Protein 7WHS (pdb70)

B-factor: mean 57.72, std 29.3, range [16.68, 115.62]

InterPro domains:
  IPR005835 Nucleotidyl transferase domain [PF00483] (11-235)
  IPR029044 Nucleotide-diphospho-sugar transferases [G3DSA:3.90.550.10] (9-238)
  IPR029044 Nucleotide-diphospho-sugar transferases [SSF53448] (9-319)
  IPR045233 Mannose-1-phosphate guanyltransferase, N-terminal domain [cd06425] (9-241)
  IPR050486 Mannose-1-phosphate guanyltransferase [PTHR22572] (9-379)
  IPR056729 Mannose-1-phosphate guanyltransferase, C-terminal domain [PF25087] (269-378)

Sequence (2196 aa):
MRAVILVGGFGTRLRPLTLTTPKPLVPFCNKPMIIHQIEALKAVGVTEVILAVAYRPEAMKEQMDEWSRKLGVSFVFSVEEEPLGTAGPLALARDILMQDDKPFFVLNSDVTCTFPMQELLDFHKAHGGEGTIMVSQVTQWEKYGVVVYSPQNYQIERFVEKPSRFLGDRINAGIYIFNKSILDRIPPRRASIEKEIFPAMAAEGQLYAFNLEGFWMDVGQPKDYILGMTKFIPSLVHGNRETEAVEHQRGGRFTVIGASLIDPSAKIGDGAVIGPYASIGANCVIGESCRIDNAAILENSKVGKGTMVSRSIVGWNNRIGSWCHIKDISVLGDDVEVKDGVILIGTKVLPNKDVGEHRFEPGIIMMRAVILVGGFGTRLRPLTLTTPKPLVPFCNKPMIIHQIEALKAVGVTEVILAVAYRPEAMKEQMDEWSRKLGVSFVFSVEEEPLGTAGPLALARDILMQDDKPFFVLNSDVTCTFPMQELLDFHKAHGGEGTIMVSQVTQWEKYGVVVYSPQNYQIERFVEKPSRFLGDRINAGIYIFNKSILDRIPPRRASIEKEIFPAMAAEGQLYAFNLEGFWMDVGQPKDYILGMTKFIPSLVHGNRETEAVEHQRGGRFTVIGASLIDPSAKIGDGAVIGPYASIGANCVIGESCRIDNAAILENSKVGKGTMVSRSIVGWNNRIGSWCHIKDISVLGDDVEVKDGVILIGTKVLPNKDVGEHRFEPGIIMMRAVILVGGFGTRLRPLTLTTPKPLVPFCNKPMIIHQIEALKAVGVTEVILAVAYRPEAMKEQMDEWSRKLGVSFVFSVEEEPLGTAGPLALARDILMQDDKPFFVLNSDVTCTFPMQELLDFHKAHGGEGTIMVSQVTQWEKYGVVVYSPQNYQIERFVEKPSRFLGDRINAGIYIFNKSILDRIPPRRASIEKEIFPAMAAEGQLYAFNLEGFWMDVGQPKDYILGMTKFIPSLVHGNRETEAVEHQRGGRFTVIGASLIDPSAKIGDGAVIGPYASIGANCVIGESCRIDNAAILENSKVGKGTMVSRSIVGWNNRIGSWCHIKDISVLGDDVEVKDGVILIGTKVLPNKDVGEHRFEPGIIMMRAVILVGGFGTRLRPLTLTTPKPLVPFCNKPMIIHQIEALKAVGVTEVILAVAYRPEAMKEQMDEWSRKLGVSFVFSVEEEPLGTAGPLALARDILMQDDKPFFVLNSDVTCTFPMQELLDFHKAHGGEGTIMVSQVTQWEKYGVVVYSPQNYQIERFVEKPSRFLGDRINAGIYIFNKSILDRIPPRRASIEKEIFPAMAAEGQLYAFNLEGFWMDVGQPKDYILGMTKFIPSLVHGNRETEAVEHQRGGRFTVIGASLIDPSAKIGDGAVIGPYASIGANCVIGESCRIDNAAILENSKVGKGTMVSRSIVGWNNRIGSWCHIKDISVLGDDVEVKDGVILIGTKVLPNKDVGEHRFEPGIIMMRAVILVGGFGTRLRPLTLTTPKPLVPFCNKPMIIHQIEALKAVGVTEVILAVAYRPEAMKEQMDEWSRKLGVSFVFSVEEEPLGTAGPLALARDILMQDDKPFFVLNSDVTCTFPMQELLDFHKAHGGEGTIMVSQVTQWEKYGVVVYSPQNYQIERFVEKPSRFLGDRINAGIYIFNKSILDRIPPRRASIEKEIFPAMAAEGQLYAFNLEGFWMDVGQPKDYILGMTKFIPSLVHGNRETEAVEHQRGGRFTVIGASLIDPSAKIGDGAVIGPYASIGANCVIGESCRIDNAAILENSKVGKGTMVSRSIVGWNNRIGSWCHIKDISVLGDDVEVKDGVILIGTKVLPNKDVGEHRFEPGIIMMRAVILVGGFGTRLRPLTLTTPKPLVPFCNKPMIIHQIEALKAVGVTEVILAVAYRPEAMKEQMDEWSRKLGVSFVFSVEEEPLGTAGPLALARDILMQDDKPFFVLNSDVTCTFPMQELLDFHKAHGGEGTIMVSQVTQWEKYGVVVYSPQNYQIERFVEKPSRFLGDRINAGIYIFNKSILDRIPPRRASIEKEIFPAMAAEGQLYAFNLEGFWMDVGQPKDYILGMTKFIPSLVHGNRETEAVEHQRGGRFTVIGASLIDPSAKIGDGAVIGPYASIGANCVIGESCRIDNAAILENSKVGKGTMVSRSIVGWNNRIGSWCHIKDISVLGDDVEVKDGVILIGTKVLPNKDVGEHRFEPGIIM

Nearest PDB structures (foldseek):
  7whs-assembly1_C  TM=1.003E+00  e=1.552E-68  Leishmania donovani
  7whr-assembly1_E  TM=9.300E-01  e=1.695E-51  Leishmania donovani
  7wht-assembly1_A  TM=8.990E-01  e=1.097E-46  Leishmania donovani
  7d74-assembly1_G  TM=9.302E-01  e=7.432E-33  Homo sapiens
  7d73-assembly1_F  TM=9.270E-01  e=3.663E-31  Homo sapiens

Structure (mmCIF, N/CA/C/O backbone):
data_7WHS
#
_entry.id   7WHS
#
loop_
_entity.id
_entity.type
_entity.pdbx_description
1 polymer 'Nucleotidyl transferase family protein'
2 non-polymer "GUANOSINE-5'-TRIPHOSPHATE"
3 non-polymer 'MAGNESIUM ION'
#
loop_
_atom_site.group_PDB
_atom_site.id
_atom_site.type_symbol
_atom_site.label_atom_id
_atom_site.label_alt_id
_atom_site.label_comp_id
_atom_site.label_asym_id
_atom_site.label_entity_id
_atom_site.label_seq_id
_atom_site.pdbx_PDB_ins_code
_atom_site.Cartn_x
_atom_site.Cartn_y
_atom_site.Cartn_z
_atom_site.occupancy
_atom_site.B_iso_or_equiv
_atom_site.auth_seq_id
_atom_site.auth_comp_id
_atom_site.auth_asym_id
_atom_site.auth_atom_id
_atom_site.pdbx_PDB_model_num
ATOM 1 N N . MET A 1 9 ? 89.343 158.752 168.568 1.00 79.94 9 MET A N 1
ATOM 2 C CA . MET A 1 9 ? 90.764 158.631 168.268 1.00 79.94 9 MET A CA 1
ATOM 3 C C . MET A 1 9 ? 90.977 158.527 166.762 1.00 79.94 9 MET A C 1
ATOM 4 O O . MET A 1 9 ? 90.131 157.993 166.047 1.00 79.94 9 MET A O 1
ATOM 9 N N . ARG A 1 10 ? 92.107 159.042 166.281 1.00 75.65 10 ARG A N 1
ATOM 10 C CA . ARG A 1 10 ? 92.417 159.015 164.860 1.00 75.65 10 ARG A CA 1
ATOM 11 C C . ARG A 1 10 ? 93.879 158.645 164.660 1.00 75.65 10 ARG A C 1
ATOM 12 O O . ARG A 1 10 ? 94.708 158.757 165.569 1.00 75.65 10 ARG A O 1
ATOM 20 N N . ALA A 1 11 ? 94.186 158.193 163.449 1.00 66.78 11 ALA A N 1
ATOM 21 C CA . ALA A 1 11 ? 95.532 157.766 163.104 1.00 66.78 11 ALA A CA 1
ATOM 22 C C . ALA A 1 11 ? 95.996 158.491 161.851 1.00 66.78 11 ALA A C 1
ATOM 23 O O . ALA A 1 11 ? 95.193 159.017 161.081 1.00 66.78 11 ALA A O 1
ATOM 25 N N . VAL A 1 12 ? 97.312 158.525 161.665 1.00 61.70 12 VAL A N 1
ATOM 26 C CA . VAL A 1 12 ? 97.939 159.067 160.466 1.00 61.70 12 VAL A CA 1
ATOM 27 C C . VAL A 1 12 ? 98.943 158.037 159.971 1.00 61.70 12 VAL A C 1
ATOM 28 O O . VAL A 1 12 ? 99.856 157.652 160.711 1.00 61.70 12 VAL A O 1
ATOM 32 N N . ILE A 1 13 ? 98.783 157.598 158.728 1.00 55.75 13 ILE A N 1
ATOM 33 C CA . ILE A 1 13 ? 99.672 156.611 158.126 1.00 55.75 13 ILE A CA 1
ATOM 34 C C . ILE A 1 13 ? 100.480 157.306 157.042 1.00 55.75 13 ILE A C 1
ATOM 35 O O . ILE A 1 13 ? 99.912 157.912 156.125 1.00 55.75 13 ILE A O 1
ATOM 40 N N . LEU A 1 14 ? 101.804 157.221 157.146 1.00 53.37 14 LEU A N 1
ATOM 41 C CA . LEU A 1 14 ? 102.700 157.849 156.178 1.00 53.37 14 LEU A CA 1
ATOM 42 C C . LEU A 1 14 ? 102.750 156.967 154.939 1.00 53.37 14 LEU A C 1
ATOM 43 O O . LEU A 1 14 ? 103.510 155.999 154.878 1.00 53.37 14 LEU A O 1
ATOM 48 N N . VAL A 1 15 ? 101.942 157.310 153.939 1.00 51.60 15 VAL A N 1
ATOM 49 C CA . VAL A 1 15 ? 101.753 156.481 152.757 1.00 51.60 15 VAL A CA 1
ATOM 50 C C . VAL A 1 15 ? 102.453 157.060 151.536 1.00 51.60 15 VAL A C 1
ATOM 51 O O . VAL A 1 15 ? 102.224 156.592 150.416 1.00 51.60 15 VAL A O 1
ATOM 55 N N . GLY A 1 16 ? 103.299 158.070 151.718 1.00 50.50 16 GLY A N 1
ATOM 56 C CA . GLY A 1 16 ? 104.093 158.612 150.639 1.00 50.50 16 GLY A CA 1
ATOM 57 C C . GLY A 1 16 ? 105.283 157.728 150.323 1.00 50.50 16 GLY A C 1
ATOM 58 O O . GLY A 1 16 ? 105.221 156.498 150.377 1.00 50.50 16 GLY A O 1
ATOM 59 N N . GLY A 1 17 ? 106.386 158.376 149.982 1.00 45.96 17 GLY A N 1
ATOM 60 C CA . GLY A 1 17 ? 107.639 157.695 149.730 1.00 45.96 17 GLY A CA 1
ATOM 61 C C . GLY A 1 17 ? 107.643 156.992 148.385 1.00 45.96 17 GLY A C 1
ATOM 62 O O . GLY A 1 17 ? 106.619 156.549 147.870 1.00 45.96 17 GLY A O 1
ATOM 63 N N . PHE A 1 18 ? 108.848 156.889 147.828 1.00 38.02 18 PHE A N 1
ATOM 64 C CA . PHE A 1 18 ? 109.036 156.341 146.495 1.00 38.02 18 PHE A CA 1
ATOM 65 C C . PHE A 1 18 ? 109.181 154.827 146.467 1.00 38.02 18 PHE A C 1
ATOM 66 O O . PHE A 1 18 ? 109.201 154.250 145.375 1.00 38.02 18 PHE A O 1
ATOM 74 N N . GLY A 1 19 ? 109.271 154.170 147.621 1.00 33.60 19 GLY A N 1
ATOM 75 C CA . GLY A 1 19 ? 109.435 152.729 147.657 1.00 33.60 19 GLY A CA 1
ATOM 76 C C . GLY A 1 19 ? 110.698 152.269 146.960 1.00 33.60 19 GLY A C 1
ATOM 77 O O . GLY A 1 19 ? 110.667 151.336 146.153 1.00 33.60 19 GLY A O 1
ATOM 78 N N . THR A 1 20 ? 111.818 152.926 147.266 1.00 31.02 20 THR A N 1
ATOM 79 C CA . THR A 1 20 ? 113.058 152.682 146.536 1.00 31.02 20 THR A CA 1
ATOM 80 C C . THR A 1 20 ? 113.576 151.260 146.728 1.00 31.02 20 THR A C 1
ATOM 81 O O . THR A 1 20 ? 114.076 150.653 145.776 1.00 31.02 20 THR A O 1
ATOM 85 N N . ARG A 1 21 ? 113.477 150.710 147.940 1.00 34.43 21 ARG A N 1
ATOM 86 C CA . ARG A 1 21 ? 114.006 149.368 148.161 1.00 34.43 21 ARG A CA 1
ATOM 87 C C . ARG A 1 21 ? 113.115 148.293 147.548 1.00 34.43 21 ARG A C 1
ATOM 88 O O . ARG A 1 21 ? 113.617 147.263 147.086 1.00 34.43 21 ARG A O 1
ATOM 96 N N . LEU A 1 22 ? 111.802 148.503 147.534 1.00 29.54 22 LEU A N 1
ATOM 97 C CA . LEU A 1 22 ? 110.901 147.626 146.783 1.00 29.54 22 LEU A CA 1
ATOM 98 C C . LEU A 1 22 ? 110.666 148.163 145.376 1.00 29.54 22 LEU A C 1
ATOM 99 O O . LEU A 1 22 ? 109.532 148.275 144.918 1.00 29.54 22 LEU A O 1
ATOM 104 N N . ARG A 1 23 ? 111.754 148.491 144.671 1.00 26.22 23 ARG A N 1
ATOM 105 C CA . ARG A 1 23 ? 111.611 149.252 143.430 1.00 26.22 23 ARG A CA 1
ATOM 106 C C . ARG A 1 23 ? 110.907 148.481 142.320 1.00 26.22 23 ARG A C 1
ATOM 107 O O . ARG A 1 23 ? 110.003 149.055 141.688 1.00 26.22 23 ARG A O 1
ATOM 115 N N . PRO A 1 24 ? 111.250 147.222 142.014 1.00 23.00 24 PRO A N 1
ATOM 116 C CA . PRO A 1 24 ? 110.579 146.561 140.879 1.00 23.00 24 PRO A CA 1
ATOM 117 C C . PRO A 1 24 ? 109.072 146.467 141.035 1.00 23.00 24 PRO A C 1
ATOM 118 O O . PRO A 1 24 ? 108.355 146.468 140.028 1.00 23.00 24 PRO A O 1
ATOM 122 N N . LEU A 1 25 ? 108.566 146.395 142.266 1.00 22.86 25 LEU A N 1
ATOM 123 C CA . LEU A 1 25 ? 107.128 146.346 142.490 1.00 22.86 25 LEU A CA 1
ATOM 124 C C . LEU A 1 25 ? 106.511 147.721 142.697 1.00 22.86 25 LEU A C 1
ATOM 125 O O . LEU A 1 25 ? 105.320 147.900 142.419 1.00 22.86 25 LEU A O 1
ATOM 130 N N . THR A 1 26 ? 107.280 148.694 143.179 1.00 27.57 26 THR A N 1
ATOM 131 C CA . THR A 1 26 ? 106.743 150.022 143.445 1.00 27.57 26 THR A CA 1
ATOM 132 C C . THR A 1 26 ? 106.835 150.958 142.248 1.00 27.57 26 THR A C 1
ATOM 133 O O . THR A 1 26 ? 106.475 152.133 142.372 1.00 27.57 26 THR A O 1
ATOM 137 N N . LEU A 1 27 ? 107.312 150.477 141.100 1.00 26.08 27 LEU A N 1
ATOM 138 C CA . LEU A 1 27 ? 107.211 151.251 139.872 1.00 26.08 27 LEU A CA 1
ATOM 139 C C . LEU A 1 27 ? 105.810 151.218 139.281 1.00 26.08 27 LEU A C 1
ATOM 140 O O . LEU A 1 27 ? 105.512 152.016 138.387 1.00 26.08 27 LEU A O 1
ATOM 145 N N . THR A 1 28 ? 104.951 150.322 139.763 1.00 29.17 28 THR A N 1
ATOM 146 C CA . THR A 1 28 ? 103.572 150.205 139.308 1.00 29.17 28 THR A CA 1
ATOM 147 C C . THR A 1 28 ? 102.576 150.724 140.337 1.00 29.17 28 THR A C 1
ATOM 148 O O . THR A 1 28 ? 101.684 151.506 139.999 1.00 29.17 28 THR A O 1
ATOM 152 N N . THR A 1 29 ? 102.715 150.307 141.593 1.00 31.31 29 THR A N 1
ATOM 153 C CA . THR A 1 29 ? 101.830 150.717 142.668 1.00 31.31 29 THR A CA 1
ATOM 154 C C . THR A 1 29 ? 102.640 151.303 143.818 1.00 31.31 29 THR A C 1
ATOM 155 O O . THR A 1 29 ? 103.809 150.953 143.997 1.00 31.31 29 THR A O 1
ATOM 159 N N . PRO A 1 30 ? 102.052 152.196 144.612 1.00 36.51 30 PRO A N 1
ATOM 160 C CA . PRO A 1 30 ? 102.766 152.722 145.778 1.00 36.51 30 PRO A CA 1
ATOM 161 C C . PRO A 1 30 ? 103.067 151.620 146.781 1.00 36.51 30 PRO A C 1
ATOM 162 O O . PRO A 1 30 ? 102.407 150.579 146.820 1.00 36.51 30 PRO A O 1
ATOM 166 N N . LYS A 1 31 ? 104.095 151.859 147.589 1.00 39.50 31 LYS A N 1
ATOM 167 C CA . LYS A 1 31 ? 104.505 150.884 148.597 1.00 39.50 31 LYS A CA 1
ATOM 168 C C . LYS A 1 31 ? 103.382 150.449 149.533 1.00 39.50 31 LYS A C 1
ATOM 169 O O . LYS A 1 31 ? 103.308 149.246 149.835 1.00 39.50 31 LYS A O 1
ATOM 175 N N . PRO A 1 32 ? 102.510 151.329 150.038 1.00 39.66 32 PRO A N 1
ATOM 176 C CA . PRO A 1 32 ? 101.407 150.841 150.883 1.00 39.66 32 PRO A CA 1
ATOM 177 C C . PRO A 1 32 ? 100.490 149.854 150.186 1.00 39.66 32 PRO A C 1
ATOM 178 O O . PRO A 1 32 ? 99.920 148.981 150.851 1.00 39.66 32 PRO A O 1
ATOM 182 N N . LEU A 1 33 ? 100.323 149.962 148.871 1.00 37.16 33 LEU A N 1
ATOM 183 C CA . LEU A 1 33 ? 99.385 149.121 148.142 1.00 37.16 33 LEU A CA 1
ATOM 184 C C . LEU A 1 33 ? 100.015 147.851 147.591 1.00 37.16 33 LEU A C 1
ATOM 185 O O . LEU A 1 33 ? 99.320 147.074 146.930 1.00 37.16 33 LEU A O 1
ATOM 190 N N . VAL A 1 34 ? 101.301 147.620 147.834 1.00 32.71 34 VAL A N 1
ATOM 191 C CA . VAL A 1 34 ? 101.945 146.385 147.396 1.00 32.71 34 VAL A CA 1
ATOM 192 C C . VAL A 1 34 ? 101.375 145.243 148.227 1.00 32.71 34 VAL A C 1
ATOM 193 O O . VAL A 1 34 ? 101.463 145.276 149.463 1.00 32.71 34 VAL A O 1
ATOM 197 N N . PRO A 1 35 ? 100.778 144.229 147.605 1.00 32.63 35 PRO A N 1
ATOM 198 C CA . PRO A 1 35 ? 100.120 143.172 148.382 1.00 32.63 35 PRO A CA 1
ATOM 199 C C . PRO A 1 35 ? 101.114 142.371 149.208 1.00 32.63 35 PRO A C 1
ATOM 200 O O . PRO A 1 35 ? 102.064 141.788 148.681 1.00 32.63 35 PRO A O 1
ATOM 204 N N . PHE A 1 36 ? 100.886 142.350 150.516 1.00 37.74 36 PHE A N 1
ATOM 205 C CA . PHE A 1 36 ? 101.600 141.481 151.438 1.00 37.74 36 PHE A CA 1
ATOM 206 C C . PHE A 1 36 ? 100.665 140.349 151.831 1.00 37.74 36 PHE A C 1
ATOM 207 O O . PHE A 1 36 ? 99.542 140.599 152.281 1.00 37.74 36 PHE A O 1
ATOM 215 N N . CYS A 1 37 ? 101.127 139.112 151.661 1.00 39.80 37 CYS A N 1
ATOM 216 C CA . CYS A 1 37 ? 100.262 137.930 151.730 1.00 39.80 37 CYS A CA 1
ATOM 217 C C . CYS A 1 37 ? 99.200 138.108 150.643 1.00 39.80 37 CYS A C 1
ATOM 218 O O . CYS A 1 37 ? 99.547 138.087 149.454 1.00 39.80 37 CYS A O 1
ATOM 221 N N . ASN A 1 38 ? 97.922 138.274 150.985 1.00 37.76 38 ASN A N 1
ATOM 222 C CA . ASN A 1 38 ? 96.876 138.472 149.989 1.00 37.76 38 ASN A CA 1
ATOM 223 C C . ASN A 1 38 ? 96.166 139.815 150.136 1.00 37.76 38 ASN A C 1
ATOM 224 O O . ASN A 1 38 ? 95.093 140.013 149.556 1.00 37.76 38 ASN A O 1
ATOM 229 N N . LYS A 1 39 ? 96.736 140.742 150.893 1.00 42.69 39 LYS A N 1
ATOM 230 C CA . LYS A 1 39 ? 96.130 142.044 151.122 1.00 42.69 39 LYS A CA 1
ATOM 231 C C . LYS A 1 39 ? 97.210 143.111 151.082 1.00 42.69 39 LYS A C 1
ATOM 232 O O . LYS A 1 39 ? 98.391 142.817 151.292 1.00 42.69 39 LYS A O 1
ATOM 238 N N . PRO A 1 40 ? 96.841 144.359 150.797 1.00 42.66 40 PRO A N 1
ATOM 239 C CA . PRO A 1 40 ? 97.814 145.450 150.900 1.00 42.66 40 PRO A CA 1
ATOM 240 C C . PRO A 1 40 ? 98.270 145.656 152.338 1.00 42.66 40 PRO A C 1
ATOM 241 O O . PRO A 1 40 ? 97.540 145.381 153.293 1.00 42.66 40 PRO A O 1
ATOM 245 N N . MET A 1 41 ? 99.505 146.141 152.478 1.00 43.74 41 MET A N 1
ATOM 246 C CA . MET A 1 41 ? 100.088 146.373 153.797 1.00 43.74 41 MET A CA 1
ATOM 247 C C . MET A 1 41 ? 99.254 147.372 154.593 1.00 43.74 41 MET A C 1
ATOM 248 O O . MET A 1 41 ? 98.915 147.144 155.769 1.00 43.74 41 MET A O 1
ATOM 253 N N . ILE A 1 42 ? 98.905 148.487 153.950 1.00 46.38 42 ILE A N 1
ATOM 254 C CA . ILE A 1 42 ? 98.084 149.504 154.589 1.00 46.38 42 ILE A CA 1
ATOM 255 C C . ILE A 1 42 ? 96.747 148.921 155.014 1.00 46.38 42 ILE A C 1
ATOM 256 O O . ILE A 1 42 ? 96.157 149.369 156.000 1.00 46.38 42 ILE A O 1
ATOM 261 N N . ILE A 1 43 ? 96.255 147.906 154.301 1.00 48.53 43 ILE A N 1
ATOM 262 C CA . ILE A 1 43 ? 94.984 147.300 154.678 1.00 48.53 43 ILE A CA 1
ATOM 263 C C . ILE A 1 43 ? 95.127 146.512 155.974 1.00 48.53 43 ILE A C 1
ATOM 264 O O . ILE A 1 43 ? 94.234 146.538 156.827 1.00 48.53 43 ILE A O 1
ATOM 269 N N . HIS A 1 44 ? 96.246 145.806 156.152 1.00 46.97 44 HIS A N 1
ATOM 270 C CA . HIS A 1 44 ? 96.499 145.147 157.431 1.00 46.97 44 HIS A CA 1
ATOM 271 C C . HIS A 1 44 ? 96.544 146.164 158.564 1.00 46.97 44 HIS A C 1
ATOM 272 O O . HIS A 1 44 ? 95.933 145.967 159.626 1.00 46.97 44 HIS A O 1
ATOM 279 N N . GLN A 1 45 ? 97.260 147.272 158.349 1.00 51.04 45 GLN A N 1
ATOM 280 C CA . GLN A 1 45 ? 97.352 148.281 159.402 1.00 51.04 45 GLN A CA 1
ATOM 281 C C . GLN A 1 45 ? 95.990 148.905 159.701 1.00 51.04 45 GLN A C 1
ATOM 282 O O . GLN A 1 45 ? 95.654 149.154 160.865 1.00 51.04 45 GLN A O 1
ATOM 288 N N . ILE A 1 46 ? 95.189 149.155 158.664 1.00 50.37 46 ILE A N 1
ATOM 289 C CA . ILE A 1 46 ? 93.867 149.740 158.859 1.00 50.37 46 ILE A CA 1
ATOM 290 C C . ILE A 1 46 ? 92.947 148.762 159.577 1.00 50.37 46 ILE A C 1
ATOM 291 O O . ILE A 1 46 ? 92.114 149.165 160.394 1.00 50.37 46 ILE A O 1
ATOM 296 N N . GLU A 1 47 ? 93.069 147.467 159.281 1.00 53.73 47 GLU A N 1
ATOM 297 C CA . GLU A 1 47 ? 92.278 146.474 159.999 1.00 53.73 47 GLU A CA 1
ATOM 298 C C . GLU A 1 47 ? 92.640 146.455 161.478 1.00 53.73 47 GLU A C 1
ATOM 299 O O . GLU A 1 47 ? 91.757 146.374 162.340 1.00 53.73 47 GLU A O 1
ATOM 305 N N . ALA A 1 48 ? 93.936 146.541 161.791 1.00 55.18 48 ALA A N 1
ATOM 306 C CA . ALA A 1 48 ? 94.342 146.624 163.193 1.00 55.18 48 ALA A CA 1
ATOM 307 C C . ALA A 1 48 ? 93.770 147.874 163.856 1.00 55.18 48 ALA A C 1
ATOM 308 O O . ALA A 1 48 ? 93.253 147.820 164.981 1.00 55.18 48 ALA A O 1
ATOM 310 N N . LEU A 1 49 ? 93.841 149.012 163.161 1.00 57.83 49 LEU A N 1
ATOM 311 C CA . LEU A 1 49 ? 93.334 150.261 163.725 1.00 57.83 49 LEU A CA 1
ATOM 312 C C . LEU A 1 49 ? 91.826 150.202 163.944 1.00 57.83 49 LEU A C 1
ATOM 313 O O . LEU A 1 49 ? 91.314 150.730 164.937 1.00 57.83 49 LEU A O 1
ATOM 318 N N . LYS A 1 50 ? 91.095 149.583 163.015 1.00 59.95 50 LYS A N 1
ATOM 319 C CA . LYS A 1 50 ? 89.657 149.412 163.193 1.00 59.95 50 LYS A CA 1
ATOM 320 C C . LYS A 1 50 ? 89.356 148.496 164.371 1.00 59.95 50 LYS A C 1
ATOM 321 O O . LYS A 1 50 ? 88.418 148.746 165.137 1.00 59.95 50 LYS A O 1
ATOM 327 N N . ALA A 1 51 ? 90.143 147.428 164.531 1.00 62.16 51 ALA A N 1
ATOM 328 C CA . ALA A 1 51 ? 90.005 146.584 165.712 1.00 62.16 51 ALA A CA 1
ATOM 329 C C . ALA A 1 51 ? 90.230 147.383 166.987 1.00 62.16 51 ALA A C 1
ATOM 330 O O . ALA A 1 51 ? 89.623 147.085 168.023 1.00 62.16 51 ALA A O 1
ATOM 332 N N . VAL A 1 52 ? 91.101 148.393 166.935 1.00 63.58 52 VAL A N 1
ATOM 333 C CA . VAL A 1 52 ? 91.259 149.290 168.077 1.00 63.58 52 VAL A CA 1
ATOM 334 C C . VAL A 1 52 ? 89.970 150.059 168.334 1.00 63.58 52 VAL A C 1
ATOM 335 O O . VAL A 1 52 ? 89.507 150.167 169.476 1.00 63.58 52 VAL A O 1
ATOM 339 N N . GLY A 1 53 ? 89.367 150.595 167.277 1.00 64.52 53 GLY A N 1
ATOM 340 C CA . GLY A 1 53 ? 88.219 151.468 167.410 1.00 64.52 53 GLY A CA 1
ATOM 341 C C . GLY A 1 53 ? 88.441 152.783 166.694 1.00 64.52 53 GLY A C 1
ATOM 342 O O . GLY A 1 53 ? 87.629 153.707 166.798 1.00 64.52 53 GLY A O 1
ATOM 343 N N . VAL A 1 54 ? 89.551 152.873 165.962 1.00 66.05 54 VAL A N 1
ATOM 344 C CA . VAL A 1 54 ? 89.871 154.085 165.218 1.00 66.05 54 VAL A CA 1
ATOM 345 C C . VAL A 1 54 ? 88.984 154.169 163.985 1.00 66.05 54 VAL A C 1
ATOM 346 O O . VAL A 1 54 ? 88.903 153.224 163.191 1.00 66.05 54 VAL A O 1
ATOM 350 N N . THR A 1 55 ? 88.315 155.308 163.818 1.00 68.73 55 THR A N 1
ATOM 351 C CA . THR A 1 55 ? 87.420 155.517 162.688 1.00 68.73 55 THR A CA 1
ATOM 352 C C . THR A 1 55 ? 87.997 156.451 161.634 1.00 68.73 55 THR A C 1
ATOM 353 O O . THR A 1 55 ? 87.623 156.349 160.461 1.00 68.73 55 THR A O 1
ATOM 357 N N . GLU A 1 56 ? 88.908 157.343 162.012 1.00 71.56 56 GLU A N 1
ATOM 358 C CA . GLU A 1 56 ? 89.486 158.316 161.095 1.00 71.56 56 GLU A CA 1
ATOM 359 C C . GLU A 1 56 ? 90.958 157.995 160.876 1.00 71.56 56 GLU A C 1
ATOM 360 O O . GLU A 1 56 ? 91.738 157.929 161.835 1.00 71.56 56 GLU A O 1
ATOM 366 N N . VAL A 1 57 ? 91.331 157.795 159.615 1.00 65.28 57 VAL A N 1
ATOM 367 C CA . VAL A 1 57 ? 92.711 157.562 159.214 1.00 65.28 57 VAL A CA 1
ATOM 368 C C . VAL A 1 57 ? 93.087 158.622 158.191 1.00 65.28 57 VAL A C 1
ATOM 369 O O . VAL A 1 57 ? 92.349 158.850 157.225 1.00 65.28 57 VAL A O 1
ATOM 373 N N . ILE A 1 58 ? 94.225 159.271 158.407 1.00 62.99 58 ILE A N 1
ATOM 374 C CA . ILE A 1 58 ? 94.714 160.340 157.547 1.00 62.99 58 ILE A CA 1
ATOM 375 C C . ILE A 1 58 ? 95.930 159.813 156.802 1.00 62.99 58 ILE A C 1
ATOM 376 O O . ILE A 1 58 ? 96.921 159.408 157.422 1.00 62.99 58 ILE A O 1
ATOM 381 N N . LEU A 1 59 ? 95.859 159.822 155.476 1.00 61.84 59 LEU A N 1
ATOM 382 C CA . LEU A 1 59 ? 96.906 159.261 154.634 1.00 61.84 59 LEU A CA 1
ATOM 383 C C . LEU A 1 59 ? 97.734 160.392 154.039 1.00 61.84 59 LEU A C 1
ATOM 384 O O . LEU A 1 59 ? 97.192 161.284 153.377 1.00 61.84 59 LEU A O 1
ATOM 389 N N . ALA A 1 60 ? 99.044 160.351 154.274 1.00 57.98 60 ALA A N 1
ATOM 390 C CA . ALA A 1 60 ? 99.970 161.355 153.753 1.00 57.98 60 ALA A CA 1
ATOM 391 C C . ALA A 1 60 ? 100.393 160.924 152.356 1.00 57.98 60 ALA A C 1
ATOM 392 O O . ALA A 1 60 ? 101.411 160.257 152.168 1.00 57.98 60 ALA A O 1
ATOM 394 N N . VAL A 1 61 ? 99.608 161.324 151.361 1.00 59.95 61 VAL A N 1
ATOM 395 C CA . VAL A 1 61 ? 99.751 160.830 149.997 1.00 59.95 61 VAL A CA 1
ATOM 396 C C . VAL A 1 61 ? 100.630 161.798 149.217 1.00 59.95 61 VAL A C 1
ATOM 397 O O . VAL A 1 61 ? 100.240 162.946 148.973 1.00 59.95 61 VAL A O 1
ATOM 401 N N . ALA A 1 62 ? 101.818 161.339 148.829 1.00 57.91 62 ALA A N 1
ATOM 402 C CA . ALA A 1 62 ? 102.700 162.090 147.945 1.00 57.91 62 ALA A CA 1
ATOM 403 C C . ALA A 1 62 ? 103.003 161.337 146.660 1.00 57.91 62 ALA A C 1
ATOM 404 O O . ALA A 1 62 ? 102.895 161.909 145.569 1.00 57.91 62 ALA A O 1
ATOM 406 N N . TYR A 1 63 ? 103.381 160.065 146.761 1.00 49.64 63 TYR A N 1
ATOM 407 C CA . TYR A 1 63 ? 103.614 159.231 145.590 1.00 49.64 63 TYR A CA 1
ATOM 408 C C . TYR A 1 63 ? 102.280 158.764 145.023 1.00 49.64 63 TYR A C 1
ATOM 409 O O . TYR A 1 63 ? 101.437 158.239 145.758 1.00 49.64 63 TYR A O 1
ATOM 418 N N . ARG A 1 64 ? 102.097 158.946 143.712 1.00 51.57 64 ARG A N 1
ATOM 419 C CA . ARG A 1 64 ? 100.839 158.656 143.032 1.00 51.57 64 ARG A CA 1
ATOM 420 C C . ARG A 1 64 ? 99.684 159.342 143.754 1.00 51.57 64 ARG A C 1
ATOM 421 O O . ARG A 1 64 ? 98.897 158.672 144.434 1.00 51.57 64 ARG A O 1
ATOM 429 N N . PRO A 1 65 ? 99.563 160.676 143.645 1.00 60.81 65 PRO A N 1
ATOM 430 C CA . PRO A 1 65 ? 98.559 161.406 144.437 1.00 60.81 65 PRO A CA 1
ATOM 431 C C . PRO A 1 65 ? 97.147 160.859 144.297 1.00 60.81 65 PRO A C 1
ATOM 432 O O . PRO A 1 65 ? 96.517 160.490 145.293 1.00 60.81 65 PRO A O 1
ATOM 436 N N . GLU A 1 66 ? 96.640 160.801 143.067 1.00 66.23 66 GLU A N 1
ATOM 437 C CA . GLU A 1 66 ? 95.283 160.339 142.820 1.00 66.23 66 GLU A CA 1
ATOM 438 C C . GLU A 1 66 ? 95.191 159.193 141.828 1.00 66.23 66 GLU A C 1
ATOM 439 O O . GLU A 1 66 ? 94.134 158.556 141.752 1.00 66.23 66 GLU A O 1
ATOM 445 N N . ALA A 1 67 ? 96.249 158.912 141.065 1.00 65.13 67 ALA A N 1
ATOM 446 C CA . ALA A 1 67 ? 96.189 157.830 140.089 1.00 65.13 67 ALA A CA 1
ATOM 447 C C . ALA A 1 67 ? 95.994 156.480 140.768 1.00 65.13 67 ALA A C 1
ATOM 448 O O . ALA A 1 67 ? 95.214 155.646 140.294 1.00 65.13 67 ALA A O 1
ATOM 450 N N . MET A 1 68 ? 96.691 156.246 141.879 1.00 59.68 68 MET A N 1
ATOM 451 C CA . MET A 1 68 ? 96.652 154.950 142.546 1.00 59.68 68 MET A CA 1
ATOM 452 C C . MET A 1 68 ? 96.040 155.026 143.938 1.00 59.68 68 MET A C 1
ATOM 453 O O . MET A 1 68 ? 95.084 154.298 144.219 1.00 59.68 68 MET A O 1
ATOM 458 N N . LYS A 1 69 ? 96.557 155.885 144.821 1.00 58.15 69 LYS A N 1
ATOM 459 C CA . LYS A 1 69 ? 96.123 155.856 146.214 1.00 58.15 69 LYS A CA 1
ATOM 460 C C . LYS A 1 69 ? 94.646 156.203 146.355 1.00 58.15 69 LYS A C 1
ATOM 461 O O . LYS A 1 69 ? 93.924 155.562 147.126 1.00 58.15 69 LYS A O 1
ATOM 467 N N . GLU A 1 70 ? 94.178 157.216 145.626 1.00 66.45 70 GLU A N 1
ATOM 468 C CA . GLU A 1 70 ? 92.787 157.635 145.765 1.00 66.45 70 GLU A CA 1
ATOM 469 C C . GLU A 1 70 ? 91.834 156.599 145.180 1.00 66.45 70 GLU A C 1
ATOM 470 O O . GLU A 1 70 ? 90.828 156.245 145.805 1.00 66.45 70 GLU A O 1
ATOM 476 N N . GLN A 1 71 ? 92.133 156.103 143.978 1.00 65.66 71 GLN A N 1
ATOM 477 C CA . GLN A 1 71 ? 91.223 155.173 143.315 1.00 65.66 71 GLN A CA 1
ATOM 478 C C . GLN A 1 71 ? 91.254 153.797 143.969 1.00 65.66 71 GLN A C 1
ATOM 479 O O . GLN A 1 71 ? 90.203 153.193 144.214 1.00 65.66 71 GLN A O 1
ATOM 485 N N . MET A 1 72 ? 92.451 153.283 144.262 1.00 63.26 72 MET A N 1
ATOM 486 C CA . MET A 1 72 ? 92.559 151.918 144.768 1.00 63.26 72 MET A CA 1
ATOM 487 C C . MET A 1 72 ? 92.043 151.794 146.194 1.00 63.26 72 MET A C 1
ATOM 488 O O . MET A 1 72 ? 91.686 150.692 146.625 1.00 63.26 72 MET A O 1
ATOM 493 N N . ASP A 1 73 ? 91.995 152.896 146.942 1.00 63.55 73 ASP A N 1
ATOM 494 C CA . ASP A 1 73 ? 91.497 152.866 148.317 1.00 63.55 73 ASP A CA 1
ATOM 495 C C . ASP A 1 73 ? 89.969 152.948 148.337 1.00 63.55 73 ASP A C 1
ATOM 496 O O . ASP A 1 73 ? 89.360 153.781 149.008 1.00 63.55 73 ASP A O 1
ATOM 501 N N . GLU A 1 74 ? 89.351 152.050 147.571 1.00 67.35 74 GLU A N 1
ATOM 502 C CA . GLU A 1 74 ? 87.921 151.800 147.677 1.00 67.35 74 GLU A CA 1
ATOM 503 C C . GLU A 1 74 ? 87.581 150.968 148.903 1.00 67.35 74 GLU A C 1
ATOM 504 O O . GLU A 1 74 ? 86.396 150.799 149.214 1.00 67.35 74 GLU A O 1
ATOM 510 N N . TRP A 1 75 ? 88.597 150.459 149.604 1.00 62.46 75 TRP A N 1
ATOM 511 C CA . TRP A 1 75 ? 88.406 149.756 150.865 1.00 62.46 75 TRP A CA 1
ATOM 512 C C . TRP A 1 75 ? 87.690 150.603 151.906 1.00 62.46 75 TRP A C 1
ATOM 513 O O . TRP A 1 75 ? 87.253 150.058 152.924 1.00 62.46 75 TRP A O 1
ATOM 524 N N . SER A 1 76 ? 87.577 151.916 151.689 1.00 68.10 76 SER A N 1
ATOM 525 C CA . SER A 1 76 ? 86.786 152.750 152.585 1.00 68.10 76 SER A CA 1
ATOM 526 C C . SER A 1 76 ? 85.322 152.334 152.583 1.00 68.10 76 SER A C 1
ATOM 527 O O . SER A 1 76 ? 84.631 152.493 153.596 1.00 68.10 76 SER A O 1
ATOM 530 N N . ARG A 1 77 ? 84.829 151.810 151.458 1.00 70.24 77 ARG A N 1
ATOM 531 C CA . ARG A 1 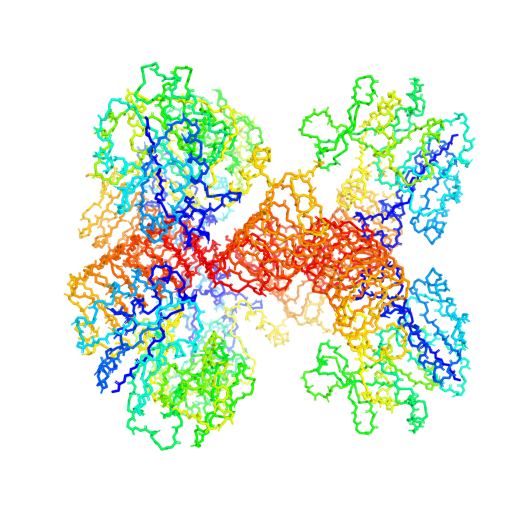77 ? 83.478 151.259 151.438 1.00 70.24 77 ARG A CA 1
ATOM 532 C C . ARG A 1 77 ? 83.367 150.065 152.377 1.00 70.24 77 ARG A C 1
ATOM 533 O O . ARG A 1 77 ? 82.357 149.902 153.072 1.00 70.24 77 ARG A O 1
ATOM 541 N N . LYS A 1 78 ? 84.394 149.221 152.409 1.00 67.86 78 LYS A N 1
ATOM 542 C CA . LYS A 1 78 ? 84.472 148.126 153.358 1.00 67.86 78 LYS A CA 1
ATOM 543 C C . LYS A 1 78 ? 85.117 148.612 154.654 1.00 67.86 78 LYS A C 1
ATOM 544 O O . LYS A 1 78 ? 85.385 149.802 154.837 1.00 67.86 78 LYS A O 1
ATOM 550 N N . LEU A 1 79 ? 85.316 147.684 155.590 1.00 65.55 79 LEU A N 1
ATOM 551 C CA . LEU A 1 79 ? 86.094 147.918 156.804 1.00 65.55 79 LEU A CA 1
ATOM 552 C C . LEU A 1 79 ? 85.438 148.928 157.740 1.00 65.55 79 LEU A C 1
ATOM 553 O O . LEU A 1 79 ? 85.938 149.160 158.845 1.00 65.55 79 LEU A O 1
ATOM 558 N N . GLY A 1 80 ? 84.325 149.525 157.319 1.00 68.87 80 GLY A N 1
ATOM 559 C CA . GLY A 1 80 ? 83.649 150.520 158.137 1.00 68.87 80 GLY A CA 1
ATOM 560 C C . GLY A 1 80 ? 84.520 151.684 158.554 1.00 68.87 80 GLY A C 1
ATOM 561 O O . GLY A 1 80 ? 84.337 152.225 159.650 1.00 68.87 80 GLY A O 1
ATOM 562 N N . VAL A 1 81 ? 85.466 152.088 157.709 1.00 68.05 81 VAL A N 1
ATOM 563 C CA . VAL A 1 81 ? 86.422 153.134 158.044 1.00 68.05 81 VAL A CA 1
ATOM 564 C C . VAL A 1 81 ? 86.471 154.141 156.902 1.00 68.05 81 VAL A C 1
ATOM 565 O O . VAL A 1 81 ? 86.151 153.821 155.752 1.00 68.05 81 VAL A O 1
ATOM 569 N N . SER A 1 82 ? 86.863 155.370 157.228 1.00 69.30 82 SER A N 1
ATOM 570 C CA . SER A 1 82 ? 86.931 156.464 156.269 1.00 69.30 82 SER A CA 1
ATOM 571 C C . SER A 1 82 ? 88.309 157.109 156.312 1.00 69.30 82 SER A C 1
ATOM 572 O O . SER A 1 82 ? 88.897 157.269 157.387 1.00 69.30 82 SER A O 1
ATOM 575 N N . PHE A 1 83 ? 88.817 157.480 155.141 1.00 67.23 83 PHE A N 1
ATOM 576 C CA . PHE A 1 83 ? 90.119 158.117 155.007 1.00 67.23 83 PHE A CA 1
ATOM 577 C C . PHE A 1 83 ? 89.945 159.553 154.530 1.00 67.23 83 PHE A C 1
ATOM 578 O O . PHE A 1 83 ? 89.096 159.835 153.679 1.00 67.23 83 PHE A O 1
ATOM 586 N N . VAL A 1 84 ? 90.751 160.457 155.087 1.00 71.62 84 VAL A N 1
ATOM 587 C CA . VAL A 1 84 ? 90.562 161.882 154.830 1.00 71.62 84 VAL A CA 1
ATOM 588 C C . VAL A 1 84 ? 91.043 162.252 153.430 1.00 71.62 84 VAL A C 1
ATOM 589 O O . VAL A 1 84 ? 90.353 162.966 152.693 1.00 71.62 84 VAL A O 1
ATOM 593 N N . PHE A 1 85 ? 92.229 161.772 153.043 1.00 71.84 85 PHE A N 1
ATOM 594 C CA . PHE A 1 85 ? 92.850 162.130 151.762 1.00 71.84 85 PHE A CA 1
ATOM 595 C C . PHE A 1 85 ? 92.987 163.643 151.602 1.00 71.84 85 PHE A C 1
ATOM 596 O O . PHE A 1 85 ? 92.631 164.208 150.567 1.00 71.84 85 PHE A O 1
ATOM 604 N N . SER A 1 86 ? 93.483 164.314 152.639 1.00 75.90 86 SER A N 1
ATOM 605 C CA . SER A 1 86 ? 93.716 165.752 152.587 1.00 75.90 86 SER A CA 1
ATOM 606 C C . SER A 1 86 ? 95.188 166.101 152.777 1.00 75.90 86 SER A C 1
ATOM 607 O O . SER A 1 86 ? 95.517 167.190 153.253 1.00 75.90 86 SER A O 1
ATOM 610 N N . VAL A 1 87 ? 96.087 165.185 152.417 1.00 72.54 87 VAL A N 1
ATOM 611 C CA . VAL A 1 87 ? 97.515 165.422 152.591 1.00 72.54 87 VAL A CA 1
ATOM 612 C C . VAL A 1 87 ? 98.221 165.201 151.254 1.00 72.54 87 VAL A C 1
ATOM 613 O O . VAL A 1 87 ? 99.382 164.780 151.210 1.00 72.54 87 VAL A O 1
ATOM 617 N N . GLU A 1 88 ? 97.520 165.456 150.150 1.00 72.52 88 GLU A N 1
ATOM 618 C CA . GLU A 1 88 ? 98.186 165.477 148.854 1.00 72.52 88 GLU A CA 1
ATOM 619 C C . GLU A 1 88 ? 99.227 166.588 148.833 1.00 72.52 88 GLU A C 1
ATOM 620 O O . GLU A 1 88 ? 98.950 167.728 149.215 1.00 72.52 88 GLU A O 1
ATOM 626 N N . GLU A 1 89 ? 100.432 166.254 148.378 1.00 72.65 89 GLU A N 1
ATOM 627 C CA . GLU A 1 89 ? 101.561 167.155 148.558 1.00 72.65 89 GLU A CA 1
ATOM 628 C C . GLU A 1 89 ? 102.698 166.761 147.628 1.00 72.65 89 GLU A C 1
ATOM 629 O O . GLU A 1 89 ? 102.653 165.734 146.945 1.00 72.65 89 GLU A O 1
ATOM 635 N N . GLU A 1 90 ? 103.715 167.615 147.608 1.00 75.12 90 GLU A N 1
ATOM 636 C CA . GLU A 1 90 ? 105.036 167.290 147.103 1.00 75.12 90 GLU A CA 1
ATOM 637 C C . GLU A 1 90 ? 105.782 166.470 148.152 1.00 75.12 90 GLU A C 1
ATOM 638 O O . GLU A 1 90 ? 105.250 166.211 149.232 1.00 75.12 90 GLU A O 1
ATOM 644 N N . PRO A 1 91 ? 106.995 165.988 147.847 1.00 70.75 91 PRO A N 1
ATOM 645 C CA . PRO A 1 91 ? 107.805 165.380 148.914 1.00 70.75 91 PRO A CA 1
ATOM 646 C C . PRO A 1 91 ? 108.111 166.345 150.053 1.00 70.75 91 PRO A C 1
ATOM 647 O O . PRO A 1 91 ? 108.833 167.328 149.861 1.00 70.75 91 PRO A O 1
ATOM 651 N N . LEU A 1 92 ? 107.556 166.073 151.241 1.00 70.50 92 LEU A N 1
ATOM 652 C CA . LEU A 1 92 ? 107.888 166.800 152.464 1.00 70.50 92 LEU A CA 1
ATOM 653 C C . LEU A 1 92 ? 108.539 165.895 153.504 1.00 70.50 92 LEU A C 1
ATOM 654 O O . LEU A 1 92 ? 108.497 166.201 154.698 1.00 70.50 92 LEU A O 1
ATOM 659 N N . GLY A 1 93 ? 109.148 164.795 153.077 1.00 65.78 93 GLY A N 1
ATOM 660 C CA . GLY A 1 93 ? 109.845 163.947 154.017 1.00 65.78 93 GLY A CA 1
ATOM 661 C C . GLY A 1 93 ? 108.909 163.155 154.917 1.00 65.78 93 GLY A C 1
ATOM 662 O O . GLY A 1 93 ? 107.718 162.982 154.656 1.00 65.78 93 GLY A O 1
ATOM 663 N N . THR A 1 94 ? 109.493 162.665 156.008 1.00 67.87 94 THR A N 1
ATOM 664 C CA . THR A 1 94 ? 108.763 161.812 156.936 1.00 67.87 94 THR A CA 1
ATOM 665 C C . THR A 1 94 ? 107.985 162.609 157.980 1.00 67.87 94 THR A C 1
ATOM 666 O O . THR A 1 94 ? 106.956 162.134 158.474 1.00 67.87 94 THR A O 1
ATOM 670 N N . ALA A 1 95 ? 108.445 163.811 158.327 1.00 73.56 95 ALA A N 1
ATOM 671 C CA . ALA A 1 95 ? 107.836 164.596 159.396 1.00 73.56 95 ALA A CA 1
ATOM 672 C C . ALA A 1 95 ? 106.961 165.737 158.897 1.00 73.56 95 ALA A C 1
ATOM 673 O O . ALA A 1 95 ? 106.034 166.146 159.604 1.00 73.56 95 ALA A O 1
ATOM 675 N N . GLY A 1 96 ? 107.234 166.264 157.696 1.00 73.99 96 GLY A N 1
ATOM 676 C CA . GLY A 1 96 ? 106.461 167.342 157.123 1.00 73.99 96 GLY A CA 1
ATOM 677 C C . GLY A 1 96 ? 104.982 167.089 156.939 1.00 73.99 96 GLY A C 1
ATOM 678 O O . GLY A 1 96 ? 104.177 168.012 157.128 1.00 73.99 96 GLY A O 1
ATOM 679 N N . PRO A 1 97 ? 104.563 165.880 156.542 1.00 71.87 97 PRO A N 1
ATOM 680 C CA . PRO A 1 97 ? 103.120 165.629 156.400 1.00 71.87 97 PRO A CA 1
ATOM 681 C C . PRO A 1 97 ? 102.321 165.884 157.665 1.00 71.87 97 PRO A C 1
ATOM 682 O O . PRO A 1 97 ? 101.160 166.296 157.570 1.00 71.87 97 PRO A O 1
ATOM 686 N N . LEU A 1 98 ? 102.894 165.645 158.847 1.00 75.90 98 LEU A N 1
ATOM 687 C CA . LEU A 1 98 ? 102.189 165.982 160.080 1.00 75.90 98 LEU A CA 1
ATOM 688 C C . LEU A 1 98 ? 101.957 167.485 160.183 1.00 75.90 98 LEU A C 1
ATOM 689 O O . LEU A 1 98 ? 100.874 167.931 160.580 1.00 75.90 98 LEU A O 1
ATOM 694 N N . ALA A 1 99 ? 102.962 168.284 159.817 1.00 77.78 99 ALA A N 1
ATOM 695 C CA . ALA A 1 99 ? 102.783 169.731 159.804 1.00 77.78 99 ALA A CA 1
ATOM 696 C C . ALA A 1 99 ? 101.712 170.141 158.802 1.00 77.78 99 ALA A C 1
ATOM 697 O O . ALA A 1 99 ? 100.909 171.041 159.073 1.00 77.78 99 ALA A O 1
ATOM 699 N N . LEU A 1 100 ? 101.689 169.495 157.634 1.00 77.93 100 LEU A N 1
ATOM 700 C CA . LEU A 1 100 ? 100.679 169.821 156.631 1.00 77.93 100 LEU A CA 1
ATOM 701 C C . LEU A 1 100 ? 99.277 169.463 157.115 1.00 77.93 100 LEU A C 1
ATOM 702 O O . LEU A 1 100 ? 98.322 170.209 156.874 1.00 77.93 100 LEU A O 1
ATOM 707 N N . ALA A 1 101 ? 99.135 168.328 157.797 1.00 81.68 101 ALA A N 1
ATOM 708 C CA . ALA A 1 101 ? 97.845 167.839 158.265 1.00 81.68 101 ALA A CA 1
ATOM 709 C C . ALA A 1 101 ? 97.484 168.355 159.651 1.00 81.68 101 ALA A C 1
ATOM 710 O O . ALA A 1 101 ? 96.484 167.908 160.223 1.00 81.68 101 ALA A O 1
ATOM 712 N N . ARG A 1 102 ? 98.300 169.246 160.217 1.00 83.31 102 ARG A N 1
ATOM 713 C CA . ARG A 1 102 ? 97.944 169.894 161.477 1.00 83.31 102 ARG A CA 1
ATOM 714 C C . ARG A 1 102 ? 96.542 170.491 161.432 1.00 83.31 102 ARG A C 1
ATOM 715 O O . ARG A 1 102 ? 95.786 170.392 162.405 1.00 83.31 102 ARG A O 1
ATOM 723 N N . ASP A 1 103 ? 96.178 171.119 160.311 1.00 85.19 103 ASP A N 1
ATOM 724 C CA . ASP A 1 103 ? 94.873 171.769 160.214 1.00 85.19 103 ASP A CA 1
ATOM 725 C C . ASP A 1 103 ? 93.737 170.755 160.295 1.00 85.19 103 ASP A C 1
ATOM 726 O O . ASP A 1 103 ? 92.735 170.985 160.982 1.00 85.19 103 ASP A O 1
ATOM 731 N N . ILE A 1 104 ? 93.873 169.624 159.598 1.00 83.33 104 ILE A N 1
ATOM 732 C CA . ILE A 1 104 ? 92.796 168.638 159.602 1.00 83.33 104 ILE A CA 1
ATOM 733 C C . ILE A 1 104 ? 92.788 167.855 160.909 1.00 83.33 104 ILE A C 1
ATOM 734 O O . ILE A 1 104 ? 91.749 167.318 161.313 1.00 83.33 104 ILE A O 1
ATOM 739 N N . LEU A 1 105 ? 93.930 167.782 161.599 1.00 83.67 105 LEU A N 1
ATOM 740 C CA . LEU A 1 105 ? 93.963 167.141 162.908 1.00 83.67 105 LEU A CA 1
ATOM 741 C C . LEU A 1 105 ? 93.226 167.952 163.966 1.00 83.67 105 LEU A C 1
ATOM 742 O O . LEU A 1 105 ? 92.902 167.411 165.028 1.00 83.67 105 LEU A O 1
ATOM 747 N N . MET A 1 106 ? 92.972 169.235 163.704 1.00 90.04 106 MET A N 1
ATOM 748 C CA . MET A 1 106 ? 92.190 170.156 164.528 1.00 90.04 106 MET A CA 1
ATOM 749 C C . MET A 1 106 ? 92.835 170.462 165.875 1.00 90.04 106 MET A C 1
ATOM 750 O O . MET A 1 106 ? 92.263 171.239 166.649 1.00 90.04 106 MET A O 1
ATOM 755 N N . GLN A 1 107 ? 94.004 169.892 166.177 1.00 91.38 107 GLN A N 1
ATOM 756 C CA . GLN A 1 107 ? 94.693 170.116 167.451 1.00 91.38 107 GLN A CA 1
ATOM 757 C C . GLN A 1 107 ? 93.782 169.817 168.640 1.00 91.38 107 GLN A C 1
ATOM 758 O O . GLN A 1 107 ? 93.756 170.548 169.633 1.00 91.38 107 GLN A O 1
ATOM 764 N N . ASP A 1 108 ? 93.024 168.728 168.537 1.00 91.92 108 ASP A N 1
ATOM 765 C CA . ASP A 1 108 ? 92.131 168.324 169.611 1.00 91.92 108 ASP A CA 1
ATOM 766 C C . ASP A 1 108 ? 92.930 167.793 170.801 1.00 91.92 108 ASP A C 1
ATOM 767 O O . ASP A 1 108 ? 94.127 167.506 170.711 1.00 91.92 108 ASP A O 1
ATOM 772 N N . ASP A 1 109 ? 92.240 167.666 171.937 1.00 95.36 109 ASP A N 1
ATOM 773 C CA . ASP A 1 109 ? 92.892 167.195 173.155 1.00 95.36 109 ASP A CA 1
ATOM 774 C C . ASP A 1 109 ? 93.330 165.741 173.028 1.00 95.36 109 ASP A C 1
ATOM 775 O O . ASP A 1 109 ? 94.384 165.358 173.549 1.00 95.36 109 ASP A O 1
ATOM 780 N N . LYS A 1 110 ? 92.535 164.919 172.349 1.00 89.58 110 LYS A N 1
ATOM 781 C CA . LYS A 1 110 ? 92.848 163.503 172.235 1.00 89.58 110 LYS A CA 1
ATOM 782 C C . LYS A 1 110 ? 94.138 163.302 171.442 1.00 89.58 110 LYS A C 1
ATOM 783 O O . LYS A 1 110 ? 94.389 164.019 170.469 1.00 89.58 110 LYS A O 1
ATOM 789 N N . PRO A 1 111 ? 94.978 162.341 171.835 1.00 86.17 111 PRO A N 1
ATOM 790 C CA . PRO A 1 111 ? 96.191 162.055 171.054 1.00 86.17 111 PRO A CA 1
ATOM 791 C C . PRO A 1 111 ? 95.862 161.393 169.726 1.00 86.17 111 PRO A C 1
ATOM 792 O O . PRO A 1 111 ? 94.689 161.162 169.418 1.00 86.17 111 PRO A O 1
ATOM 796 N N . PHE A 1 112 ? 96.882 161.087 168.928 1.00 78.31 112 PHE A N 1
ATOM 797 C CA . PHE A 1 112 ? 96.673 160.465 167.630 1.00 78.31 112 PHE A CA 1
ATOM 798 C C . PHE A 1 112 ? 97.792 159.475 167.342 1.00 78.31 112 PHE A C 1
ATOM 799 O O . PHE A 1 112 ? 98.921 159.626 167.818 1.00 78.31 112 PHE A O 1
ATOM 807 N N . PHE A 1 113 ? 97.466 158.463 166.545 1.00 73.82 113 PHE A N 1
ATOM 808 C CA . PHE A 1 113 ? 98.430 157.445 166.156 1.00 73.82 113 PHE A CA 1
ATOM 809 C C . PHE A 1 113 ? 99.215 157.888 164.926 1.00 73.82 113 PHE A C 1
ATOM 810 O O . PHE A 1 113 ? 98.755 158.704 164.128 1.00 73.82 113 PHE A O 1
ATOM 818 N N . VAL A 1 114 ? 100.407 157.319 164.771 1.00 68.45 114 VAL A N 1
ATOM 819 C CA . VAL A 1 114 ? 101.236 157.512 163.587 1.00 68.45 114 VAL A CA 1
ATOM 820 C C . VAL A 1 114 ? 101.810 156.157 163.202 1.00 68.45 114 VAL A C 1
ATOM 821 O O . VAL A 1 114 ? 102.294 155.416 164.062 1.00 68.45 114 VAL A O 1
ATOM 825 N N . LEU A 1 115 ? 101.743 155.818 161.919 1.00 60.04 115 LEU A N 1
ATOM 826 C CA . LEU A 1 115 ? 102.213 154.518 161.469 1.00 60.04 115 LEU A CA 1
ATOM 827 C C . LEU A 1 115 ? 102.948 154.650 160.146 1.00 60.04 115 LEU A C 1
ATOM 828 O O . LEU A 1 115 ? 102.716 155.584 159.374 1.00 60.04 115 LEU A O 1
ATOM 833 N N . ASN A 1 116 ? 103.860 153.713 159.913 1.00 55.70 116 ASN A N 1
ATOM 834 C CA . ASN A 1 116 ? 104.477 153.523 158.612 1.00 55.70 116 ASN A CA 1
ATOM 835 C C . ASN A 1 116 ? 103.792 152.369 157.894 1.00 55.70 116 ASN A C 1
ATOM 836 O O . ASN A 1 116 ? 103.321 151.418 158.522 1.00 55.70 116 ASN A O 1
ATOM 841 N N . SER A 1 117 ? 103.748 152.452 156.567 1.00 50.11 117 SER A N 1
ATOM 842 C CA . SER A 1 117 ? 103.099 151.436 155.752 1.00 50.11 117 SER A CA 1
ATOM 843 C C . SER A 1 117 ? 104.020 150.268 155.426 1.00 50.11 117 SER A C 1
ATOM 844 O O . SER A 1 117 ? 103.707 149.473 154.534 1.00 50.11 117 SER A O 1
ATOM 847 N N . ASP A 1 118 ? 105.145 150.147 156.130 1.00 51.03 118 ASP A N 1
ATOM 848 C CA . ASP A 1 118 ? 106.148 149.138 155.832 1.00 51.03 118 ASP A CA 1
ATOM 849 C C . ASP A 1 118 ? 106.324 148.105 156.934 1.00 51.03 118 ASP A C 1
ATOM 850 O O . ASP A 1 118 ? 107.100 147.161 156.753 1.00 51.03 118 ASP A O 1
ATOM 855 N N . VAL A 1 119 ? 105.639 148.250 158.064 1.00 56.47 119 VAL A N 1
ATOM 856 C CA . VAL A 1 119 ? 105.878 147.429 159.245 1.00 56.47 119 VAL A CA 1
ATOM 857 C C . VAL A 1 119 ? 104.745 146.425 159.402 1.00 56.47 119 VAL A C 1
ATOM 858 O O . VAL A 1 119 ? 103.571 146.755 159.194 1.00 56.47 119 VAL A O 1
ATOM 862 N N . THR A 1 120 ? 105.104 145.191 159.748 1.00 58.26 120 THR A N 1
ATOM 863 C CA . THR A 1 120 ? 104.136 144.156 160.076 1.00 58.26 120 THR A CA 1
ATOM 864 C C . THR A 1 120 ? 104.493 143.556 161.428 1.00 58.26 120 THR A C 1
ATOM 865 O O . THR A 1 120 ? 105.672 143.371 161.745 1.00 58.26 120 THR A O 1
ATOM 869 N N . CYS A 1 121 ? 103.472 143.284 162.232 1.00 66.16 121 CYS A N 1
ATOM 870 C CA . CYS A 1 121 ? 103.658 142.733 163.571 1.00 66.16 121 CYS A CA 1
ATOM 871 C C . CYS A 1 121 ? 102.307 142.235 164.067 1.00 66.16 121 CYS A C 1
ATOM 872 O O . CYS A 1 121 ? 101.311 142.247 163.337 1.00 66.16 121 CYS A O 1
ATOM 875 N N . THR A 1 122 ? 102.282 141.790 165.325 1.00 67.76 122 THR A N 1
ATOM 876 C CA . THR A 1 122 ? 101.020 141.471 165.979 1.00 67.76 122 THR A CA 1
ATOM 877 C C . THR A 1 122 ? 100.189 142.712 166.263 1.00 67.76 122 THR A C 1
ATOM 878 O O . THR A 1 122 ? 99.016 142.583 166.629 1.00 67.76 122 THR A O 1
ATOM 882 N N . PHE A 1 123 ? 100.773 143.900 166.101 1.00 68.18 123 PHE A N 1
ATOM 883 C CA . PHE A 1 123 ? 100.140 145.188 166.350 1.00 68.18 123 PHE A CA 1
ATOM 884 C C . PHE A 1 123 ? 99.586 145.265 167.767 1.00 68.18 123 PHE A C 1
ATOM 885 O O . PHE A 1 123 ? 98.364 145.345 167.947 1.00 68.18 123 PHE A O 1
ATOM 893 N N . PRO A 1 124 ? 100.438 145.239 168.799 1.00 77.06 124 PRO A N 1
ATOM 894 C CA . PRO A 1 124 ? 99.929 145.468 170.155 1.00 77.06 124 PRO A CA 1
ATOM 895 C C . PRO A 1 124 ? 99.580 146.931 170.337 1.00 77.06 124 PRO A C 1
ATOM 896 O O . PRO A 1 124 ? 100.466 147.775 170.500 1.00 77.06 124 PRO A O 1
ATOM 900 N N . MET A 1 125 ? 98.289 147.240 170.309 1.00 78.40 125 MET A N 1
ATOM 901 C CA . MET A 1 125 ? 97.820 148.613 170.371 1.00 78.40 125 MET A CA 1
ATOM 902 C C . MET A 1 125 ? 97.256 148.975 171.735 1.00 78.40 125 MET A C 1
ATOM 903 O O . MET A 1 125 ? 96.608 150.017 171.873 1.00 78.40 125 MET A O 1
ATOM 908 N N . GLN A 1 126 ? 97.483 148.135 172.745 1.00 87.22 126 GLN A N 1
ATOM 909 C CA . GLN A 1 126 ? 97.173 148.498 174.120 1.00 87.22 126 GLN A CA 1
ATOM 910 C C . GLN A 1 126 ? 98.090 149.585 174.660 1.00 87.22 126 GLN A C 1
ATOM 911 O O . GLN A 1 126 ? 97.983 149.932 175.842 1.00 87.22 126 GLN A O 1
ATOM 917 N N . GLU A 1 127 ? 98.984 150.127 173.829 1.00 87.98 127 GLU A N 1
ATOM 918 C CA . GLU A 1 127 ? 99.762 151.304 174.191 1.00 87.98 127 GLU A CA 1
ATOM 919 C C . GLU A 1 127 ? 98.909 152.561 174.258 1.00 87.98 127 GLU A C 1
ATOM 920 O O . GLU A 1 127 ? 99.405 153.603 174.699 1.00 87.98 127 GLU A O 1
ATOM 926 N N . LEU A 1 128 ? 97.655 152.497 173.809 1.00 89.64 128 LEU A N 1
ATOM 927 C CA . LEU A 1 128 ? 96.730 153.604 174.021 1.00 89.64 128 LEU A CA 1
ATOM 928 C C . LEU A 1 128 ? 96.382 153.735 175.498 1.00 89.64 128 LEU A C 1
ATOM 929 O O . LEU A 1 128 ? 96.667 154.757 176.130 1.00 89.64 128 LEU A O 1
ATOM 934 N N . LEU A 1 129 ? 95.771 152.693 176.069 1.00 92.81 129 LEU A N 1
ATOM 935 C CA . LEU A 1 129 ? 95.399 152.731 177.480 1.00 92.81 129 LEU A CA 1
ATOM 936 C C . LEU A 1 129 ? 96.631 152.740 178.377 1.00 92.81 129 LEU A C 1
ATOM 937 O O . LEU A 1 129 ? 96.634 153.384 179.433 1.00 92.81 129 LEU A O 1
ATOM 942 N N . ASP A 1 130 ? 97.684 152.036 177.977 1.00 93.21 130 ASP A N 1
ATOM 943 C CA . ASP A 1 130 ? 98.926 152.017 178.732 1.00 93.21 130 ASP A CA 1
ATOM 944 C C . ASP A 1 130 ? 99.798 153.213 178.360 1.00 93.21 130 ASP A C 1
ATOM 945 O O . ASP A 1 130 ? 99.534 153.938 177.400 1.00 93.21 130 ASP A O 1
ATOM 950 N N . PHE A 1 131 ? 100.842 153.424 179.160 1.00 94.93 131 PHE A N 1
ATOM 951 C CA . PHE A 1 131 ? 101.868 154.436 178.915 1.00 94.93 131 PHE A CA 1
ATOM 952 C C . PHE A 1 131 ? 101.306 155.855 178.876 1.00 94.93 131 PHE A C 1
ATOM 953 O O . PHE A 1 131 ? 101.929 156.754 178.304 1.00 94.93 131 PHE A O 1
ATOM 961 N N . HIS A 1 132 ? 100.139 156.083 179.482 1.00 96.58 132 HIS A N 1
ATOM 962 C CA . HIS A 1 132 ? 99.622 157.439 179.637 1.00 96.58 132 HIS A CA 1
ATOM 963 C C . HIS A 1 132 ? 100.285 158.197 180.777 1.00 96.58 132 HIS A C 1
ATOM 964 O O . HIS A 1 132 ? 99.903 159.343 181.037 1.00 96.58 132 HIS A O 1
ATOM 971 N N . LYS A 1 133 ? 101.259 157.595 181.457 1.00 99.25 133 LYS A N 1
ATOM 972 C CA . LYS A 1 133 ? 101.858 158.199 182.639 1.00 99.25 133 LYS A CA 1
ATOM 973 C C . LYS A 1 133 ? 102.808 159.339 182.285 1.00 99.25 133 LYS A C 1
ATOM 974 O O . LYS A 1 133 ? 104.031 159.163 182.297 1.00 99.25 133 LYS A O 1
ATOM 980 N N . ALA A 1 134 ? 102.246 160.507 181.975 1.00 99.95 134 ALA A N 1
ATOM 981 C CA . ALA A 1 134 ? 102.997 161.750 181.799 1.00 99.95 134 ALA A CA 1
ATOM 982 C C . ALA A 1 134 ? 104.071 161.609 180.716 1.00 99.95 134 ALA A C 1
ATOM 983 O O . ALA A 1 134 ? 105.273 161.698 180.966 1.00 99.95 134 ALA A O 1
ATOM 985 N N . HIS A 1 135 ? 103.595 161.382 179.495 1.00 98.67 135 HIS A N 1
ATOM 986 C CA . HIS A 1 135 ? 104.464 161.275 178.332 1.00 98.67 135 HIS A CA 1
ATOM 987 C C . HIS A 1 135 ? 104.034 162.276 177.271 1.00 98.67 135 HIS A C 1
ATOM 988 O O . HIS A 1 135 ? 102.838 162.442 177.013 1.00 98.67 135 HIS A O 1
ATOM 995 N N . GLY A 1 136 ? 105.014 162.946 176.663 1.00 96.46 136 GLY A N 1
ATOM 996 C CA . GLY A 1 136 ? 104.730 163.704 175.456 1.00 96.46 136 GLY A CA 1
ATOM 997 C C . GLY A 1 136 ? 104.271 162.802 174.328 1.00 96.46 136 GLY A C 1
ATOM 998 O O . GLY A 1 136 ? 103.358 163.146 173.573 1.00 96.46 136 GLY A O 1
ATOM 999 N N . GLY A 1 137 ? 104.905 161.641 174.196 1.00 94.19 137 GLY A N 1
ATOM 1000 C CA . GLY A 1 137 ? 104.405 160.565 173.367 1.00 94.19 137 GLY A CA 1
ATOM 1001 C C . GLY A 1 137 ? 104.244 159.315 174.207 1.00 94.19 137 GLY A C 1
ATOM 1002 O O . GLY A 1 137 ? 105.217 158.832 174.794 1.00 94.19 137 GLY A O 1
ATOM 1003 N N . GLU A 1 138 ? 103.028 158.771 174.267 1.00 92.29 138 GLU A N 1
ATOM 1004 C CA . GLU A 1 138 ? 102.695 157.709 175.217 1.00 92.29 138 GLU A CA 1
ATOM 1005 C C . GLU A 1 138 ? 103.376 156.417 174.774 1.00 92.29 138 GLU A C 1
ATOM 1006 O O . GLU A 1 138 ? 102.770 155.519 174.185 1.00 92.29 138 GLU A O 1
ATOM 1012 N N . GLY A 1 139 ? 104.661 156.313 175.098 1.00 92.85 139 GLY A N 1
ATOM 1013 C CA . GLY A 1 139 ? 105.466 155.231 174.558 1.00 92.85 139 GLY A CA 1
ATOM 1014 C C . GLY A 1 139 ? 105.570 155.314 173.053 1.00 92.85 139 GLY A C 1
ATOM 1015 O O . GLY A 1 139 ? 105.476 154.290 172.364 1.00 92.85 139 GLY A O 1
ATOM 1016 N N . THR A 1 140 ? 105.754 156.525 172.525 1.00 88.25 140 THR A N 1
ATOM 1017 C CA . THR A 1 140 ? 105.629 156.737 171.088 1.00 88.25 140 THR A CA 1
ATOM 1018 C C . THR A 1 140 ? 106.704 155.995 170.302 1.00 88.25 140 THR A C 1
ATOM 1019 O O . THR A 1 140 ? 106.403 155.373 169.279 1.00 88.25 140 THR A O 1
ATOM 1023 N N . ILE A 1 141 ? 107.952 156.018 170.762 1.00 89.76 141 ILE A N 1
ATOM 1024 C CA . ILE A 1 141 ? 109.003 155.362 169.993 1.00 89.76 141 ILE A CA 1
ATOM 1025 C C . ILE A 1 141 ? 108.980 153.874 170.322 1.00 89.76 141 ILE A C 1
ATOM 1026 O O . ILE A 1 141 ? 109.730 153.384 171.174 1.00 89.76 141 ILE A O 1
ATOM 1031 N N . MET A 1 142 ? 108.108 153.147 169.631 1.00 86.01 142 MET A N 1
ATOM 1032 C CA . MET A 1 142 ? 107.956 151.719 169.860 1.00 86.01 142 MET A CA 1
ATOM 1033 C C . MET A 1 142 ? 109.187 150.990 169.343 1.00 86.01 142 MET A C 1
ATOM 1034 O O . MET A 1 142 ? 109.678 151.280 168.248 1.00 86.01 142 MET A O 1
ATOM 1039 N N . VAL A 1 143 ? 109.698 150.052 170.135 1.00 88.71 143 VAL A N 1
ATOM 1040 C CA . VAL A 1 143 ? 110.978 149.421 169.852 1.00 88.71 143 VAL A CA 1
ATOM 1041 C C . VAL A 1 143 ? 110.825 147.908 169.878 1.00 88.71 143 VAL A C 1
ATOM 1042 O O . VAL A 1 143 ? 110.031 147.352 170.642 1.00 88.71 143 VAL A O 1
ATOM 1046 N N . SER A 1 144 ? 111.602 147.245 169.026 1.00 89.68 144 SER A N 1
ATOM 1047 C CA . SER A 1 144 ? 111.605 145.794 168.916 1.00 89.68 144 SER A CA 1
ATOM 1048 C C . SER A 1 144 ? 113.030 145.276 169.046 1.00 89.68 144 SER A C 1
ATOM 1049 O O . SER A 1 144 ? 113.985 145.935 168.629 1.00 89.68 144 SER A O 1
ATOM 1052 N N . GLN A 1 145 ? 113.162 144.086 169.624 1.00 96.92 145 GLN A N 1
ATOM 1053 C CA . GLN A 1 145 ? 114.464 143.477 169.867 1.00 96.92 145 GLN A CA 1
ATOM 1054 C C . GLN A 1 145 ? 114.910 142.725 168.619 1.00 96.92 145 GLN A C 1
ATOM 1055 O O . GLN A 1 145 ? 114.254 141.765 168.201 1.00 96.92 145 GLN A O 1
ATOM 1061 N N . VAL A 1 146 ? 116.020 143.158 168.028 1.00 102.67 146 VAL A N 1
ATOM 1062 C CA . VAL A 1 146 ? 116.577 142.526 166.838 1.00 102.67 146 VAL A CA 1
ATOM 1063 C C . VAL A 1 146 ? 118.062 142.292 167.075 1.00 102.67 146 VAL A C 1
ATOM 1064 O O . VAL A 1 146 ? 118.795 143.230 167.412 1.00 102.67 146 VAL A O 1
ATOM 1068 N N . THR A 1 147 ? 118.505 141.044 166.898 1.00 109.98 147 THR A N 1
ATOM 1069 C CA . THR A 1 147 ? 119.913 140.710 167.080 1.00 109.98 147 THR A CA 1
ATOM 1070 C C . THR A 1 147 ? 120.792 141.269 165.969 1.00 109.98 147 THR A C 1
ATOM 1071 O O . THR A 1 147 ? 122.018 141.293 166.118 1.00 109.98 147 THR A O 1
ATOM 1075 N N . GLN A 1 148 ? 120.197 141.713 164.864 1.00 111.98 148 GLN A N 1
ATOM 1076 C CA . GLN A 1 148 ? 120.925 142.287 163.734 1.00 111.98 148 GLN A CA 1
ATOM 1077 C C . GLN A 1 148 ? 120.876 143.809 163.756 1.00 111.98 148 GLN A C 1
ATOM 1078 O O . GLN A 1 148 ? 120.775 144.454 162.708 1.00 111.98 148 GLN A O 1
ATOM 1084 N N . TRP A 1 149 ? 120.933 144.403 164.951 1.00 111.95 149 TRP A N 1
ATOM 1085 C CA . TRP A 1 149 ? 120.764 145.848 165.084 1.00 111.95 149 TRP A CA 1
ATOM 1086 C C . TRP A 1 149 ? 121.876 146.625 164.390 1.00 111.95 149 TRP A C 1
ATOM 1087 O O . TRP A 1 149 ? 121.686 147.796 164.042 1.00 111.95 149 TRP A O 1
ATOM 1098 N N . GLU A 1 150 ? 123.040 146.003 164.188 1.00 112.72 150 GLU A N 1
ATOM 1099 C CA . GLU A 1 150 ? 124.152 146.702 163.550 1.00 112.72 150 GLU A CA 1
ATOM 1100 C C . GLU A 1 150 ? 123.810 147.093 162.117 1.00 112.72 150 GLU A C 1
ATOM 1101 O O . GLU A 1 150 ? 123.993 148.248 161.715 1.00 112.72 150 GLU A O 1
ATOM 1107 N N . LYS A 1 151 ? 123.308 146.140 161.328 1.00 111.79 151 LYS A N 1
ATOM 1108 C CA . LYS A 1 151 ? 122.984 146.436 159.936 1.00 111.79 151 LYS A CA 1
ATOM 1109 C C . LYS A 1 151 ? 121.702 147.252 159.823 1.00 111.79 151 LYS A C 1
ATOM 1110 O O . LYS A 1 151 ? 121.545 148.041 158.884 1.00 111.79 151 LYS A O 1
ATOM 1116 N N . TYR A 1 152 ? 120.769 147.074 160.763 1.00 106.26 152 TYR A N 1
ATOM 1117 C CA . TYR A 1 152 ? 119.578 147.919 160.777 1.00 106.26 152 TYR A CA 1
ATOM 1118 C C . TYR A 1 152 ? 119.948 149.374 161.040 1.00 106.26 152 TYR A C 1
ATOM 1119 O O . TYR A 1 152 ? 119.391 150.285 160.418 1.00 106.26 152 TYR A O 1
ATOM 1128 N N . GLY A 1 153 ? 120.881 149.608 161.961 1.00 110.36 153 GLY A N 1
ATOM 1129 C CA . GLY A 1 153 ? 121.514 150.904 162.094 1.00 110.36 153 GLY A CA 1
ATOM 1130 C C . GLY A 1 153 ? 120.723 151.977 162.803 1.00 110.36 153 GLY A C 1
ATOM 1131 O O . GLY A 1 153 ? 121.135 153.139 162.774 1.00 110.36 153 GLY A O 1
ATOM 1132 N N . VAL A 1 154 ? 119.599 151.643 163.431 1.00 105.95 154 VAL A N 1
ATOM 1133 C CA . VAL A 1 154 ? 118.829 152.598 164.224 1.00 105.95 154 VAL A CA 1
ATOM 1134 C C . VAL A 1 154 ? 118.604 151.949 165.583 1.00 105.95 154 VAL A C 1
ATOM 1135 O O . VAL A 1 154 ? 117.624 151.222 165.776 1.00 105.95 154 VAL A O 1
ATOM 1139 N N . VAL A 1 155 ? 119.500 152.213 166.529 1.00 104.54 155 VAL A N 1
ATOM 1140 C CA . VAL A 1 155 ? 119.442 151.615 167.858 1.00 104.54 155 VAL A CA 1
ATOM 1141 C C . VAL A 1 155 ? 118.903 152.650 168.833 1.00 104.54 155 VAL A C 1
ATOM 1142 O O . VAL A 1 155 ? 119.410 153.777 168.900 1.00 104.54 155 VAL A O 1
ATOM 1146 N N . VAL A 1 156 ? 117.875 152.272 169.588 1.00 101.57 156 VAL A N 1
ATOM 1147 C CA . VAL A 1 156 ? 117.255 153.146 170.576 1.00 101.57 156 VAL A CA 1
ATOM 1148 C C . VAL A 1 156 ? 117.713 152.710 171.960 1.00 101.57 156 VAL A C 1
ATOM 1149 O O . VAL A 1 156 ? 117.550 151.543 172.338 1.00 101.57 156 VAL A O 1
ATOM 1153 N N . TYR A 1 157 ? 118.285 153.645 172.716 1.00 107.88 157 TYR A N 1
ATOM 1154 C CA . TYR A 1 157 ? 118.794 153.362 174.056 1.00 107.88 157 TYR A CA 1
ATOM 1155 C C . TYR A 1 157 ? 117.664 153.588 175.052 1.00 107.88 157 TYR A C 1
ATOM 1156 O O . TYR A 1 157 ? 117.445 154.708 175.519 1.00 107.88 157 TYR A O 1
ATOM 1165 N N . SER A 1 158 ? 116.943 152.518 175.381 1.00 107.66 158 SER A N 1
ATOM 1166 C CA . SER A 1 158 ? 115.796 152.605 176.278 1.00 107.66 158 SER A CA 1
ATOM 1167 C C . SER A 1 158 ? 116.160 152.043 177.644 1.00 107.66 158 SER A C 1
ATOM 1168 O O . SER A 1 158 ? 116.339 150.822 177.778 1.00 107.66 158 SER A O 1
ATOM 1171 N N . PRO A 1 159 ? 116.281 152.872 178.672 1.00 108.23 159 PRO A N 1
ATOM 1172 C CA . PRO A 1 159 ? 116.554 152.372 180.021 1.00 108.23 159 PRO A CA 1
ATOM 1173 C C . PRO A 1 159 ? 115.258 151.954 180.709 1.00 108.23 159 PRO A C 1
ATOM 1174 O O . PRO A 1 159 ? 114.179 151.962 180.120 1.00 108.23 159 PRO A O 1
ATOM 1178 N N . GLN A 1 160 ? 115.385 151.580 181.984 1.00 107.45 160 GLN A N 1
ATOM 1179 C CA . GLN A 1 160 ? 114.212 151.182 182.754 1.00 107.45 160 GLN A CA 1
ATOM 1180 C C . GLN A 1 160 ? 113.259 152.349 182.976 1.00 107.45 160 GLN A C 1
ATOM 1181 O O . GLN A 1 160 ? 112.060 152.137 183.190 1.00 107.45 160 GLN A O 1
ATOM 1187 N N . ASN A 1 161 ? 113.768 153.582 182.933 1.00 105.07 161 ASN A N 1
ATOM 1188 C CA . ASN A 1 161 ? 112.910 154.757 183.008 1.00 105.07 161 ASN A CA 1
ATOM 1189 C C . ASN A 1 161 ? 112.240 155.072 181.677 1.00 105.07 161 ASN A C 1
ATOM 1190 O O . ASN A 1 161 ? 111.356 155.934 181.637 1.00 105.07 161 ASN A O 1
ATOM 1195 N N . TYR A 1 162 ? 112.646 154.401 180.597 1.00 103.03 162 TYR A N 1
ATOM 1196 C CA . TYR A 1 162 ? 112.108 154.554 179.248 1.00 103.03 162 TYR A CA 1
ATOM 1197 C C . TYR A 1 162 ? 112.386 155.925 178.647 1.00 103.03 162 TYR A C 1
ATOM 1198 O O . TYR A 1 162 ? 111.776 156.281 177.634 1.00 103.03 162 TYR A O 1
ATOM 1207 N N . GLN A 1 163 ? 113.290 156.705 179.234 1.00 102.69 163 GLN A N 1
ATOM 1208 C CA . GLN A 1 163 ? 113.633 158.013 178.692 1.00 102.69 163 GLN A CA 1
ATOM 1209 C C . GLN A 1 163 ? 114.744 157.856 177.661 1.00 102.69 163 GLN A C 1
ATOM 1210 O O . GLN A 1 163 ? 115.846 157.408 177.993 1.00 102.69 163 GLN A O 1
ATOM 1216 N N . ILE A 1 164 ? 114.460 158.235 176.417 1.00 102.30 164 ILE A N 1
ATOM 1217 C CA . ILE A 1 164 ? 115.397 158.016 175.318 1.00 102.30 164 ILE A CA 1
ATOM 1218 C C . ILE A 1 164 ? 116.580 158.962 175.494 1.00 102.30 164 ILE A C 1
ATOM 1219 O O . ILE A 1 164 ? 116.429 160.184 175.410 1.00 102.30 164 ILE A O 1
ATOM 1224 N N . GLU A 1 165 ? 117.763 158.397 175.741 1.00 106.68 165 GLU A N 1
ATOM 1225 C CA . GLU A 1 165 ? 118.956 159.220 175.897 1.00 106.68 165 GLU A CA 1
ATOM 1226 C C . GLU A 1 165 ? 119.422 159.779 174.558 1.00 106.68 165 GLU A C 1
ATOM 1227 O O . GLU A 1 165 ? 119.733 160.970 174.447 1.00 106.68 165 GLU A O 1
ATOM 1233 N N . ARG A 1 166 ? 119.467 158.938 173.528 1.00 106.52 166 ARG A N 1
ATOM 1234 C CA . ARG A 1 166 ? 119.993 159.345 172.231 1.00 106.52 166 ARG A CA 1
ATOM 1235 C C . ARG A 1 166 ? 119.635 158.286 171.196 1.00 106.52 166 ARG A C 1
ATOM 1236 O O . ARG A 1 166 ? 119.209 157.178 171.531 1.00 106.52 166 ARG A O 1
ATOM 1244 N N . PHE A 1 167 ? 119.816 158.651 169.930 1.00 103.58 167 PHE A N 1
ATOM 1245 C CA . PHE A 1 167 ? 119.710 157.734 168.804 1.00 103.58 167 PHE A CA 1
ATOM 1246 C C . PHE A 1 167 ? 121.089 157.568 168.184 1.00 103.58 167 PHE A C 1
ATOM 1247 O O . PHE A 1 167 ? 121.747 158.561 167.855 1.00 103.58 167 PHE A O 1
ATOM 1255 N N . VAL A 1 168 ? 121.525 156.322 168.023 1.00 108.36 168 VAL A N 1
ATOM 1256 C CA . VAL A 1 168 ? 122.855 156.014 167.514 1.00 108.36 168 VAL A CA 1
ATOM 1257 C C . VAL A 1 168 ? 122.717 155.220 166.222 1.00 108.36 168 VAL A C 1
ATOM 1258 O O . VAL A 1 168 ? 121.908 154.288 166.140 1.00 108.36 168 VAL A O 1
ATOM 1262 N N . GLU A 1 169 ? 123.489 155.608 165.211 1.00 112.34 169 GLU A N 1
ATOM 1263 C CA . GLU A 1 169 ? 123.497 154.936 163.919 1.00 112.34 169 GLU A CA 1
ATOM 1264 C C . GLU A 1 169 ? 124.760 154.090 163.812 1.00 112.34 169 GLU A C 1
ATOM 1265 O O . GLU A 1 169 ? 125.873 154.620 163.902 1.00 112.34 169 GLU A O 1
ATOM 1271 N N . LYS A 1 170 ? 124.582 152.787 163.612 1.00 113.57 170 LYS A N 1
ATOM 1272 C CA . LYS A 1 170 ? 125.681 151.830 163.554 1.00 113.57 170 LYS A CA 1
ATOM 1273 C C . LYS A 1 170 ? 126.592 151.939 164.780 1.00 113.57 170 LYS A C 1
ATOM 1274 O O . LYS A 1 170 ? 127.775 152.280 164.652 1.00 113.57 170 LYS A O 1
ATOM 1280 N N . PRO A 1 171 ? 126.079 151.661 165.977 1.00 114.39 171 PRO A N 1
ATOM 1281 C CA . PRO A 1 171 ? 126.908 151.809 167.178 1.00 114.39 171 PRO A CA 1
ATOM 1282 C C . PRO A 1 171 ? 127.937 150.694 167.286 1.00 114.39 171 PRO A C 1
ATOM 1283 O O . PRO A 1 171 ? 127.630 149.516 167.090 1.00 114.39 171 PRO A O 1
ATOM 1287 N N . SER A 1 172 ? 129.175 151.082 167.601 1.00 115.49 172 SER A N 1
ATOM 1288 C CA . SER A 1 172 ? 130.235 150.094 167.775 1.00 115.49 172 SER A CA 1
ATOM 1289 C C . SER A 1 172 ? 130.079 149.342 169.091 1.00 115.49 172 SER A C 1
ATOM 1290 O O . SER A 1 172 ? 130.259 148.120 169.140 1.00 115.49 172 SER A O 1
ATOM 1293 N N . ARG A 1 173 ? 129.746 150.053 170.164 1.00 115.62 173 ARG A N 1
ATOM 1294 C CA . ARG A 1 173 ? 129.559 149.445 171.472 1.00 115.62 173 ARG A CA 1
ATOM 1295 C C . ARG A 1 173 ? 128.127 148.947 171.622 1.00 115.62 173 ARG A C 1
ATOM 1296 O O . ARG A 1 173 ? 127.191 149.501 171.039 1.00 115.62 173 ARG A O 1
ATOM 1304 N N . PHE A 1 174 ? 127.963 147.888 172.415 1.00 113.98 174 PHE A N 1
ATOM 1305 C CA . PHE A 1 174 ? 126.647 147.299 172.630 1.00 113.98 174 PHE A CA 1
ATOM 1306 C C . PHE A 1 174 ? 125.810 148.177 173.552 1.00 113.98 174 PHE A C 1
ATOM 1307 O O . PHE A 1 174 ? 125.596 147.839 174.721 1.00 113.98 174 PHE A O 1
ATOM 1315 N N . LEU A 1 175 ? 125.348 149.318 173.036 1.00 112.69 175 LEU A N 1
ATOM 1316 C CA . LEU A 1 175 ? 124.479 150.187 173.823 1.00 112.69 175 LEU A CA 1
ATOM 1317 C C . LEU A 1 175 ? 123.127 149.531 174.076 1.00 112.69 175 LEU A C 1
ATOM 1318 O O . LEU A 1 175 ? 122.580 149.627 175.180 1.00 112.69 175 LEU A O 1
ATOM 1323 N N . GLY A 1 176 ? 122.576 148.866 173.067 1.00 110.53 176 GLY A N 1
ATOM 1324 C CA . GLY A 1 176 ? 121.301 148.189 173.212 1.00 110.53 176 GLY A CA 1
ATOM 1325 C C . GLY A 1 176 ? 120.964 147.435 171.947 1.00 110.53 176 GLY A C 1
ATOM 1326 O O . GLY A 1 176 ? 121.643 147.556 170.923 1.00 110.53 176 GLY A O 1
ATOM 1327 N N . ASP A 1 177 ? 119.892 146.645 172.034 1.00 104.73 177 ASP A N 1
ATOM 1328 C CA . ASP A 1 177 ? 119.423 145.855 170.906 1.00 104.73 177 ASP A CA 1
ATOM 1329 C C . ASP A 1 177 ? 118.107 146.341 170.322 1.00 104.73 177 ASP A C 1
ATOM 1330 O O . ASP A 1 177 ? 117.775 145.962 169.194 1.00 104.73 177 ASP A O 1
ATOM 1335 N N . ARG A 1 178 ? 117.355 147.161 171.051 1.00 97.56 178 ARG A N 1
ATOM 1336 C CA . ARG A 1 178 ? 116.070 147.636 170.562 1.00 97.56 178 ARG A CA 1
ATOM 1337 C C . ARG A 1 178 ? 116.254 148.588 169.386 1.00 97.56 178 ARG A C 1
ATOM 1338 O O . ARG A 1 178 ? 117.158 149.427 169.378 1.00 97.56 178 ARG A O 1
ATOM 1346 N N . ILE A 1 179 ? 115.383 148.450 168.385 1.00 92.23 179 ILE A N 1
ATOM 1347 C CA . ILE A 1 179 ? 115.385 149.313 167.213 1.00 92.23 179 ILE A CA 1
ATOM 1348 C C . ILE A 1 179 ? 113.975 149.847 167.008 1.00 92.23 179 ILE A C 1
ATOM 1349 O O . ILE A 1 179 ? 112.998 149.309 167.534 1.00 92.23 179 ILE A O 1
ATOM 1354 N N . ASN A 1 180 ? 113.882 150.918 166.222 1.00 82.50 180 ASN A N 1
ATOM 1355 C CA . ASN A 1 180 ? 112.599 151.553 165.956 1.00 82.50 180 ASN A CA 1
ATOM 1356 C C . ASN A 1 180 ? 111.651 150.585 165.256 1.00 82.50 180 ASN A C 1
ATOM 1357 O O . ASN A 1 180 ? 112.059 149.802 164.395 1.00 82.50 180 ASN A O 1
ATOM 1362 N N . ALA A 1 181 ? 110.374 150.643 165.635 1.00 76.66 181 ALA A N 1
ATOM 1363 C CA . ALA A 1 181 ? 109.362 149.742 165.100 1.00 76.66 181 ALA A CA 1
ATOM 1364 C C . ALA A 1 181 ? 108.379 150.425 164.159 1.00 76.66 181 ALA A C 1
ATOM 1365 O O . ALA A 1 181 ? 107.537 149.741 163.570 1.00 76.66 181 ALA A O 1
ATOM 1367 N N . GLY A 1 182 ? 108.452 151.744 164.007 1.00 71.84 182 GLY A N 1
ATOM 1368 C CA . GLY A 1 182 ? 107.627 152.444 163.047 1.00 71.84 182 GLY A CA 1
ATOM 1369 C C . GLY A 1 182 ? 106.204 152.730 163.477 1.00 71.84 182 GLY A C 1
ATOM 1370 O O . GLY A 1 182 ? 105.402 153.164 162.642 1.00 71.84 182 GLY A O 1
ATOM 1371 N N . ILE A 1 183 ? 105.859 152.499 164.740 1.00 73.51 183 ILE A N 1
ATOM 1372 C CA . ILE A 1 183 ? 104.532 152.795 165.267 1.00 73.51 183 ILE A CA 1
ATOM 1373 C C . ILE A 1 183 ? 104.691 153.799 166.398 1.00 73.51 183 ILE A C 1
ATOM 1374 O O . ILE A 1 183 ? 105.542 153.620 167.276 1.00 73.51 183 ILE A O 1
ATOM 1379 N N . TYR A 1 184 ? 103.880 154.854 166.375 1.00 76.29 184 TYR A N 1
ATOM 1380 C CA . TYR A 1 184 ? 104.047 155.986 167.268 1.00 76.29 184 TYR A CA 1
ATOM 1381 C C . TYR A 1 184 ? 102.677 156.443 167.749 1.00 76.29 184 TYR A C 1
ATOM 1382 O O . TYR A 1 184 ? 101.661 156.207 167.095 1.00 76.29 184 TYR A O 1
ATOM 1391 N N . ILE A 1 185 ? 102.653 157.120 168.892 1.00 82.51 185 ILE A N 1
ATOM 1392 C CA . ILE A 1 185 ? 101.435 157.753 169.386 1.00 82.51 185 ILE A CA 1
ATOM 1393 C C . ILE A 1 185 ? 101.812 159.084 170.022 1.00 82.51 185 ILE A C 1
ATOM 1394 O O . ILE A 1 185 ? 102.615 159.127 170.959 1.00 82.51 185 ILE A O 1
ATOM 1399 N N . PHE A 1 186 ? 101.236 160.170 169.512 1.00 82.00 186 PHE A N 1
ATOM 1400 C CA . PHE A 1 186 ? 101.649 161.517 169.873 1.00 82.00 186 PHE A CA 1
ATOM 1401 C C . PHE A 1 186 ? 100.485 162.302 170.458 1.00 82.00 186 PHE A C 1
ATOM 1402 O O . PHE A 1 186 ? 99.346 162.179 169.997 1.00 82.00 186 PHE A O 1
ATOM 1410 N N . ASN A 1 187 ? 100.779 163.108 171.474 1.00 88.19 187 ASN A N 1
ATOM 1411 C CA . ASN A 1 187 ? 99.883 164.195 171.831 1.00 88.19 187 ASN A CA 1
ATOM 1412 C C . ASN A 1 187 ? 100.004 165.302 170.792 1.00 88.19 187 ASN A C 1
ATOM 1413 O O . ASN A 1 187 ? 101.084 165.564 170.258 1.00 88.19 187 ASN A O 1
ATOM 1418 N N . LYS A 1 188 ? 98.880 165.962 170.507 1.00 88.53 188 LYS A N 1
ATOM 1419 C CA . LYS A 1 188 ? 98.828 166.879 169.374 1.00 88.53 188 LYS A CA 1
ATOM 1420 C C . LYS A 1 188 ? 99.732 168.095 169.542 1.00 88.53 188 LYS A C 1
ATOM 1421 O O . LYS A 1 188 ? 99.979 168.798 168.555 1.00 88.53 188 LYS A O 1
ATOM 1427 N N . SER A 1 189 ? 100.244 168.348 170.750 1.00 88.16 189 SER A N 1
ATOM 1428 C CA . SER A 1 189 ? 101.185 169.444 170.948 1.00 88.16 189 SER A CA 1
ATOM 1429 C C . SER A 1 189 ? 102.421 169.309 170.068 1.00 88.16 189 SER A C 1
ATOM 1430 O O . SER A 1 189 ? 103.052 170.324 169.747 1.00 88.16 189 SER A O 1
ATOM 1433 N N . ILE A 1 190 ? 102.771 168.085 169.660 1.00 87.13 190 ILE A N 1
ATOM 1434 C CA . ILE A 1 190 ? 103.910 167.876 168.774 1.00 87.13 190 ILE A CA 1
ATOM 1435 C C . ILE A 1 190 ? 103.745 168.635 167.466 1.00 87.13 190 ILE A C 1
ATOM 1436 O O . ILE A 1 190 ? 104.741 168.964 166.813 1.00 87.13 190 ILE A O 1
ATOM 1441 N N . LEU A 1 191 ? 102.504 168.935 167.069 1.00 87.01 191 LEU A N 1
ATOM 1442 C CA . LEU A 1 191 ? 102.295 169.693 165.841 1.00 87.01 191 LEU A CA 1
ATOM 1443 C C . LEU A 1 191 ? 102.951 171.065 165.910 1.00 87.01 191 LEU A C 1
ATOM 1444 O O . LEU A 1 191 ? 103.293 171.641 164.871 1.00 87.01 191 LEU A O 1
ATOM 1449 N N . ASP A 1 192 ? 103.140 171.603 167.117 1.00 87.59 192 ASP A N 1
ATOM 1450 C CA . ASP A 1 192 ? 103.848 172.871 167.251 1.00 87.59 192 ASP A CA 1
ATOM 1451 C C . ASP A 1 192 ? 105.335 172.707 166.961 1.00 87.59 192 ASP A C 1
ATOM 1452 O O . ASP A 1 192 ? 105.966 173.606 166.394 1.00 87.59 192 ASP A O 1
ATOM 1457 N N . ARG A 1 193 ? 105.910 171.565 167.345 1.00 87.13 193 ARG A N 1
ATOM 1458 C CA . ARG A 1 193 ? 107.343 171.355 167.164 1.00 87.13 193 ARG A CA 1
ATOM 1459 C C . ARG A 1 193 ? 107.700 171.151 165.697 1.00 87.13 193 ARG A C 1
ATOM 1460 O O . ARG A 1 193 ? 108.762 171.594 165.243 1.00 87.13 193 ARG A O 1
ATOM 1468 N N . ILE A 1 194 ? 106.834 170.486 164.944 1.00 86.28 194 ILE A N 1
ATOM 1469 C CA . ILE A 1 194 ? 107.155 170.140 163.554 1.00 86.28 194 ILE A CA 1
ATOM 1470 C C . ILE A 1 194 ? 107.045 171.387 162.682 1.00 86.28 194 ILE A C 1
ATOM 1471 O O . ILE A 1 194 ? 105.987 172.041 162.671 1.00 86.28 194 ILE A O 1
ATOM 1476 N N . PRO A 1 195 ? 108.088 171.753 161.944 1.00 85.82 195 PRO A N 1
ATOM 1477 C CA . PRO A 1 195 ? 108.017 172.938 161.089 1.00 85.82 195 PRO A CA 1
ATOM 1478 C C . PRO A 1 195 ? 107.308 172.624 159.785 1.00 85.82 195 PRO A C 1
ATOM 1479 O O . PRO A 1 195 ? 107.277 171.464 159.348 1.00 85.82 195 PRO A O 1
ATOM 1483 N N . PRO A 1 196 ? 106.725 173.631 159.129 1.00 85.25 196 PRO A N 1
ATOM 1484 C CA . PRO A 1 196 ? 106.043 173.391 157.839 1.00 85.25 196 PRO A CA 1
ATOM 1485 C C . PRO A 1 196 ? 107.021 173.370 156.669 1.00 85.25 196 PRO A C 1
ATOM 1486 O O . PRO A 1 196 ? 107.069 174.266 155.820 1.00 85.25 196 PRO A O 1
ATOM 1490 N N . ARG A 1 197 ? 107.825 172.313 156.618 1.00 82.13 197 ARG A N 1
ATOM 1491 C CA . ARG A 1 197 ? 108.837 172.141 155.583 1.00 82.13 197 ARG A CA 1
ATOM 1492 C C . ARG A 1 197 ? 109.239 170.674 155.562 1.00 82.13 197 ARG A C 1
ATOM 1493 O O . ARG A 1 197 ? 108.776 169.873 156.378 1.00 82.13 197 ARG A O 1
ATOM 1501 N N . ARG A 1 198 ? 110.107 170.330 154.614 1.00 77.52 198 ARG A N 1
ATOM 1502 C CA . ARG A 1 198 ? 110.621 168.969 154.526 1.00 77.52 198 ARG A CA 1
ATOM 1503 C C . ARG A 1 198 ? 111.475 168.663 155.750 1.00 77.52 198 ARG A C 1
ATOM 1504 O O . ARG A 1 198 ? 112.423 169.395 156.054 1.00 77.52 198 ARG A O 1
ATOM 1512 N N . ALA A 1 199 ? 111.142 167.581 156.450 1.00 76.42 199 ALA A N 1
ATOM 1513 C CA . ALA A 1 199 ? 111.867 167.194 157.650 1.00 76.42 199 ALA A CA 1
ATOM 1514 C C . ALA A 1 199 ? 111.777 165.686 157.821 1.00 76.42 199 ALA A C 1
ATOM 1515 O O . ALA A 1 199 ? 110.889 165.030 157.271 1.00 76.42 199 ALA A O 1
ATOM 1517 N N . SER A 1 200 ? 112.551 165.106 158.712 1.00 79.47 200 SER A N 1
ATOM 1518 C CA . SER A 1 200 ? 112.423 163.689 159.013 1.00 79.47 200 SER A CA 1
ATOM 1519 C C . SER A 1 200 ? 112.147 163.424 160.481 1.00 79.47 200 SER A C 1
ATOM 1520 O O . SER A 1 200 ? 112.897 163.855 161.315 1.00 79.47 200 SER A O 1
ATOM 1523 N N . ILE A 1 201 ? 111.108 162.674 160.815 1.00 80.75 201 ILE A N 1
ATOM 1524 C CA . ILE A 1 201 ? 110.772 162.368 162.200 1.00 80.75 201 ILE A CA 1
ATOM 1525 C C . ILE A 1 201 ? 111.906 161.595 162.805 1.00 80.75 201 ILE A C 1
ATOM 1526 O O . ILE A 1 201 ? 112.265 161.838 163.926 1.00 80.75 201 ILE A O 1
ATOM 1531 N N . GLU A 1 202 ? 112.509 160.687 162.071 1.00 82.88 202 GLU A N 1
ATOM 1532 C CA . GLU A 1 202 ? 113.646 159.935 162.571 1.00 82.88 202 GLU A CA 1
ATOM 1533 C C . GLU A 1 202 ? 114.911 160.718 162.864 1.00 82.88 202 GLU A C 1
ATOM 1534 O O . GLU A 1 202 ? 115.586 160.411 163.829 1.00 82.88 202 GLU A O 1
ATOM 1540 N N . LYS A 1 203 ? 115.273 161.699 162.040 1.00 85.61 203 LYS A N 1
ATOM 1541 C CA . LYS A 1 203 ? 116.552 162.424 162.233 1.00 85.61 203 LYS A CA 1
ATOM 1542 C C . LYS A 1 203 ? 116.471 163.907 162.604 1.00 85.61 203 LYS A C 1
ATOM 1543 O O . LYS A 1 203 ? 117.495 164.547 162.750 1.00 85.61 203 LYS A O 1
ATOM 1549 N N . GLU A 1 204 ? 115.275 164.461 162.716 1.00 86.19 204 GLU A N 1
ATOM 1550 C CA . GLU A 1 204 ? 115.135 165.841 163.164 1.00 86.19 204 GLU A CA 1
ATOM 1551 C C . GLU A 1 204 ? 114.285 165.978 164.417 1.00 86.19 204 GLU A C 1
ATOM 1552 O O . GLU A 1 204 ? 114.760 166.512 165.426 1.00 86.19 204 GLU A O 1
ATOM 1558 N N . ILE A 1 205 ? 113.037 165.511 164.383 1.00 86.65 205 ILE A N 1
ATOM 1559 C CA . ILE A 1 205 ? 112.145 165.687 165.524 1.00 86.65 205 ILE A CA 1
ATOM 1560 C C . ILE A 1 205 ? 112.543 164.776 166.679 1.00 86.65 205 ILE A C 1
ATOM 1561 O O . ILE A 1 205 ? 112.567 165.201 167.840 1.00 86.65 205 ILE A O 1
ATOM 1566 N N . PHE A 1 206 ? 112.845 163.513 166.382 1.00 86.84 206 PHE A N 1
ATOM 1567 C CA . PHE A 1 206 ? 113.103 162.544 167.443 1.00 86.84 206 PHE A CA 1
ATOM 1568 C C . PHE A 1 206 ? 114.349 162.844 168.270 1.00 86.84 206 PHE A C 1
ATOM 1569 O O . PHE A 1 206 ? 114.284 162.674 169.500 1.00 86.84 206 PHE A O 1
ATOM 1577 N N . PRO A 1 207 ? 115.500 163.225 167.698 1.00 88.34 207 PRO A N 1
ATOM 1578 C CA . PRO A 1 207 ? 116.612 163.651 168.567 1.00 88.34 207 PRO A CA 1
ATOM 1579 C C . PRO A 1 207 ? 116.243 164.809 169.478 1.00 88.34 207 PRO A C 1
ATOM 1580 O O . PRO A 1 207 ? 116.654 164.833 170.646 1.00 88.34 207 PRO A O 1
ATOM 1584 N N . ALA A 1 208 ? 115.465 165.771 168.975 1.00 90.59 208 ALA A N 1
ATOM 1585 C CA . ALA A 1 208 ? 115.035 166.889 169.807 1.00 90.59 208 ALA A CA 1
ATOM 1586 C C . ALA A 1 208 ? 114.149 166.416 170.952 1.00 90.59 208 ALA A C 1
ATOM 1587 O O . ALA A 1 208 ? 114.298 166.872 172.092 1.00 90.59 208 ALA A O 1
ATOM 1589 N N . MET A 1 209 ? 113.218 165.502 170.668 1.00 93.69 209 MET A N 1
ATOM 1590 C CA . MET A 1 209 ? 112.361 164.970 171.724 1.00 93.69 209 MET A CA 1
ATOM 1591 C C . MET A 1 209 ? 113.169 164.184 172.749 1.00 93.69 209 MET A C 1
ATOM 1592 O O . MET A 1 209 ? 112.903 164.270 173.954 1.00 93.69 209 MET A O 1
ATOM 1597 N N . ALA A 1 210 ? 114.150 163.405 172.290 1.00 95.66 210 ALA A N 1
ATOM 1598 C CA . ALA A 1 210 ? 114.985 162.642 173.211 1.00 95.66 210 ALA A CA 1
ATOM 1599 C C . ALA A 1 210 ? 115.798 163.565 174.109 1.00 95.66 210 ALA A C 1
ATOM 1600 O O . ALA A 1 210 ? 115.934 163.313 175.312 1.00 95.66 210 ALA A O 1
ATOM 1602 N N . ALA A 1 211 ? 116.354 164.637 173.539 1.00 93.78 211 ALA A N 1
ATOM 1603 C CA . ALA A 1 211 ? 117.077 165.611 174.351 1.00 93.78 211 ALA A CA 1
ATOM 1604 C C . ALA A 1 211 ? 116.148 166.293 175.348 1.00 93.78 211 ALA A C 1
ATOM 1605 O O . ALA A 1 211 ? 116.519 166.507 176.508 1.00 93.78 211 ALA A O 1
ATOM 1607 N N . GLU A 1 212 ? 114.934 166.640 174.914 1.00 95.18 212 GLU A N 1
ATOM 1608 C CA . GLU A 1 212 ? 113.979 167.295 175.799 1.00 95.18 212 GLU A CA 1
ATOM 1609 C C . GLU A 1 212 ? 113.437 166.358 176.872 1.00 95.18 212 GLU A C 1
ATOM 1610 O O . GLU A 1 212 ? 112.866 166.833 177.859 1.00 95.18 212 GLU A O 1
ATOM 1616 N N . GLY A 1 213 ? 113.599 165.048 176.704 1.00 98.26 213 GLY A N 1
ATOM 1617 C CA . GLY A 1 213 ? 113.110 164.104 177.688 1.00 98.26 213 GLY A CA 1
ATOM 1618 C C . GLY A 1 213 ? 111.639 163.778 177.593 1.00 98.26 213 GLY A C 1
ATOM 1619 O O . GLY A 1 213 ? 111.077 163.225 178.543 1.00 98.26 213 GLY A O 1
ATOM 1620 N N . GLN A 1 214 ? 110.991 164.109 176.478 1.00 99.50 214 GLN A N 1
ATOM 1621 C CA . GLN A 1 214 ? 109.579 163.817 176.273 1.00 99.50 214 GLN A CA 1
ATOM 1622 C C . GLN A 1 214 ? 109.353 162.597 175.389 1.00 99.50 214 GLN A C 1
ATOM 1623 O O . GLN A 1 214 ? 108.223 162.364 174.948 1.00 99.50 214 GLN A O 1
ATOM 1629 N N . LEU A 1 215 ? 110.396 161.817 175.119 1.00 98.56 215 LEU A N 1
ATOM 1630 C CA . LEU A 1 215 ? 110.313 160.655 174.246 1.00 98.56 215 LEU A CA 1
ATOM 1631 C C . LEU A 1 215 ? 110.435 159.391 175.087 1.00 98.56 215 LEU A C 1
ATOM 1632 O O . LEU A 1 215 ? 111.420 159.217 175.811 1.00 98.56 215 LEU A O 1
ATOM 1637 N N . TYR A 1 216 ? 109.437 158.513 174.989 1.00 98.90 216 TYR A N 1
ATOM 1638 C CA . TYR A 1 216 ? 109.385 157.298 175.791 1.00 98.90 216 TYR A CA 1
ATOM 1639 C C . TYR A 1 216 ? 109.252 156.082 174.886 1.00 98.90 216 TYR A C 1
ATOM 1640 O O . TYR A 1 216 ? 108.492 156.102 173.914 1.00 98.90 216 TYR A O 1
ATOM 1649 N N . ALA A 1 217 ? 109.984 155.021 175.221 1.00 95.31 217 ALA A N 1
ATOM 1650 C CA . ALA A 1 217 ? 110.017 153.813 174.407 1.00 95.31 217 ALA A CA 1
ATOM 1651 C C . ALA A 1 217 ? 108.991 152.797 174.887 1.00 95.31 217 ALA A C 1
ATOM 1652 O O . ALA A 1 217 ? 108.752 152.654 176.089 1.00 95.31 217 ALA A O 1
ATOM 1654 N N . PHE A 1 218 ? 108.389 152.092 173.935 1.00 90.96 218 PHE A N 1
ATOM 1655 C CA . PHE A 1 218 ? 107.445 151.017 174.209 1.00 90.96 218 PHE A CA 1
ATOM 1656 C C . PHE A 1 218 ? 108.016 149.722 173.648 1.00 90.96 218 PHE A C 1
ATOM 1657 O O . PHE A 1 218 ? 108.307 149.637 172.450 1.00 90.96 218 PHE A O 1
ATOM 1665 N N . ASN A 1 219 ? 108.173 148.720 174.508 1.00 90.24 219 ASN A N 1
ATOM 1666 C CA . ASN A 1 219 ? 108.746 147.454 174.078 1.00 90.24 219 ASN A CA 1
ATOM 1667 C C . ASN A 1 219 ? 107.718 146.627 173.311 1.00 90.24 219 ASN A C 1
ATOM 1668 O O . ASN A 1 219 ? 106.512 146.708 173.556 1.00 90.24 219 ASN A O 1
ATOM 1673 N N . LEU A 1 220 ? 108.214 145.823 172.374 1.00 85.24 220 LEU A N 1
ATOM 1674 C CA . LEU A 1 220 ? 107.381 144.983 171.520 1.00 85.24 220 LEU A CA 1
ATOM 1675 C C . LEU A 1 220 ? 107.683 143.522 171.833 1.00 85.24 220 LEU A C 1
ATOM 1676 O O . LEU A 1 220 ? 108.779 143.031 171.539 1.00 85.24 220 LEU A O 1
ATOM 1681 N N . GLU A 1 221 ? 106.709 142.831 172.428 1.00 83.36 221 GLU A N 1
ATOM 1682 C CA . GLU A 1 221 ? 106.903 141.438 172.815 1.00 83.36 221 GLU A CA 1
ATOM 1683 C C . GLU A 1 221 ? 106.824 140.498 171.618 1.00 83.36 221 GLU A C 1
ATOM 1684 O O . GLU A 1 221 ? 107.603 139.543 171.525 1.00 83.36 221 GLU A O 1
ATOM 1690 N N . GLY A 1 222 ? 105.900 140.750 170.696 1.00 75.11 222 GLY A N 1
ATOM 1691 C CA . GLY A 1 222 ? 105.665 139.855 169.584 1.00 75.11 222 GLY A CA 1
ATOM 1692 C C . GLY A 1 222 ? 106.659 140.048 168.455 1.00 75.11 222 GLY A C 1
ATOM 1693 O O . GLY A 1 222 ? 107.631 140.800 168.550 1.00 75.11 222 GLY A O 1
ATOM 1694 N N . PHE A 1 223 ? 106.401 139.337 167.361 1.00 62.94 223 PHE A N 1
ATOM 1695 C CA . PHE A 1 223 ? 107.248 139.437 166.183 1.00 62.94 223 PHE A CA 1
ATOM 1696 C C . PHE A 1 223 ? 107.061 140.790 165.505 1.00 62.94 223 PHE A C 1
ATOM 1697 O O . PHE A 1 223 ? 106.050 141.474 165.687 1.00 62.94 223 PHE A O 1
ATOM 1705 N N . TRP A 1 224 ? 108.059 141.176 164.715 1.00 63.66 224 TRP A N 1
ATOM 1706 C CA . TRP A 1 224 ? 108.026 142.441 163.997 1.00 63.66 224 TRP A CA 1
ATOM 1707 C C . TRP A 1 224 ? 108.946 142.344 162.793 1.00 63.66 224 TRP A C 1
ATOM 1708 O O . TRP A 1 224 ? 109.997 141.701 162.860 1.00 63.66 224 TRP A O 1
ATOM 1719 N N . MET A 1 225 ? 108.549 142.986 161.697 1.00 54.17 225 MET A N 1
ATOM 1720 C CA . MET A 1 225 ? 109.388 143.008 160.510 1.00 54.17 225 MET A CA 1
ATOM 1721 C C . MET A 1 225 ? 109.091 144.245 159.678 1.00 54.17 225 MET A C 1
ATOM 1722 O O . MET A 1 225 ? 107.929 144.571 159.419 1.00 54.17 225 MET A O 1
ATOM 1727 N N . ASP A 1 226 ? 110.157 144.923 159.264 1.00 52.04 226 ASP A N 1
ATOM 1728 C CA . ASP A 1 226 ? 110.069 146.070 158.365 1.00 52.04 226 ASP A CA 1
ATOM 1729 C C . ASP A 1 226 ? 110.133 145.533 156.942 1.00 52.04 226 ASP A C 1
ATOM 1730 O O . ASP A 1 226 ? 111.213 145.419 156.358 1.00 52.04 226 ASP A O 1
ATOM 1735 N N . VAL A 1 227 ? 108.975 145.215 156.376 1.00 45.28 227 VAL A N 1
ATOM 1736 C CA . VAL A 1 227 ? 108.895 144.595 155.056 1.00 45.28 227 VAL A CA 1
ATOM 1737 C C . VAL A 1 227 ? 108.892 145.729 154.033 1.00 45.28 227 VAL A C 1
ATOM 1738 O O . VAL A 1 227 ? 107.856 146.160 153.524 1.00 45.28 227 VAL A O 1
ATOM 1742 N N . GLY A 1 228 ? 110.090 146.205 153.712 1.00 40.26 228 GLY A N 1
ATOM 1743 C CA . GLY A 1 228 ? 110.270 147.257 152.734 1.00 40.26 228 GLY A CA 1
ATOM 1744 C C . GLY A 1 228 ? 111.306 146.856 151.711 1.00 40.26 228 GLY A C 1
ATOM 1745 O O . GLY A 1 228 ? 111.558 147.574 150.739 1.00 40.26 228 GLY A O 1
ATOM 1746 N N . GLN A 1 229 ? 111.915 145.697 151.933 1.00 37.59 229 GLN A N 1
ATOM 1747 C CA . GLN A 1 229 ? 112.883 145.092 151.043 1.00 37.59 229 GLN A CA 1
ATOM 1748 C C . GLN A 1 229 ? 112.433 143.681 150.691 1.00 37.59 229 GLN A C 1
ATOM 1749 O O . GLN A 1 229 ? 111.750 143.033 151.489 1.00 37.59 229 GLN A O 1
ATOM 1755 N N . PRO A 1 230 ? 112.787 143.182 149.505 1.00 34.51 230 PRO A N 1
ATOM 1756 C CA . PRO A 1 230 ? 112.350 141.825 149.132 1.00 34.51 230 PRO A CA 1
ATOM 1757 C C . PRO A 1 230 ? 112.797 140.747 150.107 1.00 34.51 230 PRO A C 1
ATOM 1758 O O . PRO A 1 230 ? 112.020 139.831 150.405 1.00 34.51 230 PRO A O 1
ATOM 1762 N N . LYS A 1 231 ? 114.025 140.833 150.622 1.00 34.58 231 LYS A N 1
ATOM 1763 C CA . LYS A 1 231 ? 114.472 139.879 151.633 1.00 34.58 231 LYS A CA 1
ATOM 1764 C C . LYS A 1 231 ? 113.636 140.000 152.899 1.00 34.58 231 LYS A C 1
ATOM 1765 O O . LYS A 1 231 ? 113.143 138.997 153.436 1.00 34.58 231 LYS A O 1
ATOM 1771 N N . ASP A 1 232 ? 113.460 141.230 153.386 1.00 38.57 232 ASP A N 1
ATOM 1772 C CA . ASP A 1 232 ? 112.598 141.454 154.537 1.00 38.57 232 ASP A CA 1
ATOM 1773 C C . ASP A 1 232 ? 111.152 141.111 154.220 1.00 38.57 232 ASP A C 1
ATOM 1774 O O . ASP A 1 232 ? 110.439 140.616 155.093 1.00 38.57 232 ASP A O 1
ATOM 1779 N N . TYR A 1 233 ? 110.708 141.348 152.984 1.00 33.26 233 TYR A N 1
ATOM 1780 C CA . TYR A 1 233 ? 109.360 140.950 152.589 1.00 33.26 233 TYR A CA 1
ATOM 1781 C C . TYR A 1 233 ? 109.164 139.449 152.767 1.00 33.26 233 TYR A C 1
ATOM 1782 O O . TYR A 1 233 ? 108.196 139.006 153.396 1.00 33.26 233 TYR A O 1
ATOM 1791 N N . ILE A 1 234 ? 110.096 138.653 152.239 1.00 32.56 234 ILE A N 1
ATOM 1792 C CA . ILE A 1 234 ? 109.969 137.200 152.308 1.00 32.56 234 ILE A CA 1
ATOM 1793 C C . ILE A 1 234 ? 110.035 136.723 153.754 1.00 32.56 234 ILE A C 1
ATOM 1794 O O . ILE A 1 234 ? 109.218 135.903 154.196 1.00 32.56 234 ILE A O 1
ATOM 1799 N N . LEU A 1 235 ? 111.008 137.227 154.516 1.00 36.51 235 LEU A N 1
ATOM 1800 C CA . LEU A 1 235 ? 111.176 136.735 155.881 1.00 36.51 235 LEU A CA 1
ATOM 1801 C C . LEU A 1 235 ? 110.015 137.167 156.773 1.00 36.51 235 LEU A C 1
ATOM 1802 O O . LEU A 1 235 ? 109.557 136.396 157.626 1.00 36.51 235 LEU A O 1
ATOM 1807 N N . GLY A 1 236 ? 109.504 138.385 156.578 1.00 38.39 236 GLY A N 1
ATOM 1808 C CA . GLY A 1 236 ? 108.328 138.816 157.308 1.00 38.39 236 GLY A CA 1
ATOM 1809 C C . GLY A 1 236 ? 107.083 138.046 156.933 1.00 38.39 236 GLY A C 1
ATOM 1810 O O . GLY A 1 236 ? 106.234 137.792 157.786 1.00 38.39 236 GLY A O 1
ATOM 1811 N N . MET A 1 237 ? 106.949 137.667 155.661 1.00 35.24 237 MET A N 1
ATOM 1812 C CA . MET A 1 237 ? 105.845 136.798 155.268 1.00 35.24 237 MET A CA 1
ATOM 1813 C C . MET A 1 237 ? 105.944 135.447 155.964 1.00 35.24 237 MET A C 1
ATOM 1814 O O . MET A 1 237 ? 104.936 134.900 156.433 1.00 35.24 237 MET A O 1
ATOM 1819 N N . THR A 1 238 ? 107.162 134.908 156.054 1.00 36.67 238 THR A N 1
ATOM 1820 C CA . THR A 1 238 ? 107.384 133.667 156.791 1.00 36.67 238 THR A CA 1
ATOM 1821 C C . THR A 1 238 ? 106.979 133.814 158.253 1.00 36.67 238 THR A C 1
ATOM 1822 O O . THR A 1 238 ? 106.356 132.914 158.827 1.00 36.67 238 THR A O 1
ATOM 1826 N N . LYS A 1 239 ? 107.324 134.944 158.871 1.00 41.68 239 LYS A N 1
ATOM 1827 C CA . LYS A 1 239 ? 106.951 135.168 160.266 1.00 41.68 239 LYS A CA 1
ATOM 1828 C C . LYS A 1 239 ? 105.448 135.382 160.422 1.00 41.68 239 LYS A C 1
ATOM 1829 O O . LYS A 1 239 ? 104.869 135.030 161.455 1.00 41.68 239 LYS A O 1
ATOM 1835 N N . PHE A 1 240 ? 104.801 135.960 159.408 1.00 44.68 240 PHE A N 1
ATOM 1836 C CA . PHE A 1 240 ? 103.442 136.469 159.565 1.00 44.68 240 PHE A CA 1
ATOM 1837 C C . PHE A 1 240 ? 102.380 135.421 159.260 1.00 44.68 240 PHE A C 1
ATOM 1838 O O . PHE A 1 240 ? 101.358 135.365 159.952 1.00 44.68 240 PHE A O 1
ATOM 1846 N N . ILE A 1 241 ? 102.582 134.606 158.228 1.00 44.21 241 ILE A N 1
ATOM 1847 C CA . ILE A 1 241 ? 101.549 133.667 157.782 1.00 44.21 241 ILE A CA 1
ATOM 1848 C C . ILE A 1 241 ? 101.075 132.747 158.910 1.00 44.21 241 ILE A C 1
ATOM 1849 O O . ILE A 1 241 ? 99.860 132.518 159.024 1.00 44.21 241 ILE A O 1
ATOM 1854 N N . PRO A 1 242 ? 101.958 132.195 159.757 1.00 46.82 242 PRO A N 1
ATOM 1855 C CA . PRO A 1 242 ? 101.460 131.368 160.871 1.00 46.82 242 PRO A CA 1
ATOM 1856 C C . PRO A 1 242 ? 100.493 132.090 161.791 1.00 46.82 242 PRO A C 1
ATOM 1857 O O . PRO A 1 242 ? 99.624 131.445 162.390 1.00 46.82 242 PRO A O 1
ATOM 1861 N N . SER A 1 243 ? 100.628 133.407 161.948 1.00 52.23 243 SER A N 1
ATOM 1862 C CA . SER A 1 243 ? 99.666 134.147 162.757 1.00 52.23 243 SER A CA 1
ATOM 1863 C C . SER A 1 243 ? 98.307 134.226 162.070 1.00 52.23 243 SER A C 1
ATOM 1864 O O . SER A 1 243 ? 97.266 134.148 162.731 1.00 52.23 243 SER A O 1
ATOM 1867 N N . LEU A 1 244 ? 98.298 134.379 160.746 1.00 57.91 244 LEU A N 1
ATOM 1868 C CA . LEU A 1 244 ? 97.075 134.657 160.004 1.00 57.91 244 LEU A CA 1
ATOM 1869 C C . LEU A 1 244 ? 96.399 133.410 159.442 1.00 57.91 244 LEU A C 1
ATOM 1870 O O . LEU A 1 244 ? 95.319 133.531 158.853 1.00 57.91 244 LEU A O 1
ATOM 1875 N N . VAL A 1 245 ? 96.990 132.222 159.604 1.00 61.54 245 VAL A N 1
ATOM 1876 C CA . VAL A 1 245 ? 96.389 131.025 159.011 1.00 61.54 245 VAL A CA 1
ATOM 1877 C C . VAL A 1 245 ? 94.993 130.778 159.576 1.00 61.54 245 VAL A C 1
ATOM 1878 O O . VAL A 1 245 ? 94.050 130.490 158.829 1.00 61.54 245 VAL A O 1
ATOM 1882 N N . HIS A 1 246 ? 94.835 130.883 160.897 1.00 66.85 246 HIS A N 1
ATOM 1883 C CA . HIS A 1 246 ? 93.527 130.646 161.498 1.00 66.85 246 HIS A CA 1
ATOM 1884 C C . HIS A 1 246 ? 92.607 131.852 161.364 1.00 66.85 246 HIS A C 1
ATOM 1885 O O . HIS A 1 246 ? 91.386 131.711 161.496 1.00 66.85 246 HIS A O 1
ATOM 1892 N N . GLY A 1 247 ? 93.166 133.036 161.111 1.00 65.69 247 GLY A N 1
ATOM 1893 C CA . GLY A 1 247 ? 92.337 134.223 160.982 1.00 65.69 247 GLY A CA 1
ATOM 1894 C C . GLY A 1 247 ? 91.467 134.210 159.739 1.00 65.69 247 GLY A C 1
ATOM 1895 O O . GLY A 1 247 ? 90.309 134.636 159.778 1.00 65.69 247 GLY A O 1
ATOM 1896 N N . ASN A 1 248 ? 92.005 133.726 158.626 1.00 63.95 248 ASN A N 1
ATOM 1897 C CA . ASN A 1 248 ? 91.329 133.770 157.338 1.00 63.95 248 ASN A CA 1
ATOM 1898 C C . ASN A 1 248 ? 90.969 132.365 156.870 1.00 63.95 248 ASN A C 1
ATOM 1899 O O . ASN A 1 248 ? 91.331 131.359 157.485 1.00 63.95 248 ASN A O 1
ATOM 1904 N N . ARG A 1 249 ? 90.237 132.314 155.754 1.00 60.42 249 ARG A N 1
ATOM 1905 C CA . ARG A 1 249 ? 89.817 131.064 155.132 1.00 60.42 249 ARG A CA 1
ATOM 1906 C C . ARG A 1 249 ? 90.767 130.608 154.030 1.00 60.42 249 ARG A C 1
ATOM 1907 O O . ARG A 1 249 ? 90.355 129.872 153.123 1.00 60.42 249 ARG A O 1
ATOM 1915 N N . GLU A 1 250 ? 92.029 131.021 154.087 1.00 50.33 250 GLU A N 1
ATOM 1916 C CA . GLU A 1 250 ? 92.996 130.673 153.055 1.00 50.33 250 GLU A CA 1
ATOM 1917 C C . GLU A 1 250 ? 94.160 129.880 153.638 1.00 50.33 250 GLU A C 1
ATOM 1918 O O . GLU A 1 250 ? 94.160 129.537 154.821 1.00 50.33 250 GLU A O 1
ATOM 1924 N N . THR A 1 256 ? 94.838 118.870 158.134 1.00 62.82 256 THR A N 1
ATOM 1925 C CA . THR A 1 256 ? 96.143 118.396 158.580 1.00 62.82 256 THR A CA 1
ATOM 1926 C C . THR A 1 256 ? 97.166 119.524 158.549 1.00 62.82 256 THR A C 1
ATOM 1927 O O . THR A 1 256 ? 96.894 120.634 159.004 1.00 62.82 256 THR A O 1
ATOM 1931 N N . GLU A 1 257 ? 98.350 119.227 158.010 1.00 59.41 257 GLU A N 1
ATOM 1932 C CA . GLU A 1 257 ? 99.402 120.227 157.832 1.00 59.41 257 GLU A CA 1
ATOM 1933 C C . GLU A 1 257 ? 99.101 121.027 156.564 1.00 59.41 257 GLU A C 1
ATOM 1934 O O . GLU A 1 257 ? 99.761 120.906 155.530 1.00 59.41 257 GLU A O 1
ATOM 1940 N N . ALA A 1 258 ? 98.067 121.860 156.659 1.00 57.63 258 ALA A N 1
ATOM 1941 C CA . ALA A 1 258 ? 97.549 122.521 155.473 1.00 57.63 258 ALA A CA 1
ATOM 1942 C C . ALA A 1 258 ? 96.783 123.775 155.857 1.00 57.63 258 ALA A C 1
ATOM 1943 O O . ALA A 1 258 ? 96.418 123.981 157.017 1.00 57.63 258 ALA A O 1
ATOM 1945 N N . VAL A 1 259 ? 96.558 124.616 154.847 1.00 54.34 259 VAL A N 1
ATOM 1946 C CA . VAL A 1 259 ? 95.653 125.751 154.936 1.00 54.34 259 VAL A CA 1
ATOM 1947 C C . VAL A 1 259 ? 94.580 125.696 153.858 1.00 54.34 259 VAL A C 1
ATOM 1948 O O . VAL A 1 259 ? 93.403 125.957 154.130 1.00 54.34 259 VAL A O 1
ATOM 1952 N N . GLU A 1 260 ? 94.968 125.366 152.626 1.00 51.47 260 GLU A N 1
ATOM 1953 C CA . GLU A 1 260 ? 94.048 125.206 151.502 1.00 51.47 260 GLU A CA 1
ATOM 1954 C C . GLU A 1 260 ? 94.569 124.014 150.704 1.00 51.47 260 GLU A C 1
ATOM 1955 O O . GLU A 1 260 ? 95.441 124.174 149.846 1.00 51.47 260 GLU A O 1
ATOM 1961 N N . HIS A 1 261 ? 94.043 122.823 150.997 1.00 50.85 261 HIS A N 1
ATOM 1962 C CA . HIS A 1 261 ? 94.604 121.577 150.490 1.00 50.85 261 HIS A CA 1
ATOM 1963 C C . HIS A 1 261 ? 93.822 120.951 149.344 1.00 50.85 261 HIS A C 1
ATOM 1964 O O . HIS A 1 261 ? 94.324 120.005 148.726 1.00 50.85 261 HIS A O 1
ATOM 1971 N N . GLN A 1 262 ? 92.622 121.437 149.037 1.00 54.17 262 GLN A N 1
ATOM 1972 C CA . GLN A 1 262 ? 91.784 120.832 148.007 1.00 54.17 262 GLN A CA 1
ATOM 1973 C C . GLN A 1 262 ? 91.177 121.896 147.104 1.00 54.17 262 GLN A C 1
ATOM 1974 O O . GLN A 1 262 ? 90.045 121.763 146.631 1.00 54.17 262 GLN A O 1
ATOM 1980 N N . ARG A 1 263 ? 91.922 122.973 146.852 1.00 51.72 263 ARG A N 1
ATOM 1981 C CA . ARG A 1 263 ? 91.398 124.056 146.026 1.00 51.72 263 ARG A CA 1
ATOM 1982 C C . ARG A 1 263 ? 91.284 123.638 144.564 1.00 51.72 263 ARG A C 1
ATOM 1983 O O . ARG A 1 263 ? 90.242 123.840 143.930 1.00 51.72 263 ARG A O 1
ATOM 1991 N N . GLY A 1 264 ? 92.343 123.053 144.011 1.00 47.41 264 GLY A N 1
ATOM 1992 C CA . GLY A 1 264 ? 92.322 122.630 142.624 1.00 47.41 264 GLY A CA 1
ATOM 1993 C C . GLY A 1 264 ? 92.913 121.254 142.400 1.00 47.41 264 GLY A C 1
ATOM 1994 O O . GLY A 1 264 ? 94.100 121.036 142.660 1.00 47.41 264 GLY A O 1
ATOM 1995 N N . GLY A 1 265 ? 92.101 120.327 141.900 1.00 48.60 265 GLY A N 1
ATOM 1996 C CA . GLY A 1 265 ? 92.579 118.969 141.692 1.00 48.60 265 GLY A CA 1
ATOM 1997 C C . GLY A 1 265 ? 93.050 118.356 142.995 1.00 48.60 265 GLY A C 1
ATOM 1998 O O . GLY A 1 265 ? 92.345 118.373 144.010 1.00 48.60 265 GLY A O 1
ATOM 1999 N N . ARG A 1 266 ? 94.260 117.804 142.972 1.00 45.71 266 ARG A N 1
ATOM 2000 C CA . ARG A 1 266 ? 94.902 117.265 144.162 1.00 45.71 266 ARG A CA 1
ATOM 2001 C C . ARG A 1 266 ? 96.335 117.769 144.210 1.00 45.71 266 ARG A C 1
ATOM 2002 O O . ARG A 1 266 ? 97.135 117.455 143.324 1.00 45.71 266 ARG A O 1
ATOM 2010 N N . PHE A 1 267 ? 96.656 118.544 145.242 1.00 40.48 267 PHE A N 1
ATOM 2011 C CA . PHE A 1 267 ? 97.995 119.089 145.401 1.00 40.48 267 PHE A CA 1
ATOM 2012 C C . PHE A 1 267 ? 98.380 119.009 146.870 1.00 40.48 267 PHE A C 1
ATOM 2013 O O . PHE A 1 267 ? 97.532 118.804 147.740 1.00 40.48 267 PHE A O 1
ATOM 2021 N N . THR A 1 268 ? 99.672 119.172 147.135 1.00 37.60 268 THR A N 1
ATOM 2022 C CA . THR A 1 268 ? 100.235 118.978 148.463 1.00 37.60 268 THR A CA 1
ATOM 2023 C C . THR A 1 268 ? 100.664 120.314 149.054 1.00 37.60 268 THR A C 1
ATOM 2024 O O . THR A 1 268 ? 101.188 121.178 148.346 1.00 37.60 268 THR A O 1
ATOM 2028 N N . VAL A 1 269 ? 100.432 120.479 150.355 1.00 39.78 269 VAL A N 1
ATOM 2029 C CA . VAL A 1 269 ? 100.838 121.666 151.096 1.00 39.78 269 VAL A CA 1
ATOM 2030 C C . VAL A 1 269 ? 101.798 121.230 152.194 1.00 39.78 269 VAL A C 1
ATOM 2031 O O . VAL A 1 269 ? 101.480 120.330 152.980 1.00 39.78 269 VAL A O 1
ATOM 2035 N N . ILE A 1 270 ? 102.971 121.871 152.250 1.00 38.89 270 ILE A N 1
ATOM 2036 C CA . ILE A 1 270 ? 104.019 121.467 153.184 1.00 38.89 270 ILE A CA 1
ATOM 2037 C C . ILE A 1 270 ? 103.951 122.225 154.505 1.00 38.89 270 ILE A C 1
ATOM 2038 O O . ILE A 1 270 ? 104.658 121.864 155.456 1.00 38.89 270 ILE A O 1
ATOM 2043 N N . GLY A 1 271 ? 103.108 123.245 154.609 1.00 42.36 271 GLY A N 1
ATOM 2044 C CA . GLY A 1 271 ? 103.009 123.987 155.851 1.00 42.36 271 GLY A CA 1
ATOM 2045 C C . GLY A 1 271 ? 101.954 125.068 155.751 1.00 42.36 271 GLY A C 1
ATOM 2046 O O . GLY A 1 271 ? 100.912 124.881 155.123 1.00 42.36 271 GLY A O 1
ATOM 2047 N N . ALA A 1 272 ? 102.238 126.195 156.396 1.00 40.00 272 ALA A N 1
ATOM 2048 C CA . ALA A 1 272 ? 101.342 127.338 156.313 1.00 40.00 272 ALA A CA 1
ATOM 2049 C C . ALA A 1 272 ? 101.449 127.994 154.943 1.00 40.00 272 ALA A C 1
ATOM 2050 O O . ALA A 1 272 ? 102.525 128.045 154.342 1.00 40.00 272 ALA A O 1
ATOM 2052 N N . SER A 1 273 ? 100.320 128.484 154.442 1.00 39.33 273 SER A N 1
ATOM 2053 C CA . SER A 1 273 ? 100.275 129.179 153.162 1.00 39.33 273 SER A CA 1
ATOM 2054 C C . SER A 1 273 ? 99.006 130.021 153.122 1.00 39.33 273 SER A C 1
ATOM 2055 O O . SER A 1 273 ? 98.224 130.046 154.076 1.00 39.33 273 SER A O 1
ATOM 2058 N N . LEU A 1 274 ? 98.811 130.723 152.008 1.00 38.55 274 LEU A N 1
ATOM 2059 C CA . LEU A 1 274 ? 97.625 131.554 151.804 1.00 38.55 274 LEU A CA 1
ATOM 2060 C C . LEU A 1 274 ? 97.255 131.474 150.328 1.00 38.55 274 LEU A C 1
ATOM 2061 O O . LEU A 1 274 ? 97.860 132.152 149.494 1.00 38.55 274 LEU A O 1
ATOM 2066 N N . ILE A 1 275 ? 96.264 130.647 150.011 1.00 38.32 275 ILE A N 1
ATOM 2067 C CA . ILE A 1 275 ? 95.804 130.443 148.643 1.00 38.32 275 ILE A CA 1
ATOM 2068 C C . ILE A 1 275 ? 94.415 131.052 148.520 1.00 38.32 275 ILE A C 1
ATOM 2069 O O . ILE A 1 275 ? 93.495 130.670 149.254 1.00 38.32 275 ILE A O 1
ATOM 2074 N N . ASP A 1 276 ? 94.266 131.999 147.598 1.00 37.90 276 ASP A N 1
ATOM 2075 C CA . ASP A 1 276 ? 92.990 132.669 147.415 1.00 37.90 276 ASP A CA 1
ATOM 2076 C C . ASP A 1 276 ? 91.944 131.681 146.899 1.00 37.90 276 ASP A C 1
ATOM 2077 O O . ASP A 1 276 ? 92.269 130.756 146.149 1.00 37.90 276 ASP A O 1
ATOM 2082 N N . PRO A 1 277 ? 90.681 131.843 147.303 1.00 39.41 277 PRO A N 1
ATOM 2083 C CA . PRO A 1 277 ? 89.633 130.933 146.810 1.00 39.41 277 PRO A CA 1
ATOM 2084 C C . PRO A 1 277 ? 89.499 130.914 145.297 1.00 39.41 277 PRO A C 1
ATOM 2085 O O . PRO A 1 277 ? 89.139 129.874 144.732 1.00 39.41 277 PRO A O 1
ATOM 2089 N N . SER A 1 278 ? 89.769 132.028 144.622 1.00 35.52 278 SER A N 1
ATOM 2090 C CA . SER A 1 278 ? 89.596 132.117 143.178 1.00 35.52 278 SER A CA 1
ATOM 2091 C C . SER A 1 278 ? 90.800 131.610 142.396 1.00 35.52 278 SER A C 1
ATOM 2092 O O . SER A 1 278 ? 90.729 131.529 141.166 1.00 35.52 278 SER A O 1
ATOM 2095 N N . ALA A 1 279 ? 91.895 131.272 143.069 1.00 33.32 279 ALA A N 1
ATOM 2096 C CA . ALA A 1 279 ? 93.067 130.742 142.390 1.00 33.32 279 ALA A CA 1
ATOM 2097 C C . ALA A 1 279 ? 92.894 129.256 142.110 1.00 33.32 279 ALA A C 1
ATOM 2098 O O . ALA A 1 279 ? 92.367 128.511 142.940 1.00 33.32 279 ALA A O 1
ATOM 2100 N N . LYS A 1 280 ? 93.333 128.829 140.930 1.00 32.75 280 LYS A N 1
ATOM 2101 C CA . LYS A 1 280 ? 93.316 127.424 140.544 1.00 32.75 280 LYS A CA 1
ATOM 2102 C C . LYS A 1 280 ? 94.723 126.864 140.703 1.00 32.75 280 LYS A C 1
ATOM 2103 O O . LYS A 1 280 ? 95.661 127.349 140.062 1.00 32.75 280 LYS A O 1
ATOM 2109 N N . ILE A 1 281 ? 94.872 125.848 141.551 1.00 34.64 281 ILE A N 1
ATOM 2110 C CA . ILE A 1 281 ? 96.202 125.333 141.856 1.00 34.64 281 ILE A CA 1
ATOM 2111 C C . ILE A 1 281 ? 96.380 123.943 141.261 1.00 34.64 281 ILE A C 1
ATOM 2112 O O . ILE A 1 281 ? 96.142 122.933 141.932 1.00 34.64 281 ILE A O 1
ATOM 2117 N N . GLY A 1 282 ? 96.797 123.891 139.999 1.00 34.17 282 GLY A N 1
ATOM 2118 C CA . GLY A 1 282 ? 97.364 122.778 139.261 1.00 34.17 282 GLY A CA 1
ATOM 2119 C C . GLY A 1 282 ? 96.728 121.438 139.558 1.00 34.17 282 GLY A C 1
ATOM 2120 O O . GLY A 1 282 ? 95.523 121.309 139.792 1.00 34.17 282 GLY A O 1
ATOM 2121 N N . ASP A 1 283 ? 97.574 120.411 139.535 1.00 35.54 283 ASP A N 1
ATOM 2122 C CA . ASP A 1 283 ? 97.231 119.046 139.903 1.00 35.54 283 ASP A CA 1
ATOM 2123 C C . ASP A 1 283 ? 98.522 118.318 140.238 1.00 35.54 283 ASP A C 1
ATOM 2124 O O . ASP A 1 283 ? 99.324 118.034 139.347 1.00 35.54 283 ASP A O 1
ATOM 2129 N N . GLY A 1 284 ? 98.709 118.007 141.517 1.00 32.15 284 GLY A N 1
ATOM 2130 C CA . GLY A 1 284 ? 99.977 117.466 141.960 1.00 32.15 284 GLY A CA 1
ATOM 2131 C C . GLY A 1 284 ? 101.016 118.497 142.329 1.00 32.15 284 GLY A C 1
ATOM 2132 O O . GLY A 1 284 ? 102.170 118.132 142.570 1.00 32.15 284 GLY A O 1
ATOM 2133 N N . ALA A 1 285 ? 100.647 119.773 142.384 1.00 29.12 285 ALA A N 1
ATOM 2134 C CA . ALA A 1 285 ? 101.562 120.837 142.762 1.00 29.12 285 ALA A CA 1
ATOM 2135 C C . ALA A 1 285 ? 101.898 120.749 144.246 1.00 29.12 285 ALA A C 1
ATOM 2136 O O . ALA A 1 285 ? 101.212 120.087 145.027 1.00 29.12 285 ALA A O 1
ATOM 2138 N N . VAL A 1 286 ? 102.977 121.426 144.630 1.00 27.17 286 VAL A N 1
ATOM 2139 C CA . VAL A 1 286 ? 103.479 121.405 146.003 1.00 27.17 286 VAL A CA 1
ATOM 2140 C C . VAL A 1 286 ? 103.590 122.858 146.461 1.00 27.17 286 VAL A C 1
ATOM 2141 O O . VAL A 1 286 ? 104.594 123.531 146.208 1.00 27.17 286 VAL A O 1
ATOM 2145 N N . ILE A 1 287 ? 102.557 123.349 147.143 1.00 29.01 287 ILE A N 1
ATOM 2146 C CA . ILE A 1 287 ? 102.553 124.703 147.694 1.00 29.01 287 ILE A CA 1
ATOM 2147 C C . ILE A 1 287 ? 103.289 124.645 149.029 1.00 29.01 287 ILE A C 1
ATOM 2148 O O . ILE A 1 287 ? 102.763 124.135 150.019 1.00 29.01 287 ILE A O 1
ATOM 2153 N N . GLY A 1 288 ? 104.505 125.181 149.064 1.00 29.35 288 GLY A N 1
ATOM 2154 C CA . GLY A 1 288 ? 105.385 125.001 150.193 1.00 29.35 288 GLY A CA 1
ATOM 2155 C C . GLY A 1 288 ? 105.012 125.829 151.402 1.00 29.35 288 GLY A C 1
ATOM 2156 O O . GLY A 1 288 ? 103.950 126.455 151.458 1.00 29.35 288 GLY A O 1
ATOM 2157 N N . PRO A 1 289 ? 105.890 125.837 152.405 1.00 31.76 289 PRO A N 1
ATOM 2158 C CA . PRO A 1 289 ? 105.593 126.555 153.651 1.00 31.76 289 PRO A CA 1
ATOM 2159 C C . PRO A 1 289 ? 105.735 128.059 153.464 1.00 31.76 289 PRO A C 1
ATOM 2160 O O . PRO A 1 289 ? 106.699 128.534 152.859 1.00 31.76 289 PRO A O 1
ATOM 2164 N N . TYR A 1 290 ? 104.768 128.805 153.998 1.00 33.73 290 TYR A N 1
ATOM 2165 C CA . TYR A 1 290 ? 104.769 130.266 153.956 1.00 33.73 290 TYR A CA 1
ATOM 2166 C C . TYR A 1 290 ? 104.802 130.771 152.512 1.00 33.73 290 TYR A C 1
ATOM 2167 O O . TYR A 1 290 ? 105.732 131.452 152.078 1.00 33.73 290 TYR A O 1
ATOM 2176 N N . ALA A 1 291 ? 103.757 130.417 151.771 1.00 32.83 291 ALA A N 1
ATOM 2177 C CA . ALA A 1 291 ? 103.595 130.814 150.381 1.00 32.83 291 ALA A CA 1
ATOM 2178 C C . ALA A 1 291 ? 102.257 131.515 150.206 1.00 32.83 291 ALA A C 1
ATOM 2179 O O . ALA A 1 291 ? 101.263 131.143 150.836 1.00 32.83 291 ALA A O 1
ATOM 2181 N N . SER A 1 292 ? 102.235 132.535 149.353 1.00 31.62 292 SER A N 1
ATOM 2182 C CA . SER A 1 292 ? 101.037 133.320 149.093 1.00 31.62 292 SER A CA 1
ATOM 2183 C C . SER A 1 292 ? 100.677 133.230 147.619 1.00 31.62 292 SER A C 1
ATOM 2184 O O . SER A 1 292 ? 101.527 133.463 146.754 1.00 31.62 292 SER A O 1
ATOM 2187 N N . ILE A 1 293 ? 99.421 132.894 147.337 1.00 28.86 293 ILE A N 1
ATOM 2188 C CA . ILE A 1 293 ? 98.900 132.822 145.976 1.00 28.86 293 ILE A CA 1
ATOM 2189 C C . ILE A 1 293 ? 97.773 133.838 145.857 1.00 28.86 293 ILE A C 1
ATOM 2190 O O . ILE A 1 293 ? 96.798 133.782 146.616 1.00 28.86 293 ILE A O 1
ATOM 2195 N N . GLY A 1 294 ? 97.901 134.758 144.903 1.00 28.59 294 GLY A N 1
ATOM 2196 C CA . GLY A 1 294 ? 96.929 135.815 144.734 1.00 28.59 294 GLY A CA 1
ATOM 2197 C C . GLY A 1 294 ? 95.657 135.344 144.058 1.00 28.59 294 GLY A C 1
ATOM 2198 O O . GLY A 1 294 ? 95.515 134.195 143.643 1.00 28.59 294 GLY A O 1
ATOM 2199 N N . ALA A 1 295 ? 94.707 136.268 143.954 1.00 27.34 295 ALA A N 1
ATOM 2200 C CA . ALA A 1 295 ? 93.423 135.962 143.343 1.00 27.34 295 ALA A CA 1
ATOM 2201 C C . ALA A 1 295 ? 93.565 135.781 141.836 1.00 27.34 295 ALA A C 1
ATOM 2202 O O . ALA A 1 295 ? 94.389 136.427 141.185 1.00 27.34 295 ALA A O 1
ATOM 2204 N N . ASN A 1 296 ? 92.759 134.866 141.292 1.00 26.59 296 ASN A N 1
ATOM 2205 C CA . ASN A 1 296 ? 92.689 134.588 139.859 1.00 26.59 296 ASN A CA 1
ATOM 2206 C C . ASN A 1 296 ? 93.993 134.016 139.314 1.00 26.59 296 ASN A C 1
ATOM 2207 O O . ASN A 1 296 ? 94.122 133.801 138.106 1.00 26.59 296 ASN A O 1
ATOM 2212 N N . CYS A 1 297 ? 94.961 133.768 140.190 1.00 25.80 297 CYS A N 1
ATOM 2213 C CA . CYS A 1 297 ? 96.221 133.175 139.771 1.00 25.80 297 CYS A CA 1
ATOM 2214 C C . CYS A 1 297 ? 96.017 131.732 139.326 1.00 25.80 297 CYS A C 1
ATOM 2215 O O . CYS A 1 297 ? 95.166 131.009 139.850 1.00 25.80 297 CYS A O 1
ATOM 2218 N N . VAL A 1 298 ? 96.811 131.315 138.344 1.00 25.68 298 VAL A N 1
ATOM 2219 C CA . VAL A 1 298 ? 96.779 129.956 137.818 1.00 25.68 298 VAL A CA 1
ATOM 2220 C C . VAL A 1 298 ? 98.148 129.330 138.035 1.00 25.68 298 VAL A C 1
ATOM 2221 O O . VAL A 1 298 ? 99.172 129.928 137.685 1.00 25.68 298 VAL A O 1
ATOM 2225 N N . ILE A 1 299 ? 98.163 128.132 138.610 1.00 26.81 299 ILE A N 1
ATOM 2226 C CA . ILE A 1 299 ? 99.388 127.413 138.937 1.00 26.81 299 ILE A CA 1
ATOM 2227 C C . ILE A 1 299 ? 99.417 126.124 138.128 1.00 26.81 299 ILE A C 1
ATOM 2228 O O . ILE A 1 299 ? 98.390 125.454 137.977 1.00 26.81 299 ILE A O 1
ATOM 2233 N N . GLY A 1 300 ? 100.588 125.784 137.602 1.00 26.40 300 GLY A N 1
ATOM 2234 C CA . GLY A 1 300 ? 100.731 124.613 136.765 1.00 26.40 300 GLY A CA 1
ATOM 2235 C C . GLY A 1 300 ? 100.628 123.319 137.552 1.00 26.40 300 GLY A C 1
ATOM 2236 O O . GLY A 1 300 ? 100.425 123.294 138.766 1.00 26.40 300 GLY A O 1
ATOM 2237 N N . GLU A 1 301 ? 100.784 122.210 136.824 1.00 29.64 301 GLU A N 1
ATOM 2238 C CA . GLU A 1 301 ? 100.508 120.895 137.397 1.00 29.64 301 GLU A CA 1
ATOM 2239 C C . GLU A 1 301 ? 101.469 120.555 138.530 1.00 29.64 301 GLU A C 1
ATOM 2240 O O . GLU A 1 301 ? 101.040 120.194 139.631 1.00 29.64 301 GLU A O 1
ATOM 2246 N N . SER A 1 302 ? 102.771 120.662 138.286 1.00 24.07 302 SER A N 1
ATOM 2247 C CA . SER A 1 302 ? 103.774 120.177 139.231 1.00 24.07 302 SER A CA 1
ATOM 2248 C C . SER A 1 302 ? 104.681 121.309 139.686 1.00 24.07 302 SER A C 1
ATOM 2249 O O . SER A 1 302 ? 105.905 121.178 139.741 1.00 24.07 302 SER A O 1
ATOM 2252 N N . CYS A 1 303 ? 104.083 122.444 140.027 1.00 23.12 303 CYS A N 1
ATOM 2253 C CA . CYS A 1 303 ? 104.856 123.568 140.522 1.00 23.12 303 CYS A CA 1
ATOM 2254 C C . CYS A 1 303 ? 105.302 123.332 141.961 1.00 23.12 303 CYS A C 1
ATOM 2255 O O . CYS A 1 303 ? 104.773 122.479 142.677 1.00 23.12 303 CYS A O 1
ATOM 2258 N N . ARG A 1 304 ? 106.292 124.117 142.378 1.00 22.82 304 ARG A N 1
ATOM 2259 C CA . ARG A 1 304 ? 106.820 124.092 143.741 1.00 22.82 304 ARG A CA 1
ATOM 2260 C C . ARG A 1 304 ? 106.879 125.532 144.233 1.00 22.82 304 ARG A C 1
ATOM 2261 O O . ARG A 1 304 ? 107.827 126.262 143.932 1.00 22.82 304 ARG A O 1
ATOM 2269 N N . ILE A 1 305 ? 105.866 125.942 144.984 1.00 24.23 305 ILE A N 1
ATOM 2270 C CA . ILE A 1 305 ? 105.765 127.312 145.472 1.00 24.23 305 ILE A CA 1
ATOM 2271 C C . ILE A 1 305 ? 106.347 127.269 146.882 1.00 24.23 305 ILE A C 1
ATOM 2272 O O . ILE A 1 305 ? 105.628 127.141 147.871 1.00 24.23 305 ILE A O 1
ATOM 2277 N N . ASP A 1 306 ? 107.674 127.368 146.971 1.00 25.16 306 ASP A N 1
ATOM 2278 C CA . ASP A 1 306 ? 108.390 127.075 148.209 1.00 25.16 306 ASP A CA 1
ATOM 2279 C C . ASP A 1 306 ? 108.181 128.159 149.258 1.00 25.16 306 ASP A C 1
ATOM 2280 O O . ASP A 1 306 ? 107.634 127.896 150.332 1.00 25.16 306 ASP A O 1
ATOM 2285 N N . ASN A 1 307 ? 108.630 129.375 148.959 1.00 26.82 307 ASN A N 1
ATOM 2286 C CA . ASN A 1 307 ? 108.480 130.525 149.844 1.00 26.82 307 ASN A CA 1
ATOM 2287 C C . ASN A 1 307 ? 108.161 131.771 149.030 1.00 26.82 307 ASN A C 1
ATOM 2288 O O . ASN A 1 307 ? 108.529 132.885 149.407 1.00 26.82 307 ASN A O 1
ATOM 2293 N N . ALA A 1 308 ? 107.485 131.591 147.906 1.00 24.56 308 ALA A N 1
ATOM 2294 C CA . ALA A 1 308 ? 107.247 132.673 146.970 1.00 24.56 308 ALA A CA 1
ATOM 2295 C C . ALA A 1 308 ? 105.884 133.309 147.201 1.00 24.56 308 ALA A C 1
ATOM 2296 O O . ALA A 1 308 ? 104.990 132.724 147.815 1.00 24.56 308 ALA A O 1
ATOM 2298 N N . ALA A 1 309 ? 105.739 134.530 146.696 1.00 23.38 309 ALA A N 1
ATOM 2299 C CA . ALA A 1 309 ? 104.471 135.244 146.697 1.00 23.38 309 ALA A CA 1
ATOM 2300 C C . ALA A 1 309 ? 104.042 135.449 145.254 1.00 23.38 309 ALA A C 1
ATOM 2301 O O . ALA A 1 309 ? 104.772 136.063 144.469 1.00 23.38 309 ALA A O 1
ATOM 2303 N N . ILE A 1 310 ? 102.867 134.935 144.907 1.00 24.12 310 ILE A N 1
ATOM 2304 C CA . ILE A 1 310 ? 102.301 135.079 143.571 1.00 24.12 310 ILE A CA 1
ATOM 2305 C C . ILE A 1 310 ? 101.170 136.092 143.663 1.00 24.12 310 ILE A C 1
ATOM 2306 O O . ILE A 1 310 ? 100.195 135.880 144.394 1.00 24.12 310 ILE A O 1
ATOM 2311 N N . LEU A 1 311 ? 101.300 137.190 142.926 1.00 21.13 311 LEU A N 1
ATOM 2312 C CA . LEU A 1 311 ? 100.419 138.342 143.062 1.00 21.13 311 LEU A CA 1
ATOM 2313 C C . LEU A 1 311 ? 99.432 138.390 141.905 1.00 21.13 311 LEU A C 1
ATOM 2314 O O . LEU A 1 311 ? 99.825 138.249 140.743 1.00 21.13 311 LEU A O 1
ATOM 2319 N N . GLU A 1 312 ? 98.154 138.590 142.233 1.00 23.72 312 GLU A N 1
ATOM 2320 C CA . GLU A 1 312 ? 97.079 138.818 141.270 1.00 23.72 312 GLU A CA 1
ATOM 2321 C C . GLU A 1 312 ? 97.077 137.835 140.105 1.00 23.72 312 GLU A C 1
ATOM 2322 O O . GLU A 1 312 ? 97.353 136.645 140.286 1.00 23.72 312 GLU A O 1
ATOM 2328 N N . ASN A 1 313 ? 96.772 138.329 138.904 1.00 21.84 313 ASN A N 1
ATOM 2329 C CA . ASN A 1 313 ? 96.500 137.481 137.743 1.00 21.84 313 ASN A CA 1
ATOM 2330 C C . ASN A 1 313 ? 97.797 136.968 137.110 1.00 21.84 313 ASN A C 1
ATOM 2331 O O . ASN A 1 313 ? 98.081 137.181 135.933 1.00 21.84 313 ASN A O 1
ATOM 2336 N N . SER A 1 314 ? 98.586 136.270 137.917 1.00 21.05 314 SER A N 1
ATOM 2337 C CA . SER A 1 314 ? 99.834 135.678 137.461 1.00 21.05 314 SER A CA 1
ATOM 2338 C C . SER A 1 314 ? 99.608 134.218 137.093 1.00 21.05 314 SER A C 1
ATOM 2339 O O . SER A 1 314 ? 98.850 133.510 137.761 1.00 21.05 314 SER A O 1
ATOM 2342 N N . LYS A 1 315 ? 100.263 133.773 136.024 1.00 22.46 315 LYS A N 1
ATOM 2343 C CA . LYS A 1 315 ? 100.154 132.401 135.548 1.00 22.46 315 LYS A CA 1
ATOM 2344 C C . LYS A 1 315 ? 101.523 131.741 135.595 1.00 22.46 315 LYS A C 1
ATOM 2345 O O . LYS A 1 315 ? 102.513 132.322 135.139 1.00 22.46 315 LYS A O 1
ATOM 2351 N N . VAL A 1 316 ? 101.574 130.532 136.147 1.00 22.53 316 VAL A N 1
ATOM 2352 C CA . VAL A 1 316 ? 102.811 129.779 136.312 1.00 22.53 316 VAL A CA 1
ATOM 2353 C C . VAL A 1 316 ? 102.651 128.437 135.610 1.00 22.53 316 VAL A C 1
ATOM 2354 O O . VAL A 1 316 ? 101.670 127.723 135.844 1.00 22.53 316 VAL A O 1
ATOM 2358 N N . GLY A 1 317 ? 103.616 128.096 134.753 1.00 22.15 317 GLY A N 1
ATOM 2359 C CA . GLY A 1 317 ? 103.528 126.879 133.975 1.00 22.15 317 GLY A CA 1
ATOM 2360 C C . GLY A 1 317 ? 103.886 125.637 134.768 1.00 22.15 317 GLY A C 1
ATOM 2361 O O . GLY A 1 317 ? 104.387 125.700 135.888 1.00 22.15 317 GLY A O 1
ATOM 2362 N N . LYS A 1 318 ? 103.629 124.484 134.154 1.00 21.56 318 LYS A N 1
ATOM 2363 C CA . LYS A 1 318 ? 103.834 123.208 134.828 1.00 21.56 318 LYS A CA 1
ATOM 2364 C C . LYS A 1 318 ? 105.319 122.925 135.022 1.00 21.56 318 LYS A C 1
ATOM 2365 O O . LYS A 1 318 ? 106.111 123.025 134.082 1.00 21.56 318 LYS A O 1
ATOM 2371 N N . GLY A 1 319 ? 105.691 122.552 136.244 1.00 20.25 319 GLY A N 1
ATOM 2372 C CA . GLY A 1 319 ? 107.062 122.233 136.573 1.00 20.25 319 GLY A CA 1
ATOM 2373 C C . GLY A 1 319 ? 107.896 123.390 137.077 1.00 20.25 319 GLY A C 1
ATOM 2374 O O . GLY A 1 319 ? 109.041 123.171 137.490 1.00 20.25 319 GLY A O 1
ATOM 2375 N N . THR A 1 320 ? 107.367 124.608 137.059 1.00 20.67 320 THR A N 1
ATOM 2376 C CA . THR A 1 320 ? 108.118 125.763 137.526 1.00 20.67 320 THR A CA 1
ATOM 2377 C C . THR A 1 320 ? 108.347 125.680 139.032 1.00 20.67 320 THR A C 1
ATOM 2378 O O . THR A 1 320 ? 107.489 125.222 139.789 1.00 20.67 320 THR A O 1
ATOM 2382 N N . MET A 1 321 ? 109.521 126.131 139.467 1.00 20.71 321 MET A N 1
ATOM 2383 C CA . MET A 1 321 ? 109.866 126.169 140.884 1.00 20.71 321 MET A CA 1
ATOM 2384 C C . MET A 1 321 ? 110.336 127.574 141.233 1.00 20.71 321 MET A C 1
ATOM 2385 O O . MET A 1 321 ? 111.461 127.954 140.898 1.00 20.71 321 MET A O 1
ATOM 2390 N N . VAL A 1 322 ? 109.487 128.337 141.912 1.00 21.02 322 VAL A N 1
ATOM 2391 C CA . VAL A 1 322 ? 109.837 129.663 142.408 1.00 21.02 322 VAL A CA 1
ATOM 2392 C C . VAL A 1 322 ? 109.929 129.586 143.927 1.00 21.02 322 VAL A C 1
ATOM 2393 O O . VAL A 1 322 ? 108.994 129.128 144.594 1.00 21.02 322 VAL A O 1
ATOM 2397 N N . SER A 1 323 ? 111.073 129.999 144.469 1.00 22.91 323 SER A N 1
ATOM 2398 C CA . SER A 1 323 ? 111.365 129.869 145.889 1.00 22.91 323 SER A CA 1
ATOM 2399 C C . SER A 1 323 ? 111.929 131.178 146.419 1.00 22.91 323 SER A C 1
ATOM 2400 O O . SER A 1 323 ? 112.876 131.725 145.845 1.00 22.91 323 SER A O 1
ATOM 2403 N N . ARG A 1 324 ? 111.344 131.671 147.511 1.00 24.69 324 ARG A N 1
ATOM 2404 C CA . ARG A 1 324 ? 111.825 132.869 148.201 1.00 24.69 324 ARG A CA 1
ATOM 2405 C C . ARG A 1 324 ? 111.858 134.076 147.267 1.00 24.69 324 ARG A C 1
ATOM 2406 O O . ARG A 1 324 ? 112.639 135.010 147.449 1.00 24.69 324 ARG A O 1
ATOM 2414 N N . SER A 1 325 ? 110.985 134.067 146.264 1.00 21.17 325 SER A N 1
ATOM 2415 C CA . SER A 1 325 ? 110.965 135.098 145.241 1.00 21.17 325 SER A CA 1
ATOM 2416 C C . SER A 1 325 ? 109.565 135.682 145.119 1.00 21.17 325 SER A C 1
ATOM 2417 O O . SER A 1 325 ? 108.578 135.070 145.526 1.00 21.17 325 SER A O 1
ATOM 2420 N N . ILE A 1 326 ? 109.487 136.883 144.553 1.00 20.18 326 ILE A N 1
ATOM 2421 C CA . ILE A 1 326 ? 108.225 137.585 144.354 1.00 20.18 326 ILE A CA 1
ATOM 2422 C C . ILE A 1 326 ? 107.995 137.738 142.859 1.00 20.18 326 ILE A C 1
ATOM 2423 O O . ILE A 1 326 ? 108.891 138.178 142.130 1.00 20.18 326 ILE A O 1
ATOM 2428 N N . VAL A 1 327 ? 106.803 137.369 142.402 1.00 19.54 327 VAL A N 1
ATOM 2429 C CA . VAL A 1 327 ? 106.400 137.600 141.023 1.00 19.54 327 VAL A CA 1
ATOM 2430 C C . VAL A 1 327 ? 105.326 138.678 141.018 1.00 19.54 327 VAL A C 1
ATOM 2431 O O . VAL A 1 327 ? 104.592 138.858 141.994 1.00 19.54 327 VAL A O 1
ATOM 2435 N N . GLY A 1 328 ? 105.248 139.409 139.912 1.00 19.28 328 GLY A N 1
ATOM 2436 C CA . GLY A 1 328 ? 104.416 140.589 139.834 1.00 19.28 328 GLY A CA 1
ATOM 2437 C C . GLY A 1 328 ? 102.936 140.276 139.740 1.00 19.28 328 GLY A C 1
ATOM 2438 O O . GLY A 1 328 ? 102.456 139.212 140.133 1.00 19.28 328 GLY A O 1
ATOM 2439 N N . TRP A 1 329 ? 102.199 141.245 139.194 1.00 19.75 329 TRP A N 1
ATOM 2440 C CA . TRP A 1 329 ? 100.742 141.169 139.209 1.00 19.75 329 TRP A CA 1
ATOM 2441 C C . TRP A 1 329 ? 100.209 140.361 138.033 1.00 19.75 329 TRP A C 1
ATOM 2442 O O . TRP A 1 329 ? 99.374 139.467 138.210 1.00 19.75 329 TRP A O 1
ATOM 2453 N N . ASN A 1 330 ? 100.670 140.662 136.823 1.00 18.71 330 ASN A N 1
ATOM 2454 C CA . ASN A 1 330 ? 100.143 140.053 135.609 1.00 18.71 330 ASN A CA 1
ATOM 2455 C C . ASN A 1 330 ? 101.227 139.292 134.858 1.00 18.71 330 ASN A C 1
ATOM 2456 O O . ASN A 1 330 ? 101.348 139.391 133.636 1.00 18.71 330 ASN A O 1
ATOM 2461 N N . ASN A 1 331 ? 102.028 138.517 135.582 1.00 18.11 331 ASN A N 1
ATOM 2462 C CA . ASN A 1 331 ? 103.111 137.776 134.959 1.00 18.11 331 ASN A CA 1
ATOM 2463 C C . ASN A 1 331 ? 102.582 136.578 134.177 1.00 18.11 331 ASN A C 1
ATOM 2464 O O . ASN A 1 331 ? 101.451 136.123 134.365 1.00 18.11 331 ASN A O 1
ATOM 2469 N N . ARG A 1 332 ? 103.428 136.071 133.281 1.00 18.90 332 ARG A N 1
ATOM 2470 C CA . ARG A 1 332 ? 103.183 134.814 132.570 1.00 18.90 332 ARG A CA 1
ATOM 2471 C C . ARG A 1 332 ? 104.491 134.028 132.625 1.00 18.90 332 ARG A C 1
ATOM 2472 O O . ARG A 1 332 ? 105.331 134.135 131.729 1.00 18.90 332 ARG A O 1
ATOM 2480 N N . ILE A 1 333 ? 104.655 133.243 133.681 1.00 18.59 333 ILE A N 1
ATOM 2481 C CA . ILE A 1 333 ? 105.876 132.474 133.882 1.00 18.59 333 ILE A CA 1
ATOM 2482 C C . ILE A 1 333 ? 105.842 131.234 133.000 1.00 18.59 333 ILE A C 1
ATOM 2483 O O . ILE A 1 333 ? 104.790 130.623 132.785 1.00 18.59 333 ILE A O 1
ATOM 2488 N N . GLY A 1 334 ? 107.005 130.860 132.478 1.00 20.36 334 GLY A N 1
ATOM 2489 C CA . GLY A 1 334 ? 107.113 129.697 131.627 1.00 20.36 334 GLY A CA 1
ATOM 2490 C C . GLY A 1 334 ? 106.834 128.408 132.375 1.00 20.36 334 GLY A C 1
ATOM 2491 O O . GLY A 1 334 ? 106.422 128.387 133.535 1.00 20.36 334 GLY A O 1
ATOM 2492 N N . SER A 1 335 ? 107.074 127.299 131.682 1.00 20.34 335 SER A N 1
ATOM 2493 C CA . SER A 1 335 ? 106.721 125.996 132.227 1.00 20.34 335 SER A CA 1
ATOM 2494 C C . SER A 1 335 ? 107.751 125.490 133.229 1.00 20.34 335 SER A C 1
ATOM 2495 O O . SER A 1 335 ? 107.433 125.316 134.409 1.00 20.34 335 SER A O 1
ATOM 2498 N N . TRP A 1 336 ? 108.989 125.274 132.790 1.00 19.16 336 TRP A N 1
ATOM 2499 C CA . TRP A 1 336 ? 109.997 124.599 133.608 1.00 19.16 336 TRP A CA 1
ATOM 2500 C C . TRP A 1 336 ? 111.032 125.562 134.175 1.00 19.16 336 TRP A C 1
ATOM 2501 O O . TRP A 1 336 ? 112.220 125.241 134.232 1.00 19.16 336 TRP A O 1
ATOM 2512 N N . CYS A 1 337 ? 110.612 126.747 134.606 1.00 19.32 337 CYS A N 1
ATOM 2513 C CA . CYS A 1 337 ? 111.542 127.752 135.093 1.00 19.32 337 CYS A CA 1
ATOM 2514 C C . CYS A 1 337 ? 111.927 127.495 136.550 1.00 19.32 337 CYS A C 1
ATOM 2515 O O . CYS A 1 337 ? 111.293 126.719 137.268 1.00 19.32 337 CYS A O 1
ATOM 2518 N N . HIS A 1 338 ? 112.996 128.166 136.979 1.00 19.30 338 HIS A N 1
ATOM 2519 C CA . HIS A 1 338 ? 113.415 128.224 138.378 1.00 19.30 338 HIS A CA 1
ATOM 2520 C C . HIS A 1 338 ? 113.728 129.667 138.739 1.00 19.30 338 HIS A C 1
ATOM 2521 O O . HIS A 1 338 ? 114.725 130.225 138.271 1.00 19.30 338 HIS A O 1
ATOM 2528 N N . ILE A 1 339 ? 112.890 130.257 139.580 1.00 19.42 339 ILE A N 1
ATOM 2529 C CA . ILE A 1 339 ? 113.083 131.622 140.060 1.00 19.42 339 ILE A CA 1
ATOM 2530 C C . ILE A 1 339 ? 113.495 131.487 141.522 1.00 19.42 339 ILE A C 1
ATOM 2531 O O . ILE A 1 339 ? 112.662 131.375 142.421 1.00 19.42 339 ILE A O 1
ATOM 2536 N N . LYS A 1 340 ? 114.801 131.508 141.762 1.00 21.55 340 LYS A N 1
ATOM 2537 C CA . LYS A 1 340 ? 115.362 131.162 143.056 1.00 21.55 340 LYS A CA 1
ATOM 2538 C C . LYS A 1 340 ? 115.888 132.405 143.769 1.00 21.55 340 LYS A C 1
ATOM 2539 O O . LYS A 1 340 ? 115.737 133.534 143.293 1.00 21.55 340 LYS A O 1
ATOM 2545 N N . ASP A 1 341 ? 116.525 132.187 144.922 1.00 25.02 341 ASP A N 1
ATOM 2546 C CA . ASP A 1 341 ? 117.075 133.245 145.763 1.00 25.02 341 ASP A CA 1
ATOM 2547 C C . ASP A 1 341 ? 116.042 134.329 146.030 1.00 25.02 341 ASP A C 1
ATOM 2548 O O . ASP A 1 341 ? 114.849 134.038 146.154 1.00 25.02 341 ASP A O 1
ATOM 2553 N N . ILE A 1 342 ? 116.488 135.579 146.112 1.00 25.19 342 ILE A N 1
ATOM 2554 C CA . ILE A 1 342 ? 115.579 136.700 146.305 1.00 25.19 342 ILE A CA 1
ATOM 2555 C C . ILE A 1 342 ? 115.426 137.422 144.974 1.00 25.19 342 ILE A C 1
ATOM 2556 O O . ILE A 1 342 ? 116.215 138.313 144.640 1.00 25.19 342 ILE A O 1
ATOM 2561 N N . SER A 1 343 ? 114.413 137.037 144.204 1.00 21.24 343 SER A N 1
ATOM 2562 C CA . SER A 1 343 ? 114.172 137.581 142.876 1.00 21.24 343 SER A CA 1
ATOM 2563 C C . SER A 1 343 ? 112.803 138.242 142.851 1.00 21.24 343 SER A C 1
ATOM 2564 O O . SER A 1 343 ? 111.831 137.683 143.369 1.00 21.24 343 SER A O 1
ATOM 2567 N N . VAL A 1 344 ? 112.729 139.428 142.259 1.00 18.68 344 VAL A N 1
ATOM 2568 C CA . VAL A 1 344 ? 111.493 140.192 142.174 1.00 18.68 344 VAL A CA 1
ATOM 2569 C C . VAL A 1 344 ? 111.177 140.439 140.707 1.00 18.68 344 VAL A C 1
ATOM 2570 O O . VAL A 1 344 ? 112.049 140.852 139.937 1.00 18.68 344 VAL A O 1
ATOM 2574 N N . LEU A 1 345 ? 109.932 140.180 140.322 1.00 17.67 345 LEU A N 1
ATOM 2575 C CA . LEU A 1 345 ? 109.479 140.369 138.952 1.00 17.67 345 LEU A CA 1
ATOM 2576 C C . LEU A 1 345 ? 108.469 141.507 138.900 1.00 17.67 345 LEU A C 1
ATOM 2577 O O . LEU A 1 345 ? 107.672 141.686 139.825 1.00 17.67 345 LEU A O 1
ATOM 2582 N N . GLY A 1 346 ? 108.507 142.270 137.814 1.00 18.24 346 GLY A N 1
ATOM 2583 C CA . GLY A 1 346 ? 107.682 143.451 137.670 1.00 18.24 346 GLY A CA 1
ATOM 2584 C C . GLY A 1 346 ? 106.242 143.132 137.327 1.00 18.24 346 GLY A C 1
ATOM 2585 O O . GLY A 1 346 ? 105.785 141.991 137.416 1.00 18.24 346 GLY A O 1
ATOM 2586 N N . ASP A 1 347 ? 105.520 144.175 136.909 1.00 19.14 347 ASP A N 1
ATOM 2587 C CA . ASP A 1 347 ? 104.072 144.074 136.758 1.00 19.14 347 ASP A CA 1
ATOM 2588 C C . ASP A 1 347 ? 103.674 143.086 135.668 1.00 19.14 347 ASP A C 1
ATOM 2589 O O . ASP A 1 347 ? 102.724 142.314 135.843 1.00 19.14 347 ASP A O 1
ATOM 2594 N N . ASP A 1 348 ? 104.374 143.092 134.537 1.00 18.69 348 ASP A N 1
ATOM 2595 C CA . ASP A 1 348 ? 103.931 142.327 133.374 1.00 18.69 348 ASP A CA 1
ATOM 2596 C C . ASP A 1 348 ? 105.085 141.545 132.764 1.00 18.69 348 ASP A C 1
ATOM 2597 O O . ASP A 1 348 ? 105.194 141.420 131.540 1.00 18.69 348 ASP A O 1
ATOM 2602 N N . VAL A 1 349 ? 105.959 141.000 133.608 1.00 18.41 349 VAL A N 1
ATOM 2603 C CA . VAL A 1 349 ? 107.095 140.232 133.116 1.00 18.41 349 VAL A CA 1
ATOM 2604 C C . VAL A 1 349 ? 106.631 138.865 132.634 1.00 18.41 349 VAL A C 1
ATOM 2605 O O . VAL A 1 349 ? 105.850 138.179 133.305 1.00 18.41 349 VAL A O 1
ATOM 2609 N N . GLU A 1 350 ? 107.111 138.464 131.460 1.00 22.18 350 GLU A N 1
ATOM 2610 C CA . GLU A 1 350 ? 106.859 137.139 130.909 1.00 22.18 350 GLU A CA 1
ATOM 2611 C C . GLU A 1 350 ? 108.184 136.404 130.775 1.00 22.18 350 GLU A C 1
ATOM 2612 O O . GLU A 1 350 ? 109.151 136.955 130.242 1.00 22.18 350 GLU A O 1
ATOM 2618 N N . VAL A 1 351 ? 108.224 135.165 131.255 1.00 21.14 351 VAL A N 1
ATOM 2619 C CA . VAL A 1 351 ? 109.439 134.360 131.279 1.00 21.14 351 VAL A CA 1
ATOM 2620 C C . VAL A 1 351 ? 109.230 133.148 130.382 1.00 21.14 351 VAL A C 1
ATOM 2621 O O . VAL A 1 351 ? 108.212 132.457 130.493 1.00 21.14 351 VAL A O 1
ATOM 2625 N N . LYS A 1 352 ? 110.188 132.899 129.493 1.00 22.90 352 LYS A N 1
ATOM 2626 C CA . LYS A 1 352 ? 110.115 131.760 128.593 1.00 22.90 352 LYS A CA 1
ATOM 2627 C C . LYS A 1 352 ? 110.436 130.467 129.339 1.00 22.90 352 LYS A C 1
ATOM 2628 O O . LYS A 1 352 ? 110.956 130.472 130.457 1.00 22.90 352 LYS A O 1
ATOM 2634 N N . ASP A 1 353 ? 110.120 129.344 128.700 1.00 22.23 353 ASP A N 1
ATOM 2635 C CA . ASP A 1 353 ? 110.305 128.044 129.330 1.00 22.23 353 ASP A CA 1
ATOM 2636 C C . ASP A 1 353 ? 111.785 127.738 129.526 1.00 22.23 353 ASP A C 1
ATOM 2637 O O . ASP A 1 353 ? 112.618 128.037 128.668 1.00 22.23 353 ASP A O 1
ATOM 2642 N N . GLY A 1 354 ? 112.108 127.134 130.668 1.00 20.63 354 GLY A N 1
ATOM 2643 C CA . GLY A 1 354 ? 113.460 126.709 130.962 1.00 20.63 354 GLY A CA 1
ATOM 2644 C C . GLY A 1 354 ? 114.391 127.788 131.466 1.00 20.63 354 GLY A C 1
ATOM 2645 O O . GLY A 1 354 ? 115.576 127.506 131.678 1.00 20.63 354 GLY A O 1
ATOM 2646 N N . VAL A 1 355 ? 113.902 129.006 131.667 1.00 19.59 355 VAL A N 1
ATOM 2647 C CA . VAL A 1 355 ? 114.746 130.116 132.095 1.00 19.59 355 VAL A CA 1
ATOM 2648 C C . VAL A 1 355 ? 114.986 130.024 133.595 1.00 19.59 355 VAL A C 1
ATOM 2649 O O . VAL A 1 355 ? 114.073 129.719 134.370 1.00 19.59 355 VAL A O 1
ATOM 2653 N N . ILE A 1 356 ? 116.223 130.284 134.011 1.00 19.30 356 ILE A N 1
ATOM 2654 C CA . ILE A 1 356 ? 116.622 130.231 135.413 1.00 19.30 356 ILE A CA 1
ATOM 2655 C C . ILE A 1 356 ? 117.023 131.634 135.844 1.00 19.30 356 ILE A C 1
ATOM 2656 O O . ILE A 1 356 ? 117.950 132.223 135.274 1.00 19.30 356 ILE A O 1
ATOM 2661 N N . LEU A 1 357 ? 116.330 132.167 136.848 1.00 19.63 357 LEU A N 1
ATOM 2662 C CA . LEU A 1 357 ? 116.605 133.491 137.396 1.00 19.63 357 LEU A CA 1
ATOM 2663 C C . LEU A 1 357 ? 117.015 133.329 138.853 1.00 19.63 357 LEU A C 1
ATOM 2664 O O . LEU A 1 357 ? 116.175 133.038 139.710 1.00 19.63 357 LEU A O 1
ATOM 2669 N N . ILE A 1 358 ? 118.298 133.527 139.134 1.00 21.06 358 ILE A N 1
ATOM 2670 C CA . ILE A 1 358 ? 118.838 133.374 140.483 1.00 21.06 358 ILE A CA 1
ATOM 2671 C C . ILE A 1 358 ? 118.935 134.776 141.073 1.00 21.06 358 ILE A C 1
ATOM 2672 O O . ILE A 1 358 ? 119.942 135.471 140.926 1.00 21.06 358 ILE A O 1
ATOM 2677 N N . GLY A 1 359 ? 117.873 135.197 141.751 1.00 22.24 359 GLY A N 1
ATOM 2678 C CA . GLY A 1 359 ? 117.880 136.476 142.445 1.00 22.24 359 GLY A CA 1
ATOM 2679 C C . GLY A 1 359 ? 118.045 137.685 141.551 1.00 22.24 359 GLY A C 1
ATOM 2680 O O . GLY A 1 359 ? 118.795 138.607 141.895 1.00 22.24 359 GLY A O 1
ATOM 2681 N N . THR A 1 360 ? 117.357 137.710 140.415 1.00 21.96 360 THR A N 1
ATOM 2682 C CA . THR A 1 360 ? 117.425 138.824 139.480 1.00 21.96 360 THR A CA 1
ATOM 2683 C C . THR A 1 360 ? 116.121 139.607 139.513 1.00 21.96 360 THR A C 1
ATOM 2684 O O . THR A 1 360 ? 115.035 139.023 139.481 1.00 21.96 360 THR A O 1
ATOM 2688 N N . LYS A 1 361 ? 116.237 140.930 139.576 1.00 20.26 361 LYS A N 1
ATOM 2689 C CA . LYS A 1 361 ? 115.085 141.822 139.616 1.00 20.26 361 LYS A CA 1
ATOM 2690 C C . LYS A 1 361 ? 114.767 142.283 138.200 1.00 20.26 361 LYS A C 1
ATOM 2691 O O . LYS A 1 361 ? 115.616 142.883 137.534 1.00 20.26 361 LYS A O 1
ATOM 2697 N N . VAL A 1 362 ? 113.548 142.006 137.746 1.00 18.51 362 VAL A N 1
ATOM 2698 C CA . VAL A 1 362 ? 113.117 142.317 136.389 1.00 18.51 362 VAL A CA 1
ATOM 2699 C C . VAL A 1 362 ? 112.138 143.479 136.446 1.00 18.51 362 VAL A C 1
ATOM 2700 O O . VAL A 1 362 ? 111.149 143.431 137.187 1.00 18.51 362 VAL A O 1
ATOM 2704 N N . LEU A 1 363 ? 112.414 144.520 135.666 1.00 17.56 363 LEU A N 1
ATOM 2705 C CA . LEU A 1 363 ? 111.553 145.686 135.628 1.00 17.56 363 LEU A CA 1
ATOM 2706 C C . LEU A 1 363 ? 110.248 145.355 134.904 1.00 17.5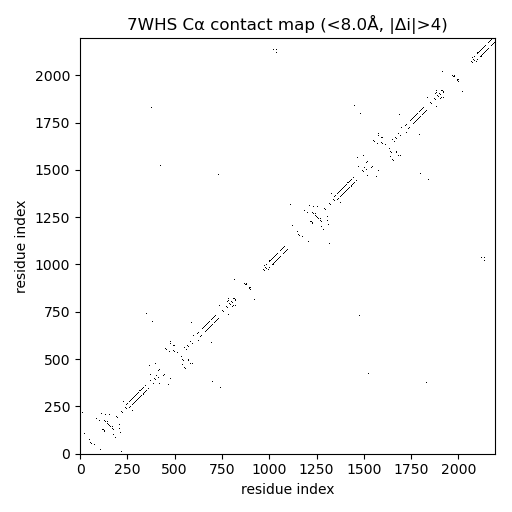6 363 LEU A C 1
ATOM 2707 O O . LEU A 1 363 ? 110.173 144.375 134.162 1.00 17.56 363 LEU A O 1
ATOM 2712 N N . PRO A 1 364 ? 109.198 146.152 135.118 1.00 18.56 364 PRO A N 1
ATOM 2713 C CA . PRO A 1 364 ? 107.891 145.810 134.543 1.00 18.56 364 PRO A CA 1
ATOM 2714 C C . PRO A 1 364 ? 107.907 145.801 133.022 1.00 18.56 364 PRO A C 1
ATOM 2715 O O . PRO A 1 364 ? 108.702 146.491 132.381 1.00 18.56 364 PRO A O 1
ATOM 2719 N N . ASN A 1 365 ? 107.014 144.988 132.453 1.00 20.47 365 ASN A N 1
ATOM 2720 C CA . ASN A 1 365 ? 106.794 144.922 131.008 1.00 20.47 365 ASN A CA 1
ATOM 2721 C C . ASN A 1 365 ? 108.044 144.458 130.266 1.00 20.47 365 ASN A C 1
ATOM 2722 O O . ASN A 1 365 ? 108.445 145.045 129.260 1.00 20.47 365 ASN A O 1
ATOM 2727 N N . LYS A 1 366 ? 108.664 143.394 130.763 1.00 20.65 366 LYS A N 1
ATOM 2728 C CA . LYS A 1 366 ? 109.825 142.791 130.130 1.00 20.65 366 LYS A CA 1
ATOM 2729 C C . LYS A 1 366 ? 109.515 141.363 129.701 1.00 20.65 366 LYS A C 1
ATOM 2730 O O . LYS A 1 366 ? 108.565 140.737 130.176 1.00 20.65 366 LYS A O 1
ATOM 2736 N N . ASP A 1 367 ? 110.335 140.857 128.786 1.00 23.47 367 ASP A N 1
ATOM 2737 C CA . ASP A 1 367 ? 110.309 139.459 128.375 1.00 23.47 367 ASP A CA 1
ATOM 2738 C C . ASP A 1 367 ? 111.684 138.870 128.643 1.00 23.47 367 ASP A C 1
ATOM 2739 O O . ASP A 1 367 ? 112.688 139.371 128.125 1.00 23.47 367 ASP A O 1
ATOM 2744 N N . VAL A 1 368 ? 111.732 137.814 129.449 1.00 22.54 368 VAL A N 1
ATOM 2745 C CA . VAL A 1 368 ? 112.981 137.173 129.842 1.00 22.54 368 VAL A CA 1
ATOM 2746 C C . VAL A 1 368 ? 113.107 135.862 129.082 1.00 22.54 368 VAL A C 1
ATOM 2747 O O . VAL A 1 368 ? 112.196 135.026 129.118 1.00 22.54 368 VAL A O 1
ATOM 2751 N N . GLY A 1 369 ? 114.230 135.686 128.395 1.00 23.91 369 GLY A N 1
ATOM 2752 C CA . GLY A 1 369 ? 114.463 134.475 127.635 1.00 23.91 369 GLY A CA 1
ATOM 2753 C C . GLY A 1 369 ? 115.871 133.944 127.787 1.00 23.91 369 GLY A C 1
ATOM 2754 O O . GLY A 1 369 ? 116.260 132.994 127.101 1.00 23.91 369 GLY A O 1
ATOM 2755 N N . GLU A 1 370 ? 116.646 134.545 128.684 1.00 25.11 370 GLU A N 1
ATOM 2756 C CA . GLU A 1 370 ? 118.029 134.159 128.911 1.00 25.11 370 GLU A CA 1
ATOM 2757 C C . GLU A 1 370 ? 118.217 133.739 130.362 1.00 25.11 370 GLU A C 1
ATOM 2758 O O . GLU A 1 370 ? 117.575 134.282 131.266 1.00 25.11 370 GLU A O 1
ATOM 2764 N N . HIS A 1 371 ? 119.082 132.752 130.573 1.00 21.56 371 HIS A N 1
ATOM 2765 C CA . HIS A 1 371 ? 119.397 132.306 131.922 1.00 21.56 371 HIS A CA 1
ATOM 2766 C C . HIS A 1 371 ? 120.274 133.334 132.622 1.00 21.56 371 HIS A C 1
ATOM 2767 O O . HIS A 1 371 ? 121.258 133.816 132.053 1.00 21.56 371 HIS A O 1
ATOM 2774 N N . ARG A 1 372 ? 119.921 133.667 133.860 1.00 22.94 372 ARG A N 1
ATOM 2775 C CA . ARG A 1 372 ? 120.699 134.589 134.681 1.00 22.94 372 ARG A CA 1
ATOM 2776 C C . ARG A 1 372 ? 121.027 133.887 135.991 1.00 22.94 372 ARG A C 1
ATOM 2777 O O . ARG A 1 372 ? 120.161 133.750 136.861 1.00 22.94 372 ARG A O 1
ATOM 2785 N N . PHE A 1 373 ? 122.275 133.448 136.130 1.00 21.32 373 PHE A N 1
ATOM 2786 C CA . PHE A 1 373 ? 122.700 132.647 137.269 1.00 21.32 373 PHE A CA 1
ATOM 2787 C C . PHE A 1 373 ? 123.277 133.478 138.406 1.00 21.32 373 PHE A C 1
ATOM 2788 O O . PHE A 1 373 ? 123.686 132.907 139.422 1.00 21.32 373 PHE A O 1
ATOM 2796 N N . GLU A 1 374 ? 123.324 134.797 138.266 1.00 27.29 374 GLU A N 1
ATOM 2797 C CA . GLU A 1 374 ? 123.857 135.666 139.300 1.00 27.29 374 GLU A CA 1
ATOM 2798 C C . GLU A 1 374 ? 122.888 136.806 139.568 1.00 27.29 374 GLU A C 1
ATOM 2799 O O . GLU A 1 374 ? 122.126 137.200 138.680 1.00 27.29 374 GLU A O 1
ATOM 2805 N N . PRO A 1 375 ? 122.884 137.342 140.789 1.00 24.31 375 PRO A N 1
ATOM 2806 C CA . PRO A 1 375 ? 121.990 138.466 141.094 1.00 24.31 375 PRO A CA 1
ATOM 2807 C C . PRO A 1 375 ? 122.259 139.654 140.183 1.00 24.31 375 PRO A C 1
ATOM 2808 O O . PRO A 1 375 ? 123.404 139.955 139.840 1.00 24.31 375 PRO A O 1
ATOM 2812 N N . GLY A 1 376 ? 121.186 140.328 139.792 1.00 23.08 376 GLY A N 1
ATOM 2813 C CA . GLY A 1 376 ? 121.311 141.460 138.898 1.00 23.08 376 GLY A CA 1
ATOM 2814 C C . GLY A 1 376 ? 119.956 142.072 138.624 1.00 23.08 376 GLY A C 1
ATOM 2815 O O . GLY A 1 376 ? 118.951 141.703 139.234 1.00 23.08 376 GLY A O 1
ATOM 2816 N N . ILE A 1 377 ? 119.945 143.022 137.695 1.00 19.38 377 ILE A N 1
ATOM 2817 C CA . ILE A 1 377 ? 118.734 143.729 137.300 1.00 19.38 377 ILE A CA 1
ATOM 2818 C C . ILE A 1 377 ? 118.560 143.586 135.797 1.00 19.38 377 ILE A C 1
ATOM 2819 O O . ILE A 1 377 ? 119.519 143.746 135.034 1.00 19.38 377 ILE A O 1
ATOM 2824 N N . ILE A 1 378 ? 117.339 143.276 135.372 1.00 20.01 378 ILE A N 1
ATOM 2825 C CA . ILE A 1 378 ? 116.986 143.203 133.960 1.00 20.01 378 ILE A CA 1
ATOM 2826 C C . ILE A 1 378 ? 116.219 144.473 133.624 1.00 20.01 378 ILE A C 1
ATOM 2827 O O . ILE A 1 378 ? 115.104 144.686 134.115 1.00 20.01 378 ILE A O 1
ATOM 2832 N N . MET A 1 379 ? 116.812 145.319 132.789 1.00 21.30 379 MET A N 1
ATOM 2833 C CA . MET A 1 379 ? 116.206 146.594 132.434 1.00 21.30 379 MET A CA 1
ATOM 2834 C C . MET A 1 379 ? 115.031 146.397 131.484 1.00 21.30 379 MET A C 1
ATOM 2835 O O . MET A 1 379 ? 114.000 147.058 131.610 1.00 21.30 379 MET A O 1
ATOM 2840 N N . MET B 1 9 ? 141.692 84.678 168.497 1.00 80.68 9 MET B N 1
ATOM 2841 C CA . MET B 1 9 ? 141.022 85.946 168.233 1.00 80.68 9 MET B CA 1
ATOM 2842 C C . MET B 1 9 ? 141.150 86.315 166.759 1.00 80.68 9 MET B C 1
ATOM 2843 O O . MET B 1 9 ? 142.160 86.017 166.124 1.00 80.68 9 MET B O 1
ATOM 2848 N N . ARG B 1 10 ? 140.121 86.964 166.216 1.00 76.74 10 ARG B N 1
ATOM 2849 C CA . ARG B 1 10 ? 140.075 87.302 164.804 1.00 76.74 10 ARG B CA 1
ATOM 2850 C C . ARG B 1 10 ? 139.678 88.761 164.623 1.00 76.74 10 ARG B C 1
ATOM 2851 O O . ARG B 1 10 ? 139.127 89.404 165.523 1.00 76.74 10 ARG B O 1
ATOM 2859 N N . ALA B 1 11 ? 139.974 89.280 163.437 1.00 66.73 11 ALA B N 1
ATOM 2860 C CA . ALA B 1 11 ? 139.668 90.659 163.095 1.00 66.73 11 ALA B CA 1
ATOM 2861 C C . ALA B 1 11 ? 138.809 90.703 161.839 1.00 66.73 11 ALA B C 1
ATOM 2862 O O . ALA B 1 11 ? 138.752 89.744 161.069 1.00 66.73 11 ALA B O 1
ATOM 2864 N N . VAL B 1 12 ? 138.125 91.828 161.651 1.00 61.53 12 VAL B N 1
ATOM 2865 C CA . VAL B 1 12 ? 137.340 92.099 160.454 1.00 61.53 12 VAL B CA 1
ATOM 2866 C C . VAL B 1 12 ? 137.722 93.486 159.961 1.00 61.53 12 VAL B C 1
ATOM 2867 O O . VAL B 1 12 ? 137.601 94.466 160.705 1.00 61.53 12 VAL B O 1
ATOM 2871 N N . ILE B 1 13 ? 138.175 93.573 158.716 1.00 55.26 13 ILE B N 1
ATOM 2872 C CA . ILE B 1 13 ? 138.576 94.838 158.112 1.00 55.26 13 ILE B CA 1
ATOM 2873 C C . ILE B 1 13 ? 137.569 95.194 157.030 1.00 55.26 13 ILE B C 1
ATOM 2874 O O . ILE B 1 13 ? 137.301 94.386 156.133 1.00 55.26 13 ILE B O 1
ATOM 2879 N N . LEU B 1 14 ? 137.013 96.399 157.116 1.00 52.37 14 LEU B N 1
ATOM 2880 C CA . LEU B 1 14 ? 136.024 96.865 156.147 1.00 52.37 14 LEU B CA 1
ATOM 2881 C C . LEU B 1 14 ? 136.762 97.334 154.902 1.00 52.37 14 LEU B C 1
ATOM 2882 O O . LEU B 1 14 ? 137.195 98.485 154.816 1.00 52.37 14 LEU B O 1
ATOM 2887 N N . VAL B 1 15 ? 136.899 96.440 153.925 1.00 51.49 15 VAL B N 1
ATOM 2888 C CA . VAL B 1 15 ? 137.714 96.680 152.743 1.00 51.49 15 VAL B CA 1
ATOM 2889 C C . VAL B 1 15 ? 136.869 97.040 151.530 1.00 51.49 15 VAL B C 1
ATOM 2890 O O . VAL B 1 15 ? 137.401 97.155 150.422 1.00 51.49 15 VAL B O 1
ATOM 2894 N N . GLY B 1 16 ? 135.563 97.217 151.707 1.00 49.48 16 GLY B N 1
ATOM 2895 C CA . GLY B 1 16 ? 134.694 97.654 150.637 1.00 49.48 16 GLY B CA 1
ATOM 2896 C C . GLY B 1 16 ? 134.854 99.135 150.354 1.00 49.48 16 GLY B C 1
ATOM 2897 O O . GLY B 1 16 ? 135.936 99.713 150.468 1.00 49.48 16 GLY B O 1
ATOM 2898 N N . GLY B 1 17 ? 133.746 99.754 149.962 1.00 44.84 17 GLY B N 1
ATOM 2899 C CA . GLY B 1 17 ? 133.732 101.187 149.753 1.00 44.84 17 GLY B CA 1
ATOM 2900 C C . GLY B 1 17 ? 134.286 101.587 148.404 1.00 44.84 17 GLY B C 1
ATOM 2901 O O . GLY B 1 17 ? 135.181 100.925 147.873 1.00 44.84 17 GLY B O 1
ATOM 2902 N N . PHE B 1 18 ? 133.772 102.680 147.845 1.00 36.56 18 PHE B N 1
ATOM 2903 C CA . PHE B 1 18 ? 134.148 103.107 146.507 1.00 36.56 18 PHE B CA 1
ATOM 2904 C C . PHE B 1 18 ? 135.374 104.009 146.479 1.00 36.56 18 PHE B C 1
ATOM 2905 O O . PHE B 1 18 ? 135.866 104.317 145.388 1.00 36.56 18 PHE B O 1
ATOM 2913 N N . GLY B 1 19 ? 135.883 104.429 147.633 1.00 31.83 19 GLY B N 1
ATOM 2914 C CA . GLY B 1 19 ? 137.049 105.300 147.652 1.00 31.83 19 GLY B CA 1
ATOM 2915 C C . GLY B 1 19 ? 136.825 106.624 146.956 1.00 31.83 19 GLY B C 1
ATOM 2916 O O . GLY B 1 19 ? 137.656 107.044 146.143 1.00 31.83 19 GLY B O 1
ATOM 2917 N N . THR B 1 20 ? 135.709 107.291 147.257 1.00 29.80 20 THR B N 1
ATOM 2918 C CA . THR B 1 20 ? 135.330 108.493 146.520 1.00 29.80 20 THR B CA 1
ATOM 2919 C C . THR B 1 20 ? 136.327 109.630 146.710 1.00 29.80 20 THR B C 1
ATOM 2920 O O . THR B 1 20 ? 136.624 110.356 145.754 1.00 29.80 20 THR B O 1
ATOM 2924 N N . ARG B 1 21 ? 136.855 109.811 147.921 1.00 32.84 21 ARG B N 1
ATOM 2925 C CA . ARG B 1 21 ? 137.763 110.931 148.150 1.00 32.84 21 ARG B CA 1
ATOM 2926 C C . ARG B 1 21 ? 139.133 110.695 147.523 1.00 32.84 21 ARG B C 1
ATOM 2927 O O . ARG B 1 21 ? 139.764 111.643 147.044 1.00 32.84 21 ARG B O 1
ATOM 2935 N N . LEU B 1 22 ? 139.613 109.456 147.516 1.00 28.63 22 LEU B N 1
ATOM 2936 C CA . LEU B 1 22 ? 140.823 109.111 146.768 1.00 28.63 22 LEU B CA 1
ATOM 2937 C C . LEU B 1 22 ? 140.479 108.628 145.363 1.00 28.63 22 LEU B C 1
ATOM 2938 O O . LEU B 1 22 ? 140.960 107.594 144.909 1.00 28.63 22 LEU B O 1
ATOM 2943 N N . ARG B 1 23 ? 139.645 109.388 144.659 1.00 25.49 23 ARG B N 1
ATOM 2944 C CA . ARG B 1 23 ? 139.048 108.899 143.421 1.00 25.49 23 ARG B CA 1
ATOM 2945 C C . ARG B 1 23 ? 140.050 108.681 142.288 1.00 25.49 23 ARG B C 1
ATOM 2946 O O . ARG B 1 23 ? 139.979 107.638 141.627 1.00 25.49 23 ARG B O 1
ATOM 2954 N N . PRO B 1 24 ? 140.982 109.604 142.008 1.00 22.92 24 PRO B N 1
ATOM 2955 C CA . PRO B 1 24 ? 141.895 109.363 140.876 1.00 22.92 24 PRO B CA 1
ATOM 2956 C C . PRO B 1 24 ? 142.712 108.092 141.019 1.00 22.92 24 PRO B C 1
ATOM 2957 O O . PRO B 1 24 ? 143.088 107.492 140.006 1.00 22.92 24 PRO B O 1
ATOM 2961 N N . LEU B 1 25 ? 142.995 107.661 142.247 1.00 22.43 25 LEU B N 1
ATOM 2962 C CA . LEU B 1 25 ? 143.754 106.438 142.468 1.00 22.43 25 LEU B CA 1
ATOM 2963 C C . LEU B 1 25 ? 142.870 105.220 142.689 1.00 22.43 25 LEU B C 1
ATOM 2964 O O . LEU B 1 25 ? 143.305 104.096 142.415 1.00 22.43 25 LEU B O 1
ATOM 2969 N N . THR B 1 26 ? 141.645 105.406 143.174 1.00 27.11 26 THR B N 1
ATOM 2970 C CA . THR B 1 26 ? 140.763 104.283 143.460 1.00 27.11 26 THR B CA 1
ATOM 2971 C C . THR B 1 26 ? 139.920 103.863 142.264 1.00 27.11 26 THR B C 1
ATOM 2972 O O . THR B 1 26 ? 139.104 102.946 142.394 1.00 27.11 26 THR B O 1
ATOM 2976 N N . LEU B 1 27 ? 140.086 104.510 141.111 1.00 25.56 27 LEU B N 1
ATOM 2977 C CA . LEU B 1 27 ? 139.459 104.025 139.890 1.00 25.56 27 LEU B CA 1
ATOM 2978 C C . LEU B 1 27 ? 140.193 102.834 139.294 1.00 25.56 27 LEU B C 1
ATOM 2979 O O . LEU B 1 27 ? 139.654 102.178 138.398 1.00 25.56 27 LEU B O 1
ATOM 2984 N N . THR B 1 28 ? 141.401 102.543 139.772 1.00 28.67 28 THR B N 1
ATOM 2985 C CA . THR B 1 28 ? 142.197 101.414 139.313 1.00 28.67 28 THR B CA 1
ATOM 2986 C C . THR B 1 28 ? 142.269 100.294 140.340 1.00 28.67 28 THR B C 1
ATOM 2987 O O . THR B 1 28 ? 142.055 99.127 140.001 1.00 28.67 28 THR B O 1
ATOM 2991 N N . THR B 1 29 ? 142.566 100.623 141.595 1.00 30.32 29 THR B N 1
ATOM 2992 C CA . THR B 1 29 ? 142.647 99.657 142.675 1.00 30.32 29 THR B CA 1
ATOM 2993 C C . THR B 1 29 ? 141.744 100.084 143.825 1.00 30.32 29 THR B C 1
ATOM 2994 O O . THR B 1 29 ? 141.478 101.276 143.997 1.00 30.32 29 THR B O 1
ATOM 2998 N N . PRO B 1 30 ? 141.254 99.139 144.626 1.00 36.32 30 PRO B N 1
ATOM 2999 C CA . PRO B 1 30 ? 140.429 99.511 145.778 1.00 36.32 30 PRO B CA 1
ATOM 3000 C C . PRO B 1 30 ? 141.220 100.331 146.785 1.00 36.32 30 PRO B C 1
ATOM 3001 O O . PRO B 1 30 ? 142.453 100.320 146.809 1.00 36.32 30 PRO B O 1
ATOM 3005 N N . LYS B 1 31 ? 140.482 101.065 147.614 1.00 38.47 31 LYS B N 1
ATOM 3006 C CA . LYS B 1 31 ? 141.114 101.902 148.631 1.00 38.47 31 LYS B CA 1
ATOM 3007 C C . LYS B 1 31 ? 142.062 101.137 149.551 1.00 38.47 31 LYS B C 1
ATOM 3008 O O . LYS B 1 31 ? 143.143 101.673 149.848 1.00 38.47 31 LYS B O 1
ATOM 3014 N N . PRO B 1 32 ? 141.740 99.936 150.045 1.00 39.22 32 PRO B N 1
ATOM 3015 C CA . PRO B 1 32 ? 142.716 99.222 150.885 1.00 39.22 32 PRO B CA 1
ATOM 3016 C C . PRO B 1 32 ? 144.024 98.914 150.182 1.00 39.22 32 PRO B C 1
ATOM 3017 O O . PRO B 1 32 ? 145.067 98.845 150.843 1.00 39.22 32 PRO B O 1
ATOM 3021 N N . LEU B 1 33 ? 144.008 98.723 148.866 1.00 37.56 33 LEU B N 1
ATOM 3022 C CA . LEU B 1 33 ? 145.200 98.320 148.134 1.00 37.56 33 LEU B CA 1
ATOM 3023 C C . LEU B 1 33 ? 145.987 99.495 147.571 1.00 37.56 33 LEU B C 1
ATOM 3024 O O . LEU B 1 33 ? 147.008 99.273 146.913 1.00 37.56 33 LEU B O 1
ATOM 3029 N N . VAL B 1 34 ? 145.546 100.727 147.802 1.00 33.48 34 VAL B N 1
ATOM 3030 C CA . VAL B 1 34 ? 146.305 101.897 147.368 1.00 33.48 34 VAL B CA 1
ATOM 3031 C C . VAL B 1 34 ? 147.582 101.955 148.196 1.00 33.48 34 VAL B C 1
ATOM 3032 O O . VAL B 1 34 ? 147.513 101.982 149.433 1.00 33.48 34 VAL B O 1
ATOM 3036 N N . PRO B 1 35 ? 148.757 101.961 147.571 1.00 32.18 35 PRO B N 1
ATOM 3037 C CA . PRO B 1 35 ? 150.002 101.927 148.347 1.00 32.18 35 PRO B CA 1
ATOM 3038 C C . PRO B 1 35 ? 150.177 103.180 149.191 1.00 32.18 35 PRO B C 1
ATOM 3039 O O . PRO B 1 35 ? 150.135 104.304 148.688 1.00 32.18 35 PRO B O 1
ATOM 3043 N N . PHE B 1 36 ? 150.372 102.973 150.488 1.00 37.32 36 PHE B N 1
ATOM 3044 C CA . PHE B 1 36 ? 150.755 104.024 151.418 1.00 37.32 36 PHE B CA 1
ATOM 3045 C C . PHE B 1 36 ? 152.201 103.789 151.822 1.00 37.32 36 PHE B C 1
ATOM 3046 O O . PHE B 1 36 ? 152.550 102.690 152.265 1.00 37.32 36 PHE B O 1
ATOM 3054 N N . CYS B 1 37 ? 153.034 104.816 151.669 1.00 39.02 37 CYS B N 1
ATOM 3055 C CA . CYS B 1 37 ? 154.490 104.671 151.765 1.00 39.02 37 CYS B CA 1
ATOM 3056 C C . CYS B 1 37 ? 154.893 103.660 150.690 1.00 39.02 37 CYS B C 1
ATOM 3057 O O . CYS B 1 37 ? 154.814 103.987 149.497 1.00 39.02 37 CYS B O 1
ATOM 3060 N N . ASN B 1 38 ? 155.326 102.452 151.046 1.00 36.75 38 ASN B N 1
ATOM 3061 C CA . ASN B 1 38 ? 155.688 101.440 150.060 1.00 36.75 38 ASN B CA 1
ATOM 3062 C C . ASN B 1 38 ? 154.896 100.145 150.231 1.00 36.75 38 ASN B C 1
ATOM 3063 O O . ASN B 1 38 ? 155.301 99.096 149.726 1.00 36.75 38 ASN B O 1
ATOM 3068 N N . LYS B 1 39 ? 153.772 100.199 150.931 1.00 40.57 39 LYS B N 1
ATOM 3069 C CA . LYS B 1 39 ? 152.924 99.037 151.141 1.00 40.57 39 LYS B CA 1
ATOM 3070 C C . LYS B 1 39 ? 151.465 99.454 151.060 1.00 40.57 39 LYS B C 1
ATOM 3071 O O . LYS B 1 39 ? 151.137 100.629 151.252 1.00 40.57 39 LYS B O 1
ATOM 3077 N N . PRO B 1 40 ? 150.569 98.516 150.760 1.00 40.08 40 PRO B N 1
ATOM 3078 C CA . PRO B 1 40 ? 149.138 98.811 150.870 1.00 40.08 40 PRO B CA 1
ATOM 3079 C C . PRO B 1 40 ? 148.742 99.104 152.310 1.00 40.08 40 PRO B C 1
ATOM 3080 O O . PRO B 1 40 ? 149.353 98.613 153.261 1.00 40.08 40 PRO B O 1
ATOM 3084 N N . MET B 1 41 ? 147.706 99.931 152.458 1.00 41.02 41 MET B N 1
ATOM 3085 C CA . MET B 1 41 ? 147.226 100.322 153.780 1.00 41.02 41 MET B CA 1
ATOM 3086 C C . MET B 1 41 ? 146.797 99.098 154.582 1.00 41.02 41 MET B C 1
ATOM 3087 O O . MET B 1 41 ? 147.157 98.933 155.761 1.00 41.02 41 MET B O 1
ATOM 3092 N N . ILE B 1 42 ? 146.032 98.215 153.938 1.00 44.24 42 ILE B N 1
ATOM 3093 C CA . ILE B 1 42 ? 145.583 96.988 154.579 1.00 44.24 42 ILE B CA 1
ATOM 3094 C C . ILE B 1 42 ? 146.769 96.138 155.000 1.00 44.24 42 ILE B C 1
ATOM 3095 O O . ILE B 1 42 ? 146.686 95.394 155.980 1.00 44.24 42 ILE B O 1
ATOM 3100 N N . ILE B 1 43 ? 147.896 96.243 154.293 1.00 46.64 43 ILE B N 1
ATOM 3101 C CA . ILE B 1 43 ? 149.073 95.471 154.680 1.00 46.64 43 ILE B CA 1
ATOM 3102 C C . ILE B 1 43 ? 149.658 96.003 155.981 1.00 46.64 43 ILE B C 1
ATOM 3103 O O . ILE B 1 43 ? 150.079 95.227 156.846 1.00 46.64 43 ILE B O 1
ATOM 3108 N N . HIS B 1 44 ? 149.687 97.327 156.151 1.00 44.10 44 HIS B N 1
ATOM 3109 C CA . HIS B 1 44 ? 150.108 97.892 157.430 1.00 44.10 44 HIS B CA 1
ATOM 3110 C C . HIS B 1 44 ? 149.204 97.407 158.556 1.00 44.10 44 HIS B C 1
ATOM 3111 O O . HIS B 1 44 ? 149.680 96.987 159.622 1.00 44.10 44 HIS B O 1
ATOM 3118 N N . GLN B 1 45 ? 147.888 97.448 158.330 1.00 48.86 45 GLN B N 1
ATOM 3119 C CA . GLN B 1 45 ? 146.966 97.021 159.380 1.00 48.86 45 GLN B CA 1
ATOM 3120 C C . GLN B 1 45 ? 147.114 95.533 159.691 1.00 48.86 45 GLN B C 1
ATOM 3121 O O . GLN B 1 45 ? 147.055 95.128 160.858 1.00 48.86 45 GLN B O 1
ATOM 3127 N N . ILE B 1 46 ? 147.317 94.705 158.664 1.00 48.23 46 ILE B N 1
ATOM 3128 C CA . ILE B 1 46 ? 147.473 93.270 158.879 1.00 48.23 46 ILE B CA 1
ATOM 3129 C C . ILE B 1 46 ? 148.779 92.974 159.602 1.00 48.23 46 ILE B C 1
ATOM 3130 O O . ILE B 1 46 ? 148.844 92.072 160.443 1.00 48.23 46 ILE B O 1
ATOM 3135 N N . GLU B 1 47 ? 149.842 93.717 159.287 1.00 51.63 47 GLU B N 1
ATOM 3136 C CA . GLU B 1 47 ? 151.096 93.543 160.010 1.00 51.63 47 GLU B CA 1
ATOM 3137 C C . GLU B 1 47 ? 150.929 93.898 161.481 1.00 51.63 47 GLU B C 1
ATOM 3138 O O . GLU B 1 47 ? 151.434 93.188 162.360 1.00 51.63 47 GLU B O 1
ATOM 3144 N N . ALA B 1 48 ? 150.207 94.984 161.770 1.00 53.44 48 ALA B N 1
ATOM 3145 C CA . ALA B 1 48 ? 149.931 95.321 163.164 1.00 53.44 48 ALA B CA 1
ATOM 3146 C C . ALA B 1 48 ? 149.137 94.215 163.852 1.00 53.44 48 ALA B C 1
ATOM 3147 O O . ALA B 1 48 ? 149.471 93.801 164.971 1.00 53.44 48 ALA B O 1
ATOM 3149 N N . LEU B 1 49 ? 148.097 93.706 163.185 1.00 56.43 49 LEU B N 1
ATOM 3150 C CA . LEU B 1 49 ? 147.272 92.656 163.779 1.00 56.43 49 LEU B CA 1
ATOM 3151 C C . LEU B 1 49 ? 148.080 91.389 164.031 1.00 56.43 49 LEU B C 1
ATOM 3152 O O . LEU B 1 49 ? 147.906 90.727 165.060 1.00 56.43 49 LEU B O 1
ATOM 3157 N N . LYS B 1 50 ? 148.959 91.028 163.095 1.00 57.50 50 LYS B N 1
ATOM 3158 C CA . LYS B 1 50 ? 149.833 89.878 163.295 1.00 57.50 50 LYS B CA 1
ATOM 3159 C C . LYS B 1 50 ? 150.776 90.109 164.467 1.00 57.50 50 LYS B C 1
ATOM 3160 O O . LYS B 1 50 ? 151.058 89.185 165.240 1.00 57.50 50 LYS B O 1
ATOM 3166 N N . ALA B 1 51 ? 151.276 91.339 164.615 1.00 58.90 51 ALA B N 1
ATOM 3167 C CA . ALA B 1 51 ? 152.078 91.672 165.788 1.00 58.90 51 ALA B CA 1
ATOM 3168 C C . ALA B 1 51 ? 151.286 91.453 167.070 1.00 58.90 51 ALA B C 1
ATOM 3169 O O . ALA B 1 51 ? 151.843 91.024 168.087 1.00 58.90 51 ALA B O 1
ATOM 3171 N N . VAL B 1 52 ? 149.983 91.749 167.043 1.00 62.07 52 VAL B N 1
ATOM 3172 C CA . VAL B 1 52 ? 149.134 91.423 168.188 1.00 62.07 52 VAL B CA 1
ATOM 3173 C C . VAL B 1 52 ? 149.073 89.916 168.396 1.00 62.07 52 VAL B C 1
ATOM 3174 O O . VAL B 1 52 ? 149.182 89.423 169.525 1.00 62.07 52 VAL B O 1
ATOM 3178 N N . GLY B 1 53 ? 148.894 89.164 167.314 1.00 64.61 53 GLY B N 1
ATOM 3179 C CA . GLY B 1 53 ? 148.681 87.729 167.385 1.00 64.61 53 GLY B CA 1
ATOM 3180 C C . GLY B 1 53 ? 147.446 87.246 166.654 1.00 64.61 53 GLY B C 1
ATOM 3181 O O . GLY B 1 53 ? 147.119 86.054 166.748 1.00 64.61 53 GLY B O 1
ATOM 3182 N N . VAL B 1 54 ? 146.740 88.114 165.930 1.00 66.98 54 VAL B N 1
ATOM 3183 C CA . VAL B 1 54 ? 145.543 87.703 165.209 1.00 66.98 54 VAL B CA 1
ATOM 3184 C C . VAL B 1 54 ? 145.943 86.910 163.973 1.00 66.98 54 VAL B C 1
ATOM 3185 O O . VAL B 1 54 ? 146.740 87.375 163.148 1.00 66.98 54 VAL B O 1
ATOM 3189 N N . THR B 1 55 ? 145.388 85.707 163.839 1.00 72.04 55 THR B N 1
ATOM 3190 C CA . THR B 1 55 ? 145.692 84.842 162.708 1.00 72.04 55 THR B CA 1
ATOM 3191 C C . THR B 1 55 ? 144.602 84.841 161.645 1.00 72.04 55 THR B C 1
ATOM 3192 O O . THR B 1 55 ? 144.894 84.544 160.481 1.00 72.04 55 THR B O 1
ATOM 3196 N N . GLU B 1 56 ? 143.366 85.179 162.005 1.00 73.05 56 GLU B N 1
ATOM 3197 C CA . GLU B 1 56 ? 142.243 85.161 161.076 1.00 73.05 56 GLU B CA 1
ATOM 3198 C C . GLU B 1 56 ? 141.757 86.586 160.853 1.00 73.05 56 GLU B C 1
ATOM 3199 O O . GLU B 1 56 ? 141.396 87.283 161.810 1.00 73.05 56 GLU B O 1
ATOM 3205 N N . VAL B 1 57 ? 141.750 87.011 159.594 1.00 65.88 57 VAL B N 1
ATOM 3206 C CA . VAL B 1 57 ? 141.259 88.323 159.194 1.00 65.88 57 VAL B CA 1
ATOM 3207 C C . VAL B 1 57 ? 140.147 88.119 158.177 1.00 65.88 57 VAL B C 1
ATOM 3208 O O . VAL B 1 57 ? 140.311 87.362 157.214 1.00 65.88 57 VAL B O 1
ATOM 3212 N N . ILE B 1 58 ? 139.020 88.786 158.395 1.00 63.51 58 ILE B N 1
ATOM 3213 C CA . ILE B 1 58 ? 137.847 88.680 157.540 1.00 63.51 58 ILE B CA 1
ATOM 3214 C C . ILE B 1 58 ? 137.706 89.993 156.785 1.00 63.51 58 ILE B C 1
ATOM 3215 O O . ILE B 1 58 ? 137.549 91.057 157.396 1.00 63.51 58 ILE B O 1
ATOM 3220 N N . LEU B 1 59 ? 137.759 89.919 155.460 1.00 60.21 59 LEU B N 1
ATOM 3221 C CA . LEU B 1 59 ? 137.717 91.100 154.610 1.00 60.21 59 LEU B CA 1
ATOM 3222 C C . LEU B 1 59 ? 136.329 91.228 153.996 1.00 60.21 59 LEU B C 1
ATOM 3223 O O . LEU B 1 59 ? 135.848 90.300 153.338 1.00 60.21 59 LEU B O 1
ATOM 3228 N N . ALA B 1 60 ? 135.693 92.377 154.213 1.00 57.04 60 ALA B N 1
ATOM 3229 C CA . ALA B 1 60 ? 134.351 92.646 153.698 1.00 57.04 60 ALA B CA 1
ATOM 3230 C C . ALA B 1 60 ? 134.489 93.287 152.325 1.00 57.04 60 ALA B C 1
ATOM 3231 O O . ALA B 1 60 ? 134.553 94.510 152.189 1.00 57.04 60 ALA B O 1
ATOM 3233 N N . VAL B 1 61 ? 134.519 92.453 151.292 1.00 58.82 61 VAL B N 1
ATOM 3234 C CA . VAL B 1 61 ? 134.849 92.885 149.940 1.00 58.82 61 VAL B CA 1
ATOM 3235 C C . VAL B 1 61 ? 133.559 93.160 149.181 1.00 58.82 61 VAL B C 1
ATOM 3236 O O . VAL B 1 61 ? 132.758 92.247 148.948 1.00 58.82 61 VAL B O 1
ATOM 3240 N N . ALA B 1 62 ? 133.358 94.418 148.796 1.00 56.20 62 ALA B N 1
ATOM 3241 C CA . ALA B 1 62 ? 132.264 94.810 147.916 1.00 56.20 62 ALA B CA 1
ATOM 3242 C C . ALA B 1 62 ? 132.765 95.449 146.632 1.00 56.20 62 ALA B C 1
ATOM 3243 O O . ALA B 1 62 ? 132.309 95.084 145.542 1.00 56.20 62 ALA B O 1
ATOM 3245 N N . TYR B 1 63 ? 133.693 96.397 146.732 1.00 48.51 63 TYR B N 1
ATOM 3246 C CA . TYR B 1 63 ? 134.297 97.019 145.562 1.00 48.51 63 TYR B CA 1
ATOM 3247 C C . TYR B 1 63 ? 135.394 96.116 145.013 1.00 48.51 63 TYR B C 1
ATOM 3248 O O . TYR B 1 63 ? 136.286 95.693 145.754 1.00 48.51 63 TYR B O 1
ATOM 3257 N N . ARG B 1 64 ? 135.329 95.833 143.709 1.00 50.58 64 ARG B N 1
ATOM 3258 C CA . ARG B 1 64 ? 136.228 94.892 143.047 1.00 50.58 64 ARG B CA 1
ATOM 3259 C C . ARG B 1 64 ? 136.240 93.566 143.799 1.00 50.58 64 ARG B C 1
ATOM 3260 O O . ARG B 1 64 ? 137.227 93.250 144.476 1.00 50.58 64 ARG B O 1
ATOM 3268 N N . PRO B 1 65 ? 135.158 92.772 143.718 1.00 59.95 65 PRO B N 1
ATOM 3269 C CA . PRO B 1 65 ? 135.061 91.553 144.537 1.00 59.95 65 PRO B CA 1
ATOM 3270 C C . PRO B 1 65 ? 136.248 90.615 144.385 1.00 59.95 65 PRO B C 1
ATOM 3271 O O . PRO B 1 65 ? 136.916 90.286 145.370 1.00 59.95 65 PRO B O 1
ATOM 3275 N N . GLU B 1 66 ? 136.521 90.180 143.157 1.00 66.06 66 GLU B N 1
ATOM 3276 C CA . GLU B 1 66 ? 137.601 89.239 142.901 1.00 66.06 66 GLU B CA 1
ATOM 3277 C C . GLU B 1 66 ? 138.616 89.725 141.881 1.00 66.06 66 GLU B C 1
ATOM 3278 O O . GLU B 1 66 ? 139.696 89.131 141.787 1.00 66.06 66 GLU B O 1
ATOM 3284 N N . ALA B 1 67 ? 138.311 90.773 141.113 1.00 66.26 67 ALA B N 1
ATOM 3285 C CA . ALA B 1 67 ? 139.261 91.262 140.121 1.00 66.26 67 ALA B CA 1
ATOM 3286 C C . ALA B 1 67 ? 140.530 91.786 140.780 1.00 66.26 67 ALA B C 1
ATOM 3287 O O . ALA B 1 67 ? 141.638 91.549 140.285 1.00 66.26 67 ALA B O 1
ATOM 3289 N N . MET B 1 68 ? 140.392 92.496 141.898 1.00 60.19 68 MET B N 1
ATOM 3290 C CA . MET B 1 68 ? 141.524 93.129 142.560 1.00 60.19 68 MET B CA 1
ATOM 3291 C C . MET B 1 68 ? 141.804 92.541 143.937 1.00 60.19 68 MET B C 1
ATOM 3292 O O . MET B 1 68 ? 142.923 92.095 144.200 1.00 60.19 68 MET B O 1
ATOM 3297 N N . LYS B 1 69 ? 140.811 92.526 144.829 1.00 58.06 69 LYS B N 1
ATOM 3298 C CA . LYS B 1 69 ? 141.069 92.158 146.218 1.00 58.06 69 LYS B CA 1
ATOM 3299 C C . LYS B 1 69 ? 141.518 90.707 146.340 1.00 58.06 69 LYS B C 1
ATOM 3300 O O . LYS B 1 69 ? 142.452 90.397 147.087 1.00 58.06 69 LYS B O 1
ATOM 3306 N N . GLU B 1 70 ? 140.862 89.799 145.617 1.00 64.79 70 GLU B N 1
ATOM 3307 C CA . GLU B 1 70 ? 141.204 88.385 145.741 1.00 64.79 70 GLU B CA 1
ATOM 3308 C C . GLU B 1 70 ? 142.559 88.081 145.115 1.00 64.79 70 GLU B C 1
ATOM 3309 O O . GLU B 1 70 ? 143.375 87.366 145.707 1.00 64.79 70 GLU B O 1
ATOM 3315 N N . GLN B 1 71 ? 142.816 88.609 143.917 1.00 65.77 71 GLN B N 1
ATOM 3316 C CA . GLN B 1 71 ? 144.062 88.300 143.224 1.00 65.77 71 GLN B CA 1
ATOM 3317 C C . GLN B 1 71 ? 145.254 88.974 143.893 1.00 65.77 71 GLN B C 1
ATOM 3318 O O . GLN B 1 71 ? 146.290 88.339 144.123 1.00 65.77 71 GLN B O 1
ATOM 3324 N N . MET B 1 72 ? 145.127 90.263 144.217 1.00 63.99 72 MET B N 1
ATOM 3325 C CA . MET B 1 72 ? 146.262 91.007 144.752 1.00 63.99 72 MET B CA 1
ATOM 3326 C C . MET B 1 72 ? 146.598 90.615 146.183 1.00 63.99 72 MET B C 1
ATOM 3327 O O . MET B 1 72 ? 147.723 90.863 146.628 1.00 63.99 72 MET B O 1
ATOM 3332 N N . ASP B 1 73 ? 145.661 90.014 146.915 1.00 63.76 73 ASP B N 1
ATOM 3333 C CA . ASP B 1 73 ? 145.950 89.597 148.281 1.00 63.76 73 ASP B CA 1
ATOM 3334 C C . ASP B 1 73 ? 146.643 88.241 148.300 1.00 63.76 73 ASP B C 1
ATOM 3335 O O . ASP B 1 73 ? 146.194 87.313 148.981 1.00 63.76 73 ASP B O 1
ATOM 3340 N N . GLU B 1 74 ? 147.738 88.122 147.551 1.00 68.63 74 GLU B N 1
ATOM 3341 C CA . GLU B 1 74 ? 148.658 87.003 147.697 1.00 68.63 74 GLU B CA 1
ATOM 3342 C C . GLU B 1 74 ? 149.538 87.152 148.929 1.00 68.63 74 GLU B C 1
ATOM 3343 O O . GLU B 1 74 ? 150.309 86.238 149.243 1.00 68.63 74 GLU B O 1
ATOM 3349 N N . TRP B 1 75 ? 149.417 88.278 149.638 1.00 62.54 75 TRP B N 1
ATOM 3350 C CA . TRP B 1 75 ? 150.147 88.485 150.880 1.00 62.54 75 TRP B CA 1
ATOM 3351 C C . TRP B 1 75 ? 149.782 87.449 151.931 1.00 62.54 75 TRP B C 1
ATOM 3352 O O . TRP B 1 75 ? 150.510 87.301 152.916 1.00 62.54 75 TRP B O 1
ATOM 3363 N N . SER B 1 76 ? 148.657 86.749 151.755 1.00 67.44 76 SER B N 1
ATOM 3364 C CA . SER B 1 76 ? 148.322 85.644 152.646 1.00 67.44 76 SER B CA 1
ATOM 3365 C C . SER B 1 76 ? 149.399 84.569 152.633 1.00 67.44 76 SER B C 1
ATOM 3366 O O . SER B 1 76 ? 149.604 83.886 153.643 1.00 67.44 76 SER B O 1
ATOM 3369 N N . ARG B 1 77 ? 150.092 84.396 151.504 1.00 68.17 77 ARG B N 1
ATOM 3370 C CA . ARG B 1 77 ? 151.227 83.479 151.481 1.00 68.17 77 ARG B CA 1
ATOM 3371 C C . ARG B 1 77 ? 152.335 83.967 152.404 1.00 68.17 77 ARG B C 1
ATOM 3372 O O . ARG B 1 77 ? 152.977 83.169 153.096 1.00 68.17 77 ARG B O 1
ATOM 3380 N N . LYS B 1 78 ? 152.574 85.275 152.424 1.00 67.08 78 LYS B N 1
ATOM 3381 C CA . LYS B 1 78 ? 153.500 85.876 153.369 1.00 67.08 78 LYS B CA 1
ATOM 3382 C C . LYS B 1 78 ? 152.776 86.188 154.677 1.00 67.08 78 LYS B C 1
ATOM 3383 O O . LYS B 1 78 ? 151.610 85.834 154.874 1.00 67.08 78 LYS B O 1
ATOM 3389 N N . LEU B 1 79 ? 153.500 86.812 155.607 1.00 65.97 79 LEU B N 1
ATOM 3390 C CA . LEU B 1 79 ? 152.928 87.383 156.825 1.00 65.97 79 LEU B CA 1
ATOM 3391 C C . LEU B 1 79 ? 152.365 86.324 157.768 1.00 65.97 79 LEU B C 1
ATOM 3392 O O . LEU B 1 79 ? 151.935 86.651 158.878 1.00 65.97 79 LEU B O 1
ATOM 3397 N N . GLY B 1 80 ? 152.370 85.061 157.347 1.00 69.23 80 GLY B N 1
ATOM 3398 C CA . GLY B 1 80 ? 151.829 83.992 158.172 1.00 69.23 80 GLY B CA 1
ATOM 3399 C C . GLY B 1 80 ? 150.385 84.183 158.576 1.00 69.23 80 GLY B C 1
ATOM 3400 O O . GLY B 1 80 ? 149.989 83.745 159.662 1.00 69.23 80 GLY B O 1
ATOM 3401 N N . VAL B 1 81 ? 149.580 84.825 157.731 1.00 69.18 81 VAL B N 1
ATOM 3402 C CA . VAL B 1 81 ? 148.195 85.139 158.054 1.00 69.18 81 VAL B CA 1
ATOM 3403 C C . VAL B 1 81 ? 147.301 84.648 156.923 1.00 69.18 81 VAL B C 1
ATOM 3404 O O . VAL B 1 81 ? 147.734 84.518 155.773 1.00 69.18 81 VAL B O 1
ATOM 3408 N N . SER B 1 82 ? 146.046 84.361 157.259 1.00 70.73 82 SER B N 1
ATOM 3409 C CA . SER B 1 82 ? 145.065 83.854 156.311 1.00 70.73 82 SER B CA 1
ATOM 3410 C C . SER B 1 82 ? 143.821 84.730 156.331 1.00 70.73 82 SER B C 1
ATOM 3411 O O . SER B 1 82 ? 143.380 85.174 157.396 1.00 70.73 82 SER B O 1
ATOM 3414 N N . PHE B 1 83 ? 143.259 84.975 155.151 1.00 67.84 83 PHE B N 1
ATOM 3415 C CA . PHE B 1 83 ? 142.058 85.783 154.997 1.00 67.84 83 PHE B CA 1
ATOM 3416 C C . PHE B 1 83 ? 140.890 84.900 154.581 1.00 67.84 83 PHE B C 1
ATOM 3417 O O . PHE B 1 83 ? 141.038 84.023 153.725 1.00 67.84 83 PHE B O 1
ATOM 3425 N N . VAL B 1 84 ? 139.730 85.134 155.195 1.00 70.79 84 VAL B N 1
ATOM 3426 C CA . VAL B 1 84 ? 138.563 84.301 154.926 1.00 70.79 84 VAL B CA 1
ATOM 3427 C C . VAL B 1 84 ? 138.007 84.575 153.534 1.00 70.79 84 VAL B C 1
ATOM 3428 O O . VAL B 1 84 ? 137.700 83.643 152.782 1.00 70.79 84 VAL B O 1
ATOM 3432 N N . PHE B 1 85 ? 137.872 85.854 153.172 1.00 68.08 85 PHE B N 1
ATOM 3433 C CA . PHE B 1 85 ? 137.363 86.257 151.857 1.00 68.08 85 PHE B CA 1
ATOM 3434 C C . PHE B 1 85 ? 135.989 85.655 151.573 1.00 68.08 85 PHE B C 1
ATOM 3435 O O . PHE B 1 85 ? 135.721 85.168 150.474 1.00 68.08 85 PHE B O 1
ATOM 3443 N N . SER B 1 86 ? 135.112 85.671 152.576 1.00 71.85 86 SER B N 1
ATOM 3444 C CA . SER B 1 86 ? 133.765 85.131 152.440 1.00 71.85 86 SER B CA 1
ATOM 3445 C C . SER B 1 86 ? 132.693 86.198 152.642 1.00 71.85 86 SER B C 1
ATOM 3446 O O . SER B 1 86 ? 131.584 85.892 153.086 1.00 71.85 86 SER B O 1
ATOM 3449 N N . VAL B 1 87 ? 133.007 87.455 152.329 1.00 69.64 87 VAL B N 1
ATOM 3450 C CA . VAL B 1 87 ? 132.058 88.541 152.541 1.00 69.64 87 VAL B CA 1
ATOM 3451 C C . VAL B 1 87 ? 131.870 89.294 151.225 1.00 69.64 87 VAL B C 1
ATOM 3452 O O . VAL B 1 87 ? 131.621 90.504 151.212 1.00 69.64 87 VAL B O 1
ATOM 3456 N N . GLU B 1 88 ? 132.008 88.591 150.103 1.00 69.36 88 GLU B N 1
ATOM 3457 C CA . GLU B 1 88 ? 131.628 89.182 148.827 1.00 69.36 88 GLU B CA 1
ATOM 3458 C C . GLU B 1 88 ? 130.135 89.481 148.828 1.00 69.36 88 GLU B C 1
ATOM 3459 O O . GLU B 1 88 ? 129.318 88.648 149.227 1.00 69.36 88 GLU B O 1
ATOM 3465 N N . GLU B 1 89 ? 129.778 90.680 148.377 1.00 71.86 89 GLU B N 1
ATOM 3466 C CA . GLU B 1 89 ? 128.422 91.172 148.575 1.00 71.86 89 GLU B CA 1
ATOM 3467 C C . GLU B 1 89 ? 128.167 92.348 147.645 1.00 71.86 89 GLU B C 1
ATOM 3468 O O . GLU B 1 89 ? 129.074 92.853 146.978 1.00 71.86 89 GLU B O 1
ATOM 3474 N N . GLU B 1 90 ? 126.908 92.770 147.612 1.00 74.54 90 GLU B N 1
ATOM 3475 C CA . GLU B 1 90 ? 126.528 94.072 147.099 1.00 74.54 90 GLU B CA 1
ATOM 3476 C C . GLU B 1 90 ? 126.735 95.113 148.196 1.00 74.54 90 GLU B C 1
ATOM 3477 O O . GLU B 1 90 ? 126.858 94.760 149.372 1.00 74.54 90 GLU B O 1
ATOM 3483 N N . PRO B 1 91 ? 126.811 96.410 147.841 1.00 70.49 91 PRO B N 1
ATOM 3484 C CA . PRO B 1 91 ? 127.051 97.436 148.870 1.00 70.49 91 PRO B CA 1
ATOM 3485 C C . PRO B 1 91 ? 126.064 97.365 150.026 1.00 70.49 91 PRO B C 1
ATOM 3486 O O . PRO B 1 91 ? 124.865 97.602 149.851 1.00 70.49 91 PRO B O 1
ATOM 3490 N N . LEU B 1 92 ? 126.570 97.034 151.216 1.00 70.83 92 LEU B N 1
ATOM 3491 C CA . LEU B 1 92 ? 125.751 96.841 152.406 1.00 70.83 92 LEU B CA 1
ATOM 3492 C C . LEU B 1 92 ? 126.092 97.853 153.494 1.00 70.83 92 LEU B C 1
ATOM 3493 O O . LEU B 1 92 ? 125.821 97.620 154.673 1.00 70.83 92 LEU B O 1
ATOM 3498 N N . GLY B 1 93 ? 126.690 98.976 153.116 1.00 65.78 93 GLY B N 1
ATOM 3499 C CA . GLY B 1 93 ? 127.024 99.991 154.090 1.00 65.78 93 GLY B CA 1
ATOM 3500 C C . GLY B 1 93 ? 128.188 99.586 154.981 1.00 65.78 93 GLY B C 1
ATOM 3501 O O . GLY B 1 93 ? 128.879 98.593 154.760 1.00 65.78 93 GLY B O 1
ATOM 3502 N N . THR B 1 94 ? 128.393 100.399 156.017 1.00 69.20 94 THR B N 1
ATOM 3503 C CA . THR B 1 94 ? 129.506 100.180 156.933 1.00 69.20 94 THR B CA 1
ATOM 3504 C C . THR B 1 94 ? 129.234 99.055 157.926 1.00 69.20 94 THR B C 1
ATOM 3505 O O . THR B 1 94 ? 130.164 98.336 158.307 1.00 69.20 94 THR B O 1
ATOM 3509 N N . ALA B 1 95 ? 127.981 98.881 158.353 1.00 75.01 95 ALA B N 1
ATOM 3510 C CA . ALA B 1 95 ? 127.649 97.924 159.403 1.00 75.01 95 ALA B CA 1
ATOM 3511 C C . ALA B 1 95 ? 127.094 96.604 158.884 1.00 75.01 95 ALA B C 1
ATOM 3512 O O . ALA B 1 95 ? 127.196 95.593 159.587 1.00 75.01 95 ALA B O 1
ATOM 3514 N N . GLY B 1 96 ? 126.509 96.588 157.679 1.00 75.73 96 GLY B N 1
ATOM 3515 C CA . GLY B 1 96 ? 125.950 95.388 157.099 1.00 75.73 96 GLY B CA 1
ATOM 3516 C C . GLY B 1 96 ? 126.891 94.216 156.934 1.00 75.73 96 GLY B C 1
ATOM 3517 O O . GLY B 1 96 ? 126.475 93.068 157.139 1.00 75.73 96 GLY B O 1
ATOM 3518 N N . PRO B 1 97 ? 128.152 94.433 156.537 1.00 73.06 97 PRO B N 1
ATOM 3519 C CA . PRO B 1 97 ? 129.071 93.291 156.408 1.00 73.06 97 PRO B CA 1
ATOM 3520 C C . PRO B 1 97 ? 129.236 92.483 157.681 1.00 73.06 97 PRO B C 1
ATOM 3521 O O . PRO B 1 97 ? 129.456 91.269 157.600 1.00 73.06 97 PRO B O 1
ATOM 3525 N N . LEU B 1 98 ? 129.147 93.110 158.856 1.00 76.47 98 LEU B N 1
ATOM 3526 C CA . LEU B 1 98 ? 129.185 92.340 160.095 1.00 76.47 98 LEU B CA 1
ATOM 3527 C C . LEU B 1 98 ? 127.990 91.399 160.190 1.00 76.47 98 LEU B C 1
ATOM 3528 O O . LEU B 1 98 ? 128.132 90.238 160.594 1.00 76.47 98 LEU B O 1
ATOM 3533 N N . ALA B 1 99 ? 126.804 91.877 159.809 1.00 80.76 99 ALA B N 1
ATOM 3534 C CA . ALA B 1 99 ? 125.632 91.010 159.788 1.00 80.76 99 ALA B CA 1
ATOM 3535 C C . ALA B 1 99 ? 125.809 89.875 158.788 1.00 80.76 99 ALA B C 1
ATOM 3536 O O . ALA B 1 99 ? 125.402 88.737 159.050 1.00 80.76 99 ALA B O 1
ATOM 3538 N N . LEU B 1 100 ? 126.406 90.168 157.630 1.00 79.94 100 LEU B N 1
ATOM 3539 C CA . LEU B 1 100 ? 126.633 89.122 156.636 1.00 79.94 100 LEU B CA 1
ATOM 3540 C C . LEU B 1 100 ? 127.624 88.078 157.143 1.00 79.94 100 LEU B C 1
ATOM 3541 O O . LEU B 1 100 ? 127.436 86.876 156.920 1.00 79.94 100 LEU B O 1
ATOM 3546 N N . ALA B 1 101 ? 128.681 88.514 157.824 1.00 84.19 101 ALA B N 1
ATOM 3547 C CA . ALA B 1 101 ? 129.733 87.632 158.309 1.00 84.19 101 ALA B CA 1
ATOM 3548 C C . ALA B 1 101 ? 129.432 87.052 159.684 1.00 84.19 101 ALA B C 1
ATOM 3549 O O . ALA B 1 101 ? 130.300 86.392 160.266 1.00 84.19 101 ALA B O 1
ATOM 3551 N N . ARG B 1 102 ? 128.253 87.346 160.237 1.00 87.09 102 ARG B N 1
ATOM 3552 C CA . ARG B 1 102 ? 127.780 86.688 161.453 1.00 87.09 102 ARG B CA 1
ATOM 3553 C C . ARG B 1 102 ? 128.089 85.194 161.474 1.00 87.09 102 ARG B C 1
ATOM 3554 O O . ARG B 1 102 ? 128.596 84.666 162.469 1.00 87.09 102 ARG B O 1
ATOM 3562 N N . ASP B 1 103 ? 127.782 84.496 160.378 1.00 88.99 103 ASP B N 1
ATOM 3563 C CA . ASP B 1 103 ? 127.932 83.044 160.352 1.00 88.99 103 ASP B CA 1
ATOM 3564 C C . ASP B 1 103 ? 129.396 82.629 160.431 1.00 88.99 103 ASP B C 1
ATOM 3565 O O . ASP B 1 103 ? 129.756 81.738 161.210 1.00 88.99 103 ASP B O 1
ATOM 3570 N N . ILE B 1 104 ? 130.258 83.256 159.626 1.00 86.80 104 ILE B N 1
ATOM 3571 C CA . ILE B 1 104 ? 131.666 82.868 159.626 1.00 86.80 104 ILE B CA 1
ATOM 3572 C C . ILE B 1 104 ? 132.335 83.264 160.937 1.00 86.80 104 ILE B C 1
ATOM 3573 O O . ILE B 1 104 ? 133.292 82.613 161.374 1.00 86.80 104 ILE B O 1
ATOM 3578 N N . LEU B 1 105 ? 131.849 84.322 161.591 1.00 86.29 105 LEU B N 1
ATOM 3579 C CA . LEU B 1 105 ? 132.365 84.679 162.907 1.00 86.29 105 LEU B CA 1
ATOM 3580 C C . LEU B 1 105 ? 132.010 83.641 163.964 1.00 86.29 105 LEU B C 1
ATOM 3581 O O . LEU B 1 105 ? 132.627 83.631 165.035 1.00 86.29 105 LEU B O 1
ATOM 3586 N N . MET B 1 106 ? 131.023 82.786 163.692 1.00 92.39 106 MET B N 1
ATOM 3587 C CA . MET B 1 106 ? 130.606 81.649 164.509 1.00 92.39 106 MET B CA 1
ATOM 3588 C C . MET B 1 106 ? 129.997 82.054 165.846 1.00 92.39 106 MET B C 1
ATOM 3589 O O . MET B 1 106 ? 129.593 81.170 166.612 1.00 92.39 106 MET B O 1
ATOM 3594 N N . GLN B 1 107 ? 129.907 83.351 166.148 1.00 94.17 107 GLN B N 1
ATOM 3595 C CA . GLN B 1 107 ? 129.356 83.837 167.415 1.00 94.17 107 GLN B CA 1
ATOM 3596 C C . GLN B 1 107 ? 130.055 83.192 168.611 1.00 94.17 107 GLN B C 1
ATOM 3597 O O . GLN B 1 107 ? 129.425 82.812 169.599 1.00 94.17 107 GLN B O 1
ATOM 3603 N N . ASP B 1 108 ? 131.377 83.068 168.516 1.00 93.00 108 ASP B N 1
ATOM 3604 C CA . ASP B 1 108 ? 132.165 82.495 169.594 1.00 93.00 108 ASP B CA 1
ATOM 3605 C C . ASP B 1 108 ? 132.240 83.461 170.777 1.00 93.00 108 ASP B C 1
ATOM 3606 O O . ASP B 1 108 ? 131.840 84.626 170.697 1.00 93.00 108 ASP B O 1
ATOM 3611 N N . ASP B 1 109 ? 132.764 82.953 171.894 1.00 94.35 109 ASP B N 1
ATOM 3612 C CA . ASP B 1 109 ? 132.861 83.764 173.103 1.00 94.35 109 ASP B CA 1
ATOM 3613 C C . ASP B 1 109 ? 133.912 84.859 172.960 1.00 94.35 109 ASP B C 1
ATOM 3614 O O . ASP B 1 109 ? 133.743 85.960 173.496 1.00 94.35 109 ASP B O 1
ATOM 3619 N N . LYS B 1 110 ? 134.996 84.577 172.248 1.00 90.77 110 LYS B N 1
ATOM 3620 C CA . LYS B 1 110 ? 136.100 85.527 172.149 1.00 90.77 110 LYS B CA 1
ATOM 3621 C C . LYS B 1 110 ? 135.677 86.765 171.365 1.00 90.77 110 LYS B C 1
ATOM 3622 O O . LYS B 1 110 ? 135.085 86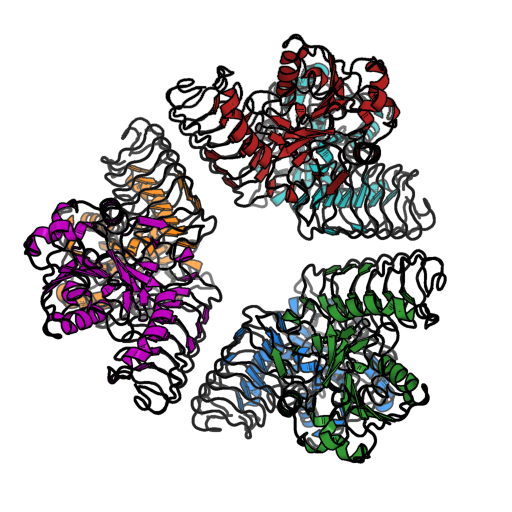.637 170.287 1.00 90.77 110 LYS B O 1
ATOM 3628 N N . PRO B 1 111 ? 135.937 87.969 171.876 1.00 87.51 111 PRO B N 1
ATOM 3629 C CA . PRO B 1 111 ? 135.682 89.185 171.097 1.00 87.51 111 PRO B CA 1
ATOM 3630 C C . PRO B 1 111 ? 136.414 89.168 169.762 1.00 87.51 111 PRO B C 1
ATOM 3631 O O . PRO B 1 111 ? 137.273 88.326 169.492 1.00 87.51 111 PRO B O 1
ATOM 3635 N N . PHE B 1 112 ? 136.068 90.136 168.916 1.00 79.55 112 PHE B N 1
ATOM 3636 C CA . PHE B 1 112 ? 136.693 90.264 167.608 1.00 79.55 112 PHE B CA 1
ATOM 3637 C C . PHE B 1 112 ? 136.995 91.727 167.318 1.00 79.55 112 PHE B C 1
ATOM 3638 O O . PHE B 1 112 ? 136.301 92.631 167.791 1.00 79.55 112 PHE B O 1
ATOM 3646 N N . PHE B 1 113 ? 138.037 91.948 166.524 1.00 73.36 113 PHE B N 1
ATOM 3647 C CA . PHE B 1 113 ? 138.442 93.294 166.145 1.00 73.36 113 PHE B CA 1
ATOM 3648 C C . PHE B 1 113 ? 137.676 93.757 164.911 1.00 73.36 113 PHE B C 1
ATOM 3649 O O . PHE B 1 113 ? 137.204 92.953 164.108 1.00 73.36 113 PHE B O 1
ATOM 3657 N N . VAL B 1 114 ? 137.572 95.075 164.757 1.00 68.47 114 VAL B N 1
ATOM 3658 C CA . VAL B 1 114 ? 137.000 95.696 163.568 1.00 68.47 114 VAL B CA 1
ATOM 3659 C C . VAL B 1 114 ? 137.868 96.893 163.208 1.00 68.47 114 VAL B C 1
ATOM 3660 O O . VAL B 1 114 ? 138.219 97.695 164.079 1.00 68.47 114 VAL B O 1
ATOM 3664 N N . LEU B 1 115 ? 138.226 97.010 161.934 1.00 58.78 115 LEU B N 1
ATOM 3665 C CA . LEU B 1 115 ? 139.111 98.076 161.495 1.00 58.78 115 LEU B CA 1
ATOM 3666 C C . LEU B 1 115 ? 138.639 98.635 160.163 1.00 58.78 115 LEU B C 1
ATOM 3667 O O . LEU B 1 115 ? 137.947 97.962 159.394 1.00 58.78 115 LEU B O 1
ATOM 3672 N N . ASN B 1 116 ? 139.010 99.886 159.914 1.00 54.87 116 ASN B N 1
ATOM 3673 C CA . ASN B 1 116 ? 138.843 100.526 158.620 1.00 54.87 116 ASN B CA 1
ATOM 3674 C C . ASN B 1 116 ? 140.182 100.549 157.896 1.00 54.87 116 ASN B C 1
ATOM 3675 O O . ASN B 1 116 ? 141.241 100.649 158.519 1.00 54.87 116 ASN B O 1
ATOM 3680 N N . SER B 1 117 ? 140.128 100.459 156.567 1.00 49.66 117 SER B N 1
ATOM 3681 C CA . SER B 1 117 ? 141.329 100.456 155.742 1.00 49.66 117 SER B CA 1
ATOM 3682 C C . SER B 1 117 ? 141.804 101.861 155.396 1.00 49.66 117 SER B C 1
ATOM 3683 O O . SER B 1 117 ? 142.518 102.046 154.402 1.00 49.66 117 SER B O 1
ATOM 3686 N N . ASP B 1 118 ? 141.426 102.858 156.194 1.00 50.18 118 ASP B N 1
ATOM 3687 C CA . ASP B 1 118 ? 141.748 104.248 155.917 1.00 50.18 118 ASP B CA 1
ATOM 3688 C C . ASP B 1 118 ? 142.545 104.918 157.025 1.00 50.18 118 ASP B C 1
ATOM 3689 O O . ASP B 1 118 ? 142.886 106.098 156.890 1.00 50.18 118 ASP B O 1
ATOM 3694 N N . VAL B 1 119 ? 142.845 104.215 158.113 1.00 54.58 119 VAL B N 1
ATOM 3695 C CA . VAL B 1 119 ? 143.449 104.813 159.297 1.00 54.58 119 VAL B CA 1
ATOM 3696 C C . VAL B 1 119 ? 144.884 104.325 159.434 1.00 54.58 119 VAL B C 1
ATOM 3697 O O . VAL B 1 119 ? 145.176 103.143 159.219 1.00 54.58 119 VAL B O 1
ATOM 3701 N N . THR B 1 120 ? 145.782 105.248 159.770 1.00 56.72 120 THR B N 1
ATOM 3702 C CA . THR B 1 120 ? 147.163 104.927 160.093 1.00 56.72 120 THR B CA 1
ATOM 3703 C C . THR B 1 120 ? 147.500 105.526 161.450 1.00 56.72 120 THR B C 1
ATOM 3704 O O . THR B 1 120 ? 147.055 106.630 161.781 1.00 56.72 120 THR B O 1
ATOM 3708 N N . CYS B 1 121 ? 148.266 104.784 162.241 1.00 63.43 121 CYS B N 1
ATOM 3709 C CA . CYS B 1 121 ? 148.638 105.204 163.588 1.00 63.43 121 CYS B CA 1
ATOM 3710 C C . CYS B 1 121 ? 149.748 104.281 164.074 1.00 63.43 121 CYS B C 1
ATOM 3711 O O . CYS B 1 121 ? 150.243 103.427 163.332 1.00 63.43 121 CYS B O 1
ATOM 3714 N N . THR B 1 122 ? 150.140 104.463 165.336 1.00 66.48 122 THR B N 1
ATOM 3715 C CA . THR B 1 122 ? 151.059 103.530 165.974 1.00 66.48 122 THR B CA 1
ATOM 3716 C C . THR B 1 122 ? 150.405 102.188 166.266 1.00 66.48 122 THR B C 1
ATOM 3717 O O . THR B 1 122 ? 151.108 101.243 166.639 1.00 66.48 122 THR B O 1
ATOM 3721 N N . PHE B 1 123 ? 149.086 102.093 166.103 1.00 66.96 123 PHE B N 1
ATOM 3722 C CA . PHE B 1 123 ? 148.292 100.895 166.344 1.00 66.96 123 PHE B CA 1
ATOM 3723 C C . PHE B 1 123 ? 148.512 100.357 167.752 1.00 66.96 123 PHE B C 1
ATOM 3724 O O . PHE B 1 123 ? 149.034 99.246 167.912 1.00 66.96 123 PHE B O 1
ATOM 3732 N N . PRO B 1 124 ? 148.137 101.103 168.799 1.00 76.85 124 PRO B N 1
ATOM 3733 C CA . PRO B 1 124 ? 148.191 100.527 170.146 1.00 76.85 124 PRO B CA 1
ATOM 3734 C C . PRO B 1 124 ? 147.063 99.532 170.334 1.00 76.85 124 PRO B C 1
ATOM 3735 O O . PRO B 1 124 ? 145.904 99.920 170.513 1.00 76.85 124 PRO B O 1
ATOM 3739 N N . MET B 1 125 ? 147.391 98.245 170.294 1.00 78.92 125 MET B N 1
ATOM 3740 C CA . MET B 1 125 ? 146.395 97.190 170.383 1.00 78.92 125 MET B CA 1
ATOM 3741 C C . MET B 1 125 ? 146.390 96.514 171.745 1.00 78.92 125 MET B C 1
ATOM 3742 O O . MET B 1 125 ? 145.817 95.428 171.889 1.00 78.92 125 MET B O 1
ATOM 3747 N N . GLN B 1 126 ? 147.015 97.130 172.748 1.00 89.94 126 GLN B N 1
ATOM 3748 C CA . GLN B 1 126 ? 146.874 96.685 174.127 1.00 89.94 126 GLN B CA 1
ATOM 3749 C C . GLN B 1 126 ? 145.476 96.923 174.679 1.00 89.94 126 GLN B C 1
ATOM 3750 O O . GLN B 1 126 ? 145.229 96.607 175.848 1.00 89.94 126 GLN B O 1
ATOM 3756 N N . GLU B 1 127 ? 144.562 97.469 173.872 1.00 89.44 127 GLU B N 1
ATOM 3757 C CA . GLU B 1 127 ? 143.151 97.516 174.231 1.00 89.44 127 GLU B CA 1
ATOM 3758 C C . GLU B 1 127 ? 142.522 96.131 174.267 1.00 89.44 127 GLU B C 1
ATOM 3759 O O . GLU B 1 127 ? 141.386 95.997 174.731 1.00 89.44 127 GLU B O 1
ATOM 3765 N N . LEU B 1 128 ? 143.218 95.113 173.760 1.00 91.98 128 LEU B N 1
ATOM 3766 C CA . LEU B 1 128 ? 142.781 93.736 173.954 1.00 91.98 128 LEU B CA 1
ATOM 3767 C C . LEU B 1 128 ? 142.771 93.383 175.436 1.00 91.98 128 LEU B C 1
ATOM 3768 O O . LEU B 1 128 ? 141.718 93.102 176.017 1.00 91.98 128 LEU B O 1
ATOM 3773 N N . LEU B 1 129 ? 143.948 93.406 176.067 1.00 96.63 129 LEU B N 1
ATOM 3774 C CA . LEU B 1 129 ? 144.041 93.070 177.485 1.00 96.63 129 LEU B CA 1
ATOM 3775 C C . LEU B 1 129 ? 143.393 94.142 178.354 1.00 96.63 129 LEU B C 1
ATOM 3776 O O . LEU B 1 129 ? 142.785 93.828 179.385 1.00 96.63 129 LEU B O 1
ATOM 3781 N N . ASP B 1 130 ? 143.508 95.405 177.960 1.00 96.82 130 ASP B N 1
ATOM 3782 C CA . ASP B 1 130 ? 142.905 96.498 178.704 1.00 96.82 130 ASP B CA 1
ATOM 3783 C C . ASP B 1 130 ? 141.426 96.638 178.353 1.00 96.82 130 ASP B C 1
ATOM 3784 O O . ASP B 1 130 ? 140.921 96.033 177.406 1.00 96.82 130 ASP B O 1
ATOM 3789 N N . PHE B 1 131 ? 140.727 97.436 179.156 1.00 96.83 131 PHE B N 1
ATOM 3790 C CA . PHE B 1 131 ? 139.332 97.814 178.945 1.00 96.83 131 PHE B CA 1
ATOM 3791 C C . PHE B 1 131 ? 138.380 96.623 178.930 1.00 96.83 131 PHE B C 1
ATOM 3792 O O . PHE B 1 131 ? 137.265 96.737 178.408 1.00 96.83 131 PHE B O 1
ATOM 3800 N N . HIS B 1 132 ? 138.781 95.483 179.496 1.00 99.17 132 HIS B N 1
ATOM 3801 C CA . HIS B 1 132 ? 137.867 94.357 179.660 1.00 99.17 132 HIS B CA 1
ATOM 3802 C C . HIS B 1 132 ? 136.879 94.558 180.799 1.00 99.17 132 HIS B C 1
ATOM 3803 O O . HIS B 1 132 ? 136.083 93.651 181.069 1.00 99.17 132 HIS B O 1
ATOM 3810 N N . LYS B 1 133 ? 136.905 95.709 181.468 1.00 100.67 133 LYS B N 1
ATOM 3811 C CA . LYS B 1 133 ? 136.080 95.931 182.648 1.00 100.67 133 LYS B CA 1
ATOM 3812 C C . LYS B 1 133 ? 134.618 96.169 182.290 1.00 100.67 133 LYS B C 1
ATOM 3813 O O . LYS B 1 133 ? 134.148 97.312 182.287 1.00 100.67 133 LYS B O 1
ATOM 3819 N N . ALA B 1 134 ? 133.896 95.088 181.995 1.00 101.27 134 ALA B N 1
ATOM 3820 C CA . ALA B 1 134 ? 132.447 95.109 181.796 1.00 101.27 134 ALA B CA 1
ATOM 3821 C C . ALA B 1 134 ? 132.042 96.100 180.704 1.00 101.27 134 ALA B C 1
ATOM 3822 O O . ALA B 1 134 ? 131.349 97.091 180.944 1.00 101.27 134 ALA B O 1
ATOM 3824 N N . HIS B 1 135 ? 132.492 95.815 179.485 1.00 99.20 135 HIS B N 1
ATOM 3825 C CA . HIS B 1 135 ? 132.145 96.617 178.322 1.00 99.20 135 HIS B CA 1
ATOM 3826 C C . HIS B 1 135 ? 131.518 95.733 177.256 1.00 99.20 135 HIS B C 1
ATOM 3827 O O . HIS B 1 135 ? 131.985 94.616 177.012 1.00 99.20 135 HIS B O 1
ATOM 3834 N N . GLY B 1 136 ? 130.456 96.237 176.624 1.00 95.98 136 GLY B N 1
ATOM 3835 C CA . GLY B 1 136 ? 129.977 95.605 175.405 1.00 95.98 136 GLY B CA 1
ATOM 3836 C C . GLY B 1 136 ? 131.016 95.664 174.304 1.00 95.98 136 GLY B C 1
ATOM 3837 O O . GLY B 1 136 ? 131.197 94.704 173.550 1.00 95.98 136 GLY B O 1
ATOM 3838 N N . GLY B 1 137 ? 131.711 96.792 174.199 1.00 94.90 137 GLY B N 1
ATOM 3839 C CA . GLY B 1 137 ? 132.905 96.907 173.388 1.00 94.90 137 GLY B CA 1
ATOM 3840 C C . GLY B 1 137 ? 134.045 97.445 174.227 1.00 94.90 137 GLY B C 1
ATOM 3841 O O . GLY B 1 137 ? 133.939 98.535 174.796 1.00 94.90 137 GLY B O 1
ATOM 3842 N N . GLU B 1 138 ? 135.147 96.699 174.303 1.00 93.37 138 GLU B N 1
ATOM 3843 C CA . GLU B 1 138 ? 136.223 96.984 175.253 1.00 93.37 138 GLU B CA 1
ATOM 3844 C C . GLU B 1 138 ? 136.985 98.222 174.789 1.00 93.37 138 GLU B C 1
ATOM 3845 O O . GLU B 1 138 ? 138.056 98.150 174.182 1.00 93.37 138 GLU B O 1
ATOM 3851 N N . GLY B 1 139 ? 136.434 99.386 175.118 1.00 93.27 139 GLY B N 1
ATOM 3852 C CA . GLY B 1 139 ? 136.948 100.620 174.548 1.00 93.27 139 GLY B CA 1
ATOM 3853 C C . GLY B 1 139 ? 136.765 100.652 173.049 1.00 93.27 139 GLY B C 1
ATOM 3854 O O . GLY B 1 139 ? 137.671 101.072 172.318 1.00 93.27 139 GLY B O 1
ATOM 3855 N N . THR B 1 140 ? 135.603 100.204 172.573 1.00 88.98 140 THR B N 1
ATOM 3856 C CA . THR B 1 140 ? 135.416 99.974 171.146 1.00 88.98 140 THR B CA 1
ATOM 3857 C C . THR B 1 140 ? 135.495 101.265 170.338 1.00 88.98 140 THR B C 1
ATOM 3858 O O . THR B 1 140 ? 136.131 101.295 169.280 1.00 88.98 140 THR B O 1
ATOM 3862 N N . ILE B 1 141 ? 134.885 102.346 170.814 1.00 89.04 141 ILE B N 1
ATOM 3863 C CA . ILE B 1 141 ? 134.936 103.581 170.042 1.00 89.04 141 ILE B CA 1
ATOM 3864 C C . ILE B 1 141 ? 136.250 104.287 170.356 1.00 89.04 141 ILE B C 1
ATOM 3865 O O . ILE B 1 141 ? 136.320 105.187 171.200 1.00 89.04 141 ILE B O 1
ATOM 3870 N N . MET B 1 142 ? 137.305 103.877 169.657 1.00 84.12 142 MET B N 1
ATOM 3871 C CA . MET B 1 142 ? 138.628 104.438 169.880 1.00 84.12 142 MET B CA 1
ATOM 3872 C C . MET B 1 142 ? 138.672 105.861 169.342 1.00 84.12 142 MET B C 1
ATOM 3873 O O . MET B 1 142 ? 138.208 106.129 168.230 1.00 84.12 142 MET B O 1
ATOM 3878 N N . VAL B 1 143 ? 139.219 106.776 170.134 1.00 86.25 143 VAL B N 1
ATOM 3879 C CA . VAL B 1 143 ? 139.137 108.198 169.834 1.00 86.25 143 VAL B CA 1
ATOM 3880 C C . VAL B 1 143 ? 140.531 108.805 169.840 1.00 86.25 143 VAL B C 1
ATOM 3881 O O . VAL B 1 143 ? 141.434 108.349 170.549 1.00 86.25 143 VAL B O 1
ATOM 3885 N N . SER B 1 144 ? 140.695 109.850 169.034 1.00 86.22 144 SER B N 1
ATOM 3886 C CA . SER B 1 144 ? 141.955 110.565 168.905 1.00 86.22 144 SER B CA 1
ATOM 3887 C C . SER B 1 144 ? 141.704 112.061 169.022 1.00 86.22 144 SER B C 1
ATOM 3888 O O . SER B 1 144 ? 140.662 112.566 168.597 1.00 86.22 144 SER B O 1
ATOM 3891 N N . GLN B 1 145 ? 142.672 112.766 169.601 1.00 93.85 145 GLN B N 1
ATOM 3892 C CA . GLN B 1 145 ? 142.557 114.199 169.842 1.00 93.85 145 GLN B CA 1
ATOM 3893 C C . GLN B 1 145 ? 142.961 114.957 168.584 1.00 93.85 145 GLN B C 1
ATOM 3894 O O . GLN B 1 145 ? 144.104 114.848 168.127 1.00 93.85 145 GLN B O 1
ATOM 3900 N N . VAL B 1 146 ? 142.026 115.722 168.025 1.00 99.42 146 VAL B N 1
ATOM 3901 C CA . VAL B 1 146 ? 142.273 116.530 166.838 1.00 99.42 146 VAL B CA 1
ATOM 3902 C C . VAL B 1 146 ? 141.766 117.940 167.101 1.00 99.42 146 VAL B C 1
ATOM 3903 O O . VAL B 1 146 ? 140.608 118.126 167.490 1.00 99.42 146 VAL B O 1
ATOM 3907 N N . THR B 1 147 ? 142.635 118.933 166.891 1.00 105.81 147 THR B N 1
ATOM 3908 C CA . THR B 1 147 ? 142.255 120.324 167.106 1.00 105.81 147 THR B CA 1
ATOM 3909 C C . THR B 1 147 ? 141.322 120.848 166.022 1.00 105.81 147 THR B C 1
ATOM 3910 O O . THR B 1 147 ? 140.722 121.913 166.200 1.00 105.81 147 THR B O 1
ATOM 3914 N N . GLN B 1 148 ? 141.188 120.130 164.910 1.00 107.75 148 GLN B N 1
ATOM 3915 C CA . GLN B 1 148 ? 140.334 120.530 163.794 1.00 107.75 148 GLN B CA 1
ATOM 3916 C C . GLN B 1 148 ? 139.045 119.719 163.755 1.00 107.75 148 GLN B C 1
ATOM 3917 O O . GLN B 1 148 ? 138.572 119.337 162.681 1.00 107.75 148 GLN B O 1
ATOM 3923 N N . TRP B 1 149 ? 138.461 119.435 164.922 1.00 108.63 149 TRP B N 1
ATOM 3924 C CA . TRP B 1 149 ? 137.299 118.553 164.990 1.00 108.63 149 TRP B CA 1
ATOM 3925 C C . TRP B 1 149 ? 136.069 119.137 164.305 1.00 108.63 149 TRP B C 1
ATOM 3926 O O . TRP B 1 149 ? 135.126 118.391 164.019 1.00 108.63 149 TRP B O 1
ATOM 3937 N N . GLU B 1 150 ? 136.049 120.445 164.042 1.00 109.45 150 GLU B N 1
ATOM 3938 C CA . GLU B 1 150 ? 134.903 121.048 163.367 1.00 109.45 150 GLU B CA 1
ATOM 3939 C C . GLU B 1 150 ? 134.741 120.489 161.957 1.00 109.45 150 GLU B C 1
ATOM 3940 O O . GLU B 1 150 ? 133.656 120.039 161.571 1.00 109.45 150 GLU B O 1
ATOM 3946 N N . LYS B 1 151 ? 135.819 120.510 161.170 1.00 107.64 151 LYS B N 1
ATOM 3947 C CA . LYS B 1 151 ? 135.736 120.032 159.793 1.00 107.64 151 LYS B CA 1
ATOM 3948 C C . LYS B 1 151 ? 135.651 118.511 159.733 1.00 107.64 151 LYS B C 1
ATOM 3949 O O . LYS B 1 151 ? 135.019 117.957 158.827 1.00 107.64 151 LYS B O 1
ATOM 3955 N N . TYR B 1 152 ? 136.288 117.818 160.681 1.00 101.12 152 TYR B N 1
ATOM 3956 C CA . TYR B 1 152 ? 136.153 116.365 160.736 1.00 101.12 152 TYR B CA 1
ATOM 3957 C C . TYR B 1 152 ? 134.713 115.966 161.032 1.00 101.12 152 TYR B C 1
ATOM 3958 O O . TYR B 1 152 ? 134.184 115.023 160.431 1.00 101.12 152 TYR B O 1
ATOM 3967 N N . GLY B 1 153 ? 134.064 116.672 161.955 1.00 105.35 153 GLY B N 1
ATOM 3968 C CA . GLY B 1 153 ? 132.625 116.593 162.104 1.00 105.35 153 GLY B CA 1
ATOM 3969 C C . GLY B 1 153 ? 132.079 115.373 162.807 1.00 105.35 153 GLY B C 1
ATOM 3970 O O . GLY B 1 153 ? 130.864 115.162 162.779 1.00 105.35 153 GLY B O 1
ATOM 3971 N N . VAL B 1 154 ? 132.922 114.554 163.429 1.00 101.40 154 VAL B N 1
ATOM 3972 C CA . VAL B 1 154 ? 132.465 113.409 164.210 1.00 101.40 154 VAL B CA 1
ATOM 3973 C C . VAL B 1 154 ? 133.127 113.508 165.576 1.00 101.40 154 VAL B C 1
ATOM 3974 O O . VAL B 1 154 ? 134.233 112.991 165.772 1.00 101.40 154 VAL B O 1
ATOM 3978 N N . VAL B 1 155 ? 132.455 114.160 166.520 1.00 101.04 155 VAL B N 1
ATOM 3979 C CA . VAL B 1 155 ? 133.004 114.427 167.844 1.00 101.04 155 VAL B CA 1
ATOM 3980 C C . VAL B 1 155 ? 132.393 113.441 168.827 1.00 101.04 155 VAL B C 1
ATOM 3981 O O . VAL B 1 155 ? 131.167 113.295 168.891 1.00 101.04 155 VAL B O 1
ATOM 3985 N N . VAL B 1 156 ? 133.248 112.767 169.591 1.00 99.69 156 VAL B N 1
ATOM 3986 C CA . VAL B 1 156 ? 132.823 111.788 170.582 1.00 99.69 156 VAL B CA 1
ATOM 3987 C C . VAL B 1 156 ? 132.971 112.405 171.964 1.00 99.69 156 VAL B C 1
ATOM 3988 O O . VAL B 1 156 ? 134.059 112.865 172.334 1.00 99.69 156 VAL B O 1
ATOM 3992 N N . TYR B 1 157 ? 131.881 112.418 172.727 1.00 106.25 157 TYR B N 1
ATOM 3993 C CA . TYR B 1 157 ? 131.875 112.992 174.072 1.00 106.25 157 TYR B CA 1
ATOM 3994 C C . TYR B 1 157 ? 132.263 111.898 175.058 1.00 106.25 157 TYR B C 1
ATOM 3995 O O . TYR B 1 157 ? 131.417 111.123 175.510 1.00 106.25 157 TYR B O 1
ATOM 4004 N N . SER B 1 158 ? 133.547 111.837 175.398 1.00 105.53 158 SER B N 1
ATOM 4005 C CA . SER B 1 158 ? 134.062 110.805 176.290 1.00 105.53 158 SER B CA 1
ATOM 4006 C C . SER B 1 158 ? 134.348 111.396 177.662 1.00 105.53 158 SER B C 1
ATOM 4007 O O . SER B 1 158 ? 135.302 112.177 177.807 1.00 105.53 158 SER B O 1
ATOM 4010 N N . PRO B 1 159 ? 133.570 111.065 178.683 1.00 106.01 159 PRO B N 1
ATOM 4011 C CA . PRO B 1 159 ? 133.847 111.551 180.037 1.00 106.01 159 PRO B CA 1
ATOM 4012 C C . PRO B 1 159 ? 134.863 110.650 180.731 1.00 106.01 159 PRO B C 1
ATOM 4013 O O . PRO B 1 159 ? 135.416 109.722 180.144 1.00 106.01 159 PRO B O 1
ATOM 4017 N N . GLN B 1 160 ? 135.105 110.946 182.011 1.00 105.52 160 GLN B N 1
ATOM 4018 C CA . GLN B 1 160 ? 136.033 110.134 182.790 1.00 105.52 160 GLN B CA 1
ATOM 4019 C C . GLN B 1 160 ? 135.501 108.723 183.007 1.00 105.52 160 GLN B C 1
ATOM 4020 O O . GLN B 1 160 ? 136.287 107.794 183.227 1.00 105.52 160 GLN B O 1
ATOM 4026 N N . ASN B 1 161 ? 134.180 108.543 182.956 1.00 104.60 161 ASN B N 1
ATOM 4027 C CA . ASN B 1 161 ? 133.597 107.210 183.021 1.00 104.60 161 ASN B CA 1
ATOM 4028 C C . ASN B 1 161 ? 133.658 106.484 181.684 1.00 104.60 161 ASN B C 1
ATOM 4029 O O . ASN B 1 161 ? 133.360 105.285 181.635 1.00 104.60 161 ASN B O 1
ATOM 4034 N N . TYR B 1 162 ? 134.028 107.181 180.608 1.00 102.58 162 TYR B N 1
ATOM 4035 C CA . TYR B 1 162 ? 134.161 106.651 179.254 1.00 102.58 162 TYR B CA 1
ATOM 4036 C C . TYR B 1 162 ? 132.833 106.208 178.654 1.00 102.58 162 TYR B C 1
ATOM 4037 O O . TYR B 1 162 ? 132.828 105.508 177.636 1.00 102.58 162 TYR B O 1
ATOM 4046 N N . GLN B 1 163 ? 131.708 106.594 179.248 1.00 102.25 163 GLN B N 1
ATOM 4047 C CA . GLN B 1 163 ? 130.401 106.242 178.706 1.00 102.25 163 GLN B CA 1
ATOM 4048 C C . GLN B 1 163 ? 129.982 107.289 177.681 1.00 102.25 163 GLN B C 1
ATOM 4049 O O . GLN B 1 163 ? 129.812 108.465 178.021 1.00 102.25 163 GLN B O 1
ATOM 4055 N N . ILE B 1 164 ? 129.804 106.862 176.434 1.00 100.60 164 ILE B N 1
ATOM 4056 C CA . ILE B 1 164 ? 129.530 107.789 175.338 1.00 100.60 164 ILE B CA 1
ATOM 4057 C C . ILE B 1 164 ? 128.116 108.335 175.505 1.00 100.60 164 ILE B C 1
ATOM 4058 O O . ILE B 1 164 ? 127.136 107.590 175.421 1.00 100.60 164 ILE B O 1
ATOM 4063 N N . GLU B 1 165 ? 128.009 109.642 175.748 1.00 104.22 165 GLU B N 1
ATOM 4064 C CA . GLU B 1 165 ? 126.697 110.260 175.900 1.00 104.22 165 GLU B CA 1
ATOM 4065 C C . GLU B 1 165 ? 125.984 110.383 174.559 1.00 104.22 165 GLU B C 1
ATOM 4066 O O . GLU B 1 165 ? 124.796 110.057 174.446 1.00 104.22 165 GLU B O 1
ATOM 4072 N N . ARG B 1 166 ? 126.691 110.842 173.530 1.00 103.95 166 ARG B N 1
ATOM 4073 C CA . ARG B 1 166 ? 126.073 111.097 172.234 1.00 103.95 166 ARG B CA 1
ATOM 4074 C C . ARG B 1 166 ? 127.165 111.314 171.195 1.00 103.95 166 ARG B C 1
ATOM 4075 O O . ARG B 1 166 ? 128.339 111.501 171.524 1.00 103.95 166 ARG B O 1
ATOM 4083 N N . PHE B 1 167 ? 126.753 111.284 169.931 1.00 99.86 167 PHE B N 1
ATOM 4084 C CA . PHE B 1 167 ? 127.593 111.654 168.800 1.00 99.86 167 PHE B CA 1
ATOM 4085 C C . PHE B 1 167 ? 127.054 112.945 168.204 1.00 99.86 167 PHE B C 1
ATOM 4086 O O . PHE B 1 167 ? 125.858 113.043 167.909 1.00 99.86 167 PHE B O 1
ATOM 4094 N N . VAL B 1 168 ? 127.927 113.932 168.028 1.00 104.46 168 VAL B N 1
ATOM 4095 C CA . VAL B 1 168 ? 127.538 115.245 167.528 1.00 104.46 168 VAL B CA 1
ATOM 4096 C C . VAL B 1 168 ? 128.291 115.523 166.234 1.00 104.46 168 VAL B C 1
ATOM 4097 O O . VAL B 1 168 ? 129.511 115.335 166.164 1.00 104.46 168 VAL B O 1
ATOM 4101 N N . GLU B 1 169 ? 127.558 115.952 165.211 1.00 107.70 169 GLU B N 1
ATOM 4102 C CA . GLU B 1 169 ? 128.129 116.295 163.916 1.00 107.70 169 GLU B CA 1
ATOM 4103 C C . GLU B 1 169 ? 128.223 117.811 163.805 1.00 107.70 169 GLU B C 1
ATOM 4104 O O . GLU B 1 169 ? 127.201 118.504 163.870 1.00 107.70 169 GLU B O 1
ATOM 4110 N N . LYS B 1 170 ? 129.441 118.316 163.630 1.00 108.83 170 LYS B N 1
ATOM 4111 C CA . LYS B 1 170 ? 129.713 119.748 163.573 1.00 108.83 170 LYS B CA 1
ATOM 4112 C C . LYS B 1 170 ? 129.141 120.483 164.789 1.00 108.83 170 LYS B C 1
ATOM 4113 O O . LYS B 1 170 ? 128.254 121.331 164.647 1.00 108.83 170 LYS B O 1
ATOM 4119 N N . PRO B 1 171 ? 129.623 120.182 165.995 1.00 111.49 171 PRO B N 1
ATOM 4120 C CA . PRO B 1 171 ? 129.070 120.841 167.184 1.00 111.49 171 PRO B CA 1
ATOM 4121 C C . PRO B 1 171 ? 129.542 122.282 167.292 1.00 111.49 171 PRO B C 1
ATOM 4122 O O . PRO B 1 171 ? 130.718 122.590 167.087 1.00 111.49 171 PRO B O 1
ATOM 4126 N N . SER B 1 172 ? 128.602 123.172 167.616 1.00 112.80 172 SER B N 1
ATOM 4127 C CA . SER B 1 172 ? 128.941 124.579 167.797 1.00 112.80 172 SER B CA 1
ATOM 4128 C C . SER B 1 172 ? 129.671 124.814 169.114 1.00 112.80 172 SER B C 1
ATOM 4129 O O . SER B 1 172 ? 130.626 125.597 169.166 1.00 112.80 172 SER B O 1
ATOM 4132 N N . ARG B 1 173 ? 129.238 124.151 170.181 1.00 113.90 173 ARG B N 1
ATOM 4133 C CA . ARG B 1 173 ? 129.852 124.297 171.491 1.00 113.90 173 ARG B CA 1
ATOM 4134 C C . ARG B 1 173 ? 131.003 123.309 171.647 1.00 113.90 173 ARG B C 1
ATOM 4135 O O . ARG B 1 173 ? 131.002 122.226 171.056 1.00 113.90 173 ARG B O 1
ATOM 4143 N N . PHE B 1 174 ? 131.991 123.696 172.453 1.00 111.96 174 PHE B N 1
ATOM 4144 C CA . PHE B 1 174 ? 133.162 122.856 172.673 1.00 111.96 174 PHE B CA 1
ATOM 4145 C C . PHE B 1 174 ? 132.814 121.679 173.576 1.00 111.96 174 PHE B C 1
ATOM 4146 O O . PHE B 1 174 ? 133.189 121.654 174.753 1.00 111.96 174 PHE B O 1
ATOM 4154 N N . LEU B 1 175 ? 132.079 120.706 173.034 1.00 110.56 175 LEU B N 1
ATOM 4155 C CA . LEU B 1 175 ? 131.752 119.510 173.803 1.00 110.56 175 LEU B CA 1
ATOM 4156 C C . LEU B 1 175 ? 132.986 118.647 174.031 1.00 110.56 175 LEU B C 1
ATOM 4157 O O . LEU B 1 175 ? 133.173 118.093 175.121 1.00 110.56 175 LEU B O 1
ATOM 4162 N N . GLY B 1 176 ? 133.834 118.519 173.018 1.00 107.69 176 GLY B N 1
ATOM 4163 C CA . GLY B 1 176 ? 135.042 117.729 173.140 1.00 107.69 176 GLY B CA 1
ATOM 4164 C C . GLY B 1 176 ? 135.865 117.817 171.877 1.00 107.69 176 GLY B C 1
ATOM 4165 O O . GLY B 1 176 ? 135.411 118.331 170.849 1.00 107.69 176 GLY B O 1
ATOM 4166 N N . ASP B 1 177 ? 137.093 117.308 171.970 1.00 102.48 177 ASP B N 1
ATOM 4167 C CA . ASP B 1 177 ? 138.018 117.310 170.846 1.00 102.48 177 ASP B CA 1
ATOM 4168 C C . ASP B 1 177 ? 138.257 115.924 170.263 1.00 102.48 177 ASP B C 1
ATOM 4169 O O . ASP B 1 177 ? 138.747 115.822 169.134 1.00 102.48 177 ASP B O 1
ATOM 4174 N N . ARG B 1 178 ? 137.927 114.865 170.997 1.00 94.87 178 ARG B N 1
ATOM 4175 C CA . ARG B 1 178 ? 138.160 113.512 170.511 1.00 94.87 178 ARG B CA 1
ATOM 4176 C C . ARG B 1 178 ? 137.238 113.188 169.342 1.00 94.87 178 ARG B C 1
ATOM 4177 O O . ARG B 1 178 ? 136.064 113.569 169.330 1.00 94.87 178 ARG B O 1
ATOM 4185 N N . ILE B 1 179 ? 137.780 112.478 168.352 1.00 88.76 179 ILE B N 1
ATOM 4186 C CA . ILE B 1 179 ? 137.019 112.035 167.193 1.00 88.76 179 ILE B CA 1
ATOM 4187 C C . ILE B 1 179 ? 137.262 110.545 166.996 1.00 88.76 179 ILE B C 1
ATOM 4188 O O . ILE B 1 179 ? 138.224 109.974 167.514 1.00 88.76 179 ILE B O 1
ATOM 4193 N N . ASN B 1 180 ? 136.371 109.921 166.226 1.00 80.18 180 ASN B N 1
ATOM 4194 C CA . ASN B 1 180 ? 136.483 108.496 165.942 1.00 80.18 180 ASN B CA 1
ATOM 4195 C C . ASN B 1 180 ? 137.797 108.179 165.239 1.00 80.18 180 ASN B C 1
ATOM 4196 O O . ASN B 1 180 ? 138.224 108.893 164.328 1.00 80.18 180 ASN B O 1
ATOM 4201 N N . ALA B 1 181 ? 138.441 107.095 165.672 1.00 74.39 181 ALA B N 1
ATOM 4202 C CA . ALA B 1 181 ? 139.716 106.670 165.116 1.00 74.39 181 ALA B CA 1
ATOM 4203 C C . ALA B 1 181 ? 139.596 105.474 164.183 1.00 74.39 181 ALA B C 1
ATOM 4204 O O . ALA B 1 181 ? 140.611 105.030 163.639 1.00 74.39 181 ALA B O 1
ATOM 4206 N N . GLY B 1 182 ? 138.395 104.935 163.990 1.00 68.54 182 GLY B N 1
ATOM 4207 C CA . GLY B 1 182 ? 138.183 103.878 163.025 1.00 68.54 182 GLY B CA 1
ATOM 4208 C C . GLY B 1 182 ? 138.604 102.491 163.457 1.00 68.54 182 GLY B C 1
ATOM 4209 O O . GLY B 1 182 ? 138.588 101.575 162.625 1.00 68.54 182 GLY B O 1
ATOM 4210 N N . ILE B 1 183 ? 138.985 102.297 164.716 1.00 71.92 183 ILE B N 1
ATOM 4211 C CA . ILE B 1 183 ? 139.371 100.990 165.234 1.00 71.92 183 ILE B CA 1
ATOM 4212 C C . ILE B 1 183 ? 138.443 100.642 166.388 1.00 71.92 183 ILE B C 1
ATOM 4213 O O . ILE B 1 183 ? 138.269 101.445 167.312 1.00 71.92 183 ILE B O 1
ATOM 4218 N N . TYR B 1 184 ? 137.846 99.453 166.334 1.00 74.95 184 TYR B N 1
ATOM 4219 C CA . TYR B 1 184 ? 136.878 99.017 167.325 1.00 74.95 184 TYR B CA 1
ATOM 4220 C C . TYR B 1 184 ? 137.169 97.580 167.732 1.00 74.95 184 TYR B C 1
ATOM 4221 O O . TYR B 1 184 ? 137.811 96.823 167.002 1.00 74.95 184 TYR B O 1
ATOM 4230 N N . ILE B 1 185 ? 136.695 97.208 168.918 1.00 82.48 185 ILE B N 1
ATOM 4231 C CA . ILE B 1 185 ? 136.742 95.825 169.381 1.00 82.48 185 ILE B CA 1
ATOM 4232 C C . ILE B 1 185 ? 135.383 95.489 169.981 1.00 82.48 185 ILE B C 1
ATOM 4233 O O . ILE B 1 185 ? 134.895 96.207 170.860 1.00 82.48 185 ILE B O 1
ATOM 4238 N N . PHE B 1 186 ? 134.763 94.416 169.500 1.00 82.75 186 PHE B N 1
ATOM 4239 C CA . PHE B 1 186 ? 133.382 94.103 169.837 1.00 82.75 186 PHE B CA 1
ATOM 4240 C C . PHE B 1 186 ? 133.277 92.723 170.466 1.00 82.75 186 PHE B C 1
ATOM 4241 O O . PHE B 1 186 ? 133.957 91.782 170.044 1.00 82.75 186 PHE B O 1
ATOM 4249 N N . ASN B 1 187 ? 132.424 92.613 171.480 1.00 87.97 187 ASN B N 1
ATOM 4250 C CA . ASN B 1 187 ? 131.908 91.313 171.870 1.00 87.97 187 ASN B CA 1
ATOM 4251 C C . ASN B 1 187 ? 130.904 90.845 170.825 1.00 87.97 187 ASN B C 1
ATOM 4252 O O . ASN B 1 187 ? 130.161 91.642 170.247 1.00 87.97 187 ASN B O 1
ATOM 4257 N N . LYS B 1 188 ? 130.881 89.534 170.582 1.00 88.54 188 LYS B N 1
ATOM 4258 C CA . LYS B 1 188 ? 130.102 89.012 169.465 1.00 88.54 188 LYS B CA 1
ATOM 4259 C C . LYS B 1 188 ? 128.599 89.170 169.658 1.00 88.54 188 LYS B C 1
ATOM 4260 O O . LYS B 1 188 ? 127.848 88.979 168.695 1.00 88.54 188 LYS B O 1
ATOM 4266 N N . SER B 1 189 ? 128.144 89.529 170.863 1.00 89.04 189 SER B N 1
ATOM 4267 C CA . SER B 1 189 ? 126.722 89.779 171.074 1.00 89.04 189 SER B CA 1
ATOM 4268 C C . SER B 1 189 ? 126.207 90.893 170.172 1.00 89.04 189 SER B C 1
ATOM 4269 O O . SER B 1 189 ? 125.016 90.920 169.839 1.00 89.04 189 SER B O 1
ATOM 4272 N N . ILE B 1 190 ? 127.086 91.809 169.755 1.00 88.64 190 ILE B N 1
ATOM 4273 C CA . ILE B 1 190 ? 126.691 92.879 168.846 1.00 88.64 190 ILE B CA 1
ATOM 4274 C C . ILE B 1 190 ? 126.144 92.330 167.538 1.00 88.64 190 ILE B C 1
ATOM 4275 O O . ILE B 1 190 ? 125.390 93.023 166.845 1.00 88.64 190 ILE B O 1
ATOM 4280 N N . LEU B 1 191 ? 126.496 91.091 167.181 1.00 89.41 191 LEU B N 1
ATOM 4281 C CA . LEU B 1 191 ? 125.961 90.506 165.957 1.00 89.41 191 LEU B CA 1
ATOM 4282 C C . LEU B 1 191 ? 124.443 90.396 166.008 1.00 89.41 191 LEU B C 1
ATOM 4283 O O . LEU B 1 191 ? 123.791 90.344 164.960 1.00 89.41 191 LEU B O 1
ATOM 4288 N N . ASP B 1 192 ? 123.862 90.365 167.210 1.00 91.78 192 ASP B N 1
ATOM 4289 C CA . ASP B 1 192 ? 122.408 90.353 167.318 1.00 91.78 192 ASP B CA 1
ATOM 4290 C C . ASP B 1 192 ? 121.810 91.723 167.026 1.00 91.78 192 ASP B C 1
ATOM 4291 O O . ASP B 1 192 ? 120.689 91.812 166.513 1.00 91.78 192 ASP B O 1
ATOM 4296 N N . ARG B 1 193 ? 122.537 92.797 167.342 1.00 88.79 193 ARG B N 1
ATOM 4297 C CA . ARG B 1 193 ? 121.994 94.140 167.162 1.00 88.79 193 ARG B CA 1
ATOM 4298 C C . ARG B 1 193 ? 121.989 94.551 165.694 1.00 88.79 193 ARG B C 1
ATOM 4299 O O . ARG B 1 193 ? 121.071 95.245 165.242 1.00 88.79 193 ARG B O 1
ATOM 4307 N N . ILE B 1 194 ? 122.996 94.135 164.939 1.00 87.17 194 ILE B N 1
ATOM 4308 C CA . ILE B 1 194 ? 123.138 94.578 163.550 1.00 87.17 194 ILE B CA 1
ATOM 4309 C C . ILE B 1 194 ? 122.129 93.828 162.684 1.00 87.17 194 ILE B C 1
ATOM 4310 O O . ILE B 1 194 ? 122.118 92.587 162.694 1.00 87.17 194 ILE B O 1
ATOM 4315 N N . PRO B 1 195 ? 121.281 94.528 161.936 1.00 86.43 195 PRO B N 1
ATOM 4316 C CA . PRO B 1 195 ? 120.301 93.850 161.089 1.00 86.43 195 PRO B CA 1
ATOM 4317 C C . PRO B 1 195 ? 120.910 93.462 159.755 1.00 86.43 195 PRO B C 1
ATOM 4318 O O . PRO B 1 195 ? 121.864 94.102 159.288 1.00 86.43 195 PRO B O 1
ATOM 4322 N N . PRO B 1 196 ? 120.388 92.419 159.106 1.00 86.56 196 PRO B N 1
ATOM 4323 C CA . PRO B 1 196 ? 120.922 92.001 157.791 1.00 86.56 196 PRO B CA 1
ATOM 4324 C C . PRO B 1 196 ? 120.413 92.875 156.646 1.00 86.56 196 PRO B C 1
ATOM 4325 O O . PRO B 1 196 ? 119.598 92.484 155.811 1.00 86.56 196 PRO B O 1
ATOM 4329 N N . ARG B 1 197 ? 120.918 94.104 156.604 1.00 82.87 197 ARG B N 1
ATOM 4330 C CA . ARG B 1 197 ? 120.529 95.078 155.592 1.00 82.87 197 ARG B CA 1
ATOM 4331 C C . ARG B 1 197 ? 121.586 96.173 155.564 1.00 82.87 197 ARG B C 1
ATOM 4332 O O . ARG B 1 197 ? 122.529 96.172 156.359 1.00 82.87 197 ARG B O 1
ATOM 4340 N N . ARG B 1 198 ? 121.419 97.107 154.631 1.00 77.45 198 ARG B N 1
ATOM 4341 C CA . ARG B 1 198 ? 122.330 98.239 154.536 1.00 77.45 198 ARG B CA 1
ATOM 4342 C C . ARG B 1 198 ? 122.199 99.122 155.770 1.00 77.45 198 ARG B C 1
ATOM 4343 O O . ARG B 1 198 ? 121.101 99.571 156.110 1.00 77.45 198 ARG B O 1
ATOM 4351 N N . ALA B 1 199 ? 123.323 99.370 156.439 1.00 77.83 199 ALA B N 1
ATOM 4352 C CA . ALA B 1 199 ? 123.328 100.177 157.650 1.00 77.83 199 ALA B CA 1
ATOM 4353 C C . ALA B 1 199 ? 124.691 100.831 157.809 1.00 77.83 199 ALA B C 1
ATOM 4354 O O . ALA B 1 199 ? 125.688 100.383 157.236 1.00 77.83 199 ALA B O 1
ATOM 4356 N N . SER B 1 200 ? 124.828 101.788 158.710 1.00 80.10 200 SER B N 1
ATOM 4357 C CA . SER B 1 200 ? 126.120 102.390 159.012 1.00 80.10 200 SER B CA 1
ATOM 4358 C C . SER B 1 200 ? 126.486 102.283 160.481 1.00 80.10 200 SER B C 1
ATOM 4359 O O . SER B 1 200 ? 125.783 102.799 161.306 1.00 80.10 200 SER B O 1
ATOM 4362 N N . ILE B 1 201 ? 127.624 101.699 160.821 1.00 80.78 201 ILE B N 1
ATOM 4363 C CA . ILE B 1 201 ? 128.065 101.568 162.208 1.00 80.78 201 ILE B CA 1
ATOM 4364 C C . ILE B 1 201 ? 128.213 102.938 162.804 1.00 80.78 201 ILE B C 1
ATOM 4365 O O . ILE B 1 201 ? 127.858 103.132 163.936 1.00 80.78 201 ILE B O 1
ATOM 4370 N N . GLU B 1 202 ? 128.705 103.910 162.067 1.00 83.84 202 GLU B N 1
ATOM 4371 C CA . GLU B 1 202 ? 128.770 105.273 162.571 1.00 83.84 202 GLU B CA 1
ATOM 4372 C C . GLU B 1 202 ? 127.456 105.974 162.850 1.00 83.84 202 GLU B C 1
ATOM 4373 O O . GLU B 1 202 ? 127.368 106.700 163.822 1.00 83.84 202 GLU B O 1
ATOM 4379 N N . LYS B 1 203 ? 126.443 105.806 162.009 1.00 86.40 203 LYS B N 1
ATOM 4380 C CA . LYS B 1 203 ? 125.182 106.555 162.188 1.00 86.40 203 LYS B CA 1
ATOM 4381 C C . LYS B 1 203 ? 123.937 105.756 162.586 1.00 86.40 203 LYS B C 1
ATOM 4382 O O . LYS B 1 203 ? 122.874 106.327 162.734 1.00 86.40 203 LYS B O 1
ATOM 4388 N N . GLU B 1 204 ? 124.058 104.447 162.724 1.00 86.06 204 GLU B N 1
ATOM 4389 C CA . GLU B 1 204 ? 122.929 103.629 163.151 1.00 86.06 204 GLU B CA 1
ATOM 4390 C C . GLU B 1 204 ? 123.221 102.819 164.403 1.00 86.06 204 GLU B C 1
ATOM 4391 O O . GLU B 1 204 ? 122.456 102.888 165.372 1.00 86.06 204 GLU B O 1
ATOM 4397 N N . ILE B 1 205 ? 124.308 102.048 164.415 1.00 85.43 205 ILE B N 1
ATOM 4398 C CA . ILE B 1 205 ? 124.570 101.147 165.532 1.00 85.43 205 ILE B CA 1
ATOM 4399 C C . ILE B 1 205 ? 125.210 101.893 166.696 1.00 85.43 205 ILE B C 1
ATOM 4400 O O . ILE B 1 205 ? 124.816 101.720 167.856 1.00 85.43 205 ILE B O 1
ATOM 4405 N N . PHE B 1 206 ? 126.211 102.722 166.405 1.00 86.43 206 PHE B N 1
ATOM 4406 C CA . PHE B 1 206 ? 126.934 103.412 167.469 1.00 86.43 206 PHE B CA 1
ATOM 4407 C C . PHE B 1 206 ? 126.061 104.361 168.286 1.00 86.43 206 PHE B C 1
ATOM 4408 O O . PHE B 1 206 ? 126.221 104.382 169.519 1.00 86.43 206 PHE B O 1
ATOM 4416 N N . PRO B 1 207 ? 125.175 105.180 167.701 1.00 88.11 207 PRO B N 1
ATOM 4417 C CA . PRO B 1 207 ? 124.245 105.941 168.555 1.00 88.11 207 PRO B CA 1
ATOM 4418 C C . PRO B 1 207 ? 123.393 105.052 169.446 1.00 88.11 207 PRO B C 1
ATOM 4419 O O . PRO B 1 207 ? 123.124 105.412 170.599 1.00 88.11 207 PRO B O 1
ATOM 4423 N N . ALA B 1 208 ? 122.964 103.893 168.941 1.00 89.53 208 ALA B N 1
ATOM 4424 C CA . ALA B 1 208 ? 122.171 102.980 169.758 1.00 89.53 208 ALA B CA 1
ATOM 4425 C C . ALA B 1 208 ? 122.978 102.453 170.937 1.00 89.53 208 ALA B C 1
ATOM 4426 O O . ALA B 1 208 ? 122.471 102.381 172.063 1.00 89.53 208 ALA B O 1
ATOM 4428 N N . MET B 1 209 ? 124.238 102.080 170.700 1.00 92.31 209 MET B N 1
ATOM 4429 C CA . MET B 1 209 ? 125.086 101.620 171.796 1.00 92.31 209 MET B CA 1
ATOM 4430 C C . MET B 1 209 ? 125.349 102.738 172.797 1.00 92.31 209 MET B C 1
ATOM 4431 O O . MET B 1 209 ? 125.385 102.499 174.010 1.00 92.31 209 MET B O 1
ATOM 4436 N N . ALA B 1 210 ? 125.547 103.964 172.308 1.00 94.69 210 ALA B N 1
ATOM 4437 C CA . ALA B 1 210 ? 125.762 105.093 173.207 1.00 94.69 210 ALA B CA 1
ATOM 4438 C C . ALA B 1 210 ? 124.540 105.340 174.081 1.00 94.69 210 ALA B C 1
ATOM 4439 O O . ALA B 1 210 ? 124.668 105.609 175.281 1.00 94.69 210 ALA B O 1
ATOM 4441 N N . ALA B 1 211 ? 123.344 105.262 173.493 1.00 94.53 211 ALA B N 1
ATOM 4442 C CA . ALA B 1 211 ? 122.122 105.402 174.279 1.00 94.53 211 ALA B CA 1
ATOM 4443 C C . ALA B 1 211 ? 121.989 104.276 175.297 1.00 94.53 211 ALA B C 1
ATOM 4444 O O . ALA B 1 211 ? 121.606 104.512 176.449 1.00 94.53 211 ALA B O 1
ATOM 4446 N N . GLU B 1 212 ? 122.304 103.044 174.891 1.00 95.36 212 GLU B N 1
ATOM 4447 C CA . GLU B 1 212 ? 122.204 101.907 175.799 1.00 95.36 212 GLU B CA 1
ATOM 4448 C C . GLU B 1 212 ? 123.284 101.918 176.872 1.00 95.36 212 GLU B C 1
ATOM 4449 O O . GLU B 1 212 ? 123.163 101.187 177.861 1.00 95.36 212 GLU B O 1
ATOM 4455 N N . GLY B 1 213 ? 124.332 102.722 176.704 1.00 97.51 213 GLY B N 1
ATOM 4456 C CA . GLY B 1 213 ? 125.398 102.773 177.684 1.00 97.51 213 GLY B CA 1
ATOM 4457 C C . GLY B 1 213 ? 126.399 101.645 177.604 1.00 97.51 213 GLY B C 1
ATOM 4458 O O . GLY B 1 213 ? 127.154 101.435 178.557 1.00 97.51 213 GLY B O 1
ATOM 4459 N N . GLN B 1 214 ? 126.427 100.906 176.497 1.00 97.76 214 GLN B N 1
ATOM 4460 C CA . GLN B 1 214 ? 127.382 99.825 176.294 1.00 97.76 214 GLN B CA 1
ATOM 4461 C C . GLN B 1 214 ? 128.559 100.241 175.421 1.00 97.76 214 GLN B C 1
ATOM 4462 O O . GLN B 1 214 ? 129.341 99.382 175.001 1.00 97.76 214 GLN B O 1
ATOM 4468 N N . LEU B 1 215 ? 128.700 101.532 175.139 1.00 96.79 215 LEU B N 1
ATOM 4469 C CA . LEU B 1 215 ? 129.733 102.047 174.251 1.00 96.79 215 LEU B CA 1
ATOM 4470 C C . LEU B 1 215 ? 130.775 102.788 175.079 1.00 96.79 215 LEU B C 1
ATOM 4471 O O . LEU B 1 215 ? 130.439 103.738 175.795 1.00 96.79 215 LEU B O 1
ATOM 4476 N N . TYR B 1 216 ? 132.033 102.359 174.980 1.00 97.11 216 TYR B N 1
ATOM 4477 C CA . TYR B 1 216 ? 133.114 102.916 175.783 1.00 97.11 216 TYR B CA 1
ATOM 4478 C C . TYR B 1 216 ? 134.237 103.405 174.882 1.00 97.11 216 TYR B C 1
ATOM 4479 O O . TYR B 1 216 ? 134.594 102.741 173.905 1.00 97.11 216 TYR B O 1
ATOM 4488 N N . ALA B 1 217 ? 134.802 104.561 175.226 1.00 93.83 217 ALA B N 1
ATOM 4489 C CA . ALA B 1 217 ? 135.834 105.194 174.416 1.00 93.83 217 ALA B CA 1
ATOM 4490 C C . ALA B 1 217 ? 137.226 104.799 174.887 1.00 93.83 217 ALA B C 1
ATOM 4491 O O . ALA B 1 217 ? 137.474 104.650 176.087 1.00 93.83 217 ALA B O 1
ATOM 4493 N N . PHE B 1 218 ? 138.133 104.633 173.929 1.00 90.48 218 PHE B N 1
ATOM 4494 C CA . PHE B 1 218 ? 139.538 104.353 174.196 1.00 90.48 218 PHE B CA 1
ATOM 4495 C C . PHE B 1 218 ? 140.367 105.497 173.632 1.00 90.48 218 PHE B C 1
ATOM 4496 O O . PHE B 1 218 ? 140.295 105.785 172.433 1.00 90.48 218 PHE B O 1
ATOM 4504 N N . ASN B 1 219 ? 141.148 106.143 174.490 1.00 88.06 219 ASN B N 1
ATOM 4505 C CA . ASN B 1 219 ? 141.965 107.267 174.062 1.00 88.06 219 ASN B CA 1
ATOM 4506 C C . ASN B 1 219 ? 143.202 106.780 173.316 1.00 88.06 219 ASN B C 1
ATOM 4507 O O . ASN B 1 219 ? 143.741 105.705 173.594 1.00 88.06 219 ASN B O 1
ATOM 4512 N N . LEU B 1 220 ? 143.651 107.589 172.360 1.00 82.47 220 LEU B N 1
ATOM 4513 C CA . LEU B 1 220 ? 144.810 107.278 171.529 1.00 82.47 220 LEU B CA 1
ATOM 4514 C C . LEU B 1 220 ? 145.903 108.298 171.823 1.00 82.47 220 LEU B C 1
ATOM 4515 O O . LEU B 1 220 ? 145.768 109.478 171.484 1.00 82.47 220 LEU B O 1
ATOM 4520 N N . GLU B 1 221 ? 146.986 107.838 172.453 1.00 81.26 221 GLU B N 1
ATOM 4521 C CA . GLU B 1 221 ? 148.072 108.736 172.827 1.00 81.26 221 GLU B CA 1
ATOM 4522 C C . GLU B 1 221 ? 148.938 109.113 171.630 1.00 81.26 221 GLU B C 1
ATOM 4523 O O . GLU B 1 221 ? 149.372 110.264 171.514 1.00 81.26 221 GLU B O 1
ATOM 4529 N N . GLY B 1 222 ? 149.197 108.166 170.733 1.00 73.13 222 GLY B N 1
ATOM 4530 C CA . GLY B 1 222 ? 150.089 108.393 169.618 1.00 73.13 222 GLY B CA 1
ATOM 4531 C C . GLY B 1 222 ? 149.426 109.148 168.481 1.00 73.13 222 GLY B C 1
ATOM 4532 O O . GLY B 1 222 ? 148.289 109.612 168.570 1.00 73.13 222 GLY B O 1
ATOM 4533 N N . PHE B 1 223 ? 150.174 109.272 167.388 1.00 60.35 223 PHE B N 1
ATOM 4534 C CA . PHE B 1 223 ? 149.671 109.951 166.204 1.00 60.35 223 PHE B CA 1
ATOM 4535 C C . PHE B 1 223 ? 148.594 109.111 165.524 1.00 60.35 223 PHE B C 1
ATOM 4536 O O . PHE B 1 223 ? 148.526 107.890 165.682 1.00 60.35 223 PHE B O 1
ATOM 4544 N N . TRP B 1 224 ? 147.741 109.787 164.760 1.00 61.40 224 TRP B N 1
ATOM 4545 C CA . TRP B 1 224 ? 146.665 109.126 164.037 1.00 61.40 224 TRP B CA 1
ATOM 4546 C C . TRP B 1 224 ? 146.293 109.971 162.832 1.00 61.40 224 TRP B C 1
ATOM 4547 O O . TRP B 1 224 ? 146.343 111.203 162.893 1.00 61.40 224 TRP B O 1
ATOM 4558 N N . MET B 1 225 ? 145.919 109.307 161.741 1.00 54.08 225 MET B N 1
ATOM 4559 C CA . MET B 1 225 ? 145.480 110.029 160.558 1.00 54.08 225 MET B CA 1
ATOM 4560 C C . MET B 1 225 ? 144.598 109.137 159.699 1.00 54.08 225 MET B C 1
ATOM 4561 O O . MET B 1 225 ? 144.961 107.999 159.394 1.00 54.08 225 MET B O 1
ATOM 4566 N N . ASP B 1 226 ? 143.441 109.667 159.316 1.00 49.97 226 ASP B N 1
ATOM 4567 C CA . ASP B 1 226 ? 142.599 109.045 158.306 1.00 49.97 226 ASP B CA 1
ATOM 4568 C C . ASP B 1 226 ? 143.066 109.518 156.938 1.00 49.97 226 ASP B C 1
ATOM 4569 O O . ASP B 1 226 ? 142.952 110.703 156.616 1.00 49.97 226 ASP B O 1
ATOM 4574 N N . VAL B 1 227 ? 143.574 108.590 156.133 1.00 42.41 227 VAL B N 1
ATOM 4575 C CA . VAL B 1 227 ? 144.284 108.925 154.907 1.00 42.41 227 VAL B CA 1
ATOM 4576 C C . VAL B 1 227 ? 143.427 108.660 153.671 1.00 42.41 227 VAL B C 1
ATOM 4577 O O . VAL B 1 227 ? 143.949 108.366 152.604 1.00 42.41 227 VAL B O 1
ATOM 4581 N N . GLY B 1 228 ? 142.107 108.761 153.813 1.00 38.70 228 GLY B N 1
ATOM 4582 C CA . GLY B 1 228 ? 141.212 108.583 152.686 1.00 38.70 228 GLY B CA 1
ATOM 4583 C C . GLY B 1 228 ? 141.151 109.758 151.734 1.00 38.70 228 GLY B C 1
ATOM 4584 O O . GLY B 1 228 ? 140.520 109.640 150.679 1.00 38.70 228 GLY B O 1
ATOM 4585 N N . GLN B 1 229 ? 141.781 110.880 152.077 1.00 35.36 229 GLN B N 1
ATOM 4586 C CA . GLN B 1 229 ? 141.839 112.047 151.214 1.00 35.36 229 GLN B CA 1
ATOM 4587 C C . GLN B 1 229 ? 143.283 112.338 150.829 1.00 35.36 229 GLN B C 1
ATOM 4588 O O . GLN B 1 229 ? 144.200 112.069 151.610 1.00 35.36 229 GLN B O 1
ATOM 4594 N N . PRO B 1 230 ? 143.520 112.879 149.629 1.00 32.57 230 PRO B N 1
ATOM 4595 C CA . PRO B 1 230 ? 144.910 113.127 149.206 1.00 32.57 230 PRO B CA 1
ATOM 4596 C C . PRO B 1 230 ? 145.679 114.062 150.125 1.00 32.57 230 PRO B C 1
ATOM 4597 O O . PRO B 1 230 ? 146.858 113.811 150.403 1.00 32.57 230 PRO B O 1
ATOM 4601 N N . LYS B 1 231 ? 145.051 115.136 150.608 1.00 32.78 231 LYS B N 1
ATOM 4602 C CA . LYS B 1 231 ? 145.724 116.019 151.556 1.00 32.78 231 LYS B CA 1
ATOM 4603 C C . LYS B 1 231 ? 146.021 115.285 152.856 1.00 32.78 231 LYS B C 1
ATOM 4604 O O . LYS B 1 231 ? 147.136 115.357 153.393 1.00 32.78 231 LYS B O 1
ATOM 4610 N N . ASP B 1 232 ? 145.027 114.562 153.371 1.00 37.19 232 ASP B N 1
ATOM 4611 C CA . ASP B 1 232 ? 145.247 113.727 154.542 1.00 37.19 232 ASP B CA 1
ATOM 4612 C C . ASP B 1 232 ? 146.232 112.608 154.246 1.00 37.19 232 ASP B C 1
ATOM 4613 O O . ASP B 1 232 ? 146.999 112.223 155.128 1.00 37.19 232 ASP B O 1
ATOM 4618 N N . TYR B 1 233 ? 146.236 112.086 153.017 1.00 31.98 233 TYR B N 1
ATOM 4619 C CA . TYR B 1 233 ? 147.235 111.093 152.632 1.00 31.98 233 TYR B CA 1
ATOM 4620 C C . TYR B 1 233 ? 148.643 111.651 152.792 1.00 31.98 233 TYR B C 1
ATOM 4621 O O . TYR B 1 233 ? 149.507 111.024 153.415 1.00 31.98 233 TYR B O 1
ATOM 4630 N N . ILE B 1 234 ? 148.883 112.847 152.251 1.00 30.75 234 ILE B N 1
ATOM 4631 C CA . ILE B 1 234 ? 150.214 113.446 152.307 1.00 30.75 234 ILE B CA 1
ATOM 4632 C C . ILE B 1 234 ? 150.609 113.740 153.749 1.00 30.75 234 ILE B C 1
ATOM 4633 O O . ILE B 1 234 ? 151.728 113.433 154.182 1.00 30.75 234 ILE B O 1
ATOM 4638 N N . LEU B 1 235 ? 149.697 114.341 154.517 1.00 35.76 235 LEU B N 1
ATOM 4639 C CA . LEU B 1 235 ? 150.050 114.714 155.883 1.00 35.76 235 LEU B CA 1
ATOM 4640 C C . LEU B 1 235 ? 150.237 113.487 156.772 1.00 35.76 235 LEU B C 1
ATOM 4641 O O . LEU B 1 235 ? 151.131 113.472 157.628 1.00 35.76 235 LEU B O 1
ATOM 4646 N N . GLY B 1 236 ? 149.431 112.443 156.573 1.00 37.68 236 GLY B N 1
ATOM 4647 C CA . GLY B 1 236 ? 149.635 111.210 157.310 1.00 37.68 236 GLY B CA 1
ATOM 4648 C C . GLY B 1 236 ? 150.927 110.516 156.933 1.00 37.68 236 GLY B C 1
ATOM 4649 O O . GLY B 1 236 ? 151.577 109.904 157.778 1.00 37.68 236 GLY B O 1
ATOM 4650 N N . MET B 1 237 ? 151.315 110.595 155.658 1.00 34.00 237 MET B N 1
ATOM 4651 C CA . MET B 1 237 ? 152.618 110.077 155.254 1.00 34.00 237 MET B CA 1
ATOM 4652 C C . MET B 1 237 ? 153.742 110.829 155.953 1.00 34.00 237 MET B C 1
ATOM 4653 O O . MET B 1 237 ? 154.715 110.221 156.423 1.00 34.00 237 MET B O 1
ATOM 4658 N N . THR B 1 238 ? 153.609 112.154 156.046 1.00 35.94 238 THR B N 1
ATOM 4659 C CA . THR B 1 238 ? 154.585 112.959 156.775 1.00 35.94 238 THR B CA 1
ATOM 4660 C C . THR B 1 238 ? 154.670 112.533 158.235 1.00 35.94 238 THR B C 1
ATOM 4661 O O . THR B 1 238 ? 155.765 112.428 158.798 1.00 35.94 238 THR B O 1
ATOM 4665 N N . LYS B 1 239 ? 153.522 112.282 158.865 1.00 40.57 239 LYS B N 1
ATOM 4666 C CA . LYS B 1 239 ? 153.522 111.846 160.260 1.00 40.57 239 LYS B CA 1
ATOM 4667 C C . LYS B 1 239 ? 154.083 110.434 160.411 1.00 40.57 239 LYS B C 1
ATOM 4668 O O . LYS B 1 239 ? 154.704 110.113 161.430 1.00 40.57 239 LYS B O 1
ATOM 4674 N N . PHE B 1 240 ? 153.874 109.579 159.408 1.00 43.71 240 PHE B N 1
ATOM 4675 C CA . PHE B 1 240 ? 154.113 108.148 159.567 1.00 43.71 240 PHE B CA 1
ATOM 4676 C C . PHE B 1 240 ? 155.549 107.751 159.255 1.00 43.71 240 PHE B C 1
ATOM 4677 O O . PHE B 1 240 ? 156.111 106.893 159.944 1.00 43.71 240 PHE B O 1
ATOM 4685 N N . ILE B 1 241 ? 156.149 108.333 158.219 1.00 43.06 241 ILE B N 1
ATOM 4686 C CA . ILE B 1 241 ? 157.466 107.890 157.753 1.00 43.06 241 ILE B CA 1
ATOM 4687 C C . ILE B 1 241 ? 158.521 107.907 158.860 1.00 43.06 241 ILE B C 1
ATOM 4688 O O . ILE B 1 241 ? 159.293 106.939 158.962 1.00 43.06 241 ILE B O 1
ATOM 4693 N N . PRO B 1 242 ? 158.608 108.946 159.707 1.00 45.85 242 PRO B N 1
ATOM 4694 C CA . PRO B 1 242 ? 159.627 108.921 160.772 1.00 45.85 242 PRO B CA 1
ATOM 4695 C C . PRO B 1 242 ? 159.532 107.716 161.689 1.00 45.85 242 PRO B C 1
ATOM 4696 O O . PRO B 1 242 ? 160.563 107.239 162.179 1.00 45.85 242 PRO B O 1
ATOM 4700 N N . SER B 1 243 ? 158.325 107.215 161.952 1.00 51.10 243 SER B N 1
ATOM 4701 C CA . SER B 1 243 ? 158.195 106.011 162.764 1.00 51.10 243 SER B CA 1
ATOM 4702 C C . SER B 1 243 ? 158.756 104.793 162.041 1.00 51.10 243 SER B C 1
ATOM 4703 O O . SER B 1 243 ? 159.334 103.901 162.671 1.00 51.10 243 SER B O 1
ATOM 4706 N N . LEU B 1 244 ? 158.598 104.741 160.719 1.00 55.33 244 LEU B N 1
ATOM 4707 C CA . LEU B 1 244 ? 158.934 103.556 159.942 1.00 55.33 244 LEU B CA 1
ATOM 4708 C C . LEU B 1 244 ? 160.358 103.564 159.393 1.00 55.33 244 LEU B C 1
ATOM 4709 O O . LEU B 1 244 ? 160.791 102.543 158.846 1.00 55.33 244 LEU B O 1
ATOM 4714 N N . VAL B 1 245 ? 161.099 104.670 159.521 1.00 59.16 245 VAL B N 1
ATOM 4715 C CA . VAL B 1 245 ? 162.445 104.710 158.944 1.00 59.16 245 VAL B CA 1
ATOM 4716 C C . VAL B 1 245 ? 163.342 103.643 159.566 1.00 59.16 245 VAL B C 1
ATOM 4717 O O . VAL B 1 245 ? 164.084 102.952 158.858 1.00 59.16 245 VAL B O 1
ATOM 4721 N N . HIS B 1 246 ? 163.294 103.486 160.892 1.00 62.65 246 HIS B N 1
ATOM 4722 C CA . HIS B 1 246 ? 164.142 102.487 161.533 1.00 62.65 246 HIS B CA 1
ATOM 4723 C C . HIS B 1 246 ? 163.563 101.083 161.416 1.00 62.65 246 HIS B C 1
ATOM 4724 O O . HIS B 1 246 ? 164.296 100.101 161.573 1.00 62.65 246 HIS B O 1
ATOM 4731 N N . GLY B 1 247 ? 162.261 100.969 161.150 1.00 62.64 247 GLY B N 1
ATOM 4732 C CA . GLY B 1 247 ? 161.658 99.653 161.010 1.00 62.64 247 GLY B CA 1
ATOM 4733 C C . GLY B 1 247 ? 162.116 98.917 159.765 1.00 62.64 247 GLY B C 1
ATOM 4734 O O . GLY B 1 247 ? 162.335 97.703 159.797 1.00 62.64 247 GLY B O 1
ATOM 4735 N N . ASN B 1 248 ? 162.267 99.634 158.656 1.00 62.56 248 ASN B N 1
ATOM 4736 C CA . ASN B 1 248 ? 162.563 99.036 157.363 1.00 62.56 248 ASN B CA 1
ATOM 4737 C C . ASN B 1 248 ? 163.965 99.415 156.901 1.00 62.56 248 ASN B C 1
ATOM 4738 O O . ASN B 1 248 ? 164.659 100.227 157.519 1.00 62.56 248 ASN B O 1
ATOM 4743 N N . ARG B 1 249 ? 164.375 98.804 155.787 1.00 61.40 249 ARG B N 1
ATOM 4744 C CA . ARG B 1 249 ? 165.671 99.057 155.168 1.00 61.40 249 ARG B CA 1
ATOM 4745 C C . ARG B 1 249 ? 165.599 100.106 154.064 1.00 61.40 249 ARG B C 1
ATOM 4746 O O . ARG B 1 249 ? 166.450 100.117 153.164 1.00 61.40 249 ARG B O 1
ATOM 4754 N N . GLU B 1 250 ? 164.610 100.992 154.112 1.00 51.66 250 GLU B N 1
ATOM 4755 C CA . GLU B 1 250 ? 164.438 102.005 153.080 1.00 51.66 250 GLU B CA 1
ATOM 4756 C C . GLU B 1 250 ? 164.552 103.409 153.665 1.00 51.66 250 GLU B C 1
ATOM 4757 O O . GLU B 1 250 ? 164.779 103.575 154.863 1.00 51.66 250 GLU B O 1
ATOM 4763 N N . THR B 1 256 ? 173.668 109.434 157.810 1.00 64.25 256 THR B N 1
ATOM 4764 C CA . THR B 1 256 ? 173.480 110.783 158.330 1.00 64.25 256 THR B CA 1
ATOM 4765 C C . THR B 1 256 ? 172.002 111.156 158.345 1.00 64.25 256 THR B C 1
ATOM 4766 O O . THR B 1 256 ? 171.172 110.419 158.875 1.00 64.25 256 THR B O 1
ATOM 4770 N N . GLU B 1 257 ? 171.682 112.312 157.762 1.00 58.12 257 GLU B N 1
ATOM 4771 C CA . GLU B 1 257 ? 170.300 112.780 157.660 1.00 58.12 257 GLU B CA 1
ATOM 4772 C C . GLU B 1 257 ? 169.665 112.174 156.407 1.00 58.12 257 GLU B C 1
ATOM 4773 O O . GLU B 1 257 ? 169.335 112.855 155.435 1.00 58.12 257 GLU B O 1
ATOM 4779 N N . ALA B 1 258 ? 169.500 110.855 156.448 1.00 55.57 258 ALA B N 1
ATOM 4780 C CA . ALA B 1 258 ? 169.014 110.119 155.290 1.00 55.57 258 ALA B CA 1
ATOM 4781 C C . ALA B 1 258 ? 168.499 108.761 155.742 1.00 55.57 258 ALA B C 1
ATOM 4782 O O . ALA B 1 258 ? 168.689 108.348 156.889 1.00 55.57 258 ALA B O 1
ATOM 4784 N N . VAL B 1 259 ? 167.833 108.074 154.816 1.00 52.53 259 VAL B N 1
ATOM 4785 C CA . VAL B 1 259 ? 167.328 106.724 155.040 1.00 52.53 259 VAL B CA 1
ATOM 4786 C C . VAL B 1 259 ? 167.896 105.791 153.977 1.00 52.53 259 VAL B C 1
ATOM 4787 O O . VAL B 1 259 ? 168.297 104.660 154.274 1.00 52.53 259 VAL B O 1
ATOM 4791 N N . GLU B 1 260 ? 167.927 106.261 152.728 1.00 52.40 260 GLU B N 1
ATOM 4792 C CA . GLU B 1 260 ? 168.483 105.523 151.592 1.00 52.40 260 GLU B CA 1
ATOM 4793 C C . GLU B 1 260 ? 169.236 106.563 150.765 1.00 52.40 260 GLU B C 1
ATOM 4794 O O . GLU B 1 260 ? 168.644 107.251 149.931 1.00 52.40 260 GLU B O 1
ATOM 4800 N N . HIS B 1 261 ? 170.541 106.677 151.011 1.00 52.71 261 HIS B N 1
ATOM 4801 C CA . HIS B 1 261 ? 171.324 107.801 150.519 1.00 52.71 261 HIS B CA 1
ATOM 4802 C C . HIS B 1 261 ? 172.287 107.437 149.395 1.00 52.71 261 HIS B C 1
ATOM 4803 O O . HIS B 1 261 ? 172.816 108.342 148.740 1.00 52.71 261 HIS B O 1
ATOM 4810 N N . GLN B 1 262 ? 172.516 106.149 149.137 1.00 54.75 262 GLN B N 1
ATOM 4811 C CA . GLN B 1 262 ? 173.461 105.732 148.107 1.00 54.75 262 GLN B CA 1
ATOM 4812 C C . GLN B 1 262 ? 172.848 104.690 147.178 1.00 54.75 262 GLN B C 1
ATOM 4813 O O . GLN B 1 262 ? 173.553 103.814 146.670 1.00 54.75 262 GLN B O 1
ATOM 4819 N N . ARG B 1 263 ? 171.537 104.771 146.943 1.00 51.91 263 ARG B N 1
ATOM 4820 C CA . ARG B 1 263 ? 170.874 103.773 146.109 1.00 51.91 263 ARG B CA 1
ATOM 4821 C C . ARG B 1 263 ? 171.288 103.903 144.647 1.00 51.91 263 ARG B C 1
ATOM 4822 O O . ARG B 1 263 ? 171.655 102.911 144.006 1.00 51.91 263 ARG B O 1
ATOM 4830 N N . GLY B 1 264 ? 171.239 105.116 144.102 1.00 48.23 264 GLY B N 1
ATOM 4831 C CA . GLY B 1 264 ? 171.620 105.323 142.718 1.00 48.23 264 GLY B CA 1
ATOM 4832 C C . GLY B 1 264 ? 172.488 106.545 142.501 1.00 48.23 264 GLY B C 1
ATOM 4833 O O . GLY B 1 264 ? 172.053 107.672 142.753 1.00 48.23 264 GLY B O 1
ATOM 4834 N N . GLY B 1 265 ? 173.706 106.334 142.016 1.00 51.16 265 GLY B N 1
ATOM 4835 C CA . GLY B 1 265 ? 174.611 107.446 141.774 1.00 51.16 265 GLY B CA 1
ATOM 4836 C C . GLY B 1 265 ? 174.879 108.218 143.052 1.00 51.16 265 GLY B C 1
ATOM 4837 O O . GLY B 1 265 ? 175.272 107.652 144.079 1.00 51.16 265 GLY B O 1
ATOM 4838 N N . ARG B 1 266 ? 174.667 109.530 142.995 1.00 47.27 266 ARG B N 1
ATOM 4839 C CA . ARG B 1 266 ? 174.817 110.407 144.147 1.00 47.27 266 ARG B CA 1
ATOM 4840 C C . ARG B 1 266 ? 173.593 111.304 144.236 1.00 47.27 266 ARG B C 1
ATOM 4841 O O . ARG B 1 266 ? 173.245 111.977 143.263 1.00 47.27 266 ARG B O 1
ATOM 4849 N N . PHE B 1 267 ? 172.947 111.323 145.396 1.00 42.36 267 PHE B N 1
ATOM 4850 C CA . PHE B 1 267 ? 171.789 112.186 145.580 1.00 42.36 267 PHE B CA 1
ATOM 4851 C C . PHE B 1 267 ? 171.693 112.564 147.049 1.00 42.36 267 PHE B C 1
ATOM 4852 O O . PHE B 1 267 ? 172.271 111.911 147.920 1.00 42.36 267 PHE B O 1
ATOM 4860 N N . THR B 1 268 ? 170.953 113.636 147.310 1.00 38.61 268 THR B N 1
ATOM 4861 C CA . THR B 1 268 ? 170.849 114.224 148.636 1.00 38.61 268 THR B CA 1
ATOM 4862 C C . THR B 1 268 ? 169.471 113.945 149.215 1.00 38.61 268 THR B C 1
ATOM 4863 O O . THR B 1 268 ? 168.461 114.039 148.511 1.00 38.61 268 THR B O 1
ATOM 4867 N N . VAL B 1 269 ? 169.437 113.597 150.498 1.00 40.67 269 VAL B N 1
ATOM 4868 C CA . VAL B 1 269 ? 168.197 113.364 151.226 1.00 40.67 269 VAL B CA 1
ATOM 4869 C C . VAL B 1 269 ? 168.126 114.379 152.357 1.00 40.67 269 VAL B C 1
ATOM 4870 O O . VAL B 1 269 ? 169.068 114.499 153.148 1.00 40.67 269 VAL B O 1
ATOM 4874 N N . ILE B 1 270 ? 167.011 115.114 152.429 1.00 38.75 270 ILE B N 1
ATOM 4875 C CA . ILE B 1 270 ? 166.874 116.192 153.404 1.00 38.75 270 ILE B CA 1
ATOM 4876 C C . ILE B 1 270 ? 166.222 115.727 154.701 1.00 38.75 270 ILE B C 1
ATOM 4877 O O . ILE B 1 270 ? 166.315 116.424 155.721 1.00 38.75 270 ILE B O 1
ATOM 4882 N N . GLY B 1 271 ? 165.609 114.550 154.715 1.00 41.14 271 GLY B N 1
ATOM 4883 C CA . GLY B 1 271 ? 164.973 114.070 155.923 1.00 41.14 271 GLY B CA 1
ATOM 4884 C C . GLY B 1 271 ? 164.621 112.603 155.795 1.00 41.14 271 GLY B C 1
ATOM 4885 O O . GLY B 1 271 ? 165.309 111.835 155.122 1.00 41.14 271 GLY B O 1
ATOM 4886 N N . ALA B 1 272 ? 163.542 112.228 156.475 1.00 38.76 272 ALA B N 1
ATOM 4887 C CA . ALA B 1 272 ? 163.034 110.870 156.372 1.00 38.76 272 ALA B CA 1
ATOM 4888 C C . ALA B 1 272 ? 162.448 110.630 154.987 1.00 38.76 272 ALA B C 1
ATOM 4889 O O . ALA B 1 272 ? 161.884 111.536 154.369 1.00 38.76 272 ALA B O 1
ATOM 4891 N N . SER B 1 273 ? 162.597 109.405 154.495 1.00 38.65 273 SER B N 1
ATOM 4892 C CA . SER B 1 273 ? 162.051 109.022 153.198 1.00 38.65 273 SER B CA 1
ATOM 4893 C C . SER B 1 273 ? 161.919 107.505 153.165 1.00 38.65 273 SER B C 1
ATOM 4894 O O . SER B 1 273 ? 162.211 106.815 154.145 1.00 38.65 273 SER B O 1
ATOM 4897 N N . LEU B 1 274 ? 161.461 106.989 152.026 1.00 37.22 274 LEU B N 1
ATOM 4898 C CA . LEU B 1 274 ? 161.324 105.548 151.814 1.00 37.22 274 LEU B CA 1
ATOM 4899 C C . LEU B 1 274 ? 161.576 105.275 150.335 1.00 37.22 274 LEU B C 1
ATOM 4900 O O . LEU B 1 274 ? 160.680 105.454 149.506 1.00 37.22 274 LEU B O 1
ATOM 4905 N N . ILE B 1 275 ? 162.791 104.845 150.012 1.00 39.27 275 ILE B N 1
ATOM 4906 C CA . ILE B 1 275 ? 163.192 104.552 148.641 1.00 39.27 275 ILE B CA 1
ATOM 4907 C C . ILE B 1 275 ? 163.352 103.044 148.511 1.00 39.27 275 ILE B C 1
ATOM 4908 O O . ILE B 1 275 ? 164.141 102.432 149.241 1.00 39.27 275 ILE B O 1
ATOM 4913 N N . ASP B 1 276 ? 162.604 102.449 147.586 1.00 38.02 276 ASP B N 1
ATOM 4914 C CA . ASP B 1 276 ? 162.656 101.010 147.396 1.00 38.02 276 ASP B CA 1
ATOM 4915 C C . ASP B 1 276 ? 164.032 100.596 146.874 1.00 38.02 276 ASP B C 1
ATOM 4916 O O . ASP B 1 276 ? 164.672 101.343 146.129 1.00 38.02 276 ASP B O 1
ATOM 4921 N N . PRO B 1 277 ? 164.519 99.416 147.268 1.00 39.84 277 PRO B N 1
ATOM 4922 C CA . PRO B 1 277 ? 165.830 98.963 146.772 1.00 39.84 277 PRO B CA 1
ATOM 4923 C C . PRO B 1 277 ? 165.917 98.870 145.258 1.00 39.84 277 PRO B C 1
ATOM 4924 O O . PRO B 1 277 ? 167.002 99.068 144.699 1.00 39.84 277 PRO B O 1
ATOM 4928 N N . SER B 1 278 ? 164.815 98.570 144.576 1.00 35.41 278 SER B N 1
ATOM 4929 C CA . SER B 1 278 ? 164.826 98.394 143.130 1.00 35.41 278 SER B CA 1
ATOM 4930 C C . SER B 1 278 ? 164.677 99.702 142.364 1.00 35.41 278 SER B C 1
ATOM 4931 O O . SER B 1 278 ? 164.780 99.694 141.134 1.00 35.41 278 SER B O 1
ATOM 4934 N N . ALA B 1 279 ? 164.437 100.815 143.050 1.00 33.38 279 ALA B N 1
ATOM 4935 C CA . ALA B 1 279 ? 164.299 102.100 142.381 1.00 33.38 279 ALA B CA 1
ATOM 4936 C C . ALA B 1 279 ? 165.666 102.706 142.098 1.00 33.38 279 ALA B C 1
ATOM 4937 O O . ALA B 1 279 ? 166.566 102.667 142.940 1.00 33.38 279 ALA B O 1
ATOM 4939 N N . LYS B 1 280 ? 165.818 103.267 140.902 1.00 33.21 280 LYS B N 1
ATOM 4940 C CA . LYS B 1 280 ? 167.038 103.962 140.508 1.00 33.21 280 LYS B CA 1
ATOM 4941 C C . LYS B 1 280 ? 166.816 105.458 140.681 1.00 33.21 280 LYS B C 1
ATOM 4942 O O . LYS B 1 280 ? 165.906 106.027 140.071 1.00 33.21 280 LYS B O 1
ATOM 4948 N N . ILE B 1 281 ? 167.643 106.093 141.511 1.00 35.32 281 ILE B N 1
ATOM 4949 C CA . ILE B 1 281 ? 167.407 107.486 141.868 1.00 35.32 281 ILE B CA 1
ATOM 4950 C C . ILE B 1 281 ? 168.503 108.382 141.308 1.00 35.32 281 ILE B C 1
ATOM 4951 O O . ILE B 1 281 ? 169.493 108.671 141.990 1.00 35.32 281 ILE B O 1
ATOM 4956 N N . GLY B 1 282 ? 168.327 108.826 140.066 1.00 34.37 282 GLY B N 1
ATOM 4957 C CA . GLY B 1 282 ? 169.077 109.928 139.490 1.00 34.37 282 GLY B CA 1
ATOM 4958 C C . GLY B 1 282 ? 170.586 109.930 139.621 1.00 34.37 282 GLY B C 1
ATOM 4959 O O . GLY B 1 282 ? 171.212 108.898 139.881 1.00 34.37 282 GLY B O 1
ATOM 4960 N N . ASP B 1 283 ? 171.177 111.109 139.422 1.00 35.46 283 ASP B N 1
ATOM 4961 C CA . ASP B 1 283 ? 172.603 111.324 139.624 1.00 35.46 283 ASP B CA 1
ATOM 4962 C C . ASP B 1 283 ? 172.875 112.609 140.396 1.00 35.46 283 ASP B C 1
ATOM 4963 O O . ASP B 1 283 ? 174.010 112.820 140.830 1.00 35.46 283 ASP B O 1
ATOM 4968 N N . GLY B 1 284 ? 171.881 113.475 140.579 1.00 31.10 284 GLY B N 1
ATOM 4969 C CA . GLY B 1 284 ? 172.019 114.654 141.413 1.00 31.10 284 GLY B CA 1
ATOM 4970 C C . GLY B 1 284 ? 170.719 115.024 142.098 1.00 31.10 284 GLY B C 1
ATOM 4971 O O . GLY B 1 284 ? 170.544 116.163 142.540 1.00 31.10 284 GLY B O 1
ATOM 4972 N N . ALA B 1 285 ? 169.798 114.067 142.190 1.00 28.84 285 ALA B N 1
ATOM 4973 C CA . ALA B 1 285 ? 168.451 114.337 142.667 1.00 28.84 285 ALA B CA 1
ATOM 4974 C C . ALA B 1 285 ? 168.457 114.698 144.151 1.00 28.84 285 ALA B C 1
ATOM 4975 O O . ALA B 1 285 ? 169.437 114.491 144.871 1.00 28.84 285 ALA B O 1
ATOM 4977 N N . VAL B 1 286 ? 167.337 115.259 144.605 1.00 28.14 286 VAL B N 1
ATOM 4978 C CA . VAL B 1 286 ? 167.161 115.677 145.996 1.00 28.14 286 VAL B CA 1
ATOM 4979 C C . VAL B 1 286 ? 165.859 115.049 146.486 1.00 28.14 286 VAL B C 1
ATOM 4980 O O . VAL B 1 286 ? 164.771 115.591 146.273 1.00 28.14 286 VAL B O 1
ATOM 4984 N N . ILE B 1 287 ? 165.963 113.901 147.153 1.00 29.82 287 ILE B N 1
ATOM 4985 C CA . ILE B 1 287 ? 164.800 113.216 147.715 1.00 29.82 287 ILE B CA 1
ATOM 4986 C C . ILE B 1 287 ? 164.486 113.886 149.049 1.00 29.82 287 ILE B C 1
ATOM 4987 O O . ILE B 1 287 ? 165.168 113.658 150.047 1.00 29.82 287 ILE B O 1
ATOM 4992 N N . GLY B 1 288 ? 163.439 114.704 149.072 1.00 28.91 288 GLY B N 1
ATOM 4993 C CA . GLY B 1 288 ? 163.162 115.558 150.201 1.00 28.91 288 GLY B CA 1
ATOM 4994 C C . GLY B 1 288 ? 162.610 114.826 151.404 1.00 28.91 288 GLY B C 1
ATOM 4995 O O . GLY B 1 288 ? 162.607 113.593 151.469 1.00 28.91 288 GLY B O 1
ATOM 4996 N N . PRO B 1 289 ? 162.135 115.586 152.391 1.00 30.15 289 PRO B N 1
ATOM 4997 C CA . PRO B 1 289 ? 161.654 114.975 153.636 1.00 30.15 289 PRO B CA 1
ATOM 4998 C C . PRO B 1 289 ? 160.279 114.350 153.448 1.00 30.15 289 PRO B C 1
ATOM 4999 O O . PRO B 1 289 ? 159.381 114.957 152.859 1.00 30.15 289 PRO B O 1
ATOM 5003 N N . TYR B 1 290 ? 160.121 113.130 153.961 1.00 32.72 290 TYR B N 1
ATOM 5004 C CA . TYR B 1 290 ? 158.852 112.405 153.933 1.00 32.72 290 TYR B CA 1
ATOM 5005 C C . TYR B 1 290 ? 158.373 112.191 152.496 1.00 32.72 290 TYR B C 1
ATOM 5006 O O . TYR B 1 290 ? 157.290 112.618 152.098 1.00 32.72 290 TYR B O 1
ATOM 5015 N N . ALA B 1 291 ? 159.213 111.512 151.719 1.00 30.95 291 ALA B N 1
ATOM 5016 C CA . ALA B 1 291 ? 158.910 111.161 150.342 1.00 30.95 291 ALA B CA 1
ATOM 5017 C C . ALA B 1 291 ? 159.051 109.658 150.155 1.00 30.95 291 ALA B C 1
ATOM 5018 O O . ALA B 1 291 ? 159.943 109.026 150.728 1.00 30.95 291 ALA B O 1
ATOM 5020 N N . SER B 1 292 ? 158.162 109.088 149.347 1.00 30.03 292 SER B N 1
ATOM 5021 C CA . SER B 1 292 ? 158.132 107.654 149.095 1.00 30.03 292 SER B CA 1
ATOM 5022 C C . SER B 1 292 ? 158.359 107.390 147.615 1.00 30.03 292 SER B C 1
ATOM 5023 O O . SER B 1 292 ? 157.700 107.995 146.765 1.00 30.03 292 SER B O 1
ATOM 5026 N N . ILE B 1 293 ? 159.289 106.489 147.314 1.00 28.84 293 ILE B N 1
ATOM 5027 C CA . ILE B 1 293 ? 159.590 106.077 145.947 1.00 28.84 293 ILE B CA 1
ATOM 5028 C C . ILE B 1 293 ? 159.279 104.592 145.832 1.00 28.84 293 ILE B C 1
ATOM 5029 O O . ILE B 1 293 ? 159.816 103.779 146.594 1.00 28.84 293 ILE B O 1
ATOM 5034 N N . GLY B 1 294 ? 158.419 104.238 144.880 1.00 28.81 294 GLY B N 1
ATOM 5035 C CA . GLY B 1 294 ? 157.979 102.869 144.725 1.00 28.81 294 GLY B CA 1
ATOM 5036 C C . GLY B 1 294 ? 159.012 101.987 144.054 1.00 28.81 294 GLY B C 1
ATOM 5037 O O . GLY B 1 294 ? 160.095 102.418 143.661 1.00 28.81 294 GLY B O 1
ATOM 5038 N N . ALA B 1 295 ? 158.657 100.712 143.928 1.00 26.87 295 ALA B N 1
ATOM 5039 C CA . ALA B 1 295 ? 159.546 99.739 143.314 1.00 26.87 295 ALA B CA 1
ATOM 5040 C C . ALA B 1 295 ? 159.646 99.963 141.810 1.00 26.87 295 ALA B C 1
ATOM 5041 O O . ALA B 1 295 ? 158.690 100.389 141.157 1.00 26.87 295 ALA B O 1
ATOM 5043 N N . ASN B 1 296 ? 160.835 99.690 141.268 1.00 26.37 296 ASN B N 1
ATOM 5044 C CA . ASN B 1 296 ? 161.114 99.766 139.836 1.00 26.37 296 ASN B CA 1
ATOM 5045 C C . ASN B 1 296 ? 160.964 101.181 139.288 1.00 26.37 296 ASN B C 1
ATOM 5046 O O . ASN B 1 296 ? 161.012 101.385 138.072 1.00 26.37 296 ASN B O 1
ATOM 5051 N N . CYS B 1 297 ? 160.783 102.159 140.169 1.00 26.81 297 CYS B N 1
ATOM 5052 C CA . CYS B 1 297 ? 160.691 103.545 139.739 1.00 26.81 297 CYS B CA 1
ATOM 5053 C C . CYS B 1 297 ? 162.041 104.054 139.249 1.00 26.81 297 CYS B C 1
ATOM 5054 O O . CYS B 1 297 ? 163.100 103.616 139.703 1.00 26.81 297 CYS B O 1
ATOM 5057 N N . VAL B 1 298 ? 161.993 104.993 138.308 1.00 25.77 298 VAL B N 1
ATOM 5058 C CA . VAL B 1 298 ? 163.181 105.652 137.778 1.00 25.77 298 VAL B CA 1
ATOM 5059 C C . VAL B 1 298 ? 163.036 107.148 138.013 1.00 25.77 298 VAL B C 1
ATOM 5060 O O . VAL B 1 298 ? 162.006 107.739 137.669 1.00 25.77 298 VAL B O 1
ATOM 5064 N N . ILE B 1 299 ? 164.064 107.755 138.599 1.00 27.56 299 ILE B N 1
ATOM 5065 C CA . ILE B 1 299 ? 164.074 109.174 138.929 1.00 27.56 299 ILE B CA 1
ATOM 5066 C C . ILE B 1 299 ? 165.176 109.848 138.125 1.00 27.56 299 ILE B C 1
ATOM 5067 O O . ILE B 1 299 ? 166.294 109.330 138.034 1.00 27.56 299 ILE B O 1
ATOM 5072 N N . GLY B 1 300 ? 164.859 110.998 137.539 1.00 26.33 300 GLY B N 1
ATOM 5073 C CA . GLY B 1 300 ? 165.788 111.690 136.671 1.00 26.33 300 GLY B CA 1
ATOM 5074 C C . GLY B 1 300 ? 166.967 112.276 137.427 1.00 26.33 300 GLY B C 1
ATOM 5075 O O . GLY B 1 300 ? 167.089 112.176 138.647 1.00 26.33 300 GLY B O 1
ATOM 5076 N N . GLU B 1 301 ? 167.852 112.922 136.662 1.00 28.57 301 GLU B N 1
ATOM 5077 C CA . GLU B 1 301 ? 169.147 113.327 137.200 1.00 28.57 301 GLU B CA 1
ATOM 5078 C C . GLU B 1 301 ? 169.008 114.331 138.337 1.00 28.57 301 GLU B C 1
ATOM 5079 O O . GLU B 1 301 ? 169.648 114.180 139.383 1.00 28.57 301 GLU B O 1
ATOM 5085 N N . SER B 1 302 ? 168.182 115.358 138.162 1.00 23.54 302 SER B N 1
ATOM 5086 C CA . SER B 1 302 ? 168.090 116.434 139.143 1.00 23.54 302 SER B CA 1
ATOM 5087 C C . SER B 1 302 ? 166.652 116.663 139.575 1.00 23.54 302 SER B C 1
ATOM 5088 O O . SER B 1 302 ? 166.174 117.799 139.628 1.00 23.54 302 SER B O 1
ATOM 5091 N N . CYS B 1 303 ? 165.940 115.587 139.899 1.00 22.70 303 CYS B N 1
ATOM 5092 C CA . CYS B 1 303 ? 164.571 115.721 140.366 1.00 22.70 303 CYS B CA 1
ATOM 5093 C C . CYS B 1 303 ? 164.540 116.257 141.794 1.00 22.70 303 CYS B C 1
ATOM 5094 O O . CYS B 1 303 ? 165.549 116.293 142.503 1.00 22.70 303 CYS B O 1
ATOM 5097 N N . ARG B 1 304 ? 163.350 116.677 142.212 1.00 22.37 304 ARG B N 1
ATOM 5098 C CA . ARG B 1 304 ? 163.116 117.160 143.569 1.00 22.37 304 ARG B CA 1
ATOM 5099 C C . ARG B 1 304 ? 161.816 116.546 144.065 1.00 22.37 304 ARG B C 1
ATOM 5100 O O . ARG B 1 304 ? 160.732 116.976 143.660 1.00 22.37 304 ARG B O 1
ATOM 5108 N N . ILE B 1 305 ? 161.923 115.548 144.935 1.00 22.99 305 ILE B N 1
ATOM 5109 C CA . ILE B 1 305 ? 160.759 114.865 145.492 1.00 22.99 305 ILE B CA 1
ATOM 5110 C C . ILE B 1 305 ? 160.590 115.434 146.897 1.00 22.99 305 ILE B C 1
ATOM 5111 O O . ILE B 1 305 ? 161.157 114.931 147.866 1.00 22.99 305 ILE B O 1
ATOM 5116 N N . ASP B 1 306 ? 159.788 116.492 147.012 1.00 24.57 306 ASP B N 1
ATOM 5117 C CA . ASP B 1 306 ? 159.715 117.241 148.267 1.00 24.57 306 ASP B CA 1
ATOM 5118 C C . ASP B 1 306 ? 158.893 116.492 149.312 1.00 24.57 306 ASP B C 1
ATOM 5119 O O . ASP B 1 306 ? 159.406 116.107 150.365 1.00 24.57 306 ASP B O 1
ATOM 5124 N N . ASN B 1 307 ? 157.610 116.277 149.030 1.00 25.08 307 ASN B N 1
ATOM 5125 C CA . ASN B 1 307 ? 156.716 115.542 149.916 1.00 25.08 307 ASN B CA 1
ATOM 5126 C C . ASN B 1 307 ? 155.823 114.616 149.103 1.00 25.08 307 ASN B C 1
ATOM 5127 O O . ASN B 1 307 ? 154.673 114.362 149.469 1.00 25.08 307 ASN B O 1
ATOM 5132 N N . ALA B 1 308 ? 156.340 114.112 147.992 1.00 22.60 308 ALA B N 1
ATOM 5133 C CA . ALA B 1 308 ? 155.560 113.349 147.035 1.00 22.60 308 ALA B CA 1
ATOM 5134 C C . ALA B 1 308 ? 155.692 111.853 147.283 1.00 22.60 308 ALA B C 1
ATOM 5135 O O . ALA B 1 308 ? 156.664 111.375 147.870 1.00 22.60 308 ALA B O 1
ATOM 5137 N N . ALA B 1 309 ? 154.688 111.116 146.818 1.00 21.81 309 ALA B N 1
ATOM 5138 C CA . ALA B 1 309 ? 154.700 109.661 146.828 1.00 21.81 309 ALA B CA 1
ATOM 5139 C C . ALA B 1 309 ? 154.736 109.184 145.386 1.00 21.81 309 ALA B C 1
ATOM 5140 O O . ALA B 1 309 ? 153.834 109.500 144.603 1.00 21.81 309 ALA B O 1
ATOM 5142 N N . ILE B 1 310 ? 155.772 108.431 145.036 1.00 23.14 310 ILE B N 1
ATOM 5143 C CA . ILE B 1 310 ? 155.957 107.917 143.686 1.00 23.14 310 ILE B CA 1
ATOM 5144 C C . ILE B 1 310 ? 155.631 106.431 143.727 1.00 23.14 310 ILE B C 1
ATOM 5145 O O . ILE B 1 310 ? 156.281 105.668 144.452 1.00 23.14 310 ILE B O 1
ATOM 5150 N N . LEU B 1 311 ? 154.631 106.018 142.956 1.00 20.83 311 LEU B N 1
ATOM 5151 C CA . LEU B 1 311 ? 154.060 104.682 143.062 1.00 20.83 311 LEU B CA 1
ATOM 5152 C C . LEU B 1 311 ? 154.509 103.813 141.895 1.00 20.83 311 LEU B C 1
ATOM 5153 O O . LEU B 1 311 ? 154.385 104.213 140.734 1.00 20.83 311 LEU B O 1
ATOM 5158 N N . GLU B 1 312 ? 155.025 102.625 142.217 1.00 23.51 312 GLU B N 1
ATOM 5159 C CA . GLU B 1 312 ? 155.343 101.574 141.254 1.00 23.51 312 GLU B CA 1
ATOM 5160 C C . GLU B 1 312 ? 156.163 102.056 140.063 1.00 23.51 312 GLU B C 1
ATOM 5161 O O . GLU B 1 312 ? 157.047 102.906 140.210 1.00 23.51 312 GLU B O 1
ATOM 5167 N N . ASN B 1 313 ? 155.870 101.517 138.877 1.00 22.25 313 ASN B N 1
ATOM 5168 C CA . ASN B 1 313 ? 156.701 101.709 137.687 1.00 22.25 313 ASN B CA 1
ATOM 5169 C C . ASN B 1 313 ? 156.461 103.098 137.092 1.00 22.25 313 ASN B C 1
ATOM 5170 O O . ASN B 1 313 ? 155.973 103.264 135.973 1.00 22.25 313 ASN B O 1
ATOM 5175 N N . SER B 1 314 ? 156.829 104.112 137.866 1.00 21.49 314 SER B N 1
ATOM 5176 C CA . SER B 1 314 ? 156.715 105.500 137.448 1.00 21.49 314 SER B CA 1
ATOM 5177 C C . SER B 1 314 ? 158.088 106.032 137.065 1.00 21.49 314 SER B C 1
ATOM 5178 O O . SER B 1 314 ? 159.084 105.741 137.733 1.00 21.49 314 SER B O 1
ATOM 5181 N N . LYS B 1 315 ? 158.141 106.805 135.984 1.00 22.63 315 LYS B N 1
ATOM 5182 C CA . LYS B 1 315 ? 159.380 107.392 135.495 1.00 22.63 315 LYS B CA 1
ATOM 5183 C C . LYS B 1 315 ? 159.272 108.908 135.544 1.00 22.63 315 LYS B C 1
ATOM 5184 O O . LYS B 1 315 ? 158.271 109.477 135.098 1.00 22.63 315 LYS B O 1
ATOM 5190 N N . VAL B 1 316 ? 160.300 109.554 136.086 1.00 22.88 316 VAL B N 1
ATOM 5191 C CA . VAL B 1 316 ? 160.339 111.001 136.255 1.00 22.88 316 VAL B CA 1
ATOM 5192 C C . VAL B 1 316 ? 161.588 111.529 135.564 1.00 22.88 316 VAL B C 1
ATOM 5193 O O . VAL B 1 316 ? 162.693 111.029 135.804 1.00 22.88 316 VAL B O 1
ATOM 5197 N N . GLY B 1 317 ? 161.413 112.538 134.708 1.00 22.29 317 GLY B N 1
ATOM 5198 C CA . GLY B 1 317 ? 162.521 113.071 133.944 1.00 22.29 317 GLY B CA 1
ATOM 5199 C C . GLY B 1 317 ? 163.380 114.041 134.733 1.00 22.29 317 GLY B C 1
ATOM 5200 O O . GLY B 1 317 ? 163.028 114.488 135.822 1.00 22.29 317 GLY B O 1
ATOM 5201 N N . LYS B 1 318 ? 164.526 114.383 134.146 1.00 21.99 318 LYS B N 1
ATOM 5202 C CA . LYS B 1 318 ? 165.506 115.219 134.826 1.00 21.99 318 LYS B CA 1
ATOM 5203 C C . LYS B 1 318 ? 164.983 116.639 135.006 1.00 21.99 318 LYS B C 1
ATOM 5204 O O . LYS B 1 318 ? 164.505 117.262 134.055 1.00 21.99 318 LYS B O 1
ATOM 5210 N N . GLY B 1 319 ? 165.099 117.158 136.227 1.00 20.46 319 GLY B N 1
ATOM 5211 C CA . GLY B 1 319 ? 164.671 118.503 136.541 1.00 20.46 319 GLY B CA 1
ATOM 5212 C C . GLY B 1 319 ? 163.249 118.635 137.044 1.00 20.46 319 GLY B C 1
ATOM 5213 O O . GLY B 1 319 ? 162.854 119.736 137.445 1.00 20.46 319 GLY B O 1
ATOM 5214 N N . THR B 1 320 ? 162.469 117.558 137.037 1.00 20.63 320 THR B N 1
ATOM 5215 C CA . THR B 1 320 ? 161.091 117.623 137.504 1.00 20.63 320 THR B CA 1
ATOM 5216 C C . THR B 1 320 ? 161.046 117.852 139.009 1.00 20.63 320 THR B C 1
ATOM 5217 O O . THR B 1 320 ? 161.883 117.341 139.757 1.00 20.63 320 THR B O 1
ATOM 5221 N N . MET B 1 321 ? 160.061 118.628 139.456 1.00 20.02 321 MET B N 1
ATOM 5222 C CA . MET B 1 321 ? 159.851 118.890 140.876 1.00 20.02 321 MET B CA 1
ATOM 5223 C C . MET B 1 321 ? 158.406 118.564 141.222 1.00 20.02 321 MET B C 1
ATOM 5224 O O . MET B 1 321 ? 157.495 119.315 140.865 1.00 20.02 321 MET B O 1
ATOM 5229 N N . VAL B 1 322 ? 158.198 117.451 141.918 1.00 20.05 322 VAL B N 1
ATOM 5230 C CA . VAL B 1 322 ? 156.884 117.064 142.419 1.00 20.05 322 VAL B CA 1
ATOM 5231 C C . VAL B 1 322 ? 156.898 117.218 143.935 1.00 20.05 322 VAL B C 1
ATOM 5232 O O . VAL B 1 322 ? 157.768 116.666 144.620 1.00 20.05 322 VAL B O 1
ATOM 5236 N N . SER B 1 323 ? 155.957 118.003 144.456 1.00 21.47 323 SER B N 1
ATOM 5237 C CA . SER B 1 323 ? 155.923 118.337 145.873 1.00 21.47 323 SER B CA 1
ATOM 5238 C C . SER B 1 323 ? 154.510 118.167 146.406 1.00 21.47 323 SER B C 1
ATOM 5239 O O . SER B 1 323 ? 153.559 118.692 145.821 1.00 21.47 323 SER B O 1
ATOM 5242 N N . ARG B 1 324 ? 154.382 117.436 147.515 1.00 22.83 324 ARG B N 1
ATOM 5243 C CA . ARG B 1 324 ? 153.098 117.236 148.191 1.00 22.83 324 ARG B CA 1
ATOM 5244 C C . ARG B 1 324 ? 152.051 116.645 147.253 1.00 22.83 324 ARG B C 1
ATOM 5245 O O . ARG B 1 324 ? 150.852 116.876 147.412 1.00 22.83 324 ARG B O 1
ATOM 5253 N N . SER B 1 325 ? 152.494 115.862 146.275 1.00 19.73 325 SER B N 1
ATOM 5254 C CA . SER B 1 325 ? 151.615 115.325 145.251 1.00 19.73 325 SER B CA 1
ATOM 5255 C C . SER B 1 325 ? 151.818 113.822 145.128 1.00 19.73 325 SER B C 1
ATOM 5256 O O . SER B 1 325 ? 152.852 113.279 145.516 1.00 19.73 325 SER B O 1
ATOM 5259 N N . ILE B 1 326 ? 150.808 113.150 144.584 1.00 18.53 326 ILE B N 1
ATOM 5260 C CA . ILE B 1 326 ? 150.833 111.707 144.383 1.00 18.53 326 ILE B CA 1
ATOM 5261 C C . ILE B 1 326 ? 150.779 111.424 142.890 1.00 18.53 326 ILE B C 1
ATOM 5262 O O . ILE B 1 326 ? 149.955 111.997 142.169 1.00 18.53 326 ILE B O 1
ATOM 5267 N N . VAL B 1 327 ? 151.658 110.541 142.427 1.00 18.49 327 VAL B N 1
ATOM 5268 C CA . VAL B 1 327 ? 151.637 110.083 141.045 1.00 18.49 327 VAL B CA 1
ATOM 5269 C C . VAL B 1 327 ? 151.162 108.638 141.034 1.00 18.49 327 VAL B C 1
ATOM 5270 O O . VAL B 1 327 ? 151.297 107.910 142.023 1.00 18.49 327 VAL B O 1
ATOM 5274 N N . GLY B 1 328 ? 150.591 108.227 139.909 1.00 18.25 328 GLY B N 1
ATOM 5275 C CA . GLY B 1 328 ? 149.997 106.916 139.807 1.00 18.25 328 GLY B CA 1
ATOM 5276 C C . GLY B 1 328 ? 151.033 105.809 139.725 1.00 18.25 328 GLY B C 1
ATOM 5277 O O . GLY B 1 328 ? 152.196 105.953 140.102 1.00 18.25 328 GLY B O 1
ATOM 5278 N N . TRP B 1 329 ? 150.579 104.668 139.206 1.00 19.10 329 TRP B N 1
ATOM 5279 C CA . TRP B 1 329 ? 151.398 103.463 139.224 1.00 19.10 329 TRP B CA 1
ATOM 5280 C C . TRP B 1 329 ? 152.359 103.400 138.043 1.00 19.10 329 TRP B C 1
ATOM 5281 O O . TRP B 1 329 ? 153.535 103.063 138.219 1.00 19.10 329 TRP B O 1
ATOM 5292 N N . ASN B 1 330 ? 151.888 103.711 136.840 1.00 18.20 330 ASN B N 1
ATOM 5293 C CA . ASN B 1 330 ? 152.685 103.554 135.629 1.00 18.20 330 ASN B CA 1
ATOM 5294 C C . ASN B 1 330 ? 152.809 104.872 134.883 1.00 18.20 330 ASN B C 1
ATOM 5295 O O . ASN B 1 330 ? 152.709 104.924 133.655 1.00 18.20 330 ASN B O 1
ATOM 5300 N N . ASN B 1 331 ? 153.032 105.960 135.613 1.00 17.45 331 ASN B N 1
ATOM 5301 C CA . ASN B 1 331 ? 153.139 107.267 134.988 1.00 17.45 331 ASN B CA 1
ATOM 5302 C C . ASN B 1 331 ? 154.453 107.410 134.229 1.00 17.45 331 ASN B C 1
ATOM 5303 O O . ASN B 1 331 ? 155.413 106.664 134.437 1.00 17.45 331 ASN B O 1
ATOM 5308 N N . ARG B 1 332 ? 154.481 108.393 133.328 1.00 18.96 332 ARG B N 1
ATOM 5309 C CA . ARG B 1 332 ? 155.702 108.809 132.634 1.00 18.96 332 ARG B CA 1
ATOM 5310 C C . ARG B 1 332 ? 155.723 110.335 132.676 1.00 18.96 332 ARG B C 1
ATOM 5311 O O . ARG B 1 332 ? 155.228 111.000 131.763 1.00 18.96 332 ARG B O 1
ATOM 5319 N N . ILE B 1 333 ? 156.294 110.881 133.741 1.00 18.59 333 ILE B N 1
ATOM 5320 C CA . ILE B 1 333 ? 156.355 112.325 133.925 1.00 18.59 333 ILE B CA 1
ATOM 5321 C C . ILE B 1 333 ? 157.455 112.899 133.043 1.00 18.59 333 ILE B C 1
ATOM 5322 O O . ILE B 1 333 ? 158.491 112.266 132.809 1.00 18.59 333 ILE B O 1
ATOM 5327 N N . GLY B 1 334 ? 157.228 114.107 132.540 1.00 20.29 334 GLY B N 1
ATOM 5328 C CA . GLY B 1 334 ? 158.186 114.759 131.676 1.00 20.29 334 GLY B CA 1
ATOM 5329 C C . GLY B 1 334 ? 159.457 115.143 132.409 1.00 20.29 334 GLY B C 1
ATOM 5330 O O . GLY B 1 334 ? 159.719 114.745 133.543 1.00 20.29 334 GLY B O 1
ATOM 5331 N N . SER B 1 335 ? 160.269 115.948 131.728 1.00 20.82 335 SER B N 1
ATOM 5332 C CA . SER B 1 335 ? 161.580 116.302 132.253 1.00 20.82 335 SER B CA 1
ATOM 5333 C C . SER B 1 335 ? 161.516 117.461 133.241 1.00 20.82 335 SER B C 1
ATOM 5334 O O . SER B 1 335 ? 161.874 117.299 134.410 1.00 20.82 335 SER B O 1
ATOM 5337 N N . TRP B 1 336 ? 161.040 118.624 132.801 1.00 19.67 336 TRP B N 1
ATOM 5338 C CA . TRP B 1 336 ? 161.135 119.853 133.588 1.00 19.67 336 TRP B CA 1
ATOM 5339 C C . TRP B 1 336 ? 159.784 120.303 134.128 1.00 19.67 336 TRP B C 1
ATOM 5340 O O . TRP B 1 336 ? 159.459 121.491 134.095 1.00 19.67 336 TRP B O 1
ATOM 5351 N N . CYS B 1 337 ? 158.972 119.373 134.617 1.00 19.96 337 CYS B N 1
ATOM 5352 C CA . CYS B 1 337 ? 157.628 119.672 135.086 1.00 19.96 337 CYS B CA 1
ATOM 5353 C C . CYS B 1 337 ? 157.615 120.039 136.569 1.00 19.96 337 CYS B C 1
ATOM 5354 O O . CYS B 1 337 ? 158.520 119.694 137.330 1.00 19.96 337 CYS B O 1
ATOM 5357 N N . HIS B 1 338 ? 156.567 120.760 136.969 1.00 19.35 338 HIS B N 1
ATOM 5358 C CA . HIS B 1 338 ? 156.164 120.883 138.366 1.00 19.35 338 HIS B CA 1
ATOM 5359 C C . HIS B 1 338 ? 154.830 120.192 138.583 1.00 19.35 338 HIS B C 1
ATOM 5360 O O . HIS B 1 338 ? 153.903 120.350 137.784 1.00 19.35 338 HIS B O 1
ATOM 5367 N N . ILE B 1 339 ? 154.741 119.434 139.672 1.00 18.82 339 ILE B N 1
ATOM 5368 C CA . ILE B 1 339 ? 153.483 118.863 140.129 1.00 18.82 339 ILE B CA 1
ATOM 5369 C C . ILE B 1 339 ? 153.317 119.276 141.585 1.00 18.82 339 ILE B C 1
ATOM 5370 O O . ILE B 1 339 ? 153.770 118.576 142.497 1.00 18.82 339 ILE B O 1
ATOM 5375 N N . LYS B 1 340 ? 152.668 120.414 141.810 1.00 20.55 340 LYS B N 1
ATOM 5376 C CA . LYS B 1 340 ? 152.673 121.076 143.103 1.00 20.55 340 LYS B CA 1
ATOM 5377 C C . LYS B 1 340 ? 151.317 120.953 143.790 1.00 20.55 340 LYS B C 1
ATOM 5378 O O . LYS B 1 340 ? 150.391 120.309 143.293 1.00 20.55 340 LYS B O 1
ATOM 5384 N N . ASP B 1 341 ? 151.211 121.597 144.947 1.00 23.80 341 ASP B N 1
ATOM 5385 C CA . ASP B 1 341 ? 150.000 121.626 145.786 1.00 23.80 341 ASP B CA 1
ATOM 5386 C C . ASP B 1 341 ? 149.597 120.176 146.064 1.00 23.80 341 ASP B C 1
ATOM 5387 O O . ASP B 1 341 ? 150.473 119.309 146.195 1.00 23.80 341 ASP B O 1
ATOM 5392 N N . ILE B 1 342 ? 148.304 119.878 146.158 1.00 22.93 342 ILE B N 1
ATOM 5393 C CA . ILE B 1 342 ? 147.854 118.504 146.333 1.00 22.93 342 ILE B CA 1
ATOM 5394 C C . ILE B 1 342 ? 147.317 118.016 144.996 1.00 22.93 342 ILE B C 1
ATOM 5395 O O . ILE B 1 342 ? 146.138 118.208 144.675 1.00 22.93 342 ILE B O 1
ATOM 5400 N N . SER B 1 343 ? 148.183 117.394 144.204 1.00 20.24 343 SER B N 1
ATOM 5401 C CA . SER B 1 343 ? 147.843 116.918 142.872 1.00 20.24 343 SER B CA 1
ATOM 5402 C C . SER B 1 343 ? 147.955 115.402 142.844 1.00 20.24 343 SER B C 1
ATOM 5403 O O . SER B 1 343 ? 148.949 114.840 143.314 1.00 20.24 343 SER B O 1
ATOM 5406 N N . VAL B 1 344 ? 146.937 114.743 142.301 1.00 18.09 344 VAL B N 1
ATOM 5407 C CA . VAL B 1 344 ? 146.881 113.289 142.238 1.00 18.09 344 VAL B CA 1
ATOM 5408 C C . VAL B 1 344 ? 146.806 112.881 140.775 1.00 18.09 344 VAL B C 1
ATOM 5409 O O . VAL B 1 344 ? 145.989 113.416 140.019 1.00 18.09 344 VAL B O 1
ATOM 5413 N N . LEU B 1 345 ? 147.660 111.943 140.377 1.00 17.41 345 LEU B N 1
ATOM 5414 C CA . LEU B 1 345 ? 147.719 111.470 139.003 1.00 17.41 345 LEU B CA 1
ATOM 5415 C C . LEU B 1 345 ? 147.250 110.024 138.937 1.00 17.41 345 LEU B C 1
ATOM 5416 O O . LEU B 1 345 ? 147.525 109.230 139.841 1.00 17.41 345 LEU B O 1
ATOM 5421 N N . GLY B 1 346 ? 146.546 109.687 137.861 1.00 17.63 346 GLY B N 1
ATOM 5422 C CA . GLY B 1 346 ? 145.951 108.379 137.709 1.00 17.63 346 GLY B CA 1
ATOM 5423 C C . GLY B 1 346 ? 146.964 107.311 137.344 1.00 17.63 346 GLY B C 1
ATOM 5424 O O . GLY B 1 346 ? 148.178 107.512 137.379 1.00 17.63 346 GLY B O 1
ATOM 5425 N N . ASP B 1 347 ? 146.432 106.147 136.963 1.00 18.36 347 ASP B N 1
ATOM 5426 C CA . ASP B 1 347 ? 147.261 104.954 136.818 1.00 18.36 347 ASP B CA 1
ATOM 5427 C C . ASP B 1 347 ? 148.296 105.104 135.710 1.00 18.36 347 ASP B C 1
ATOM 5428 O O . ASP B 1 347 ? 149.450 104.693 135.875 1.00 18.36 347 ASP B O 1
ATOM 5433 N N . ASP B 1 348 ? 147.913 105.680 134.576 1.00 18.51 348 ASP B N 1
ATOM 5434 C CA . ASP B 1 348 ? 148.778 105.695 133.401 1.00 18.51 348 ASP B CA 1
ATOM 5435 C C . ASP B 1 348 ? 148.829 107.079 132.772 1.00 18.51 348 ASP B C 1
ATOM 5436 O O . ASP B 1 348 ? 148.752 107.229 131.550 1.00 18.51 348 ASP B O 1
ATOM 5441 N N . VAL B 1 349 ? 148.967 108.109 133.594 1.00 18.21 349 VAL B N 1
ATOM 5442 C CA . VAL B 1 349 ? 149.065 109.476 133.098 1.00 18.21 349 VAL B CA 1
ATOM 5443 C C . VAL B 1 349 ? 150.475 109.732 132.587 1.00 18.21 349 VAL B C 1
ATOM 5444 O O . VAL B 1 349 ? 151.463 109.336 133.215 1.00 18.21 349 VAL B O 1
ATOM 5448 N N . GLU B 1 350 ? 150.573 110.396 131.439 1.00 21.30 350 GLU B N 1
ATOM 5449 C CA . GLU B 1 350 ? 151.845 110.827 130.877 1.00 21.30 350 GLU B CA 1
ATOM 5450 C C . GLU B 1 350 ? 151.829 112.341 130.740 1.00 21.30 350 GLU B C 1
ATOM 5451 O O . GLU B 1 350 ? 150.877 112.907 130.194 1.00 21.30 350 GLU B O 1
ATOM 5457 N N . VAL B 1 351 ? 152.880 112.991 131.230 1.00 20.31 351 VAL B N 1
ATOM 5458 C CA . VAL B 1 351 ? 152.968 114.446 131.262 1.00 20.31 351 VAL B CA 1
ATOM 5459 C C . VAL B 1 351 ? 154.131 114.877 130.382 1.00 20.31 351 VAL B C 1
ATOM 5460 O O . VAL B 1 351 ? 155.247 114.364 130.523 1.00 20.31 351 VAL B O 1
ATOM 5464 N N . LYS B 1 352 ? 153.868 115.811 129.472 1.00 22.33 352 LYS B N 1
ATOM 5465 C CA . LYS B 1 352 ? 154.894 116.318 128.577 1.00 22.33 352 LYS B CA 1
ATOM 5466 C C . LYS B 1 352 ? 155.834 117.264 129.321 1.00 22.33 352 LYS B C 1
ATOM 5467 O O . LYS B 1 352 ? 155.539 117.745 130.416 1.00 22.33 352 LYS B O 1
ATOM 5473 N N . ASP B 1 353 ? 156.982 117.532 128.705 1.00 22.28 353 ASP B N 1
ATOM 5474 C CA . ASP B 1 353 ? 158.002 118.356 129.339 1.00 22.28 353 ASP B CA 1
ATOM 5475 C C . ASP B 1 353 ? 157.513 119.788 129.520 1.00 22.28 353 ASP B C 1
ATOM 5476 O O . ASP B 1 353 ? 156.841 120.349 128.651 1.00 22.28 353 ASP B O 1
ATOM 5481 N N . GLY B 1 354 ? 157.859 120.381 130.661 1.00 20.52 354 GLY B N 1
ATOM 5482 C CA . GLY B 1 354 ? 157.539 121.765 130.941 1.00 20.52 354 GLY B CA 1
ATOM 5483 C C . GLY B 1 354 ? 156.143 122.022 131.461 1.00 20.52 354 GLY B C 1
ATOM 5484 O O . GLY B 1 354 ? 155.794 123.187 131.689 1.00 20.52 354 GLY B O 1
ATOM 5485 N N . VAL B 1 355 ? 155.336 120.987 131.658 1.00 19.11 355 VAL B N 1
ATOM 5486 C CA . VAL B 1 355 ? 153.954 121.158 132.092 1.00 19.11 355 VAL B CA 1
ATOM 5487 C C . VAL B 1 355 ? 153.920 121.404 133.594 1.00 19.11 355 VAL B C 1
ATOM 5488 O O . VAL B 1 355 ? 154.631 120.750 134.364 1.00 19.11 355 VAL B O 1
ATOM 5492 N N . ILE B 1 356 ? 153.090 122.353 134.019 1.00 19.27 356 ILE B N 1
ATOM 5493 C CA . ILE B 1 356 ? 152.954 122.722 135.423 1.00 19.27 356 ILE B CA 1
ATOM 5494 C C . ILE B 1 356 ? 151.536 122.388 135.865 1.00 19.27 356 ILE B C 1
ATOM 5495 O O . ILE B 1 356 ? 150.567 122.916 135.307 1.00 19.27 356 ILE B O 1
ATOM 5500 N N . LEU B 1 357 ? 151.416 121.517 136.865 1.00 19.21 357 LEU B N 1
ATOM 5501 C CA . LEU B 1 357 ? 150.129 121.100 137.411 1.00 19.21 357 LEU B CA 1
ATOM 5502 C C . LEU B 1 357 ? 150.067 121.532 138.870 1.00 19.21 357 LEU B C 1
ATOM 5503 O O . LEU B 1 357 ? 150.697 120.911 139.732 1.00 19.21 357 LEU B O 1
ATOM 5508 N N . ILE B 1 358 ? 149.305 122.584 139.145 1.00 20.83 358 ILE B N 1
ATOM 5509 C CA . ILE B 1 358 ? 149.167 123.123 140.495 1.00 20.83 358 ILE B CA 1
ATOM 5510 C C . ILE B 1 358 ? 147.901 122.506 141.081 1.00 20.83 358 ILE B C 1
ATOM 5511 O O . ILE B 1 358 ? 146.799 123.038 140.942 1.00 20.83 358 ILE B O 1
ATOM 5516 N N . GLY B 1 359 ? 148.062 121.367 141.744 1.00 21.69 359 GLY B N 1
ATOM 5517 C CA . GLY B 1 359 ? 146.954 120.727 142.433 1.00 21.69 359 GLY B CA 1
ATOM 5518 C C . GLY B 1 359 ? 145.825 120.249 141.546 1.00 21.69 359 GLY B C 1
ATOM 5519 O O . GLY B 1 359 ? 144.653 120.464 141.875 1.00 21.69 359 GLY B O 1
ATOM 5520 N N . THR B 1 360 ? 146.145 119.598 140.431 1.00 21.18 360 THR B N 1
ATOM 5521 C CA . THR B 1 360 ? 145.144 119.086 139.507 1.00 21.18 360 THR B CA 1
ATOM 5522 C C . THR B 1 360 ? 145.103 117.567 139.573 1.00 21.18 360 THR B C 1
ATOM 5523 O O . THR B 1 360 ? 146.146 116.910 139.638 1.00 21.18 360 THR B O 1
ATOM 5527 N N . LYS B 1 361 ? 143.893 117.015 139.555 1.00 20.47 361 LYS B N 1
ATOM 5528 C CA . LYS B 1 361 ? 143.679 115.575 139.600 1.00 20.47 361 LYS B CA 1
ATOM 5529 C C . LYS B 1 361 ? 143.451 115.068 138.183 1.00 20.47 361 LYS B C 1
ATOM 5530 O O . LYS B 1 361 ? 142.514 115.505 137.508 1.00 20.47 361 LYS B O 1
ATOM 5536 N N . VAL B 1 362 ? 144.302 114.150 137.737 1.00 18.74 362 VAL B N 1
ATOM 5537 C CA . VAL B 1 362 ? 144.259 113.624 136.378 1.00 18.74 362 VAL B CA 1
ATOM 5538 C C . VAL B 1 362 ? 143.732 112.198 136.424 1.00 18.74 362 VAL B C 1
ATOM 5539 O O . VAL B 1 362 ? 144.239 111.365 137.184 1.00 18.74 362 VAL B O 1
ATOM 5543 N N . LEU B 1 363 ? 142.715 111.922 135.613 1.00 17.65 363 LEU B N 1
ATOM 5544 C CA . LEU B 1 363 ? 142.126 110.599 135.553 1.00 17.65 363 LEU B CA 1
ATOM 5545 C C . LEU B 1 363 ? 143.080 109.623 134.864 1.00 17.65 363 LEU B C 1
ATOM 5546 O O . LEU B 1 363 ? 143.995 110.037 134.149 1.00 17.65 363 LEU B O 1
ATOM 5551 N N . PRO B 1 364 ? 142.896 108.318 135.076 1.00 17.89 364 PRO B N 1
ATOM 5552 C CA . PRO B 1 364 ? 143.839 107.344 134.516 1.00 17.89 364 PRO B CA 1
ATOM 5553 C C . PRO B 1 364 ? 143.853 107.358 132.995 1.00 17.89 364 PRO B C 1
ATOM 5554 O O . PRO B 1 364 ? 142.864 107.698 132.343 1.00 17.89 364 PRO B O 1
ATOM 5558 N N . ASN B 1 365 ? 145.010 106.992 132.437 1.00 20.89 365 ASN B N 1
ATOM 5559 C CA . ASN B 1 365 ? 145.190 106.829 130.994 1.00 20.89 365 ASN B CA 1
ATOM 5560 C C . ASN B 1 365 ? 144.963 108.139 130.244 1.00 20.89 365 ASN B C 1
ATOM 5561 O O . ASN B 1 365 ? 144.296 108.176 129.209 1.00 20.89 365 ASN B O 1
ATOM 5566 N N . LYS B 1 366 ? 145.526 109.222 130.767 1.00 20.57 366 LYS B N 1
ATOM 5567 C CA . LYS B 1 366 ? 145.459 110.528 130.132 1.00 20.57 366 LYS B CA 1
ATOM 5568 C C . LYS B 1 366 ? 146.848 110.988 129.711 1.00 20.57 366 LYS B C 1
ATOM 5569 O O . LYS B 1 366 ? 147.868 110.483 130.185 1.00 20.57 366 LYS B O 1
ATOM 5575 N N . ASP B 1 367 ? 146.870 111.957 128.801 1.00 22.91 367 ASP B N 1
ATOM 5576 C CA . ASP B 1 367 ? 148.090 112.641 128.392 1.00 22.91 367 ASP B CA 1
ATOM 5577 C C . ASP B 1 367 ? 147.908 114.124 128.669 1.00 22.91 367 ASP B C 1
ATOM 5578 O O . ASP B 1 367 ? 146.945 114.733 128.190 1.00 22.91 367 ASP B O 1
ATOM 5583 N N . VAL B 1 368 ? 148.825 114.703 129.438 1.00 21.65 368 VAL B N 1
ATOM 5584 C CA . VAL B 1 368 ? 148.756 116.102 129.839 1.00 21.65 368 VAL B CA 1
ATOM 5585 C C . VAL B 1 368 ? 149.825 116.873 129.081 1.00 21.65 368 VAL B C 1
ATOM 5586 O O . VAL B 1 368 ? 151.005 116.504 129.112 1.00 21.65 368 VAL B O 1
ATOM 5590 N N . GLY B 1 369 ? 149.414 117.939 128.402 1.00 22.66 369 GLY B N 1
ATOM 5591 C CA . GLY B 1 369 ? 150.343 118.763 127.659 1.00 22.66 369 GLY B CA 1
ATOM 5592 C C . GLY B 1 369 ? 150.080 120.244 127.829 1.00 22.66 369 GLY B C 1
ATOM 5593 O O . GLY B 1 369 ? 150.701 121.072 127.157 1.00 22.66 369 GLY B O 1
ATOM 5594 N N . GLU B 1 370 ? 149.164 120.590 128.728 1.00 23.44 370 GLU B N 1
ATOM 5595 C CA . GLU B 1 370 ? 148.782 121.973 128.969 1.00 23.44 370 GLU B CA 1
ATOM 5596 C C . GLU B 1 370 ? 149.075 122.346 130.415 1.00 23.44 370 GLU B C 1
ATOM 5597 O O . GLU B 1 370 ? 148.908 121.529 131.325 1.00 23.44 370 GLU B O 1
ATOM 5603 N N . HIS B 1 371 ? 149.541 123.575 130.616 1.00 21.49 371 HIS B N 1
ATOM 5604 C CA . HIS B 1 371 ? 149.758 124.078 131.963 1.00 21.49 371 HIS B CA 1
ATOM 5605 C C . HIS B 1 371 ? 148.424 124.308 132.659 1.00 21.49 371 HIS B C 1
ATOM 5606 O O . HIS B 1 371 ? 147.472 124.813 132.060 1.00 21.49 371 HIS B O 1
ATOM 5613 N N . ARG B 1 372 ? 148.358 123.935 133.934 1.00 23.03 372 ARG B N 1
ATOM 5614 C CA . ARG B 1 372 ? 147.159 124.122 134.749 1.00 23.03 372 ARG B CA 1
ATOM 5615 C C . ARG B 1 372 ? 147.588 124.771 136.059 1.00 23.03 372 ARG B C 1
ATOM 5616 O O . ARG B 1 372 ? 148.151 124.107 136.934 1.00 23.03 372 ARG B O 1
ATOM 5624 N N . PHE B 1 373 ? 147.321 126.067 136.191 1.00 21.51 373 PHE B N 1
ATOM 5625 C CA . PHE B 1 373 ? 147.777 126.847 137.332 1.00 21.51 373 PHE B CA 1
ATOM 5626 C C . PHE B 1 373 ? 146.754 126.921 138.458 1.00 21.51 373 PHE B C 1
ATOM 5627 O O . PHE B 1 373 ? 147.034 127.542 139.487 1.00 21.51 373 PHE B O 1
ATOM 5635 N N . GLU B 1 374 ? 145.588 126.309 138.293 1.00 26.43 374 GLU B N 1
ATOM 5636 C CA . GLU B 1 374 ? 144.556 126.317 139.315 1.00 26.43 374 GLU B CA 1
ATOM 5637 C C . GLU B 1 374 ? 144.083 124.898 139.581 1.00 26.43 374 GLU B C 1
ATOM 5638 O O . GLU B 1 374 ? 144.148 124.042 138.693 1.00 26.43 374 GLU B O 1
ATOM 5644 N N . PRO B 1 375 ? 143.620 124.616 140.798 1.00 23.76 375 PRO B N 1
ATOM 5645 C CA . PRO B 1 375 ? 143.107 123.274 141.095 1.00 23.76 375 PRO B CA 1
ATOM 5646 C C . PRO B 1 375 ? 141.951 122.906 140.177 1.00 23.76 375 PRO B C 1
ATOM 5647 O O . PRO B 1 375 ? 141.107 123.739 139.841 1.00 23.76 375 PRO B O 1
ATOM 5651 N N . GLY B 1 376 ? 141.924 121.643 139.773 1.00 23.05 376 GLY B N 1
ATOM 5652 C CA . GLY B 1 376 ? 140.893 121.177 138.869 1.00 23.05 376 GLY B CA 1
ATOM 5653 C C . GLY B 1 376 ? 141.062 119.701 138.595 1.00 23.05 376 GLY B C 1
ATOM 5654 O O . GLY B 1 376 ? 141.900 119.031 139.199 1.00 23.05 376 GLY B O 1
ATOM 5655 N N . ILE B 1 377 ? 140.246 119.199 137.673 1.00 20.26 377 ILE B N 1
ATOM 5656 C CA . ILE B 1 377 ? 140.254 117.793 137.291 1.00 20.26 377 ILE B CA 1
ATOM 5657 C C . ILE B 1 377 ? 140.487 117.701 135.791 1.00 20.26 377 ILE B C 1
ATOM 5658 O O . ILE B 1 377 ? 139.815 118.385 135.011 1.00 20.26 377 ILE B O 1
ATOM 5663 N N . ILE B 1 378 ? 141.441 116.867 135.393 1.00 20.51 378 ILE B N 1
ATOM 5664 C CA . ILE B 1 378 ? 141.664 116.549 133.988 1.00 20.51 378 ILE B CA 1
ATOM 5665 C C . ILE B 1 378 ? 140.956 115.236 133.693 1.00 20.51 378 ILE B C 1
ATOM 5666 O O . ILE B 1 378 ? 141.289 114.198 134.274 1.00 20.51 378 ILE B O 1
ATOM 5671 N N . MET B 1 379 ? 139.979 115.277 132.795 1.00 21.90 379 MET B N 1
ATOM 5672 C CA . MET B 1 379 ? 139.141 114.115 132.539 1.00 21.90 379 MET B CA 1
ATOM 5673 C C . MET B 1 379 ? 139.926 113.023 131.820 1.00 21.90 379 MET B C 1
ATOM 5674 O O . MET B 1 379 ? 139.503 112.516 130.781 1.00 21.90 379 MET B O 1
ATOM 5679 N N . MET C 1 9 ? 94.107 167.223 105.451 1.00 80.87 9 MET C N 1
ATOM 5680 C CA . MET C 1 9 ? 94.771 165.944 105.676 1.00 80.87 9 MET C CA 1
ATOM 5681 C C . MET C 1 9 ? 95.266 165.862 107.116 1.00 80.87 9 MET C C 1
ATOM 5682 O O . MET C 1 9 ? 95.713 166.859 107.682 1.00 80.87 9 MET C O 1
ATOM 5687 N N . ARG C 1 10 ? 95.186 164.671 107.708 1.00 76.41 10 ARG C N 1
ATOM 5688 C CA . ARG C 1 10 ? 95.498 164.483 109.115 1.00 76.41 10 ARG C CA 1
ATOM 5689 C C . ARG C 1 10 ? 96.580 163.426 109.285 1.00 76.41 10 ARG C C 1
ATOM 5690 O O . ARG C 1 10 ? 96.871 162.638 108.378 1.00 76.41 10 ARG C O 1
ATOM 5698 N N . ALA C 1 11 ? 97.180 163.424 110.470 1.00 66.88 11 ALA C N 1
ATOM 5699 C CA . ALA C 1 11 ? 98.226 162.475 110.811 1.00 66.88 11 ALA C CA 1
ATOM 5700 C C . ALA C 1 11 ? 97.838 161.705 112.064 1.00 66.88 11 ALA C C 1
ATOM 5701 O O . ALA C 1 11 ? 96.971 162.124 112.830 1.00 66.88 11 ALA C O 1
ATOM 5703 N N . VAL C 1 12 ? 98.486 160.560 112.258 1.00 61.67 12 VAL C N 1
ATOM 5704 C CA . VAL C 1 12 ? 98.324 159.738 113.451 1.00 61.67 12 VAL C CA 1
ATOM 5705 C C . VAL C 1 12 ? 99.713 159.371 113.947 1.00 61.67 12 VAL C C 1
ATOM 5706 O O . VAL C 1 12 ? 100.495 158.758 113.211 1.00 61.67 12 VAL C O 1
ATOM 5710 N N . ILE C 1 13 ? 100.019 159.734 115.188 1.00 55.95 13 ILE C N 1
ATOM 5711 C CA . ILE C 1 13 ? 101.314 159.448 115.795 1.00 55.95 13 ILE C CA 1
ATOM 5712 C C . ILE C 1 13 ? 101.113 158.395 116.873 1.00 55.95 13 ILE C C 1
ATOM 5713 O O . ILE C 1 13 ? 100.264 158.556 117.757 1.00 55.95 13 ILE C O 1
ATOM 5718 N N . LEU C 1 14 ? 101.890 157.317 116.798 1.00 52.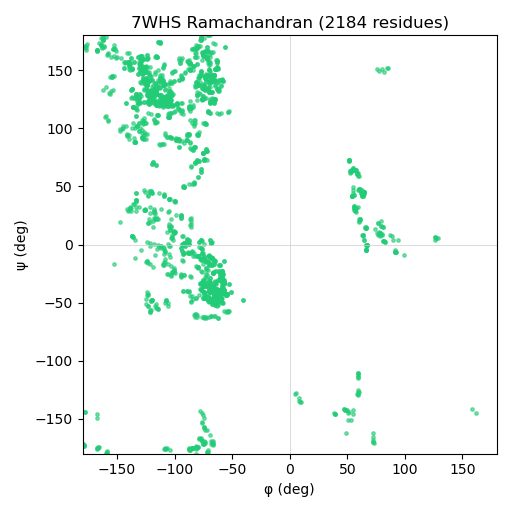50 14 LEU C N 1
ATOM 5719 C CA . LEU C 1 14 ? 101.793 156.226 117.765 1.00 52.50 14 LEU C CA 1
ATOM 5720 C C . LEU C 1 14 ? 102.555 156.633 119.018 1.00 52.50 14 LEU C C 1
ATOM 5721 O O . LEU C 1 14 ? 103.771 156.449 119.111 1.00 52.50 14 LEU C O 1
ATOM 5726 N N . VAL C 1 15 ? 101.835 157.183 119.993 1.00 51.91 15 VAL C N 1
ATOM 5727 C CA . VAL C 1 15 ? 102.435 157.767 121.184 1.00 51.91 15 VAL C CA 1
ATOM 5728 C C . VAL C 1 15 ? 102.332 156.842 122.388 1.00 51.91 15 VAL C C 1
ATOM 5729 O O . VAL C 1 15 ? 102.709 157.232 123.498 1.00 51.91 15 VAL C O 1
ATOM 5733 N N . GLY C 1 16 ? 101.832 155.624 122.202 1.00 50.12 16 GLY C N 1
ATOM 5734 C CA . GLY C 1 16 ? 101.786 154.640 123.261 1.00 50.12 16 GLY C CA 1
ATOM 5735 C C . GLY C 1 16 ? 103.147 154.019 123.510 1.00 50.12 16 GLY C C 1
ATOM 5736 O O . GLY C 1 16 ? 104.197 154.622 123.281 1.00 50.12 16 GLY C O 1
ATOM 5737 N N . GLY C 1 17 ? 103.118 152.789 124.000 1.00 44.98 17 GLY C N 1
ATOM 5738 C CA . GLY C 1 17 ? 104.322 152.016 124.223 1.00 44.98 17 GLY C CA 1
ATOM 5739 C C . GLY C 1 17 ? 104.961 152.336 125.561 1.00 44.98 17 GLY C C 1
ATOM 5740 O O . GLY C 1 17 ? 104.850 153.437 126.096 1.00 44.98 17 GLY C O 1
ATOM 5741 N N . PHE C 1 18 ? 105.661 151.333 126.085 1.00 35.73 18 PHE C N 1
ATOM 5742 C CA . PHE C 1 18 ? 106.236 151.416 127.418 1.00 35.73 18 PHE C CA 1
ATOM 5743 C C . PHE C 1 18 ? 107.635 152.016 127.443 1.00 35.73 18 PHE C C 1
ATOM 5744 O O . PHE C 1 18 ? 108.162 152.257 128.534 1.00 35.73 18 PHE C O 1
ATOM 5752 N N . GLY C 1 19 ? 108.240 152.274 126.288 1.00 31.60 19 GLY C N 1
ATOM 5753 C CA . GLY C 1 19 ? 109.581 152.839 126.267 1.00 31.60 19 GLY C CA 1
ATOM 5754 C C . GLY C 1 19 ? 110.611 151.976 126.961 1.00 31.60 19 GLY C C 1
ATOM 5755 O O . GLY C 1 19 ? 111.397 152.481 127.770 1.00 31.60 19 GLY C O 1
ATOM 5756 N N . THR C 1 20 ? 110.620 150.675 126.664 1.00 28.80 20 THR C N 1
ATOM 5757 C CA . THR C 1 20 ? 111.465 149.742 127.401 1.00 28.80 20 THR C CA 1
ATOM 5758 C C . THR C 1 20 ? 112.950 150.025 127.206 1.00 28.80 20 THR C C 1
ATOM 5759 O O . THR C 1 20 ? 113.732 149.898 128.154 1.00 28.80 20 THR C O 1
ATOM 5763 N N . ARG C 1 21 ? 113.365 150.407 125.997 1.00 32.01 21 ARG C N 1
ATOM 5764 C CA . ARG C 1 21 ? 114.788 150.633 125.762 1.00 32.01 21 ARG C CA 1
ATOM 5765 C C . ARG C 1 21 ? 115.272 151.936 126.388 1.00 32.01 21 ARG C C 1
ATOM 5766 O O . ARG C 1 21 ? 116.407 152.005 126.872 1.00 32.01 21 ARG C O 1
ATOM 5774 N N . LEU C 1 22 ? 114.443 152.976 126.388 1.00 27.59 22 LEU C N 1
ATOM 5775 C CA . LEU C 1 22 ? 114.750 154.198 127.134 1.00 27.59 22 LEU C CA 1
ATOM 5776 C C . LEU C 1 22 ? 114.148 154.148 128.534 1.00 27.59 22 LEU C C 1
ATOM 5777 O O . LEU C 1 22 ? 113.488 155.085 128.978 1.00 27.59 22 LEU C O 1
ATOM 5782 N N . ARG C 1 23 ? 114.383 153.042 129.248 1.00 24.73 23 ARG C N 1
ATOM 5783 C CA . ARG C 1 23 ? 113.637 152.805 130.484 1.00 24.73 23 ARG C CA 1
ATOM 5784 C C . ARG C 1 23 ? 113.969 153.795 131.594 1.00 24.73 23 ARG C C 1
ATOM 5785 O O . ARG C 1 23 ? 113.028 154.307 132.226 1.00 24.73 23 ARG C O 1
ATOM 5793 N N . PRO C 1 24 ? 115.236 154.105 131.903 1.00 21.74 24 PRO C N 1
ATOM 5794 C CA . PRO C 1 24 ? 115.489 155.003 133.046 1.00 21.74 24 PRO C CA 1
ATOM 5795 C C . PRO C 1 24 ? 114.839 156.366 132.903 1.00 21.74 24 PRO C C 1
ATOM 5796 O O . PRO C 1 24 ? 114.532 157.004 133.917 1.00 21.74 24 PRO C O 1
ATOM 5800 N N . LEU C 1 25 ? 114.612 156.831 131.676 1.00 21.34 25 LEU C N 1
ATOM 5801 C CA . LEU C 1 25 ? 113.937 158.102 131.448 1.00 21.34 25 LEU C CA 1
ATOM 5802 C C . LEU C 1 25 ? 112.440 157.959 131.230 1.00 21.34 25 LEU C C 1
ATOM 5803 O O . LEU C 1 25 ? 111.694 158.897 131.525 1.00 21.34 25 LEU C O 1
ATOM 5808 N N . THR C 1 26 ? 111.976 156.819 130.722 1.00 25.94 26 THR C N 1
ATOM 5809 C CA . THR C 1 26 ? 110.557 156.623 130.458 1.00 25.94 26 THR C CA 1
ATOM 5810 C C . THR C 1 26 ? 109.791 156.094 131.663 1.00 25.94 26 THR C C 1
ATOM 5811 O O . THR C 1 26 ? 108.581 155.876 131.559 1.00 25.94 26 THR C O 1
ATOM 5815 N N . LEU C 1 27 ? 110.459 155.872 132.796 1.00 24.42 27 LEU C N 1
ATOM 5816 C CA . LEU C 1 27 ? 109.740 155.557 134.023 1.00 24.42 27 LEU C CA 1
ATOM 5817 C C . LEU C 1 27 ? 109.064 156.779 134.624 1.00 24.42 27 LEU C C 1
ATOM 5818 O O . LEU C 1 27 ? 108.222 156.625 135.514 1.00 24.42 27 LEU C O 1
ATOM 5823 N N . THR C 1 28 ? 109.411 157.978 134.160 1.00 28.43 28 THR C N 1
ATOM 5824 C CA . THR C 1 28 ? 108.807 159.221 134.618 1.00 28.43 28 THR C CA 1
ATOM 5825 C C . THR C 1 28 ? 107.844 159.811 133.601 1.00 28.43 28 THR C C 1
ATOM 5826 O O . THR C 1 28 ? 106.693 160.105 133.934 1.00 28.43 28 THR C O 1
ATOM 5830 N N . THR C 1 29 ? 108.287 159.987 132.359 1.00 30.75 29 THR C N 1
ATOM 5831 C CA . THR C 1 29 ? 107.476 160.544 131.293 1.00 30.75 29 THR C CA 1
ATOM 5832 C C . THR C 1 29 ? 107.373 159.552 130.142 1.00 30.75 29 THR C C 1
ATOM 5833 O O . THR C 1 29 ? 108.267 158.724 129.953 1.00 30.75 29 THR C O 1
ATOM 5837 N N . PRO C 1 30 ? 106.297 159.605 129.359 1.00 36.55 30 PRO C N 1
ATOM 5838 C CA . PRO C 1 30 ? 106.190 158.713 128.202 1.00 36.55 30 PRO C CA 1
ATOM 5839 C C . PRO C 1 30 ? 107.286 158.994 127.186 1.00 36.55 30 PRO C C 1
ATOM 5840 O O . PRO C 1 30 ? 107.873 160.076 127.144 1.00 36.55 30 PRO C O 1
ATOM 5844 N N . LYS C 1 31 ? 107.564 157.985 126.366 1.00 38.86 31 LYS C N 1
ATOM 5845 C CA . LYS C 1 31 ? 108.606 158.103 125.349 1.00 38.86 31 LYS C CA 1
ATOM 5846 C C . LYS C 1 31 ? 108.432 159.298 124.416 1.00 38.86 31 LYS C C 1
ATOM 5847 O O . LYS C 1 31 ? 109.442 159.955 124.117 1.00 38.86 31 LYS C O 1
ATOM 5853 N N . PRO C 1 32 ? 107.236 159.626 123.912 1.00 39.55 32 PRO C N 1
ATOM 5854 C CA . PRO C 1 32 ? 107.122 160.816 123.054 1.00 39.55 32 PRO C CA 1
ATOM 5855 C C . PRO C 1 32 ? 107.521 162.111 123.738 1.00 39.55 32 PRO C C 1
ATOM 5856 O O . PRO C 1 32 ? 108.006 163.028 123.064 1.00 39.55 32 PRO C O 1
ATOM 5860 N N . LEU C 1 33 ? 107.334 162.221 125.049 1.00 38.45 33 LEU C N 1
ATOM 5861 C CA . LEU C 1 33 ? 107.588 163.465 125.761 1.00 38.45 33 LEU C CA 1
ATOM 5862 C C . LEU C 1 33 ? 109.004 163.569 126.308 1.00 38.45 33 LEU C C 1
ATOM 5863 O O . LEU C 1 33 ? 109.323 164.565 126.964 1.00 38.45 33 LEU C O 1
ATOM 5868 N N . VAL C 1 34 ? 109.855 162.577 126.067 1.00 33.57 34 VAL C N 1
ATOM 5869 C CA . VAL C 1 34 ? 111.245 162.644 126.509 1.00 33.57 34 VAL C CA 1
ATOM 5870 C C . VAL C 1 34 ? 111.950 163.714 125.685 1.00 33.57 34 VAL C C 1
ATOM 5871 O O . VAL C 1 34 ? 111.955 163.637 124.448 1.00 33.57 34 VAL C O 1
ATOM 5875 N N . PRO C 1 35 ? 112.543 164.725 126.315 1.00 31.91 35 PRO C N 1
ATOM 5876 C CA . PRO C 1 35 ? 113.156 165.815 125.546 1.00 31.91 35 PRO C CA 1
ATOM 5877 C C . PRO C 1 35 ? 114.344 165.334 124.728 1.00 31.91 35 PRO C C 1
ATOM 5878 O O . PRO C 1 35 ? 115.316 164.797 125.263 1.00 31.91 35 PRO C O 1
ATOM 5882 N N . PHE C 1 36 ? 114.253 165.528 123.417 1.00 36.40 36 PHE C N 1
ATOM 5883 C CA . PHE C 1 36 ? 115.371 165.341 122.504 1.00 36.40 36 PHE C CA 1
ATOM 5884 C C . PHE C 1 36 ? 115.877 166.716 122.099 1.00 36.40 36 PHE C C 1
ATOM 5885 O O . PHE C 1 36 ? 115.091 167.562 121.661 1.00 36.40 36 PHE C O 1
ATOM 5893 N N . CYS C 1 37 ? 117.182 166.935 122.249 1.00 38.84 37 CYS C N 1
ATOM 5894 C CA . CYS C 1 37 ? 117.776 168.273 122.150 1.00 38.84 37 CYS C CA 1
ATOM 5895 C C . CYS C 1 37 ? 117.102 169.127 123.224 1.00 38.84 37 CYS C C 1
ATOM 5896 O O . CYS C 1 37 ? 117.315 168.874 124.418 1.00 38.84 37 CYS C O 1
ATOM 5899 N N . ASN C 1 38 ? 116.302 170.131 122.865 1.00 35.67 38 ASN C N 1
ATOM 5900 C CA . ASN C 1 38 ? 115.613 170.959 123.847 1.00 35.67 38 ASN C CA 1
ATOM 5901 C C . ASN C 1 38 ? 114.098 170.945 123.660 1.00 35.67 38 ASN C C 1
ATOM 5902 O O . ASN C 1 38 ? 113.404 171.857 124.115 1.00 35.67 38 ASN C O 1
ATOM 5907 N N . LYS C 1 39 ? 113.572 169.924 122.999 1.00 39.93 39 LYS C N 1
ATOM 5908 C CA . LYS C 1 39 ? 112.145 169.798 122.758 1.00 39.93 39 LYS C CA 1
ATOM 5909 C C . LYS C 1 39 ? 111.751 168.335 122.857 1.00 39.93 39 LYS C C 1
ATOM 5910 O O . LYS C 1 39 ? 112.594 167.447 122.694 1.00 39.93 39 LYS C O 1
ATOM 5916 N N . PRO C 1 40 ? 110.482 168.050 123.139 1.00 40.59 40 PRO C N 1
ATOM 5917 C CA . PRO C 1 40 ? 110.010 166.666 123.052 1.00 40.59 40 PRO C CA 1
ATOM 5918 C C . PRO C 1 40 ? 110.071 166.148 121.622 1.00 40.59 40 PRO C C 1
ATOM 5919 O O . PRO C 1 40 ? 109.965 166.906 120.656 1.00 40.59 40 PRO C O 1
ATOM 5923 N N . MET C 1 41 ? 110.253 164.831 121.500 1.00 40.70 41 MET C N 1
ATOM 5924 C CA . MET C 1 41 ? 110.368 164.192 120.191 1.00 40.70 41 MET C CA 1
ATOM 5925 C C . MET C 1 41 ? 109.110 164.431 119.362 1.00 40.70 41 MET C C 1
ATOM 5926 O O . MET C 1 41 ? 109.171 164.852 118.192 1.00 40.70 41 MET C O 1
ATOM 5931 N N . ILE C 1 42 ? 107.952 164.172 119.970 1.00 44.88 42 ILE C N 1
ATOM 5932 C CA . ILE C 1 42 ? 106.678 164.374 119.299 1.00 44.88 42 ILE C CA 1
ATOM 5933 C C . ILE C 1 42 ? 106.512 165.828 118.894 1.00 44.88 42 ILE C C 1
ATOM 5934 O O . ILE C 1 42 ? 105.826 166.128 117.915 1.00 44.88 42 ILE C O 1
ATOM 5939 N N . ILE C 1 43 ? 107.147 166.754 119.616 1.00 45.77 43 ILE C N 1
ATOM 5940 C CA . ILE C 1 43 ? 107.059 168.160 119.235 1.00 45.77 43 ILE C CA 1
ATOM 5941 C C . ILE C 1 43 ? 107.826 168.416 117.944 1.00 45.77 43 ILE C C 1
ATOM 5942 O O . ILE C 1 43 ? 107.371 169.174 117.081 1.00 45.77 43 ILE C O 1
ATOM 5947 N N . HIS C 1 44 ? 108.993 167.787 117.781 1.00 44.28 44 HIS C N 1
ATOM 5948 C CA . HIS C 1 44 ? 109.699 167.875 116.506 1.00 44.28 44 HIS C CA 1
ATOM 5949 C C . HIS C 1 44 ? 108.838 167.333 115.374 1.00 44.28 44 HIS C C 1
ATOM 5950 O O . HIS C 1 44 ? 108.713 167.958 114.310 1.00 44.28 44 HIS C O 1
ATOM 5957 N N . GLN C 1 45 ? 108.223 166.167 115.591 1.00 49.15 45 GLN C N 1
ATOM 5958 C CA . GLN C 1 45 ? 107.403 165.580 114.534 1.00 49.15 45 GLN C CA 1
ATOM 5959 C C . GLN C 1 45 ? 106.188 166.449 114.218 1.00 49.15 45 GLN C C 1
ATOM 5960 O O . GLN C 1 45 ? 105.812 166.603 113.049 1.00 49.15 45 GLN C O 1
ATOM 5966 N N . ILE C 1 46 ? 105.566 167.032 115.244 1.00 49.01 46 ILE C N 1
ATOM 5967 C CA . ILE C 1 46 ? 104.397 167.881 115.033 1.00 49.01 46 ILE C CA 1
ATOM 5968 C C . ILE C 1 46 ? 104.788 169.165 114.316 1.00 49.01 46 ILE C C 1
ATOM 5969 O O . ILE C 1 46 ? 104.039 169.671 113.475 1.00 49.01 46 ILE C O 1
ATOM 5974 N N . GLU C 1 47 ? 105.960 169.720 114.637 1.00 52.50 47 GLU C N 1
ATOM 5975 C CA . GLU C 1 47 ? 106.433 170.897 113.918 1.00 52.50 47 GLU C CA 1
ATOM 5976 C C . GLU C 1 47 ? 106.661 170.582 112.448 1.00 52.50 47 GLU C C 1
ATOM 5977 O O . GLU C 1 47 ? 106.299 171.376 111.570 1.00 52.50 47 GLU C O 1
ATOM 5983 N N . ALA C 1 48 ? 107.248 169.418 112.156 1.00 54.72 48 ALA C N 1
ATOM 5984 C CA . ALA C 1 48 ? 107.414 169.016 110.762 1.00 54.72 48 ALA C CA 1
ATOM 5985 C C . ALA C 1 48 ? 106.063 168.880 110.066 1.00 54.72 48 ALA C C 1
ATOM 5986 O O . ALA C 1 48 ? 105.869 169.380 108.951 1.00 54.72 48 ALA C O 1
ATOM 5988 N N . LEU C 1 49 ? 105.105 168.225 110.729 1.00 57.50 49 LEU C N 1
ATOM 5989 C CA . LEU C 1 49 ? 103.788 168.025 110.130 1.00 57.50 49 LEU C CA 1
ATOM 5990 C C . LEU C 1 49 ? 103.082 169.353 109.884 1.00 57.50 49 LEU C C 1
ATOM 5991 O O . LEU C 1 49 ? 102.411 169.528 108.860 1.00 57.50 49 LEU C O 1
ATOM 5996 N N . LYS C 1 50 ? 103.208 170.296 110.819 1.00 58.28 50 LYS C N 1
ATOM 5997 C CA . LYS C 1 50 ? 102.644 171.626 110.617 1.00 58.28 50 LYS C CA 1
ATOM 5998 C C . LYS C 1 50 ? 103.317 172.330 109.448 1.00 58.28 50 LYS C C 1
ATOM 5999 O O . LYS C 1 50 ? 102.657 173.034 108.673 1.00 58.28 50 LYS C O 1
ATOM 6005 N N . ALA C 1 51 ? 104.633 172.153 109.305 1.00 59.83 51 ALA C N 1
ATOM 6006 C CA . ALA C 1 51 ? 105.324 172.688 108.136 1.00 59.83 51 ALA C CA 1
ATOM 6007 C C . ALA C 1 51 ? 104.747 172.112 106.850 1.00 59.83 51 ALA C C 1
ATOM 6008 O O . ALA C 1 51 ? 104.679 172.804 105.827 1.00 59.83 51 ALA C O 1
ATOM 6010 N N . VAL C 1 52 ? 104.332 170.842 106.878 1.00 62.14 52 VAL C N 1
ATOM 6011 C CA . VAL C 1 52 ? 103.627 170.277 105.729 1.00 62.14 52 VAL C CA 1
ATOM 6012 C C . VAL C 1 52 ? 102.305 170.998 105.507 1.00 62.14 52 VAL C C 1
ATOM 6013 O O . VAL C 1 52 ? 101.949 171.346 104.375 1.00 62.14 52 VAL C O 1
ATOM 6017 N N . GLY C 1 53 ? 101.556 171.229 106.581 1.00 62.98 53 GLY C N 1
ATOM 6018 C CA . GLY C 1 53 ? 100.208 171.763 106.498 1.00 62.98 53 GLY C CA 1
ATOM 6019 C C . GLY C 1 53 ? 99.168 170.936 107.222 1.00 62.98 53 GLY C C 1
ATOM 6020 O O . GLY C 1 53 ? 97.977 171.269 107.149 1.00 62.98 53 GLY C O 1
ATOM 6021 N N . VAL C 1 54 ? 99.559 169.870 107.918 1.00 66.01 54 VAL C N 1
ATOM 6022 C CA . VAL C 1 54 ? 98.605 169.038 108.641 1.00 66.01 54 VAL C CA 1
ATOM 6023 C C . VAL C 1 54 ? 98.130 169.792 109.875 1.00 66.01 54 VAL C C 1
ATOM 6024 O O . VAL C 1 54 ? 98.938 170.255 110.689 1.00 66.01 54 VAL C O 1
ATOM 6028 N N . THR C 1 55 ? 96.812 169.921 110.019 1.00 69.35 55 THR C N 1
ATOM 6029 C CA . THR C 1 55 ? 96.228 170.634 111.145 1.00 69.35 55 THR C CA 1
ATOM 6030 C C . THR C 1 55 ? 95.669 169.707 112.216 1.00 69.35 55 THR C C 1
ATOM 6031 O O . THR C 1 55 ? 95.478 170.145 113.355 1.00 69.35 55 THR C O 1
ATOM 6035 N N . GLU C 1 56 ? 95.425 168.439 111.891 1.00 70.37 56 GLU C N 1
ATOM 6036 C CA . GLU C 1 56 ? 94.807 167.495 112.814 1.00 70.37 56 GLU C CA 1
ATOM 6037 C C . GLU C 1 56 ? 95.760 166.331 113.047 1.00 70.37 56 GLU C C 1
ATOM 6038 O O . GLU C 1 56 ? 96.187 165.669 112.093 1.00 70.37 56 GLU C O 1
ATOM 6044 N N . VAL C 1 57 ? 96.092 166.089 114.313 1.00 65.27 57 VAL C N 1
ATOM 6045 C CA . VAL C 1 57 ? 96.973 165.000 114.713 1.00 65.27 57 VAL C CA 1
ATOM 6046 C C . VAL C 1 57 ? 96.235 164.132 115.721 1.00 65.27 57 VAL C C 1
ATOM 6047 O O . VAL C 1 57 ? 95.620 164.642 116.663 1.00 65.27 57 VAL C O 1
ATOM 6051 N N . ILE C 1 58 ? 96.293 162.820 115.515 1.00 63.83 58 ILE C N 1
ATOM 6052 C CA . ILE C 1 58 ? 95.609 161.845 116.353 1.00 63.83 58 ILE C CA 1
ATOM 6053 C C . ILE C 1 58 ? 96.669 161.080 117.131 1.00 63.83 58 ILE C C 1
ATOM 6054 O O . ILE C 1 58 ? 97.546 160.440 116.537 1.00 63.83 58 ILE C O 1
ATOM 6059 N N . LEU C 1 59 ? 96.584 161.133 118.455 1.00 62.04 59 LEU C N 1
ATOM 6060 C CA . LEU C 1 59 ? 97.580 160.534 119.332 1.00 62.04 59 LEU C CA 1
ATOM 6061 C C . LEU C 1 59 ? 97.016 159.247 119.917 1.00 62.04 59 LEU C C 1
ATOM 6062 O O . LEU C 1 59 ? 95.939 159.256 120.522 1.00 62.04 59 LEU C O 1
ATOM 6067 N N . ALA C 1 60 ? 97.745 158.147 119.739 1.00 57.04 60 ALA C N 1
ATOM 6068 C CA . ALA C 1 60 ? 97.328 156.836 120.235 1.00 57.04 60 ALA C CA 1
ATOM 6069 C C . ALA C 1 60 ? 97.922 156.644 121.623 1.00 57.04 60 ALA C C 1
ATOM 6070 O O . ALA C 1 60 ? 98.999 156.071 121.789 1.00 57.04 60 ALA C O 1
ATOM 6072 N N . VAL C 1 61 ? 97.201 157.114 122.636 1.00 59.28 61 VAL C N 1
ATOM 6073 C CA . VAL C 1 61 ? 97.712 157.186 124.000 1.00 59.28 61 VAL C CA 1
ATOM 6074 C C . VAL C 1 61 ? 97.309 155.920 124.744 1.00 59.28 61 VAL C C 1
ATOM 6075 O O . VAL C 1 61 ? 96.118 155.672 124.967 1.00 59.28 61 VAL C O 1
ATOM 6079 N N . ALA C 1 62 ? 98.301 155.119 125.127 1.00 56.76 62 ALA C N 1
ATOM 6080 C CA . ALA C 1 62 ? 98.095 153.967 125.996 1.00 56.76 62 ALA C CA 1
ATOM 6081 C C . ALA C 1 62 ? 98.897 154.070 127.282 1.00 56.76 62 ALA C C 1
ATOM 6082 O O . ALA C 1 62 ? 98.352 153.849 128.369 1.00 56.76 62 ALA C O 1
ATOM 6084 N N . TYR C 1 63 ? 100.182 154.400 127.186 1.00 47.74 63 TYR C N 1
ATOM 6085 C CA . TYR C 1 63 ? 101.021 154.606 128.358 1.00 47.74 63 TYR C CA 1
ATOM 6086 C C . TYR C 1 63 ? 100.788 156.005 128.914 1.00 47.74 63 TYR C C 1
ATOM 6087 O O . TYR C 1 63 ? 100.867 156.993 128.176 1.00 47.74 63 TYR C O 1
ATOM 6096 N N . ARG C 1 64 ? 100.512 156.086 130.218 1.00 50.20 64 ARG C N 1
ATOM 6097 C CA . ARG C 1 64 ? 100.150 157.332 130.886 1.00 50.20 64 ARG C CA 1
ATOM 6098 C C . ARG C 1 64 ? 99.010 158.012 130.136 1.00 50.20 64 ARG C C 1
ATOM 6099 O O . ARG C 1 64 ? 99.231 159.033 129.472 1.00 50.20 64 ARG C O 1
ATOM 6107 N N . PRO C 1 65 ? 97.784 157.471 130.205 1.00 60.20 65 PRO C N 1
ATOM 6108 C CA . PRO C 1 65 ? 96.690 157.995 129.372 1.00 60.20 65 PRO C CA 1
ATOM 6109 C C . PRO C 1 65 ? 96.428 159.479 129.575 1.00 60.20 65 PRO C C 1
ATOM 6110 O O . PRO C 1 65 ? 96.492 160.262 128.623 1.00 60.20 65 PRO C O 1
ATOM 6114 N N . GLU C 1 66 ? 96.136 159.877 130.813 1.00 66.82 66 GLU C N 1
ATOM 6115 C CA . GLU C 1 66 ? 95.790 161.256 131.119 1.00 66.82 66 GLU C CA 1
ATOM 6116 C C . GLU C 1 66 ? 96.740 161.934 132.092 1.00 66.82 66 GLU C C 1
ATOM 6117 O O . GLU C 1 66 ? 96.755 163.169 132.146 1.00 66.82 66 GLU C O 1
ATOM 6123 N N . ALA C 1 67 ? 97.523 161.174 132.859 1.00 67.02 67 ALA C N 1
ATOM 6124 C CA . ALA C 1 67 ? 98.400 161.782 133.853 1.00 67.02 67 ALA C CA 1
ATOM 6125 C C . ALA C 1 67 ? 99.478 162.639 133.201 1.00 67.02 67 ALA C C 1
ATOM 6126 O O . ALA C 1 67 ? 99.802 163.722 133.702 1.00 67.02 67 ALA C O 1
ATOM 6128 N N . MET C 1 68 ? 100.042 162.179 132.088 1.00 61.83 68 MET C N 1
ATOM 6129 C CA . MET C 1 68 ? 101.188 162.845 131.482 1.00 61.83 68 MET C CA 1
ATOM 6130 C C . MET C 1 68 ? 100.900 163.400 130.098 1.00 61.83 68 MET C C 1
ATOM 6131 O O . MET C 1 68 ? 101.179 164.576 129.842 1.00 61.83 68 MET C O 1
ATOM 6136 N N . LYS C 1 69 ? 100.351 162.591 129.189 1.00 59.31 69 LYS C N 1
ATOM 6137 C CA . LYS C 1 69 ? 100.233 163.024 127.800 1.00 59.31 69 LYS C CA 1
ATOM 6138 C C . LYS C 1 69 ? 99.271 164.197 127.653 1.00 59.31 69 LYS C C 1
ATOM 6139 O O . LYS C 1 69 ? 99.611 165.213 127.039 1.00 59.31 69 LYS C O 1
ATOM 6145 N N . GLU C 1 70 ? 98.064 164.079 128.210 1.00 66.51 70 GLU C N 1
ATOM 6146 C CA . GLU C 1 70 ? 97.072 165.136 128.035 1.00 66.51 70 GLU C CA 1
ATOM 6147 C C . GLU C 1 70 ? 97.495 166.421 128.737 1.00 66.51 70 GLU C C 1
ATOM 6148 O O . GLU C 1 70 ? 97.318 167.520 128.199 1.00 66.51 70 GLU C O 1
ATOM 6154 N N . GLN C 1 71 ? 98.054 166.304 129.942 1.00 66.24 71 GLN C N 1
ATOM 6155 C CA . GLN C 1 71 ? 98.445 167.494 130.692 1.00 66.24 71 GLN C CA 1
ATOM 6156 C C . GLN C 1 71 ? 99.622 168.202 130.033 1.00 66.24 71 GLN C C 1
ATOM 6157 O O . GLN C 1 71 ? 99.593 169.422 129.834 1.00 66.24 71 GLN C O 1
ATOM 6163 N N . MET C 1 72 ? 100.668 167.453 129.681 1.00 63.49 72 MET C N 1
ATOM 6164 C CA . MET C 1 72 ? 101.867 168.064 129.121 1.00 63.49 72 MET C CA 1
ATOM 6165 C C . MET C 1 72 ? 101.703 168.469 127.664 1.00 63.49 72 MET C C 1
ATOM 6166 O O . MET C 1 72 ? 102.545 169.213 127.148 1.00 63.49 72 MET C O 1
ATOM 6171 N N . ASP C 1 73 ? 100.653 168.008 126.988 1.00 64.40 73 ASP C N 1
ATOM 6172 C CA . ASP C 1 73 ? 100.421 168.434 125.614 1.00 64.40 73 ASP C CA 1
ATOM 6173 C C . ASP C 1 73 ? 99.605 169.719 125.581 1.00 64.40 73 ASP C C 1
ATOM 6174 O O . ASP C 1 73 ? 98.576 169.795 124.902 1.00 64.40 73 ASP C O 1
ATOM 6179 N N . GLU C 1 74 ? 100.059 170.731 126.318 1.00 66.95 74 GLU C N 1
ATOM 6180 C CA . GLU C 1 74 ? 99.543 172.084 126.168 1.00 66.95 74 GLU C CA 1
ATOM 6181 C C . GLU C 1 74 ? 100.131 172.781 124.953 1.00 66.95 74 GLU C C 1
ATOM 6182 O O . GLU C 1 74 ? 99.749 173.919 124.657 1.00 66.95 74 GLU C O 1
ATOM 6188 N N . TRP C 1 75 ? 101.040 172.111 124.240 1.00 60.44 75 TRP C N 1
ATOM 6189 C CA . TRP C 1 75 ? 101.583 172.640 122.997 1.00 60.44 75 TRP C CA 1
ATOM 6190 C C . TRP C 1 75 ? 100.501 172.843 121.949 1.00 60.44 75 TRP C C 1
ATOM 6191 O O . TRP C 1 75 ? 100.733 173.554 120.967 1.00 60.44 75 TRP C O 1
ATOM 6202 N N . SER C 1 76 ? 99.334 172.216 122.123 1.00 66.86 76 SER C N 1
ATOM 6203 C CA . SER C 1 76 ? 98.206 172.485 121.239 1.00 66.86 76 SER C CA 1
ATOM 6204 C C . SER C 1 76 ? 97.808 173.954 121.276 1.00 66.86 76 SER C C 1
ATOM 6205 O O . SER C 1 76 ? 97.298 174.482 120.282 1.00 66.86 76 SER C O 1
ATOM 6208 N N . ARG C 1 77 ? 98.023 174.626 122.410 1.00 69.02 77 ARG C N 1
ATOM 6209 C CA . ARG C 1 77 ? 97.811 176.069 122.457 1.00 69.02 77 ARG C CA 1
ATOM 6210 C C . ARG C 1 77 ? 98.761 176.786 121.508 1.00 69.02 77 ARG C C 1
ATOM 6211 O O . ARG C 1 77 ? 98.370 177.740 120.826 1.00 69.02 77 ARG C O 1
ATOM 6219 N N . LYS C 1 78 ? 100.013 176.340 121.454 1.00 66.59 78 LYS C N 1
ATOM 6220 C CA . LYS C 1 78 ? 100.980 176.846 120.496 1.00 66.59 78 LYS C CA 1
ATOM 6221 C C . LYS C 1 78 ? 100.880 176.051 119.195 1.00 66.59 78 LYS C C 1
ATOM 6222 O O . LYS C 1 78 ? 99.982 175.227 119.006 1.00 66.59 78 LYS C O 1
ATOM 6228 N N . LEU C 1 79 ? 101.785 176.346 118.260 1.00 64.51 79 LEU C N 1
ATOM 6229 C CA . LEU C 1 79 ? 101.980 175.552 117.049 1.00 64.51 79 LEU C CA 1
ATOM 6230 C C . LEU C 1 79 ? 100.778 175.600 116.111 1.00 64.51 79 LEU C C 1
ATOM 6231 O O . LEU C 1 79 ? 100.833 175.048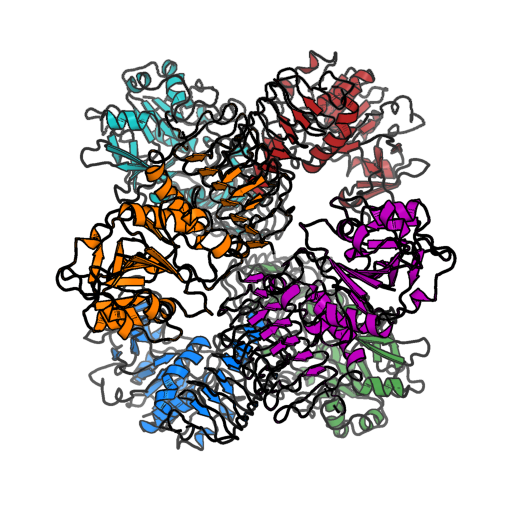 115.008 1.00 64.51 79 LEU C O 1
ATOM 6236 N N . GLY C 1 80 ? 99.699 176.259 116.528 1.00 66.11 80 GLY C N 1
ATOM 6237 C CA . GLY C 1 80 ? 98.498 176.331 115.712 1.00 66.11 80 GLY C CA 1
ATOM 6238 C C . GLY C 1 80 ? 97.931 174.988 115.309 1.00 66.11 80 GLY C C 1
ATOM 6239 O O . GLY C 1 80 ? 97.346 174.869 114.228 1.00 66.11 80 GLY C O 1
ATOM 6240 N N . VAL C 1 81 ? 98.087 173.968 116.151 1.00 66.89 81 VAL C N 1
ATOM 6241 C CA . VAL C 1 81 ? 97.659 172.614 115.829 1.00 66.89 81 VAL C CA 1
ATOM 6242 C C . VAL C 1 81 ? 96.820 172.075 116.980 1.00 66.89 81 VAL C C 1
ATOM 6243 O O . VAL C 1 81 ? 96.939 172.523 118.124 1.00 66.89 81 VAL C O 1
ATOM 6247 N N . SER C 1 82 ? 95.954 171.112 116.665 1.00 67.54 82 SER C N 1
ATOM 6248 C CA . SER C 1 82 ? 95.052 170.512 117.637 1.00 67.54 82 SER C CA 1
ATOM 6249 C C . SER C 1 82 ? 95.184 168.997 117.598 1.00 67.54 82 SER C C 1
ATOM 6250 O O . SER C 1 82 ? 95.366 168.409 116.529 1.00 67.54 82 SER C O 1
ATOM 6253 N N . PHE C 1 83 ? 95.089 168.372 118.769 1.00 67.15 83 PHE C N 1
ATOM 6254 C CA . PHE C 1 83 ? 95.193 166.927 118.907 1.00 67.15 83 PHE C CA 1
ATOM 6255 C C . PHE C 1 83 ? 93.863 166.358 119.385 1.00 67.15 83 PHE C C 1
ATOM 6256 O O . PHE C 1 83 ? 93.184 166.961 120.221 1.00 67.15 83 PHE C O 1
ATOM 6264 N N . VAL C 1 84 ? 93.494 165.195 118.846 1.00 70.81 84 VAL C N 1
ATOM 6265 C CA . VAL C 1 84 ? 92.169 164.640 119.107 1.00 70.81 84 VAL C CA 1
ATOM 6266 C C . VAL C 1 84 ? 92.091 164.052 120.513 1.00 70.81 84 VAL C C 1
ATOM 6267 O O . VAL C 1 84 ? 91.127 164.298 121.249 1.00 70.81 84 VAL C O 1
ATOM 6271 N N . PHE C 1 85 ? 93.100 163.270 120.906 1.00 71.23 85 PHE C N 1
ATOM 6272 C CA . PHE C 1 85 ? 93.103 162.555 122.188 1.00 71.23 85 PHE C CA 1
ATOM 6273 C C . PHE C 1 85 ? 91.869 161.674 122.362 1.00 71.23 85 PHE C C 1
ATOM 6274 O O . PHE C 1 85 ? 91.238 161.681 123.420 1.00 71.23 85 PHE C O 1
ATOM 6282 N N . SER C 1 86 ? 91.491 160.926 121.328 1.00 75.25 86 SER C N 1
ATOM 6283 C CA . SER C 1 86 ? 90.362 160.007 121.412 1.00 75.25 86 SER C CA 1
ATOM 6284 C C . SER C 1 86 ? 90.790 158.555 121.218 1.00 75.25 86 SER C C 1
ATOM 6285 O O . SER C 1 86 ? 90.001 157.726 120.760 1.00 75.25 86 SER C O 1
ATOM 6288 N N . VAL C 1 87 ? 92.037 158.232 121.560 1.00 71.58 87 VAL C N 1
ATOM 6289 C CA . VAL C 1 87 ? 92.559 156.888 121.345 1.00 71.58 87 VAL C CA 1
ATOM 6290 C C . VAL C 1 87 ? 93.104 156.352 122.668 1.00 71.58 87 VAL C C 1
ATOM 6291 O O . VAL C 1 87 ? 94.052 155.560 122.693 1.00 71.58 87 VAL C O 1
ATOM 6295 N N . GLU C 1 88 ? 92.532 156.802 123.783 1.00 70.97 88 GLU C N 1
ATOM 6296 C CA . GLU C 1 88 ? 92.857 156.191 125.066 1.00 70.97 88 GLU C CA 1
ATOM 6297 C C . GLU C 1 88 ? 92.442 154.726 125.051 1.00 70.97 88 GLU C C 1
ATOM 6298 O O . GLU C 1 88 ? 91.342 154.385 124.606 1.00 70.97 88 GLU C O 1
ATOM 6304 N N . GLU C 1 89 ? 93.322 153.859 125.543 1.00 72.27 89 GLU C N 1
ATOM 6305 C CA . GLU C 1 89 ? 93.134 152.431 125.334 1.00 72.27 89 GLU C CA 1
ATOM 6306 C C . GLU C 1 89 ? 94.048 151.649 126.264 1.00 72.27 89 GLU C C 1
ATOM 6307 O O . GLU C 1 89 ? 94.887 152.216 126.970 1.00 72.27 89 GLU C O 1
ATOM 6313 N N . GLU C 1 90 ? 93.860 150.334 126.251 1.00 75.07 90 GLU C N 1
ATOM 6314 C CA . GLU C 1 90 ? 94.819 149.385 126.786 1.00 75.07 90 GLU C CA 1
ATOM 6315 C C . GLU C 1 90 ? 95.916 149.156 125.747 1.00 75.07 90 GLU C C 1
ATOM 6316 O O . GLU C 1 90 ? 95.903 149.776 124.682 1.00 75.07 90 GLU C O 1
ATOM 6322 N N . PRO C 1 91 ? 96.911 148.307 126.037 1.00 71.97 91 PRO C N 1
ATOM 6323 C CA . PRO C 1 91 ? 97.849 147.934 124.968 1.00 71.97 91 PRO C CA 1
ATOM 6324 C C . PRO C 1 91 ? 97.171 147.184 123.829 1.00 71.97 91 PRO C C 1
ATOM 6325 O O . PRO C 1 91 ? 96.704 146.055 124.011 1.00 71.97 91 PRO C O 1
ATOM 6329 N N . LEU C 1 92 ? 97.110 147.808 122.650 1.00 72.38 92 LEU C N 1
ATOM 6330 C CA . LEU C 1 92 ? 96.624 147.169 121.432 1.00 72.38 92 LEU C CA 1
ATOM 6331 C C . LEU C 1 92 ? 97.715 147.019 120.379 1.00 72.38 92 LEU C C 1
ATOM 6332 O O . LEU C 1 92 ? 97.409 146.890 119.190 1.00 72.38 92 LEU C O 1
ATOM 6337 N N . GLY C 1 93 ? 98.978 147.037 120.786 1.00 67.49 93 GLY C N 1
ATOM 6338 C CA . GLY C 1 93 ? 100.054 146.857 119.837 1.00 67.49 93 GLY C CA 1
ATOM 6339 C C . GLY C 1 93 ? 100.249 148.064 118.933 1.00 67.49 93 GLY C C 1
ATOM 6340 O O . GLY C 1 93 ? 99.706 149.147 119.144 1.00 67.49 93 GLY C O 1
ATOM 6341 N N . THR C 1 94 ? 101.057 147.846 117.895 1.00 70.80 94 THR C N 1
ATOM 6342 C CA . THR C 1 94 ? 101.408 148.922 116.977 1.00 70.80 94 THR C CA 1
ATOM 6343 C C . THR C 1 94 ? 100.288 149.241 115.992 1.00 70.80 94 THR C C 1
ATOM 6344 O O . THR C 1 94 ? 100.120 150.405 115.613 1.00 70.80 94 THR C O 1
ATOM 6348 N N . ALA C 1 95 ? 99.515 148.238 115.570 1.00 76.30 95 ALA C N 1
ATOM 6349 C CA . ALA C 1 95 ? 98.516 148.425 114.524 1.00 76.30 95 ALA C CA 1
ATOM 6350 C C . ALA C 1 95 ? 97.095 148.581 115.049 1.00 76.30 95 ALA C C 1
ATOM 6351 O O . ALA C 1 95 ? 96.249 149.132 114.336 1.00 76.30 95 ALA C O 1
ATOM 6353 N N . GLY C 1 96 ? 96.811 148.109 116.270 1.00 77.77 96 GLY C N 1
ATOM 6354 C CA . GLY C 1 96 ? 95.496 148.212 116.860 1.00 77.77 96 GLY C CA 1
ATOM 6355 C C . GLY C 1 96 ? 94.927 149.605 117.005 1.00 77.77 96 GLY C C 1
ATOM 6356 O O . GLY C 1 96 ? 93.718 149.794 116.806 1.00 77.77 96 GLY C O 1
ATOM 6357 N N . PRO C 1 97 ? 95.730 150.612 117.378 1.00 75.19 97 PRO C N 1
ATOM 6358 C CA . PRO C 1 97 ? 95.172 151.968 117.503 1.00 75.19 97 PRO C CA 1
ATOM 6359 C C . PRO C 1 97 ? 94.518 152.489 116.236 1.00 75.19 97 PRO C C 1
ATOM 6360 O O . PRO C 1 97 ? 93.553 153.255 116.330 1.00 75.19 97 PRO C O 1
ATOM 6364 N N . LEU C 1 98 ? 95.012 152.114 115.055 1.00 79.32 98 LEU C N 1
ATOM 6365 C CA . LEU C 1 98 ? 94.337 152.514 113.824 1.00 79.32 98 LEU C CA 1
ATOM 6366 C C . LEU C 1 98 ? 92.943 151.904 113.741 1.00 79.32 98 LEU C C 1
ATOM 6367 O O . LEU C 1 98 ? 91.983 152.573 113.337 1.00 79.32 98 LEU C O 1
ATOM 6372 N N . ALA C 1 99 ? 92.810 150.633 114.127 1.00 81.52 99 ALA C N 1
ATOM 6373 C CA . ALA C 1 99 ? 91.494 150.007 114.164 1.00 81.52 99 ALA C CA 1
ATOM 6374 C C . ALA C 1 99 ? 90.586 150.701 115.170 1.00 81.52 99 ALA C C 1
ATOM 6375 O O . ALA C 1 99 ? 89.382 150.847 114.934 1.00 81.52 99 ALA C O 1
ATOM 6377 N N . LEU C 1 100 ? 91.144 151.121 116.307 1.00 80.01 100 LEU C N 1
ATOM 6378 C CA . LEU C 1 100 ? 90.339 151.828 117.300 1.00 80.01 100 LEU C CA 1
ATOM 6379 C C . LEU C 1 100 ? 89.895 153.195 116.784 1.00 80.01 100 LEU C C 1
ATOM 6380 O O . LEU C 1 100 ? 88.761 153.620 117.034 1.00 80.01 100 LEU C O 1
ATOM 6385 N N . ALA C 1 101 ? 90.772 153.894 116.067 1.00 83.79 101 ALA C N 1
ATOM 6386 C CA . ALA C 1 101 ? 90.527 155.259 115.622 1.00 83.79 101 ALA C CA 1
ATOM 6387 C C . ALA C 1 101 ? 89.934 155.336 114.221 1.00 83.79 101 ALA C C 1
ATOM 6388 O O . ALA C 1 101 ? 89.846 156.435 113.662 1.00 83.79 101 ALA C O 1
ATOM 6390 N N . ARG C 1 102 ? 89.566 154.197 113.629 1.00 85.93 102 ARG C N 1
ATOM 6391 C CA . ARG C 1 102 ? 88.880 154.220 112.339 1.00 85.93 102 ARG C CA 1
ATOM 6392 C C . ARG C 1 102 ? 87.653 155.127 112.367 1.00 85.93 102 ARG C C 1
ATOM 6393 O O . ARG C 1 102 ? 87.314 155.756 111.359 1.00 85.93 102 ARG C O 1
ATOM 6401 N N . ASP C 1 103 ? 86.970 155.204 113.513 1.00 87.36 103 ASP C N 1
ATOM 6402 C CA . ASP C 1 103 ? 85.770 156.029 113.606 1.00 87.36 103 ASP C CA 1
ATOM 6403 C C . ASP C 1 103 ? 86.109 157.513 113.539 1.00 87.36 103 ASP C C 1
ATOM 6404 O O . ASP C 1 103 ? 85.467 158.274 112.805 1.00 87.36 103 ASP C O 1
ATOM 6409 N N . ILE C 1 104 ? 87.114 157.948 114.303 1.00 86.85 104 ILE C N 1
ATOM 6410 C CA . ILE C 1 104 ? 87.464 159.365 114.309 1.00 86.85 104 ILE C CA 1
ATOM 6411 C C . ILE C 1 104 ? 88.145 159.757 113.003 1.00 86.85 104 ILE C C 1
ATOM 6412 O O . ILE C 1 104 ? 88.078 160.920 112.586 1.00 86.85 104 ILE C O 1
ATOM 6417 N N . LEU C 1 105 ? 88.798 158.806 112.331 1.00 86.54 105 LEU C N 1
ATOM 6418 C CA . LEU C 1 105 ? 89.374 159.092 111.022 1.00 86.54 105 LEU C CA 1
ATOM 6419 C C . LEU C 1 105 ? 88.306 159.338 109.964 1.00 86.54 105 LEU C C 1
ATOM 6420 O O . LEU C 1 105 ? 88.620 159.888 108.903 1.00 86.54 105 LEU C O 1
ATOM 6425 N N . MET C 1 106 ? 87.064 158.928 110.224 1.00 92.91 106 MET C N 1
ATOM 6426 C CA . MET C 1 106 ? 85.879 159.165 109.402 1.00 92.91 106 MET C CA 1
ATOM 6427 C C . MET C 1 106 ? 85.921 158.449 108.058 1.00 92.91 106 MET C C 1
ATOM 6428 O O . MET C 1 106 ? 84.959 158.564 107.288 1.00 92.91 106 MET C O 1
ATOM 6433 N N . GLN C 1 107 ? 86.989 157.710 107.752 1.00 95.39 107 GLN C N 1
ATOM 6434 C CA . GLN C 1 107 ? 87.122 156.988 106.485 1.00 95.39 107 GLN C CA 1
ATOM 6435 C C . GLN C 1 107 ? 86.927 157.919 105.289 1.00 95.39 107 GLN C C 1
ATOM 6436 O O . GLN C 1 107 ? 86.281 157.571 104.298 1.00 95.39 107 GLN C O 1
ATOM 6442 N N . ASP C 1 108 ? 87.495 159.119 105.385 1.00 94.23 108 ASP C N 1
ATOM 6443 C CA . ASP C 1 108 ? 87.402 160.091 104.308 1.00 94.23 108 ASP C CA 1
ATOM 6444 C C . ASP C 1 108 ? 88.271 159.667 103.125 1.00 94.23 108 ASP C C 1
ATOM 6445 O O . ASP C 1 108 ? 89.113 158.770 103.219 1.00 94.23 108 ASP C O 1
ATOM 6450 N N . ASP C 1 109 ? 88.049 160.332 101.989 1.00 95.53 109 ASP C N 1
ATOM 6451 C CA . ASP C 1 109 ? 88.799 160.010 100.779 1.00 95.53 109 ASP C CA 1
ATOM 6452 C C . ASP C 1 109 ? 90.275 160.362 100.924 1.00 95.53 109 ASP C C 1
ATOM 6453 O O . ASP C 1 109 ? 91.142 159.641 100.417 1.00 95.53 109 ASP C O 1
ATOM 6458 N N . LYS C 1 110 ? 90.577 161.465 101.603 1.00 92.54 110 LYS C N 1
ATOM 6459 C CA . LYS C 1 110 ? 91.956 161.915 101.719 1.00 92.54 110 LYS C CA 1
ATOM 6460 C C . LYS C 1 110 ? 92.784 160.909 102.517 1.00 92.54 110 LYS C C 1
ATOM 6461 O O . LYS C 1 110 ? 92.326 160.403 103.546 1.00 92.54 110 LYS C O 1
ATOM 6467 N N . PRO C 1 111 ? 93.996 160.594 102.066 1.00 87.12 111 PRO C N 1
ATOM 6468 C CA . PRO C 1 111 ? 94.876 159.719 102.848 1.00 87.12 111 PRO C CA 1
ATOM 6469 C C . PRO C 1 111 ? 95.275 160.374 104.163 1.00 87.12 111 PRO C C 1
ATOM 6470 O O . PRO C 1 111 ? 94.998 161.546 104.424 1.00 87.12 111 PRO C O 1
ATOM 6474 N N . PHE C 1 112 ? 95.944 159.588 105.005 1.00 79.32 112 PHE C N 1
ATOM 6475 C CA . PHE C 1 112 ? 96.377 160.066 106.309 1.00 79.32 112 PHE C CA 1
ATOM 6476 C C . PHE C 1 112 ? 97.802 159.608 106.586 1.00 79.32 112 PHE C C 1
ATOM 6477 O O . PHE C 1 112 ? 98.246 158.564 106.100 1.00 79.32 112 PHE C O 1
ATOM 6485 N N . PHE C 1 113 ? 98.509 160.400 107.385 1.00 74.02 113 PHE C N 1
ATOM 6486 C CA . PHE C 1 113 ? 99.881 160.090 107.758 1.00 74.02 113 PHE C CA 1
ATOM 6487 C C . PHE C 1 113 ? 99.913 159.194 108.991 1.00 74.02 113 PHE C C 1
ATOM 6488 O O . PHE C 1 113 ? 98.992 159.187 109.806 1.00 74.02 113 PHE C O 1
ATOM 6496 N N . VAL C 1 114 ? 101.003 158.444 109.129 1.00 68.35 114 VAL C N 1
ATOM 6497 C CA . VAL C 1 114 ? 101.266 157.629 110.309 1.00 68.35 114 VAL C CA 1
ATOM 6498 C C . VAL C 1 114 ? 102.731 157.805 110.680 1.00 68.35 114 VAL C C 1
ATOM 6499 O O . VAL C 1 114 ? 103.609 157.769 109.813 1.00 68.35 114 VAL C O 1
ATOM 6503 N N . LEU C 1 115 ? 102.999 158.017 111.963 1.00 59.45 115 LEU C N 1
ATOM 6504 C CA . LEU C 1 115 ? 104.364 158.251 112.407 1.00 59.45 115 LEU C CA 1
ATOM 6505 C C . LEU C 1 115 ? 104.624 157.534 113.722 1.00 59.45 115 LEU C C 1
ATOM 6506 O O . LEU C 1 115 ? 103.711 157.309 114.522 1.00 59.45 115 LEU C O 1
ATOM 6511 N N . ASN C 1 116 ? 105.882 157.154 113.916 1.00 54.68 116 ASN C N 1
ATOM 6512 C CA . ASN C 1 116 ? 106.380 156.725 115.211 1.00 54.68 116 ASN C CA 1
ATOM 6513 C C . ASN C 1 116 ? 107.007 157.914 115.925 1.00 54.68 116 ASN C C 1
ATOM 6514 O O . ASN C 1 116 ? 107.598 158.796 115.299 1.00 54.68 116 ASN C O 1
ATOM 6519 N N . SER C 1 117 ? 106.876 157.931 117.250 1.00 49.10 117 SER C N 1
ATOM 6520 C CA . SER C 1 117 ? 107.371 159.033 118.061 1.00 49.10 117 SER C CA 1
ATOM 6521 C C . SER C 1 117 ? 108.840 158.876 118.437 1.00 49.10 117 SER C C 1
ATOM 6522 O O . SER C 1 117 ? 109.306 159.545 119.365 1.00 49.10 117 SER C O 1
ATOM 6525 N N . ASP C 1 118 ? 109.577 158.012 117.740 1.00 49.76 118 ASP C N 1
ATOM 6526 C CA . ASP C 1 118 ? 110.970 157.745 118.064 1.00 49.76 118 ASP C CA 1
ATOM 6527 C C . ASP C 1 118 ? 111.934 158.031 116.922 1.00 49.76 118 ASP C C 1
ATOM 6528 O O . ASP C 1 118 ? 113.138 157.807 117.083 1.00 49.76 118 ASP C O 1
ATOM 6533 N N . VAL C 1 119 ? 111.452 158.503 115.779 1.00 55.22 119 VAL C N 1
ATOM 6534 C CA . VAL C 1 119 ? 112.286 158.703 114.600 1.00 55.22 119 VAL C CA 1
ATOM 6535 C C . VAL C 1 119 ? 112.622 160.180 114.462 1.00 55.22 119 VAL C C 1
ATOM 6536 O O . VAL C 1 119 ? 111.775 161.050 114.702 1.00 55.22 119 VAL C O 1
ATOM 6540 N N . THR C 1 120 ? 113.869 160.466 114.098 1.00 57.38 120 THR C N 1
ATOM 6541 C CA . THR C 1 120 ? 114.304 161.815 113.775 1.00 57.38 120 THR C CA 1
ATOM 6542 C C . THR C 1 120 ? 115.025 161.790 112.436 1.00 57.38 120 THR C C 1
ATOM 6543 O O . THR C 1 120 ? 115.781 160.857 112.139 1.00 57.38 120 THR C O 1
ATOM 6547 N N . CYS C 1 121 ? 114.763 162.804 111.621 1.00 63.87 121 CYS C N 1
ATOM 6548 C CA . CYS C 1 121 ? 115.327 162.904 110.280 1.00 63.87 121 CYS C CA 1
ATOM 6549 C C . CYS C 1 121 ? 115.093 164.324 109.783 1.00 63.87 121 CYS C C 1
ATOM 6550 O O . CYS C 1 121 ? 114.606 165.189 110.518 1.00 63.87 121 CYS C O 1
ATOM 6553 N N . THR C 1 122 ? 115.448 164.560 108.519 1.00 67.07 122 THR C N 1
ATOM 6554 C CA . THR C 1 122 ? 115.106 165.820 107.873 1.00 67.07 122 THR C CA 1
ATOM 6555 C C . THR C 1 122 ? 113.611 165.952 107.625 1.00 67.07 122 THR C C 1
ATOM 6556 O O . THR C 1 122 ? 113.151 167.045 107.277 1.00 67.07 122 THR C O 1
ATOM 6560 N N . PHE C 1 123 ? 112.854 164.868 107.799 1.00 67.06 123 PHE C N 1
ATOM 6561 C CA . PHE C 1 123 ? 111.418 164.799 107.568 1.00 67.06 123 PHE C CA 1
ATOM 6562 C C . PHE C 1 123 ? 111.057 165.285 106.170 1.00 67.06 123 PHE C C 1
ATOM 6563 O O . PHE C 1 123 ? 110.369 166.305 106.031 1.00 67.06 123 PHE C O 1
ATOM 6571 N N . PRO C 1 124 ? 111.499 164.599 105.109 1.00 76.76 124 PRO C N 1
ATOM 6572 C CA . PRO C 1 124 ? 111.022 164.962 103.772 1.00 76.76 124 PRO C CA 1
ATOM 6573 C C . PRO C 1 124 ? 109.600 164.475 103.578 1.00 76.76 124 PRO C C 1
ATOM 6574 O O . PRO C 1 124 ? 109.362 163.280 103.378 1.00 76.76 124 PRO C O 1
ATOM 6578 N N . MET C 1 125 ? 108.647 165.398 103.638 1.00 79.82 125 MET C N 1
ATOM 6579 C CA . MET C 1 125 ? 107.236 165.062 103.554 1.00 79.82 125 MET C CA 1
ATOM 6580 C C . MET C 1 125 ? 106.648 165.374 102.188 1.00 79.82 125 MET C C 1
ATOM 6581 O O . MET C 1 125 ? 105.422 165.412 102.042 1.00 79.82 125 MET C O 1
ATOM 6586 N N . GLN C 1 126 ? 107.496 165.600 101.185 1.00 88.00 126 GLN C N 1
ATOM 6587 C CA . GLN C 1 126 ? 107.048 165.682 99.802 1.00 88.00 126 GLN C CA 1
ATOM 6588 C C . GLN C 1 126 ? 106.555 164.346 99.265 1.00 88.00 126 GLN C C 1
ATOM 6589 O O . GLN C 1 126 ? 106.174 164.273 98.091 1.00 88.00 126 GLN C O 1
ATOM 6595 N N . GLU C 1 127 ? 106.555 163.294 100.089 1.00 87.95 127 GLU C N 1
ATOM 6596 C CA . GLU C 1 127 ? 105.893 162.045 99.740 1.00 87.95 127 GLU C CA 1
ATOM 6597 C C . GLU C 1 127 ? 104.380 162.195 99.675 1.00 87.95 127 GLU C C 1
ATOM 6598 O O . GLU C 1 127 ? 103.702 161.272 99.213 1.00 87.95 127 GLU C O 1
ATOM 6604 N N . LEU C 1 128 ? 103.840 163.318 100.151 1.00 89.71 128 LEU C N 1
ATOM 6605 C CA . LEU C 1 128 ? 102.427 163.614 99.947 1.00 89.71 128 LEU C CA 1
ATOM 6606 C C . LEU C 1 128 ? 102.129 163.807 98.466 1.00 89.71 128 LEU C C 1
ATOM 6607 O O . LEU C 1 128 ? 101.355 163.051 97.870 1.00 89.71 128 LEU C O 1
ATOM 6612 N N . LEU C 1 129 ? 102.753 164.815 97.851 1.00 92.55 129 LEU C N 1
ATOM 6613 C CA . LEU C 1 129 ? 102.525 165.078 96.433 1.00 92.55 129 LEU C CA 1
ATOM 6614 C C . LEU C 1 129 ? 103.121 163.980 95.560 1.00 92.55 129 LEU C C 1
ATOM 6615 O O . LEU C 1 129 ? 102.550 163.627 94.522 1.00 92.55 129 LEU C O 1
ATOM 6620 N N . ASP C 1 130 ? 104.262 163.430 95.960 1.00 93.17 130 ASP C N 1
ATOM 6621 C CA . ASP C 1 130 ? 104.900 162.358 95.215 1.00 93.17 130 ASP C CA 1
ATOM 6622 C C . ASP C 1 130 ? 104.281 161.010 95.573 1.00 93.17 130 ASP C C 1
ATOM 6623 O O . ASP C 1 130 ? 103.507 160.880 96.524 1.00 93.17 130 ASP C O 1
ATOM 6628 N N . PHE C 1 131 ? 104.619 160.001 94.775 1.00 94.37 131 PHE C N 1
ATOM 6629 C CA . PHE C 1 131 ? 104.253 158.605 94.997 1.00 94.37 131 PHE C CA 1
ATOM 6630 C C . PHE C 1 131 ? 102.746 158.372 95.013 1.00 94.37 131 PHE C C 1
ATOM 6631 O O . PHE C 1 131 ? 102.289 157.355 95.549 1.00 94.37 131 PHE C O 1
ATOM 6639 N N . HIS C 1 132 ? 101.956 159.278 94.434 1.00 96.11 132 HIS C N 1
ATOM 6640 C CA . HIS C 1 132 ? 100.525 159.041 94.276 1.00 96.11 132 HIS C CA 1
ATOM 6641 C C . HIS C 1 132 ? 100.204 158.096 93.128 1.00 96.11 132 HIS C C 1
ATOM 6642 O O . HIS C 1 132 ? 99.021 157.879 92.844 1.00 96.11 132 HIS C O 1
ATOM 6649 N N . LYS C 1 133 ? 101.214 157.534 92.465 1.00 98.19 133 LYS C N 1
ATOM 6650 C CA . LYS C 1 133 ? 100.990 156.709 91.285 1.00 98.19 133 LYS C CA 1
ATOM 6651 C C . LYS C 1 133 ? 100.457 155.327 91.646 1.00 98.19 133 LYS C C 1
ATOM 6652 O O . LYS C 1 133 ? 101.207 154.345 91.648 1.00 98.19 133 LYS C O 1
ATOM 6658 N N . ALA C 1 134 ? 99.160 155.249 91.943 1.00 100.19 134 ALA C N 1
ATOM 6659 C CA . ALA C 1 134 ? 98.447 153.987 92.144 1.00 100.19 134 ALA C CA 1
ATOM 6660 C C . ALA C 1 134 ? 99.102 153.135 93.232 1.00 100.19 134 ALA C C 1
ATOM 6661 O O . ALA C 1 134 ? 99.606 152.038 92.989 1.00 100.19 134 ALA C O 1
ATOM 6663 N N . HIS C 1 135 ? 99.086 153.666 94.452 1.00 97.79 135 HIS C N 1
ATOM 6664 C CA . HIS C 1 135 ? 99.610 152.960 95.612 1.00 97.79 135 HIS C CA 1
ATOM 6665 C C . HIS C 1 135 ? 98.535 152.855 96.681 1.00 97.79 135 HIS C C 1
ATOM 6666 O O . HIS C 1 135 ? 97.811 153.821 96.942 1.00 97.79 135 HIS C O 1
ATOM 6673 N N . GLY C 1 136 ? 98.430 151.674 97.295 1.00 94.70 136 GLY C N 1
ATOM 6674 C CA . GLY C 1 136 ? 97.646 151.565 98.515 1.00 94.70 136 GLY C CA 1
ATOM 6675 C C . GLY C 1 136 ? 98.228 152.412 99.628 1.00 94.70 136 GLY C C 1
ATOM 6676 O O . GLY C 1 136 ? 97.497 153.066 100.376 1.00 94.70 136 GLY C O 1
ATOM 6677 N N . GLY C 1 137 ? 99.551 152.410 99.750 1.00 92.61 137 GLY C N 1
ATOM 6678 C CA . GLY C 1 137 ? 100.265 153.371 100.564 1.00 92.61 137 GLY C CA 1
ATOM 6679 C C . GLY C 1 137 ? 101.269 154.114 99.708 1.00 92.61 137 GLY C C 1
ATOM 6680 O O . GLY C 1 137 ? 102.166 153.499 99.125 1.00 92.61 137 GLY C O 1
ATOM 6681 N N . GLU C 1 138 ? 101.140 155.439 99.632 1.00 90.91 138 GLU C N 1
ATOM 6682 C CA . GLU C 1 138 ? 101.891 156.244 98.668 1.00 90.91 138 GLU C CA 1
ATOM 6683 C C . GLU C 1 138 ? 103.352 156.310 99.105 1.00 90.91 138 GLU C C 1
ATOM 6684 O O . GLU C 1 138 ? 103.827 157.294 99.675 1.00 90.91 138 GLU C O 1
ATOM 6690 N N . GLY C 1 139 ? 104.085 155.246 98.795 1.00 90.99 139 GLY C N 1
ATOM 6691 C CA . GLY C 1 139 ? 105.423 155.098 99.342 1.00 90.99 139 GLY C CA 1
ATOM 6692 C C . GLY C 1 139 ? 105.396 154.976 100.848 1.00 90.99 139 GLY C C 1
ATOM 6693 O O . GLY C 1 139 ? 106.212 155.599 101.538 1.00 90.99 139 GLY C O 1
ATOM 6694 N N . THR C 1 140 ? 104.458 154.187 101.373 1.00 87.45 140 THR C N 1
ATOM 6695 C CA . THR C 1 140 ? 104.195 154.192 102.808 1.00 87.45 140 THR C CA 1
ATOM 6696 C C . THR C 1 140 ? 105.384 153.672 103.607 1.00 87.45 140 THR C C 1
ATOM 6697 O O . THR C 1 140 ? 105.762 154.262 104.623 1.00 87.45 140 THR C O 1
ATOM 6701 N N . ILE C 1 141 ? 106.010 152.589 103.158 1.00 87.29 141 ILE C N 1
ATOM 6702 C CA . ILE C 1 141 ? 107.100 151.973 103.929 1.00 87.29 141 ILE C CA 1
ATOM 6703 C C . ILE C 1 141 ? 108.364 152.741 103.560 1.00 87.29 141 ILE C C 1
ATOM 6704 O O . ILE C 1 141 ? 109.181 152.336 102.730 1.00 87.29 141 ILE C O 1
ATOM 6709 N N . MET C 1 142 ? 108.531 153.887 104.213 1.00 82.95 142 MET C N 1
ATOM 6710 C CA . MET C 1 142 ? 109.706 154.717 104.004 1.00 82.95 142 MET C CA 1
ATOM 6711 C C . MET C 1 142 ? 110.935 154.021 104.570 1.00 82.95 142 MET C C 1
ATOM 6712 O O . MET C 1 142 ? 110.902 153.467 105.672 1.00 82.95 142 MET C O 1
ATOM 6717 N N . VAL C 1 143 ? 112.021 154.035 103.804 1.00 86.05 143 VAL C N 1
ATOM 6718 C CA . VAL C 1 143 ? 113.199 153.246 104.133 1.00 86.05 143 VAL C CA 1
ATOM 6719 C C . VAL C 1 143 ? 114.429 154.141 104.139 1.00 86.05 143 VAL C C 1
ATOM 6720 O O . VAL C 1 143 ? 114.499 155.150 103.430 1.00 86.05 143 VAL C O 1
ATOM 6724 N N . SER C 1 144 ? 115.406 153.751 104.951 1.00 88.30 144 SER C N 1
ATOM 6725 C CA . SER C 1 144 ? 116.650 154.487 105.121 1.00 88.30 144 SER C CA 1
ATOM 6726 C C . SER C 1 144 ? 117.829 153.538 104.970 1.00 88.30 144 SER C C 1
ATOM 6727 O O . SER C 1 144 ? 117.731 152.355 105.305 1.00 88.30 144 SER C O 1
ATOM 6730 N N . GLN C 1 145 ? 118.943 154.065 104.465 1.00 94.10 145 GLN C N 1
ATOM 6731 C CA . GLN C 1 145 ? 120.134 153.262 104.217 1.00 94.10 145 GLN C CA 1
ATOM 6732 C C . GLN C 1 145 ? 120.980 153.195 105.482 1.00 94.10 145 GLN C C 1
ATOM 6733 O O . GLN C 1 145 ? 121.463 154.224 105.966 1.00 94.10 145 GLN C O 1
ATOM 6739 N N . VAL C 1 146 ? 121.160 151.990 106.018 1.00 98.21 146 VAL C N 1
ATOM 6740 C CA . VAL C 1 146 ? 121.983 151.772 107.201 1.00 98.21 146 VAL C CA 1
ATOM 6741 C C . VAL C 1 146 ? 122.922 150.607 106.921 1.00 98.21 146 VAL C C 1
ATOM 6742 O O . VAL C 1 146 ? 122.470 149.516 106.552 1.00 98.21 146 VAL C O 1
ATOM 6746 N N . THR C 1 147 ? 124.226 150.838 107.096 1.00 103.89 147 THR C N 1
ATOM 6747 C CA . THR C 1 147 ? 125.214 149.789 106.872 1.00 103.89 147 THR C CA 1
ATOM 6748 C C . THR C 1 147 ? 125.212 148.741 107.977 1.00 103.89 147 THR C C 1
ATOM 6749 O O . THR C 1 147 ? 125.804 147.671 107.801 1.00 103.89 147 THR C O 1
ATOM 6753 N N . GLN C 1 148 ? 124.565 149.023 109.106 1.00 106.48 148 GLN C N 1
ATOM 6754 C CA . GLN C 1 148 ? 124.474 148.099 110.234 1.00 106.48 148 GLN C CA 1
ATOM 6755 C C . GLN C 1 148 ? 123.136 147.373 110.255 1.00 106.48 148 GLN C C 1
ATOM 6756 O O . GLN C 1 148 ? 122.562 147.135 111.321 1.00 106.48 148 GLN C O 1
ATOM 6762 N N . TRP C 1 149 ? 122.614 147.017 109.078 1.00 107.33 149 TRP C N 1
ATOM 6763 C CA . TRP C 1 149 ? 121.277 146.440 108.986 1.00 107.33 149 TRP C CA 1
ATOM 6764 C C . TRP C 1 149 ? 121.174 145.068 109.641 1.00 107.33 149 TRP C C 1
ATOM 6765 O O . TRP C 1 149 ? 120.057 144.586 109.864 1.00 107.33 149 TRP C O 1
ATOM 6776 N N . GLU C 1 150 ? 122.301 144.425 109.950 1.00 107.36 150 GLU C N 1
ATOM 6777 C CA . GLU C 1 150 ? 122.257 143.142 110.644 1.00 107.36 150 GLU C CA 1
ATOM 6778 C C . GLU C 1 150 ? 121.638 143.288 112.030 1.00 107.36 150 GLU C C 1
ATOM 6779 O O . GLU C 1 150 ? 120.701 142.565 112.388 1.00 107.36 150 GLU C O 1
ATOM 6785 N N . LYS C 1 151 ? 122.157 144.223 112.830 1.00 105.47 151 LYS C N 1
ATOM 6786 C CA . LYS C 1 151 ? 121.656 144.392 114.191 1.00 105.47 151 LYS C CA 1
ATOM 6787 C C . LYS C 1 151 ? 120.286 145.062 114.207 1.00 105.47 151 LYS C C 1
ATOM 6788 O O . LYS C 1 151 ? 119.463 144.776 115.084 1.00 105.47 151 LYS C O 1
ATOM 6794 N N . TYR C 1 152 ? 120.025 145.965 113.257 1.00 97.44 152 TYR C N 1
ATOM 6795 C CA . TYR C 1 152 ? 118.697 146.568 113.171 1.00 97.44 152 TYR C CA 1
ATOM 6796 C C . TYR C 1 152 ? 117.644 145.513 112.855 1.00 97.44 152 TYR C C 1
ATOM 6797 O O . TYR C 1 152 ? 116.546 145.528 113.425 1.00 97.44 152 TYR C O 1
ATOM 6806 N N . GLY C 1 153 ? 117.959 144.594 111.947 1.00 104.50 153 GLY C N 1
ATOM 6807 C CA . GLY C 1 153 ? 117.184 143.380 111.780 1.00 104.50 153 GLY C CA 1
ATOM 6808 C C . GLY C 1 153 ? 115.835 143.513 111.106 1.00 104.50 153 GLY C C 1
ATOM 6809 O O . GLY C 1 153 ? 115.028 142.581 111.158 1.00 104.50 153 GLY C O 1
ATOM 6810 N N . VAL C 1 154 ? 115.563 144.653 110.478 1.00 102.45 154 VAL C N 1
ATOM 6811 C CA . VAL C 1 154 ? 114.339 144.853 109.707 1.00 102.45 154 VAL C CA 1
ATOM 6812 C C . VAL C 1 154 ? 114.772 145.367 108.340 1.00 102.45 154 VAL C C 1
ATOM 6813 O O . VAL C 1 154 ? 114.922 146.577 108.144 1.00 102.45 154 VAL C O 1
ATOM 6817 N N . VAL C 1 155 ? 114.969 144.457 107.392 1.00 101.86 155 VAL C N 1
ATOM 6818 C CA . VAL C 1 155 ? 115.451 144.799 106.059 1.00 101.86 155 VAL C CA 1
ATOM 6819 C C . VAL C 1 155 ? 114.277 144.770 105.094 1.00 101.86 155 VAL C C 1
ATOM 6820 O O . VAL C 1 155 ? 113.514 143.797 105.059 1.00 101.86 155 VAL C O 1
ATOM 6824 N N . VAL C 1 156 ? 114.129 145.836 104.313 1.00 99.32 156 VAL C N 1
ATOM 6825 C CA . VAL C 1 156 ? 113.060 145.963 103.331 1.00 99.32 156 VAL C CA 1
ATOM 6826 C C . VAL C 1 156 ? 113.665 145.794 101.946 1.00 99.32 156 VAL C C 1
ATOM 6827 O O . VAL C 1 156 ? 114.577 146.538 101.565 1.00 99.32 156 VAL C O 1
ATOM 6831 N N . TYR C 1 157 ? 113.158 144.820 101.194 1.00 105.43 157 TYR C N 1
ATOM 6832 C CA . TYR C 1 157 ? 113.660 144.526 99.853 1.00 105.43 157 TYR C CA 1
ATOM 6833 C C . TYR C 1 157 ? 112.909 145.405 98.861 1.00 105.43 157 TYR C C 1
ATOM 6834 O O . TYR C 1 157 ? 111.818 145.055 98.404 1.00 105.43 157 TYR C O 1
ATOM 6843 N N . SER C 1 158 ? 113.495 146.551 98.525 1.00 104.90 158 SER C N 1
ATOM 6844 C CA . SER C 1 158 ? 112.859 147.513 97.633 1.00 104.90 158 SER C CA 1
ATOM 6845 C C . SER C 1 158 ? 113.515 147.463 96.261 1.00 104.90 158 SER C C 1
ATOM 6846 O O . SER C 1 158 ? 114.670 147.896 96.117 1.00 104.90 158 SER C O 1
ATOM 6849 N N . PRO C 1 159 ? 112.839 146.956 95.240 1.00 107.54 159 PRO C N 1
ATOM 6850 C CA . PRO C 1 159 ? 113.398 146.955 93.887 1.00 107.54 159 PRO C CA 1
ATOM 6851 C C . PRO C 1 159 ? 113.129 148.288 93.196 1.00 107.54 159 PRO C C 1
ATOM 6852 O O . PRO C 1 159 ? 112.597 149.227 93.784 1.00 107.54 159 PRO C O 1
ATOM 6856 N N . GLN C 1 160 ? 113.512 148.355 91.919 1.00 106.65 160 GLN C N 1
ATOM 6857 C CA . GLN C 1 160 ? 113.273 149.568 91.143 1.00 106.65 160 GLN C CA 1
ATOM 6858 C C . GLN C 1 160 ? 111.786 149.811 90.923 1.00 106.65 160 GLN C C 1
ATOM 6859 O O . GLN C 1 160 ? 111.372 150.956 90.706 1.00 106.65 160 GLN C O 1
ATOM 6865 N N . ASN C 1 161 ? 110.972 148.755 90.969 1.00 105.20 161 ASN C N 1
ATOM 6866 C CA . ASN C 1 161 ? 109.525 148.913 90.902 1.00 105.20 161 ASN C CA 1
ATOM 6867 C C . ASN C 1 161 ? 108.924 149.329 92.238 1.00 105.20 161 ASN C C 1
ATOM 6868 O O . ASN C 1 161 ? 107.735 149.664 92.285 1.00 105.20 161 ASN C O 1
ATOM 6873 N N . TYR C 1 162 ? 109.712 149.308 93.314 1.00 102.88 162 TYR C N 1
ATOM 6874 C CA . TYR C 1 162 ? 109.315 149.689 94.666 1.00 102.88 162 TYR C CA 1
ATOM 6875 C C . TYR C 1 162 ? 108.268 148.760 95.264 1.00 102.88 162 TYR C C 1
ATOM 6876 O O . TYR C 1 162 ? 107.646 149.111 96.272 1.00 102.88 162 TYR C O 1
ATOM 6885 N N . GLN C 1 163 ? 108.055 147.584 94.680 1.00 102.75 163 GLN C N 1
ATOM 6886 C CA . GLN C 1 163 ? 107.094 146.629 95.217 1.00 102.75 163 GLN C CA 1
ATOM 6887 C C . GLN C 1 163 ? 107.781 145.754 96.259 1.00 102.75 163 GLN C C 1
ATOM 6888 O O . GLN C 1 163 ? 108.710 145.007 95.935 1.00 102.75 163 GLN C O 1
ATOM 6894 N N . ILE C 1 164 ? 107.321 145.841 97.505 1.00 99.86 164 ILE C N 1
ATOM 6895 C CA . ILE C 1 164 ? 107.966 145.141 98.613 1.00 99.86 164 ILE C CA 1
ATOM 6896 C C . ILE C 1 164 ? 107.737 143.643 98.440 1.00 99.86 164 ILE C C 1
ATOM 6897 O O . ILE C 1 164 ? 106.605 143.162 98.535 1.00 99.86 164 ILE C O 1
ATOM 6902 N N . GLU C 1 165 ? 108.816 142.903 98.182 1.00 102.44 165 GLU C N 1
ATOM 6903 C CA . GLU C 1 165 ? 108.699 141.459 98.017 1.00 102.44 165 GLU C CA 1
ATOM 6904 C C . GLU C 1 165 ? 108.448 140.767 99.352 1.00 102.44 165 GLU C C 1
ATOM 6905 O O . GLU C 1 165 ? 107.569 139.904 99.459 1.00 102.44 165 GLU C O 1
ATOM 6911 N N . ARG C 1 166 ? 109.203 141.137 100.384 1.00 102.15 166 ARG C N 1
ATOM 6912 C CA . ARG C 1 166 ? 109.115 140.464 101.674 1.00 102.15 166 ARG C CA 1
ATOM 6913 C C . ARG C 1 166 ? 109.846 141.294 102.719 1.00 102.15 166 ARG C C 1
ATOM 6914 O O . ARG C 1 166 ? 110.583 142.230 102.398 1.00 102.15 166 ARG C O 1
ATOM 6922 N N . PHE C 1 167 ? 109.628 140.932 103.980 1.00 100.02 167 PHE C N 1
ATOM 6923 C CA . PHE C 1 167 ? 110.363 141.473 105.115 1.00 100.02 167 PHE C CA 1
ATOM 6924 C C . PHE C 1 167 ? 111.208 140.361 105.717 1.00 100.02 167 PHE C C 1
ATOM 6925 O O . PHE C 1 167 ? 110.693 139.277 106.010 1.00 100.02 167 PHE C O 1
ATOM 6933 N N . VAL C 1 168 ? 112.497 140.626 105.903 1.00 104.32 168 VAL C N 1
ATOM 6934 C CA . VAL C 1 168 ? 113.439 139.633 106.407 1.00 104.32 168 VAL C CA 1
ATOM 6935 C C . VAL C 1 168 ? 114.057 140.151 107.698 1.00 104.32 168 VAL C C 1
ATOM 6936 O O . VAL C 1 168 ? 114.503 141.302 107.765 1.00 104.32 168 VAL C O 1
ATOM 6940 N N . GLU C 1 169 ? 114.064 139.305 108.724 1.00 108.04 169 GLU C N 1
ATOM 6941 C CA . GLU C 1 169 ? 114.647 139.634 110.018 1.00 108.04 169 GLU C CA 1
ATOM 6942 C C . GLU C 1 169 ? 116.008 138.959 110.131 1.00 108.04 169 GLU C C 1
ATOM 6943 O O . GLU C 1 169 ? 116.099 137.728 110.072 1.00 108.04 169 GLU C O 1
ATOM 6949 N N . LYS C 1 170 ? 117.053 139.764 110.301 1.00 109.75 170 LYS C N 1
ATOM 6950 C CA . LYS C 1 170 ? 118.430 139.286 110.356 1.00 109.75 170 LYS C CA 1
ATOM 6951 C C . LYS C 1 170 ? 118.780 138.418 109.144 1.00 109.75 170 LYS C C 1
ATOM 6952 O O . LYS C 1 170 ? 119.079 137.228 109.292 1.00 109.75 170 LYS C O 1
ATOM 6958 N N . PRO C 1 171 ? 118.752 138.979 107.935 1.00 111.65 171 PRO C N 1
ATOM 6959 C CA . PRO C 1 171 ? 119.046 138.166 106.750 1.00 111.65 171 PRO C CA 1
ATOM 6960 C C . PRO C 1 171 ? 120.536 137.886 106.622 1.00 111.65 171 PRO C C 1
ATOM 6961 O O . PRO C 1 171 ? 121.373 138.772 106.805 1.00 111.65 171 PRO C O 1
ATOM 6965 N N . SER C 1 172 ? 120.860 136.630 106.307 1.00 112.31 172 SER C N 1
ATOM 6966 C CA . SER C 1 172 ? 122.255 136.244 106.129 1.00 112.31 172 SER C CA 1
ATOM 6967 C C . SER C 1 172 ? 122.816 136.759 104.809 1.00 112.31 172 SER C C 1
ATOM 6968 O O . SER C 1 172 ? 123.963 137.218 104.755 1.00 112.31 172 SER C O 1
ATOM 6971 N N . ARG C 1 173 ? 122.028 136.691 103.741 1.00 114.13 173 ARG C N 1
ATOM 6972 C CA . ARG C 1 173 ? 122.459 137.143 102.427 1.00 114.13 173 ARG C CA 1
ATOM 6973 C C . ARG C 1 173 ? 122.193 138.635 102.267 1.00 114.13 173 ARG C C 1
ATOM 6974 O O . ARG C 1 173 ? 121.266 139.188 102.864 1.00 114.13 173 ARG C O 1
ATOM 6982 N N . PHE C 1 174 ? 123.021 139.285 101.450 1.00 111.85 174 PHE C N 1
ATOM 6983 C CA . PHE C 1 174 ? 122.888 140.717 101.214 1.00 111.85 174 PHE C CA 1
ATOM 6984 C C . PHE C 1 174 ? 121.691 141.000 100.314 1.00 111.85 174 PHE C C 1
ATOM 6985 O O . PHE C 1 174 ? 121.853 141.325 99.133 1.00 111.85 174 PHE C O 1
ATOM 6993 N N . LEU C 1 175 ? 120.482 140.860 100.862 1.00 110.53 175 LEU C N 1
ATOM 6994 C CA . LEU C 1 175 ? 119.282 141.176 100.096 1.00 110.53 175 LEU C CA 1
ATOM 6995 C C . LEU C 1 175 ? 119.165 142.675 99.850 1.00 110.53 175 LEU C C 1
ATOM 6996 O O . LEU C 1 175 ? 118.784 143.103 98.754 1.00 110.53 175 LEU C O 1
ATOM 7001 N N . GLY C 1 176 ? 119.487 143.482 100.853 1.00 107.86 176 GLY C N 1
ATOM 7002 C CA . GLY C 1 176 ? 119.437 144.926 100.712 1.00 107.86 176 GLY C CA 1
ATOM 7003 C C . GLY C 1 176 ? 119.912 145.590 101.984 1.00 107.86 176 GLY C C 1
ATOM 7004 O O . GLY C 1 176 ? 120.105 144.943 103.017 1.00 107.86 176 GLY C O 1
ATOM 7005 N N . ASP C 1 177 ? 120.099 146.908 101.891 1.00 102.44 177 ASP C N 1
ATOM 7006 C CA . ASP C 1 177 ? 120.544 147.704 103.025 1.00 102.44 177 ASP C CA 1
ATOM 7007 C C . ASP C 1 177 ? 119.460 148.599 103.605 1.00 102.44 177 ASP C C 1
ATOM 7008 O O . ASP C 1 177 ? 119.633 149.103 104.719 1.00 102.44 177 ASP C O 1
ATOM 7013 N N . ARG C 1 178 ? 118.361 148.809 102.887 1.00 95.48 178 ARG C N 1
ATOM 7014 C CA . ARG C 1 178 ? 117.301 149.680 103.372 1.00 95.48 178 ARG C CA 1
ATOM 7015 C C . ARG C 1 178 ? 116.582 149.049 104.557 1.00 95.48 178 ARG C C 1
ATOM 7016 O O . ARG C 1 178 ? 116.343 147.839 104.588 1.00 95.48 178 ARG C O 1
ATOM 7024 N N . ILE C 1 179 ? 116.238 149.881 105.541 1.00 89.88 179 ILE C N 1
ATOM 7025 C CA . ILE C 1 179 ? 115.480 149.444 106.705 1.00 89.88 179 ILE C CA 1
ATOM 7026 C C . ILE C 1 179 ? 114.292 150.378 106.886 1.00 89.88 179 ILE C C 1
ATOM 7027 O O . ILE C 1 179 ? 114.276 151.505 106.386 1.00 89.88 179 ILE C O 1
ATOM 7032 N N . ASN C 1 180 ? 113.293 149.893 107.621 1.00 81.33 180 ASN C N 1
ATOM 7033 C CA . ASN C 1 180 ? 112.088 150.676 107.861 1.00 81.33 180 ASN C CA 1
ATOM 7034 C C . ASN C 1 180 ? 112.420 151.939 108.648 1.00 81.33 180 ASN C C 1
ATOM 7035 O O . ASN C 1 180 ? 113.230 151.916 109.579 1.00 81.33 180 ASN C O 1
ATOM 7040 N N . ALA C 1 181 ? 111.789 153.049 108.267 1.00 74.62 181 ALA C N 1
ATOM 7041 C CA . ALA C 1 181 ? 112.084 154.351 108.850 1.00 74.62 181 ALA C CA 1
ATOM 7042 C C . ALA C 1 181 ? 110.978 154.885 109.748 1.00 74.62 181 ALA C C 1
ATOM 7043 O O . ALA C 1 181 ? 111.139 155.967 110.320 1.00 74.62 181 ALA C O 1
ATOM 7045 N N . GLY C 1 182 ? 109.860 154.177 109.878 1.00 70.27 182 GLY C N 1
ATOM 7046 C CA . GLY C 1 182 ? 108.838 154.552 110.833 1.00 70.27 182 GLY C CA 1
ATOM 7047 C C . GLY C 1 182 ? 107.901 155.662 110.408 1.00 70.27 182 GLY C C 1
ATOM 7048 O O . GLY C 1 182 ? 107.109 156.126 111.237 1.00 70.27 182 GLY C O 1
ATOM 7049 N N . ILE C 1 183 ? 107.959 156.110 109.157 1.00 73.06 183 ILE C N 1
ATOM 7050 C CA . ILE C 1 183 ? 107.054 157.128 108.636 1.00 73.06 183 ILE C CA 1
ATOM 7051 C C . ILE C 1 183 ? 106.260 156.508 107.496 1.00 73.06 183 ILE C C 1
ATOM 7052 O O . ILE C 1 183 ? 106.841 155.884 106.601 1.00 73.06 183 ILE C O 1
ATOM 7057 N N . TYR C 1 184 ? 104.939 156.674 107.530 1.00 75.22 184 TYR C N 1
ATOM 7058 C CA . TYR C 1 184 ? 104.044 155.970 106.630 1.00 75.22 184 TYR C CA 1
ATOM 7059 C C . TYR C 1 184 ? 102.958 156.926 106.158 1.00 75.22 184 TYR C C 1
ATOM 7060 O O . TYR C 1 184 ? 102.631 157.903 106.832 1.00 75.22 184 TYR C O 1
ATOM 7069 N N . ILE C 1 185 ? 102.384 156.632 104.996 1.00 81.19 185 ILE C N 1
ATOM 7070 C CA . ILE C 1 185 ? 101.203 157.337 104.512 1.00 81.19 185 ILE C CA 1
ATOM 7071 C C . ILE C 1 185 ? 100.244 156.309 103.925 1.00 81.19 185 ILE C C 1
ATOM 7072 O O . ILE C 1 185 ? 100.632 155.509 103.068 1.00 81.19 185 ILE C O 1
ATOM 7077 N N . PHE C 1 186 ? 98.997 156.325 104.390 1.00 81.68 186 PHE C N 1
ATOM 7078 C CA . PHE C 1 186 ? 98.039 155.281 104.059 1.00 81.68 186 PHE C CA 1
ATOM 7079 C C . PHE C 1 186 ? 96.781 155.877 103.450 1.00 81.68 186 PHE C C 1
ATOM 7080 O O . PHE C 1 186 ? 96.315 156.939 103.874 1.00 81.68 186 PHE C O 1
ATOM 7088 N N . ASN C 1 187 ? 96.237 155.185 102.454 1.00 87.25 187 ASN C N 1
ATOM 7089 C CA . ASN C 1 187 ? 94.853 155.407 102.068 1.00 87.25 187 ASN C CA 1
ATOM 7090 C C . ASN C 1 187 ? 93.946 154.783 103.120 1.00 87.25 187 ASN C C 1
ATOM 7091 O O . ASN C 1 187 ? 94.253 153.724 103.672 1.00 87.25 187 ASN C O 1
ATOM 7096 N N . LYS C 1 188 ? 92.821 155.441 103.398 1.00 89.04 188 LYS C N 1
ATOM 7097 C CA . LYS C 1 188 ? 91.994 155.039 104.530 1.00 89.04 188 LYS C CA 1
ATOM 7098 C C . LYS C 1 188 ? 91.383 153.653 104.366 1.00 89.04 188 LYS C C 1
ATOM 7099 O O . LYS C 1 188 ? 90.906 153.086 105.356 1.00 89.04 188 LYS C O 1
ATOM 7105 N N . SER C 1 189 ? 91.407 153.085 103.157 1.00 89.34 189 SER C N 1
ATOM 7106 C CA . SER C 1 189 ? 90.906 151.729 102.960 1.00 89.34 189 SER C CA 1
ATOM 7107 C C . SER C 1 189 ? 91.647 150.711 103.818 1.00 89.34 189 SER C C 1
ATOM 7108 O O . SER C 1 189 ? 91.082 149.658 104.136 1.00 89.34 189 SER C O 1
ATOM 7111 N N . ILE C 1 190 ? 92.888 151.010 104.214 1.00 89.36 190 ILE C N 1
ATOM 7112 C CA . ILE C 1 190 ? 93.643 150.114 105.082 1.00 89.36 190 ILE C CA 1
ATOM 7113 C C . ILE C 1 190 ? 92.922 149.879 106.401 1.00 89.36 190 ILE C C 1
ATOM 7114 O O . ILE C 1 190 ? 93.155 148.859 107.059 1.00 89.36 190 ILE C O 1
ATOM 7119 N N . LEU C 1 191 ? 92.036 150.795 106.803 1.00 89.09 191 LEU C N 1
ATOM 7120 C CA . LEU C 1 191 ? 91.290 150.594 108.040 1.00 89.09 191 LEU C CA 1
ATOM 7121 C C . LEU C 1 191 ? 90.435 149.335 107.980 1.00 89.09 191 LEU C C 1
ATOM 7122 O O . LEU C 1 191 ? 90.091 148.770 109.024 1.00 89.09 191 LEU C O 1
ATOM 7127 N N . ASP C 1 192 ? 90.084 148.879 106.775 1.00 90.50 192 ASP C N 1
ATOM 7128 C CA . ASP C 1 192 ? 89.338 147.632 106.654 1.00 90.50 192 ASP C CA 1
ATOM 7129 C C . ASP C 1 192 ? 90.224 146.427 106.949 1.00 90.50 192 ASP C C 1
ATOM 7130 O O . ASP C 1 192 ? 89.753 145.420 107.489 1.00 90.50 192 ASP C O 1
ATOM 7135 N N . ARG C 1 193 ? 91.510 146.513 106.601 1.00 89.32 193 ARG C N 1
ATOM 7136 C CA . ARG C 1 193 ? 92.406 145.375 106.780 1.00 89.32 193 ARG C CA 1
ATOM 7137 C C . ARG C 1 193 ? 92.753 145.157 108.248 1.00 89.32 193 ARG C C 1
ATOM 7138 O O . ARG C 1 193 ? 92.900 144.013 108.694 1.00 89.32 193 ARG C O 1
ATOM 7146 N N . ILE C 1 194 ? 92.888 146.233 109.011 1.00 87.90 194 ILE C N 1
ATOM 7147 C CA . ILE C 1 194 ? 93.335 146.114 110.404 1.00 87.90 194 ILE C CA 1
ATOM 7148 C C . ILE C 1 194 ? 92.183 145.603 111.263 1.00 87.90 194 ILE C C 1
ATOM 7149 O O . ILE C 1 194 ? 91.097 146.208 111.264 1.00 87.90 194 ILE C O 1
ATOM 7154 N N . PRO C 1 195 ? 92.363 144.512 112.002 1.00 87.69 195 PRO C N 1
ATOM 7155 C CA . PRO C 1 195 ? 91.273 143.976 112.817 1.00 87.69 195 PRO C CA 1
ATOM 7156 C C . PRO C 1 195 ? 91.195 144.681 114.158 1.00 87.69 195 PRO C C 1
ATOM 7157 O O . PRO C 1 195 ? 92.217 145.143 114.688 1.00 87.69 195 PRO C O 1
ATOM 7161 N N . PRO C 1 196 ? 89.999 144.787 114.740 1.00 86.52 196 PRO C N 1
ATOM 7162 C CA . PRO C 1 196 ? 89.872 145.432 116.054 1.00 86.52 196 PRO C CA 1
ATOM 7163 C C . PRO C 1 196 ? 90.441 144.580 117.178 1.00 86.52 196 PRO C C 1
ATOM 7164 O O . PRO C 1 196 ? 89.690 144.018 117.982 1.00 86.52 196 PRO C O 1
ATOM 7168 N N . ARG C 1 197 ? 91.766 144.484 117.244 1.00 84.85 197 ARG C N 1
ATOM 7169 C CA . ARG C 1 197 ? 92.435 143.687 118.263 1.00 84.85 197 ARG C CA 1
ATOM 7170 C C . ARG C 1 197 ? 93.898 144.101 118.312 1.00 84.85 197 ARG C C 1
ATOM 7171 O O . ARG C 1 197 ? 94.350 144.951 117.542 1.00 84.85 197 ARG C O 1
ATOM 7179 N N . ARG C 1 198 ? 94.635 143.487 119.234 1.00 79.26 198 ARG C N 1
ATOM 7180 C CA . ARG C 1 198 ? 96.065 143.742 119.334 1.00 79.26 198 ARG C CA 1
ATOM 7181 C C . ARG C 1 198 ? 96.786 143.151 118.130 1.00 79.26 198 ARG C C 1
ATOM 7182 O O . ARG C 1 198 ? 96.649 141.960 117.833 1.00 79.26 198 ARG C O 1
ATOM 7190 N N . ALA C 1 199 ? 97.556 143.985 117.435 1.00 78.12 199 ALA C N 1
ATOM 7191 C CA . ALA C 1 199 ? 98.276 143.549 116.249 1.00 78.12 199 ALA C CA 1
ATOM 7192 C C . ALA C 1 199 ? 99.515 144.411 116.072 1.00 78.12 199 ALA C C 1
ATOM 7193 O O . ALA C 1 199 ? 99.611 145.516 116.611 1.00 78.12 199 ALA C O 1
ATOM 7195 N N . SER C 1 200 ? 100.381 144.052 115.146 1.00 80.96 200 SER C N 1
ATOM 7196 C CA . SER C 1 200 ? 101.551 144.853 114.858 1.00 80.96 200 SER C CA 1
ATOM 7197 C C . SER C 1 200 ? 101.852 145.217 113.418 1.00 80.96 200 SER C C 1
ATOM 7198 O O . SER C 1 200 ? 102.408 144.401 112.719 1.00 80.96 200 SER C O 1
ATOM 7201 N N . ILE C 1 201 ? 101.541 146.423 112.952 1.00 81.88 201 ILE C N 1
ATOM 7202 C CA . ILE C 1 201 ? 101.953 146.862 111.622 1.00 81.88 201 ILE C CA 1
ATOM 7203 C C . ILE C 1 201 ? 103.416 146.764 111.868 1.00 81.88 201 ILE C C 1
ATOM 7204 O O . ILE C 1 201 ? 103.855 147.264 112.892 1.00 81.88 201 ILE C O 1
ATOM 7209 N N . GLU C 1 202 ? 104.169 146.178 110.942 1.00 83.90 202 GLU C N 1
ATOM 7210 C CA . GLU C 1 202 ? 105.548 145.641 111.072 1.00 83.90 202 GLU C CA 1
ATOM 7211 C C . GLU C 1 202 ? 105.711 144.148 111.281 1.00 83.90 202 GLU C C 1
ATOM 7212 O O . GLU C 1 202 ? 106.830 143.665 111.207 1.00 83.90 202 GLU C O 1
ATOM 7218 N N . LYS C 1 203 ? 104.635 143.410 111.520 1.00 86.56 203 LYS C N 1
ATOM 7219 C CA . LYS C 1 203 ? 104.701 141.945 111.700 1.00 86.56 203 LYS C CA 1
ATOM 7220 C C . LYS C 1 203 ? 103.404 141.245 111.310 1.00 86.56 203 LYS C C 1
ATOM 7221 O O . LYS C 1 203 ? 103.386 140.038 111.152 1.00 86.56 203 LYS C O 1
ATOM 7227 N N . GLU C 1 204 ? 102.319 141.991 111.201 1.00 87.37 204 GLU C N 1
ATOM 7228 C CA . GLU C 1 204 ? 101.053 141.421 110.758 1.00 87.37 204 GLU C CA 1
ATOM 7229 C C . GLU C 1 204 ? 100.510 142.080 109.501 1.00 87.37 204 GLU C C 1
ATOM 7230 O O . GLU C 1 204 ? 100.265 141.392 108.503 1.00 87.37 204 GLU C O 1
ATOM 7236 N N . ILE C 1 205 ? 100.311 143.398 109.518 1.00 87.36 205 ILE C N 1
ATOM 7237 C CA . ILE C 1 205 ? 99.693 144.076 108.383 1.00 87.36 205 ILE C CA 1
ATOM 7238 C C . ILE C 1 205 ? 100.671 144.198 107.222 1.00 87.36 205 ILE C C 1
ATOM 7239 O O . ILE C 1 205 ? 100.316 143.955 106.062 1.00 87.36 205 ILE C O 1
ATOM 7244 N N . PHE C 1 206 ? 101.909 144.588 107.516 1.00 87.40 206 PHE C N 1
ATOM 7245 C CA . PHE C 1 206 ? 102.876 144.852 106.455 1.00 87.40 206 PHE C CA 1
ATOM 7246 C C . PHE C 1 206 ? 103.241 143.622 105.630 1.00 87.40 206 PHE C C 1
ATOM 7247 O O . PHE C 1 206 ? 103.354 143.760 104.399 1.00 87.40 206 PHE C O 1
ATOM 7255 N N . PRO C 1 207 ? 103.488 142.437 106.206 1.00 89.53 207 PRO C N 1
ATOM 7256 C CA . PRO C 1 207 ? 103.687 141.260 105.339 1.00 89.53 207 PRO C CA 1
ATOM 7257 C C . PRO C 1 207 ? 102.509 140.993 104.418 1.00 89.53 207 PRO C C 1
ATOM 7258 O O . PRO C 1 207 ? 102.709 140.635 103.251 1.00 89.53 207 PRO C O 1
ATOM 7262 N N . ALA C 1 208 ? 101.281 141.171 104.910 1.00 91.03 208 ALA C N 1
ATOM 7263 C CA . ALA C 1 208 ? 100.108 140.974 104.064 1.00 91.03 208 ALA C CA 1
ATOM 7264 C C . ALA C 1 208 ? 100.071 141.987 102.927 1.00 91.03 208 ALA C C 1
ATOM 7265 O O . ALA C 1 208 ? 99.774 141.634 101.779 1.00 91.03 208 ALA C O 1
ATOM 7267 N N . MET C 1 209 ? 100.368 143.253 103.228 1.00 93.60 209 MET C N 1
ATOM 7268 C CA . MET C 1 209 ? 100.382 144.275 102.187 1.00 93.60 209 MET C CA 1
ATOM 7269 C C . MET C 1 209 ? 101.467 143.997 101.155 1.00 93.60 209 MET C C 1
ATOM 7270 O O . MET C 1 209 ? 101.260 144.202 99.953 1.00 93.60 209 MET C O 1
ATOM 7275 N N . ALA C 1 210 ? 102.636 143.539 101.607 1.00 96.02 210 ALA C N 1
ATOM 7276 C CA . ALA C 1 210 ? 103.708 143.196 100.679 1.00 96.02 210 ALA C CA 1
ATOM 7277 C C . ALA C 1 210 ? 103.316 142.020 99.795 1.00 96.02 210 ALA C C 1
ATOM 7278 O O . ALA C 1 210 ? 103.618 142.007 98.596 1.00 96.02 210 ALA C O 1
ATOM 7280 N N . ALA C 1 211 ? 102.650 141.018 100.372 1.00 96.01 211 ALA C N 1
ATOM 7281 C CA . ALA C 1 211 ? 102.183 139.886 99.578 1.00 96.01 211 ALA C CA 1
ATOM 7282 C C . ALA C 1 211 ? 101.160 140.327 98.540 1.00 96.01 211 ALA C C 1
ATOM 7283 O O . ALA C 1 211 ? 101.195 139.872 97.390 1.00 96.01 211 ALA C O 1
ATOM 7285 N N . GLU C 1 212 ? 100.239 141.214 98.924 1.00 96.37 212 GLU C N 1
ATOM 7286 C CA . GLU C 1 212 ? 99.231 141.700 97.990 1.00 96.37 212 GLU C CA 1
ATOM 7287 C C . GLU C 1 212 ? 99.790 142.687 96.973 1.00 96.37 212 GLU C C 1
ATOM 7288 O O . GLU C 1 212 ? 99.087 143.021 96.012 1.00 96.37 212 GLU C O 1
ATOM 7294 N N . GLY C 1 213 ? 101.022 143.157 97.152 1.00 98.46 213 GLY C N 1
ATOM 7295 C CA . GLY C 1 213 ? 101.610 144.085 96.209 1.00 98.46 213 GLY C CA 1
ATOM 7296 C C . GLY C 1 213 ? 101.119 145.509 96.313 1.00 98.46 213 GLY C C 1
ATOM 7297 O O . GLY C 1 213 ? 101.286 146.279 95.363 1.00 98.46 213 GLY C O 1
ATOM 7298 N N . GLN C 1 214 ? 100.513 145.886 97.437 1.00 97.77 214 GLN C N 1
ATOM 7299 C CA . GLN C 1 214 ? 100.046 147.247 97.659 1.00 97.77 214 GLN C CA 1
ATOM 7300 C C . GLN C 1 214 ? 100.991 148.054 98.539 1.00 97.77 214 GLN C C 1
ATOM 7301 O O . GLN C 1 214 ? 100.638 149.162 98.957 1.00 97.77 214 GLN C O 1
ATOM 7307 N N . LEU C 1 215 ? 102.177 147.529 98.828 1.00 97.09 215 LEU C N 1
ATOM 7308 C CA . LEU C 1 215 ? 103.142 148.187 99.697 1.00 97.09 215 LEU C CA 1
ATOM 7309 C C . LEU C 1 215 ? 104.294 148.718 98.854 1.00 97.09 215 LEU C C 1
ATOM 7310 O O . LEU C 1 215 ? 104.928 147.957 98.116 1.00 97.09 215 LEU C O 1
ATOM 7315 N N . TYR C 1 216 ? 104.560 150.019 98.961 1.00 97.18 216 TYR C N 1
ATOM 7316 C CA . TYR C 1 216 ? 105.580 150.676 98.154 1.00 97.18 216 TYR C CA 1
ATOM 7317 C C . TYR C 1 216 ? 106.570 151.400 99.053 1.00 97.18 216 TYR C C 1
ATOM 7318 O O . TYR C 1 216 ? 106.177 152.056 100.022 1.00 97.18 216 TYR C O 1
ATOM 7327 N N . ALA C 1 217 ? 107.854 151.288 98.718 1.00 92.16 217 ALA C N 1
ATOM 7328 C CA . ALA C 1 217 ? 108.921 151.870 99.521 1.00 92.16 217 ALA C CA 1
ATOM 7329 C C . ALA C 1 217 ? 109.246 153.284 99.062 1.00 92.16 217 ALA C C 1
ATOM 7330 O O . ALA C 1 217 ? 109.138 153.608 97.877 1.00 92.16 217 ALA C O 1
ATOM 7332 N N . PHE C 1 218 ? 109.649 154.121 100.014 1.00 87.64 218 PHE C N 1
ATOM 7333 C CA . PHE C 1 218 ? 110.084 155.486 99.746 1.00 87.64 218 PHE C CA 1
ATOM 7334 C C . PHE C 1 218 ? 111.508 155.638 100.260 1.00 87.64 218 PHE C C 1
ATOM 7335 O O . PHE C 1 218 ? 111.778 155.374 101.436 1.00 87.64 218 PHE C O 1
ATOM 7343 N N . ASN C 1 219 ? 112.411 156.066 99.383 1.00 86.36 219 ASN C N 1
ATOM 7344 C CA . ASN C 1 219 ? 113.814 156.206 99.743 1.00 86.36 219 ASN C CA 1
ATOM 7345 C C . ASN C 1 219 ? 114.049 157.509 100.498 1.00 86.36 219 ASN C C 1
ATOM 7346 O O . ASN C 1 219 ? 113.518 158.561 100.131 1.00 86.36 219 ASN C O 1
ATOM 7351 N N . LEU C 1 220 ? 114.855 157.434 101.554 1.00 81.39 220 LEU C N 1
ATOM 7352 C CA . LEU C 1 220 ? 115.186 158.587 102.385 1.00 81.39 220 LEU C CA 1
ATOM 7353 C C . LEU C 1 220 ? 116.607 159.028 102.055 1.00 81.39 220 LEU C C 1
ATOM 7354 O O . LEU C 1 220 ? 117.569 158.302 102.328 1.00 81.39 220 LEU C O 1
ATOM 7359 N N . GLU C 1 221 ? 116.735 160.220 101.470 1.00 79.11 221 GLU C N 1
ATOM 7360 C CA . GLU C 1 221 ? 118.048 160.725 101.084 1.00 79.11 221 GLU C CA 1
ATOM 7361 C C . GLU C 1 221 ? 118.825 161.267 102.279 1.00 79.11 221 GLU C C 1
ATOM 7362 O O . GLU C 1 221 ? 120.042 161.076 102.367 1.00 79.11 221 GLU C O 1
ATOM 7368 N N . GLY C 1 222 ? 118.144 161.939 103.205 1.00 72.38 222 GLY C N 1
ATOM 7369 C CA . GLY C 1 222 ? 118.810 162.580 104.317 1.00 72.38 222 GLY C CA 1
ATOM 7370 C C . GLY C 1 222 ? 119.130 161.624 105.451 1.00 72.38 222 GLY C C 1
ATOM 7371 O O . GLY C 1 222 ? 118.940 160.411 105.368 1.00 72.38 222 GLY C O 1
ATOM 7372 N N . PHE C 1 223 ? 119.635 162.202 106.538 1.00 60.99 223 PHE C N 1
ATOM 7373 C CA . PHE C 1 223 ? 119.962 161.424 107.724 1.00 60.99 223 PHE C CA 1
ATOM 7374 C C . PHE C 1 223 ? 118.693 160.919 108.400 1.00 60.99 223 PHE C C 1
ATOM 7375 O O . PHE C 1 223 ? 117.612 161.494 108.254 1.00 60.99 223 PHE C O 1
ATOM 7383 N N . TRP C 1 224 ? 118.834 159.826 109.146 1.00 62.27 224 TRP C N 1
ATOM 7384 C CA . TRP C 1 224 ? 117.716 159.238 109.868 1.00 62.27 224 TRP C CA 1
ATOM 7385 C C . TRP C 1 224 ? 118.250 158.461 111.058 1.00 62.27 224 TRP C C 1
ATOM 7386 O O . TRP C 1 224 ? 119.313 157.841 110.974 1.00 62.27 224 TRP C O 1
ATOM 7397 N N . MET C 1 225 ? 117.506 158.494 112.161 1.00 54.21 225 MET C N 1
ATOM 7398 C CA . MET C 1 225 ? 117.872 157.701 113.324 1.00 54.21 225 MET C CA 1
ATOM 7399 C C . MET C 1 225 ? 116.661 157.514 114.223 1.00 54.21 225 MET C C 1
ATOM 7400 O O . MET C 1 225 ? 115.921 158.464 114.483 1.00 54.21 225 MET C O 1
ATOM 7405 N N . ASP C 1 226 ? 116.468 156.287 114.697 1.00 52.95 226 ASP C N 1
ATOM 7406 C CA . ASP C 1 226 ? 115.518 156.032 115.767 1.00 52.95 226 ASP C CA 1
ATOM 7407 C C . ASP C 1 226 ? 116.206 156.228 117.114 1.00 52.95 226 ASP C C 1
ATOM 7408 O O . ASP C 1 226 ? 117.248 155.631 117.388 1.00 52.95 226 ASP C O 1
ATOM 7413 N N . VAL C 1 227 ? 115.639 157.106 117.934 1.00 41.40 227 VAL C N 1
ATOM 7414 C CA . VAL C 1 227 ? 116.306 157.564 119.146 1.00 41.40 227 VAL C CA 1
ATOM 7415 C C . VAL C 1 227 ? 115.662 156.920 120.365 1.00 41.40 227 VAL C C 1
ATOM 7416 O O . VAL C 1 227 ? 115.664 157.490 121.461 1.00 41.40 227 VAL C O 1
ATOM 7420 N N . GLY C 1 228 ? 115.104 155.725 120.177 1.00 37.34 228 GLY C N 1
ATOM 7421 C CA . GLY C 1 228 ? 114.505 154.979 121.267 1.00 37.34 228 GLY C CA 1
ATOM 7422 C C . GLY C 1 228 ? 115.480 154.285 122.191 1.00 37.34 228 GLY C C 1
ATOM 7423 O O . GLY C 1 228 ? 115.050 153.674 123.172 1.00 37.34 228 GLY C O 1
ATOM 7424 N N . GLN C 1 229 ? 116.777 154.359 121.903 1.00 34.71 229 GLN C N 1
ATOM 7425 C CA . GLN C 1 229 ? 117.807 153.797 122.758 1.00 34.71 229 GLN C CA 1
ATOM 7426 C C . GLN C 1 229 ? 118.813 154.877 123.135 1.00 34.71 229 GLN C C 1
ATOM 7427 O O . GLN C 1 229 ? 119.061 155.796 122.350 1.00 34.71 229 GLN C O 1
ATOM 7433 N N . PRO C 1 230 ? 119.406 154.796 124.330 1.00 32.29 230 PRO C N 1
ATOM 7434 C CA . PRO C 1 230 ? 120.343 155.853 124.751 1.00 32.29 230 PRO C CA 1
ATOM 7435 C C . PRO C 1 230 ? 121.533 156.034 123.822 1.00 32.29 230 PRO C C 1
ATOM 7436 O O . PRO C 1 230 ? 121.919 157.174 123.537 1.00 32.29 230 PRO C O 1
ATOM 7440 N N . LYS C 1 231 ? 122.127 154.943 123.334 1.00 32.25 231 LYS C N 1
ATOM 7441 C CA . LYS C 1 231 ? 123.219 155.069 122.373 1.00 32.25 231 LYS C CA 1
ATOM 7442 C C . LYS C 1 231 ? 122.723 155.692 121.076 1.00 32.25 231 LYS C C 1
ATOM 7443 O O . LYS C 1 231 ? 123.348 156.613 120.530 1.00 32.25 231 LYS C O 1
ATOM 7449 N N . ASP C 1 232 ? 121.588 155.204 120.576 1.00 36.99 232 ASP C N 1
ATOM 7450 C CA . ASP C 1 232 ? 120.972 155.817 119.409 1.00 36.99 232 ASP C CA 1
ATOM 7451 C C . ASP C 1 232 ? 120.506 157.233 119.708 1.00 36.99 232 ASP C C 1
ATOM 7452 O O . ASP C 1 232 ? 120.523 158.084 118.819 1.00 36.99 232 ASP C O 1
ATOM 7457 N N . TYR C 1 233 ? 120.102 157.508 120.951 1.00 32.31 233 TYR C N 1
ATOM 7458 C CA . TYR C 1 233 ? 119.761 158.874 121.339 1.00 32.31 233 TYR C CA 1
ATOM 7459 C C . TYR C 1 233 ? 120.955 159.805 121.160 1.00 32.31 233 TYR C C 1
ATOM 7460 O O . TYR C 1 233 ? 120.838 160.880 120.561 1.00 32.31 233 TYR C O 1
ATOM 7469 N N . ILE C 1 234 ? 122.120 159.395 121.665 1.00 31.18 234 ILE C N 1
ATOM 7470 C CA . ILE C 1 234 ? 123.316 160.228 121.570 1.00 31.18 234 ILE C CA 1
ATOM 7471 C C . ILE C 1 234 ? 123.727 160.406 120.113 1.00 31.18 234 ILE C C 1
ATOM 7472 O O . ILE C 1 234 ? 124.048 161.517 119.667 1.00 31.18 234 ILE C O 1
ATOM 7477 N N . LEU C 1 235 ? 123.725 159.313 119.348 1.00 34.91 235 LEU C N 1
ATOM 7478 C CA . LEU C 1 235 ? 124.155 159.402 117.955 1.00 34.91 235 LEU C CA 1
ATOM 7479 C C . LEU C 1 235 ? 123.185 160.241 117.128 1.00 34.91 235 LEU C C 1
ATOM 7480 O O . LEU C 1 235 ? 123.605 161.007 116.252 1.00 34.91 235 LEU C O 1
ATOM 7485 N N . GLY C 1 236 ? 121.883 160.124 117.400 1.00 37.65 236 GLY C N 1
ATOM 7486 C CA . GLY C 1 236 ? 120.913 160.966 116.730 1.00 37.65 236 GLY C CA 1
ATOM 7487 C C . GLY C 1 236 ? 121.043 162.425 117.102 1.00 37.65 236 GLY C C 1
ATOM 7488 O O . GLY C 1 236 ? 120.835 163.298 116.260 1.00 37.65 236 GLY C O 1
ATOM 7489 N N . MET C 1 237 ? 121.384 162.716 118.359 1.00 34.80 237 MET C N 1
ATOM 7490 C CA . MET C 1 237 ? 121.677 164.096 118.735 1.00 34.80 237 MET C CA 1
ATOM 7491 C C . MET C 1 237 ? 122.862 164.630 117.944 1.00 34.80 237 MET C C 1
ATOM 7492 O O . MET C 1 237 ? 122.830 165.762 117.440 1.00 34.80 237 MET C O 1
ATOM 7497 N N . THR C 1 238 ? 123.911 163.813 117.810 1.00 36.33 238 THR C N 1
ATOM 7498 C CA . THR C 1 238 ? 125.078 164.209 117.027 1.00 36.33 238 THR C CA 1
ATOM 7499 C C . THR C 1 238 ? 124.701 164.489 115.577 1.00 36.33 238 THR C C 1
ATOM 7500 O O . THR C 1 238 ? 125.169 165.467 114.982 1.00 36.33 238 THR C O 1
ATOM 7504 N N . LYS C 1 239 ? 123.852 163.643 114.992 1.00 41.11 239 LYS C N 1
ATOM 7505 C CA . LYS C 1 239 ? 123.450 163.846 113.603 1.00 41.11 239 LYS C CA 1
ATOM 7506 C C . LYS C 1 239 ? 122.486 165.018 113.445 1.00 41.11 239 LYS C C 1
ATOM 7507 O O . LYS C 1 239 ? 122.446 165.643 112.379 1.00 41.11 239 LYS C O 1
ATOM 7513 N N . PHE C 1 240 ? 121.708 165.333 114.480 1.00 44.34 240 PHE C N 1
ATOM 7514 C CA . PHE C 1 240 ? 120.595 166.266 114.354 1.00 44.34 240 PHE C CA 1
ATOM 7515 C C . PHE C 1 240 ? 120.964 167.706 114.684 1.00 44.34 240 PHE C C 1
ATOM 7516 O O . PHE C 1 240 ? 120.487 168.624 114.008 1.00 44.34 240 PHE C O 1
ATOM 7524 N N . ILE C 1 241 ? 121.776 167.932 115.714 1.00 43.53 241 ILE C N 1
ATOM 7525 C CA . ILE C 1 241 ? 122.062 169.294 116.174 1.00 43.53 241 ILE C CA 1
ATOM 7526 C C . ILE C 1 241 ? 122.612 170.185 115.059 1.00 43.53 241 ILE C C 1
ATOM 7527 O O . ILE C 1 241 ? 122.169 171.340 114.948 1.00 43.53 241 ILE C O 1
ATOM 7532 N N . PRO C 1 242 ? 123.551 169.725 114.217 1.00 46.73 242 PRO C N 1
ATOM 7533 C CA . PRO C 1 242 ? 124.042 170.605 113.141 1.00 46.73 242 PRO C CA 1
ATOM 7534 C C . PRO C 1 242 ? 122.950 171.117 112.220 1.00 46.73 242 PRO C C 1
ATOM 7535 O O . PRO C 1 242 ? 123.061 172.237 111.706 1.00 46.73 242 PRO C O 1
ATOM 7539 N N . SER C 1 243 ? 121.902 170.329 111.982 1.00 52.22 243 SER C N 1
ATOM 7540 C CA . SER C 1 243 ? 120.795 170.811 111.165 1.00 52.22 243 SER C CA 1
ATOM 7541 C C . SER C 1 243 ? 120.022 171.915 111.878 1.00 52.22 243 SER C C 1
ATOM 7542 O O . SER C 1 243 ? 119.533 172.852 111.237 1.00 52.22 243 SER C O 1
ATOM 7545 N N . LEU C 1 244 ? 119.904 171.822 113.202 1.00 56.42 244 LEU C N 1
ATOM 7546 C CA . LEU C 1 244 ? 119.047 172.715 113.970 1.00 56.42 244 LEU C CA 1
ATOM 7547 C C . LEU C 1 244 ? 119.774 173.934 114.531 1.00 56.42 244 LEU C C 1
ATOM 7548 O O . LEU C 1 244 ? 119.117 174.805 115.112 1.00 56.42 244 LEU C O 1
ATOM 7553 N N . VAL C 1 245 ? 121.099 174.028 114.379 1.00 61.46 245 VAL C N 1
ATOM 7554 C CA . VAL C 1 245 ? 121.813 175.176 114.944 1.00 61.46 245 VAL C CA 1
ATOM 7555 C C . VAL C 1 245 ? 121.319 176.484 114.331 1.00 61.46 245 VAL C C 1
ATOM 7556 O O . VAL C 1 245 ? 121.099 177.471 115.044 1.00 61.46 245 VAL C O 1
ATOM 7560 N N . HIS C 1 246 ? 121.137 176.521 113.009 1.00 65.64 246 HIS C N 1
ATOM 7561 C CA . HIS C 1 246 ? 120.669 177.750 112.377 1.00 65.64 246 HIS C CA 1
ATOM 7562 C C . HIS C 1 246 ? 119.161 177.925 112.512 1.00 65.64 246 HIS C C 1
ATOM 7563 O O . HIS C 1 246 ? 118.656 179.042 112.357 1.00 65.64 246 HIS C O 1
ATOM 7570 N N . GLY C 1 247 ? 118.434 176.843 112.793 1.00 65.20 247 GLY C N 1
ATOM 7571 C CA . GLY C 1 247 ? 116.991 176.950 112.937 1.00 65.20 247 GLY C CA 1
ATOM 7572 C C . GLY C 1 247 ? 116.570 177.722 114.173 1.00 65.20 247 GLY C C 1
ATOM 7573 O O . GLY C 1 247 ? 115.613 178.500 114.133 1.00 65.20 247 GLY C O 1
ATOM 7574 N N . ASN C 1 248 ? 117.273 177.522 115.283 1.00 63.59 248 ASN C N 1
ATOM 7575 C CA . ASN C 1 248 ? 116.898 178.091 116.568 1.00 63.59 248 ASN C CA 1
ATOM 7576 C C . ASN C 1 248 ? 117.938 179.102 117.036 1.00 63.59 248 ASN C C 1
ATOM 7577 O O . ASN C 1 248 ? 118.992 179.285 116.421 1.00 63.59 248 ASN C O 1
ATOM 7582 N N . ARG C 1 249 ? 117.619 179.764 118.150 1.00 59.95 249 ARG C N 1
ATOM 7583 C CA . ARG C 1 249 ? 118.491 180.757 118.767 1.00 59.95 249 ARG C CA 1
ATOM 7584 C C . ARG C 1 249 ? 119.365 180.167 119.868 1.00 59.95 249 ARG C C 1
ATOM 7585 O O . ARG C 1 249 ? 119.825 180.902 120.752 1.00 59.95 249 ARG C O 1
ATOM 7593 N N . GLU C 1 250 ? 119.609 178.862 119.837 1.00 50.59 250 GLU C N 1
ATOM 7594 C CA . GLU C 1 250 ? 120.401 178.206 120.869 1.00 50.59 250 GLU C CA 1
ATOM 7595 C C . GLU C 1 250 ? 121.684 177.620 120.289 1.00 50.59 250 GLU C C 1
ATOM 7596 O O . GLU C 1 250 ? 121.886 177.621 119.075 1.00 50.59 250 GLU C O 1
ATOM 7602 N N . THR C 1 256 ? 131.665 182.466 115.681 1.00 59.41 256 THR C N 1
ATOM 7603 C CA . THR C 1 256 ? 132.738 181.547 115.318 1.00 59.41 256 THR C CA 1
ATOM 7604 C C . THR C 1 256 ? 132.262 180.102 115.409 1.00 59.41 256 THR C C 1
ATOM 7605 O O . THR C 1 256 ? 131.167 179.771 114.955 1.00 59.41 256 THR C O 1
ATOM 7609 N N . GLU C 1 257 ? 133.097 179.243 115.995 1.00 54.59 257 GLU C N 1
ATOM 7610 C CA . GLU C 1 257 ? 132.740 177.845 116.236 1.00 54.59 257 GLU C CA 1
ATOM 7611 C C . GLU C 1 257 ? 131.897 177.767 117.509 1.00 54.59 257 GLU C C 1
ATOM 7612 O O . GLU C 1 257 ? 132.327 177.291 118.562 1.00 54.59 257 GLU C O 1
ATOM 7618 N N . ALA C 1 258 ? 130.667 178.260 117.397 1.00 55.60 258 ALA C N 1
ATOM 7619 C CA . ALA C 1 258 ? 129.818 178.395 118.570 1.00 55.60 258 ALA C CA 1
ATOM 7620 C C . ALA C 1 258 ? 128.358 178.466 118.152 1.00 55.60 258 ALA C C 1
ATOM 7621 O O . ALA C 1 258 ? 128.032 178.713 116.989 1.00 55.60 258 ALA C O 1
ATOM 7623 N N . VAL C 1 259 ? 127.484 178.236 119.133 1.00 52.90 259 VAL C N 1
ATOM 7624 C CA . VAL C 1 259 ? 126.042 178.374 118.979 1.00 52.90 259 VAL C CA 1
ATOM 7625 C C . VAL C 1 259 ? 125.461 179.321 120.024 1.00 52.90 259 VAL C C 1
ATOM 7626 O O . VAL C 1 259 ? 124.720 180.253 119.693 1.00 52.90 259 VAL C O 1
ATOM 7630 N N . GLU C 1 260 ? 125.784 179.092 121.296 1.00 51.10 260 GLU C N 1
ATOM 7631 C CA . GLU C 1 260 ? 125.416 179.979 122.399 1.00 51.10 260 GLU C CA 1
ATOM 7632 C C . GLU C 1 260 ? 126.677 180.122 123.244 1.00 51.10 260 GLU C C 1
ATOM 7633 O O . GLU C 1 260 ? 126.923 179.310 124.139 1.00 51.10 260 GLU C O 1
ATOM 7639 N N . HIS C 1 261 ? 127.477 181.148 122.948 1.00 50.72 261 HIS C N 1
ATOM 7640 C CA . HIS C 1 261 ? 128.844 181.234 123.440 1.00 50.72 261 HIS C CA 1
ATOM 7641 C C . HIS C 1 261 ? 129.047 182.292 124.517 1.00 50.72 261 HIS C C 1
ATOM 7642 O O . HIS C 1 261 ? 130.135 182.358 125.100 1.00 50.72 261 HIS C O 1
ATOM 7649 N N . GLN C 1 262 ? 128.034 183.104 124.815 1.00 53.35 262 GLN C N 1
ATOM 7650 C CA . GLN C 1 262 ? 128.161 184.172 125.800 1.00 53.35 262 GLN C CA 1
ATOM 7651 C C . GLN C 1 262 ? 126.976 184.183 126.756 1.00 53.35 262 GLN C C 1
ATOM 7652 O O . GLN C 1 262 ? 126.608 185.235 127.285 1.00 53.35 262 GLN C O 1
ATOM 7658 N N . ARG C 1 263 ? 126.367 183.018 126.985 1.00 51.41 263 ARG C N 1
ATOM 7659 C CA . ARG C 1 263 ? 125.183 182.953 127.835 1.00 51.41 263 ARG C CA 1
ATOM 7660 C C . ARG C 1 263 ? 125.517 183.280 129.287 1.00 51.41 263 ARG C C 1
ATOM 7661 O O . ARG C 1 263 ? 124.865 184.127 129.907 1.00 51.41 263 ARG C O 1
ATOM 7669 N N . GLY C 1 264 ? 126.529 182.622 129.846 1.00 47.60 264 GLY C N 1
ATOM 7670 C CA . GLY C 1 264 ? 126.895 182.862 131.228 1.00 47.60 264 GLY C CA 1
ATOM 7671 C C . GLY C 1 264 ? 128.387 182.987 131.451 1.00 47.60 264 GLY C C 1
ATOM 7672 O O . GLY C 1 264 ? 129.136 182.035 131.213 1.00 47.60 264 GLY C O 1
ATOM 7673 N N . GLY C 1 265 ? 128.825 184.147 131.926 1.00 48.98 265 GLY C N 1
ATOM 7674 C CA . GLY C 1 265 ? 130.242 184.358 132.173 1.00 48.98 265 GLY C CA 1
ATOM 7675 C C . GLY C 1 265 ? 131.047 184.190 130.899 1.00 48.98 265 GLY C C 1
ATOM 7676 O O . GLY C 1 265 ? 130.768 184.815 129.869 1.00 48.98 265 GLY C O 1
ATOM 7677 N N . ARG C 1 266 ? 132.066 183.338 130.964 1.00 45.25 266 ARG C N 1
ATOM 7678 C CA . ARG C 1 266 ? 132.916 183.028 129.824 1.00 45.25 266 ARG C CA 1
ATOM 7679 C C . ARG C 1 266 ? 133.080 181.520 129.731 1.00 45.25 266 ARG C C 1
ATOM 7680 O O . ARG C 1 266 ? 133.521 180.885 130.693 1.00 45.25 266 ARG C O 1
ATOM 7688 N N . PHE C 1 267 ? 132.728 180.951 128.582 1.00 40.34 267 PHE C N 1
ATOM 7689 C CA . PHE C 1 267 ? 132.875 179.515 128.387 1.00 40.34 267 PHE C CA 1
ATOM 7690 C C . PHE C 1 267 ? 133.130 179.238 126.914 1.00 40.34 267 PHE C C 1
ATOM 7691 O O . PHE C 1 267 ? 132.867 180.078 126.049 1.00 40.34 267 PHE C O 1
ATOM 7699 N N . THR C 1 268 ? 133.651 178.046 126.643 1.00 36.42 268 THR C N 1
ATOM 7700 C CA . THR C 1 268 ? 134.110 177.661 125.316 1.00 36.42 268 THR C CA 1
ATOM 7701 C C . THR C 1 268 ? 133.188 176.602 124.727 1.00 36.42 268 THR C C 1
ATOM 7702 O O . THR C 1 268 ? 132.714 175.712 125.438 1.00 36.42 268 THR C O 1
ATOM 7706 N N . VAL C 1 269 ? 132.931 176.710 123.425 1.00 38.54 269 VAL C N 1
ATOM 7707 C CA . VAL C 1 269 ? 132.133 175.742 122.682 1.00 38.54 269 VAL C CA 1
ATOM 7708 C C . VAL C 1 269 ? 132.996 175.187 121.558 1.00 38.54 269 VAL C C 1
ATOM 7709 O O . VAL C 1 269 ? 133.620 175.954 120.816 1.00 38.54 269 VAL C O 1
ATOM 7713 N N . ILE C 1 270 ? 133.035 173.860 121.433 1.00 37.04 270 ILE C N 1
ATOM 7714 C CA . ILE C 1 270 ? 133.928 173.214 120.476 1.00 37.04 270 ILE C CA 1
ATOM 7715 C C . ILE C 1 270 ? 133.131 172.751 119.259 1.00 37.04 270 ILE C C 1
ATOM 7716 O O . ILE C 1 270 ? 133.560 171.859 118.519 1.00 37.04 270 ILE C O 1
ATOM 7721 N N . GLY C 1 271 ? 131.969 173.348 119.034 1.00 42.55 271 GLY C N 1
ATOM 7722 C CA . GLY C 1 271 ? 131.209 173.014 117.845 1.00 42.55 271 GLY C CA 1
ATOM 7723 C C . GLY C 1 271 ? 129.743 173.367 118.020 1.00 42.55 271 GLY C C 1
ATOM 7724 O O . GLY C 1 271 ? 129.402 174.400 118.589 1.00 42.55 271 GLY C O 1
ATOM 7725 N N . ALA C 1 272 ? 128.897 172.489 117.495 1.00 39.50 272 ALA C N 1
ATOM 7726 C CA . ALA C 1 272 ? 127.459 172.677 117.606 1.00 39.50 272 ALA C CA 1
ATOM 7727 C C . ALA C 1 272 ? 126.968 172.239 118.979 1.00 39.50 272 ALA C C 1
ATOM 7728 O O . ALA C 1 272 ? 127.465 171.268 119.555 1.00 39.50 272 ALA C O 1
ATOM 7730 N N . SER C 1 273 ? 125.993 172.971 119.507 1.00 38.46 273 SER C N 1
ATOM 7731 C CA . SER C 1 273 ? 125.374 172.646 120.785 1.00 38.46 273 SER C CA 1
ATOM 7732 C C . SER C 1 273 ? 124.019 173.339 120.841 1.00 38.46 273 SER C C 1
ATOM 7733 O O . SER C 1 273 ? 123.626 174.053 119.915 1.00 38.46 273 SER C O 1
ATOM 7736 N N . LEU C 1 274 ? 123.298 173.115 121.936 1.00 37.41 274 LEU C N 1
ATOM 7737 C CA . LEU C 1 274 ? 121.984 173.724 122.141 1.00 37.41 274 LEU C CA 1
ATOM 7738 C C . LEU C 1 274 ? 121.869 174.084 123.617 1.00 37.41 274 LEU C C 1
ATOM 7739 O O . LEU C 1 274 ? 121.623 173.212 124.456 1.00 37.41 274 LEU C O 1
ATOM 7744 N N . ILE C 1 275 ? 122.047 175.363 123.928 1.00 37.77 275 ILE C N 1
ATOM 7745 C CA . ILE C 1 275 ? 121.993 175.864 125.296 1.00 37.77 275 ILE C CA 1
ATOM 7746 C C . ILE C 1 275 ? 120.770 176.759 125.418 1.00 37.77 275 ILE C C 1
ATOM 7747 O O . ILE C 1 275 ? 120.640 177.749 124.687 1.00 37.77 275 ILE C O 1
ATOM 7752 N N . ASP C 1 276 ? 119.874 176.412 126.337 1.00 38.97 276 ASP C N 1
ATOM 7753 C CA . ASP C 1 276 ? 118.663 177.188 126.530 1.00 38.97 276 ASP C CA 1
ATOM 7754 C C . ASP C 1 276 ? 119.003 178.580 127.061 1.00 38.97 276 ASP C C 1
ATOM 7755 O O . ASP C 1 276 ? 119.959 178.745 127.824 1.00 38.97 276 ASP C O 1
ATOM 7760 N N . PRO C 1 277 ? 118.248 179.602 126.652 1.00 40.12 277 PRO C N 1
ATOM 7761 C CA . PRO C 1 277 ? 118.523 180.960 127.152 1.00 40.12 277 PRO C CA 1
ATOM 7762 C C . PRO C 1 277 ? 118.463 181.081 128.665 1.00 40.12 277 PRO C C 1
ATOM 7763 O O . PRO C 1 277 ? 119.192 181.899 129.238 1.00 40.12 277 PRO C O 1
ATOM 7767 N N . SER C 1 278 ? 117.614 180.302 129.330 1.00 35.33 278 SER C N 1
ATOM 7768 C CA . SER C 1 278 ? 117.462 180.395 130.776 1.00 35.33 278 SER C CA 1
ATOM 7769 C C . SER C 1 278 ? 118.527 179.625 131.545 1.00 35.33 278 SER C C 1
ATOM 7770 O O . SER C 1 278 ? 118.616 179.781 132.767 1.00 35.33 278 SER C O 1
ATOM 7773 N N . ALA C 1 279 ? 119.329 178.805 130.872 1.00 33.20 279 ALA C N 1
ATOM 7774 C CA . ALA C 1 279 ? 120.386 178.063 131.541 1.00 33.20 279 ALA C CA 1
ATOM 7775 C C . ALA C 1 279 ? 121.579 178.966 131.817 1.00 33.20 279 ALA C C 1
ATOM 7776 O O . ALA C 1 279 ? 121.955 179.794 130.983 1.00 33.20 279 ALA C O 1
ATOM 7778 N N . LYS C 1 280 ? 122.172 178.807 132.996 1.00 32.38 280 LYS C N 1
ATOM 7779 C CA . LYS C 1 280 ? 123.376 179.534 133.377 1.00 32.38 280 LYS C CA 1
ATOM 7780 C C . LYS C 1 280 ? 124.569 178.599 133.234 1.00 32.38 280 LYS C C 1
ATOM 7781 O O . LYS C 1 280 ? 124.617 177.548 133.882 1.00 32.38 280 LYS C O 1
ATOM 7787 N N . ILE C 1 281 ? 125.528 178.974 132.389 1.00 34.36 281 ILE C N 1
ATOM 7788 C CA . ILE C 1 281 ? 126.646 178.082 132.104 1.00 34.36 281 ILE C CA 1
ATOM 7789 C C . ILE C 1 281 ? 127.934 178.635 132.698 1.00 34.36 281 ILE C C 1
ATOM 7790 O O . ILE C 1 281 ? 128.688 179.343 132.022 1.00 34.36 281 ILE C O 1
ATOM 7795 N N . GLY C 1 282 ? 128.186 178.312 133.964 1.00 35.83 282 GLY C N 1
ATOM 7796 C CA . GLY C 1 282 ? 129.441 178.391 134.689 1.00 35.83 282 GLY C CA 1
ATOM 7797 C C . GLY C 1 282 ? 130.284 179.614 134.384 1.00 35.83 282 GLY C C 1
ATOM 7798 O O . GLY C 1 282 ? 129.792 180.720 134.138 1.00 35.83 282 GLY C O 1
ATOM 7799 N N . ASP C 1 283 ? 131.596 179.396 134.414 1.00 37.07 283 ASP C N 1
ATOM 7800 C CA . ASP C 1 283 ? 132.610 180.368 134.035 1.00 37.07 283 ASP C CA 1
ATOM 7801 C C . ASP C 1 283 ? 133.890 179.606 133.736 1.00 37.07 283 ASP C C 1
ATOM 7802 O O . ASP C 1 283 ? 134.532 179.089 134.653 1.00 37.07 283 ASP C O 1
ATOM 7807 N N . GLY C 1 284 ? 134.264 179.554 132.460 1.00 31.81 284 GLY C N 1
ATOM 7808 C CA . GLY C 1 284 ? 135.357 178.714 132.025 1.00 31.81 284 GLY C CA 1
ATOM 7809 C C . GLY C 1 284 ? 134.965 177.308 131.629 1.00 31.81 284 GLY C C 1
ATOM 7810 O O . GLY C 1 284 ? 135.851 176.505 131.311 1.00 31.81 284 GLY C O 1
ATOM 7811 N N . ALA C 1 285 ? 133.676 176.981 131.637 1.00 27.65 285 ALA C N 1
ATOM 7812 C CA . ALA C 1 285 ? 133.222 175.660 131.232 1.00 27.65 285 ALA C CA 1
ATOM 7813 C C . ALA C 1 285 ? 133.468 175.442 129.743 1.00 27.65 285 ALA C C 1
ATOM 7814 O O . ALA C 1 285 ? 133.744 176.375 128.986 1.00 27.65 285 ALA C O 1
ATOM 7816 N N . VAL C 1 286 ? 133.371 174.183 129.324 1.00 26.30 286 VAL C N 1
ATOM 7817 C CA . VAL C 1 286 ? 133.623 173.787 127.938 1.00 26.30 286 VAL C CA 1
ATOM 7818 C C . VAL C 1 286 ? 132.420 172.966 127.482 1.00 26.30 286 VAL C C 1
ATOM 7819 O O . VAL C 1 286 ? 132.326 171.766 127.757 1.00 26.30 286 VAL C O 1
ATOM 7823 N N . ILE C 1 287 ? 131.493 173.609 126.774 1.00 28.11 287 ILE C N 1
ATOM 7824 C CA . ILE C 1 287 ? 130.313 172.938 126.231 1.00 28.11 287 ILE C CA 1
ATOM 7825 C C . ILE C 1 287 ? 130.719 172.330 124.892 1.00 28.11 287 ILE C C 1
ATOM 7826 O O . ILE C 1 287 ? 130.840 173.035 123.890 1.00 28.11 287 ILE C O 1
ATOM 7831 N N . GLY C 1 288 ? 130.914 171.016 124.866 1.00 28.46 288 GLY C N 1
ATOM 7832 C CA . GLY C 1 288 ? 131.502 170.357 123.726 1.00 28.46 288 GLY C CA 1
ATOM 7833 C C . GLY C 1 288 ? 130.571 170.238 122.541 1.00 28.46 288 GLY C C 1
ATOM 7834 O O . GLY C 1 288 ? 129.476 170.807 122.515 1.00 28.46 288 GLY C O 1
ATOM 7835 N N . PRO C 1 289 ? 131.002 169.492 121.523 1.00 30.39 289 PRO C N 1
ATOM 7836 C CA . PRO C 1 289 ? 130.215 169.389 120.289 1.00 30.39 289 PRO C CA 1
ATOM 7837 C C . PRO C 1 289 ? 128.999 168.495 120.486 1.00 30.39 289 PRO C C 1
ATOM 7838 O O . PRO C 1 289 ? 129.090 167.424 121.091 1.00 30.39 289 PRO C O 1
ATOM 7842 N N . TYR C 1 290 ? 127.858 168.942 119.962 1.00 32.53 290 TYR C N 1
ATOM 7843 C CA . TYR C 1 290 ? 126.603 168.195 120.018 1.00 32.53 290 TYR C CA 1
ATOM 7844 C C . TYR C 1 290 ? 126.204 167.902 121.466 1.00 32.53 290 TYR C C 1
ATOM 7845 O O . TYR C 1 290 ? 126.082 166.753 121.890 1.00 32.53 290 TYR C O 1
ATOM 7854 N N . ALA C 1 291 ? 126.004 168.977 122.224 1.00 32.04 291 ALA C N 1
ATOM 7855 C CA . ALA C 1 291 ? 125.565 168.894 123.609 1.00 32.04 291 ALA C CA 1
ATOM 7856 C C . ALA C 1 291 ? 124.311 169.734 123.788 1.00 32.04 291 ALA C C 1
ATOM 7857 O O . ALA C 1 291 ? 124.188 170.812 123.200 1.00 32.04 291 ALA C O 1
ATOM 7859 N N . SER C 1 292 ? 123.383 169.239 124.601 1.00 31.32 292 SER C N 1
ATOM 7860 C CA . SER C 1 292 ? 122.113 169.906 124.847 1.00 31.32 292 SER C CA 1
ATOM 7861 C C . SER C 1 292 ? 121.995 170.253 126.322 1.00 31.32 292 SER C C 1
ATOM 7862 O O . SER C 1 292 ? 122.175 169.387 127.184 1.00 31.32 292 SER C O 1
ATOM 7865 N N . ILE C 1 293 ? 121.691 171.516 126.608 1.00 28.67 293 ILE C N 1
ATOM 7866 C CA . ILE C 1 293 ? 121.498 172.003 127.969 1.00 28.67 293 ILE C CA 1
ATOM 7867 C C . ILE C 1 293 ? 120.057 172.478 128.090 1.00 28.67 293 ILE C C 1
ATOM 7868 O O . ILE C 1 293 ? 119.615 173.341 127.322 1.00 28.67 293 ILE C O 1
ATOM 7873 N N . GLY C 1 294 ? 119.328 171.920 129.054 1.00 28.34 294 GLY C N 1
ATOM 7874 C CA . GLY C 1 294 ? 117.926 172.232 129.222 1.00 28.34 294 GLY C CA 1
ATOM 7875 C C . GLY C 1 294 ? 117.694 173.577 129.880 1.00 28.34 294 GLY C C 1
ATOM 7876 O O . GLY C 1 294 ? 118.617 174.287 130.276 1.00 28.34 294 GLY C O 1
ATOM 7877 N N . ALA C 1 295 ? 116.417 173.929 129.991 1.00 27.62 295 ALA C N 1
ATOM 7878 C CA . ALA C 1 295 ? 116.037 175.201 130.587 1.00 27.62 295 ALA C CA 1
ATOM 7879 C C . ALA C 1 295 ? 116.250 175.180 132.096 1.00 27.62 295 ALA C C 1
ATOM 7880 O O . ALA C 1 295 ? 116.094 174.148 132.754 1.00 27.62 295 ALA C O 1
ATOM 7882 N N . ASN C 1 296 ? 116.630 176.340 132.636 1.00 26.65 296 ASN C N 1
ATOM 7883 C CA . ASN C 1 296 ? 116.833 176.542 134.069 1.00 26.65 296 ASN C CA 1
ATOM 7884 C C . ASN C 1 296 ? 117.956 175.671 134.621 1.00 26.65 296 ASN C C 1
ATOM 7885 O O . ASN C 1 296 ? 118.153 175.605 135.838 1.00 26.65 296 ASN C O 1
ATOM 7890 N N . CYS C 1 297 ? 118.694 175.002 133.742 1.00 26.07 297 CYS C N 1
ATOM 7891 C CA . CYS C 1 297 ? 119.827 174.196 134.170 1.00 26.07 297 CYS C CA 1
ATOM 7892 C C . CYS C 1 297 ? 120.969 175.084 134.649 1.00 26.07 297 CYS C C 1
ATOM 7893 O O . CYS C 1 297 ? 121.132 176.222 134.203 1.00 26.07 297 CYS C O 1
ATOM 7896 N N . VAL C 1 298 ? 121.765 174.550 135.571 1.00 25.22 298 VAL C N 1
ATOM 7897 C CA . VAL C 1 298 ? 122.931 175.238 136.111 1.00 25.22 298 VAL C CA 1
ATOM 7898 C C . VAL C 1 298 ? 124.153 174.365 135.871 1.00 25.22 298 VAL C C 1
ATOM 7899 O O . VAL C 1 298 ? 124.139 173.169 136.183 1.00 25.22 298 VAL C O 1
ATOM 7903 N N . ILE C 1 299 ? 125.203 174.962 135.316 1.00 26.51 299 ILE C N 1
ATOM 7904 C CA . ILE C 1 299 ? 126.442 174.267 134.991 1.00 26.51 299 ILE C CA 1
ATOM 7905 C C . ILE C 1 299 ? 127.570 174.902 135.791 1.00 26.51 299 ILE C C 1
ATOM 7906 O O . ILE C 1 299 ? 127.642 176.130 135.910 1.00 26.51 299 ILE C O 1
ATOM 7911 N N . GLY C 1 300 ? 128.443 174.067 136.346 1.00 25.83 300 GLY C N 1
ATOM 7912 C CA . GLY C 1 300 ? 129.519 174.544 137.186 1.00 25.83 300 GLY C CA 1
ATOM 7913 C C . GLY C 1 300 ? 130.589 175.280 136.400 1.00 25.83 300 GLY C C 1
ATOM 7914 O O . GLY C 1 300 ? 130.505 175.480 135.189 1.00 25.83 300 GLY C O 1
ATOM 7915 N N . GLU C 1 301 ? 131.634 175.685 137.127 1.00 29.85 301 GLU C N 1
ATOM 7916 C CA . GLU C 1 301 ? 132.627 176.592 136.557 1.00 29.85 301 GLU C CA 1
ATOM 7917 C C . GLU C 1 301 ? 133.413 175.943 135.425 1.00 29.85 301 GLU C C 1
ATOM 7918 O O . GLU C 1 301 ? 133.535 176.521 134.339 1.00 29.85 301 GLU C O 1
ATOM 7924 N N . SER C 1 302 ? 133.953 174.750 135.649 1.00 23.68 302 SER C N 1
ATOM 7925 C CA . SER C 1 302 ? 134.867 174.127 134.694 1.00 23.68 302 SER C CA 1
ATOM 7926 C C . SER C 1 302 ? 134.348 172.767 134.253 1.00 23.68 302 SER C C 1
ATOM 7927 O O . SER C 1 302 ? 135.083 171.780 134.196 1.00 23.68 302 SER C O 1
ATOM 7930 N N . CYS C 1 303 ? 133.061 172.701 133.925 1.00 22.03 303 CYS C N 1
ATOM 7931 C CA . CYS C 1 303 ? 132.477 171.460 133.448 1.00 22.03 303 CYS C CA 1
ATOM 7932 C C . CYS C 1 303 ? 132.884 171.190 132.003 1.00 22.03 303 CYS C C 1
ATOM 7933 O O . CYS C 1 303 ? 133.362 172.069 131.283 1.00 22.03 303 CYS C O 1
ATOM 7936 N N . ARG C 1 304 ? 132.685 169.944 131.584 1.00 21.73 304 ARG C N 1
ATOM 7937 C CA . ARG C 1 304 ? 132.961 169.505 130.218 1.00 21.73 304 ARG C CA 1
ATOM 7938 C C . ARG C 1 304 ? 131.772 168.677 129.746 1.00 21.73 304 ARG C C 1
ATOM 7939 O O . ARG C 1 304 ? 131.655 167.497 130.088 1.00 21.73 304 ARG C O 1
ATOM 7947 N N . ILE C 1 305 ? 130.895 169.293 128.962 1.00 22.39 305 ILE C N 1
ATOM 7948 C CA . ILE C 1 305 ? 129.714 168.623 128.425 1.00 22.39 305 ILE C CA 1
ATOM 7949 C C . ILE C 1 305 ? 130.100 168.192 127.014 1.00 22.39 305 ILE C C 1
ATOM 7950 O O . ILE C 1 305 ? 129.903 168.920 126.042 1.00 22.39 305 ILE C O 1
ATOM 7955 N N . ASP C 1 306 ? 130.649 166.984 126.899 1.00 24.25 306 ASP C N 1
ATOM 7956 C CA . ASP C 1 306 ? 131.256 166.543 125.649 1.00 24.25 306 ASP C CA 1
ATOM 7957 C C . ASP C 1 306 ? 130.196 166.206 124.609 1.00 24.25 306 ASP C C 1
ATOM 7958 O O . ASP C 1 306 ? 130.134 166.840 123.553 1.00 24.25 306 ASP C O 1
ATOM 7963 N N . ASN C 1 307 ? 129.358 165.214 124.899 1.00 24.55 307 ASN C N 1
ATOM 7964 C CA . ASN C 1 307 ? 128.277 164.807 124.010 1.00 24.55 307 ASN C CA 1
ATOM 7965 C C . ASN C 1 307 ? 127.025 164.499 124.820 1.00 24.55 307 ASN C C 1
ATOM 7966 O O . ASN C 1 307 ? 126.205 163.668 124.427 1.00 24.55 307 ASN C O 1
ATOM 7971 N N . ALA C 1 308 ? 126.873 165.164 125.956 1.00 23.39 308 ALA C N 1
ATOM 7972 C CA . ALA C 1 308 ? 125.825 164.845 126.908 1.00 23.39 308 ALA C CA 1
ATOM 7973 C C . ALA C 1 308 ? 124.591 165.707 126.684 1.00 23.39 308 ALA C C 1
ATOM 7974 O O . ALA C 1 308 ? 124.649 166.784 126.088 1.00 23.39 308 ALA C O 1
ATOM 7976 N N . ALA C 1 309 ? 123.461 165.210 127.176 1.00 22.74 309 ALA C N 1
ATOM 7977 C CA . ALA C 1 309 ? 122.210 165.951 127.198 1.00 22.74 309 ALA C CA 1
ATOM 7978 C C . ALA C 1 309 ? 121.834 166.229 128.644 1.00 22.74 309 ALA C C 1
ATOM 7979 O O . ALA C 1 309 ? 121.730 165.301 129.451 1.00 22.74 309 ALA C O 1
ATOM 7981 N N . ILE C 1 310 ? 121.635 167.502 128.969 1.00 23.59 310 ILE C N 1
ATOM 7982 C CA . ILE C 1 310 ? 121.255 167.930 130.309 1.00 23.59 310 ILE C CA 1
ATOM 7983 C C . ILE C 1 310 ? 119.812 168.408 130.239 1.00 23.59 310 ILE C C 1
ATOM 7984 O O . ILE C 1 310 ? 119.502 169.361 129.514 1.00 23.59 310 ILE C O 1
ATOM 7989 N N . LEU C 1 311 ? 118.932 167.751 130.987 1.00 21.06 311 LEU C N 1
ATOM 7990 C CA . LEU C 1 311 ? 117.494 167.943 130.864 1.00 21.06 311 LEU C CA 1
ATOM 7991 C C . LEU C 1 311 ? 116.966 168.775 132.025 1.00 21.06 311 LEU C C 1
ATOM 7992 O O . LEU C 1 311 ? 117.267 168.488 133.187 1.00 21.06 311 LEU C O 1
ATOM 7997 N N . GLU C 1 312 ? 116.177 169.801 131.697 1.00 23.99 312 GLU C N 1
ATOM 7998 C CA . GLU C 1 312 ? 115.446 170.622 132.659 1.00 23.99 312 GLU C CA 1
ATOM 7999 C C . GLU C 1 312 ? 116.292 171.094 133.836 1.00 23.99 312 GLU C C 1
ATOM 8000 O O . GLU C 1 312 ? 117.473 171.413 133.673 1.00 23.99 312 GLU C O 1
ATOM 8006 N N . ASN C 1 313 ? 115.691 171.136 135.027 1.00 21.88 313 ASN C N 1
ATOM 8007 C CA . ASN C 1 313 ? 116.302 171.758 136.202 1.00 21.88 313 ASN C CA 1
ATOM 8008 C C . ASN C 1 313 ? 117.376 170.855 136.814 1.00 21.88 313 ASN C C 1
ATOM 8009 O O . ASN C 1 313 ? 117.288 170.412 137.957 1.00 21.88 313 ASN C O 1
ATOM 8014 N N . SER C 1 314 ? 118.412 170.592 136.026 1.00 20.67 314 SER C N 1
ATOM 8015 C CA . SER C 1 314 ? 119.542 169.789 136.467 1.00 20.67 314 SER C CA 1
ATOM 8016 C C . SER C 1 314 ? 120.703 170.698 136.843 1.00 20.67 314 SER C C 1
ATOM 8017 O O . SER C 1 314 ? 120.958 171.704 136.176 1.00 20.67 314 SER C O 1
ATOM 8020 N N . LYS C 1 315 ? 121.402 170.345 137.919 1.00 22.75 315 LYS C N 1
ATOM 8021 C CA . LYS C 1 315 ? 122.536 171.116 138.410 1.00 22.75 315 LYS C CA 1
ATOM 8022 C C . LYS C 1 315 ? 123.791 170.261 138.350 1.00 22.75 315 LYS C C 1
ATOM 8023 O O . LYS C 1 315 ? 123.789 169.113 138.807 1.00 22.75 315 LYS C O 1
ATOM 8029 N N . VAL C 1 316 ? 124.857 170.821 137.785 1.00 22.62 316 VAL C N 1
ATOM 8030 C CA . VAL C 1 316 ? 126.129 170.130 137.611 1.00 22.62 316 VAL C CA 1
ATOM 8031 C C . VAL C 1 316 ? 127.214 170.947 138.297 1.00 22.62 316 VAL C C 1
ATOM 8032 O O . VAL C 1 316 ? 127.343 172.151 138.046 1.00 22.62 316 VAL C O 1
ATOM 8036 N N . GLY C 1 317 ? 127.993 170.294 139.164 1.00 21.78 317 GLY C N 1
ATOM 8037 C CA . GLY C 1 317 ? 129.003 170.989 139.933 1.00 21.78 317 GLY C CA 1
ATOM 8038 C C . GLY C 1 317 ? 130.274 171.255 139.150 1.00 21.78 317 GLY C C 1
ATOM 8039 O O . GLY C 1 317 ? 130.485 170.744 138.053 1.00 21.78 317 GLY C O 1
ATOM 8040 N N . LYS C 1 318 ? 131.144 172.065 139.751 1.00 20.74 318 LYS C N 1
ATOM 8041 C CA . LYS C 1 318 ? 132.357 172.511 139.076 1.00 20.74 318 LYS C CA 1
ATOM 8042 C C . LYS C 1 318 ? 133.340 171.361 138.897 1.00 20.74 318 LYS C C 1
ATOM 8043 O O . LYS C 1 318 ? 133.643 170.632 139.845 1.00 20.74 318 LYS C O 1
ATOM 8049 N N . GLY C 1 319 ? 133.857 171.214 137.678 1.00 18.76 319 GLY C N 1
ATOM 8050 C CA . GLY C 1 319 ? 134.816 170.179 137.363 1.00 18.76 319 GLY C CA 1
ATOM 8051 C C . GLY C 1 319 ? 134.229 168.882 136.850 1.00 18.76 319 GLY C C 1
ATOM 8052 O O . GLY C 1 319 ? 134.992 167.993 136.452 1.00 18.76 319 GLY C O 1
ATOM 8053 N N . THR C 1 320 ? 132.907 168.740 136.848 1.00 19.47 320 THR C N 1
ATOM 8054 C CA . THR C 1 320 ? 132.279 167.516 136.374 1.00 19.47 320 THR C CA 1
ATOM 8055 C C . THR C 1 320 ? 132.466 167.364 134.868 1.00 19.47 320 THR C C 1
ATOM 8056 O O . THR C 1 320 ? 132.466 168.342 134.118 1.00 19.47 320 THR C O 1
ATOM 8060 N N . MET C 1 321 ? 132.630 166.119 134.424 1.00 18.79 321 MET C N 1
ATOM 8061 C CA . MET C 1 321 ? 132.715 165.803 133.002 1.00 18.79 321 MET C CA 1
ATOM 8062 C C . MET C 1 321 ? 131.693 164.720 132.693 1.00 18.79 321 MET C C 1
ATOM 8063 O O . MET C 1 321 ? 131.872 163.564 133.089 1.00 18.79 321 MET C O 1
ATOM 8068 N N . VAL C 1 322 ? 130.630 165.086 131.986 1.00 19.36 322 VAL C N 1
ATOM 8069 C CA . VAL C 1 322 ? 129.633 164.135 131.512 1.00 19.36 322 VAL C CA 1
ATOM 8070 C C . VAL C 1 322 ? 129.740 164.069 129.993 1.00 19.36 322 VAL C C 1
ATOM 8071 O O . VAL C 1 322 ? 129.604 165.088 129.304 1.00 19.36 322 VAL C O 1
ATOM 8075 N N . SER C 1 323 ? 130.025 162.877 129.472 1.00 20.18 323 SER C N 1
ATOM 8076 C CA . SER C 1 323 ? 130.294 162.686 128.054 1.00 20.18 323 SER C CA 1
ATOM 8077 C C . SER C 1 323 ? 129.445 161.545 127.519 1.00 20.18 323 SER C C 1
ATOM 8078 O O . SER C 1 323 ? 129.433 160.454 128.097 1.00 20.18 323 SER C O 1
ATOM 8081 N N . ARG C 1 324 ? 128.743 161.801 126.414 1.00 21.88 324 ARG C N 1
ATOM 8082 C CA . ARG C 1 324 ? 127.932 160.791 125.734 1.00 21.88 324 ARG C CA 1
ATOM 8083 C C . ARG C 1 324 ? 126.909 160.166 126.679 1.00 21.88 324 ARG C C 1
ATOM 8084 O O . ARG C 1 324 ? 126.542 158.998 126.549 1.00 21.88 324 ARG C O 1
ATOM 8092 N N . SER C 1 325 ? 126.428 160.959 127.631 1.00 19.48 325 SER C N 1
ATOM 8093 C CA . SER C 1 325 ? 125.534 160.469 128.666 1.00 19.48 325 SER C CA 1
ATOM 8094 C C . SER C 1 325 ? 124.325 161.384 128.787 1.00 19.48 325 SER C C 1
ATOM 8095 O O . SER C 1 325 ? 124.362 162.552 128.401 1.00 19.48 325 SER C O 1
ATOM 8098 N N . ILE C 1 326 ? 123.243 160.833 129.325 1.00 19.14 326 ILE C N 1
ATOM 8099 C CA . ILE C 1 326 ? 122.005 161.571 129.541 1.00 19.14 326 ILE C CA 1
ATOM 8100 C C . ILE C 1 326 ? 121.752 161.666 131.037 1.00 19.14 326 ILE C C 1
ATOM 8101 O O . ILE C 1 326 ? 121.886 160.676 131.764 1.00 19.14 326 ILE C O 1
ATOM 8106 N N . VAL C 1 327 ? 121.389 162.860 131.497 1.00 18.44 327 VAL C N 1
ATOM 8107 C CA . VAL C 1 327 ? 121.004 163.089 132.882 1.00 18.44 327 VAL C CA 1
ATOM 8108 C C . VAL C 1 327 ? 119.534 163.483 132.903 1.00 18.44 327 VAL C C 1
ATOM 8109 O O . VAL C 1 327 ? 119.022 164.059 131.937 1.00 18.44 327 VAL C O 1
ATOM 8113 N N . GLY C 1 328 ? 118.852 163.151 133.994 1.00 18.55 328 GLY C N 1
ATOM 8114 C CA . GLY C 1 328 ? 117.420 163.328 134.077 1.00 18.55 328 GLY C CA 1
ATOM 8115 C C . GLY C 1 328 ? 116.991 164.777 134.184 1.00 18.55 328 GLY C C 1
ATOM 8116 O O . GLY C 1 328 ? 117.713 165.710 133.837 1.00 18.55 328 GLY C O 1
ATOM 8117 N N . TRP C 1 329 ? 115.769 164.959 134.687 1.00 19.14 329 TRP C N 1
ATOM 8118 C CA . TRP C 1 329 ? 115.148 166.278 134.670 1.00 19.14 329 TRP C CA 1
ATOM 8119 C C . TRP C 1 329 ? 115.590 167.123 135.858 1.00 19.14 329 TRP C C 1
ATOM 8120 O O . TRP C 1 329 ? 115.936 168.299 135.701 1.00 19.14 329 TRP C O 1
ATOM 8131 N N . ASN C 1 330 ? 115.578 166.549 137.056 1.00 17.92 330 ASN C N 1
ATOM 8132 C CA . ASN C 1 330 ? 115.845 167.290 138.283 1.00 17.92 330 ASN C CA 1
ATOM 8133 C C . ASN C 1 330 ? 117.042 166.718 139.030 1.00 17.92 330 ASN C C 1
ATOM 8134 O O . ASN C 1 330 ? 117.004 166.527 140.246 1.00 17.92 330 ASN C O 1
ATOM 8139 N N . ASN C 1 331 ? 118.124 166.440 138.310 1.00 17.36 331 ASN C N 1
ATOM 8140 C CA . ASN C 1 331 ? 119.309 165.876 138.931 1.00 17.36 331 ASN C CA 1
ATOM 8141 C C . ASN C 1 331 ? 120.070 166.938 139.721 1.00 17.36 331 ASN C C 1
ATOM 8142 O O . ASN C 1 331 ? 119.884 168.145 139.544 1.00 17.36 331 ASN C O 1
ATOM 8147 N N . ARG C 1 332 ? 120.940 166.463 140.613 1.00 17.88 332 ARG C N 1
ATOM 8148 C CA . ARG C 1 332 ? 121.912 167.306 141.312 1.00 17.88 332 ARG C CA 1
ATOM 8149 C C . ARG C 1 332 ? 123.243 166.559 141.261 1.00 17.88 332 ARG C C 1
ATOM 8150 O O . ARG C 1 332 ? 123.568 165.785 142.163 1.00 17.88 332 ARG C O 1
ATOM 8158 N N . ILE C 1 333 ? 124.004 166.795 140.200 1.00 18.21 333 ILE C N 1
ATOM 8159 C CA . ILE C 1 333 ? 125.281 166.118 140.008 1.00 18.21 333 ILE C CA 1
ATOM 8160 C C . ILE C 1 333 ? 126.330 166.766 140.898 1.00 18.21 333 ILE C C 1
ATOM 8161 O O . ILE C 1 333 ? 126.305 167.980 141.135 1.00 18.21 333 ILE C O 1
ATOM 8166 N N . GLY C 1 334 ? 127.254 165.956 141.402 1.00 18.69 334 GLY C N 1
ATOM 8167 C CA . GLY C 1 334 ? 128.307 166.449 142.257 1.00 18.69 334 GLY C CA 1
ATOM 8168 C C . GLY C 1 334 ? 129.271 167.354 141.511 1.00 18.69 334 GLY C C 1
ATOM 8169 O O . GLY C 1 334 ? 129.056 167.763 140.370 1.00 18.69 334 GLY C O 1
ATOM 8170 N N . SER C 1 335 ? 130.370 167.668 142.191 1.00 19.21 335 SER C N 1
ATOM 8171 C CA . SER C 1 335 ? 131.338 168.614 141.654 1.00 19.21 335 SER C CA 1
ATOM 8172 C C . SER C 1 335 ? 132.296 167.957 140.669 1.00 19.21 335 SER C C 1
ATOM 8173 O O . SER C 1 335 ? 132.343 168.341 139.497 1.00 19.21 335 SER C O 1
ATOM 8176 N N . TRP C 1 336 ? 133.043 166.954 141.115 1.00 18.39 336 TRP C N 1
ATOM 8177 C CA . TRP C 1 336 ? 134.156 166.407 140.336 1.00 18.39 336 TRP C CA 1
ATOM 8178 C C . TRP C 1 336 ? 133.850 165.014 139.799 1.00 18.39 336 TRP C C 1
ATOM 8179 O O . TRP C 1 336 ? 134.682 164.115 139.862 1.00 18.39 336 TRP C O 1
ATOM 8190 N N . CYS C 1 337 ? 132.642 164.810 139.284 1.00 17.64 337 CYS C N 1
ATOM 8191 C CA . CYS C 1 337 ? 132.221 163.508 138.789 1.00 17.64 337 CYS C CA 1
ATOM 8192 C C . CYS C 1 337 ? 132.601 163.310 137.322 1.00 17.64 337 CYS C C 1
ATOM 8193 O O . CYS C 1 337 ? 132.831 164.263 136.576 1.00 17.64 337 CYS C O 1
ATOM 8196 N N . HIS C 1 338 ? 132.665 162.039 136.919 1.00 17.35 338 HIS C N 1
ATOM 8197 C CA . HIS C 1 338 ? 132.739 161.637 135.517 1.00 17.35 338 HIS C CA 1
ATOM 8198 C C . HIS C 1 338 ? 131.583 160.710 135.193 1.00 17.35 338 HIS C C 1
ATOM 8199 O O . HIS C 1 338 ? 131.544 159.574 135.673 1.00 17.35 338 HIS C O 1
ATOM 8206 N N . ILE C 1 339 ? 130.669 161.180 134.351 1.00 18.12 339 ILE C N 1
ATOM 8207 C CA . ILE C 1 339 ? 129.578 160.354 133.851 1.00 18.12 339 ILE C CA 1
ATOM 8208 C C . ILE C 1 339 ? 129.882 160.018 132.398 1.00 18.12 339 ILE C C 1
ATOM 8209 O O . ILE C 1 339 ? 129.532 160.775 131.487 1.00 18.12 339 ILE C O 1
ATOM 8214 N N . LYS C 1 340 ? 130.532 158.879 132.171 1.00 19.49 340 LYS C N 1
ATOM 8215 C CA . LYS C 1 340 ? 131.105 158.554 130.875 1.00 19.49 340 LYS C CA 1
ATOM 8216 C C . LYS C 1 340 ? 130.326 157.434 130.192 1.00 19.49 340 LYS C C 1
ATOM 8217 O O . LYS C 1 340 ? 129.309 156.948 130.691 1.00 19.49 340 LYS C O 1
ATOM 8223 N N . ASP C 1 341 ? 130.833 157.021 129.032 1.00 22.14 341 ASP C N 1
ATOM 8224 C CA . ASP C 1 341 ? 130.257 155.960 128.192 1.00 22.14 341 ASP C CA 1
ATOM 8225 C C . ASP C 1 341 ? 128.802 156.328 127.915 1.00 22.14 341 ASP C C 1
ATOM 8226 O O . ASP C 1 341 ? 128.507 157.520 127.737 1.00 22.14 341 ASP C O 1
ATOM 8231 N N . ILE C 1 342 ? 127.878 155.373 127.874 1.00 22.47 342 ILE C N 1
ATOM 8232 C CA . ILE C 1 342 ? 126.461 155.649 127.676 1.00 22.47 342 ILE C CA 1
ATOM 8233 C C . ILE C 1 342 ? 125.767 155.438 129.012 1.00 22.47 342 ILE C C 1
ATOM 8234 O O . ILE C 1 342 ? 125.357 154.316 129.336 1.00 22.47 342 ILE C O 1
ATOM 8239 N N . SER C 1 343 ? 125.641 156.512 129.786 1.00 19.65 343 SER C N 1
ATOM 8240 C CA . SER C 1 343 ? 125.054 156.453 131.116 1.00 19.65 343 SER C CA 1
ATOM 8241 C C . SER C 1 343 ? 123.788 157.292 131.128 1.00 19.65 343 SER C C 1
ATOM 8242 O O . SER C 1 343 ? 123.788 158.423 130.635 1.00 19.65 343 SER C O 1
ATOM 8245 N N . VAL C 1 344 ? 122.715 156.738 131.681 1.00 17.45 344 VAL C N 1
ATOM 8246 C CA . VAL C 1 344 ? 121.421 157.405 131.734 1.00 17.45 344 VAL C CA 1
ATOM 8247 C C . VAL C 1 344 ? 121.028 157.565 133.194 1.00 17.45 344 VAL C C 1
ATOM 8248 O O . VAL C 1 344 ? 121.068 156.598 133.961 1.00 17.45 344 VAL C O 1
ATOM 8252 N N . LEU C 1 345 ? 120.656 158.782 133.578 1.00 16.68 345 LEU C N 1
ATOM 8253 C CA . LEU C 1 345 ? 120.271 159.087 134.947 1.00 16.68 345 LEU C CA 1
ATOM 8254 C C . LEU C 1 345 ? 118.779 159.387 135.010 1.00 16.68 345 LEU C C 1
ATOM 8255 O O . LEU C 1 345 ? 118.218 159.993 134.093 1.00 16.68 345 LEU C O 1
ATOM 8260 N N . GLY C 1 346 ? 118.145 158.962 136.096 1.00 16.95 346 GLY C N 1
ATOM 8261 C CA . GLY C 1 346 ? 116.712 159.085 136.251 1.00 16.95 346 GLY C CA 1
ATOM 8262 C C . GLY C 1 346 ? 116.275 160.490 136.608 1.00 16.95 346 GLY C C 1
ATOM 8263 O O . GLY C 1 346 ? 117.043 161.451 136.544 1.00 16.95 346 GLY C O 1
ATOM 8264 N N . ASP C 1 347 ? 115.007 160.598 137.013 1.00 18.27 347 ASP C N 1
ATOM 8265 C CA . ASP C 1 347 ? 114.373 161.904 137.165 1.00 18.27 347 ASP C CA 1
ATOM 8266 C C . ASP C 1 347 ? 115.023 162.736 138.263 1.00 18.27 347 ASP C C 1
ATOM 8267 O O . ASP C 1 347 ? 115.224 163.944 138.090 1.00 18.27 347 ASP C O 1
ATOM 8272 N N . ASP C 1 348 ? 115.353 162.126 139.396 1.00 18.01 348 ASP C N 1
ATOM 8273 C CA . ASP C 1 348 ? 115.790 162.878 140.567 1.00 18.01 348 ASP C CA 1
ATOM 8274 C C . ASP C 1 348 ? 117.038 162.265 141.181 1.00 18.01 348 ASP C C 1
ATOM 8275 O O . ASP C 1 348 ? 117.195 162.221 142.404 1.00 18.01 348 ASP C O 1
ATOM 8280 N N . VAL C 1 349 ? 117.953 161.786 140.339 1.00 17.98 349 VAL C N 1
ATOM 8281 C CA . VAL C 1 349 ? 119.186 161.190 140.832 1.00 17.98 349 VAL C CA 1
ATOM 8282 C C . VAL C 1 349 ? 120.131 162.278 141.322 1.00 17.98 349 VAL C C 1
ATOM 8283 O O . VAL C 1 349 ? 120.295 163.323 140.678 1.00 17.98 349 VAL C O 1
ATOM 8287 N N . GLU C 1 350 ? 120.759 162.037 142.470 1.00 21.03 350 GLU C N 1
ATOM 8288 C CA . GLU C 1 350 ? 121.778 162.921 143.019 1.00 21.03 350 GLU C CA 1
ATOM 8289 C C . GLU C 1 350 ? 123.079 162.145 143.155 1.00 21.03 350 GLU C C 1
ATOM 8290 O O . GLU C 1 350 ? 123.090 161.037 143.698 1.00 21.03 350 GLU C O 1
ATOM 8296 N N . VAL C 1 351 ? 124.168 162.728 142.665 1.00 20.51 351 VAL C N 1
ATOM 8297 C CA . VAL C 1 351 ? 125.476 162.085 142.643 1.00 20.51 351 VAL C CA 1
ATOM 8298 C C . VAL C 1 351 ? 126.415 162.869 143.549 1.00 20.51 351 VAL C C 1
ATOM 8299 O O . VAL C 1 351 ? 126.512 164.096 143.437 1.00 20.51 351 VAL C O 1
ATOM 8303 N N . LYS C 1 352 ? 127.095 162.164 144.448 1.00 22.58 352 LYS C N 1
ATOM 8304 C CA . LYS C 1 352 ? 128.046 162.797 145.346 1.00 22.58 352 LYS C CA 1
ATOM 8305 C C . LYS C 1 352 ? 129.332 163.149 144.604 1.00 22.58 352 LYS C C 1
ATOM 8306 O O . LYS C 1 352 ? 129.601 162.659 143.505 1.00 22.58 352 LYS C O 1
ATOM 8312 N N . ASP C 1 353 ? 130.133 164.011 145.226 1.00 21.31 353 ASP C N 1
ATOM 8313 C CA . ASP C 1 353 ? 131.351 164.495 144.590 1.00 21.31 353 ASP C CA 1
ATOM 8314 C C . ASP C 1 353 ? 132.356 163.366 144.402 1.00 21.31 353 ASP C C 1
ATOM 8315 O O . ASP C 1 353 ? 132.520 162.504 145.269 1.00 21.31 353 ASP C O 1
ATOM 8320 N N . GLY C 1 354 ? 133.034 163.376 143.256 1.00 18.84 354 GLY C N 1
ATOM 8321 C CA . GLY C 1 354 ? 134.080 162.418 142.969 1.00 18.84 354 GLY C CA 1
ATOM 8322 C C . GLY C 1 354 ? 133.614 161.071 142.463 1.00 18.84 354 GLY C C 1
ATOM 8323 O O . GLY C 1 354 ? 134.453 160.185 142.259 1.00 18.84 354 GLY C O 1
ATOM 8324 N N . VAL C 1 355 ? 132.316 160.884 142.254 1.00 18.42 355 VAL C N 1
ATOM 8325 C CA . VAL C 1 355 ? 131.780 159.594 141.836 1.00 18.42 355 VAL C CA 1
ATOM 8326 C C . VAL C 1 355 ? 131.958 159.430 140.334 1.00 18.42 355 VAL C C 1
ATOM 8327 O O . VAL C 1 355 ? 131.710 160.358 139.556 1.00 18.42 355 VAL C O 1
ATOM 8331 N N . ILE C 1 356 ? 132.393 158.243 139.918 1.00 18.22 356 ILE C N 1
ATOM 8332 C CA . ILE C 1 356 ? 132.630 157.928 138.514 1.00 18.22 356 ILE C CA 1
ATOM 8333 C C . ILE C 1 356 ? 131.623 156.869 138.088 1.00 18.22 356 ILE C C 1
ATOM 8334 O O . ILE C 1 356 ? 131.608 155.762 138.639 1.00 18.22 356 ILE C O 1
ATOM 8339 N N . LEU C 1 357 ? 130.787 157.208 137.108 1.00 18.59 357 LEU C N 1
ATOM 8340 C CA . LEU C 1 357 ? 129.786 156.303 136.554 1.00 18.59 357 LEU C CA 1
ATOM 8341 C C . LEU C 1 357 ? 130.138 156.042 135.096 1.00 18.59 357 LEU C C 1
ATOM 8342 O O . LEU C 1 357 ? 129.939 156.911 134.240 1.00 18.59 357 LEU C O 1
ATOM 8347 N N . ILE C 1 358 ? 130.654 154.852 134.814 1.00 20.04 358 ILE C N 1
ATOM 8348 C CA . ILE C 1 358 ? 131.057 154.470 133.462 1.00 20.04 358 ILE C CA 1
ATOM 8349 C C . ILE C 1 358 ? 129.893 153.686 132.865 1.00 20.04 358 ILE C C 1
ATOM 8350 O O . ILE C 1 358 ? 129.802 152.465 132.996 1.00 20.04 358 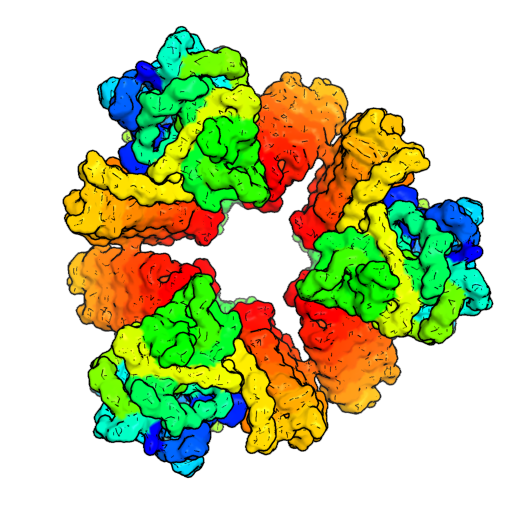ILE C O 1
ATOM 8355 N N . GLY C 1 359 ? 128.990 154.400 132.202 1.00 21.02 359 GLY C N 1
ATOM 8356 C CA . GLY C 1 359 ? 127.890 153.753 131.503 1.00 21.02 359 GLY C CA 1
ATOM 8357 C C . GLY C 1 359 ? 126.921 153.008 132.394 1.00 21.02 359 GLY C C 1
ATOM 8358 O O . GLY C 1 359 ? 126.510 151.890 132.060 1.00 21.02 359 GLY C O 1
ATOM 8359 N N . THR C 1 360 ? 126.540 153.601 133.521 1.00 21.15 360 THR C N 1
ATOM 8360 C CA . THR C 1 360 ? 125.601 152.994 134.452 1.00 21.15 360 THR C CA 1
ATOM 8361 C C . THR C 1 360 ? 124.276 153.741 134.412 1.00 21.15 360 THR C C 1
ATOM 8362 O O . THR C 1 360 ? 124.249 154.974 134.386 1.00 21.15 360 THR C O 1
ATOM 8366 N N . LYS C 1 361 ? 123.180 152.986 134.408 1.00 19.37 361 LYS C N 1
ATOM 8367 C CA . LYS C 1 361 ? 121.836 153.545 134.359 1.00 19.37 361 LYS C CA 1
ATOM 8368 C C . LYS C 1 361 ? 121.266 153.588 135.770 1.00 19.37 361 LYS C C 1
ATOM 8369 O O . LYS C 1 361 ? 121.157 152.550 136.431 1.00 19.37 361 LYS C O 1
ATOM 8375 N N . VAL C 1 362 ? 120.902 154.783 136.226 1.00 17.96 362 VAL C N 1
ATOM 8376 C CA . VAL C 1 362 ? 120.395 155.000 137.575 1.00 17.96 362 VAL C CA 1
ATOM 8377 C C . VAL C 1 362 ? 118.900 155.268 137.493 1.00 17.96 362 VAL C C 1
ATOM 8378 O O . VAL C 1 362 ? 118.463 156.171 136.770 1.00 17.96 362 VAL C O 1
ATOM 8382 N N . LEU C 1 363 ? 118.120 154.487 138.233 1.00 17.41 363 LEU C N 1
ATOM 8383 C CA . LEU C 1 363 ? 116.680 154.656 138.246 1.00 17.41 363 LEU C CA 1
ATOM 8384 C C . LEU C 1 363 ? 116.306 155.928 139.008 1.00 17.41 363 LEU C C 1
ATOM 8385 O O . LEU C 1 363 ? 117.104 156.449 139.788 1.00 17.41 363 LEU C O 1
ATOM 8390 N N . PRO C 1 364 ? 115.101 156.459 138.784 1.00 18.39 364 PRO C N 1
ATOM 8391 C CA . PRO C 1 364 ? 114.753 157.758 139.373 1.00 18.39 364 PRO C CA 1
ATOM 8392 C C . PRO C 1 364 ? 114.752 157.733 140.893 1.00 18.39 364 PRO C C 1
ATOM 8393 O O . PRO C 1 364 ? 114.522 156.698 141.522 1.00 18.39 364 PRO C O 1
ATOM 8397 N N . ASN C 1 365 ? 115.036 158.900 141.476 1.00 21.36 365 ASN C N 1
ATOM 8398 C CA . ASN C 1 365 ? 114.964 159.118 142.923 1.00 21.36 365 ASN C CA 1
ATOM 8399 C C . ASN C 1 365 ? 115.987 158.269 143.674 1.00 21.36 365 ASN C C 1
ATOM 8400 O O . ASN C 1 365 ? 115.678 157.653 144.696 1.00 21.36 365 ASN C O 1
ATOM 8405 N N . LYS C 1 366 ? 117.213 158.237 143.168 1.00 21.29 366 LYS C N 1
ATOM 8406 C CA . LYS C 1 366 ? 118.314 157.532 143.806 1.00 21.29 366 LYS C CA 1
ATOM 8407 C C . LYS C 1 366 ? 119.400 158.515 144.225 1.00 21.29 366 LYS C C 1
ATOM 8408 O O . LYS C 1 366 ? 119.462 159.654 143.757 1.00 21.29 366 LYS C O 1
ATOM 8414 N N . ASP C 1 367 ? 120.262 158.053 145.127 1.00 23.13 367 ASP C N 1
ATOM 8415 C CA . ASP C 1 367 ? 121.461 158.776 145.530 1.00 23.13 367 ASP C CA 1
ATOM 8416 C C . ASP C 1 367 ? 122.660 157.879 145.267 1.00 23.13 367 ASP C C 1
ATOM 8417 O O . ASP C 1 367 ? 122.724 156.759 145.785 1.00 23.13 367 ASP C O 1
ATOM 8422 N N . VAL C 1 368 ? 123.602 158.366 144.466 1.00 21.75 368 VAL C N 1
ATOM 8423 C CA . VAL C 1 368 ? 124.789 157.608 144.087 1.00 21.75 368 VAL C CA 1
ATOM 8424 C C . VAL C 1 368 ? 125.981 158.173 144.842 1.00 21.75 368 VAL C C 1
ATOM 8425 O O . VAL C 1 368 ? 126.249 159.379 144.782 1.00 21.75 368 VAL C O 1
ATOM 8429 N N . GLY C 1 369 ? 126.694 157.304 145.551 1.00 24.15 369 GLY C N 1
ATOM 8430 C CA . GLY C 1 369 ? 127.857 157.723 146.306 1.00 24.15 369 GLY C CA 1
ATOM 8431 C C . GLY C 1 369 ? 129.032 156.783 146.146 1.00 24.15 369 GLY C C 1
ATOM 8432 O O . GLY C 1 369 ? 130.053 156.936 146.821 1.00 24.15 369 GLY C O 1
ATOM 8433 N N . GLU C 1 370 ? 128.900 155.807 145.254 1.00 23.63 370 GLU C N 1
ATOM 8434 C CA . GLU C 1 370 ? 129.937 154.816 145.020 1.00 23.63 370 GLU C CA 1
ATOM 8435 C C . GLU C 1 370 ? 130.356 154.838 143.557 1.00 23.63 370 GLU C C 1
ATOM 8436 O O . GLU C 1 370 ? 129.548 155.111 142.665 1.00 23.63 370 GLU C O 1
ATOM 8442 N N . HIS C 1 371 ? 131.636 154.572 143.322 1.00 20.50 371 HIS C N 1
ATOM 8443 C CA . HIS C 1 371 ? 132.143 154.488 141.961 1.00 20.50 371 HIS C CA 1
ATOM 8444 C C . HIS C 1 371 ? 131.663 153.204 141.299 1.00 20.50 371 HIS C C 1
ATOM 8445 O O . HIS C 1 371 ? 131.610 152.144 141.928 1.00 20.50 371 HIS C O 1
ATOM 8452 N N . ARG C 1 372 ? 131.312 153.302 140.020 1.00 22.11 372 ARG C N 1
ATOM 8453 C CA . ARG C 1 372 ? 130.891 152.148 139.227 1.00 22.11 372 ARG C CA 1
ATOM 8454 C C . ARG C 1 372 ? 131.654 152.198 137.908 1.00 22.11 372 ARG C C 1
ATOM 8455 O O . ARG C 1 372 ? 131.311 152.975 137.013 1.00 22.11 372 ARG C O 1
ATOM 8463 N N . PHE C 1 373 ? 132.687 151.368 137.793 1.00 20.98 373 PHE C N 1
ATOM 8464 C CA . PHE C 1 373 ? 133.581 151.380 136.645 1.00 20.98 373 PHE C CA 1
ATOM 8465 C C . PHE C 1 373 ? 133.145 150.438 135.532 1.00 20.98 373 PHE C C 1
ATOM 8466 O O . PHE C 1 373 ? 133.814 150.378 134.496 1.00 20.98 373 PHE C O 1
ATOM 8474 N N . GLU C 1 374 ? 132.053 149.705 135.715 1.00 25.43 374 GLU C N 1
ATOM 8475 C CA . GLU C 1 374 ? 131.547 148.784 134.713 1.00 25.43 374 GLU C CA 1
ATOM 8476 C C . GLU C 1 374 ? 130.092 149.098 134.410 1.00 25.43 374 GLU C C 1
ATOM 8477 O O . GLU C 1 374 ? 129.360 149.573 135.284 1.00 25.43 374 GLU C O 1
ATOM 8483 N N . PRO C 1 375 ? 129.653 148.864 133.175 1.00 22.58 375 PRO C N 1
ATOM 8484 C CA . PRO C 1 375 ? 128.242 149.093 132.843 1.00 22.58 375 PRO C CA 1
ATOM 8485 C C . PRO C 1 375 ? 127.328 148.272 133.739 1.00 22.58 375 PRO C C 1
ATOM 8486 O O . PRO C 1 375 ? 127.616 147.119 134.067 1.00 22.58 375 PRO C O 1
ATOM 8490 N N . GLY C 1 376 ? 126.218 148.880 134.134 1.00 22.19 376 GLY C N 1
ATOM 8491 C CA . GLY C 1 376 ? 125.301 148.220 135.039 1.00 22.19 376 GLY C CA 1
ATOM 8492 C C . GLY C 1 376 ? 124.109 149.104 135.322 1.00 22.19 376 GLY C C 1
ATOM 8493 O O . GLY C 1 376 ? 123.922 150.150 134.697 1.00 22.19 376 GLY C O 1
ATOM 8494 N N . ILE C 1 377 ? 123.299 148.663 136.280 1.00 19.42 377 ILE C N 1
ATOM 8495 C CA . ILE C 1 377 ? 122.076 149.353 136.666 1.00 19.42 377 ILE C CA 1
ATOM 8496 C C . ILE C 1 377 ? 122.115 149.593 138.167 1.00 19.42 377 ILE C C 1
ATOM 8497 O O . ILE C 1 377 ? 122.447 148.684 138.935 1.00 19.42 377 ILE C O 1
ATOM 8502 N N . ILE C 1 378 ? 121.785 150.812 138.581 1.00 20.00 378 ILE C N 1
ATOM 8503 C CA . ILE C 1 378 ? 121.661 151.158 139.991 1.00 20.00 378 ILE C CA 1
ATOM 8504 C C . ILE C 1 378 ? 120.182 151.134 140.345 1.00 20.00 378 ILE C C 1
ATOM 8505 O O . ILE C 1 378 ? 119.400 151.946 139.837 1.00 20.00 378 ILE C O 1
ATOM 8510 N N . MET C 1 379 ? 119.794 150.205 141.212 1.00 21.67 379 MET C N 1
ATOM 8511 C CA . MET C 1 379 ? 118.392 150.031 141.568 1.00 21.67 379 MET C CA 1
ATOM 8512 C C . MET C 1 379 ? 117.881 151.200 142.404 1.00 21.67 379 MET C C 1
ATOM 8513 O O . MET C 1 379 ? 116.753 151.656 142.222 1.00 21.67 379 MET C O 1
ATOM 8518 N N . MET D 1 9 ? 184.581 158.753 105.344 1.00 78.25 9 MET D N 1
ATOM 8519 C CA . MET D 1 9 ? 183.161 158.632 105.646 1.00 78.25 9 MET D CA 1
ATOM 8520 C C . MET D 1 9 ? 182.949 158.529 107.153 1.00 78.25 9 MET D C 1
ATOM 8521 O O . MET D 1 9 ? 183.797 157.995 107.867 1.00 78.25 9 MET D O 1
ATOM 8526 N N . ARG D 1 10 ? 181.819 159.043 107.634 1.00 74.40 10 ARG D N 1
ATOM 8527 C CA . ARG D 1 10 ? 181.510 159.015 109.055 1.00 74.40 10 ARG D CA 1
ATOM 8528 C C . ARG D 1 10 ? 180.048 158.644 109.255 1.00 74.40 10 ARG D C 1
ATOM 8529 O O . ARG D 1 10 ? 179.219 158.753 108.346 1.00 74.40 10 ARG D O 1
ATOM 8537 N N . ALA D 1 11 ? 179.740 158.196 110.468 1.00 65.89 11 ALA D N 1
ATOM 8538 C CA . ALA D 1 11 ? 178.395 157.768 110.812 1.00 65.89 11 ALA D CA 1
ATOM 8539 C C . ALA D 1 11 ? 177.928 158.494 112.064 1.00 65.89 11 ALA D C 1
ATOM 8540 O O . ALA D 1 11 ? 178.730 159.016 112.838 1.00 65.89 11 ALA D O 1
ATOM 8542 N N . VAL D 1 12 ? 176.611 158.530 112.244 1.00 61.08 12 VAL D N 1
ATOM 8543 C CA . VAL D 1 12 ? 175.979 159.078 113.438 1.00 61.08 12 VAL D CA 1
ATOM 8544 C C . VAL D 1 12 ? 174.975 158.050 113.935 1.00 61.08 12 VAL D C 1
ATOM 8545 O O . VAL D 1 12 ? 174.060 157.667 113.199 1.00 61.08 12 VAL D O 1
ATOM 8549 N N . ILE D 1 13 ? 175.140 157.609 115.177 1.00 55.36 13 ILE D N 1
ATOM 8550 C CA . ILE D 1 13 ? 174.251 156.624 115.782 1.00 55.36 13 ILE D CA 1
ATOM 8551 C C . ILE D 1 13 ? 173.437 157.325 116.858 1.00 55.36 13 ILE D C 1
ATOM 8552 O O . ILE D 1 13 ? 173.999 157.961 117.757 1.00 55.36 13 ILE D O 1
ATOM 8557 N N . LEU D 1 14 ? 172.114 157.216 116.762 1.00 52.86 14 LEU D N 1
ATOM 8558 C CA . LEU D 1 14 ? 171.211 157.832 117.731 1.00 52.86 14 LEU D CA 1
ATOM 8559 C C . LEU D 1 14 ? 171.166 156.945 118.967 1.00 52.86 14 LEU D C 1
ATOM 8560 O O . LEU D 1 14 ? 170.395 155.986 119.034 1.00 52.86 14 LEU D O 1
ATOM 8565 N N . VAL D 1 15 ? 171.994 157.272 119.956 1.00 51.40 15 VAL D N 1
ATOM 8566 C CA . VAL D 1 15 ? 172.182 156.443 121.138 1.00 51.40 15 VAL D CA 1
ATOM 8567 C C . VAL D 1 15 ? 171.449 157.001 122.350 1.00 51.40 15 VAL D C 1
ATOM 8568 O O . VAL D 1 15 ? 171.593 156.469 123.455 1.00 51.40 15 VAL D O 1
ATOM 8572 N N . GLY D 1 16 ? 170.665 158.061 122.175 1.00 50.43 16 GLY D N 1
ATOM 8573 C CA . GLY D 1 16 ? 169.852 158.601 123.242 1.00 50.43 16 GLY D CA 1
ATOM 8574 C C . GLY D 1 16 ? 168.647 157.727 123.530 1.00 50.43 16 GLY D C 1
ATOM 8575 O O . GLY D 1 16 ? 168.672 156.504 123.381 1.00 50.43 16 GLY D O 1
ATOM 8576 N N . GLY D 1 17 ? 167.578 158.375 123.964 1.00 45.53 17 GLY D N 1
ATOM 8577 C CA . GLY D 1 17 ? 166.315 157.709 124.206 1.00 45.53 17 GLY D CA 1
ATOM 8578 C C . GLY D 1 17 ? 166.298 156.997 125.546 1.00 45.53 17 GLY D C 1
ATOM 8579 O O . GLY D 1 17 ? 167.317 156.542 126.062 1.00 45.53 17 GLY D O 1
ATOM 8580 N N . PHE D 1 18 ? 165.091 156.898 126.095 1.00 37.83 18 PHE D N 1
ATOM 8581 C CA . PHE D 1 18 ? 164.898 156.346 127.426 1.00 37.83 18 PHE D CA 1
ATOM 8582 C C . PHE D 1 18 ? 164.750 154.831 127.443 1.00 37.83 18 PHE D C 1
ATOM 8583 O O . PHE D 1 18 ? 164.735 154.244 128.530 1.00 37.83 18 PHE D O 1
ATOM 8591 N N . GLY D 1 19 ? 164.655 154.186 126.285 1.00 33.26 19 GLY D N 1
ATOM 8592 C CA . GLY D 1 19 ? 164.473 152.742 126.259 1.00 33.26 19 GLY D CA 1
ATOM 8593 C C . GLY D 1 19 ? 163.208 152.285 126.950 1.00 33.26 19 GLY D C 1
ATOM 8594 O O . GLY D 1 19 ? 163.247 151.351 127.759 1.00 33.26 19 GLY D O 1
ATOM 8595 N N . THR D 1 20 ? 162.080 152.931 126.648 1.00 30.97 20 THR D N 1
ATOM 8596 C CA . THR D 1 20 ? 160.845 152.674 127.383 1.00 30.97 20 THR D CA 1
ATOM 8597 C C . THR D 1 20 ? 160.337 151.250 127.189 1.00 30.97 20 THR D C 1
ATOM 8598 O O . THR D 1 20 ? 159.843 150.637 128.141 1.00 30.97 20 THR D O 1
ATOM 8602 N N . ARG D 1 21 ? 160.441 150.702 125.977 1.00 34.59 21 ARG D N 1
ATOM 8603 C CA . ARG D 1 21 ? 159.920 149.357 125.753 1.00 34.59 21 ARG D CA 1
ATOM 8604 C C . ARG D 1 21 ? 160.811 148.287 126.374 1.00 34.59 21 ARG D C 1
ATOM 8605 O O . ARG D 1 21 ? 160.309 147.262 126.848 1.00 34.59 21 ARG D O 1
ATOM 8613 N N . LEU D 1 22 ? 162.125 148.494 126.381 1.00 29.23 22 LEU D N 1
ATOM 8614 C CA . LEU D 1 22 ? 163.027 147.621 127.135 1.00 29.23 22 LEU D CA 1
ATOM 8615 C C . LEU D 1 22 ? 163.266 148.165 128.539 1.00 29.23 22 LEU D C 1
ATOM 8616 O O . LEU D 1 22 ? 164.401 148.272 128.996 1.00 29.23 22 LEU D O 1
ATOM 8621 N N . ARG D 1 23 ? 162.180 148.505 129.242 1.00 26.04 23 ARG D N 1
ATOM 8622 C CA . ARG D 1 23 ? 162.328 149.267 130.481 1.00 26.04 23 ARG D CA 1
ATOM 8623 C C . ARG D 1 23 ? 163.026 148.491 131.592 1.00 26.04 23 ARG D C 1
ATOM 8624 O O . ARG D 1 23 ? 163.934 149.058 132.225 1.00 26.04 23 ARG D O 1
ATOM 8632 N N . PRO D 1 24 ? 162.673 147.235 131.898 1.00 23.00 24 PRO D N 1
ATOM 8633 C CA . PRO D 1 24 ? 163.336 146.568 133.034 1.00 23.00 24 PRO D CA 1
ATOM 8634 C C . PRO D 1 24 ? 164.842 146.466 132.882 1.00 23.00 24 PRO D C 1
ATOM 8635 O O . PRO D 1 24 ? 165.557 146.459 133.892 1.00 23.00 24 PRO D O 1
ATOM 8639 N N . LEU D 1 25 ? 165.350 146.394 131.653 1.00 22.91 25 LEU D N 1
ATOM 8640 C CA . LEU D 1 25 ? 166.789 146.342 131.431 1.00 22.91 25 LEU D CA 1
ATOM 8641 C C . LEU D 1 25 ? 167.409 147.716 131.225 1.00 22.91 25 LEU D C 1
ATOM 8642 O O . LEU D 1 25 ? 168.599 147.893 131.506 1.00 22.91 25 LEU D O 1
ATOM 8647 N N . THR D 1 26 ? 166.643 148.691 130.743 1.00 27.51 26 THR D N 1
ATOM 8648 C CA . THR D 1 26 ? 167.182 150.018 130.478 1.00 27.51 26 THR D CA 1
ATOM 8649 C C . THR D 1 26 ? 167.089 150.954 131.674 1.00 27.51 26 THR D C 1
ATOM 8650 O O . THR D 1 26 ? 167.452 152.128 131.551 1.00 27.51 26 THR D O 1
ATOM 8654 N N . LEU D 1 27 ? 166.607 150.477 132.821 1.00 26.38 27 LEU D N 1
ATOM 8655 C CA . LEU D 1 27 ? 166.707 151.252 134.048 1.00 26.38 27 LEU D CA 1
ATOM 8656 C C . LEU D 1 27 ? 168.107 151.219 134.639 1.00 26.38 27 LEU D C 1
ATOM 8657 O O . LEU D 1 27 ? 168.410 152.027 135.524 1.00 26.38 27 LEU D O 1
ATOM 8662 N N . THR D 1 28 ? 168.962 150.312 134.170 1.00 29.12 28 THR D N 1
ATOM 8663 C CA . THR D 1 28 ? 170.342 150.198 134.621 1.00 29.12 28 THR D CA 1
ATOM 8664 C C . THR D 1 28 ? 171.333 150.731 133.595 1.00 29.12 28 THR D C 1
ATOM 8665 O O . THR D 1 28 ? 172.205 151.535 133.933 1.00 29.12 28 THR D O 1
ATOM 8669 N N . THR D 1 29 ? 171.213 150.299 132.342 1.00 30.94 29 THR D N 1
ATOM 8670 C CA . THR D 1 29 ? 172.100 150.717 131.271 1.00 30.94 29 THR D CA 1
ATOM 8671 C C . THR D 1 29 ? 171.293 151.306 130.121 1.00 30.94 29 THR D C 1
ATOM 8672 O O . THR D 1 29 ? 170.124 150.958 129.940 1.00 30.94 29 THR D O 1
ATOM 8676 N N . PRO D 1 30 ? 171.884 152.201 129.331 1.00 36.08 30 PRO D N 1
ATOM 8677 C CA . PRO D 1 30 ? 171.171 152.733 128.166 1.00 36.08 30 PRO D CA 1
ATOM 8678 C C . PRO D 1 30 ? 170.863 151.635 127.161 1.00 36.08 30 PRO D C 1
ATOM 8679 O O . PRO D 1 30 ? 171.508 150.586 127.126 1.00 36.08 30 PRO D O 1
ATOM 8683 N N . LYS D 1 31 ? 169.844 151.889 126.343 1.00 39.08 31 LYS D N 1
ATOM 8684 C CA . LYS D 1 31 ? 169.426 150.918 125.336 1.00 39.08 31 LYS D CA 1
ATOM 8685 C C . LYS D 1 31 ? 170.547 150.467 124.404 1.00 39.08 31 LYS D C 1
ATOM 8686 O O . LYS D 1 31 ? 170.612 149.262 124.111 1.00 39.08 31 LYS D O 1
ATOM 8692 N N . PRO D 1 32 ? 171.426 151.337 123.893 1.00 38.81 32 PRO D N 1
ATOM 8693 C CA . PRO D 1 32 ? 172.520 150.835 123.045 1.00 38.81 32 PRO D CA 1
ATOM 8694 C C . PRO D 1 32 ? 173.438 149.851 123.744 1.00 38.81 32 PRO D C 1
ATOM 8695 O O . PRO D 1 32 ? 174.006 148.974 123.082 1.00 38.81 32 PRO D O 1
ATOM 8699 N N . LEU D 1 33 ? 173.607 149.964 125.058 1.00 36.73 33 LEU D N 1
ATOM 8700 C CA . LEU D 1 33 ? 174.545 149.124 125.788 1.00 36.73 33 LEU D CA 1
ATOM 8701 C C . LEU D 1 33 ? 173.912 147.855 126.340 1.00 36.73 33 LEU D C 1
ATOM 8702 O O . LEU D 1 33 ? 174.606 147.076 127.000 1.00 36.73 33 LEU D O 1
ATOM 8707 N N . VAL D 1 34 ? 172.625 147.627 126.097 1.00 32.23 34 VAL D N 1
ATOM 8708 C CA . VAL D 1 34 ? 171.979 146.392 126.532 1.00 32.23 34 VAL D CA 1
ATOM 8709 C C . VAL D 1 34 ? 172.547 145.252 125.696 1.00 32.23 34 VAL D C 1
ATOM 8710 O O . VAL D 1 34 ? 172.459 145.290 124.460 1.00 32.23 34 VAL D O 1
ATOM 8714 N N . PRO D 1 35 ? 173.142 144.235 126.314 1.00 31.87 35 PRO D N 1
ATOM 8715 C CA . PRO D 1 35 ? 173.799 143.180 125.533 1.00 31.87 35 PRO D CA 1
ATOM 8716 C C . PRO D 1 35 ? 172.803 142.386 124.702 1.00 31.87 35 PRO D C 1
ATOM 8717 O O . PRO D 1 35 ? 171.833 141.830 125.221 1.00 31.87 35 PRO D O 1
ATOM 8721 N N . PHE D 1 36 ? 173.055 142.340 123.399 1.00 36.84 36 PHE D N 1
ATOM 8722 C CA . PHE D 1 36 ? 172.336 141.474 122.477 1.00 36.84 36 PHE D CA 1
ATOM 8723 C C . PHE D 1 36 ? 173.264 140.336 122.085 1.00 36.84 36 PHE D C 1
ATOM 8724 O O . PHE D 1 36 ? 174.389 140.579 121.637 1.00 36.84 36 PHE D O 1
ATOM 8732 N N . CYS D 1 37 ? 172.794 139.102 122.255 1.00 39.22 37 CYS D N 1
ATOM 8733 C CA . CYS D 1 37 ? 173.647 137.912 122.177 1.00 39.22 37 CYS D CA 1
ATOM 8734 C C . CYS D 1 37 ? 174.721 138.077 123.254 1.00 39.22 37 CYS D C 1
ATOM 8735 O O . CYS D 1 37 ? 174.392 138.022 124.447 1.00 39.22 37 CYS D O 1
ATOM 8738 N N . ASN D 1 38 ? 175.991 138.274 122.898 1.00 37.11 38 ASN D N 1
ATOM 8739 C CA . ASN D 1 38 ? 177.048 138.467 123.883 1.00 37.11 38 ASN D CA 1
ATOM 8740 C C . ASN D 1 38 ? 177.770 139.802 123.718 1.00 37.11 38 ASN D C 1
ATOM 8741 O O . ASN D 1 38 ? 178.890 139.963 124.213 1.00 37.11 38 ASN D O 1
ATOM 8746 N N . LYS D 1 39 ? 177.157 140.761 123.039 1.00 41.79 39 LYS D N 1
ATOM 8747 C CA . LYS D 1 39 ? 177.758 142.065 122.817 1.00 41.79 39 LYS D CA 1
ATOM 8748 C C . LYS D 1 39 ? 176.677 143.132 122.860 1.00 41.79 39 LYS D C 1
ATOM 8749 O O . LYS D 1 39 ? 175.496 142.837 122.650 1.00 41.79 39 LYS D O 1
ATOM 8755 N N . PRO D 1 40 ? 177.047 144.378 123.149 1.00 41.64 40 PRO D N 1
ATOM 8756 C CA . PRO D 1 40 ? 176.078 145.471 123.033 1.00 41.64 40 PRO D CA 1
ATOM 8757 C C . PRO D 1 40 ? 175.628 145.666 121.592 1.00 41.64 40 PRO D C 1
ATOM 8758 O O . PRO D 1 40 ? 176.360 145.381 120.642 1.00 41.64 40 PRO D O 1
ATOM 8762 N N . MET D 1 41 ? 174.395 146.152 121.444 1.00 42.73 41 MET D N 1
ATOM 8763 C CA . MET D 1 41 ? 173.810 146.364 120.123 1.00 42.73 41 MET D CA 1
ATOM 8764 C C . MET D 1 41 ? 174.643 147.353 119.314 1.00 42.73 41 MET D C 1
ATOM 8765 O O . MET D 1 41 ? 174.985 147.111 118.142 1.00 42.73 41 MET D O 1
ATOM 8770 N N . ILE D 1 42 ? 174.991 148.476 119.943 1.00 45.50 42 ILE D N 1
ATOM 8771 C CA . ILE D 1 42 ? 175.806 149.490 119.293 1.00 45.50 42 ILE D CA 1
ATOM 8772 C C . ILE D 1 42 ? 177.152 148.914 118.888 1.00 45.50 42 ILE D C 1
ATOM 8773 O O . ILE D 1 42 ? 177.754 149.364 117.911 1.00 45.50 42 ILE D O 1
ATOM 8778 N N . ILE D 1 43 ? 177.638 147.900 119.606 1.00 47.29 43 ILE D N 1
ATOM 8779 C CA . ILE D 1 43 ? 178.908 147.285 119.234 1.00 47.29 43 ILE D CA 1
ATOM 8780 C C . ILE D 1 43 ? 178.768 146.503 117.935 1.00 47.29 43 ILE D C 1
ATOM 8781 O O . ILE D 1 43 ? 179.663 146.532 117.084 1.00 47.29 43 ILE D O 1
ATOM 8786 N N . HIS D 1 44 ? 177.647 145.800 117.751 1.00 45.48 44 HIS D N 1
ATOM 8787 C CA . HIS D 1 44 ? 177.397 145.145 116.470 1.00 45.48 44 HIS D CA 1
ATOM 8788 C C . HIS D 1 44 ? 177.357 146.166 115.341 1.00 45.48 44 HIS D C 1
ATOM 8789 O O . HIS D 1 44 ? 177.971 145.971 114.279 1.00 45.48 44 HIS D O 1
ATOM 8796 N N . GLN D 1 45 ? 176.644 147.274 115.558 1.00 49.90 45 GLN D N 1
ATOM 8797 C CA . GLN D 1 45 ? 176.556 148.287 114.509 1.00 49.90 45 GLN D CA 1
ATOM 8798 C C . GLN D 1 45 ? 177.919 148.907 114.211 1.00 49.90 45 GLN D C 1
ATOM 8799 O O . GLN D 1 45 ? 178.258 149.155 113.047 1.00 49.90 45 GLN D O 1
ATOM 8805 N N . ILE D 1 46 ? 178.720 149.154 115.250 1.00 48.81 46 ILE D N 1
ATOM 8806 C CA . ILE D 1 46 ? 180.042 149.741 115.059 1.00 48.81 46 ILE D CA 1
ATOM 8807 C C . ILE D 1 46 ? 180.965 148.765 114.343 1.00 48.81 46 ILE D C 1
ATOM 8808 O O . ILE D 1 46 ? 181.800 149.170 113.529 1.00 48.81 46 ILE D O 1
ATOM 8813 N N . GLU D 1 47 ? 180.841 147.469 114.635 1.00 51.71 47 GLU D N 1
ATOM 8814 C CA . GLU D 1 47 ? 181.636 146.479 113.917 1.00 51.71 47 GLU D CA 1
ATOM 8815 C C . GLU D 1 47 ? 181.274 146.458 112.439 1.00 51.71 47 GLU D C 1
ATOM 8816 O O . GLU D 1 47 ? 182.157 146.375 111.576 1.00 51.71 47 GLU D O 1
ATOM 8822 N N . ALA D 1 48 ? 179.979 146.543 112.124 1.00 53.36 48 ALA D N 1
ATOM 8823 C CA . ALA D 1 48 ? 179.574 146.625 110.722 1.00 53.36 48 ALA D CA 1
ATOM 8824 C C . ALA D 1 48 ? 180.147 147.875 110.060 1.00 53.36 48 ALA D C 1
ATOM 8825 O O . ALA D 1 48 ? 180.665 147.822 108.935 1.00 53.36 48 ALA D O 1
ATOM 8827 N N . LEU D 1 49 ? 180.076 149.013 110.756 1.00 56.48 49 LEU D N 1
ATOM 8828 C CA . LEU D 1 49 ? 180.586 150.261 110.194 1.00 56.48 49 LEU D CA 1
ATOM 8829 C C . LEU D 1 49 ? 182.094 150.201 109.977 1.00 56.48 49 LEU D C 1
ATOM 8830 O O . LEU D 1 49 ? 182.607 150.728 108.984 1.00 56.48 49 LEU D O 1
ATOM 8835 N N . LYS D 1 50 ? 182.824 149.581 110.906 1.00 58.22 50 LYS D N 1
ATOM 8836 C CA . LYS D 1 50 ? 184.262 149.409 110.730 1.00 58.22 50 LYS D CA 1
ATOM 8837 C C . LYS D 1 50 ? 184.563 148.495 109.551 1.00 58.22 50 LYS D C 1
ATOM 8838 O O . LYS D 1 50 ? 185.501 148.745 108.785 1.00 58.22 50 LYS D O 1
ATOM 8844 N N . ALA D 1 51 ? 183.776 147.426 109.389 1.00 60.13 51 ALA D N 1
ATOM 8845 C CA . ALA D 1 51 ? 183.916 146.583 108.208 1.00 60.13 51 ALA D CA 1
ATOM 8846 C C . ALA D 1 51 ? 183.693 147.382 106.932 1.00 60.13 51 ALA D C 1
ATOM 8847 O O . ALA D 1 51 ? 184.301 147.085 105.898 1.00 60.13 51 ALA D O 1
ATOM 8849 N N . VAL D 1 52 ? 182.822 148.392 106.984 1.00 61.85 52 VAL D N 1
ATOM 8850 C CA . VAL D 1 52 ? 182.666 149.290 105.842 1.00 61.85 52 VAL D CA 1
ATOM 8851 C C . VAL D 1 52 ? 183.955 150.058 105.587 1.00 61.85 52 VAL D C 1
ATOM 8852 O O . VAL D 1 52 ? 184.419 150.166 104.445 1.00 61.85 52 VAL D O 1
ATOM 8856 N N . GLY D 1 53 ? 184.556 150.596 106.644 1.00 63.26 53 GLY D N 1
ATOM 8857 C CA . GLY D 1 53 ? 185.705 151.468 106.512 1.00 63.26 53 GLY D CA 1
ATOM 8858 C C . GLY D 1 53 ? 185.482 152.783 107.228 1.00 63.26 53 GLY D C 1
ATOM 8859 O O . GLY D 1 53 ? 186.294 153.708 107.124 1.00 63.26 53 GLY D O 1
ATOM 8860 N N . VAL D 1 54 ? 184.371 152.874 107.960 1.00 64.55 54 VAL D N 1
ATOM 8861 C CA . VAL D 1 54 ? 184.050 154.085 108.702 1.00 64.55 54 VAL D CA 1
ATOM 8862 C C . VAL D 1 54 ? 184.935 154.170 109.937 1.00 64.55 54 VAL D C 1
ATOM 8863 O O . VAL D 1 54 ? 185.016 153.224 110.731 1.00 64.55 54 VAL D O 1
ATOM 8867 N N . THR D 1 55 ? 185.602 155.310 110.107 1.00 67.56 55 THR D N 1
ATOM 8868 C CA . THR D 1 55 ? 186.497 155.518 111.236 1.00 67.56 55 THR D CA 1
ATOM 8869 C C . THR D 1 55 ? 185.922 156.454 112.290 1.00 67.56 55 THR D C 1
ATOM 8870 O O . THR D 1 55 ? 186.297 156.353 113.463 1.00 67.56 55 THR D O 1
ATOM 8874 N N . GLU D 1 56 ? 185.011 157.346 111.911 1.00 70.98 56 GLU D N 1
ATOM 8875 C CA . GLU D 1 56 ? 184.434 158.320 112.829 1.00 70.98 56 GLU D CA 1
ATOM 8876 C C . GLU D 1 56 ? 182.962 158.000 113.049 1.00 70.98 56 GLU D C 1
ATOM 8877 O O . GLU D 1 56 ? 182.182 157.932 112.090 1.00 70.98 56 GLU D O 1
ATOM 8883 N N . VAL D 1 57 ? 182.589 157.804 114.311 1.00 64.79 57 VAL D N 1
ATOM 8884 C CA . VAL D 1 57 ? 181.209 157.569 114.713 1.00 64.79 57 VAL D CA 1
ATOM 8885 C C . VAL D 1 57 ? 180.832 158.630 115.734 1.00 64.79 57 VAL D C 1
ATOM 8886 O O . VAL D 1 57 ? 181.570 158.862 116.698 1.00 64.79 57 VAL D O 1
ATOM 8890 N N . ILE D 1 58 ? 179.691 159.275 115.519 1.00 62.78 58 ILE D N 1
ATOM 8891 C CA . ILE D 1 58 ? 179.201 160.345 116.377 1.00 62.78 58 ILE D CA 1
ATOM 8892 C C . ILE D 1 58 ? 177.985 159.818 117.123 1.00 62.78 58 ILE D C 1
ATOM 8893 O O . ILE D 1 58 ? 176.990 159.419 116.504 1.00 62.78 58 ILE D O 1
ATOM 8898 N N . LEU D 1 59 ? 178.060 159.819 118.449 1.00 61.60 59 LEU D N 1
ATOM 8899 C CA . LEU D 1 59 ? 177.016 159.254 119.291 1.00 61.60 59 LEU D CA 1
ATOM 8900 C C . LEU D 1 59 ? 176.186 160.384 119.887 1.00 61.60 59 LEU D C 1
ATOM 8901 O O . LEU D 1 59 ? 176.730 161.284 120.535 1.00 61.60 59 LEU D O 1
ATOM 8906 N N . ALA D 1 60 ? 174.873 160.332 119.668 1.00 58.08 60 ALA D N 1
ATOM 8907 C CA . ALA D 1 60 ? 173.950 161.337 120.194 1.00 58.08 60 ALA D CA 1
ATOM 8908 C C . ALA D 1 60 ? 173.544 160.911 121.598 1.00 58.08 60 ALA D C 1
ATOM 8909 O O . ALA D 1 60 ? 172.533 160.239 121.801 1.00 58.08 60 ALA D O 1
ATOM 8911 N N . VAL D 1 61 ? 174.334 161.327 122.583 1.00 60.30 61 VAL D N 1
ATOM 8912 C CA . VAL D 1 61 ? 174.202 160.850 123.954 1.00 60.30 61 VAL D CA 1
ATOM 8913 C C . VAL D 1 61 ? 173.296 161.806 124.718 1.00 60.30 61 VAL D C 1
ATOM 8914 O O . VAL D 1 61 ? 173.660 162.964 124.955 1.00 60.30 61 VAL D O 1
ATOM 8918 N N . ALA D 1 62 ? 172.114 161.327 125.098 1.00 58.05 62 ALA D N 1
ATOM 8919 C CA . ALA D 1 62 ? 171.208 162.070 125.965 1.00 58.05 62 ALA D CA 1
ATOM 8920 C C . ALA D 1 62 ? 170.899 161.323 127.252 1.00 58.05 62 ALA D C 1
ATOM 8921 O O . ALA D 1 62 ? 170.987 161.905 128.340 1.00 58.05 62 ALA D O 1
ATOM 8923 N N . TYR D 1 63 ? 170.538 160.046 127.157 1.00 49.50 63 TYR D N 1
ATOM 8924 C CA . TYR D 1 63 ? 170.291 159.221 128.331 1.00 49.50 63 TYR D CA 1
ATOM 8925 C C . TYR D 1 63 ? 171.617 158.757 128.919 1.00 49.50 63 TYR D C 1
ATOM 8926 O O . TYR D 1 63 ? 172.475 158.239 128.196 1.00 49.50 63 TYR D O 1
ATOM 8935 N N . ARG D 1 64 ? 171.777 158.934 130.233 1.00 51.15 64 ARG D N 1
ATOM 8936 C CA . ARG D 1 64 ? 173.029 158.656 130.931 1.00 51.15 64 ARG D CA 1
ATOM 8937 C C . ARG D 1 64 ? 174.183 159.358 130.226 1.00 51.15 64 ARG D C 1
ATOM 8938 O O . ARG D 1 64 ? 174.992 158.698 129.561 1.00 51.15 64 ARG D O 1
ATOM 8946 N N . PRO D 1 65 ? 174.281 160.694 130.332 1.00 61.02 65 PRO D N 1
ATOM 8947 C CA . PRO D 1 65 ? 175.286 161.434 129.552 1.00 61.02 65 PRO D CA 1
ATOM 8948 C C . PRO D 1 65 ? 176.704 160.913 129.727 1.00 61.02 65 PRO D C 1
ATOM 8949 O O . PRO D 1 65 ? 177.353 160.527 128.751 1.00 61.02 65 PRO D O 1
ATOM 8953 N N . GLU D 1 66 ? 177.191 160.891 130.967 1.00 66.62 66 GLU D N 1
ATOM 8954 C CA . GLU D 1 66 ? 178.557 160.476 131.245 1.00 66.62 66 GLU D CA 1
ATOM 8955 C C . GLU D 1 66 ? 178.667 159.294 132.195 1.00 66.62 66 GLU D C 1
ATOM 8956 O O . GLU D 1 66 ? 179.737 158.678 132.254 1.00 66.62 66 GLU D O 1
ATOM 8962 N N . ALA D 1 67 ? 177.610 158.962 132.938 1.00 65.18 67 ALA D N 1
ATOM 8963 C CA . ALA D 1 67 ? 177.693 157.862 133.892 1.00 65.18 67 ALA D CA 1
ATOM 8964 C C . ALA D 1 67 ? 177.936 156.533 133.190 1.00 65.18 67 ALA D C 1
ATOM 8965 O O . ALA D 1 67 ? 178.727 155.709 133.663 1.00 65.18 67 ALA D O 1
ATOM 8967 N N . MET D 1 68 ? 177.267 156.303 132.060 1.00 60.09 68 MET D N 1
ATOM 8968 C CA . MET D 1 68 ? 177.324 155.008 131.392 1.00 60.09 68 MET D CA 1
ATOM 8969 C C . MET D 1 68 ? 177.976 155.079 130.018 1.00 60.09 68 MET D C 1
ATOM 8970 O O . MET D 1 68 ? 178.934 154.344 129.766 1.00 60.09 68 MET D O 1
ATOM 8975 N N . LYS D 1 69 ? 177.492 155.940 129.119 1.00 58.90 69 LYS D N 1
ATOM 8976 C CA . LYS D 1 69 ? 177.909 155.850 127.722 1.00 58.90 69 LYS D CA 1
ATOM 8977 C C . LYS D 1 69 ? 179.396 156.137 127.550 1.00 58.90 69 LYS D C 1
ATOM 8978 O O . LYS D 1 69 ? 180.096 155.398 126.850 1.00 58.90 69 LYS D O 1
ATOM 8984 N N . GLU D 1 70 ? 179.902 157.200 128.177 1.00 67.78 70 GLU D N 1
ATOM 8985 C CA . GLU D 1 70 ? 181.307 157.551 127.992 1.00 67.78 70 GLU D CA 1
ATOM 8986 C C . GLU D 1 70 ? 182.226 156.535 128.660 1.00 67.78 70 GLU D C 1
ATOM 8987 O O . GLU D 1 70 ? 183.254 156.148 128.093 1.00 67.78 70 GLU D O 1
ATOM 8993 N N . GLN D 1 71 ? 181.875 156.095 129.869 1.00 66.92 71 GLN D N 1
ATOM 8994 C CA . GLN D 1 71 ? 182.731 155.159 130.590 1.00 66.92 71 GLN D CA 1
ATOM 8995 C C . GLN D 1 71 ? 182.692 153.771 129.960 1.00 66.92 71 GLN D C 1
ATOM 8996 O O . GLN D 1 71 ? 183.736 153.142 129.757 1.00 66.92 71 GLN D O 1
ATOM 9002 N N . MET D 1 72 ? 181.493 153.277 129.641 1.00 64.73 72 MET D N 1
ATOM 9003 C CA . MET D 1 72 ? 181.373 151.911 129.142 1.00 64.73 72 MET D CA 1
ATOM 9004 C C . MET D 1 72 ? 181.888 151.776 127.716 1.00 64.73 72 MET D C 1
ATOM 9005 O O . MET D 1 72 ? 182.238 150.670 127.291 1.00 64.73 72 MET D O 1
ATOM 9010 N N . ASP D 1 73 ? 181.942 152.874 126.962 1.00 64.70 73 ASP D N 1
ATOM 9011 C CA . ASP D 1 73 ? 182.446 152.834 125.590 1.00 64.70 73 ASP D CA 1
ATOM 9012 C C . ASP D 1 73 ? 183.974 152.919 125.576 1.00 64.70 73 ASP D C 1
ATOM 9013 O O . ASP D 1 73 ? 184.584 153.744 124.897 1.00 64.70 73 ASP D O 1
ATOM 9018 N N . GLU D 1 74 ? 184.590 152.034 126.359 1.00 67.99 74 GLU D N 1
ATOM 9019 C CA . GLU D 1 74 ? 186.019 151.784 126.248 1.00 67.99 74 GLU D CA 1
ATOM 9020 C C . GLU D 1 74 ? 186.355 150.955 125.019 1.00 67.99 74 GLU D C 1
ATOM 9021 O O . GLU D 1 74 ? 187.539 150.787 124.703 1.00 67.99 74 GLU D O 1
ATOM 9027 N N . TRP D 1 75 ? 185.337 150.446 124.320 1.00 63.17 75 TRP D N 1
ATOM 9028 C CA . TRP D 1 75 ? 185.523 149.746 123.056 1.00 63.17 75 TRP D CA 1
ATOM 9029 C C . TRP D 1 75 ? 186.237 150.595 122.016 1.00 63.17 75 TRP D C 1
ATOM 9030 O O . TRP D 1 75 ? 186.673 150.052 120.997 1.00 63.17 75 TRP D O 1
ATOM 9041 N N . SER D 1 76 ? 186.348 151.909 122.233 1.00 68.35 76 SER D N 1
ATOM 9042 C CA . SER D 1 76 ? 187.136 152.745 121.335 1.00 68.35 76 SER D CA 1
ATOM 9043 C C . SER D 1 76 ? 188.601 152.332 121.336 1.00 68.35 76 SER D C 1
ATOM 9044 O O . SER D 1 76 ? 189.290 152.492 120.322 1.00 68.35 76 SER D O 1
ATOM 9047 N N . ARG D 1 77 ? 189.097 151.810 122.461 1.00 70.48 77 ARG D N 1
ATOM 9048 C CA . ARG D 1 77 ? 190.448 151.259 122.479 1.00 70.48 77 ARG D CA 1
ATOM 9049 C C . ARG D 1 77 ? 190.559 150.065 121.540 1.00 70.48 77 ARG D C 1
ATOM 9050 O O . ARG D 1 77 ? 191.567 149.902 120.844 1.00 70.48 77 ARG D O 1
ATOM 9058 N N . LYS D 1 78 ? 189.532 149.221 121.510 1.00 68.30 78 LYS D N 1
ATOM 9059 C CA . LYS D 1 78 ? 189.453 148.125 120.561 1.00 68.30 78 LYS D CA 1
ATOM 9060 C C . LYS D 1 78 ? 188.806 148.613 119.266 1.00 68.30 78 LYS D C 1
ATOM 9061 O O . LYS D 1 78 ? 188.542 149.804 119.083 1.00 68.30 78 LYS D O 1
ATOM 9067 N N . LEU D 1 79 ? 188.602 147.685 118.330 1.00 65.44 79 LEU D N 1
ATOM 9068 C CA . LEU D 1 79 ? 187.823 147.923 117.118 1.00 65.44 79 LEU D CA 1
ATOM 9069 C C . LEU D 1 79 ? 188.481 148.932 116.182 1.00 65.44 79 LEU D C 1
ATOM 9070 O O . LEU D 1 79 ? 187.981 149.168 115.079 1.00 65.44 79 LEU D O 1
ATOM 9075 N N . GLY D 1 80 ? 189.597 149.523 116.603 1.00 68.64 80 GLY D N 1
ATOM 9076 C CA . GLY D 1 80 ? 190.279 150.514 115.786 1.00 68.64 80 GLY D CA 1
ATOM 9077 C C . GLY D 1 80 ? 189.417 151.685 115.370 1.00 68.64 80 GLY D C 1
ATOM 9078 O O . GLY D 1 80 ? 189.622 152.243 114.287 1.00 68.64 80 GLY D O 1
ATOM 9079 N N . VAL D 1 81 ? 188.454 152.076 116.202 1.00 67.54 81 VAL D N 1
ATOM 9080 C CA . VAL D 1 81 ? 187.504 153.127 115.864 1.00 67.54 81 VAL D CA 1
ATOM 9081 C C . VAL D 1 81 ? 187.455 154.134 117.005 1.00 67.54 81 VAL D C 1
ATOM 9082 O O . VAL D 1 81 ? 187.763 153.813 118.157 1.00 67.54 81 VAL D O 1
ATOM 9086 N N . SER D 1 82 ? 187.076 155.368 116.675 1.00 68.47 82 SER D N 1
ATOM 9087 C CA . SER D 1 82 ? 187.009 156.462 117.633 1.00 68.47 82 SER D CA 1
ATOM 9088 C C . SER D 1 82 ? 185.631 157.107 117.593 1.00 68.47 82 SER D C 1
ATOM 9089 O O . SER D 1 82 ? 185.045 157.276 116.519 1.00 68.47 82 SER D O 1
ATOM 9092 N N . PHE D 1 83 ? 185.120 157.468 118.767 1.00 67.21 83 PHE D N 1
ATOM 9093 C CA . PHE D 1 83 ? 183.817 158.104 118.904 1.00 67.21 83 PHE D CA 1
ATOM 9094 C C . PHE D 1 83 ? 183.994 159.539 119.381 1.00 67.21 83 PHE D C 1
ATOM 9095 O O . PHE D 1 83 ? 184.851 159.821 120.225 1.00 67.21 83 PHE D O 1
ATOM 9103 N N . VAL D 1 84 ? 183.180 160.443 118.835 1.00 71.98 84 VAL D N 1
ATOM 9104 C CA . VAL D 1 84 ? 183.368 161.868 119.097 1.00 71.98 84 VAL D CA 1
ATOM 9105 C C . VAL D 1 84 ? 182.889 162.232 120.500 1.00 71.98 84 VAL D C 1
ATOM 9106 O O . VAL D 1 84 ? 183.579 162.945 121.238 1.00 71.98 84 VAL D O 1
ATOM 9110 N N . PHE D 1 85 ? 181.705 161.748 120.888 1.00 72.28 85 PHE D N 1
ATOM 9111 C CA . PHE D 1 85 ? 181.078 162.108 122.166 1.00 72.28 85 PHE D CA 1
ATOM 9112 C C . PHE D 1 85 ? 180.939 163.621 122.324 1.00 72.28 85 PHE D C 1
ATOM 9113 O O . PHE D 1 85 ? 181.322 164.192 123.347 1.00 72.28 85 PHE D O 1
ATOM 9121 N N . SER D 1 86 ? 180.401 164.285 121.303 1.00 75.67 86 SER D N 1
ATOM 9122 C CA . SER D 1 86 ? 180.173 165.725 121.355 1.00 75.67 86 SER D CA 1
ATOM 9123 C C . SER D 1 86 ? 178.704 166.084 121.148 1.00 75.67 86 SER D C 1
ATOM 9124 O O . SER D 1 86 ? 178.390 167.176 120.670 1.00 75.67 86 SER D O 1
ATOM 9127 N N . VAL D 1 87 ? 177.794 165.177 121.499 1.00 72.29 87 VAL D N 1
ATOM 9128 C CA . VAL D 1 87 ? 176.370 165.424 121.305 1.00 72.29 87 VAL D CA 1
ATOM 9129 C C . VAL D 1 87 ? 175.654 165.230 122.640 1.00 72.29 87 VAL D C 1
ATOM 9130 O O . VAL D 1 87 ? 174.486 164.827 122.685 1.00 72.29 87 VAL D O 1
ATOM 9134 N N . GLU D 1 88 ? 176.353 165.490 123.743 1.00 72.46 88 GLU D N 1
ATOM 9135 C CA . GLU D 1 88 ? 175.681 165.531 125.033 1.00 72.46 88 GLU D CA 1
ATOM 9136 C C . GLU D 1 88 ? 174.647 166.649 125.032 1.00 72.46 88 GLU D C 1
ATOM 9137 O O . GLU D 1 88 ? 174.932 167.779 124.625 1.00 72.46 88 GLU D O 1
ATOM 9143 N N . GLU D 1 89 ? 173.440 166.334 125.493 1.00 71.95 89 GLU D N 1
ATOM 9144 C CA . GLU D 1 89 ? 172.318 167.238 125.294 1.00 71.95 89 GLU D CA 1
ATOM 9145 C C . GLU D 1 89 ? 171.185 166.873 126.240 1.00 71.95 89 GLU D C 1
ATOM 9146 O O . GLU D 1 89 ? 171.200 165.828 126.895 1.00 71.95 89 GLU D O 1
ATOM 9152 N N . GLU D 1 90 ? 170.200 167.762 126.297 1.00 73.64 90 GLU D N 1
ATOM 9153 C CA . GLU D 1 90 ? 168.884 167.446 126.818 1.00 73.64 90 GLU D CA 1
ATOM 9154 C C . GLU D 1 90 ? 168.084 166.732 125.731 1.00 73.64 90 GLU D C 1
ATOM 9155 O O . GLU D 1 90 ? 168.452 166.781 124.555 1.00 73.64 90 GLU D O 1
ATOM 9161 N N . PRO D 1 91 ? 166.997 166.026 126.098 1.00 69.02 91 PRO D N 1
ATOM 9162 C CA . PRO D 1 91 ? 166.221 165.299 125.079 1.00 69.02 91 PRO D CA 1
ATOM 9163 C C . PRO D 1 91 ? 165.796 166.177 123.912 1.00 69.02 91 PRO D C 1
ATOM 9164 O O . PRO D 1 91 ? 165.007 167.112 124.076 1.00 69.02 91 PRO D O 1
ATOM 9168 N N . LEU D 1 92 ? 166.325 165.876 122.722 1.00 68.99 92 LEU D N 1
ATOM 9169 C CA . LEU D 1 92 ? 166.080 166.669 121.523 1.00 68.99 92 LEU D CA 1
ATOM 9170 C C . LEU D 1 92 ? 165.382 165.866 120.432 1.00 68.99 92 LEU D C 1
ATOM 9171 O O . LEU D 1 92 ? 165.482 166.216 119.252 1.00 68.99 92 LEU D O 1
ATOM 9176 N N . GLY D 1 93 ? 164.684 164.798 120.795 1.00 64.59 93 GLY D N 1
ATOM 9177 C CA . GLY D 1 93 ? 163.986 164.010 119.803 1.00 64.59 93 GLY D CA 1
ATOM 9178 C C . GLY D 1 93 ? 164.931 163.195 118.934 1.00 64.59 93 GLY D C 1
ATOM 9179 O O . GLY D 1 93 ? 166.112 163.012 119.227 1.00 64.59 93 GLY D O 1
ATOM 9180 N N . THR D 1 94 ? 164.370 162.700 117.830 1.00 67.29 94 THR D N 1
ATOM 9181 C CA . THR D 1 94 ? 165.122 161.832 116.932 1.00 67.29 94 THR D CA 1
ATOM 9182 C C . THR D 1 94 ? 165.917 162.617 115.894 1.00 67.29 94 THR D C 1
ATOM 9183 O O . THR D 1 94 ? 166.949 162.133 115.418 1.00 67.29 94 THR D O 1
ATOM 9187 N N . ALA D 1 95 ? 165.468 163.821 115.537 1.00 72.37 95 ALA D N 1
ATOM 9188 C CA . ALA D 1 95 ? 166.106 164.601 114.483 1.00 72.37 95 ALA D CA 1
ATOM 9189 C C . ALA D 1 95 ? 166.979 165.734 115.002 1.00 72.37 95 ALA D C 1
ATOM 9190 O O . ALA D 1 95 ? 167.916 166.143 114.309 1.00 72.37 95 ALA D O 1
ATOM 9192 N N . GLY D 1 96 ? 166.696 166.252 116.205 1.00 73.06 96 GLY D N 1
ATOM 9193 C CA . GLY D 1 96 ? 167.463 167.327 116.791 1.00 73.06 96 GLY D CA 1
ATOM 9194 C C . GLY D 1 96 ? 168.941 167.076 116.980 1.00 73.06 96 GLY D C 1
ATOM 9195 O O . GLY D 1 96 ? 169.745 168.000 116.792 1.00 73.06 96 GLY D O 1
ATOM 9196 N N . PRO D 1 97 ? 169.360 165.866 117.377 1.00 71.08 97 PRO D N 1
ATOM 9197 C CA . PRO D 1 97 ? 170.804 165.617 117.520 1.00 71.08 97 PRO D CA 1
ATOM 9198 C C . PRO D 1 97 ? 171.602 165.877 116.256 1.00 71.08 97 PRO D C 1
ATOM 9199 O O . PRO D 1 97 ? 172.762 166.294 116.351 1.00 71.08 97 PRO D O 1
ATOM 9203 N N . LEU D 1 98 ? 171.029 165.638 115.075 1.00 74.85 98 LEU D N 1
ATOM 9204 C CA . LEU D 1 98 ? 171.732 165.979 113.842 1.00 74.85 98 LEU D CA 1
ATOM 9205 C C . LEU D 1 98 ? 171.960 167.482 113.741 1.00 74.85 98 LEU D C 1
ATOM 9206 O O . LEU D 1 98 ? 173.042 167.931 113.343 1.00 74.85 98 LEU D O 1
ATOM 9211 N N . ALA D 1 99 ? 170.954 168.278 114.108 1.00 77.35 99 ALA D N 1
ATOM 9212 C CA . ALA D 1 99 ? 171.129 169.726 114.122 1.00 77.35 99 ALA D CA 1
ATOM 9213 C C . ALA D 1 99 ? 172.202 170.138 115.121 1.00 77.35 99 ALA D C 1
ATOM 9214 O O . ALA D 1 99 ? 173.003 171.039 114.848 1.00 77.35 99 ALA D O 1
ATOM 9216 N N . LEU D 1 100 ? 172.229 169.492 116.290 1.00 76.77 100 LEU D N 1
ATOM 9217 C CA . LEU D 1 100 ? 173.243 169.821 117.288 1.00 76.77 100 LEU D CA 1
ATOM 9218 C C . LEU D 1 100 ? 174.643 169.462 116.798 1.00 76.77 100 LEU D C 1
ATOM 9219 O O . LEU D 1 100 ? 175.599 170.210 117.031 1.00 76.77 100 LEU D O 1
ATOM 9224 N N . ALA D 1 101 ? 174.783 168.325 116.120 1.00 80.45 101 ALA D N 1
ATOM 9225 C CA . ALA D 1 101 ? 176.073 167.835 115.652 1.00 80.45 101 ALA D CA 1
ATOM 9226 C C . ALA D 1 101 ? 176.436 168.352 114.267 1.00 80.45 101 ALA D C 1
ATOM 9227 O O . ALA D 1 101 ? 177.437 167.907 113.696 1.00 80.45 101 ALA D O 1
ATOM 9229 N N . ARG D 1 102 ? 175.620 169.244 113.700 1.00 82.16 102 ARG D N 1
ATOM 9230 C CA . ARG D 1 102 ? 175.976 169.893 112.442 1.00 82.16 102 ARG D CA 1
ATOM 9231 C C . ARG D 1 102 ? 177.378 170.490 112.487 1.00 82.16 102 ARG D C 1
ATOM 9232 O O . ARG D 1 102 ? 178.135 170.392 111.514 1.00 82.16 102 ARG D O 1
ATOM 9240 N N . ASP D 1 103 ? 177.742 171.118 113.608 1.00 83.37 103 ASP D N 1
ATOM 9241 C CA . ASP D 1 103 ? 179.046 171.769 113.705 1.00 83.37 103 ASP D CA 1
ATOM 9242 C C . ASP D 1 103 ? 180.183 170.756 113.623 1.00 83.37 103 ASP D C 1
ATOM 9243 O O . ASP D 1 103 ? 181.184 170.986 112.935 1.00 83.37 103 ASP D O 1
ATOM 9248 N N . ILE D 1 104 ? 180.049 169.626 114.321 1.00 82.29 104 ILE D N 1
ATOM 9249 C CA . ILE D 1 104 ? 181.126 168.641 114.318 1.00 82.29 104 ILE D CA 1
ATOM 9250 C C . ILE D 1 104 ? 181.131 167.853 113.013 1.00 82.29 104 ILE D C 1
ATOM 9251 O O . ILE D 1 104 ? 182.166 167.305 112.614 1.00 82.29 104 ILE D O 1
ATOM 9256 N N . LEU D 1 105 ? 179.991 167.790 112.320 1.00 82.56 105 LEU D N 1
ATOM 9257 C CA . LEU D 1 105 ? 179.956 167.148 111.012 1.00 82.56 105 LEU D CA 1
ATOM 9258 C C . LEU D 1 105 ? 180.693 167.958 109.953 1.00 82.56 105 LEU D C 1
ATOM 9259 O O . LEU D 1 105 ? 181.016 167.415 108.891 1.00 82.56 105 LEU D O 1
ATOM 9264 N N . MET D 1 106 ? 180.948 169.241 110.213 1.00 88.33 106 MET D N 1
ATOM 9265 C CA . MET D 1 106 ? 181.730 170.160 109.387 1.00 88.33 106 MET D CA 1
ATOM 9266 C C . MET D 1 106 ? 181.085 170.465 108.041 1.00 88.33 106 MET D C 1
ATOM 9267 O O . MET D 1 106 ? 181.658 171.242 107.266 1.00 88.33 106 MET D O 1
ATOM 9272 N N . GLN D 1 107 ? 179.917 169.895 107.739 1.00 89.76 107 GLN D N 1
ATOM 9273 C CA . GLN D 1 107 ? 179.227 170.118 106.465 1.00 89.76 107 GLN D CA 1
ATOM 9274 C C . GLN D 1 107 ? 180.139 169.819 105.276 1.00 89.76 107 GLN D C 1
ATOM 9275 O O . GLN D 1 107 ? 180.164 170.550 104.283 1.00 89.76 107 GLN D O 1
ATOM 9281 N N . ASP D 1 108 ? 180.897 168.730 105.379 1.00 89.73 108 ASP D N 1
ATOM 9282 C CA . ASP D 1 108 ? 181.790 168.327 104.306 1.00 89.73 108 ASP D CA 1
ATOM 9283 C C . ASP D 1 108 ? 180.992 167.795 103.115 1.00 89.73 108 ASP D C 1
ATOM 9284 O O . ASP D 1 108 ? 179.795 167.508 103.205 1.00 89.73 108 ASP D O 1
ATOM 9289 N N . ASP D 1 109 ? 181.681 167.669 101.979 1.00 93.34 109 ASP D N 1
ATOM 9290 C CA . ASP D 1 109 ? 181.030 167.198 100.761 1.00 93.34 109 ASP D CA 1
ATOM 9291 C C . ASP D 1 109 ? 180.592 165.743 100.888 1.00 93.34 109 ASP D C 1
ATOM 9292 O O . ASP D 1 109 ? 179.538 165.360 100.367 1.00 93.34 109 ASP D O 1
ATOM 9297 N N . LYS D 1 110 ? 181.387 164.922 101.567 1.00 87.73 110 LYS D N 1
ATOM 9298 C CA . LYS D 1 110 ? 181.074 163.505 101.681 1.00 87.73 110 LYS D CA 1
ATOM 9299 C C . LYS D 1 110 ? 179.784 163.305 102.474 1.00 87.73 110 LYS D C 1
ATOM 9300 O O . LYS D 1 110 ? 179.534 164.023 103.447 1.00 87.73 110 LYS D O 1
ATOM 9306 N N . PRO D 1 111 ? 178.944 162.344 102.082 1.00 84.59 111 PRO D N 1
ATOM 9307 C CA . PRO D 1 111 ? 177.731 162.059 102.863 1.00 84.59 111 PRO D CA 1
ATOM 9308 C C . PRO D 1 111 ? 178.061 161.396 104.190 1.00 84.59 111 PRO D C 1
ATOM 9309 O O . PRO D 1 111 ? 179.234 161.163 104.497 1.00 84.59 111 PRO D O 1
ATOM 9313 N N . PHE D 1 112 ? 177.041 161.090 104.989 1.00 76.95 112 PHE D N 1
ATOM 9314 C CA . PHE D 1 112 ? 177.251 160.466 106.287 1.00 76.95 112 PHE D CA 1
ATOM 9315 C C . PHE D 1 112 ? 176.133 159.475 106.574 1.00 76.95 112 PHE D C 1
ATOM 9316 O O . PHE D 1 112 ? 175.004 159.625 106.097 1.00 76.95 112 PHE D O 1
ATOM 9324 N N . PHE D 1 113 ? 176.459 158.463 107.371 1.00 72.96 113 PHE D N 1
ATOM 9325 C CA . PHE D 1 113 ? 175.494 157.445 107.759 1.00 72.96 113 PHE D CA 1
ATOM 9326 C C . PHE D 1 113 ? 174.709 157.888 108.988 1.00 72.96 113 PHE D C 1
ATOM 9327 O O . PHE D 1 113 ? 175.165 158.707 109.784 1.00 72.96 113 PHE D O 1
ATOM 9335 N N . VAL D 1 114 ? 173.519 157.314 109.145 1.00 67.50 114 VAL D N 1
ATOM 9336 C CA . VAL D 1 114 ? 172.688 157.507 110.329 1.00 67.50 114 VAL D CA 1
ATOM 9337 C C . VAL D 1 114 ? 172.114 156.152 110.714 1.00 67.50 114 VAL D C 1
ATOM 9338 O O . VAL D 1 114 ? 171.634 155.411 109.853 1.00 67.50 114 VAL D O 1
ATOM 9342 N N . LEU D 1 115 ? 172.177 155.815 111.998 1.00 59.47 115 LEU D N 1
ATOM 9343 C CA . LEU D 1 115 ? 171.707 154.514 112.446 1.00 59.47 115 LEU D CA 1
ATOM 9344 C C . LEU D 1 115 ? 170.969 154.643 113.769 1.00 59.47 115 LEU D C 1
ATOM 9345 O O . LEU D 1 115 ? 171.199 155.576 114.543 1.00 59.47 115 LEU D O 1
ATOM 9350 N N . ASN D 1 116 ? 170.058 153.703 114.001 1.00 55.05 116 ASN D N 1
ATOM 9351 C CA . ASN D 1 116 ? 169.430 153.516 115.297 1.00 55.05 116 ASN D CA 1
ATOM 9352 C C . ASN D 1 116 ? 170.095 152.352 116.019 1.00 55.05 116 ASN D C 1
ATOM 9353 O O . ASN D 1 116 ? 170.565 151.399 115.394 1.00 55.05 116 ASN D O 1
ATOM 9358 N N . SER D 1 117 ? 170.125 152.433 117.347 1.00 49.25 117 SER D N 1
ATOM 9359 C CA . SER D 1 117 ? 170.747 151.406 118.171 1.00 49.25 117 SER D CA 1
ATOM 9360 C C . SER D 1 117 ? 169.798 150.261 118.502 1.00 49.25 117 SER D C 1
ATOM 9361 O O . SER D 1 117 ? 170.069 149.492 119.431 1.00 49.25 117 SER D O 1
ATOM 9364 N N . ASP D 1 118 ? 168.697 150.129 117.765 1.00 50.57 118 ASP D N 1
ATOM 9365 C CA . ASP D 1 118 ? 167.686 149.122 118.046 1.00 50.57 118 ASP D CA 1
ATOM 9366 C C . ASP D 1 118 ? 167.504 148.113 116.923 1.00 50.57 118 ASP D C 1
ATOM 9367 O O . ASP D 1 118 ? 166.664 147.216 117.052 1.00 50.57 118 ASP D O 1
ATOM 9372 N N . VAL D 1 119 ? 168.251 148.230 115.831 1.00 55.26 119 VAL D N 1
ATOM 9373 C CA . VAL D 1 119 ? 168.037 147.421 114.638 1.00 55.26 119 VAL D CA 1
ATOM 9374 C C . VAL D 1 119 ? 169.167 146.411 114.503 1.00 55.26 119 VAL D C 1
ATOM 9375 O O . VAL D 1 119 ? 170.337 146.732 114.742 1.00 55.26 119 VAL D O 1
ATOM 9379 N N . THR D 1 120 ? 168.808 145.182 114.142 1.00 57.38 120 THR D N 1
ATOM 9380 C CA . THR D 1 120 ? 169.769 144.137 113.828 1.00 57.38 120 THR D CA 1
ATOM 9381 C C . THR D 1 120 ? 169.419 143.545 112.471 1.00 57.38 120 THR D C 1
ATOM 9382 O O . THR D 1 120 ? 168.241 143.379 112.140 1.00 57.38 120 THR D O 1
ATOM 9386 N N . CYS D 1 121 ? 170.444 143.256 111.680 1.00 65.16 121 CYS D N 1
ATOM 9387 C CA . CYS D 1 121 ? 170.266 142.720 110.335 1.00 65.16 121 CYS D CA 1
ATOM 9388 C C . CYS D 1 121 ? 171.620 142.226 109.845 1.00 65.16 121 CYS D C 1
ATOM 9389 O O . CYS D 1 121 ? 172.611 142.238 110.582 1.00 65.16 121 CYS D O 1
ATOM 9392 N N . THR D 1 122 ? 171.654 141.785 108.587 1.00 66.89 122 THR D N 1
ATOM 9393 C CA . THR D 1 122 ? 172.922 141.472 107.940 1.00 66.89 122 THR D CA 1
ATOM 9394 C C . THR D 1 122 ? 173.747 142.719 107.662 1.00 66.89 122 THR D C 1
ATOM 9395 O O . THR D 1 122 ? 174.922 142.597 107.299 1.00 66.89 122 THR D O 1
ATOM 9399 N N . PHE D 1 123 ? 173.156 143.903 107.824 1.00 67.24 123 PHE D N 1
ATOM 9400 C CA . PHE D 1 123 ? 173.782 145.195 107.575 1.00 67.24 123 PHE D CA 1
ATOM 9401 C C . PHE D 1 123 ? 174.338 145.272 106.159 1.00 67.24 123 PHE D C 1
ATOM 9402 O O . PHE D 1 123 ? 175.560 145.358 105.981 1.00 67.24 123 PHE D O 1
ATOM 9410 N N . PRO D 1 124 ? 173.488 145.240 105.125 1.00 76.09 124 PRO D N 1
ATOM 9411 C CA . PRO D 1 124 ? 173.999 145.466 103.770 1.00 76.09 124 PRO D CA 1
ATOM 9412 C C . PRO D 1 124 ? 174.343 146.930 103.584 1.00 76.09 124 PRO D C 1
ATOM 9413 O O . PRO D 1 124 ? 173.455 147.771 103.412 1.00 76.09 124 PRO D O 1
ATOM 9417 N N . MET D 1 125 ? 175.633 147.243 103.618 1.00 77.89 125 MET D N 1
ATOM 9418 C CA . MET D 1 125 ? 176.098 148.618 103.554 1.00 77.89 125 MET D CA 1
ATOM 9419 C C . MET D 1 125 ? 176.656 148.981 102.187 1.00 77.89 125 MET D C 1
ATOM 9420 O O . MET D 1 125 ? 177.296 150.027 102.046 1.00 77.89 125 MET D O 1
ATOM 9425 N N . GLN D 1 126 ? 176.431 148.138 101.180 1.00 86.67 126 GLN D N 1
ATOM 9426 C CA . GLN D 1 126 ? 176.743 148.498 99.804 1.00 86.67 126 GLN D CA 1
ATOM 9427 C C . GLN D 1 126 ? 175.825 149.584 99.261 1.00 86.67 126 GLN D C 1
ATOM 9428 O O . GLN D 1 126 ? 175.932 149.928 98.079 1.00 86.67 126 GLN D O 1
ATOM 9434 N N . GLU D 1 127 ? 174.931 150.128 100.091 1.00 87.58 127 GLU D N 1
ATOM 9435 C CA . GLU D 1 127 ? 174.155 151.305 99.728 1.00 87.58 127 GLU D CA 1
ATOM 9436 C C . GLU D 1 127 ? 175.009 152.562 99.661 1.00 87.58 127 GLU D C 1
ATOM 9437 O O . GLU D 1 127 ? 174.514 153.604 99.220 1.00 87.58 127 GLU D O 1
ATOM 9443 N N . LEU D 1 128 ? 176.263 152.497 100.111 1.00 89.03 128 LEU D N 1
ATOM 9444 C CA . LEU D 1 128 ? 177.189 153.603 99.899 1.00 89.03 128 LEU D CA 1
ATOM 9445 C C . LEU D 1 128 ? 177.537 153.734 98.422 1.00 89.03 128 LEU D C 1
ATOM 9446 O O . LEU D 1 128 ? 177.252 154.757 97.791 1.00 89.03 128 LEU D O 1
ATOM 9451 N N . LEU D 1 129 ? 178.147 152.693 97.851 1.00 92.47 129 LEU D N 1
ATOM 9452 C CA . LEU D 1 129 ? 178.520 152.731 96.440 1.00 92.47 129 LEU D CA 1
ATOM 9453 C C . LEU D 1 129 ? 177.288 152.740 95.542 1.00 92.47 129 LEU D C 1
ATOM 9454 O O . LEU D 1 129 ? 177.285 153.384 94.487 1.00 92.47 129 LEU D O 1
ATOM 9459 N N . ASP D 1 130 ? 176.235 152.036 95.942 1.00 92.75 130 ASP D N 1
ATOM 9460 C CA . ASP D 1 130 ? 174.994 152.017 95.188 1.00 92.75 130 ASP D CA 1
ATOM 9461 C C . ASP D 1 130 ? 174.121 153.213 95.560 1.00 92.75 130 ASP D C 1
ATOM 9462 O O . ASP D 1 130 ? 174.386 153.938 96.520 1.00 92.75 130 ASP D O 1
ATOM 9467 N N . PHE D 1 131 ? 173.077 153.423 94.760 1.00 93.80 131 PHE D N 1
ATOM 9468 C CA . PHE D 1 131 ? 172.051 154.436 95.005 1.00 93.80 131 PHE D CA 1
ATOM 9469 C C . PHE D 1 131 ? 172.614 155.855 95.044 1.00 93.80 131 PHE D C 1
ATOM 9470 O O . PHE D 1 131 ? 171.991 156.754 95.616 1.00 93.80 131 PHE D O 1
ATOM 9478 N N . HIS D 1 132 ? 173.780 156.083 94.438 1.00 96.22 132 HIS D N 1
ATOM 9479 C CA . HIS D 1 132 ? 174.298 157.438 94.282 1.00 96.22 132 HIS D CA 1
ATOM 9480 C C . HIS D 1 132 ? 173.634 158.197 93.143 1.00 96.22 132 HIS D C 1
ATOM 9481 O O . HIS D 1 132 ? 174.016 159.343 92.883 1.00 96.22 132 HIS D O 1
ATOM 9488 N N . LYS D 1 133 ? 172.661 157.595 92.462 1.00 98.53 133 LYS D N 1
ATOM 9489 C CA . LYS D 1 133 ? 172.061 158.200 91.280 1.00 98.53 133 LYS D CA 1
ATOM 9490 C C . LYS D 1 133 ? 171.111 159.339 91.635 1.00 98.53 133 LYS D C 1
ATOM 9491 O O . LYS D 1 133 ? 169.888 159.163 91.624 1.00 98.53 133 LYS D O 1
ATOM 9497 N N . ALA D 1 134 ? 171.673 160.507 91.945 1.00 99.17 134 ALA D N 1
ATOM 9498 C CA . ALA D 1 134 ? 170.922 161.750 92.121 1.00 99.17 134 ALA D CA 1
ATOM 9499 C C . ALA D 1 134 ? 169.849 161.609 93.204 1.00 99.17 134 ALA D C 1
ATOM 9500 O O . ALA D 1 134 ? 168.646 161.698 92.955 1.00 99.17 134 ALA D O 1
ATOM 9502 N N . HIS D 1 135 ? 170.324 161.383 94.426 1.00 97.72 135 HIS D N 1
ATOM 9503 C CA . HIS D 1 135 ? 169.456 161.276 95.589 1.00 97.72 135 HIS D CA 1
ATOM 9504 C C . HIS D 1 135 ? 169.887 162.277 96.649 1.00 97.72 135 HIS D C 1
ATOM 9505 O O . HIS D 1 135 ? 171.083 162.443 96.907 1.00 97.72 135 HIS D O 1
ATOM 9512 N N . GLY D 1 136 ? 168.907 162.947 97.258 1.00 95.07 136 GLY D N 1
ATOM 9513 C CA . GLY D 1 136 ? 169.192 163.705 98.465 1.00 95.07 136 GLY D CA 1
ATOM 9514 C C . GLY D 1 136 ? 169.650 162.802 99.593 1.00 95.07 136 GLY D C 1
ATOM 9515 O O . GLY D 1 136 ? 170.563 163.145 100.348 1.00 95.07 136 GLY D O 1
ATOM 9516 N N . GLY D 1 137 ? 169.016 161.641 99.725 1.00 93.17 137 GLY D N 1
ATOM 9517 C CA . GLY D 1 137 ? 169.515 160.564 100.553 1.00 93.17 137 GLY D CA 1
ATOM 9518 C C . GLY D 1 137 ? 169.676 159.315 99.712 1.00 93.17 137 GLY D C 1
ATOM 9519 O O . GLY D 1 137 ? 168.702 158.833 99.126 1.00 93.17 137 GLY D O 1
ATOM 9520 N N . GLU D 1 138 ? 170.891 158.771 99.653 1.00 91.14 138 GLU D N 1
ATOM 9521 C CA . GLU D 1 138 ? 171.224 157.708 98.703 1.00 91.14 138 GLU D CA 1
ATOM 9522 C C . GLU D 1 138 ? 170.543 156.417 99.145 1.00 91.14 138 GLU D C 1
ATOM 9523 O O . GLU D 1 138 ? 171.148 155.519 99.734 1.00 91.14 138 GLU D O 1
ATOM 9529 N N . GLY D 1 139 ? 169.258 156.314 98.821 1.00 92.14 139 GLY D N 1
ATOM 9530 C CA . GLY D 1 139 ? 168.452 155.232 99.360 1.00 92.14 139 GLY D CA 1
ATOM 9531 C C . GLY D 1 139 ? 168.348 155.315 100.865 1.00 92.14 139 GLY D C 1
ATOM 9532 O O . GLY D 1 139 ? 168.442 154.291 101.554 1.00 92.14 139 GLY D O 1
ATOM 9533 N N . THR D 1 140 ? 168.164 156.526 101.393 1.00 87.25 140 THR D N 1
ATOM 9534 C CA . THR D 1 140 ? 168.289 156.738 102.830 1.00 87.25 140 THR D CA 1
ATOM 9535 C C . THR D 1 140 ? 167.214 155.996 103.616 1.00 87.25 140 THR D C 1
ATOM 9536 O O . THR D 1 140 ? 167.515 155.373 104.639 1.00 87.25 140 THR D O 1
ATOM 9540 N N . ILE D 1 141 ? 165.966 156.019 103.156 1.00 88.73 141 ILE D N 1
ATOM 9541 C CA . ILE D 1 141 ? 164.915 155.365 103.926 1.00 88.73 141 ILE D CA 1
ATOM 9542 C C . ILE D 1 141 ? 164.937 153.877 103.598 1.00 88.73 141 ILE D C 1
ATOM 9543 O O . ILE D 1 141 ? 164.186 153.387 102.746 1.00 88.73 141 ILE D O 1
ATOM 9548 N N . MET D 1 142 ? 165.809 153.150 104.289 1.00 84.88 142 MET D N 1
ATOM 9549 C CA . MET D 1 142 ? 165.963 151.723 104.058 1.00 84.88 142 MET D CA 1
ATOM 9550 C C . MET D 1 142 ? 164.734 150.990 104.578 1.00 84.88 142 MET D C 1
ATOM 9551 O O . MET D 1 142 ? 164.248 151.278 105.675 1.00 84.88 142 MET D O 1
ATOM 9556 N N . VAL D 1 143 ? 164.221 150.054 103.785 1.00 87.76 143 VAL D N 1
ATOM 9557 C CA . VAL D 1 143 ? 162.941 149.423 104.069 1.00 87.76 143 VAL D CA 1
ATOM 9558 C C . VAL D 1 143 ? 163.094 147.911 104.042 1.00 87.76 143 VAL D C 1
ATOM 9559 O O . VAL D 1 143 ? 163.888 147.355 103.277 1.00 87.76 143 VAL D O 1
ATOM 9563 N N . SER D 1 144 ? 162.317 147.247 104.894 1.00 88.91 144 SER D N 1
ATOM 9564 C CA . SER D 1 144 ? 162.315 145.796 105.002 1.00 88.91 144 SER D CA 1
ATOM 9565 C C . SER D 1 144 ? 160.891 145.277 104.873 1.00 88.91 144 SER D C 1
ATOM 9566 O O . SER D 1 144 ? 159.935 145.935 105.290 1.00 88.91 144 SER D O 1
ATOM 9569 N N . GLN D 1 145 ? 160.759 144.086 104.295 1.00 96.05 145 GLN D N 1
ATOM 9570 C CA . GLN D 1 145 ? 159.457 143.477 104.052 1.00 96.05 145 GLN D CA 1
ATOM 9571 C C . GLN D 1 145 ? 159.011 142.725 105.299 1.00 96.05 145 GLN D C 1
ATOM 9572 O O . GLN D 1 145 ? 159.667 141.765 105.717 1.00 96.05 145 GLN D O 1
ATOM 9578 N N . VAL D 1 146 ? 157.901 143.158 105.890 1.00 102.03 146 VAL D N 1
ATOM 9579 C CA . VAL D 1 146 ? 157.343 142.525 107.080 1.00 102.03 146 VAL D CA 1
ATOM 9580 C C . VAL D 1 146 ? 155.858 142.292 106.843 1.00 102.03 146 VAL D C 1
ATOM 9581 O O . VAL D 1 146 ? 155.126 143.230 106.507 1.00 102.03 146 VAL D O 1
ATOM 9585 N N . THR D 1 147 ? 155.415 141.044 107.019 1.00 109.39 147 THR D N 1
ATOM 9586 C CA . THR D 1 147 ? 154.006 140.712 106.838 1.00 109.39 147 THR D CA 1
ATOM 9587 C C . THR D 1 147 ? 153.129 141.269 107.951 1.00 109.39 147 THR D C 1
ATOM 9588 O O . THR D 1 147 ? 151.903 141.294 107.803 1.00 109.39 147 THR D O 1
ATOM 9592 N N . GLN D 1 148 ? 153.725 141.711 109.055 1.00 111.20 148 GLN D N 1
ATOM 9593 C CA . GLN D 1 148 ? 153.000 142.283 110.188 1.00 111.20 148 GLN D CA 1
ATOM 9594 C C . GLN D 1 148 ? 153.050 143.806 110.168 1.00 111.20 148 GLN D C 1
ATOM 9595 O O . GLN D 1 148 ? 153.159 144.449 111.216 1.00 111.20 148 GLN D O 1
ATOM 9601 N N . TRP D 1 149 ? 152.982 144.402 108.974 1.00 111.33 149 TRP D N 1
ATOM 9602 C CA . TRP D 1 149 ? 153.153 145.846 108.843 1.00 111.33 149 TRP D CA 1
ATOM 9603 C C . TRP D 1 149 ? 152.041 146.624 109.536 1.00 111.33 149 TRP D C 1
ATOM 9604 O O . TRP D 1 149 ? 152.232 147.795 109.884 1.00 111.33 149 TRP D O 1
ATOM 9615 N N . GLU D 1 150 ? 150.877 146.003 109.737 1.00 112.05 150 GLU D N 1
ATOM 9616 C CA . GLU D 1 150 ? 149.765 146.702 110.376 1.00 112.05 150 GLU D CA 1
ATOM 9617 C C . GLU D 1 150 ? 150.107 147.090 111.810 1.00 112.05 150 GLU D C 1
ATOM 9618 O O . GLU D 1 150 ? 149.924 148.244 112.214 1.00 112.05 150 GLU D O 1
ATOM 9624 N N . LYS D 1 151 ? 150.610 146.136 112.596 1.00 110.86 151 LYS D N 1
ATOM 9625 C CA . LYS D 1 151 ? 150.936 146.429 113.988 1.00 110.86 151 LYS D CA 1
ATOM 9626 C C . LYS D 1 151 ? 152.219 147.244 114.102 1.00 110.86 151 LYS D C 1
ATOM 9627 O O . LYS D 1 151 ? 152.376 148.032 115.042 1.00 110.86 151 LYS D O 1
ATOM 9633 N N . TYR D 1 152 ? 153.151 147.066 113.162 1.00 105.37 152 TYR D N 1
ATOM 9634 C CA . TYR D 1 152 ? 154.343 147.909 113.149 1.00 105.37 152 TYR D CA 1
ATOM 9635 C C . TYR D 1 152 ? 153.976 149.365 112.887 1.00 105.37 152 TYR D C 1
ATOM 9636 O O . TYR D 1 152 ? 154.533 150.275 113.512 1.00 105.37 152 TYR D O 1
ATOM 9645 N N . GLY D 1 153 ? 153.043 149.602 111.967 1.00 108.95 153 GLY D N 1
ATOM 9646 C CA . GLY D 1 153 ? 152.413 150.899 111.835 1.00 108.95 153 GLY D CA 1
ATOM 9647 C C . GLY D 1 153 ? 153.208 151.972 111.129 1.00 108.95 153 GLY D C 1
ATOM 9648 O O . GLY D 1 153 ? 152.799 153.135 111.161 1.00 108.95 153 GLY D O 1
ATOM 9649 N N . VAL D 1 154 ? 154.330 151.636 110.500 1.00 105.08 154 VAL D N 1
ATOM 9650 C CA . VAL D 1 154 ? 155.105 152.591 109.712 1.00 105.08 154 VAL D CA 1
ATOM 9651 C C . VAL D 1 154 ? 155.324 151.951 108.348 1.00 105.08 154 VAL D C 1
ATOM 9652 O O . VAL D 1 154 ? 156.300 151.221 108.147 1.00 105.08 154 VAL D O 1
ATOM 9656 N N . VAL D 1 155 ? 154.427 152.224 107.407 1.00 103.86 155 VAL D N 1
ATOM 9657 C CA . VAL D 1 155 ? 154.479 151.634 106.074 1.00 103.86 155 VAL D CA 1
ATOM 9658 C C . VAL D 1 155 ? 155.017 152.668 105.098 1.00 103.86 155 VAL D C 1
ATOM 9659 O O . VAL D 1 155 ? 154.531 153.805 105.045 1.00 103.86 155 VAL D O 1
ATOM 9663 N N . VAL D 1 156 ? 156.026 152.277 104.324 1.00 100.96 156 VAL D N 1
ATOM 9664 C CA . VAL D 1 156 ? 156.658 153.148 103.342 1.00 100.96 156 VAL D CA 1
ATOM 9665 C C . VAL D 1 156 ? 156.208 152.709 101.957 1.00 100.96 156 VAL D C 1
ATOM 9666 O O . VAL D 1 156 ? 156.374 151.541 101.586 1.00 100.96 156 VAL D O 1
ATOM 9670 N N . TYR D 1 157 ? 155.641 153.642 101.197 1.00 107.12 157 TYR D N 1
ATOM 9671 C CA . TYR D 1 157 ? 155.134 153.358 99.856 1.00 107.12 157 TYR D CA 1
ATOM 9672 C C . TYR D 1 157 ? 156.266 153.583 98.861 1.00 107.12 157 TYR D C 1
ATOM 9673 O O . TYR D 1 157 ? 156.488 154.704 98.397 1.00 107.12 157 TYR D O 1
ATOM 9682 N N . SER D 1 158 ? 156.983 152.513 98.530 1.00 106.72 158 SER D N 1
ATOM 9683 C CA . SER D 1 158 ? 158.130 152.598 97.632 1.00 106.72 158 SER D CA 1
ATOM 9684 C C . SER D 1 158 ? 157.764 152.039 96.266 1.00 106.72 158 SER D C 1
ATOM 9685 O O . SER D 1 158 ? 157.583 150.818 96.130 1.00 106.72 158 SER D O 1
ATOM 9688 N N . PRO D 1 159 ? 157.643 152.868 95.238 1.00 107.60 159 PRO D N 1
ATOM 9689 C CA . PRO D 1 159 ? 157.370 152.370 93.889 1.00 107.60 159 PRO D CA 1
ATOM 9690 C C . PRO D 1 159 ? 158.666 151.953 93.200 1.00 107.60 159 PRO D C 1
ATOM 9691 O O . PRO D 1 159 ? 159.745 151.964 93.788 1.00 107.60 159 PRO D O 1
ATOM 9695 N N . GLN D 1 160 ? 158.538 151.580 91.925 1.00 107.11 160 GLN D N 1
ATOM 9696 C CA . GLN D 1 160 ? 159.711 151.182 91.154 1.00 107.11 160 GLN D CA 1
ATOM 9697 C C . GLN D 1 160 ? 160.660 152.352 90.926 1.00 107.11 160 GLN D C 1
ATOM 9698 O O . GLN D 1 160 ? 161.855 152.141 90.688 1.00 107.11 160 GLN D O 1
ATOM 9704 N N . ASN D 1 161 ? 160.152 153.584 90.988 1.00 104.52 161 ASN D N 1
ATOM 9705 C CA . ASN D 1 161 ? 161.010 154.759 90.913 1.00 104.52 161 ASN D CA 1
ATOM 9706 C C . ASN D 1 161 ? 161.681 155.073 92.243 1.00 104.52 161 ASN D C 1
ATOM 9707 O O . ASN D 1 161 ? 162.565 155.936 92.283 1.00 104.52 161 ASN D O 1
ATOM 9712 N N . TYR D 1 162 ? 161.277 154.402 93.323 1.00 102.70 162 TYR D N 1
ATOM 9713 C CA . TYR D 1 162 ? 161.815 154.556 94.672 1.00 102.70 162 TYR D CA 1
ATOM 9714 C C . TYR D 1 162 ? 161.536 155.927 95.272 1.00 102.70 162 TYR D C 1
ATOM 9715 O O . TYR D 1 162 ? 162.147 156.284 96.285 1.00 102.70 162 TYR D O 1
ATOM 9724 N N . GLN D 1 163 ? 160.632 156.705 94.685 1.00 102.30 163 GLN D N 1
ATOM 9725 C CA . GLN D 1 163 ? 160.288 158.014 95.227 1.00 102.30 163 GLN D CA 1
ATOM 9726 C C . GLN D 1 163 ? 159.177 157.855 96.258 1.00 102.30 163 GLN D C 1
ATOM 9727 O O . GLN D 1 163 ? 158.076 157.404 95.927 1.00 102.30 163 GLN D O 1
ATOM 9733 N N . ILE D 1 164 ? 159.460 158.236 97.501 1.00 101.60 164 ILE D N 1
ATOM 9734 C CA . ILE D 1 164 ? 158.523 158.018 98.600 1.00 101.60 164 ILE D CA 1
ATOM 9735 C C . ILE D 1 164 ? 157.339 158.963 98.424 1.00 101.60 164 ILE D C 1
ATOM 9736 O O . ILE D 1 164 ? 157.489 160.185 98.507 1.00 101.60 164 ILE D O 1
ATOM 9741 N N . GLU D 1 165 ? 156.157 158.396 98.178 1.00 105.72 165 GLU D N 1
ATOM 9742 C CA . GLU D 1 165 ? 154.963 159.219 98.022 1.00 105.72 165 GLU D CA 1
ATOM 9743 C C . GLU D 1 165 ? 154.497 159.776 99.361 1.00 105.72 165 GLU D C 1
ATOM 9744 O O . GLU D 1 165 ? 154.183 160.968 99.472 1.00 105.72 165 GLU D O 1
ATOM 9750 N N . ARG D 1 166 ? 154.453 158.935 100.391 1.00 105.50 166 ARG D N 1
ATOM 9751 C CA . ARG D 1 166 ? 153.926 159.343 101.688 1.00 105.50 166 ARG D CA 1
ATOM 9752 C C . ARG D 1 166 ? 154.284 158.286 102.724 1.00 105.50 166 ARG D C 1
ATOM 9753 O O . ARG D 1 166 ? 154.714 157.178 102.391 1.00 105.50 166 ARG D O 1
ATOM 9761 N N . PHE D 1 167 ? 154.099 158.650 103.989 1.00 102.51 167 PHE D N 1
ATOM 9762 C CA . PHE D 1 167 ? 154.205 157.735 105.117 1.00 102.51 167 PHE D CA 1
ATOM 9763 C C . PHE D 1 167 ? 152.825 157.569 105.735 1.00 102.51 167 PHE D C 1
ATOM 9764 O O . PHE D 1 167 ? 152.161 158.562 106.052 1.00 102.51 167 PHE D O 1
ATOM 9772 N N . VAL D 1 168 ? 152.395 156.322 105.907 1.00 107.00 168 VAL D N 1
ATOM 9773 C CA . VAL D 1 168 ? 151.063 156.013 106.412 1.00 107.00 168 VAL D CA 1
ATOM 9774 C C . VAL D 1 168 ? 151.198 155.211 107.699 1.00 107.00 168 VAL D C 1
ATOM 9775 O O . VAL D 1 168 ? 151.994 154.267 107.773 1.00 107.00 168 VAL D O 1
ATOM 9779 N N . GLU D 1 169 ? 150.438 155.605 108.717 1.00 110.99 169 GLU D N 1
ATOM 9780 C CA . GLU D 1 169 ? 150.430 154.930 110.008 1.00 110.99 169 GLU D CA 1
ATOM 9781 C C . GLU D 1 169 ? 149.166 154.087 110.114 1.00 110.99 169 GLU D C 1
ATOM 9782 O O . GLU D 1 169 ? 148.054 154.619 110.027 1.00 110.99 169 GLU D O 1
ATOM 9788 N N . LYS D 1 170 ? 149.341 152.783 110.310 1.00 112.13 170 LYS D N 1
ATOM 9789 C CA . LYS D 1 170 ? 148.240 151.828 110.366 1.00 112.13 170 LYS D CA 1
ATOM 9790 C C . LYS D 1 170 ? 147.330 151.940 109.140 1.00 112.13 170 LYS D C 1
ATOM 9791 O O . LYS D 1 170 ? 146.148 152.283 109.266 1.00 112.13 170 LYS D O 1
ATOM 9797 N N . PRO D 1 171 ? 147.844 151.661 107.942 1.00 113.24 171 PRO D N 1
ATOM 9798 C CA . PRO D 1 171 ? 147.015 151.809 106.741 1.00 113.24 171 PRO D CA 1
ATOM 9799 C C . PRO D 1 171 ? 145.987 150.694 106.632 1.00 113.24 171 PRO D C 1
ATOM 9800 O O . PRO D 1 171 ? 146.295 149.516 106.828 1.00 113.24 171 PRO D O 1
ATOM 9804 N N . SER D 1 172 ? 144.749 151.081 106.316 1.00 114.19 172 SER D N 1
ATOM 9805 C CA . SER D 1 172 ? 143.690 150.093 106.141 1.00 114.19 172 SER D CA 1
ATOM 9806 C C . SER D 1 172 ? 143.848 149.342 104.824 1.00 114.19 172 SER D C 1
ATOM 9807 O O . SER D 1 172 ? 143.668 148.119 104.774 1.00 114.19 172 SER D O 1
ATOM 9810 N N . ARG D 1 173 ? 144.182 150.053 103.752 1.00 114.31 173 ARG D N 1
ATOM 9811 C CA . ARG D 1 173 ? 144.371 149.445 102.445 1.00 114.31 173 ARG D CA 1
ATOM 9812 C C . ARG D 1 173 ? 145.804 148.948 102.297 1.00 114.31 173 ARG D C 1
ATOM 9813 O O . ARG D 1 173 ? 146.738 149.503 102.882 1.00 114.31 173 ARG D O 1
ATOM 9821 N N . PHE D 1 174 ? 145.970 147.891 101.503 1.00 113.21 174 PHE D N 1
ATOM 9822 C CA . PHE D 1 174 ? 147.286 147.302 101.291 1.00 113.21 174 PHE D CA 1
ATOM 9823 C C . PHE D 1 174 ? 148.127 148.181 100.373 1.00 113.21 174 PHE D C 1
ATOM 9824 O O . PHE D 1 174 ? 148.347 147.845 99.205 1.00 113.21 174 PHE D O 1
ATOM 9832 N N . LEU D 1 175 ? 148.586 149.322 100.892 1.00 111.70 175 LEU D N 1
ATOM 9833 C CA . LEU D 1 175 ? 149.456 150.194 100.110 1.00 111.70 175 LEU D CA 1
ATOM 9834 C C . LEU D 1 175 ? 150.812 149.544 99.865 1.00 111.70 175 LEU D C 1
ATOM 9835 O O . LEU D 1 175 ? 151.366 149.643 98.764 1.00 111.70 175 LEU D O 1
ATOM 9840 N N . GLY D 1 176 ? 151.359 148.881 100.877 1.00 109.86 176 GLY D N 1
ATOM 9841 C CA . GLY D 1 176 ? 152.640 148.218 100.738 1.00 109.86 176 GLY D CA 1
ATOM 9842 C C . GLY D 1 176 ? 152.998 147.481 102.007 1.00 109.86 176 GLY D C 1
ATOM 9843 O O . GLY D 1 176 ? 152.372 147.669 103.056 1.00 109.86 176 GLY D O 1
ATOM 9844 N N . ASP D 1 177 ? 154.021 146.633 101.896 1.00 104.51 177 ASP D N 1
ATOM 9845 C CA . ASP D 1 177 ? 154.495 145.844 103.023 1.00 104.51 177 ASP D CA 1
ATOM 9846 C C . ASP D 1 177 ? 155.812 146.334 103.603 1.00 104.51 177 ASP D C 1
ATOM 9847 O O . ASP D 1 177 ? 156.148 145.955 104.729 1.00 104.51 177 ASP D O 1
ATOM 9852 N N . ARG D 1 178 ? 156.560 147.156 102.873 1.00 96.98 178 ARG D N 1
ATOM 9853 C CA . ARG D 1 178 ? 157.845 147.634 103.359 1.00 96.98 178 ARG D CA 1
ATOM 9854 C C . ARG D 1 178 ? 157.662 148.585 104.535 1.00 96.98 178 ARG D C 1
ATOM 9855 O O . ARG D 1 178 ? 156.756 149.423 104.545 1.00 96.98 178 ARG D O 1
ATOM 9863 N N . ILE D 1 179 ? 158.534 148.448 105.535 1.00 91.65 179 ILE D N 1
ATOM 9864 C CA . ILE D 1 179 ? 158.532 149.311 106.707 1.00 91.65 179 ILE D CA 1
ATOM 9865 C C . ILE D 1 179 ? 159.942 149.846 106.913 1.00 91.65 179 ILE D C 1
ATOM 9866 O O . ILE D 1 179 ? 160.919 149.308 106.388 1.00 91.65 179 ILE D O 1
ATOM 9871 N N . ASN D 1 180 ? 160.033 150.918 107.698 1.00 81.99 180 ASN D N 1
ATOM 9872 C CA . ASN D 1 180 ? 161.316 151.556 107.963 1.00 81.99 180 ASN D CA 1
ATOM 9873 C C . ASN D 1 180 ? 162.266 150.594 108.666 1.00 81.99 180 ASN D C 1
ATOM 9874 O O . ASN D 1 180 ? 161.860 149.809 109.527 1.00 81.99 180 ASN D O 1
ATOM 9879 N N . ALA D 1 181 ? 163.543 150.656 108.289 1.00 75.71 181 ALA D N 1
ATOM 9880 C CA . ALA D 1 181 ? 164.561 149.769 108.834 1.00 75.71 181 ALA D CA 1
ATOM 9881 C C . ALA D 1 181 ? 165.544 150.469 109.761 1.00 75.71 181 ALA D C 1
ATOM 9882 O O . ALA D 1 181 ? 166.407 149.802 110.339 1.00 75.71 181 ALA D O 1
ATOM 9884 N N . GLY D 1 182 ? 165.452 151.787 109.912 1.00 70.97 182 GLY D N 1
ATOM 9885 C CA . GLY D 1 182 ? 166.277 152.499 110.864 1.00 70.97 182 GLY D CA 1
ATOM 9886 C C . GLY D 1 182 ? 167.703 152.767 110.436 1.00 70.97 182 GLY D C 1
ATOM 9887 O O . GLY D 1 182 ? 168.502 153.216 111.266 1.00 70.97 182 GLY D O 1
ATOM 9888 N N . ILE D 1 183 ? 168.055 152.508 109.180 1.00 72.72 183 ILE D N 1
ATOM 9889 C CA . ILE D 1 183 ? 169.383 152.797 108.652 1.00 72.72 183 ILE D CA 1
ATOM 9890 C C . ILE D 1 183 ? 169.228 153.800 107.520 1.00 72.72 183 ILE D C 1
ATOM 9891 O O . ILE D 1 183 ? 168.378 153.621 106.640 1.00 72.72 183 ILE D O 1
ATOM 9896 N N . TYR D 1 184 ? 170.040 154.854 107.543 1.00 75.28 184 TYR D N 1
ATOM 9897 C CA . TYR D 1 184 ? 169.874 155.985 106.649 1.00 75.28 184 TYR D CA 1
ATOM 9898 C C . TYR D 1 184 ? 171.244 156.441 106.168 1.00 75.28 184 TYR D C 1
ATOM 9899 O O . TYR D 1 184 ? 172.260 156.205 106.823 1.00 75.28 184 TYR D O 1
ATOM 9908 N N . ILE D 1 185 ? 171.268 157.119 105.026 1.00 81.09 185 ILE D N 1
ATOM 9909 C CA . ILE D 1 185 ? 172.486 157.752 104.532 1.00 81.09 185 ILE D CA 1
ATOM 9910 C C . ILE D 1 185 ? 172.109 159.084 103.897 1.00 81.09 185 ILE D C 1
ATOM 9911 O O . ILE D 1 185 ? 171.306 159.127 102.960 1.00 81.09 185 ILE D O 1
ATOM 9916 N N . PHE D 1 186 ? 172.686 160.169 104.407 1.00 80.67 186 PHE D N 1
ATOM 9917 C CA . PHE D 1 186 ? 172.273 161.517 104.047 1.00 80.67 186 PHE D CA 1
ATOM 9918 C C . PHE D 1 186 ? 173.436 162.302 103.462 1.00 80.67 186 PHE D C 1
ATOM 9919 O O . PHE D 1 186 ? 174.575 162.179 103.923 1.00 80.67 186 PHE D O 1
ATOM 9927 N N . ASN D 1 187 ? 173.142 163.108 102.447 1.00 86.29 187 ASN D N 1
ATOM 9928 C CA . ASN D 1 187 ? 174.037 164.195 102.089 1.00 86.29 187 ASN D CA 1
ATOM 9929 C C . ASN D 1 187 ? 173.916 165.303 103.128 1.00 86.29 187 ASN D C 1
ATOM 9930 O O . ASN D 1 187 ? 172.836 165.564 103.661 1.00 86.29 187 ASN D O 1
ATOM 9935 N N . LYS D 1 188 ? 175.040 165.962 103.412 1.00 87.04 188 LYS D N 1
ATOM 9936 C CA . LYS D 1 188 ? 175.092 166.879 104.545 1.00 87.04 188 LYS D CA 1
ATOM 9937 C C . LYS D 1 188 ? 174.189 168.095 104.378 1.00 87.04 188 LYS D C 1
ATOM 9938 O O . LYS D 1 188 ? 173.941 168.798 105.365 1.00 87.04 188 LYS D O 1
ATOM 9944 N N . SER D 1 189 ? 173.677 168.349 103.170 1.00 86.65 189 SER D N 1
ATOM 9945 C CA . SER D 1 189 ? 172.735 169.445 102.972 1.00 86.65 189 SER D CA 1
ATOM 9946 C C . SER D 1 189 ? 171.499 169.310 103.852 1.00 86.65 189 SER D C 1
ATOM 9947 O O . SER D 1 189 ? 170.868 170.324 104.174 1.00 86.65 189 SER D O 1
ATOM 9950 N N . ILE D 1 190 ? 171.150 168.085 104.260 1.00 86.07 190 ILE D N 1
ATOM 9951 C CA . ILE D 1 190 ? 170.011 167.876 105.145 1.00 86.07 190 ILE D CA 1
ATOM 9952 C C . ILE D 1 190 ? 170.175 168.634 106.453 1.00 86.07 190 ILE D C 1
ATOM 9953 O O . ILE D 1 190 ? 169.179 168.963 107.107 1.00 86.07 190 ILE D O 1
ATOM 9958 N N . LEU D 1 191 ? 171.416 168.936 106.851 1.00 85.71 191 LEU D N 1
ATOM 9959 C CA . LEU D 1 191 ? 171.625 169.693 108.080 1.00 85.71 191 LEU D CA 1
ATOM 9960 C C . LEU D 1 191 ? 170.968 171.065 108.010 1.00 85.71 191 LEU D C 1
ATOM 9961 O O . LEU D 1 191 ? 170.625 171.641 109.049 1.00 85.71 191 LEU D O 1
ATOM 9966 N N . ASP D 1 192 ? 170.780 171.603 106.803 1.00 86.37 192 ASP D N 1
ATOM 9967 C CA . ASP D 1 192 ? 170.072 172.871 106.669 1.00 86.37 192 ASP D CA 1
ATOM 9968 C C . ASP D 1 192 ? 168.584 172.706 106.958 1.00 86.37 192 ASP D C 1
ATOM 9969 O O . ASP D 1 192 ? 167.952 173.605 107.525 1.00 86.37 192 ASP D O 1
ATOM 9974 N N . ARG D 1 193 ? 168.010 171.564 106.575 1.00 85.91 193 ARG D N 1
ATOM 9975 C CA . ARG D 1 193 ? 166.577 171.354 106.756 1.00 85.91 193 ARG D CA 1
ATOM 9976 C C . ARG D 1 193 ? 166.220 171.150 108.223 1.00 85.91 193 ARG D C 1
ATOM 9977 O O . ARG D 1 193 ? 165.157 171.592 108.676 1.00 85.91 193 ARG D O 1
ATOM 9985 N N . ILE D 1 194 ? 167.086 170.487 108.977 1.00 85.05 194 ILE D N 1
ATOM 9986 C CA . ILE D 1 194 ? 166.765 170.141 110.366 1.00 85.05 194 ILE D CA 1
ATOM 9987 C C . ILE D 1 194 ? 166.875 171.388 111.238 1.00 85.05 194 ILE D C 1
ATOM 9988 O O . ILE D 1 194 ? 167.933 172.042 111.249 1.00 85.05 194 ILE D O 1
ATOM 9993 N N . PRO D 1 195 ? 165.832 171.755 111.976 1.00 84.62 195 PRO D N 1
ATOM 9994 C CA . PRO D 1 195 ? 165.904 172.940 112.831 1.00 84.62 195 PRO D CA 1
ATOM 9995 C C . PRO D 1 195 ? 166.615 172.627 114.134 1.00 84.62 195 PRO D C 1
ATOM 9996 O O . PRO D 1 195 ? 166.645 171.468 114.572 1.00 84.62 195 PRO D O 1
ATOM 10000 N N . PRO D 1 196 ? 167.198 173.634 114.790 1.00 84.15 196 PRO D N 1
ATOM 10001 C CA . PRO D 1 196 ? 167.884 173.394 116.078 1.00 84.15 196 PRO D CA 1
ATOM 10002 C C . PRO D 1 196 ? 166.909 173.372 117.250 1.00 84.15 196 PRO D C 1
ATOM 10003 O O . PRO D 1 196 ? 166.863 174.267 118.101 1.00 84.15 196 PRO D O 1
ATOM 10007 N N . ARG D 1 197 ? 166.104 172.316 117.301 1.00 80.68 197 ARG D N 1
ATOM 10008 C CA . ARG D 1 197 ? 165.095 172.145 118.339 1.00 80.68 197 ARG D CA 1
ATOM 10009 C C . ARG D 1 197 ? 164.693 170.677 118.363 1.00 80.68 197 ARG D C 1
ATOM 10010 O O . ARG D 1 197 ? 165.175 169.870 117.563 1.00 80.68 197 ARG D O 1
ATOM 10018 N N . ARG D 1 198 ? 163.806 170.340 119.294 1.00 76.51 198 ARG D N 1
ATOM 10019 C CA . ARG D 1 198 ? 163.296 168.978 119.384 1.00 76.51 198 ARG D CA 1
ATOM 10020 C C . ARG D 1 198 ? 162.440 168.668 118.163 1.00 76.51 198 ARG D C 1
ATOM 10021 O O . ARG D 1 198 ? 161.498 169.405 117.853 1.00 76.51 198 ARG D O 1
ATOM 10029 N N . ALA D 1 199 ? 162.765 167.579 117.471 1.00 75.05 199 ALA D N 1
ATOM 10030 C CA . ALA D 1 199 ? 162.038 167.190 116.273 1.00 75.05 199 ALA D CA 1
ATOM 10031 C C . ALA D 1 199 ? 162.135 165.682 116.100 1.00 75.05 199 ALA D C 1
ATOM 10032 O O . ALA D 1 199 ? 163.027 165.030 116.647 1.00 75.05 199 ALA D O 1
ATOM 10034 N N . SER D 1 200 ? 161.376 165.094 115.200 1.00 77.85 200 SER D N 1
ATOM 10035 C CA . SER D 1 200 ? 161.517 163.676 114.895 1.00 77.85 200 SER D CA 1
ATOM 10036 C C . SER D 1 200 ? 161.819 163.431 113.420 1.00 77.85 200 SER D C 1
ATOM 10037 O O . SER D 1 200 ? 161.094 163.910 112.591 1.00 77.85 200 SER D O 1
ATOM 10040 N N . ILE D 1 201 ? 162.840 162.658 113.061 1.00 79.01 201 ILE D N 1
ATOM 10041 C CA . ILE D 1 201 ? 163.095 162.375 111.658 1.00 79.01 201 ILE D CA 1
ATOM 10042 C C . ILE D 1 201 ? 161.926 161.640 111.092 1.00 79.01 201 ILE D C 1
ATOM 10043 O O . ILE D 1 201 ? 161.502 161.920 110.003 1.00 79.01 201 ILE D O 1
ATOM 10048 N N . GLU D 1 202 ? 161.374 160.707 111.828 1.00 81.66 202 GLU D N 1
ATOM 10049 C CA . GLU D 1 202 ? 160.254 159.926 111.340 1.00 81.66 202 GLU D CA 1
ATOM 10050 C C . GLU D 1 202 ? 158.985 160.709 111.059 1.00 81.66 202 GLU D C 1
ATOM 10051 O O . GLU D 1 202 ? 158.299 160.400 110.103 1.00 81.66 202 GLU D O 1
ATOM 10057 N N . LYS D 1 203 ? 158.636 161.694 111.884 1.00 84.13 203 LYS D N 1
ATOM 10058 C CA . LYS D 1 203 ? 157.366 162.435 111.706 1.00 84.13 203 LYS D CA 1
ATOM 10059 C C . LYS D 1 203 ? 157.452 163.918 111.321 1.00 84.13 203 LYS D C 1
ATOM 10060 O O . LYS D 1 203 ? 156.429 164.559 111.169 1.00 84.13 203 LYS D O 1
ATOM 10066 N N . GLU D 1 204 ? 158.648 164.469 111.203 1.00 85.11 204 GLU D N 1
ATOM 10067 C CA . GLU D 1 204 ? 158.790 165.851 110.762 1.00 85.11 204 GLU D CA 1
ATOM 10068 C C . GLU D 1 204 ? 159.638 165.991 109.508 1.00 85.11 204 GLU D C 1
ATOM 10069 O O . GLU D 1 204 ? 159.169 166.548 108.509 1.00 85.11 204 GLU D O 1
ATOM 10075 N N . ILE D 1 205 ? 160.878 165.503 109.530 1.00 85.46 205 ILE D N 1
ATOM 10076 C CA . ILE D 1 205 ? 161.771 165.687 108.390 1.00 85.46 205 ILE D CA 1
ATOM 10077 C C . ILE D 1 205 ? 161.384 164.771 107.236 1.00 85.46 205 ILE D C 1
ATOM 10078 O O . ILE D 1 205 ? 161.370 165.192 106.073 1.00 85.46 205 ILE D O 1
ATOM 10083 N N . PHE D 1 206 ? 161.080 163.510 107.534 1.00 85.63 206 PHE D N 1
ATOM 10084 C CA . PHE D 1 206 ? 160.822 162.539 106.474 1.00 85.63 206 PHE D CA 1
ATOM 10085 C C . PHE D 1 206 ? 159.576 162.839 105.647 1.00 85.63 206 PHE D C 1
ATOM 10086 O O . PHE D 1 206 ? 159.641 162.671 104.417 1.00 85.63 206 PHE D O 1
ATOM 10094 N N . PRO D 1 207 ? 158.425 163.219 106.221 1.00 87.45 207 PRO D N 1
ATOM 10095 C CA . PRO D 1 207 ? 157.310 163.641 105.352 1.00 87.45 207 PRO D CA 1
ATOM 10096 C C . PRO D 1 207 ? 157.674 164.800 104.440 1.00 87.45 207 PRO D C 1
ATOM 10097 O O . PRO D 1 207 ? 157.264 164.820 103.272 1.00 87.45 207 PRO D O 1
ATOM 10101 N N . ALA D 1 208 ? 158.446 165.766 104.944 1.00 89.93 208 ALA D N 1
ATOM 10102 C CA . ALA D 1 208 ? 158.870 166.887 104.111 1.00 89.93 208 ALA D CA 1
ATOM 10103 C C . ALA D 1 208 ? 159.760 166.419 102.968 1.00 89.93 208 ALA D C 1
ATOM 10104 O O . ALA D 1 208 ? 159.612 166.876 101.829 1.00 89.93 208 ALA D O 1
ATOM 10106 N N . MET D 1 209 ? 160.694 165.509 103.254 1.00 93.11 209 MET D N 1
ATOM 10107 C CA . MET D 1 209 ? 161.556 164.981 102.201 1.00 93.11 209 MET D CA 1
ATOM 10108 C C . MET D 1 209 ? 160.756 164.192 101.173 1.00 93.11 209 MET D C 1
ATOM 10109 O O . MET D 1 209 ? 161.024 164.278 99.969 1.00 93.11 209 MET D O 1
ATOM 10114 N N . ALA D 1 210 ? 159.777 163.407 101.630 1.00 94.75 210 ALA D N 1
ATOM 10115 C CA . ALA D 1 210 ? 158.946 162.643 100.706 1.00 94.75 210 ALA D CA 1
ATOM 10116 C C . ALA D 1 210 ? 158.130 163.564 99.809 1.00 94.75 210 ALA D C 1
ATOM 10117 O O . ALA D 1 210 ? 157.993 163.310 98.606 1.00 94.75 210 ALA D O 1
ATOM 10119 N N . ALA D 1 211 ? 157.574 164.636 100.378 1.00 93.17 211 ALA D N 1
ATOM 10120 C CA . ALA D 1 211 ? 156.847 165.606 99.566 1.00 93.17 211 ALA D CA 1
ATOM 10121 C C . ALA D 1 211 ? 157.773 166.294 98.571 1.00 93.17 211 ALA D C 1
ATOM 10122 O O . ALA D 1 211 ? 157.401 166.510 97.412 1.00 93.17 211 ALA D O 1
ATOM 10124 N N . GLU D 1 212 ? 158.986 166.642 99.005 1.00 94.28 212 GLU D N 1
ATOM 10125 C CA . GLU D 1 212 ? 159.942 167.296 98.119 1.00 94.28 212 GLU D CA 1
ATOM 10126 C C . GLU D 1 212 ? 160.484 166.358 97.049 1.00 94.28 212 GLU D C 1
ATOM 10127 O O . GLU D 1 212 ? 161.054 166.832 96.060 1.00 94.28 212 GLU D O 1
ATOM 10133 N N . GLY D 1 213 ? 160.323 165.048 97.219 1.00 97.63 213 GLY D N 1
ATOM 10134 C CA . GLY D 1 213 ? 160.811 164.102 96.235 1.00 97.63 213 GLY D CA 1
ATOM 10135 C C . GLY D 1 213 ? 162.282 163.776 96.329 1.00 97.63 213 GLY D C 1
ATOM 10136 O O . GLY D 1 213 ? 162.842 163.221 95.379 1.00 97.63 213 GLY D O 1
ATOM 10137 N N . GLN D 1 214 ? 162.932 164.108 97.443 1.00 98.58 214 GLN D N 1
ATOM 10138 C CA . GLN D 1 214 ? 164.344 163.814 97.646 1.00 98.58 214 GLN D CA 1
ATOM 10139 C C . GLN D 1 214 ? 164.569 162.592 98.527 1.00 98.58 214 GLN D C 1
ATOM 10140 O O . GLN D 1 214 ? 165.702 162.351 98.956 1.00 98.58 214 GLN D O 1
ATOM 10146 N N . LEU D 1 215 ? 163.524 161.821 98.807 1.00 97.88 215 LEU D N 1
ATOM 10147 C CA . LEU D 1 215 ? 163.607 160.656 99.678 1.00 97.88 215 LEU D CA 1
ATOM 10148 C C . LEU D 1 215 ? 163.487 159.394 98.834 1.00 97.88 215 LEU D C 1
ATOM 10149 O O . LEU D 1 215 ? 162.503 159.222 98.107 1.00 97.88 215 LEU D O 1
ATOM 10154 N N . TYR D 1 216 ? 164.484 158.515 98.932 1.00 98.04 216 TYR D N 1
ATOM 10155 C CA . TYR D 1 216 ? 164.535 157.301 98.130 1.00 98.04 216 TYR D CA 1
ATOM 10156 C C . TYR D 1 216 ? 164.667 156.084 99.033 1.00 98.04 216 TYR D C 1
ATOM 10157 O O . TYR D 1 216 ? 165.426 156.102 100.006 1.00 98.04 216 TYR D O 1
ATOM 10166 N N . ALA D 1 217 ? 163.934 155.024 98.698 1.00 94.45 217 ALA D N 1
ATOM 10167 C CA . ALA D 1 217 ? 163.897 153.815 99.509 1.00 94.45 217 ALA D CA 1
ATOM 10168 C C . ALA D 1 217 ? 164.920 152.797 99.027 1.00 94.45 217 ALA D C 1
ATOM 10169 O O . ALA D 1 217 ? 165.145 152.641 97.824 1.00 94.45 217 ALA D O 1
ATOM 10171 N N . PHE D 1 218 ? 165.536 152.105 99.980 1.00 89.60 218 PHE D N 1
ATOM 10172 C CA . PHE D 1 218 ? 166.478 151.028 99.705 1.00 89.60 218 PHE D CA 1
ATOM 10173 C C . PHE D 1 218 ? 165.905 149.735 100.269 1.00 89.60 218 PHE D C 1
ATOM 10174 O O . PHE D 1 218 ? 165.612 149.653 101.467 1.00 89.60 218 PHE D O 1
ATOM 10182 N N . ASN D 1 219 ? 165.748 148.731 99.412 1.00 88.62 219 ASN D N 1
ATOM 10183 C CA . ASN D 1 219 ? 165.173 147.467 99.845 1.00 88.62 219 ASN D CA 1
ATOM 10184 C C . ASN D 1 219 ? 166.199 146.640 100.613 1.00 88.62 219 ASN D C 1
ATOM 10185 O O . ASN D 1 219 ? 167.405 146.715 100.366 1.00 88.62 219 ASN D O 1
ATOM 10190 N N . LEU D 1 220 ? 165.703 145.843 101.555 1.00 83.67 220 LEU D N 1
ATOM 10191 C CA . LEU D 1 220 ? 166.534 144.997 102.406 1.00 83.67 220 LEU D CA 1
ATOM 10192 C C . LEU D 1 220 ? 166.218 143.539 102.096 1.00 83.67 220 LEU D C 1
ATOM 10193 O O . LEU D 1 220 ? 165.124 143.054 102.407 1.00 83.67 220 LEU D O 1
ATOM 10198 N N . GLU D 1 221 ? 167.179 142.843 101.486 1.00 81.42 221 GLU D N 1
ATOM 10199 C CA . GLU D 1 221 ? 166.969 141.450 101.106 1.00 81.42 221 GLU D CA 1
ATOM 10200 C C . GLU D 1 221 ? 167.073 140.511 102.302 1.00 81.42 221 GLU D C 1
ATOM 10201 O O . GLU D 1 221 ? 166.312 139.543 102.400 1.00 81.42 221 GLU D O 1
ATOM 10207 N N . GLY D 1 222 ? 168.002 140.777 103.216 1.00 73.68 222 GLY D N 1
ATOM 10208 C CA . GLY D 1 222 ? 168.251 139.892 104.333 1.00 73.68 222 GLY D CA 1
ATOM 10209 C C . GLY D 1 222 ? 167.259 140.083 105.464 1.00 73.68 222 GLY D C 1
ATOM 10210 O O . GLY D 1 222 ? 166.293 140.842 105.377 1.00 73.68 222 GLY D O 1
ATOM 10211 N N . PHE D 1 223 ? 167.513 139.360 106.552 1.00 62.34 223 PHE D N 1
ATOM 10212 C CA . PHE D 1 223 ? 166.669 139.454 107.733 1.00 62.34 223 PHE D CA 1
ATOM 10213 C C . PHE D 1 223 ? 166.860 140.803 108.420 1.00 62.34 223 PHE D C 1
ATOM 10214 O O . PHE D 1 223 ? 167.884 141.472 108.265 1.00 62.34 223 PHE D O 1
ATOM 10222 N N . TRP D 1 224 ? 165.848 141.201 109.186 1.00 63.13 224 TRP D N 1
ATOM 10223 C CA . TRP D 1 224 ? 165.878 142.467 109.902 1.00 63.13 224 TRP D CA 1
ATOM 10224 C C . TRP D 1 224 ? 164.965 142.370 111.112 1.00 63.13 224 TRP D C 1
ATOM 10225 O O . TRP D 1 224 ? 163.924 141.711 111.058 1.00 63.13 224 TRP D O 1
ATOM 10236 N N . MET D 1 225 ? 165.359 143.031 112.198 1.00 53.69 225 MET D N 1
ATOM 10237 C CA . MET D 1 225 ? 164.525 143.050 113.390 1.00 53.69 225 MET D CA 1
ATOM 10238 C C . MET D 1 225 ? 164.843 144.280 114.226 1.00 53.69 225 MET D C 1
ATOM 10239 O O . MET D 1 225 ? 166.007 144.554 114.522 1.00 53.69 225 MET D O 1
ATOM 10244 N N . ASP D 1 226 ? 163.798 145.010 114.602 1.00 51.59 226 ASP D N 1
ATOM 10245 C CA . ASP D 1 226 ? 163.910 146.067 115.596 1.00 51.59 226 ASP D CA 1
ATOM 10246 C C . ASP D 1 226 ? 163.736 145.448 116.974 1.00 51.59 226 ASP D C 1
ATOM 10247 O O . ASP D 1 226 ? 162.620 145.092 117.363 1.00 51.59 226 ASP D O 1
ATOM 10252 N N . VAL D 1 227 ? 164.834 145.345 117.719 1.00 43.38 227 VAL D N 1
ATOM 10253 C CA . VAL D 1 227 ? 164.890 144.544 118.934 1.00 43.38 227 VAL D CA 1
ATOM 10254 C C . VAL D 1 227 ? 164.706 145.405 120.181 1.00 43.38 227 VAL D C 1
ATOM 10255 O O . VAL D 1 227 ? 165.161 145.044 121.258 1.00 43.38 227 VAL D O 1
ATOM 10259 N N . GLY D 1 228 ? 164.036 146.545 120.040 1.00 39.82 228 GLY D N 1
ATOM 10260 C CA . GLY D 1 228 ? 163.770 147.415 121.167 1.00 39.82 228 GLY D CA 1
ATOM 10261 C C . GLY D 1 228 ? 162.701 146.929 122.119 1.00 39.82 228 GLY D C 1
ATOM 10262 O O . GLY D 1 228 ? 162.406 147.623 123.096 1.00 39.82 228 GLY D O 1
ATOM 10263 N N . GLN D 1 229 ? 162.112 145.763 121.867 1.00 37.54 229 GLN D N 1
ATOM 10264 C CA . GLN D 1 229 ? 161.123 145.165 122.744 1.00 37.54 229 GLN D CA 1
ATOM 10265 C C . GLN D 1 229 ? 161.549 143.750 123.116 1.00 37.54 229 GLN D C 1
ATOM 10266 O O . GLN D 1 229 ? 162.207 143.072 122.322 1.00 37.54 229 GLN D O 1
ATOM 10272 N N . PRO D 1 230 ? 161.196 143.280 124.316 1.00 33.97 230 PRO D N 1
ATOM 10273 C CA . PRO D 1 230 ? 161.631 141.932 124.725 1.00 33.97 230 PRO D CA 1
ATOM 10274 C C . PRO D 1 230 ? 161.167 140.823 123.795 1.00 33.97 230 PRO D C 1
ATOM 10275 O O . PRO D 1 230 ? 161.941 139.902 123.509 1.00 33.97 230 PRO D O 1
ATOM 10279 N N . LYS D 1 231 ? 159.926 140.885 123.309 1.00 33.85 231 LYS D N 1
ATOM 10280 C CA . LYS D 1 231 ? 159.464 139.903 122.333 1.00 33.85 231 LYS D CA 1
ATOM 10281 C C . LYS D 1 231 ? 160.281 139.991 121.052 1.00 33.85 231 LYS D C 1
ATOM 10282 O O . LYS D 1 231 ? 160.767 138.975 120.532 1.00 33.85 231 LYS D O 1
ATOM 10288 N N . ASP D 1 232 ? 160.453 141.208 120.536 1.00 38.34 232 ASP D N 1
ATOM 10289 C CA . ASP D 1 232 ? 161.299 141.405 119.370 1.00 38.34 232 ASP D CA 1
ATOM 10290 C C . ASP D 1 232 ? 162.754 141.097 119.682 1.00 38.34 232 ASP D C 1
ATOM 10291 O O . ASP D 1 232 ? 163.477 140.624 118.805 1.00 38.34 232 ASP D O 1
ATOM 10296 N N . TYR D 1 233 ? 163.196 141.341 120.917 1.00 32.94 233 TYR D N 1
ATOM 10297 C CA . TYR D 1 233 ? 164.548 140.953 121.311 1.00 32.94 233 TYR D CA 1
ATOM 10298 C C . TYR D 1 233 ? 164.751 139.453 121.142 1.00 32.94 233 TYR D C 1
ATOM 10299 O O . TYR D 1 233 ? 165.721 139.010 120.516 1.00 32.94 233 TYR D O 1
ATOM 10308 N N . ILE D 1 234 ? 163.824 138.656 121.676 1.00 32.31 234 ILE D N 1
ATOM 10309 C CA . ILE D 1 234 ? 163.951 137.203 121.608 1.00 32.31 234 ILE D CA 1
ATOM 10310 C C . ILE D 1 234 ? 163.879 136.725 120.163 1.00 32.31 234 ILE D C 1
ATOM 10311 O O . ILE D 1 234 ? 164.694 135.905 119.718 1.00 32.31 234 ILE D O 1
ATOM 10316 N N . LEU D 1 235 ? 162.904 137.232 119.404 1.00 35.99 235 LEU D N 1
ATOM 10317 C CA . LEU D 1 235 ? 162.744 136.757 118.033 1.00 35.99 235 LEU D CA 1
ATOM 10318 C C . LEU D 1 235 ? 163.914 137.181 117.149 1.00 35.99 235 LEU D C 1
ATOM 10319 O O . LEU D 1 235 ? 164.369 136.398 116.305 1.00 35.99 235 LEU D O 1
ATOM 10324 N N . GLY D 1 236 ? 164.429 138.398 117.335 1.00 38.27 236 GLY D N 1
ATOM 10325 C CA . GLY D 1 236 ? 165.606 138.820 116.603 1.00 38.27 236 GLY D CA 1
ATOM 10326 C C . GLY D 1 236 ? 166.849 138.048 116.982 1.00 38.27 236 GLY D C 1
ATOM 10327 O O . GLY D 1 236 ? 167.700 137.792 116.132 1.00 38.27 236 GLY D O 1
ATOM 10328 N N . MET D 1 237 ? 166.979 137.671 118.256 1.00 34.95 237 MET D N 1
ATOM 10329 C CA . MET D 1 237 ? 168.080 136.800 118.653 1.00 34.95 237 MET D CA 1
ATOM 10330 C C . MET D 1 237 ? 167.979 135.449 117.957 1.00 34.95 237 MET D C 1
ATOM 10331 O O . MET D 1 237 ? 168.987 134.901 117.486 1.00 34.95 237 MET D O 1
ATOM 10336 N N . THR D 1 238 ? 166.761 134.908 117.870 1.00 36.21 238 THR D N 1
ATOM 10337 C CA . THR D 1 238 ? 166.539 133.667 117.134 1.00 36.21 238 THR D CA 1
ATOM 10338 C C . THR D 1 238 ? 166.942 133.813 115.671 1.00 36.21 238 THR D C 1
ATOM 10339 O O . THR D 1 238 ? 167.563 132.913 115.096 1.00 36.21 238 THR D O 1
ATOM 10343 N N . LYS D 1 239 ? 166.598 134.944 115.054 1.00 41.32 239 LYS D N 1
ATOM 10344 C CA . LYS D 1 239 ? 166.968 135.166 113.657 1.00 41.32 239 LYS D CA 1
ATOM 10345 C C . LYS D 1 239 ? 168.472 135.379 113.498 1.00 41.32 239 LYS D C 1
ATOM 10346 O O . LYS D 1 239 ? 169.048 135.026 112.464 1.00 41.32 239 LYS D O 1
ATOM 10352 N N . PHE D 1 240 ? 169.121 135.956 114.511 1.00 44.35 240 PHE D N 1
ATOM 10353 C CA . PHE D 1 240 ? 170.479 136.465 114.352 1.00 44.35 240 PHE D CA 1
ATOM 10354 C C . PHE D 1 240 ? 171.541 135.417 114.657 1.00 44.35 240 PHE D C 1
ATOM 10355 O O . PHE D 1 240 ? 172.563 135.361 113.965 1.00 44.35 240 PHE D O 1
ATOM 10363 N N . ILE D 1 241 ? 171.340 134.604 115.691 1.00 44.03 241 ILE D N 1
ATOM 10364 C CA . ILE D 1 241 ? 172.372 133.664 116.135 1.00 44.03 241 ILE D CA 1
ATOM 10365 C C . ILE D 1 241 ? 172.843 132.744 115.007 1.00 44.03 241 ILE D C 1
ATOM 10366 O O . ILE D 1 241 ? 174.058 132.513 114.890 1.00 44.03 241 ILE D O 1
ATOM 10371 N N . PRO D 1 242 ? 171.958 132.194 114.160 1.00 46.51 242 PRO D N 1
ATOM 10372 C CA . PRO D 1 242 ? 172.454 131.368 113.043 1.00 46.51 242 PRO D CA 1
ATOM 10373 C C . PRO D 1 242 ? 173.421 132.091 112.123 1.00 46.51 242 PRO D C 1
ATOM 10374 O O . PRO D 1 242 ? 174.287 131.445 111.522 1.00 46.51 242 PRO D O 1
ATOM 10378 N N . SER D 1 243 ? 173.289 133.408 111.969 1.00 52.11 243 SER D N 1
ATOM 10379 C CA . SER D 1 243 ? 174.251 134.147 111.160 1.00 52.11 243 SER D CA 1
ATOM 10380 C C . SER D 1 243 ? 175.609 134.225 111.846 1.00 52.11 243 SER D C 1
ATOM 10381 O O . SER D 1 243 ? 176.651 134.145 111.185 1.00 52.11 243 SER D O 1
ATOM 10384 N N . LEU D 1 244 ? 175.620 134.379 113.170 1.00 58.05 244 LEU D N 1
ATOM 10385 C CA . LEU D 1 244 ? 176.842 134.656 113.911 1.00 58.05 244 LEU D CA 1
ATOM 10386 C C . LEU D 1 244 ? 177.518 133.409 114.473 1.00 58.05 244 LEU D C 1
ATOM 10387 O O . LEU D 1 244 ? 178.597 133.529 115.064 1.00 58.05 244 LEU D O 1
ATOM 10392 N N . VAL D 1 245 ? 176.927 132.221 114.309 1.00 61.32 245 VAL D N 1
ATOM 10393 C CA . VAL D 1 245 ? 177.526 131.023 114.904 1.00 61.32 245 VAL D CA 1
ATOM 10394 C C . VAL D 1 245 ? 178.923 130.776 114.342 1.00 61.32 245 VAL D C 1
ATOM 10395 O O . VAL D 1 245 ? 179.865 130.488 115.092 1.00 61.32 245 VAL D O 1
ATOM 10399 N N . HIS D 1 246 ? 179.085 130.881 113.021 1.00 66.85 246 HIS D N 1
ATOM 10400 C CA . HIS D 1 246 ? 180.394 130.644 112.423 1.00 66.85 246 HIS D CA 1
ATOM 10401 C C . HIS D 1 246 ? 181.314 131.851 112.557 1.00 66.85 246 HIS D C 1
ATOM 10402 O O . HIS D 1 246 ? 182.535 131.710 112.426 1.00 66.85 246 HIS D O 1
ATOM 10409 N N . GLY D 1 247 ? 180.753 133.034 112.811 1.00 65.47 247 GLY D N 1
ATOM 10410 C CA . GLY D 1 247 ? 181.581 134.222 112.939 1.00 65.47 247 GLY D CA 1
ATOM 10411 C C . GLY D 1 247 ? 182.452 134.210 114.181 1.00 65.47 247 GLY D C 1
ATOM 10412 O O . GLY D 1 247 ? 183.610 134.636 114.141 1.00 65.47 247 GLY D O 1
ATOM 10413 N N . ASN D 1 248 ? 181.915 133.725 115.295 1.00 63.74 248 ASN D N 1
ATOM 10414 C CA . ASN D 1 248 ? 182.592 133.770 116.582 1.00 63.74 248 ASN D CA 1
ATOM 10415 C C . ASN D 1 248 ? 182.952 132.365 117.051 1.00 63.74 248 ASN D C 1
ATOM 10416 O O . ASN D 1 248 ? 182.590 131.359 116.437 1.00 63.74 248 ASN D O 1
ATOM 10421 N N . ARG D 1 249 ? 183.685 132.315 118.167 1.00 60.25 249 ARG D N 1
ATOM 10422 C CA . ARG D 1 249 ? 184.105 131.065 118.789 1.00 60.25 249 ARG D CA 1
ATOM 10423 C C . ARG D 1 249 ? 183.154 130.610 119.891 1.00 60.25 249 ARG D C 1
ATOM 10424 O O . ARG D 1 249 ? 183.566 129.873 120.797 1.00 60.25 249 ARG D O 1
ATOM 10432 N N . GLU D 1 250 ? 181.893 131.024 119.835 1.00 50.55 250 GLU D N 1
ATOM 10433 C CA . GLU D 1 250 ? 180.926 130.675 120.866 1.00 50.55 250 GLU D CA 1
ATOM 10434 C C . GLU D 1 250 ? 179.762 129.883 120.281 1.00 50.55 250 GLU D C 1
ATOM 10435 O O . GLU D 1 250 ? 179.760 129.549 119.096 1.00 50.55 250 GLU D O 1
ATOM 10441 N N . THR D 1 256 ? 179.083 118.898 115.801 1.00 62.67 256 THR D N 1
ATOM 10442 C CA . THR D 1 256 ? 177.787 118.412 115.343 1.00 62.67 256 THR D CA 1
ATOM 10443 C C . THR D 1 256 ? 176.753 119.532 115.361 1.00 62.67 256 THR D C 1
ATOM 10444 O O . THR D 1 256 ? 177.006 120.631 114.870 1.00 62.67 256 THR D O 1
ATOM 10448 N N . GLU D 1 257 ? 175.583 119.240 115.931 1.00 58.46 257 GLU D N 1
ATOM 10449 C CA . GLU D 1 257 ? 174.525 120.235 116.101 1.00 58.46 257 GLU D CA 1
ATOM 10450 C C . GLU D 1 257 ? 174.820 121.046 117.363 1.00 58.46 257 GLU D C 1
ATOM 10451 O O . GLU D 1 257 ? 174.150 120.941 118.392 1.00 58.46 257 GLU D O 1
ATOM 10457 N N . ALA D 1 258 ? 175.861 121.870 117.268 1.00 57.26 258 ALA D N 1
ATOM 10458 C CA . ALA D 1 258 ? 176.374 122.539 118.452 1.00 57.26 258 ALA D CA 1
ATOM 10459 C C . ALA D 1 258 ? 177.148 123.787 118.063 1.00 57.26 258 ALA D C 1
ATOM 10460 O O . ALA D 1 258 ? 177.518 123.984 116.903 1.00 57.26 258 ALA D O 1
ATOM 10462 N N . VAL D 1 259 ? 177.373 124.633 119.069 1.00 54.06 259 VAL D N 1
ATOM 10463 C CA . VAL D 1 259 ? 178.285 125.761 118.978 1.00 54.06 259 VAL D CA 1
ATOM 10464 C C . VAL D 1 259 ? 179.358 125.702 120.056 1.00 54.06 259 VAL D C 1
ATOM 10465 O O . VAL D 1 259 ? 180.537 125.955 119.782 1.00 54.06 259 VAL D O 1
ATOM 10469 N N . GLU D 1 260 ? 178.969 125.376 121.288 1.00 51.61 260 GLU D N 1
ATOM 10470 C CA . GLU D 1 260 ? 179.889 125.217 122.412 1.00 51.61 260 GLU D CA 1
ATOM 10471 C C . GLU D 1 260 ? 179.369 124.026 123.211 1.00 51.61 260 GLU D C 1
ATOM 10472 O O . GLU D 1 260 ? 178.489 124.184 124.062 1.00 51.61 260 GLU D O 1
ATOM 10478 N N . HIS D 1 261 ? 179.906 122.837 122.929 1.00 51.25 261 HIS D N 1
ATOM 10479 C CA . HIS D 1 261 ? 179.348 121.590 123.437 1.00 51.25 261 HIS D CA 1
ATOM 10480 C C . HIS D 1 261 ? 180.145 120.956 124.569 1.00 51.25 261 HIS D C 1
ATOM 10481 O O . HIS D 1 261 ? 179.662 119.988 125.168 1.00 51.25 261 HIS D O 1
ATOM 10488 N N . GLN D 1 262 ? 181.335 121.460 124.884 1.00 54.96 262 GLN D N 1
ATOM 10489 C CA . GLN D 1 262 ? 182.172 120.853 125.916 1.00 54.96 262 GLN D CA 1
ATOM 10490 C C . GLN D 1 262 ? 182.774 121.921 126.818 1.00 54.96 262 GLN D C 1
ATOM 10491 O O . GLN D 1 262 ? 183.907 121.790 127.294 1.00 54.96 262 GLN D O 1
ATOM 10497 N N . ARG D 1 263 ? 182.023 122.995 127.066 1.00 52.11 263 ARG D N 1
ATOM 10498 C CA . ARG D 1 263 ? 182.540 124.082 127.891 1.00 52.11 263 ARG D CA 1
ATOM 10499 C C . ARG D 1 263 ? 182.652 123.666 129.354 1.00 52.11 263 ARG D C 1
ATOM 10500 O O . ARG D 1 263 ? 183.691 123.874 129.990 1.00 52.11 263 ARG D O 1
ATOM 10508 N N . GLY D 1 264 ? 181.594 123.076 129.905 1.00 47.98 264 GLY D N 1
ATOM 10509 C CA . GLY D 1 264 ? 181.614 122.652 131.291 1.00 47.98 264 GLY D CA 1
ATOM 10510 C C . GLY D 1 264 ? 181.026 121.275 131.513 1.00 47.98 264 GLY D C 1
ATOM 10511 O O . GLY D 1 264 ? 179.840 121.053 131.252 1.00 47.98 264 GLY D O 1
ATOM 10512 N N . GLY D 1 265 ? 181.840 120.349 132.013 1.00 49.51 265 GLY D N 1
ATOM 10513 C CA . GLY D 1 265 ? 181.364 118.993 132.232 1.00 49.51 265 GLY D CA 1
ATOM 10514 C C . GLY D 1 265 ? 180.883 118.368 130.938 1.00 49.51 265 GLY D C 1
ATOM 10515 O O . GLY D 1 265 ? 181.585 118.363 129.922 1.00 49.51 265 GLY D O 1
ATOM 10516 N N . ARG D 1 266 ? 179.666 117.831 130.972 1.00 46.20 266 ARG D N 1
ATOM 10517 C CA . ARG D 1 266 ? 179.015 117.273 129.794 1.00 46.20 266 ARG D CA 1
ATOM 10518 C C . ARG D 1 266 ? 177.590 117.796 129.744 1.00 46.20 266 ARG D C 1
ATOM 10519 O O . ARG D 1 266 ? 176.795 117.521 130.648 1.00 46.20 266 ARG D O 1
ATOM 10527 N N . PHE D 1 267 ? 177.268 118.545 128.693 1.00 40.78 267 PHE D N 1
ATOM 10528 C CA . PHE D 1 267 ? 175.933 119.100 128.530 1.00 40.78 267 PHE D CA 1
ATOM 10529 C C . PHE D 1 267 ? 175.550 119.019 127.061 1.00 40.78 267 PHE D C 1
ATOM 10530 O O . PHE D 1 267 ? 176.398 118.813 126.192 1.00 40.78 267 PHE D O 1
ATOM 10538 N N . THR D 1 268 ? 174.258 119.182 126.794 1.00 37.51 268 THR D N 1
ATOM 10539 C CA . THR D 1 268 ? 173.696 118.985 125.466 1.00 37.51 268 THR D CA 1
ATOM 10540 C C . THR D 1 268 ? 173.264 120.319 124.873 1.00 37.51 268 THR D C 1
ATOM 10541 O O . THR D 1 268 ? 172.738 121.184 125.580 1.00 37.51 268 THR D O 1
ATOM 10545 N N . VAL D 1 269 ? 173.494 120.483 123.572 1.00 39.92 269 VAL D N 1
ATOM 10546 C CA . VAL D 1 269 ? 173.086 121.669 122.828 1.00 39.92 269 VAL D CA 1
ATOM 10547 C C . VAL D 1 269 ? 172.129 121.230 121.729 1.00 39.92 269 VAL D C 1
ATOM 10548 O O . VAL D 1 269 ? 172.448 120.328 120.947 1.00 39.92 269 VAL D O 1
ATOM 10552 N N . ILE D 1 270 ? 170.955 121.870 121.670 1.00 38.99 270 ILE D N 1
ATOM 10553 C CA . ILE D 1 270 ? 169.910 121.464 120.733 1.00 38.99 270 ILE D CA 1
ATOM 10554 C C . ILE D 1 270 ? 169.979 122.221 119.412 1.00 38.99 270 ILE D C 1
ATOM 10555 O O . ILE D 1 270 ? 169.278 121.856 118.458 1.00 38.99 270 ILE D O 1
ATOM 10560 N N . GLY D 1 271 ? 170.819 123.244 119.310 1.00 42.51 271 GLY D N 1
ATOM 10561 C CA . GLY D 1 271 ? 170.917 123.986 118.067 1.00 42.51 271 GLY D CA 1
ATOM 10562 C C . GLY D 1 271 ? 171.969 125.070 118.169 1.00 42.51 271 GLY D C 1
ATOM 10563 O O . GLY D 1 271 ? 173.012 124.886 118.796 1.00 42.51 271 GLY D O 1
ATOM 10564 N N . ALA D 1 272 ? 171.682 126.197 117.525 1.00 39.96 272 ALA D N 1
ATOM 10565 C CA . ALA D 1 272 ? 172.576 127.341 117.607 1.00 39.96 272 ALA D CA 1
ATOM 10566 C C . ALA D 1 272 ? 172.472 127.994 118.979 1.00 39.96 272 ALA D C 1
ATOM 10567 O O . ALA D 1 272 ? 171.397 128.043 119.583 1.00 39.96 272 ALA D O 1
ATOM 10569 N N . SER D 1 273 ? 173.601 128.486 119.477 1.00 39.09 273 SER D N 1
ATOM 10570 C CA . SER D 1 273 ? 173.650 129.178 120.759 1.00 39.09 273 SER D CA 1
ATOM 10571 C C . SER D 1 273 ? 174.916 130.023 120.795 1.00 39.09 273 SER D C 1
ATOM 10572 O O . SER D 1 273 ? 175.689 130.059 119.834 1.00 39.09 273 SER D O 1
ATOM 10575 N N . LEU D 1 274 ? 175.119 130.715 121.914 1.00 38.35 274 LEU D N 1
ATOM 10576 C CA . LEU D 1 274 ? 176.303 131.551 122.114 1.00 38.35 274 LEU D CA 1
ATOM 10577 C C . LEU D 1 274 ? 176.674 131.476 123.591 1.00 38.35 274 LEU D C 1
ATOM 10578 O O . LEU D 1 274 ? 176.079 132.169 124.421 1.00 38.35 274 LEU D O 1
ATOM 10583 N N . ILE D 1 275 ? 177.655 130.638 123.911 1.00 38.45 275 ILE D N 1
ATOM 10584 C CA . ILE D 1 275 ? 178.116 130.439 125.280 1.00 38.45 275 ILE D CA 1
ATOM 10585 C C . ILE D 1 275 ? 179.503 131.052 125.401 1.00 38.45 275 ILE D C 1
ATOM 10586 O O . ILE D 1 275 ? 180.424 130.672 124.667 1.00 38.45 275 ILE D O 1
ATOM 10591 N N . ASP D 1 276 ? 179.651 132.001 126.322 1.00 37.94 276 ASP D N 1
ATOM 10592 C CA . ASP D 1 276 ? 180.926 132.671 126.505 1.00 37.94 276 ASP D CA 1
ATOM 10593 C C . ASP D 1 276 ? 181.972 131.685 127.023 1.00 37.94 276 ASP D C 1
ATOM 10594 O O . ASP D 1 276 ? 181.647 130.761 127.774 1.00 37.94 276 ASP D O 1
ATOM 10599 N N . PRO D 1 277 ? 183.235 131.846 126.619 1.00 39.64 277 PRO D N 1
ATOM 10600 C CA . PRO D 1 277 ? 184.283 130.935 127.113 1.00 39.64 277 PRO D CA 1
ATOM 10601 C C . PRO D 1 277 ? 184.418 130.916 128.625 1.00 39.64 277 PRO D C 1
ATOM 10602 O O . PRO D 1 277 ? 184.779 129.876 129.190 1.00 39.64 277 PRO D O 1
ATOM 10606 N N . SER D 1 278 ? 184.147 132.030 129.301 1.00 36.00 278 SER D N 1
ATOM 10607 C CA . SER D 1 278 ? 184.321 132.120 130.744 1.00 36.00 278 SER D CA 1
ATOM 10608 C C . SER D 1 278 ? 183.118 131.611 131.527 1.00 36.00 278 SER D C 1
ATOM 10609 O O . SER D 1 278 ? 183.190 131.528 132.757 1.00 36.00 278 SER D O 1
ATOM 10612 N N . ALA D 1 279 ? 182.021 131.273 130.855 1.00 33.69 279 ALA D N 1
ATOM 10613 C CA . ALA D 1 279 ? 180.850 130.741 131.535 1.00 33.69 279 ALA D CA 1
ATOM 10614 C C . ALA D 1 279 ? 181.025 129.255 131.812 1.00 33.69 279 ALA D C 1
ATOM 10615 O O . ALA D 1 279 ? 181.552 128.513 130.979 1.00 33.69 279 ALA D O 1
ATOM 10617 N N . LYS D 1 280 ? 180.588 128.826 132.991 1.00 33.47 280 LYS D N 1
ATOM 10618 C CA . LYS D 1 280 ? 180.609 127.420 133.374 1.00 33.47 280 LYS D CA 1
ATOM 10619 C C . LYS D 1 280 ? 179.203 126.857 133.218 1.00 33.47 280 LYS D C 1
ATOM 10620 O O . LYS D 1 280 ? 178.268 127.329 133.874 1.00 33.47 280 LYS D O 1
ATOM 10626 N N . ILE D 1 281 ? 179.050 125.855 132.353 1.00 35.14 281 ILE D N 1
ATOM 10627 C CA . ILE D 1 281 ? 177.721 125.336 132.056 1.00 35.14 281 ILE D CA 1
ATOM 10628 C C . ILE D 1 281 ? 177.547 123.946 132.654 1.00 35.14 281 ILE D C 1
ATOM 10629 O O . ILE D 1 281 ? 177.787 122.936 131.984 1.00 35.14 281 ILE D O 1
ATOM 10634 N N . GLY D 1 282 ? 177.135 123.896 133.917 1.00 34.41 282 GLY D N 1
ATOM 10635 C CA . GLY D 1 282 ? 176.562 122.788 134.659 1.00 34.41 282 GLY D CA 1
ATOM 10636 C C . GLY D 1 282 ? 177.188 121.442 134.365 1.00 34.41 282 GLY D C 1
ATOM 10637 O O . GLY D 1 282 ? 178.389 121.303 134.120 1.00 34.41 282 GLY D O 1
ATOM 10638 N N . ASP D 1 283 ? 176.335 120.420 134.405 1.00 35.28 283 ASP D N 1
ATOM 10639 C CA . ASP D 1 283 ? 176.682 119.054 134.041 1.00 35.28 283 ASP D CA 1
ATOM 10640 C C . ASP D 1 283 ? 175.405 118.308 133.681 1.00 35.28 283 ASP D C 1
ATOM 10641 O O . ASP D 1 283 ? 174.614 117.964 134.564 1.00 35.28 283 ASP D O 1
ATOM 10646 N N . GLY D 1 284 ? 175.196 118.044 132.396 1.00 32.32 284 GLY D N 1
ATOM 10647 C CA . GLY D 1 284 ? 173.933 117.509 131.936 1.00 32.32 284 GLY D CA 1
ATOM 10648 C C . GLY D 1 284 ? 172.893 118.545 131.575 1.00 32.32 284 GLY D C 1
ATOM 10649 O O . GLY D 1 284 ? 171.744 118.174 131.308 1.00 32.32 284 GLY D O 1
ATOM 10650 N N . ALA D 1 285 ? 173.252 119.825 131.559 1.00 28.77 285 ALA D N 1
ATOM 10651 C CA . ALA D 1 285 ? 172.328 120.879 131.173 1.00 28.77 285 ALA D CA 1
ATOM 10652 C C . ALA D 1 285 ? 172.011 120.792 129.684 1.00 28.77 285 ALA D C 1
ATOM 10653 O O . ALA D 1 285 ? 172.724 120.157 128.904 1.00 28.77 285 ALA D O 1
ATOM 10655 N N . VAL D 1 286 ? 170.916 121.439 129.294 1.00 26.99 286 VAL D N 1
ATOM 10656 C CA . VAL D 1 286 ? 170.426 121.407 127.916 1.00 26.99 286 VAL D CA 1
ATOM 10657 C C . VAL D 1 286 ? 170.312 122.856 127.449 1.00 26.99 286 VAL D C 1
ATOM 10658 O O . VAL D 1 286 ? 169.302 123.525 127.686 1.00 26.99 286 VAL D O 1
ATOM 10662 N N . ILE D 1 287 ? 171.351 123.349 126.776 1.00 29.04 287 ILE D N 1
ATOM 10663 C CA . ILE D 1 287 ? 171.358 124.703 126.224 1.00 29.04 287 ILE D CA 1
ATOM 10664 C C . ILE D 1 287 ? 170.625 124.645 124.888 1.00 29.04 287 ILE D C 1
ATOM 10665 O O . ILE D 1 287 ? 171.153 124.137 123.899 1.00 29.04 287 ILE D O 1
ATOM 10670 N N . GLY D 1 288 ? 169.408 125.179 124.852 1.00 29.60 288 GLY D N 1
ATOM 10671 C CA . GLY D 1 288 ? 168.529 124.998 123.722 1.00 29.60 288 GLY D CA 1
ATOM 10672 C C . GLY D 1 288 ? 168.902 125.827 122.514 1.00 29.60 288 GLY D C 1
ATOM 10673 O O . GLY D 1 288 ? 169.964 126.454 122.459 1.00 29.60 288 GLY D O 1
ATOM 10674 N N . PRO D 1 289 ? 168.025 125.836 121.510 1.00 31.57 289 PRO D N 1
ATOM 10675 C CA . PRO D 1 289 ? 168.323 126.554 120.265 1.00 31.57 289 PRO D CA 1
ATOM 10676 C C . PRO D 1 289 ? 168.183 128.058 120.454 1.00 31.57 289 PRO D C 1
ATOM 10677 O O . PRO D 1 289 ? 167.220 128.534 121.059 1.00 31.57 289 PRO D O 1
ATOM 10681 N N . TYR D 1 290 ? 169.151 128.803 119.919 1.00 33.27 290 TYR D N 1
ATOM 10682 C CA . TYR D 1 290 ? 169.152 130.264 119.962 1.00 33.27 290 TYR D CA 1
ATOM 10683 C C . TYR D 1 290 ? 169.120 130.769 121.406 1.00 33.27 290 TYR D C 1
ATOM 10684 O O . TYR D 1 290 ? 168.192 131.451 121.841 1.00 33.27 290 TYR D O 1
ATOM 10693 N N . ALA D 1 291 ? 170.166 130.414 122.147 1.00 32.76 291 ALA D N 1
ATOM 10694 C CA . ALA D 1 291 ? 170.328 130.808 123.537 1.00 32.76 291 ALA D CA 1
ATOM 10695 C C . ALA D 1 291 ? 171.665 131.511 123.714 1.00 32.76 291 ALA D C 1
ATOM 10696 O O . ALA D 1 291 ? 172.658 131.141 123.082 1.00 32.76 291 ALA D O 1
ATOM 10698 N N . SER D 1 292 ? 171.685 132.529 124.568 1.00 31.43 292 SER D N 1
ATOM 10699 C CA . SER D 1 292 ? 172.882 133.315 124.829 1.00 31.43 292 SER D CA 1
ATOM 10700 C C . SER D 1 292 ? 173.242 133.225 126.303 1.00 31.43 292 SER D C 1
ATOM 10701 O O . SER D 1 292 ? 172.392 133.455 127.169 1.00 31.43 292 SER D O 1
ATOM 10704 N N . ILE D 1 293 ? 174.499 132.890 126.585 1.00 28.80 293 ILE D N 1
ATOM 10705 C CA . ILE D 1 293 ? 175.021 132.819 127.945 1.00 28.80 293 ILE D CA 1
ATOM 10706 C C . ILE D 1 293 ? 176.148 133.835 128.064 1.00 28.80 293 ILE D C 1
ATOM 10707 O O . ILE D 1 293 ? 177.122 133.780 127.304 1.00 28.80 293 ILE D O 1
ATOM 10712 N N . GLY D 1 294 ? 176.020 134.754 129.018 1.00 28.98 294 GLY D N 1
ATOM 10713 C CA . GLY D 1 294 ? 176.992 135.811 129.187 1.00 28.98 294 GLY D CA 1
ATOM 10714 C C . GLY D 1 294 ? 178.264 135.341 129.863 1.00 28.98 294 GLY D C 1
ATOM 10715 O O . GLY D 1 294 ? 178.406 134.192 130.278 1.00 28.98 294 GLY D O 1
ATOM 10716 N N . ALA D 1 295 ? 179.213 136.266 129.969 1.00 27.94 295 ALA D N 1
ATOM 10717 C CA . ALA D 1 295 ? 180.497 135.960 130.580 1.00 27.94 295 ALA D CA 1
ATOM 10718 C C . ALA D 1 295 ? 180.354 135.779 132.087 1.00 27.94 295 ALA D C 1
ATOM 10719 O O . ALA D 1 295 ? 179.529 136.425 132.738 1.00 27.94 295 ALA D O 1
ATOM 10721 N N . ASN D 1 296 ? 181.158 134.863 132.632 1.00 27.51 296 ASN D N 1
ATOM 10722 C CA . ASN D 1 296 ? 181.227 134.584 134.064 1.00 27.51 296 ASN D CA 1
ATOM 10723 C C . ASN D 1 296 ? 179.921 134.013 134.607 1.00 27.51 296 ASN D C 1
ATOM 10724 O O . ASN D 1 296 ? 179.791 133.795 135.815 1.00 27.51 296 ASN D O 1
ATOM 10729 N N . CYS D 1 297 ? 178.954 133.767 133.729 1.00 26.26 297 CYS D N 1
ATOM 10730 C CA . CYS D 1 297 ? 177.694 133.174 134.145 1.00 26.26 297 CYS D CA 1
ATOM 10731 C C . CYS D 1 297 ? 177.896 131.729 134.587 1.00 26.26 297 CYS D C 1
ATOM 10732 O O . CYS D 1 297 ? 178.738 131.004 134.053 1.00 26.26 297 CYS D O 1
ATOM 10735 N N . VAL D 1 298 ? 177.109 131.314 135.576 1.00 25.83 298 VAL D N 1
ATOM 10736 C CA . VAL D 1 298 ? 177.143 129.956 136.102 1.00 25.83 298 VAL D CA 1
ATOM 10737 C C . VAL D 1 298 ? 175.773 129.329 135.888 1.00 25.83 298 VAL D C 1
ATOM 10738 O O . VAL D 1 298 ? 174.750 129.926 136.239 1.00 25.83 298 VAL D O 1
ATOM 10742 N N . ILE D 1 299 ? 175.758 128.131 135.311 1.00 26.95 299 ILE D N 1
ATOM 10743 C CA . ILE D 1 299 ? 174.534 127.413 134.983 1.00 26.95 299 ILE D CA 1
ATOM 10744 C C . ILE D 1 299 ? 174.504 126.122 135.789 1.00 26.95 299 ILE D C 1
ATOM 10745 O O . ILE D 1 299 ? 175.532 125.455 135.943 1.00 26.95 299 ILE D O 1
ATOM 10750 N N . GLY D 1 300 ? 173.331 125.779 136.311 1.00 26.73 300 GLY D N 1
ATOM 10751 C CA . GLY D 1 300 ? 173.189 124.608 137.148 1.00 26.73 300 GLY D CA 1
ATOM 10752 C C . GLY D 1 300 ? 173.296 123.313 136.364 1.00 26.73 300 GLY D C 1
ATOM 10753 O O . GLY D 1 300 ? 173.503 123.285 135.151 1.00 26.73 300 GLY D O 1
ATOM 10754 N N . GLU D 1 301 ? 173.137 122.206 137.094 1.00 29.63 301 GLU D N 1
ATOM 10755 C CA . GLU D 1 301 ? 173.415 120.890 136.526 1.00 29.63 301 GLU D CA 1
ATOM 10756 C C . GLU D 1 301 ? 172.459 120.545 135.390 1.00 29.63 301 GLU D C 1
ATOM 10757 O O . GLU D 1 301 ? 172.892 120.173 134.295 1.00 29.63 301 GLU D O 1
ATOM 10763 N N . SER D 1 302 ? 171.155 120.658 135.628 1.00 24.01 302 SER D N 1
ATOM 10764 C CA . SER D 1 302 ? 170.154 120.173 134.681 1.00 24.01 302 SER D CA 1
ATOM 10765 C C . SER D 1 302 ? 169.246 121.305 134.227 1.00 24.01 302 SER D C 1
ATOM 10766 O O . SER D 1 302 ? 168.022 121.174 134.174 1.00 24.01 302 SER D O 1
ATOM 10769 N N . CYS D 1 303 ? 169.843 122.440 133.884 1.00 22.85 303 CYS D N 1
ATOM 10770 C CA . CYS D 1 303 ? 169.067 123.564 133.392 1.00 22.85 303 CYS D CA 1
ATOM 10771 C C . CYS D 1 303 ? 168.619 123.330 131.953 1.00 22.85 303 CYS D C 1
ATOM 10772 O O . CYS D 1 303 ? 169.148 122.478 131.235 1.00 22.85 303 CYS D O 1
ATOM 10775 N N . ARG D 1 304 ? 167.627 124.114 131.538 1.00 22.72 304 ARG D N 1
ATOM 10776 C CA . ARG D 1 304 ? 167.098 124.088 130.175 1.00 22.72 304 ARG D CA 1
ATOM 10777 C C . ARG D 1 304 ? 167.035 125.528 129.683 1.00 22.72 304 ARG D C 1
ATOM 10778 O O . ARG D 1 304 ? 166.089 126.258 129.991 1.00 22.72 304 ARG D O 1
ATOM 10786 N N . ILE D 1 305 ? 168.042 125.939 128.924 1.00 24.17 305 ILE D N 1
ATOM 10787 C CA . ILE D 1 305 ? 168.142 127.309 128.437 1.00 24.17 305 ILE D CA 1
ATOM 10788 C C . ILE D 1 305 ? 167.558 127.269 127.029 1.00 24.17 305 ILE D C 1
ATOM 10789 O O . ILE D 1 305 ? 168.275 127.138 126.038 1.00 24.17 305 ILE D O 1
ATOM 10794 N N . ASP D 1 306 ? 166.231 127.370 126.942 1.00 25.14 306 ASP D N 1
ATOM 10795 C CA . ASP D 1 306 ? 165.512 127.083 125.705 1.00 25.14 306 ASP D CA 1
ATOM 10796 C C . ASP D 1 306 ? 165.721 128.167 124.656 1.00 25.14 306 ASP D C 1
ATOM 10797 O O . ASP D 1 306 ? 166.265 127.902 123.580 1.00 25.14 306 ASP D O 1
ATOM 10802 N N . ASN D 1 307 ? 165.280 129.385 124.958 1.00 26.33 307 ASN D N 1
ATOM 10803 C CA . ASN D 1 307 ? 165.433 130.536 124.075 1.00 26.33 307 ASN D CA 1
ATOM 10804 C C . ASN D 1 307 ? 165.763 131.778 124.890 1.00 26.33 307 ASN D C 1
ATOM 10805 O O . ASN D 1 307 ? 165.430 132.899 124.501 1.00 26.33 307 ASN D O 1
ATOM 10810 N N . ALA D 1 308 ? 166.412 131.589 126.030 1.00 24.40 308 ALA D N 1
ATOM 10811 C CA . ALA D 1 308 ? 166.659 132.670 126.965 1.00 24.40 308 ALA D CA 1
ATOM 10812 C C . ALA D 1 308 ? 168.021 133.304 126.724 1.00 24.40 308 ALA D C 1
ATOM 10813 O O . ALA D 1 308 ? 168.910 132.719 126.103 1.00 24.40 308 ALA D O 1
ATOM 10815 N N . ALA D 1 309 ? 168.172 134.524 127.230 1.00 23.38 309 ALA D N 1
ATOM 10816 C CA . ALA D 1 309 ? 169.444 135.231 127.230 1.00 23.38 309 ALA D CA 1
ATOM 10817 C C . ALA D 1 309 ? 169.872 135.434 128.674 1.00 23.38 309 ALA D C 1
ATOM 10818 O O . ALA D 1 309 ? 169.132 136.027 129.465 1.00 23.38 309 ALA D O 1
ATOM 10820 N N . ILE D 1 310 ? 171.058 134.942 129.015 1.00 24.12 310 ILE D N 1
ATOM 10821 C CA . ILE D 1 310 ? 171.623 135.086 130.351 1.00 24.12 310 ILE D CA 1
ATOM 10822 C C . ILE D 1 310 ? 172.754 136.098 130.260 1.00 24.12 310 ILE D C 1
ATOM 10823 O O . ILE D 1 310 ? 173.730 135.885 129.530 1.00 24.12 310 ILE D O 1
ATOM 10828 N N . LEU D 1 311 ? 172.625 137.196 130.996 1.00 21.30 311 LEU D N 1
ATOM 10829 C CA . LEU D 1 311 ? 173.505 138.348 130.859 1.00 21.30 311 LEU D CA 1
ATOM 10830 C C . LEU D 1 311 ? 174.493 138.397 132.017 1.00 21.30 311 LEU D C 1
ATOM 10831 O O . LEU D 1 311 ? 174.100 138.255 133.179 1.00 21.30 311 LEU D O 1
ATOM 10836 N N . GLU D 1 312 ? 175.770 138.598 131.688 1.00 24.37 312 GLU D N 1
ATOM 10837 C CA . GLU D 1 312 ? 176.845 138.823 132.651 1.00 24.37 312 GLU D CA 1
ATOM 10838 C C . GLU D 1 312 ? 176.846 137.839 133.816 1.00 24.37 312 GLU D C 1
ATOM 10839 O O . GLU D 1 312 ? 176.568 136.649 133.633 1.00 24.37 312 GLU D O 1
ATOM 10845 N N . ASN D 1 313 ? 177.150 138.332 135.017 1.00 22.36 313 ASN D N 1
ATOM 10846 C CA . ASN D 1 313 ? 177.421 137.482 136.178 1.00 22.36 313 ASN D CA 1
ATOM 10847 C C . ASN D 1 313 ? 176.125 136.969 136.810 1.00 22.36 313 ASN D C 1
ATOM 10848 O O . ASN D 1 313 ? 175.840 137.181 137.988 1.00 22.36 313 ASN D O 1
ATOM 10853 N N . SER D 1 314 ? 175.335 136.272 136.003 1.00 21.40 314 SER D N 1
ATOM 10854 C CA . SER D 1 314 ? 174.087 135.680 136.458 1.00 21.40 314 SER D CA 1
ATOM 10855 C C . SER D 1 314 ? 174.313 134.219 136.825 1.00 21.40 314 SER D C 1
ATOM 10856 O O . SER D 1 314 ? 175.069 133.511 136.156 1.00 21.40 314 SER D O 1
ATOM 10859 N N . LYS D 1 315 ? 173.658 133.775 137.895 1.00 22.85 315 LYS D N 1
ATOM 10860 C CA . LYS D 1 315 ? 173.768 132.403 138.372 1.00 22.85 315 LYS D CA 1
ATOM 10861 C C . LYS D 1 315 ? 172.400 131.741 138.325 1.00 22.85 315 LYS D C 1
ATOM 10862 O O . LYS D 1 315 ? 171.410 132.320 138.781 1.00 22.85 315 LYS D O 1
ATOM 10868 N N . VAL D 1 316 ? 172.351 130.532 137.773 1.00 22.84 316 VAL D N 1
ATOM 10869 C CA . VAL D 1 316 ? 171.116 129.776 137.608 1.00 22.84 316 VAL D CA 1
ATOM 10870 C C . VAL D 1 316 ? 171.280 128.434 138.308 1.00 22.84 316 VAL D C 1
ATOM 10871 O O . VAL D 1 316 ? 172.266 127.725 138.075 1.00 22.84 316 VAL D O 1
ATOM 10875 N N . GLY D 1 317 ? 170.315 128.085 139.162 1.00 22.37 317 GLY D N 1
ATOM 10876 C CA . GLY D 1 317 ? 170.409 126.869 139.939 1.00 22.37 317 GLY D CA 1
ATOM 10877 C C . GLY D 1 317 ? 170.041 125.627 139.150 1.00 22.37 317 GLY D C 1
ATOM 10878 O O . GLY D 1 317 ? 169.533 125.690 138.033 1.00 22.37 317 GLY D O 1
ATOM 10879 N N . LYS D 1 318 ? 170.296 124.474 139.765 1.00 21.53 318 LYS D N 1
ATOM 10880 C CA . LYS D 1 318 ? 170.086 123.197 139.093 1.00 21.53 318 LYS D CA 1
ATOM 10881 C C . LYS D 1 318 ? 168.600 122.920 138.900 1.00 21.53 318 LYS D C 1
ATOM 10882 O O . LYS D 1 318 ? 167.810 123.021 139.841 1.00 21.53 318 LYS D O 1
ATOM 10888 N N . GLY D 1 319 ? 168.226 122.548 137.677 1.00 20.11 319 GLY D N 1
ATOM 10889 C CA . GLY D 1 319 ? 166.854 122.231 137.350 1.00 20.11 319 GLY D CA 1
ATOM 10890 C C . GLY D 1 319 ? 166.022 123.390 136.846 1.00 20.11 319 GLY D C 1
ATOM 10891 O O . GLY D 1 319 ? 164.876 123.172 136.434 1.00 20.11 319 GLY D O 1
ATOM 10892 N N . THR D 1 320 ? 166.553 124.608 136.863 1.00 20.55 320 THR D N 1
ATOM 10893 C CA . THR D 1 320 ? 165.802 125.763 136.395 1.00 20.55 320 THR D CA 1
ATOM 10894 C C . THR D 1 320 ? 165.574 125.679 134.889 1.00 20.55 320 THR D C 1
ATOM 10895 O O . THR D 1 320 ? 166.432 125.220 134.133 1.00 20.55 320 THR D O 1
ATOM 10899 N N . MET D 1 321 ? 164.399 126.128 134.454 1.00 20.26 321 MET D N 1
ATOM 10900 C CA . MET D 1 321 ? 164.053 126.165 133.037 1.00 20.26 321 MET D CA 1
ATOM 10901 C C . MET D 1 321 ? 163.580 127.567 132.687 1.00 20.26 321 MET D C 1
ATOM 10902 O O . MET D 1 321 ? 162.444 127.936 132.998 1.00 20.26 321 MET D O 1
ATOM 10907 N N . VAL D 1 322 ? 164.439 128.343 132.034 1.00 20.53 322 VAL D N 1
ATOM 10908 C CA . VAL D 1 322 ? 164.087 129.667 131.534 1.00 20.53 322 VAL D CA 1
ATOM 10909 C C . VAL D 1 322 ? 163.994 129.583 130.015 1.00 20.53 322 VAL D C 1
ATOM 10910 O O . VAL D 1 322 ? 164.930 129.126 129.348 1.00 20.53 322 VAL D O 1
ATOM 10914 N N . SER D 1 323 ? 162.847 129.988 129.473 1.00 22.37 323 SER D N 1
ATOM 10915 C CA . SER D 1 323 ? 162.551 129.847 128.055 1.00 22.37 323 SER D CA 1
ATOM 10916 C C . SER D 1 323 ? 161.988 131.152 127.517 1.00 22.37 323 SER D C 1
ATOM 10917 O O . SER D 1 323 ? 161.046 131.707 128.091 1.00 22.37 323 SER D O 1
ATOM 10920 N N . ARG D 1 324 ? 162.565 131.632 126.413 1.00 24.14 324 ARG D N 1
ATOM 10921 C CA . ARG D 1 324 ? 162.094 132.836 125.726 1.00 24.14 324 ARG D CA 1
ATOM 10922 C C . ARG D 1 324 ? 162.066 134.042 126.660 1.00 24.14 324 ARG D C 1
ATOM 10923 O O . ARG D 1 324 ? 161.263 134.960 126.487 1.00 24.14 324 ARG D O 1
ATOM 10931 N N . SER D 1 325 ? 162.956 134.058 127.647 1.00 20.87 325 SER D N 1
ATOM 10932 C CA . SER D 1 325 ? 162.966 135.091 128.670 1.00 20.87 325 SER D CA 1
ATOM 10933 C C . SER D 1 325 ? 164.363 135.682 128.796 1.00 20.87 325 SER D C 1
ATOM 10934 O O . SER D 1 325 ? 165.355 135.074 128.394 1.00 20.87 325 SER D O 1
ATOM 10937 N N . ILE D 1 326 ? 164.434 136.883 129.362 1.00 20.26 326 ILE D N 1
ATOM 10938 C CA . ILE D 1 326 ? 165.693 137.590 129.562 1.00 20.26 326 ILE D CA 1
ATOM 10939 C C . ILE D 1 326 ? 165.923 137.743 131.057 1.00 20.26 326 ILE D C 1
ATOM 10940 O O . ILE D 1 326 ? 165.025 138.181 131.787 1.00 20.26 326 ILE D O 1
ATOM 10945 N N . VAL D 1 327 ? 167.115 137.376 131.514 1.00 19.77 327 VAL D N 1
ATOM 10946 C CA . VAL D 1 327 ? 167.518 137.607 132.893 1.00 19.77 327 VAL D CA 1
ATOM 10947 C C . VAL D 1 327 ? 168.595 138.682 132.899 1.00 19.77 327 VAL D C 1
ATOM 10948 O O . VAL D 1 327 ? 169.330 138.860 131.923 1.00 19.77 327 VAL D O 1
ATOM 10952 N N . GLY D 1 328 ? 168.676 139.411 134.006 1.00 19.41 328 GLY D N 1
ATOM 10953 C CA . GLY D 1 328 ? 169.509 140.590 134.084 1.00 19.41 328 GLY D CA 1
ATOM 10954 C C . GLY D 1 328 ? 170.990 140.277 134.179 1.00 19.41 328 GLY D C 1
ATOM 10955 O O . GLY D 1 328 ? 171.469 139.212 133.787 1.00 19.41 328 GLY D O 1
ATOM 10956 N N . TRP D 1 329 ? 171.727 141.245 134.725 1.00 19.99 329 TRP D N 1
ATOM 10957 C CA . TRP D 1 329 ? 173.183 141.170 134.710 1.00 19.99 329 TRP D CA 1
ATOM 10958 C C . TRP D 1 329 ? 173.717 140.362 135.886 1.00 19.99 329 TRP D C 1
ATOM 10959 O O . TRP D 1 329 ? 174.557 139.473 135.710 1.00 19.99 329 TRP D O 1
ATOM 10970 N N . ASN D 1 330 ? 173.251 140.659 137.095 1.00 18.99 330 ASN D N 1
ATOM 10971 C CA . ASN D 1 330 ? 173.777 140.050 138.310 1.00 18.99 330 ASN D CA 1
ATOM 10972 C C . ASN D 1 330 ? 172.692 139.290 139.062 1.00 18.99 330 ASN D C 1
ATOM 10973 O O . ASN D 1 330 ? 172.572 139.389 140.283 1.00 18.99 330 ASN D O 1
ATOM 10978 N N . ASN D 1 331 ? 171.890 138.517 138.338 1.00 18.45 331 ASN D N 1
ATOM 10979 C CA . ASN D 1 331 ? 170.806 137.777 138.962 1.00 18.45 331 ASN D CA 1
ATOM 10980 C C . ASN D 1 331 ? 171.335 136.579 139.743 1.00 18.45 331 ASN D C 1
ATOM 10981 O O . ASN D 1 331 ? 172.464 136.122 139.553 1.00 18.45 331 ASN D O 1
ATOM 10986 N N . ARG D 1 332 ? 170.489 136.073 140.640 1.00 19.14 332 ARG D N 1
ATOM 10987 C CA . ARG D 1 332 ? 170.733 134.815 141.351 1.00 19.14 332 ARG D CA 1
ATOM 10988 C C . ARG D 1 332 ? 169.425 134.031 141.298 1.00 19.14 332 ARG D C 1
ATOM 10989 O O . ARG D 1 332 ? 168.586 134.138 142.195 1.00 19.14 332 ARG D O 1
ATOM 10997 N N . ILE D 1 333 ? 169.259 133.246 140.241 1.00 18.84 333 ILE D N 1
ATOM 10998 C CA . ILE D 1 333 ? 168.036 132.479 140.039 1.00 18.84 333 ILE D CA 1
ATOM 10999 C C . ILE D 1 333 ? 168.070 131.242 140.923 1.00 18.84 333 ILE D C 1
ATOM 11000 O O . ILE D 1 333 ? 169.130 130.644 141.142 1.00 18.84 333 ILE D O 1
ATOM 11005 N N . GLY D 1 334 ? 166.910 130.859 141.443 1.00 20.50 334 GLY D N 1
ATOM 11006 C CA . GLY D 1 334 ? 166.811 129.699 142.297 1.00 20.50 334 GLY D CA 1
ATOM 11007 C C . GLY D 1 334 ? 167.102 128.412 141.546 1.00 20.50 334 GLY D C 1
ATOM 11008 O O . GLY D 1 334 ? 167.545 128.396 140.397 1.00 20.50 334 GLY D O 1
ATOM 11009 N N . SER D 1 335 ? 166.834 127.302 142.229 1.00 20.51 335 SER D N 1
ATOM 11010 C CA . SER D 1 335 ? 167.193 126.000 141.687 1.00 20.51 335 SER D CA 1
ATOM 11011 C C . SER D 1 335 ? 166.166 125.487 140.686 1.00 20.51 335 SER D C 1
ATOM 11012 O O . SER D 1 335 ? 166.486 125.308 139.508 1.00 20.51 335 SER D O 1
ATOM 11015 N N . TRP D 1 336 ? 164.929 125.269 141.125 1.00 19.38 336 TRP D N 1
ATOM 11016 C CA . TRP D 1 336 ? 163.922 124.593 140.307 1.00 19.38 336 TRP D CA 1
ATOM 11017 C C . TRP D 1 336 ? 162.887 125.556 139.739 1.00 19.38 336 TRP D C 1
ATOM 11018 O O . TRP D 1 336 ? 161.700 125.234 139.677 1.00 19.38 336 TRP D O 1
ATOM 11029 N N . CYS D 1 337 ? 163.307 126.742 139.312 1.00 19.51 337 CYS D N 1
ATOM 11030 C CA . CYS D 1 337 ? 162.379 127.749 138.826 1.00 19.51 337 CYS D CA 1
ATOM 11031 C C . CYS D 1 337 ? 161.994 127.494 137.368 1.00 19.51 337 CYS D C 1
ATOM 11032 O O . CYS D 1 337 ? 162.630 126.720 136.649 1.00 19.51 337 CYS D O 1
ATOM 11035 N N . HIS D 1 338 ? 160.926 128.166 136.939 1.00 19.35 338 HIS D N 1
ATOM 11036 C CA . HIS D 1 338 ? 160.507 128.225 135.540 1.00 19.35 338 HIS D CA 1
ATOM 11037 C C . HIS D 1 338 ? 160.195 129.669 135.182 1.00 19.35 338 HIS D C 1
ATOM 11038 O O . HIS D 1 338 ? 159.197 130.227 135.649 1.00 19.35 338 HIS D O 1
ATOM 11045 N N . ILE D 1 339 ? 161.035 130.261 134.343 1.00 19.33 339 ILE D N 1
ATOM 11046 C CA . ILE D 1 339 ? 160.849 131.630 133.874 1.00 19.33 339 ILE D CA 1
ATOM 11047 C C . ILE D 1 339 ? 160.441 131.510 132.409 1.00 19.33 339 ILE D C 1
ATOM 11048 O O . ILE D 1 339 ? 161.277 131.421 131.510 1.00 19.33 339 ILE D O 1
ATOM 11053 N N . LYS D 1 340 ? 159.135 131.515 132.166 1.00 21.45 340 LYS D N 1
ATOM 11054 C CA . LYS D 1 340 ? 158.569 131.206 130.862 1.00 21.45 340 LYS D CA 1
ATOM 11055 C C . LYS D 1 340 ? 158.041 132.469 130.192 1.00 21.45 340 LYS D C 1
ATOM 11056 O O . LYS D 1 340 ? 158.172 133.580 130.710 1.00 21.45 340 LYS D O 1
ATOM 11062 N N . ASP D 1 341 ? 157.430 132.273 129.031 1.00 24.74 341 ASP D N 1
ATOM 11063 C CA . ASP D 1 341 ? 156.847 133.331 128.202 1.00 24.74 341 ASP D CA 1
ATOM 11064 C C . ASP D 1 341 ? 157.909 134.403 127.958 1.00 24.74 341 ASP D C 1
ATOM 11065 O O . ASP D 1 341 ? 159.109 134.111 127.939 1.00 24.74 341 ASP D O 1
ATOM 11070 N N . ILE D 1 342 ? 157.485 135.647 127.770 1.00 25.03 342 ILE D N 1
ATOM 11071 C CA . ILE D 1 342 ? 158.403 136.765 127.567 1.00 25.03 342 ILE D CA 1
ATOM 11072 C C . ILE D 1 342 ? 158.525 137.456 128.920 1.00 25.03 342 ILE D C 1
ATOM 11073 O O . ILE D 1 342 ? 157.764 138.365 129.255 1.00 25.03 342 ILE D O 1
ATOM 11078 N N . SER D 1 343 ? 159.499 137.016 129.711 1.00 21.30 343 SER D N 1
ATOM 11079 C CA . SER D 1 343 ? 159.743 137.549 131.043 1.00 21.30 343 SER D CA 1
ATOM 11080 C C . SER D 1 343 ? 161.108 138.217 131.066 1.00 21.30 343 SER D C 1
ATOM 11081 O O . SER D 1 343 ? 162.083 137.660 130.554 1.00 21.30 343 SER D O 1
ATOM 11084 N N . VAL D 1 344 ? 161.174 139.408 131.651 1.00 18.65 344 VAL D N 1
ATOM 11085 C CA . VAL D 1 344 ? 162.406 140.180 131.732 1.00 18.65 344 VAL D CA 1
ATOM 11086 C C . VAL D 1 344 ? 162.724 140.431 133.197 1.00 18.65 344 VAL D C 1
ATOM 11087 O O . VAL D 1 344 ? 161.851 140.842 133.968 1.00 18.65 344 VAL D O 1
ATOM 11091 N N . LEU D 1 345 ? 163.970 140.177 133.582 1.00 17.85 345 LEU D N 1
ATOM 11092 C CA . LEU D 1 345 ? 164.423 140.369 134.951 1.00 17.85 345 LEU D CA 1
ATOM 11093 C C . LEU D 1 345 ? 165.428 141.511 135.003 1.00 17.85 345 LEU D C 1
ATOM 11094 O O . LEU D 1 345 ? 166.205 141.711 134.065 1.00 17.85 345 LEU D O 1
ATOM 11099 N N . GLY D 1 346 ? 165.409 142.255 136.102 1.00 18.54 346 GLY D N 1
ATOM 11100 C CA . GLY D 1 346 ? 166.230 143.438 136.250 1.00 18.54 346 GLY D CA 1
ATOM 11101 C C . GLY D 1 346 ? 167.672 143.122 136.590 1.00 18.54 346 GLY D C 1
ATOM 11102 O O . GLY D 1 346 ? 168.132 141.982 136.497 1.00 18.54 346 GLY D O 1
ATOM 11103 N N . ASP D 1 347 ? 168.391 144.165 137.010 1.00 19.53 347 ASP D N 1
ATOM 11104 C CA . ASP D 1 347 ? 169.840 144.067 137.161 1.00 19.53 347 ASP D CA 1
ATOM 11105 C C . ASP D 1 347 ? 170.241 143.079 138.249 1.00 19.53 347 ASP D C 1
ATOM 11106 O O . ASP D 1 347 ? 171.193 142.311 138.074 1.00 19.53 347 ASP D O 1
ATOM 11111 N N . ASP D 1 348 ? 169.540 143.083 139.381 1.00 19.34 348 ASP D N 1
ATOM 11112 C CA . ASP D 1 348 ? 169.987 142.323 140.545 1.00 19.34 348 ASP D CA 1
ATOM 11113 C C . ASP D 1 348 ? 168.839 141.533 141.155 1.00 19.34 348 ASP D C 1
ATOM 11114 O O . ASP D 1 348 ? 168.742 141.388 142.378 1.00 19.34 348 ASP D O 1
ATOM 11119 N N . VAL D 1 349 ? 167.954 141.004 140.312 1.00 18.92 349 VAL D N 1
ATOM 11120 C CA . VAL D 1 349 ? 166.819 140.235 140.803 1.00 18.92 349 VAL D CA 1
ATOM 11121 C C . VAL D 1 349 ? 167.283 138.868 141.284 1.00 18.92 349 VAL D C 1
ATOM 11122 O O . VAL D 1 349 ? 168.062 138.181 140.611 1.00 18.92 349 VAL D O 1
ATOM 11126 N N . GLU D 1 350 ? 166.805 138.466 142.459 1.00 22.64 350 GLU D N 1
ATOM 11127 C CA . GLU D 1 350 ? 167.058 137.142 143.009 1.00 22.64 350 GLU D CA 1
ATOM 11128 C C . GLU D 1 350 ? 165.735 136.405 143.144 1.00 22.64 350 GLU D C 1
ATOM 11129 O O . GLU D 1 350 ? 164.767 136.956 143.676 1.00 22.64 350 GLU D O 1
ATOM 11135 N N . VAL D 1 351 ? 165.696 135.166 142.664 1.00 21.56 351 VAL D N 1
ATOM 11136 C CA . VAL D 1 351 ? 164.483 134.359 142.641 1.00 21.56 351 VAL D CA 1
ATOM 11137 C C . VAL D 1 351 ? 164.692 133.148 143.538 1.00 21.56 351 VAL D C 1
ATOM 11138 O O . VAL D 1 351 ? 165.715 132.463 143.434 1.00 21.56 351 VAL D O 1
ATOM 11142 N N . LYS D 1 352 ? 163.730 132.893 144.421 1.00 23.46 352 LYS D N 1
ATOM 11143 C CA . LYS D 1 352 ? 163.806 131.756 145.322 1.00 23.46 352 LYS D CA 1
ATOM 11144 C C . LYS D 1 352 ? 163.480 130.462 144.580 1.00 23.46 352 LYS D C 1
ATOM 11145 O O . LYS D 1 352 ? 162.957 130.466 143.464 1.00 23.46 352 LYS D O 1
ATOM 11151 N N . ASP D 1 353 ? 163.797 129.340 145.219 1.00 22.58 353 ASP D N 1
ATOM 11152 C CA . ASP D 1 353 ? 163.610 128.039 144.591 1.00 22.58 353 ASP D CA 1
ATOM 11153 C C . ASP D 1 353 ? 162.130 127.734 144.395 1.00 22.58 353 ASP D C 1
ATOM 11154 O O . ASP D 1 353 ? 161.297 128.035 145.253 1.00 22.58 353 ASP D O 1
ATOM 11159 N N . GLY D 1 354 ? 161.807 127.131 143.253 1.00 21.08 354 GLY D N 1
ATOM 11160 C CA . GLY D 1 354 ? 160.455 126.707 142.959 1.00 21.08 354 GLY D CA 1
ATOM 11161 C C . GLY D 1 354 ? 159.526 127.788 142.454 1.00 21.08 354 GLY D C 1
ATOM 11162 O O . GLY D 1 354 ? 158.340 127.508 142.242 1.00 21.08 354 GLY D O 1
ATOM 11163 N N . VAL D 1 355 ? 160.016 129.005 142.253 1.00 20.26 355 VAL D N 1
ATOM 11164 C CA . VAL D 1 355 ? 159.174 130.116 141.824 1.00 20.26 355 VAL D CA 1
ATOM 11165 C C . VAL D 1 355 ? 158.934 130.024 140.324 1.00 20.26 355 VAL D C 1
ATOM 11166 O O . VAL D 1 355 ? 159.848 129.718 139.549 1.00 20.26 355 VAL D O 1
ATOM 11170 N N . ILE D 1 356 ? 157.698 130.285 139.907 1.00 19.61 356 ILE D N 1
ATOM 11171 C CA . ILE D 1 356 ? 157.299 130.233 138.505 1.00 19.61 356 ILE D CA 1
ATOM 11172 C C . ILE D 1 356 ? 156.899 131.637 138.075 1.00 19.61 356 ILE D C 1
ATOM 11173 O O . ILE D 1 356 ? 155.971 132.225 138.644 1.00 19.61 356 ILE D O 1
ATOM 11178 N N . LEU D 1 357 ? 157.593 132.170 137.072 1.00 20.02 357 LEU D N 1
ATOM 11179 C CA . LEU D 1 357 ? 157.319 133.495 136.525 1.00 20.02 357 LEU D CA 1
ATOM 11180 C C . LEU D 1 357 ? 156.910 133.335 135.068 1.00 20.02 357 LEU D C 1
ATOM 11181 O O . LEU D 1 357 ? 157.752 133.045 134.211 1.00 20.02 357 LEU D O 1
ATOM 11186 N N . ILE D 1 358 ? 155.628 133.533 134.786 1.00 21.39 358 ILE D N 1
ATOM 11187 C CA . ILE D 1 358 ? 155.089 133.381 133.436 1.00 21.39 358 ILE D CA 1
ATOM 11188 C C . ILE D 1 358 ? 154.989 134.784 132.847 1.00 21.39 358 ILE D C 1
ATOM 11189 O O . ILE D 1 358 ? 153.982 135.476 132.996 1.00 21.39 358 ILE D O 1
ATOM 11194 N N . GLY D 1 359 ? 156.050 135.207 132.169 1.00 22.24 359 GLY D N 1
ATOM 11195 C CA . GLY D 1 359 ? 156.041 136.487 131.478 1.00 22.24 359 GLY D CA 1
ATOM 11196 C C . GLY D 1 359 ? 155.876 137.694 132.376 1.00 22.24 359 GLY D C 1
ATOM 11197 O O . GLY D 1 359 ? 155.125 138.617 132.036 1.00 22.24 359 GLY D O 1
ATOM 11198 N N . THR D 1 360 ? 156.564 137.714 133.512 1.00 22.03 360 THR D N 1
ATOM 11199 C CA . THR D 1 360 ? 156.495 138.823 134.452 1.00 22.03 360 THR D CA 1
ATOM 11200 C C . THR D 1 360 ? 157.798 139.609 134.423 1.00 22.03 360 THR D C 1
ATOM 11201 O O . THR D 1 360 ? 158.885 139.027 134.471 1.00 22.03 360 THR D O 1
ATOM 11205 N N . LYS D 1 361 ? 157.681 140.931 134.345 1.00 20.42 361 LYS D N 1
ATOM 11206 C CA . LYS D 1 361 ? 158.831 141.823 134.307 1.00 20.42 361 LYS D CA 1
ATOM 11207 C C . LYS D 1 361 ? 159.148 142.284 135.723 1.00 20.42 361 LYS D C 1
ATOM 11208 O O . LYS D 1 361 ? 158.298 142.885 136.388 1.00 20.42 361 LYS D O 1
ATOM 11214 N N . VAL D 1 362 ? 160.365 142.006 136.178 1.00 18.87 362 VAL D N 1
ATOM 11215 C CA . VAL D 1 362 ? 160.795 142.314 137.536 1.00 18.87 362 VAL D CA 1
ATOM 11216 C C . VAL D 1 362 ? 161.778 143.474 137.481 1.00 18.87 362 VAL D C 1
ATOM 11217 O O . VAL D 1 362 ? 162.773 143.420 136.749 1.00 18.87 362 VAL D O 1
ATOM 11221 N N . LEU D 1 363 ? 161.497 144.520 138.253 1.00 18.09 363 LEU D N 1
ATOM 11222 C CA . LEU D 1 363 ? 162.360 145.685 138.289 1.00 18.09 363 LEU D CA 1
ATOM 11223 C C . LEU D 1 363 ? 163.663 145.353 139.017 1.00 18.09 363 LEU D C 1
ATOM 11224 O O . LEU D 1 363 ? 163.735 144.373 139.760 1.00 18.09 363 LEU D O 1
ATOM 11229 N N . PRO D 1 364 ? 164.715 146.148 138.805 1.00 19.06 364 PRO D N 1
ATOM 11230 C CA . PRO D 1 364 ? 166.021 145.804 139.379 1.00 19.06 364 PRO D CA 1
ATOM 11231 C C . PRO D 1 364 ? 166.005 145.793 140.900 1.00 19.06 364 PRO D C 1
ATOM 11232 O O . PRO D 1 364 ? 165.207 146.479 141.543 1.00 19.06 364 PRO D O 1
ATOM 11236 N N . ASN D 1 365 ? 166.901 144.983 141.468 1.00 21.59 365 ASN D N 1
ATOM 11237 C CA . ASN D 1 365 ? 167.125 144.920 142.914 1.00 21.59 365 ASN D CA 1
ATOM 11238 C C . ASN D 1 365 ? 165.878 144.452 143.660 1.00 21.59 365 ASN D C 1
ATOM 11239 O O . ASN D 1 365 ? 165.497 145.018 144.685 1.00 21.59 365 ASN D O 1
ATOM 11244 N N . LYS D 1 366 ? 165.240 143.408 143.144 1.00 21.49 366 LYS D N 1
ATOM 11245 C CA . LYS D 1 366 ? 164.083 142.800 143.778 1.00 21.49 366 LYS D CA 1
ATOM 11246 C C . LYS D 1 366 ? 164.399 141.374 144.209 1.00 21.49 366 LYS D C 1
ATOM 11247 O O . LYS D 1 366 ? 165.353 140.752 143.736 1.00 21.49 366 LYS D O 1
ATOM 11253 N N . ASP D 1 367 ? 163.580 140.866 145.125 1.00 23.93 367 ASP D N 1
ATOM 11254 C CA . ASP D 1 367 ? 163.610 139.468 145.537 1.00 23.93 367 ASP D CA 1
ATOM 11255 C C . ASP D 1 367 ? 162.236 138.876 145.271 1.00 23.93 367 ASP D C 1
ATOM 11256 O O . ASP D 1 367 ? 161.232 139.376 145.790 1.00 23.93 367 ASP D O 1
ATOM 11261 N N . VAL D 1 368 ? 162.189 137.819 144.467 1.00 23.18 368 VAL D N 1
ATOM 11262 C CA . VAL D 1 368 ? 160.940 137.176 144.075 1.00 23.18 368 VAL D CA 1
ATOM 11263 C C . VAL D 1 368 ? 160.816 135.866 144.836 1.00 23.18 368 VAL D C 1
ATOM 11264 O O . VAL D 1 368 ? 161.728 135.031 144.802 1.00 23.18 368 VAL D O 1
ATOM 11268 N N . GLY D 1 369 ? 159.693 135.688 145.524 1.00 24.93 369 GLY D N 1
ATOM 11269 C CA . GLY D 1 369 ? 159.461 134.478 146.284 1.00 24.93 369 GLY D CA 1
ATOM 11270 C C . GLY D 1 369 ? 158.053 133.945 146.131 1.00 24.93 369 GLY D C 1
ATOM 11271 O O . GLY D 1 369 ? 157.665 132.996 146.817 1.00 24.93 369 GLY D O 1
ATOM 11272 N N . GLU D 1 370 ? 157.278 134.546 145.234 1.00 25.99 370 GLU D N 1
ATOM 11273 C CA . GLU D 1 370 ? 155.894 134.159 145.008 1.00 25.99 370 GLU D CA 1
ATOM 11274 C C . GLU D 1 370 ? 155.706 133.739 143.558 1.00 25.99 370 GLU D C 1
ATOM 11275 O O . GLU D 1 370 ? 156.348 134.281 142.653 1.00 25.99 370 GLU D O 1
ATOM 11281 N N . HIS D 1 371 ? 154.840 132.753 143.347 1.00 22.28 371 HIS D N 1
ATOM 11282 C CA . HIS D 1 371 ? 154.524 132.306 141.998 1.00 22.28 371 HIS D CA 1
ATOM 11283 C C . HIS D 1 371 ? 153.646 133.334 141.298 1.00 22.28 371 HIS D C 1
ATOM 11284 O O . HIS D 1 371 ? 152.665 133.819 141.869 1.00 22.28 371 HIS D O 1
ATOM 11291 N N . ARG D 1 372 ? 153.997 133.666 140.059 1.00 23.22 372 ARG D N 1
ATOM 11292 C CA . ARG D 1 372 ? 153.218 134.586 139.238 1.00 23.22 372 ARG D CA 1
ATOM 11293 C C . ARG D 1 372 ? 152.891 133.885 137.927 1.00 23.22 372 ARG D C 1
ATOM 11294 O O . ARG D 1 372 ? 153.757 133.750 137.057 1.00 23.22 372 ARG D O 1
ATOM 11302 N N . PHE D 1 373 ? 151.644 133.443 137.788 1.00 21.72 373 PHE D N 1
ATOM 11303 C CA . PHE D 1 373 ? 151.220 132.641 136.650 1.00 21.72 373 PHE D CA 1
ATOM 11304 C C . PHE D 1 373 ? 150.642 133.469 135.511 1.00 21.72 373 PHE D C 1
ATOM 11305 O O . PHE D 1 373 ? 150.235 132.896 134.496 1.00 21.72 373 PHE D O 1
ATOM 11313 N N . GLU D 1 374 ? 150.592 134.788 135.650 1.00 27.43 374 GLU D N 1
ATOM 11314 C CA . GLU D 1 374 ? 150.059 135.655 134.615 1.00 27.43 374 GLU D CA 1
ATOM 11315 C C . GLU D 1 374 ? 151.030 136.792 134.342 1.00 27.43 374 GLU D C 1
ATOM 11316 O O . GLU D 1 374 ? 151.797 137.183 135.228 1.00 27.43 374 GLU D O 1
ATOM 11322 N N . PRO D 1 375 ? 151.031 137.328 133.122 1.00 24.38 375 PRO D N 1
ATOM 11323 C CA . PRO D 1 375 ? 151.921 138.455 132.818 1.00 24.38 375 PRO D CA 1
ATOM 11324 C C . PRO D 1 375 ? 151.650 139.636 133.736 1.00 24.38 375 PRO D C 1
ATOM 11325 O O . PRO D 1 375 ? 150.503 139.936 134.076 1.00 24.38 375 PRO D O 1
ATOM 11329 N N . GLY D 1 376 ? 152.721 140.307 134.138 1.00 22.99 376 GLY D N 1
ATOM 11330 C CA . GLY D 1 376 ? 152.593 141.421 135.053 1.00 22.99 376 GLY D CA 1
ATOM 11331 C C . GLY D 1 376 ? 153.942 142.043 135.326 1.00 22.99 376 GLY D C 1
ATOM 11332 O O . GLY D 1 376 ? 154.946 141.694 134.703 1.00 22.99 376 GLY D O 1
ATOM 11333 N N . ILE D 1 377 ? 153.949 142.979 136.270 1.00 19.31 377 ILE D N 1
ATOM 11334 C CA . ILE D 1 377 ? 155.149 143.715 136.648 1.00 19.31 377 ILE D CA 1
ATOM 11335 C C . ILE D 1 377 ? 155.348 143.563 138.147 1.00 19.31 377 ILE D C 1
ATOM 11336 O O . ILE D 1 377 ? 154.394 143.705 138.920 1.00 19.31 377 ILE D O 1
ATOM 11341 N N . ILE D 1 378 ? 156.576 143.267 138.556 1.00 20.26 378 ILE D N 1
ATOM 11342 C CA . ILE D 1 378 ? 156.943 143.197 139.964 1.00 20.26 378 ILE D CA 1
ATOM 11343 C C . ILE D 1 378 ? 157.707 144.471 140.297 1.00 20.26 378 ILE D C 1
ATOM 11344 O O . ILE D 1 378 ? 158.817 144.690 139.802 1.00 20.26 378 ILE D O 1
ATOM 11349 N N . MET D 1 379 ? 157.116 145.314 141.136 1.00 21.76 379 MET D N 1
ATOM 11350 C CA . MET D 1 379 ? 157.720 146.592 141.489 1.00 21.76 379 MET D CA 1
ATOM 11351 C C . MET D 1 379 ? 158.891 146.399 142.444 1.00 21.76 379 MET D C 1
ATOM 11352 O O . MET D 1 379 ? 159.928 147.048 142.310 1.00 21.76 379 MET D O 1
ATOM 11357 N N . MET E 1 9 ? 132.230 84.678 105.424 1.00 80.50 9 MET E N 1
ATOM 11358 C CA . MET E 1 9 ? 132.899 85.946 105.688 1.00 80.50 9 MET E CA 1
ATOM 11359 C C . MET E 1 9 ? 132.772 86.316 107.162 1.00 80.50 9 MET E C 1
ATOM 11360 O O . MET E 1 9 ? 131.762 86.017 107.797 1.00 80.50 9 MET E O 1
ATOM 11365 N N . ARG E 1 10 ? 133.800 86.965 107.704 1.00 76.54 10 ARG E N 1
ATOM 11366 C CA . ARG E 1 10 ? 133.847 87.304 109.117 1.00 76.54 10 ARG E CA 1
ATOM 11367 C C . ARG E 1 10 ? 134.244 88.762 109.297 1.00 76.54 10 ARG E C 1
ATOM 11368 O O . ARG E 1 10 ? 134.794 89.405 108.397 1.00 76.54 10 ARG E O 1
ATOM 11376 N N . ALA E 1 11 ? 133.948 89.282 110.483 1.00 66.65 11 ALA E N 1
ATOM 11377 C CA . ALA E 1 11 ? 134.253 90.660 110.826 1.00 66.65 11 ALA E CA 1
ATOM 11378 C C . ALA E 1 11 ? 135.108 90.705 112.083 1.00 66.65 11 ALA E C 1
ATOM 11379 O O . ALA E 1 11 ? 135.163 89.748 112.854 1.00 66.65 11 ALA E O 1
ATOM 11381 N N . VAL E 1 12 ? 135.793 91.830 112.270 1.00 61.41 12 VAL E N 1
ATOM 11382 C CA . VAL E 1 12 ? 136.574 92.104 113.469 1.00 61.41 12 VAL E CA 1
ATOM 11383 C C . VAL E 1 12 ? 136.197 93.491 113.964 1.00 61.41 12 VAL E C 1
ATOM 11384 O O . VAL E 1 12 ? 136.326 94.473 113.226 1.00 61.41 12 VAL E O 1
ATOM 11388 N N . ILE E 1 13 ? 135.742 93.576 115.209 1.00 55.36 13 ILE E N 1
ATOM 11389 C CA . ILE E 1 13 ? 135.342 94.841 115.815 1.00 55.36 13 ILE E CA 1
ATOM 11390 C C . ILE E 1 13 ? 136.349 95.195 116.896 1.00 55.36 13 ILE E C 1
ATOM 11391 O O . ILE E 1 13 ? 136.619 94.386 117.792 1.00 55.36 13 ILE E O 1
ATOM 11396 N N . LEU E 1 14 ? 136.906 96.400 116.812 1.00 52.64 14 LEU E N 1
ATOM 11397 C CA . LEU E 1 14 ? 137.898 96.865 117.778 1.00 52.64 14 LEU E CA 1
ATOM 11398 C C . LEU E 1 14 ? 137.162 97.334 119.025 1.00 52.64 14 LEU E C 1
ATOM 11399 O O . LEU E 1 14 ? 136.731 98.485 119.114 1.00 52.64 14 LEU E O 1
ATOM 11404 N N . VAL E 1 15 ? 137.026 96.439 120.001 1.00 51.41 15 VAL E N 1
ATOM 11405 C CA . VAL E 1 15 ? 136.215 96.680 121.186 1.00 51.41 15 VAL E CA 1
ATOM 11406 C C . VAL E 1 15 ? 137.066 97.031 122.398 1.00 51.41 15 VAL E C 1
ATOM 11407 O O . VAL E 1 15 ? 136.542 97.116 123.513 1.00 51.41 15 VAL E O 1
ATOM 11411 N N . GLY E 1 16 ? 138.363 97.234 122.214 1.00 49.43 16 GLY E N 1
ATOM 11412 C CA . GLY E 1 16 ? 139.239 97.665 123.281 1.00 49.43 16 GLY E CA 1
ATOM 11413 C C . GLY E 1 16 ? 139.065 99.136 123.588 1.00 49.43 16 GLY E C 1
ATOM 11414 O O . GLY E 1 16 ? 137.966 99.691 123.519 1.00 49.43 16 GLY E O 1
ATOM 11415 N N . GLY E 1 17 ? 140.170 99.771 123.945 1.00 44.94 17 GLY E N 1
ATOM 11416 C CA . GLY E 1 17 ? 140.202 101.200 124.174 1.00 44.94 17 GLY E CA 1
ATOM 11417 C C . GLY E 1 17 ? 139.611 101.572 125.523 1.00 44.94 17 GLY E C 1
ATOM 11418 O O . GLY E 1 17 ? 138.707 100.923 126.049 1.00 44.94 17 GLY E O 1
ATOM 11419 N N . PHE E 1 18 ? 140.140 102.664 126.072 1.00 36.84 18 PHE E N 1
ATOM 11420 C CA . PHE E 1 18 ? 139.772 103.110 127.405 1.00 36.84 18 PHE E CA 1
ATOM 11421 C C . PHE E 1 18 ? 138.549 104.015 127.435 1.00 36.84 18 PHE E C 1
ATOM 11422 O O . PHE E 1 18 ? 138.070 104.335 128.529 1.00 36.84 18 PHE E O 1
ATOM 11430 N N . GLY E 1 19 ? 138.028 104.426 126.283 1.00 31.89 19 GLY E N 1
ATOM 11431 C CA . GLY E 1 19 ? 136.865 105.301 126.268 1.00 31.89 19 GLY E CA 1
ATOM 11432 C C . GLY E 1 19 ? 137.094 106.624 126.964 1.00 31.89 19 GLY E C 1
ATOM 11433 O O . GLY E 1 19 ? 136.265 107.048 127.778 1.00 31.89 19 GLY E O 1
ATOM 11434 N N . THR E 1 20 ? 138.212 107.287 126.663 1.00 29.50 20 THR E N 1
ATOM 11435 C CA . THR E 1 20 ? 138.600 108.484 127.403 1.00 29.50 20 THR E CA 1
ATOM 11436 C C . THR E 1 20 ? 137.608 109.628 127.219 1.00 29.50 20 THR E C 1
ATOM 11437 O O . THR E 1 20 ? 137.317 110.351 128.177 1.00 29.50 20 THR E O 1
ATOM 11441 N N . ARG E 1 21 ? 137.080 109.816 126.008 1.00 33.08 21 ARG E N 1
ATOM 11442 C CA . ARG E 1 21 ? 136.177 110.941 125.786 1.00 33.08 21 ARG E CA 1
ATOM 11443 C C . ARG E 1 21 ? 134.805 110.706 126.408 1.00 33.08 21 ARG E C 1
ATOM 11444 O O . ARG E 1 21 ? 134.174 111.653 126.890 1.00 33.08 21 ARG E O 1
ATOM 11452 N N . LEU E 1 22 ? 134.322 109.467 126.407 1.00 28.57 22 LEU E N 1
ATOM 11453 C CA . LEU E 1 22 ? 133.109 109.121 127.151 1.00 28.57 22 LEU E CA 1
ATOM 11454 C C . LEU E 1 22 ? 133.448 108.636 128.555 1.00 28.57 22 LEU E C 1
ATOM 11455 O O . LEU E 1 22 ? 132.964 107.600 129.007 1.00 28.57 22 LEU E O 1
ATOM 11460 N N . ARG E 1 23 ? 134.280 109.394 129.264 1.00 25.24 23 ARG E N 1
ATOM 11461 C CA . ARG E 1 23 ? 134.875 108.901 130.501 1.00 25.24 23 ARG E CA 1
ATOM 11462 C C . ARG E 1 23 ? 133.870 108.681 131.632 1.00 25.24 23 ARG E C 1
ATOM 11463 O O . ARG E 1 23 ? 133.940 107.636 132.291 1.00 25.24 23 ARG E O 1
ATOM 11471 N N . PRO E 1 24 ? 132.939 109.604 131.913 1.00 22.59 24 PRO E N 1
ATOM 11472 C CA . PRO E 1 24 ? 132.025 109.362 133.045 1.00 22.59 24 PRO E CA 1
ATOM 11473 C C . PRO E 1 24 ? 131.208 108.091 132.900 1.00 22.59 24 PRO E C 1
ATOM 11474 O O . PRO E 1 24 ? 130.832 107.489 133.913 1.00 22.59 24 PRO E O 1
ATOM 11478 N N . LEU E 1 25 ? 130.926 107.660 131.671 1.00 22.42 25 LEU E N 1
ATOM 11479 C CA . LEU E 1 25 ? 130.166 106.437 131.449 1.00 22.42 25 LEU E CA 1
ATOM 11480 C C . LEU E 1 25 ? 131.050 105.220 131.227 1.00 22.42 25 LEU E C 1
ATOM 11481 O O . LEU E 1 25 ? 130.614 104.095 131.495 1.00 22.42 25 LEU E O 1
ATOM 11486 N N . THR E 1 26 ? 132.277 105.407 130.746 1.00 26.85 26 THR E N 1
ATOM 11487 C CA . THR E 1 26 ? 133.161 104.285 130.461 1.00 26.85 26 THR E CA 1
ATOM 11488 C C . THR E 1 26 ? 134.004 103.868 131.657 1.00 26.85 26 THR E C 1
ATOM 11489 O O . THR E 1 26 ? 134.833 102.962 131.523 1.00 26.85 26 THR E O 1
ATOM 11493 N N . LEU E 1 27 ? 133.827 104.504 132.814 1.00 25.40 27 LEU E N 1
ATOM 11494 C CA . LEU E 1 27 ? 134.457 104.021 134.034 1.00 25.40 27 LEU E CA 1
ATOM 11495 C C . LEU E 1 27 ? 133.720 102.833 134.633 1.00 25.40 27 LEU E C 1
ATOM 11496 O O . LEU E 1 27 ? 134.259 102.178 135.531 1.00 25.40 27 LEU E O 1
ATOM 11501 N N . THR E 1 28 ? 132.512 102.542 134.157 1.00 28.14 28 THR E N 1
ATOM 11502 C CA . THR E 1 28 ? 131.716 101.413 134.617 1.00 28.14 28 THR E CA 1
ATOM 11503 C C . THR E 1 28 ? 131.644 100.293 133.592 1.00 28.14 28 THR E C 1
ATOM 11504 O O . THR E 1 28 ? 131.858 99.126 133.932 1.00 28.14 28 THR E O 1
ATOM 11508 N N . THR E 1 29 ? 131.348 100.620 132.337 1.00 30.28 29 THR E N 1
ATOM 11509 C CA . THR E 1 29 ? 131.268 99.653 131.257 1.00 30.28 29 THR E CA 1
ATOM 11510 C C . THR E 1 29 ? 132.173 100.080 130.108 1.00 30.28 29 THR E C 1
ATOM 11511 O O . THR E 1 29 ? 132.439 101.272 129.936 1.00 30.28 29 THR E O 1
ATOM 11515 N N . PRO E 1 30 ? 132.665 99.134 129.309 1.00 35.96 30 PRO E N 1
ATOM 11516 C CA . PRO E 1 30 ? 133.491 99.504 128.158 1.00 35.96 30 PRO E CA 1
ATOM 11517 C C . PRO E 1 30 ? 132.700 100.322 127.149 1.00 35.96 30 PRO E C 1
ATOM 11518 O O . PRO E 1 30 ? 131.468 100.305 127.119 1.00 35.96 30 PRO E O 1
ATOM 11522 N N . LYS E 1 31 ? 133.437 101.058 126.322 1.00 38.35 31 LYS E N 1
ATOM 11523 C CA . LYS E 1 31 ? 132.816 101.894 125.299 1.00 38.35 31 LYS E CA 1
ATOM 11524 C C . LYS E 1 31 ? 131.871 101.137 124.370 1.00 38.35 31 LYS E C 1
ATOM 11525 O O . LYS E 1 31 ? 130.796 101.679 124.065 1.00 38.35 31 LYS E O 1
ATOM 11531 N N . PRO E 1 32 ? 132.189 99.934 123.876 1.00 38.83 32 PRO E N 1
ATOM 11532 C CA . PRO E 1 32 ? 131.212 99.225 123.032 1.00 38.83 32 PRO E CA 1
ATOM 11533 C C . PRO E 1 32 ? 129.902 98.918 123.733 1.00 38.83 32 PRO E C 1
ATOM 11534 O O . PRO E 1 32 ? 128.862 98.846 123.069 1.00 38.83 32 PRO E O 1
ATOM 11538 N N . LEU E 1 33 ? 129.916 98.729 125.049 1.00 37.26 33 LEU E N 1
ATOM 11539 C CA . LEU E 1 33 ? 128.723 98.326 125.780 1.00 37.26 33 LEU E CA 1
ATOM 11540 C C . LEU E 1 33 ? 127.936 99.499 126.346 1.00 37.26 33 LEU E C 1
ATOM 11541 O O . LEU E 1 33 ? 126.916 99.275 127.004 1.00 37.26 33 LEU E O 1
ATOM 11546 N N . VAL E 1 34 ? 128.377 100.732 126.118 1.00 33.20 34 VAL E N 1
ATOM 11547 C CA . VAL E 1 34 ? 127.616 101.899 126.555 1.00 33.20 34 VAL E CA 1
ATOM 11548 C C . VAL E 1 34 ? 126.339 101.956 125.727 1.00 33.20 34 VAL E C 1
ATOM 11549 O O . VAL E 1 34 ? 126.407 101.986 124.490 1.00 33.20 34 VAL E O 1
ATOM 11553 N N . PRO E 1 35 ? 125.164 101.959 126.352 1.00 31.62 35 PRO E N 1
ATOM 11554 C CA . PRO E 1 35 ? 123.919 101.924 125.577 1.00 31.62 35 PRO E CA 1
ATOM 11555 C C . PRO E 1 35 ? 123.742 103.177 124.733 1.00 31.62 35 PRO E C 1
ATOM 11556 O O . PRO E 1 35 ? 123.780 104.301 125.237 1.00 31.62 35 PRO E O 1
ATOM 11560 N N . PHE E 1 36 ? 123.552 102.969 123.436 1.00 37.40 36 PHE E N 1
ATOM 11561 C CA . PHE E 1 36 ? 123.170 104.020 122.505 1.00 37.40 36 PHE E CA 1
ATOM 11562 C C . PHE E 1 36 ? 121.724 103.785 122.101 1.00 37.40 36 PHE E C 1
ATOM 11563 O O . PHE E 1 36 ? 121.374 102.685 121.661 1.00 37.40 36 PHE E O 1
ATOM 11571 N N . CYS E 1 37 ? 120.891 104.813 122.253 1.00 39.11 37 CYS E N 1
ATOM 11572 C CA . CYS E 1 37 ? 119.435 104.669 122.156 1.00 39.11 37 CYS E CA 1
ATOM 11573 C C . CYS E 1 37 ? 119.030 103.658 123.230 1.00 39.11 37 CYS E C 1
ATOM 11574 O O . CYS E 1 37 ? 119.112 103.982 124.423 1.00 39.11 37 CYS E O 1
ATOM 11577 N N . ASN E 1 38 ? 118.592 102.452 122.873 1.00 36.36 38 ASN E N 1
ATOM 11578 C CA . ASN E 1 38 ? 118.226 101.440 123.857 1.00 36.36 38 ASN E CA 1
ATOM 11579 C C . ASN E 1 38 ? 119.010 100.141 123.684 1.00 36.36 38 ASN E C 1
ATOM 11580 O O . ASN E 1 38 ? 118.600 99.093 124.186 1.00 36.36 38 ASN E O 1
ATOM 11585 N N . LYS E 1 39 ? 120.135 100.190 122.984 1.00 40.02 39 LYS E N 1
ATOM 11586 C CA . LYS E 1 39 ? 120.974 99.022 122.773 1.00 40.02 39 LYS E CA 1
ATOM 11587 C C . LYS E 1 39 ? 122.436 99.427 122.862 1.00 40.02 39 LYS E C 1
ATOM 11588 O O . LYS E 1 39 ? 122.775 100.600 122.677 1.00 40.02 39 LYS E O 1
ATOM 11594 N N . PRO E 1 40 ? 123.323 98.480 123.160 1.00 39.92 40 PRO E N 1
ATOM 11595 C CA . PRO E 1 40 ? 124.757 98.767 123.067 1.00 39.92 40 PRO E CA 1
ATOM 11596 C C . PRO E 1 40 ? 125.171 99.072 121.635 1.00 39.92 40 PRO E C 1
ATOM 11597 O O . PRO E 1 40 ? 124.566 98.600 120.671 1.00 39.92 40 PRO E O 1
ATOM 11601 N N . MET E 1 41 ? 126.219 99.888 121.512 1.00 40.50 41 MET E N 1
ATOM 11602 C CA . MET E 1 41 ? 126.715 100.305 120.204 1.00 40.50 41 MET E CA 1
ATOM 11603 C C . MET E 1 41 ? 127.136 99.093 119.377 1.00 40.50 41 MET E C 1
ATOM 11604 O O . MET E 1 41 ? 126.764 98.947 118.198 1.00 40.50 41 MET E O 1
ATOM 11609 N N . ILE E 1 42 ? 127.902 98.198 120.001 1.00 43.89 42 ILE E N 1
ATOM 11610 C CA . ILE E 1 42 ? 128.345 96.981 119.340 1.00 43.89 42 ILE E CA 1
ATOM 11611 C C . ILE E 1 42 ? 127.155 96.135 118.919 1.00 43.89 42 ILE E C 1
ATOM 11612 O O . ILE E 1 42 ? 127.235 95.393 117.937 1.00 43.89 42 ILE E O 1
ATOM 11617 N N . ILE E 1 43 ? 126.030 96.240 119.629 1.00 46.39 43 ILE E N 1
ATOM 11618 C CA . ILE E 1 43 ? 124.852 95.472 119.242 1.00 46.39 43 ILE E CA 1
ATOM 11619 C C . ILE E 1 43 ? 124.263 96.009 117.944 1.00 46.39 43 ILE E C 1
ATOM 11620 O O . ILE E 1 43 ? 123.842 95.236 117.077 1.00 46.39 43 ILE E O 1
ATOM 11625 N N . HIS E 1 44 ? 124.232 97.333 117.779 1.00 44.36 44 HIS E N 1
ATOM 11626 C CA . HIS E 1 44 ? 123.814 97.901 116.501 1.00 44.36 44 HIS E CA 1
ATOM 11627 C C . HIS E 1 44 ? 124.720 97.418 115.376 1.00 44.36 44 HIS E C 1
ATOM 11628 O O . HIS E 1 44 ? 124.247 96.998 114.309 1.00 44.36 44 HIS E O 1
ATOM 11635 N N . GLN E 1 45 ? 126.036 97.459 115.604 1.00 48.88 45 GLN E N 1
ATOM 11636 C CA . GLN E 1 45 ? 126.957 97.033 114.552 1.00 48.88 45 GLN E CA 1
ATOM 11637 C C . GLN E 1 45 ? 126.804 95.546 114.235 1.00 48.88 45 GLN E C 1
ATOM 11638 O O . GLN E 1 45 ? 126.859 95.147 113.065 1.00 48.88 45 GLN E O 1
ATOM 11644 N N . ILE E 1 46 ? 126.602 94.713 115.258 1.00 48.30 46 ILE E N 1
ATOM 11645 C CA . ILE E 1 46 ? 126.447 93.279 115.038 1.00 48.30 46 ILE E CA 1
ATOM 11646 C C . ILE E 1 46 ? 125.141 92.985 114.315 1.00 48.30 46 ILE E C 1
ATOM 11647 O O . ILE E 1 46 ? 125.075 92.084 113.473 1.00 48.30 46 ILE E O 1
ATOM 11652 N N . GLU E 1 47 ? 124.077 93.726 114.634 1.00 51.43 47 GLU E N 1
ATOM 11653 C CA . GLU E 1 47 ? 122.823 93.551 113.910 1.00 51.43 47 GLU E CA 1
ATOM 11654 C C . GLU E 1 47 ? 122.991 93.907 112.440 1.00 51.43 47 GLU E C 1
ATOM 11655 O O . GLU E 1 47 ? 122.488 93.197 111.560 1.00 51.43 47 GLU E O 1
ATOM 11661 N N . ALA E 1 48 ? 123.713 94.994 112.152 1.00 53.29 48 ALA E N 1
ATOM 11662 C CA . ALA E 1 48 ? 123.990 95.329 110.758 1.00 53.29 48 ALA E CA 1
ATOM 11663 C C . ALA E 1 48 ? 124.783 94.221 110.070 1.00 53.29 48 ALA E C 1
ATOM 11664 O O . ALA E 1 48 ? 124.448 93.806 108.953 1.00 53.29 48 ALA E O 1
ATOM 11666 N N . LEU E 1 49 ? 125.823 93.712 110.737 1.00 56.09 49 LEU E N 1
ATOM 11667 C CA . LEU E 1 49 ? 126.648 92.663 110.143 1.00 56.09 49 LEU E CA 1
ATOM 11668 C C . LEU E 1 49 ? 125.839 91.396 109.889 1.00 56.09 49 LEU E C 1
ATOM 11669 O O . LEU E 1 49 ? 126.014 90.735 108.859 1.00 56.09 49 LEU E O 1
ATOM 11674 N N . LYS E 1 50 ? 124.960 91.033 110.825 1.00 57.27 50 LYS E N 1
ATOM 11675 C CA . LYS E 1 50 ? 124.088 89.882 110.624 1.00 57.27 50 LYS E CA 1
ATOM 11676 C C . LYS E 1 50 ? 123.145 90.113 109.452 1.00 57.27 50 LYS E C 1
ATOM 11677 O O . LYS E 1 50 ? 122.864 89.189 108.679 1.00 57.27 50 LYS E O 1
ATOM 11683 N N . ALA E 1 51 ? 122.644 91.343 109.305 1.00 58.52 51 ALA E N 1
ATOM 11684 C CA . ALA E 1 51 ? 121.843 91.674 108.131 1.00 58.52 51 ALA E CA 1
ATOM 11685 C C . ALA E 1 51 ? 122.636 91.455 106.850 1.00 58.52 51 ALA E C 1
ATOM 11686 O O . ALA E 1 51 ? 122.079 91.025 105.833 1.00 58.52 51 ALA E O 1
ATOM 11688 N N . VAL E 1 52 ? 123.938 91.750 106.877 1.00 61.66 52 VAL E N 1
ATOM 11689 C CA . VAL E 1 52 ? 124.787 91.424 105.731 1.00 61.66 52 VAL E CA 1
ATOM 11690 C C . VAL E 1 52 ? 124.848 89.917 105.524 1.00 61.66 52 VAL E C 1
ATOM 11691 O O . VAL E 1 52 ? 124.739 89.423 104.395 1.00 61.66 52 VAL E O 1
ATOM 11695 N N . GLY E 1 53 ? 125.027 89.165 106.606 1.00 64.01 53 GLY E N 1
ATOM 11696 C CA . GLY E 1 53 ? 125.239 87.730 106.536 1.00 64.01 53 GLY E CA 1
ATOM 11697 C C . GLY E 1 53 ? 126.474 87.246 107.268 1.00 64.01 53 GLY E C 1
ATOM 11698 O O . GLY E 1 53 ? 126.799 86.054 107.174 1.00 64.01 53 GLY E O 1
ATOM 11699 N N . VAL E 1 54 ? 127.179 88.114 107.992 1.00 66.37 54 VAL E N 1
ATOM 11700 C CA . VAL E 1 54 ? 128.376 87.702 108.714 1.00 66.37 54 VAL E CA 1
ATOM 11701 C C . VAL E 1 54 ? 127.974 86.911 109.950 1.00 66.37 54 VAL E C 1
ATOM 11702 O O . VAL E 1 54 ? 127.177 87.377 110.775 1.00 66.37 54 VAL E O 1
ATOM 11706 N N . THR E 1 55 ? 128.530 85.708 110.087 1.00 71.80 55 THR E N 1
ATOM 11707 C CA . THR E 1 55 ? 128.226 84.845 111.219 1.00 71.80 55 THR E CA 1
ATOM 11708 C C . THR E 1 55 ? 129.318 84.844 112.281 1.00 71.80 55 THR E C 1
ATOM 11709 O O . THR E 1 55 ? 129.027 84.549 113.445 1.00 71.80 55 THR E O 1
ATOM 11713 N N . GLU E 1 56 ? 130.553 85.180 111.918 1.00 72.69 56 GLU E N 1
ATOM 11714 C CA . GLU E 1 56 ? 131.678 85.161 112.845 1.00 72.69 56 GLU E CA 1
ATOM 11715 C C . GLU E 1 56 ? 132.167 86.585 113.066 1.00 72.69 56 GLU E C 1
ATOM 11716 O O . GLU E 1 56 ? 132.537 87.278 112.110 1.00 72.69 56 GLU E O 1
ATOM 11722 N N . VAL E 1 57 ? 132.165 87.016 114.325 1.00 66.09 57 VAL E N 1
ATOM 11723 C CA . VAL E 1 57 ? 132.657 88.327 114.722 1.00 66.09 57 VAL E CA 1
ATOM 11724 C C . VAL E 1 57 ? 133.765 88.124 115.744 1.00 66.09 57 VAL E C 1
ATOM 11725 O O . VAL E 1 57 ? 133.596 87.370 116.709 1.00 66.09 57 VAL E O 1
ATOM 11729 N N . ILE E 1 58 ? 134.894 88.788 115.528 1.00 63.73 58 ILE E N 1
ATOM 11730 C CA . ILE E 1 58 ? 136.065 88.679 116.386 1.00 63.73 58 ILE E CA 1
ATOM 11731 C C . ILE E 1 58 ? 136.207 89.992 117.140 1.00 63.73 58 ILE E C 1
ATOM 11732 O O . ILE E 1 58 ? 136.355 91.057 116.528 1.00 63.73 58 ILE E O 1
ATOM 11737 N N . LEU E 1 59 ? 136.167 89.918 118.465 1.00 60.79 59 LEU E N 1
ATOM 11738 C CA . LEU E 1 59 ? 136.208 91.099 119.314 1.00 60.79 59 LEU E CA 1
ATOM 11739 C C . LEU E 1 59 ? 137.595 91.231 119.928 1.00 60.79 59 LEU E C 1
ATOM 11740 O O . LEU E 1 59 ? 138.074 90.308 120.597 1.00 60.79 59 LEU E O 1
ATOM 11745 N N . ALA E 1 60 ? 138.235 92.376 119.699 1.00 57.36 60 ALA E N 1
ATOM 11746 C CA . ALA E 1 60 ? 139.574 92.651 120.217 1.00 57.36 60 ALA E CA 1
ATOM 11747 C C . ALA E 1 60 ? 139.430 93.289 121.591 1.00 57.36 60 ALA E C 1
ATOM 11748 O O . ALA E 1 60 ? 139.363 94.510 121.730 1.00 57.36 60 ALA E O 1
ATOM 11750 N N . VAL E 1 61 ? 139.401 92.452 122.623 1.00 59.49 61 VAL E N 1
ATOM 11751 C CA . VAL E 1 61 ? 139.068 92.882 123.975 1.00 59.49 61 VAL E CA 1
ATOM 11752 C C . VAL E 1 61 ? 140.357 93.157 124.736 1.00 59.49 61 VAL E C 1
ATOM 11753 O O . VAL E 1 61 ? 141.158 92.245 124.970 1.00 59.49 61 VAL E O 1
ATOM 11757 N N . ALA E 1 62 ? 140.559 94.416 125.120 1.00 56.85 62 ALA E N 1
ATOM 11758 C CA . ALA E 1 62 ? 141.652 94.808 126.001 1.00 56.85 62 ALA E CA 1
ATOM 11759 C C . ALA E 1 62 ? 141.152 95.446 127.286 1.00 56.85 62 ALA E C 1
ATOM 11760 O O . ALA E 1 62 ? 141.608 95.081 128.375 1.00 56.85 62 ALA E O 1
ATOM 11762 N N . TYR E 1 63 ? 140.223 96.393 127.186 1.00 48.50 63 TYR E N 1
ATOM 11763 C CA . TYR E 1 63 ? 139.620 97.014 128.357 1.00 48.50 63 TYR E CA 1
ATOM 11764 C C . TYR E 1 63 ? 138.523 96.112 128.908 1.00 48.50 63 TYR E C 1
ATOM 11765 O O . TYR E 1 63 ? 137.630 95.689 128.167 1.00 48.50 63 TYR E O 1
ATOM 11774 N N . ARG E 1 64 ? 138.589 95.828 130.212 1.00 50.42 64 ARG E N 1
ATOM 11775 C CA . ARG E 1 64 ? 137.689 94.887 130.873 1.00 50.42 64 ARG E CA 1
ATOM 11776 C C . ARG E 1 64 ? 137.674 93.562 130.120 1.00 50.42 64 ARG E C 1
ATOM 11777 O O . ARG E 1 64 ? 136.687 93.248 129.444 1.00 50.42 64 ARG E O 1
ATOM 11785 N N . PRO E 1 65 ? 138.754 92.766 130.201 1.00 60.17 65 PRO E N 1
ATOM 11786 C CA . PRO E 1 65 ? 138.850 91.550 129.376 1.00 60.17 65 PRO E CA 1
ATOM 11787 C C . PRO E 1 65 ? 137.667 90.608 129.532 1.00 60.17 65 PRO E C 1
ATOM 11788 O O . PRO E 1 65 ? 136.997 90.276 128.550 1.00 60.17 65 PRO E O 1
ATOM 11792 N N . GLU E 1 66 ? 137.400 90.172 130.762 1.00 66.36 66 GLU E N 1
ATOM 11793 C CA . GLU E 1 66 ? 136.322 89.230 131.023 1.00 66.36 66 GLU E CA 1
ATOM 11794 C C . GLU E 1 66 ? 135.308 89.718 132.044 1.00 66.36 66 GLU E C 1
ATOM 11795 O O . GLU E 1 66 ? 134.230 89.122 132.142 1.00 66.36 66 GLU E O 1
ATOM 11801 N N . ALA E 1 67 ? 135.615 90.768 132.808 1.00 66.23 67 ALA E N 1
ATOM 11802 C CA . ALA E 1 67 ? 134.666 91.261 133.800 1.00 66.23 67 ALA E CA 1
ATOM 11803 C C . ALA E 1 67 ? 133.395 91.779 133.141 1.00 66.23 67 ALA E C 1
ATOM 11804 O O . ALA E 1 67 ? 132.287 91.535 133.634 1.00 66.23 67 ALA E O 1
ATOM 11806 N N . MET E 1 68 ? 133.531 92.494 132.025 1.00 60.26 68 MET E N 1
ATOM 11807 C CA . MET E 1 68 ? 132.396 93.125 131.366 1.00 60.26 68 MET E CA 1
ATOM 11808 C C . MET E 1 68 ? 132.116 92.538 129.988 1.00 60.26 68 MET E C 1
ATOM 11809 O O . MET E 1 68 ? 130.996 92.091 129.726 1.00 60.26 68 MET E O 1
ATOM 11814 N N . LYS E 1 69 ? 133.107 92.526 129.094 1.00 58.14 69 LYS E N 1
ATOM 11815 C CA . LYS E 1 69 ? 132.847 92.159 127.705 1.00 58.14 69 LYS E CA 1
ATOM 11816 C C . LYS E 1 69 ? 132.398 90.708 127.583 1.00 58.14 69 LYS E C 1
ATOM 11817 O O . LYS E 1 69 ? 131.456 90.400 126.846 1.00 58.14 69 LYS E O 1
ATOM 11823 N N . GLU E 1 70 ? 133.064 89.798 128.295 1.00 65.33 70 GLU E N 1
ATOM 11824 C CA . GLU E 1 70 ? 132.721 88.385 128.174 1.00 65.33 70 GLU E CA 1
ATOM 11825 C C . GLU E 1 70 ? 131.364 88.083 128.798 1.00 65.33 70 GLU E C 1
ATOM 11826 O O . GLU E 1 70 ? 130.547 87.371 128.204 1.00 65.33 70 GLU E O 1
ATOM 11832 N N . GLN E 1 71 ? 131.107 88.612 129.996 1.00 66.09 71 GLN E N 1
ATOM 11833 C CA . GLN E 1 71 ? 129.862 88.301 130.690 1.00 66.09 71 GLN E CA 1
ATOM 11834 C C . GLN E 1 71 ? 128.669 88.975 130.023 1.00 66.09 71 GLN E C 1
ATOM 11835 O O . GLN E 1 71 ? 127.633 88.340 129.794 1.00 66.09 71 GLN E O 1
ATOM 11841 N N . MET E 1 72 ? 128.795 90.265 129.700 1.00 63.99 72 MET E N 1
ATOM 11842 C CA . MET E 1 72 ? 127.659 91.008 129.166 1.00 63.99 72 MET E CA 1
ATOM 11843 C C . MET E 1 72 ? 127.322 90.616 127.735 1.00 63.99 72 MET E C 1
ATOM 11844 O O . MET E 1 72 ? 126.196 90.864 127.291 1.00 63.99 72 MET E O 1
ATOM 11849 N N . ASP E 1 73 ? 128.258 90.015 127.003 1.00 63.80 73 ASP E N 1
ATOM 11850 C CA . ASP E 1 73 ? 127.969 89.597 125.638 1.00 63.80 73 ASP E CA 1
ATOM 11851 C C . ASP E 1 73 ? 127.276 88.241 125.619 1.00 63.80 73 ASP E C 1
ATOM 11852 O O . ASP E 1 73 ? 127.725 87.314 124.938 1.00 63.80 73 ASP E O 1
ATOM 11857 N N . GLU E 1 74 ? 126.182 88.122 126.369 1.00 68.20 74 GLU E N 1
ATOM 11858 C CA . GLU E 1 74 ? 125.262 87.003 126.222 1.00 68.20 74 GLU E CA 1
ATOM 11859 C C . GLU E 1 74 ? 124.382 87.153 124.991 1.00 68.20 74 GLU E C 1
ATOM 11860 O O . GLU E 1 74 ? 123.611 86.239 124.677 1.00 68.20 74 GLU E O 1
ATOM 11866 N N . TRP E 1 75 ? 124.503 88.279 124.282 1.00 62.16 75 TRP E N 1
ATOM 11867 C CA . TRP E 1 75 ? 123.774 88.487 123.040 1.00 62.16 75 TRP E CA 1
ATOM 11868 C C . TRP E 1 75 ? 124.138 87.451 121.989 1.00 62.16 75 TRP E C 1
ATOM 11869 O O . TRP E 1 75 ? 123.409 87.303 121.005 1.00 62.16 75 TRP E O 1
ATOM 11880 N N . SER E 1 76 ? 125.262 86.750 122.164 1.00 67.35 76 SER E N 1
ATOM 11881 C CA . SER E 1 76 ? 125.597 85.646 121.273 1.00 67.35 76 SER E CA 1
ATOM 11882 C C . SER E 1 76 ? 124.520 84.571 121.286 1.00 67.35 76 SER E C 1
ATOM 11883 O O . SER E 1 76 ? 124.316 83.888 120.276 1.00 67.35 76 SER E O 1
ATOM 11886 N N . ARG E 1 77 ? 123.827 84.398 122.416 1.00 67.69 77 ARG E N 1
ATOM 11887 C CA . ARG E 1 77 ? 122.693 83.481 122.438 1.00 67.69 77 ARG E CA 1
ATOM 11888 C C . ARG E 1 77 ? 121.584 83.969 121.515 1.00 67.69 77 ARG E C 1
ATOM 11889 O O . ARG E 1 77 ? 120.943 83.170 120.823 1.00 67.69 77 ARG E O 1
ATOM 11897 N N . LYS E 1 78 ? 121.345 85.276 121.494 1.00 66.71 78 LYS E N 1
ATOM 11898 C CA . LYS E 1 78 ? 120.419 85.877 120.549 1.00 66.71 78 LYS E CA 1
ATOM 11899 C C . LYS E 1 78 ? 121.144 86.190 119.242 1.00 66.71 78 LYS E C 1
ATOM 11900 O O . LYS E 1 78 ? 122.311 85.837 119.045 1.00 66.71 78 LYS E O 1
ATOM 11906 N N . LEU E 1 79 ? 120.420 86.813 118.311 1.00 65.48 79 LEU E N 1
ATOM 11907 C CA . LEU E 1 79 ? 120.992 87.384 117.093 1.00 65.48 79 LEU E CA 1
ATOM 11908 C C . LEU E 1 79 ? 121.555 86.325 116.151 1.00 65.48 79 LEU E C 1
ATOM 11909 O O . LEU E 1 79 ? 121.985 86.652 115.041 1.00 65.48 79 LEU E O 1
ATOM 11914 N N . GLY E 1 80 ? 121.551 85.062 116.572 1.00 68.74 80 GLY E N 1
ATOM 11915 C CA . GLY E 1 80 ? 122.091 83.993 115.747 1.00 68.74 80 GLY E CA 1
ATOM 11916 C C . GLY E 1 80 ? 123.536 84.184 115.344 1.00 68.74 80 GLY E C 1
ATOM 11917 O O . GLY E 1 80 ? 123.932 83.746 114.258 1.00 68.74 80 GLY E O 1
ATOM 11918 N N . VAL E 1 81 ? 124.340 84.826 116.189 1.00 68.85 81 VAL E N 1
ATOM 11919 C CA . VAL E 1 81 ? 125.726 85.140 115.866 1.00 68.85 81 VAL E CA 1
ATOM 11920 C C . VAL E 1 81 ? 126.619 84.649 116.997 1.00 68.85 81 VAL E C 1
ATOM 11921 O O . VAL E 1 81 ? 126.186 84.518 118.146 1.00 68.85 81 VAL E O 1
ATOM 11925 N N . SER E 1 82 ? 127.875 84.362 116.660 1.00 70.58 82 SER E N 1
ATOM 11926 C CA . SER E 1 82 ? 128.855 83.853 117.608 1.00 70.58 82 SER E CA 1
ATOM 11927 C C . SER E 1 82 ? 130.099 84.730 117.590 1.00 70.58 82 SER E C 1
ATOM 11928 O O . SER E 1 82 ? 130.540 85.176 116.527 1.00 70.58 82 SER E O 1
ATOM 11931 N N . PHE E 1 83 ? 130.661 84.973 118.772 1.00 68.21 83 PHE E N 1
ATOM 11932 C CA . PHE E 1 83 ? 131.861 85.781 118.926 1.00 68.21 83 PHE E CA 1
ATOM 11933 C C . PHE E 1 83 ? 133.029 84.898 119.343 1.00 68.21 83 PHE E C 1
ATOM 11934 O O . PHE E 1 83 ? 132.882 84.021 120.199 1.00 68.21 83 PHE E O 1
ATOM 11942 N N . VAL E 1 84 ? 134.188 85.132 118.729 1.00 71.31 84 VAL E N 1
ATOM 11943 C CA . VAL E 1 84 ? 135.356 84.299 118.997 1.00 71.31 84 VAL E CA 1
ATOM 11944 C C . VAL E 1 84 ? 135.913 84.574 120.388 1.00 71.31 84 VAL E C 1
ATOM 11945 O O . VAL E 1 84 ? 136.220 83.642 121.141 1.00 71.31 84 VAL E O 1
ATOM 11949 N N . PHE E 1 85 ? 136.048 85.853 120.751 1.00 68.97 85 PHE E N 1
ATOM 11950 C CA . PHE E 1 85 ? 136.558 86.256 122.065 1.00 68.97 85 PHE E CA 1
ATOM 11951 C C . PHE E 1 85 ? 137.933 85.654 122.347 1.00 68.97 85 PHE E C 1
ATOM 11952 O O . PHE E 1 85 ? 138.202 85.167 123.446 1.00 68.97 85 PHE E O 1
ATOM 11960 N N . SER E 1 86 ? 138.809 85.671 121.344 1.00 73.70 86 SER E N 1
ATOM 11961 C CA . SER E 1 86 ? 140.156 85.130 121.479 1.00 73.70 86 SER E CA 1
ATOM 11962 C C . SER E 1 86 ? 141.228 86.198 121.277 1.00 73.70 86 SER E C 1
ATOM 11963 O O . SER E 1 86 ? 142.337 85.892 120.833 1.00 73.70 86 SER E O 1
ATOM 11966 N N . VAL E 1 87 ? 140.914 87.454 121.591 1.00 71.19 87 VAL E N 1
ATOM 11967 C CA . VAL E 1 87 ? 141.863 88.541 121.379 1.00 71.19 87 VAL E CA 1
ATOM 11968 C C . VAL E 1 87 ? 142.051 89.293 122.695 1.00 71.19 87 VAL E C 1
ATOM 11969 O O . VAL E 1 87 ? 142.300 90.504 122.708 1.00 71.19 87 VAL E O 1
ATOM 11973 N N . GLU E 1 88 ? 141.912 88.590 123.817 1.00 71.27 88 GLU E N 1
ATOM 11974 C CA . GLU E 1 88 ? 142.292 89.182 125.093 1.00 71.27 88 GLU E CA 1
ATOM 11975 C C . GLU E 1 88 ? 143.785 89.481 125.093 1.00 71.27 88 GLU E C 1
ATOM 11976 O O . GLU E 1 88 ? 144.602 88.647 124.693 1.00 71.27 88 GLU E O 1
ATOM 11982 N N . GLU E 1 89 ? 144.142 90.679 125.543 1.00 73.64 89 GLU E N 1
ATOM 11983 C CA . GLU E 1 89 ? 145.498 91.171 125.346 1.00 73.64 89 GLU E CA 1
ATOM 11984 C C . GLU E 1 89 ? 145.753 92.347 126.276 1.00 73.64 89 GLU E C 1
ATOM 11985 O O . GLU E 1 89 ? 144.846 92.853 126.942 1.00 73.64 89 GLU E O 1
ATOM 11991 N N . GLU E 1 90 ? 147.012 92.769 126.310 1.00 76.73 90 GLU E N 1
ATOM 11992 C CA . GLU E 1 90 ? 147.392 94.072 126.822 1.00 76.73 90 GLU E CA 1
ATOM 11993 C C . GLU E 1 90 ? 147.184 95.112 125.724 1.00 76.73 90 GLU E C 1
ATOM 11994 O O . GLU E 1 90 ? 147.062 94.758 124.549 1.00 76.73 90 GLU E O 1
ATOM 12000 N N . PRO E 1 91 ? 147.108 96.410 126.079 1.00 71.92 91 PRO E N 1
ATOM 12001 C CA . PRO E 1 91 ? 146.867 97.434 125.050 1.00 71.92 91 PRO E CA 1
ATOM 12002 C C . PRO E 1 91 ? 147.853 97.363 123.893 1.00 71.92 91 PRO E C 1
ATOM 12003 O O . PRO E 1 91 ? 149.052 97.599 124.067 1.00 71.92 91 PRO E O 1
ATOM 12007 N N . LEU E 1 92 ? 147.345 97.033 122.704 1.00 72.06 92 LEU E N 1
ATOM 12008 C CA . LEU E 1 92 ? 148.163 96.838 121.513 1.00 72.06 92 LEU E CA 1
ATOM 12009 C C . LEU E 1 92 ? 147.823 97.850 120.424 1.00 72.06 92 LEU E C 1
ATOM 12010 O O . LEU E 1 92 ? 148.094 97.617 119.246 1.00 72.06 92 LEU E O 1
ATOM 12015 N N . GLY E 1 93 ? 147.226 98.974 120.803 1.00 66.61 93 GLY E N 1
ATOM 12016 C CA . GLY E 1 93 ? 146.894 99.990 119.830 1.00 66.61 93 GLY E CA 1
ATOM 12017 C C . GLY E 1 93 ? 145.729 99.587 118.938 1.00 66.61 93 GLY E C 1
ATOM 12018 O O . GLY E 1 93 ? 145.036 98.595 119.159 1.00 66.61 93 GLY E O 1
ATOM 12019 N N . THR E 1 94 ? 145.526 100.401 117.902 1.00 69.93 94 THR E N 1
ATOM 12020 C CA . THR E 1 94 ? 144.412 100.186 116.986 1.00 69.93 94 THR E CA 1
ATOM 12021 C C . THR E 1 94 ? 144.680 99.060 115.993 1.00 69.93 94 THR E C 1
ATOM 12022 O O . THR E 1 94 ? 143.745 98.350 115.606 1.00 69.93 94 THR E O 1
ATOM 12026 N N . ALA E 1 95 ? 145.933 98.876 115.572 1.00 75.75 95 ALA E N 1
ATOM 12027 C CA . ALA E 1 95 ? 146.261 97.921 114.520 1.00 75.75 95 ALA E CA 1
ATOM 12028 C C . ALA E 1 95 ? 146.824 96.603 115.035 1.00 75.75 95 ALA E C 1
ATOM 12029 O O . ALA E 1 95 ? 146.725 95.592 114.332 1.00 75.75 95 ALA E O 1
ATOM 12031 N N . GLY E 1 96 ? 147.412 96.588 116.239 1.00 76.94 96 GLY E N 1
ATOM 12032 C CA . GLY E 1 96 ? 147.973 95.388 116.817 1.00 76.94 96 GLY E CA 1
ATOM 12033 C C . GLY E 1 96 ? 147.034 94.216 116.985 1.00 76.94 96 GLY E C 1
ATOM 12034 O O . GLY E 1 96 ? 147.450 93.067 116.779 1.00 76.94 96 GLY E O 1
ATOM 12035 N N . PRO E 1 97 ? 145.773 94.432 117.383 1.00 74.05 97 PRO E N 1
ATOM 12036 C CA . PRO E 1 97 ? 144.854 93.289 117.514 1.00 74.05 97 PRO E CA 1
ATOM 12037 C C . PRO E 1 97 ? 144.688 92.481 116.241 1.00 74.05 97 PRO E C 1
ATOM 12038 O O . PRO E 1 97 ? 144.468 91.268 116.322 1.00 74.05 97 PRO E O 1
ATOM 12042 N N . LEU E 1 98 ? 144.776 93.109 115.066 1.00 76.94 98 LEU E N 1
ATOM 12043 C CA . LEU E 1 98 ? 144.737 92.339 113.826 1.00 76.94 98 LEU E CA 1
ATOM 12044 C C . LEU E 1 98 ? 145.931 91.397 113.731 1.00 76.94 98 LEU E C 1
ATOM 12045 O O . LEU E 1 98 ? 145.789 90.236 113.328 1.00 76.94 98 LEU E O 1
ATOM 12050 N N . ALA E 1 99 ? 147.118 91.876 114.110 1.00 81.47 99 ALA E N 1
ATOM 12051 C CA . ALA E 1 99 ? 148.289 91.008 114.131 1.00 81.47 99 ALA E CA 1
ATOM 12052 C C . ALA E 1 99 ? 148.113 89.874 115.132 1.00 81.47 99 ALA E C 1
ATOM 12053 O O . ALA E 1 99 ? 148.520 88.736 114.871 1.00 81.47 99 ALA E O 1
ATOM 12055 N N . LEU E 1 100 ? 147.517 90.168 116.290 1.00 80.45 100 LEU E N 1
ATOM 12056 C CA . LEU E 1 100 ? 147.290 89.122 117.285 1.00 80.45 100 LEU E CA 1
ATOM 12057 C C . LEU E 1 100 ? 146.300 88.077 116.779 1.00 80.45 100 LEU E C 1
ATOM 12058 O O . LEU E 1 100 ? 146.490 86.876 117.002 1.00 80.45 100 LEU E O 1
ATOM 12063 N N . ALA E 1 101 ? 145.242 88.512 116.100 1.00 84.30 101 ALA E N 1
ATOM 12064 C CA . ALA E 1 101 ? 144.191 87.628 115.616 1.00 84.30 101 ALA E CA 1
ATOM 12065 C C . ALA E 1 101 ? 144.489 87.053 114.238 1.00 84.30 101 ALA E C 1
ATOM 12066 O O . ALA E 1 101 ? 143.619 86.399 113.654 1.00 84.30 101 ALA E O 1
ATOM 12068 N N . ARG E 1 102 ? 145.669 87.344 113.687 1.00 87.04 102 ARG E N 1
ATOM 12069 C CA . ARG E 1 102 ? 146.139 86.689 112.469 1.00 87.04 102 ARG E CA 1
ATOM 12070 C C . ARG E 1 102 ? 145.829 85.195 112.447 1.00 87.04 102 ARG E C 1
ATOM 12071 O O . ARG E 1 102 ? 145.320 84.668 111.452 1.00 87.04 102 ARG E O 1
ATOM 12079 N N . ASP E 1 103 ? 146.138 84.496 113.542 1.00 88.79 103 ASP E N 1
ATOM 12080 C CA . ASP E 1 103 ? 145.987 83.043 113.566 1.00 88.79 103 ASP E CA 1
ATOM 12081 C C . ASP E 1 103 ? 144.522 82.629 113.488 1.00 88.79 103 ASP E C 1
ATOM 12082 O O . ASP E 1 103 ? 144.162 81.739 112.708 1.00 88.79 103 ASP E O 1
ATOM 12087 N N . ILE E 1 104 ? 143.661 83.256 114.293 1.00 86.91 104 ILE E N 1
ATOM 12088 C CA . ILE E 1 104 ? 142.253 82.869 114.293 1.00 86.91 104 ILE E CA 1
ATOM 12089 C C . ILE E 1 104 ? 141.584 83.267 112.982 1.00 86.91 104 ILE E C 1
ATOM 12090 O O . ILE E 1 104 ? 140.626 82.618 112.545 1.00 86.91 104 ILE E O 1
ATOM 12095 N N . LEU E 1 105 ? 142.072 84.326 112.329 1.00 85.89 105 LEU E N 1
ATOM 12096 C CA . LEU E 1 105 ? 141.556 84.684 111.014 1.00 85.89 105 LEU E CA 1
ATOM 12097 C C . LEU E 1 105 ? 141.911 83.647 109.956 1.00 85.89 105 LEU E C 1
ATOM 12098 O O . LEU E 1 105 ? 141.296 83.638 108.884 1.00 85.89 105 LEU E O 1
ATOM 12103 N N . MET E 1 106 ? 142.897 82.791 110.228 1.00 91.36 106 MET E N 1
ATOM 12104 C CA . MET E 1 106 ? 143.313 81.653 109.411 1.00 91.36 106 MET E CA 1
ATOM 12105 C C . MET E 1 106 ? 143.922 82.057 108.075 1.00 91.36 106 MET E C 1
ATOM 12106 O O . MET E 1 106 ? 144.327 81.173 107.309 1.00 91.36 106 MET E O 1
ATOM 12111 N N . GLN E 1 107 ? 144.014 83.354 107.772 1.00 93.46 107 GLN E N 1
ATOM 12112 C CA . GLN E 1 107 ? 144.565 83.838 106.504 1.00 93.46 107 GLN E CA 1
ATOM 12113 C C . GLN E 1 107 ? 143.866 83.193 105.309 1.00 93.46 107 GLN E C 1
ATOM 12114 O O . GLN E 1 107 ? 144.497 82.812 104.320 1.00 93.46 107 GLN E O 1
ATOM 12120 N N . ASP E 1 108 ? 142.544 83.069 105.404 1.00 92.21 108 ASP E N 1
ATOM 12121 C CA . ASP E 1 108 ? 141.756 82.496 104.325 1.00 92.21 108 ASP E CA 1
ATOM 12122 C C . ASP E 1 108 ? 141.681 83.462 103.143 1.00 92.21 108 ASP E C 1
ATOM 12123 O O . ASP E 1 108 ? 142.080 84.627 103.222 1.00 92.21 108 ASP E O 1
ATOM 12128 N N . ASP E 1 109 ? 141.156 82.955 102.026 1.00 94.41 109 ASP E N 1
ATOM 12129 C CA . ASP E 1 109 ? 141.058 83.766 100.817 1.00 94.41 109 ASP E CA 1
ATOM 12130 C C . ASP E 1 109 ? 140.006 84.861 100.961 1.00 94.41 109 ASP E C 1
ATOM 12131 O O . ASP E 1 109 ? 140.175 85.962 100.426 1.00 94.41 109 ASP E O 1
ATOM 12136 N N . LYS E 1 110 ? 138.923 84.578 101.674 1.00 91.17 110 LYS E N 1
ATOM 12137 C CA . LYS E 1 110 ? 137.819 85.527 101.773 1.00 91.17 110 LYS E CA 1
ATOM 12138 C C . LYS E 1 110 ? 138.242 86.766 102.557 1.00 91.17 110 LYS E C 1
ATOM 12139 O O . LYS E 1 110 ? 138.835 86.637 103.634 1.00 91.17 110 LYS E O 1
ATOM 12145 N N . PRO E 1 111 ? 137.982 87.969 102.046 1.00 87.76 111 PRO E N 1
ATOM 12146 C CA . PRO E 1 111 ? 138.238 89.186 102.824 1.00 87.76 111 PRO E CA 1
ATOM 12147 C C . PRO E 1 111 ? 137.506 89.169 104.159 1.00 87.76 111 PRO E C 1
ATOM 12148 O O . PRO E 1 111 ? 136.647 88.328 104.430 1.00 87.76 111 PRO E O 1
ATOM 12152 N N . PHE E 1 112 ? 137.853 90.136 105.006 1.00 79.70 112 PHE E N 1
ATOM 12153 C CA . PHE E 1 112 ? 137.228 90.265 106.313 1.00 79.70 112 PHE E CA 1
ATOM 12154 C C . PHE E 1 112 ? 136.925 91.728 106.602 1.00 79.70 112 PHE E C 1
ATOM 12155 O O . PHE E 1 112 ? 137.620 92.632 106.130 1.00 79.70 112 PHE E O 1
ATOM 12163 N N . PHE E 1 113 ? 135.882 91.949 107.395 1.00 73.45 113 PHE E N 1
ATOM 12164 C CA . PHE E 1 113 ? 135.477 93.295 107.775 1.00 73.45 113 PHE E CA 1
ATOM 12165 C C . PHE E 1 113 ? 136.244 93.758 109.010 1.00 73.45 113 PHE E C 1
ATOM 12166 O O . PHE E 1 113 ? 136.714 92.953 109.813 1.00 73.45 113 PHE E O 1
ATOM 12174 N N . VAL E 1 114 ? 136.348 95.075 109.163 1.00 68.12 114 VAL E N 1
ATOM 12175 C CA . VAL E 1 114 ? 136.921 95.697 110.353 1.00 68.12 114 VAL E CA 1
ATOM 12176 C C . VAL E 1 114 ? 136.053 96.893 110.712 1.00 68.12 114 VAL E C 1
ATOM 12177 O O . VAL E 1 114 ? 135.702 97.696 109.842 1.00 68.12 114 VAL E O 1
ATOM 12181 N N . LEU E 1 115 ? 135.695 97.010 111.987 1.00 58.94 115 LEU E N 1
ATOM 12182 C CA . LEU E 1 115 ? 134.812 98.078 112.427 1.00 58.94 115 LEU E CA 1
ATOM 12183 C C . LEU E 1 115 ? 135.285 98.635 113.760 1.00 58.94 115 LEU E C 1
ATOM 12184 O O . LEU E 1 115 ? 135.974 97.959 114.529 1.00 58.94 115 LEU E O 1
ATOM 12189 N N . ASN E 1 116 ? 134.919 99.887 114.009 1.00 55.24 116 ASN E N 1
ATOM 12190 C CA . ASN E 1 116 ? 135.083 100.524 115.304 1.00 55.24 116 ASN E CA 1
ATOM 12191 C C . ASN E 1 116 ? 133.742 100.550 116.024 1.00 55.24 116 ASN E C 1
ATOM 12192 O O . ASN E 1 116 ? 132.685 100.640 115.397 1.00 55.24 116 ASN E O 1
ATOM 12197 N N . SER E 1 117 ? 133.792 100.471 117.354 1.00 50.18 117 SER E N 1
ATOM 12198 C CA . SER E 1 117 ? 132.587 100.474 118.174 1.00 50.18 117 SER E CA 1
ATOM 12199 C C . SER E 1 117 ? 132.113 101.881 118.512 1.00 50.18 117 SER E C 1
ATOM 12200 O O . SER E 1 117 ? 131.383 102.069 119.493 1.00 50.18 117 SER E O 1
ATOM 12203 N N . ASP E 1 118 ? 132.508 102.876 117.719 1.00 50.85 118 ASP E N 1
ATOM 12204 C CA . ASP E 1 118 ? 132.168 104.265 117.977 1.00 50.85 118 ASP E CA 1
ATOM 12205 C C . ASP E 1 118 ? 131.306 104.901 116.899 1.00 50.85 118 ASP E C 1
ATOM 12206 O O . ASP E 1 118 ? 130.828 106.021 117.104 1.00 50.85 118 ASP E O 1
ATOM 12211 N N . VAL E 1 119 ? 131.100 104.239 115.766 1.00 55.60 119 VAL E N 1
ATOM 12212 C CA . VAL E 1 119 ? 130.466 104.846 114.602 1.00 55.60 119 VAL E CA 1
ATOM 12213 C C . VAL E 1 119 ? 129.035 104.344 114.484 1.00 55.60 119 VAL E C 1
ATOM 12214 O O . VAL E 1 119 ? 128.752 103.167 114.740 1.00 55.60 119 VAL E O 1
ATOM 12218 N N . THR E 1 120 ? 128.128 105.247 114.117 1.00 58.02 120 THR E N 1
ATOM 12219 C CA . THR E 1 120 ? 126.754 104.904 113.791 1.00 58.02 120 THR E CA 1
ATOM 12220 C C . THR E 1 120 ? 126.395 105.540 112.457 1.00 58.02 120 THR E C 1
ATOM 12221 O O . THR E 1 120 ? 126.791 106.676 112.167 1.00 58.02 120 THR E O 1
ATOM 12225 N N . CYS E 1 121 ? 125.665 104.793 111.638 1.00 64.09 121 CYS E N 1
ATOM 12226 C CA . CYS E 1 121 ? 125.287 105.233 110.300 1.00 64.09 121 CYS E CA 1
ATOM 12227 C C . CYS E 1 121 ? 124.180 104.311 109.805 1.00 64.09 121 CYS E C 1
ATOM 12228 O O . CYS E 1 121 ? 123.686 103.450 110.540 1.00 64.09 121 CYS E O 1
ATOM 12231 N N . THR E 1 122 ? 123.789 104.501 108.544 1.00 66.48 122 THR E N 1
ATOM 12232 C CA . THR E 1 122 ? 122.870 103.571 107.902 1.00 66.48 122 THR E CA 1
ATOM 12233 C C . THR E 1 122 ? 123.516 102.221 107.630 1.00 66.48 122 THR E C 1
ATOM 12234 O O . THR E 1 122 ? 122.808 101.275 107.267 1.00 66.48 122 THR E O 1
ATOM 12238 N N . PHE E 1 123 ? 124.834 102.118 107.799 1.00 67.32 123 PHE E N 1
ATOM 12239 C CA . PHE E 1 123 ? 125.622 100.914 107.567 1.00 67.32 123 PHE E CA 1
ATOM 12240 C C . PHE E 1 123 ? 125.403 100.369 106.162 1.00 67.32 123 PHE E C 1
ATOM 12241 O O . PHE E 1 123 ? 124.882 99.257 106.007 1.00 67.32 123 PHE E O 1
ATOM 12249 N N . PRO E 1 124 ? 125.778 101.109 105.111 1.00 77.02 124 PRO E N 1
ATOM 12250 C CA . PRO E 1 124 ? 125.725 100.525 103.768 1.00 77.02 124 PRO E CA 1
ATOM 12251 C C . PRO E 1 124 ? 126.855 99.532 103.584 1.00 77.02 124 PRO E C 1
ATOM 12252 O O . PRO E 1 124 ? 128.013 99.920 103.405 1.00 77.02 124 PRO E O 1
ATOM 12256 N N . MET E 1 125 ? 126.527 98.244 103.629 1.00 78.38 125 MET E N 1
ATOM 12257 C CA . MET E 1 125 ? 127.524 97.189 103.541 1.00 78.38 125 MET E CA 1
ATOM 12258 C C . MET E 1 125 ? 127.530 96.513 102.179 1.00 78.38 125 MET E C 1
ATOM 12259 O O . MET E 1 125 ? 128.103 95.428 102.035 1.00 78.38 125 MET E O 1
ATOM 12264 N N . GLN E 1 126 ? 126.903 97.128 101.177 1.00 89.18 126 GLN E N 1
ATOM 12265 C CA . GLN E 1 126 ? 127.044 96.684 99.797 1.00 89.18 126 GLN E CA 1
ATOM 12266 C C . GLN E 1 126 ? 128.442 96.922 99.245 1.00 89.18 126 GLN E C 1
ATOM 12267 O O . GLN E 1 126 ? 128.688 96.605 98.075 1.00 89.18 126 GLN E O 1
ATOM 12273 N N . GLU E 1 127 ? 129.356 97.468 100.051 1.00 89.12 127 GLU E N 1
ATOM 12274 C CA . GLU E 1 127 ? 130.767 97.515 99.691 1.00 89.12 127 GLU E CA 1
ATOM 12275 C C . GLU E 1 127 ? 131.396 96.131 99.654 1.00 89.12 127 GLU E C 1
ATOM 12276 O O . GLU E 1 127 ? 132.532 95.997 99.188 1.00 89.12 127 GLU E O 1
ATOM 12282 N N . LEU E 1 128 ? 130.701 95.112 100.162 1.00 91.65 128 LEU E N 1
ATOM 12283 C CA . LEU E 1 128 ? 131.138 93.735 99.966 1.00 91.65 128 LEU E CA 1
ATOM 12284 C C . LEU E 1 128 ? 131.146 93.383 98.484 1.00 91.65 128 LEU E C 1
ATOM 12285 O O . LEU E 1 128 ? 132.199 93.102 97.902 1.00 91.65 128 LEU E O 1
ATOM 12290 N N . LEU E 1 129 ? 129.969 93.405 97.854 1.00 96.22 129 LEU E N 1
ATOM 12291 C CA . LEU E 1 129 ? 129.875 93.070 96.437 1.00 96.22 129 LEU E CA 1
ATOM 12292 C C . LEU E 1 129 ? 130.522 94.141 95.566 1.00 96.22 129 LEU E C 1
ATOM 12293 O O . LEU E 1 129 ? 131.128 93.828 94.536 1.00 96.22 129 LEU E O 1
ATOM 12298 N N . ASP E 1 130 ? 130.405 95.405 95.960 1.00 96.03 130 ASP E N 1
ATOM 12299 C CA . ASP E 1 130 ? 131.008 96.497 95.216 1.00 96.03 130 ASP E CA 1
ATOM 12300 C C . ASP E 1 130 ? 132.487 96.638 95.566 1.00 96.03 130 ASP E C 1
ATOM 12301 O O . ASP E 1 130 ? 132.993 96.033 96.512 1.00 96.03 130 ASP E O 1
ATOM 12306 N N . PHE E 1 131 ? 133.185 97.437 94.764 1.00 95.78 131 PHE E N 1
ATOM 12307 C CA . PHE E 1 131 ? 134.580 97.814 94.973 1.00 95.78 131 PHE E CA 1
ATOM 12308 C C . PHE E 1 131 ? 135.531 96.621 94.988 1.00 95.78 131 PHE E C 1
ATOM 12309 O O . PHE E 1 131 ? 136.637 96.726 95.530 1.00 95.78 131 PHE E O 1
ATOM 12317 N N . HIS E 1 132 ? 135.139 95.490 94.399 1.00 98.46 132 HIS E N 1
ATOM 12318 C CA . HIS E 1 132 ? 136.055 94.365 94.239 1.00 98.46 132 HIS E CA 1
ATOM 12319 C C . HIS E 1 132 ? 137.041 94.564 93.098 1.00 98.46 132 HIS E C 1
ATOM 12320 O O . HIS E 1 132 ? 137.827 93.652 92.820 1.00 98.46 132 HIS E O 1
ATOM 12327 N N . LYS E 1 133 ? 137.022 95.720 92.436 1.00 99.99 133 LYS E N 1
ATOM 12328 C CA . LYS E 1 133 ? 137.849 95.944 91.258 1.00 99.99 133 LYS E CA 1
ATOM 12329 C C . LYS E 1 133 ? 139.312 96.176 91.621 1.00 99.99 133 LYS E C 1
ATOM 12330 O O . LYS E 1 133 ? 139.785 97.317 91.625 1.00 99.99 133 LYS E O 1
ATOM 12336 N N . ALA E 1 134 ? 140.029 95.093 91.919 1.00 100.67 134 ALA E N 1
ATOM 12337 C CA . ALA E 1 134 ? 141.477 95.109 92.123 1.00 100.67 134 ALA E CA 1
ATOM 12338 C C . ALA E 1 134 ? 141.882 96.099 93.217 1.00 100.67 134 ALA E C 1
ATOM 12339 O O . ALA E 1 134 ? 142.578 97.087 92.979 1.00 100.67 134 ALA E O 1
ATOM 12341 N N . HIS E 1 135 ? 141.427 95.814 94.434 1.00 98.67 135 HIS E N 1
ATOM 12342 C CA . HIS E 1 135 ? 141.773 96.615 95.599 1.00 98.67 135 HIS E CA 1
ATOM 12343 C C . HIS E 1 135 ? 142.403 95.731 96.663 1.00 98.67 135 HIS E C 1
ATOM 12344 O O . HIS E 1 135 ? 141.938 94.613 96.907 1.00 98.67 135 HIS E O 1
ATOM 12351 N N . GLY E 1 136 ? 143.465 96.235 97.294 1.00 95.17 136 GLY E N 1
ATOM 12352 C CA . GLY E 1 136 ? 143.946 95.604 98.512 1.00 95.17 136 GLY E CA 1
ATOM 12353 C C . GLY E 1 136 ? 142.908 95.663 99.615 1.00 95.17 136 GLY E C 1
ATOM 12354 O O . GLY E 1 136 ? 142.728 94.704 100.369 1.00 95.17 136 GLY E O 1
ATOM 12355 N N . GLY E 1 137 ? 142.214 96.792 99.721 1.00 94.23 137 GLY E N 1
ATOM 12356 C CA . GLY E 1 137 ? 141.021 96.906 100.533 1.00 94.23 137 GLY E CA 1
ATOM 12357 C C . GLY E 1 137 ? 139.879 97.444 99.696 1.00 94.23 137 GLY E C 1
ATOM 12358 O O . GLY E 1 137 ? 139.984 98.533 99.125 1.00 94.23 137 GLY E O 1
ATOM 12359 N N . GLU E 1 138 ? 138.777 96.697 99.623 1.00 92.57 138 GLU E N 1
ATOM 12360 C CA . GLU E 1 138 ? 137.700 96.980 98.674 1.00 92.57 138 GLU E CA 1
ATOM 12361 C C . GLU E 1 138 ? 136.938 98.219 99.134 1.00 92.57 138 GLU E C 1
ATOM 12362 O O . GLU E 1 138 ? 135.867 98.149 99.741 1.00 92.57 138 GLU E O 1
ATOM 12368 N N . GLY E 1 139 ? 137.490 99.382 98.802 1.00 92.57 139 GLY E N 1
ATOM 12369 C CA . GLY E 1 139 ? 136.977 100.617 99.370 1.00 92.57 139 GLY E CA 1
ATOM 12370 C C . GLY E 1 139 ? 137.159 100.651 100.870 1.00 92.57 139 GLY E C 1
ATOM 12371 O O . GLY E 1 139 ? 136.254 101.073 101.600 1.00 92.57 139 GLY E O 1
ATOM 12372 N N . THR E 1 140 ? 138.322 100.203 101.346 1.00 88.39 140 THR E N 1
ATOM 12373 C CA . THR E 1 140 ? 138.507 99.972 102.773 1.00 88.39 140 THR E CA 1
ATOM 12374 C C . THR E 1 140 ? 138.428 101.263 103.581 1.00 88.39 140 THR E C 1
ATOM 12375 O O . THR E 1 140 ? 137.791 101.292 104.639 1.00 88.39 140 THR E O 1
ATOM 12379 N N . ILE E 1 141 ? 139.038 102.345 103.106 1.00 88.39 141 ILE E N 1
ATOM 12380 C CA . ILE E 1 141 ? 138.984 103.579 103.879 1.00 88.39 141 ILE E CA 1
ATOM 12381 C C . ILE E 1 141 ? 137.670 104.283 103.564 1.00 88.39 141 ILE E C 1
ATOM 12382 O O . ILE E 1 141 ? 137.600 105.183 102.720 1.00 88.39 141 ILE E O 1
ATOM 12387 N N . MET E 1 142 ? 136.614 103.869 104.260 1.00 83.66 142 MET E N 1
ATOM 12388 C CA . MET E 1 142 ? 135.290 104.428 104.034 1.00 83.66 142 MET E CA 1
ATOM 12389 C C . MET E 1 142 ? 135.242 105.849 104.577 1.00 83.66 142 MET E C 1
ATOM 12390 O O . MET E 1 142 ? 135.699 106.114 105.692 1.00 83.66 142 MET E O 1
ATOM 12395 N N . VAL E 1 143 ? 134.700 106.766 103.784 1.00 85.65 143 VAL E N 1
ATOM 12396 C CA . VAL E 1 143 ? 134.782 108.187 104.088 1.00 85.65 143 VAL E CA 1
ATOM 12397 C C . VAL E 1 143 ? 133.388 108.796 104.079 1.00 85.65 143 VAL E C 1
ATOM 12398 O O . VAL E 1 143 ? 132.487 108.342 103.367 1.00 85.65 143 VAL E O 1
ATOM 12402 N N . SER E 1 144 ? 133.223 109.839 104.887 1.00 85.61 144 SER E N 1
ATOM 12403 C CA . SER E 1 144 ? 131.964 110.557 105.011 1.00 85.61 144 SER E CA 1
ATOM 12404 C C . SER E 1 144 ? 132.219 112.052 104.899 1.00 85.61 144 SER E C 1
ATOM 12405 O O . SER E 1 144 ? 133.261 112.553 105.329 1.00 85.61 144 SER E O 1
ATOM 12408 N N . GLN E 1 145 ? 131.255 112.761 104.319 1.00 93.14 145 GLN E N 1
ATOM 12409 C CA . GLN E 1 145 ? 131.373 114.195 104.087 1.00 93.14 145 GLN E CA 1
ATOM 12410 C C . GLN E 1 145 ? 130.971 114.947 105.349 1.00 93.14 145 GLN E C 1
ATOM 12411 O O . GLN E 1 145 ? 129.837 114.813 105.823 1.00 93.14 145 GLN E O 1
ATOM 12417 N N . VAL E 1 146 ? 131.896 115.734 105.892 1.00 97.82 146 VAL E N 1
ATOM 12418 C CA . VAL E 1 146 ? 131.649 116.540 107.081 1.00 97.82 146 VAL E CA 1
ATOM 12419 C C . VAL E 1 146 ? 132.154 117.952 106.820 1.00 97.82 146 VAL E C 1
ATOM 12420 O O . VAL E 1 146 ? 133.313 118.140 106.434 1.00 97.82 146 VAL E O 1
ATOM 12424 N N . THR E 1 147 ? 131.282 118.943 107.029 1.00 104.05 147 THR E N 1
ATOM 12425 C CA . THR E 1 147 ? 131.662 120.335 106.815 1.00 104.05 147 THR E CA 1
ATOM 12426 C C . THR E 1 147 ? 132.585 120.862 107.905 1.00 104.05 147 THR E C 1
ATOM 12427 O O . THR E 1 147 ? 133.167 121.939 107.739 1.00 104.05 147 THR E O 1
ATOM 12431 N N . GLN E 1 148 ? 132.729 120.135 109.010 1.00 105.70 148 GLN E N 1
ATOM 12432 C CA . GLN E 1 148 ? 133.584 120.531 110.127 1.00 105.70 148 GLN E CA 1
ATOM 12433 C C . GLN E 1 148 ? 134.873 119.720 110.164 1.00 105.70 148 GLN E C 1
ATOM 12434 O O . GLN E 1 148 ? 135.345 119.336 111.238 1.00 105.70 148 GLN E O 1
ATOM 12440 N N . TRP E 1 149 ? 135.458 119.439 108.996 1.00 106.79 149 TRP E N 1
ATOM 12441 C CA . TRP E 1 149 ? 136.620 118.558 108.929 1.00 106.79 149 TRP E CA 1
ATOM 12442 C C . TRP E 1 149 ? 137.850 119.143 109.613 1.00 106.79 149 TRP E C 1
ATOM 12443 O O . TRP E 1 149 ? 138.795 118.399 109.897 1.00 106.79 149 TRP E O 1
ATOM 12454 N N . GLU E 1 150 ? 137.868 120.451 109.878 1.00 107.53 150 GLU E N 1
ATOM 12455 C CA . GLU E 1 150 ? 139.014 121.055 110.552 1.00 107.53 150 GLU E CA 1
ATOM 12456 C C . GLU E 1 150 ? 139.178 120.498 111.961 1.00 107.53 150 GLU E C 1
ATOM 12457 O O . GLU E 1 150 ? 140.270 120.071 112.354 1.00 107.53 150 GLU E O 1
ATOM 12463 N N . LYS E 1 151 ? 138.094 120.492 112.740 1.00 105.02 151 LYS E N 1
ATOM 12464 C CA . LYS E 1 151 ? 138.178 120.012 114.116 1.00 105.02 151 LYS E CA 1
ATOM 12465 C C . LYS E 1 151 ? 138.258 118.491 114.174 1.00 105.02 151 LYS E C 1
ATOM 12466 O O . LYS E 1 151 ? 138.888 117.934 115.079 1.00 105.02 151 LYS E O 1
ATOM 12472 N N . TYR E 1 152 ? 137.619 117.801 113.225 1.00 97.07 152 TYR E N 1
ATOM 12473 C CA . TYR E 1 152 ? 137.751 116.348 113.166 1.00 97.07 152 TYR E CA 1
ATOM 12474 C C . TYR E 1 152 ? 139.191 115.946 112.871 1.00 97.07 152 TYR E C 1
ATOM 12475 O O . TYR E 1 152 ? 139.715 114.997 113.465 1.00 97.07 152 TYR E O 1
ATOM 12484 N N . GLY E 1 153 ? 139.844 116.657 111.954 1.00 102.72 153 GLY E N 1
ATOM 12485 C CA . GLY E 1 153 ? 141.284 116.581 111.816 1.00 102.72 153 GLY E CA 1
ATOM 12486 C C . GLY E 1 153 ? 141.839 115.369 111.106 1.00 102.72 153 GLY E C 1
ATOM 12487 O O . GLY E 1 153 ? 143.056 115.172 111.127 1.00 102.72 153 GLY E O 1
ATOM 12488 N N . VAL E 1 154 ? 141.002 114.543 110.485 1.00 99.47 154 VAL E N 1
ATOM 12489 C CA . VAL E 1 154 ? 141.463 113.394 109.705 1.00 99.47 154 VAL E CA 1
ATOM 12490 C C . VAL E 1 154 ? 140.799 113.511 108.336 1.00 99.47 154 VAL E C 1
ATOM 12491 O O . VAL E 1 154 ? 139.698 113.000 108.115 1.00 99.47 154 VAL E O 1
ATOM 12495 N N . VAL E 1 155 ? 141.472 114.175 107.404 1.00 99.60 155 VAL E N 1
ATOM 12496 C CA . VAL E 1 155 ? 140.919 114.432 106.080 1.00 99.60 155 VAL E CA 1
ATOM 12497 C C . VAL E 1 155 ? 141.526 113.448 105.092 1.00 99.60 155 VAL E C 1
ATOM 12498 O O . VAL E 1 155 ? 142.752 113.293 105.025 1.00 99.60 155 VAL E O 1
ATOM 12502 N N . VAL E 1 156 ? 140.671 112.781 104.324 1.00 98.82 156 VAL E N 1
ATOM 12503 C CA . VAL E 1 156 ? 141.094 111.797 103.337 1.00 98.82 156 VAL E CA 1
ATOM 12504 C C . VAL E 1 156 ? 140.943 112.406 101.951 1.00 98.82 156 VAL E C 1
ATOM 12505 O O . VAL E 1 156 ? 139.851 112.850 101.575 1.00 98.82 156 VAL E O 1
ATOM 12509 N N . TYR E 1 157 ? 142.036 112.428 101.192 1.00 105.51 157 TYR E N 1
ATOM 12510 C CA . TYR E 1 157 ? 142.042 112.996 99.846 1.00 105.51 157 TYR E CA 1
ATOM 12511 C C . TYR E 1 157 ? 141.651 111.900 98.863 1.00 105.51 157 TYR E C 1
ATOM 12512 O O . TYR E 1 157 ? 142.495 111.121 98.414 1.00 105.51 157 TYR E O 1
ATOM 12521 N N . SER E 1 158 ? 140.366 111.841 98.524 1.00 105.19 158 SER E N 1
ATOM 12522 C CA . SER E 1 158 ? 139.850 110.808 97.634 1.00 105.19 158 SER E CA 1
ATOM 12523 C C . SER E 1 158 ? 139.566 111.397 96.260 1.00 105.19 158 SER E C 1
ATOM 12524 O O . SER E 1 158 ? 138.612 112.178 96.113 1.00 105.19 158 SER E O 1
ATOM 12527 N N . PRO E 1 159 ? 140.345 111.065 95.241 1.00 106.05 159 PRO E N 1
ATOM 12528 C CA . PRO E 1 159 ? 140.071 111.550 93.886 1.00 106.05 159 PRO E CA 1
ATOM 12529 C C . PRO E 1 159 ? 139.055 110.649 93.190 1.00 106.05 159 PRO E C 1
ATOM 12530 O O . PRO E 1 159 ? 138.502 109.721 93.776 1.00 106.05 159 PRO E O 1
ATOM 12534 N N . GLN E 1 160 ? 138.814 110.946 91.911 1.00 105.52 160 GLN E N 1
ATOM 12535 C CA . GLN E 1 160 ? 137.887 110.134 91.130 1.00 105.52 160 GLN E CA 1
ATOM 12536 C C . GLN E 1 160 ? 138.419 108.723 90.913 1.00 105.52 160 GLN E C 1
ATOM 12537 O O . GLN E 1 160 ? 137.633 107.794 90.693 1.00 105.52 160 GLN E O 1
ATOM 12543 N N . ASN E 1 161 ? 139.740 108.544 90.964 1.00 104.76 161 ASN E N 1
ATOM 12544 C CA . ASN E 1 161 ? 140.323 107.210 90.899 1.00 104.76 161 ASN E CA 1
ATOM 12545 C C . ASN E 1 161 ? 140.261 106.484 92.236 1.00 104.76 161 ASN E C 1
ATOM 12546 O O . ASN E 1 161 ? 140.559 105.285 92.285 1.00 104.76 161 ASN E O 1
ATOM 12551 N N . TYR E 1 162 ? 139.891 107.181 93.312 1.00 102.70 162 TYR E N 1
ATOM 12552 C CA . TYR E 1 162 ? 139.757 106.650 94.666 1.00 102.70 162 TYR E CA 1
ATOM 12553 C C . TYR E 1 162 ? 141.084 106.206 95.266 1.00 102.70 162 TYR E C 1
ATOM 12554 O O . TYR E 1 162 ? 141.089 105.506 96.284 1.00 102.70 162 TYR E O 1
ATOM 12563 N N . GLN E 1 163 ? 142.210 106.593 94.673 1.00 102.28 163 GLN E N 1
ATOM 12564 C CA . GLN E 1 163 ? 143.516 106.241 95.215 1.00 102.28 163 GLN E CA 1
ATOM 12565 C C . GLN E 1 163 ? 143.935 107.288 96.240 1.00 102.28 163 GLN E C 1
ATOM 12566 O O . GLN E 1 163 ? 144.104 108.464 95.900 1.00 102.28 163 GLN E O 1
ATOM 12572 N N . ILE E 1 164 ? 144.113 106.861 97.488 1.00 100.22 164 ILE E N 1
ATOM 12573 C CA . ILE E 1 164 ? 144.389 107.788 98.583 1.00 100.22 164 ILE E CA 1
ATOM 12574 C C . ILE E 1 164 ? 145.803 108.333 98.414 1.00 100.22 164 ILE E C 1
ATOM 12575 O O . ILE E 1 164 ? 146.782 107.587 98.499 1.00 100.22 164 ILE E O 1
ATOM 12580 N N . GLU E 1 165 ? 145.911 109.640 98.171 1.00 103.38 165 GLU E N 1
ATOM 12581 C CA . GLU E 1 165 ? 147.224 110.256 98.019 1.00 103.38 165 GLU E CA 1
ATOM 12582 C C . GLU E 1 165 ? 147.937 110.379 99.360 1.00 103.38 165 GLU E C 1
ATOM 12583 O O . GLU E 1 165 ? 149.124 110.053 99.474 1.00 103.38 165 GLU E O 1
ATOM 12589 N N . ARG E 1 166 ? 147.228 110.838 100.389 1.00 102.42 166 ARG E N 1
ATOM 12590 C CA . ARG E 1 166 ? 147.846 111.093 101.685 1.00 102.42 166 ARG E CA 1
ATOM 12591 C C . ARG E 1 166 ? 146.754 111.312 102.723 1.00 102.42 166 ARG E C 1
ATOM 12592 O O . ARG E 1 166 ? 145.580 111.499 102.394 1.00 102.42 166 ARG E O 1
ATOM 12600 N N . PHE E 1 167 ? 147.165 111.283 103.988 1.00 97.81 167 PHE E N 1
ATOM 12601 C CA . PHE E 1 167 ? 146.325 111.654 105.118 1.00 97.81 167 PHE E CA 1
ATOM 12602 C C . PHE E 1 167 ? 146.866 112.945 105.714 1.00 97.81 167 PHE E C 1
ATOM 12603 O O . PHE E 1 167 ? 148.062 113.039 106.010 1.00 97.81 167 PHE E O 1
ATOM 12611 N N . VAL E 1 168 ? 145.994 113.933 105.890 1.00 102.10 168 VAL E N 1
ATOM 12612 C CA . VAL E 1 168 ? 146.385 115.245 106.389 1.00 102.10 168 VAL E CA 1
ATOM 12613 C C . VAL E 1 168 ? 145.635 115.524 107.684 1.00 102.10 168 VAL E C 1
ATOM 12614 O O . VAL E 1 168 ? 144.414 115.337 107.756 1.00 102.10 168 VAL E O 1
ATOM 12618 N N . GLU E 1 169 ? 146.369 115.953 108.706 1.00 105.41 169 GLU E N 1
ATOM 12619 C CA . GLU E 1 169 ? 145.800 116.296 110.002 1.00 105.41 169 GLU E CA 1
ATOM 12620 C C . GLU E 1 169 ? 145.704 117.812 110.112 1.00 105.41 169 GLU E C 1
ATOM 12621 O O . GLU E 1 169 ? 146.724 118.507 110.046 1.00 105.41 169 GLU E O 1
ATOM 12627 N N . LYS E 1 170 ? 144.484 118.314 110.285 1.00 106.31 170 LYS E N 1
ATOM 12628 C CA . LYS E 1 170 ? 144.209 119.746 110.342 1.00 106.31 170 LYS E CA 1
ATOM 12629 C C . LYS E 1 170 ? 144.781 120.483 109.127 1.00 106.31 170 LYS E C 1
ATOM 12630 O O . LYS E 1 170 ? 145.666 121.334 109.271 1.00 106.31 170 LYS E O 1
ATOM 12636 N N . PRO E 1 171 ? 144.302 120.182 107.920 1.00 109.12 171 PRO E N 1
ATOM 12637 C CA . PRO E 1 171 ? 144.854 120.843 106.733 1.00 109.12 171 PRO E CA 1
ATOM 12638 C C . PRO E 1 171 ? 144.378 122.283 106.625 1.00 109.12 171 PRO E C 1
ATOM 12639 O O . PRO E 1 171 ? 143.200 122.586 106.826 1.00 109.12 171 PRO E O 1
ATOM 12643 N N . SER E 1 172 ? 145.316 123.177 106.305 1.00 110.53 172 SER E N 1
ATOM 12644 C CA . SER E 1 172 ? 144.970 124.582 106.126 1.00 110.53 172 SER E CA 1
ATOM 12645 C C . SER E 1 172 ? 144.242 124.817 104.808 1.00 110.53 172 SER E C 1
ATOM 12646 O O . SER E 1 172 ? 143.275 125.585 104.758 1.00 110.53 172 SER E O 1
ATOM 12649 N N . ARG E 1 173 ? 144.690 124.168 103.738 1.00 111.75 173 ARG E N 1
ATOM 12650 C CA . ARG E 1 173 ? 144.075 124.312 102.428 1.00 111.75 173 ARG E CA 1
ATOM 12651 C C . ARG E 1 173 ? 142.924 123.324 102.274 1.00 111.75 173 ARG E C 1
ATOM 12652 O O . ARG E 1 173 ? 142.927 122.240 102.864 1.00 111.75 173 ARG E O 1
ATOM 12660 N N . PHE E 1 174 ? 141.934 123.711 101.469 1.00 109.91 174 PHE E N 1
ATOM 12661 C CA . PHE E 1 174 ? 140.765 122.869 101.248 1.00 109.91 174 PHE E CA 1
ATOM 12662 C C . PHE E 1 174 ? 141.114 121.695 100.342 1.00 109.91 174 PHE E C 1
ATOM 12663 O O . PHE E 1 174 ? 140.741 121.674 99.164 1.00 109.91 174 PHE E O 1
ATOM 12671 N N . LEU E 1 175 ? 141.848 120.720 100.881 1.00 108.68 175 LEU E N 1
ATOM 12672 C CA . LEU E 1 175 ? 142.178 119.527 100.108 1.00 108.68 175 LEU E CA 1
ATOM 12673 C C . LEU E 1 175 ? 140.943 118.667 99.869 1.00 108.68 175 LEU E C 1
ATOM 12674 O O . LEU E 1 175 ? 140.759 118.123 98.774 1.00 108.68 175 LEU E O 1
ATOM 12679 N N . GLY E 1 176 ? 140.092 118.531 100.880 1.00 106.34 176 GLY E N 1
ATOM 12680 C CA . GLY E 1 176 ? 138.880 117.744 100.750 1.00 106.34 176 GLY E CA 1
ATOM 12681 C C . GLY E 1 176 ? 138.065 117.826 102.020 1.00 106.34 176 GLY E C 1
ATOM 12682 O O . GLY E 1 176 ? 138.516 118.348 103.043 1.00 106.34 176 GLY E O 1
ATOM 12683 N N . ASP E 1 177 ? 136.843 117.298 101.937 1.00 101.25 177 ASP E N 1
ATOM 12684 C CA . ASP E 1 177 ? 135.928 117.292 103.068 1.00 101.25 177 ASP E CA 1
ATOM 12685 C C . ASP E 1 177 ? 135.683 115.910 103.652 1.00 101.25 177 ASP E C 1
ATOM 12686 O O . ASP E 1 177 ? 135.197 115.816 104.783 1.00 101.25 177 ASP E O 1
ATOM 12691 N N . ARG E 1 178 ? 136.003 114.847 102.920 1.00 93.96 178 ARG E N 1
ATOM 12692 C CA . ARG E 1 178 ? 135.763 113.498 103.409 1.00 93.96 178 ARG E CA 1
ATOM 12693 C C . ARG E 1 178 ? 136.686 113.171 104.576 1.00 93.96 178 ARG E C 1
ATOM 12694 O O . ARG E 1 178 ? 137.862 113.544 104.584 1.00 93.96 178 ARG E O 1
ATOM 12702 N N . ILE E 1 179 ? 136.142 112.467 105.569 1.00 87.94 179 ILE E N 1
ATOM 12703 C CA . ILE E 1 179 ? 136.904 112.023 106.728 1.00 87.94 179 ILE E CA 1
ATOM 12704 C C . ILE E 1 179 ? 136.658 110.534 106.925 1.00 87.94 179 ILE E C 1
ATOM 12705 O O . ILE E 1 179 ? 135.694 109.965 106.408 1.00 87.94 179 ILE E O 1
ATOM 12710 N N . ASN E 1 180 ? 137.549 109.908 107.693 1.00 79.58 180 ASN E N 1
ATOM 12711 C CA . ASN E 1 180 ? 137.433 108.484 107.981 1.00 79.58 180 ASN E CA 1
ATOM 12712 C C . ASN E 1 180 ? 136.116 108.172 108.680 1.00 79.58 180 ASN E C 1
ATOM 12713 O O . ASN E 1 180 ? 135.682 108.895 109.581 1.00 79.58 180 ASN E O 1
ATOM 12718 N N . ALA E 1 181 ? 135.476 107.082 108.255 1.00 74.27 181 ALA E N 1
ATOM 12719 C CA . ALA E 1 181 ? 134.195 106.661 108.805 1.00 74.27 181 ALA E CA 1
ATOM 12720 C C . ALA E 1 181 ? 134.316 105.454 109.727 1.00 74.27 181 ALA E C 1
ATOM 12721 O O . ALA E 1 181 ? 133.301 104.981 110.246 1.00 74.27 181 ALA E O 1
ATOM 12723 N N . GLY E 1 182 ? 135.524 104.937 109.934 1.00 67.64 182 GLY E N 1
ATOM 12724 C CA . GLY E 1 182 ? 135.742 103.878 110.895 1.00 67.64 182 GLY E CA 1
ATOM 12725 C C . GLY E 1 182 ? 135.317 102.491 110.463 1.00 67.64 182 GLY E C 1
ATOM 12726 O O . GLY E 1 182 ? 135.329 101.576 111.296 1.00 67.64 182 GLY E O 1
ATOM 12727 N N . ILE E 1 183 ? 134.939 102.298 109.203 1.00 71.10 183 ILE E N 1
ATOM 12728 C CA . ILE E 1 183 ? 134.552 100.991 108.685 1.00 71.10 183 ILE E CA 1
ATOM 12729 C C . ILE E 1 183 ? 135.480 100.643 107.532 1.00 71.10 183 ILE E C 1
ATOM 12730 O O . ILE E 1 183 ? 135.656 101.445 106.609 1.00 71.10 183 ILE E O 1
ATOM 12735 N N . TYR E 1 184 ? 136.075 99.453 107.585 1.00 74.20 184 TYR E N 1
ATOM 12736 C CA . TYR E 1 184 ? 137.045 99.016 106.595 1.00 74.20 184 TYR E CA 1
ATOM 12737 C C . TYR E 1 184 ? 136.753 97.579 106.188 1.00 74.20 184 TYR E C 1
ATOM 12738 O O . TYR E 1 184 ? 136.110 96.823 106.917 1.00 74.20 184 TYR E O 1
ATOM 12747 N N . ILE E 1 185 ? 137.227 97.208 105.002 1.00 82.40 185 ILE E N 1
ATOM 12748 C CA . ILE E 1 185 ? 137.180 95.825 104.540 1.00 82.40 185 ILE E CA 1
ATOM 12749 C C . ILE E 1 185 ? 138.538 95.488 103.939 1.00 82.40 185 ILE E C 1
ATOM 12750 O O . ILE E 1 185 ? 139.027 96.206 103.060 1.00 82.40 185 ILE E O 1
ATOM 12755 N N . PHE E 1 186 ? 139.159 94.416 104.420 1.00 82.73 186 PHE E N 1
ATOM 12756 C CA . PHE E 1 186 ? 140.539 94.102 104.083 1.00 82.73 186 PHE E CA 1
ATOM 12757 C C . PHE E 1 186 ? 140.644 92.722 103.454 1.00 82.73 186 PHE E C 1
ATOM 12758 O O . PHE E 1 186 ? 139.965 91.781 103.876 1.00 82.73 186 PHE E O 1
ATOM 12766 N N . ASN E 1 187 ? 141.497 92.613 102.440 1.00 88.02 187 ASN E N 1
ATOM 12767 C CA . ASN E 1 187 ? 142.013 91.312 102.049 1.00 88.02 187 ASN E CA 1
ATOM 12768 C C . ASN E 1 187 ? 143.017 90.844 103.095 1.00 88.02 187 ASN E C 1
ATOM 12769 O O . ASN E 1 187 ? 143.760 91.642 103.672 1.00 88.02 187 ASN E O 1
ATOM 12774 N N . LYS E 1 188 ? 143.039 89.534 103.339 1.00 88.46 188 LYS E N 1
ATOM 12775 C CA . LYS E 1 188 ? 143.819 89.011 104.455 1.00 88.46 188 LYS E CA 1
ATOM 12776 C C . LYS E 1 188 ? 145.322 89.169 104.262 1.00 88.46 188 LYS E C 1
ATOM 12777 O O . LYS E 1 188 ? 146.073 88.978 105.226 1.00 88.46 188 LYS E O 1
ATOM 12783 N N . SER E 1 189 ? 145.776 89.528 103.057 1.00 89.24 189 SER E N 1
ATOM 12784 C CA . SER E 1 189 ? 147.198 89.778 102.846 1.00 89.24 189 SER E CA 1
ATOM 12785 C C . SER E 1 189 ? 147.713 90.892 103.748 1.00 89.24 189 SER E C 1
ATOM 12786 O O . SER E 1 189 ? 148.905 90.919 104.081 1.00 89.24 189 SER E O 1
ATOM 12789 N N . ILE E 1 190 ? 146.834 91.808 104.165 1.00 89.13 190 ILE E N 1
ATOM 12790 C CA . ILE E 1 190 ? 147.229 92.878 105.073 1.00 89.13 190 ILE E CA 1
ATOM 12791 C C . ILE E 1 190 ? 147.776 92.330 106.382 1.00 89.13 190 ILE E C 1
ATOM 12792 O O . ILE E 1 190 ? 148.531 93.022 107.074 1.00 89.13 190 ILE E O 1
ATOM 12797 N N . LEU E 1 191 ? 147.424 91.091 106.739 1.00 89.64 191 LEU E N 1
ATOM 12798 C CA . LEU E 1 191 ? 147.959 90.505 107.963 1.00 89.64 191 LEU E CA 1
ATOM 12799 C C . LEU E 1 191 ? 149.477 90.395 107.912 1.00 89.64 191 LEU E C 1
ATOM 12800 O O . LEU E 1 191 ? 150.130 90.344 108.960 1.00 89.64 191 LEU E O 1
ATOM 12805 N N . ASP E 1 192 ? 150.058 90.364 106.710 1.00 92.05 192 ASP E N 1
ATOM 12806 C CA . ASP E 1 192 ? 151.513 90.352 106.601 1.00 92.05 192 ASP E CA 1
ATOM 12807 C C . ASP E 1 192 ? 152.110 91.723 106.894 1.00 92.05 192 ASP E C 1
ATOM 12808 O O . ASP E 1 192 ? 153.231 91.812 107.407 1.00 92.05 192 ASP E O 1
ATOM 12813 N N . ARG E 1 193 ? 151.383 92.797 106.577 1.00 89.36 193 ARG E N 1
ATOM 12814 C CA . ARG E 1 193 ? 151.926 94.140 106.758 1.00 89.36 193 ARG E CA 1
ATOM 12815 C C . ARG E 1 193 ? 151.932 94.550 108.226 1.00 89.36 193 ARG E C 1
ATOM 12816 O O . ARG E 1 193 ? 152.850 95.245 108.678 1.00 89.36 193 ARG E O 1
ATOM 12824 N N . ILE E 1 194 ? 150.925 94.135 108.981 1.00 87.50 194 ILE E N 1
ATOM 12825 C CA . ILE E 1 194 ? 150.783 94.578 110.370 1.00 87.50 194 ILE E CA 1
ATOM 12826 C C . ILE E 1 194 ? 151.792 93.829 111.235 1.00 87.50 194 ILE E C 1
ATOM 12827 O O . ILE E 1 194 ? 151.803 92.588 111.227 1.00 87.50 194 ILE E O 1
ATOM 12832 N N . PRO E 1 195 ? 152.639 94.528 111.984 1.00 87.37 195 PRO E N 1
ATOM 12833 C CA . PRO E 1 195 ? 153.620 93.851 112.831 1.00 87.37 195 PRO E CA 1
ATOM 12834 C C . PRO E 1 195 ? 153.010 93.463 114.165 1.00 87.37 195 PRO E C 1
ATOM 12835 O O . PRO E 1 195 ? 152.056 94.103 114.632 1.00 87.37 195 PRO E O 1
ATOM 12839 N N . PRO E 1 196 ? 153.532 92.420 114.814 1.00 87.85 196 PRO E N 1
ATOM 12840 C CA . PRO E 1 196 ? 152.999 92.001 116.129 1.00 87.85 196 PRO E CA 1
ATOM 12841 C C . PRO E 1 196 ? 153.507 92.875 117.274 1.00 87.85 196 PRO E C 1
ATOM 12842 O O . PRO E 1 196 ? 154.323 92.484 118.108 1.00 87.85 196 PRO E O 1
ATOM 12846 N N . ARG E 1 197 ? 153.001 94.104 117.316 1.00 84.19 197 ARG E N 1
ATOM 12847 C CA . ARG E 1 197 ? 153.390 95.078 118.328 1.00 84.19 197 ARG E CA 1
ATOM 12848 C C . ARG E 1 197 ? 152.334 96.173 118.356 1.00 84.19 197 ARG E C 1
ATOM 12849 O O . ARG E 1 197 ? 151.390 96.172 117.561 1.00 84.19 197 ARG E O 1
ATOM 12857 N N . ARG E 1 198 ? 152.501 97.106 119.289 1.00 78.90 198 ARG E N 1
ATOM 12858 C CA . ARG E 1 198 ? 151.590 98.239 119.384 1.00 78.90 198 ARG E CA 1
ATOM 12859 C C . ARG E 1 198 ? 151.721 99.121 118.150 1.00 78.90 198 ARG E C 1
ATOM 12860 O O . ARG E 1 198 ? 152.819 99.570 117.810 1.00 78.90 198 ARG E O 1
ATOM 12868 N N . ALA E 1 199 ? 150.597 99.370 117.481 1.00 78.66 199 ALA E N 1
ATOM 12869 C CA . ALA E 1 199 ? 150.592 100.177 116.271 1.00 78.66 199 ALA E CA 1
ATOM 12870 C C . ALA E 1 199 ? 149.228 100.830 116.112 1.00 78.66 199 ALA E C 1
ATOM 12871 O O . ALA E 1 199 ? 148.232 100.383 116.684 1.00 78.66 199 ALA E O 1
ATOM 12873 N N . SER E 1 200 ? 149.092 101.787 115.210 1.00 80.62 200 SER E N 1
ATOM 12874 C CA . SER E 1 200 ? 147.800 102.390 114.909 1.00 80.62 200 SER E CA 1
ATOM 12875 C C . SER E 1 200 ? 147.434 102.284 113.440 1.00 80.62 200 SER E C 1
ATOM 12876 O O . SER E 1 200 ? 148.137 102.799 112.614 1.00 80.62 200 SER E O 1
ATOM 12879 N N . ILE E 1 201 ? 146.295 101.700 113.099 1.00 81.14 201 ILE E N 1
ATOM 12880 C CA . ILE E 1 201 ? 145.854 101.570 111.712 1.00 81.14 201 ILE E CA 1
ATOM 12881 C C . ILE E 1 201 ? 145.708 102.940 111.116 1.00 81.14 201 ILE E C 1
ATOM 12882 O O . ILE E 1 201 ? 146.062 103.134 109.984 1.00 81.14 201 ILE E O 1
ATOM 12887 N N . GLU E 1 202 ? 145.216 103.913 111.853 1.00 83.91 202 GLU E N 1
ATOM 12888 C CA . GLU E 1 202 ? 145.152 105.276 111.350 1.00 83.91 202 GLU E CA 1
ATOM 12889 C C . GLU E 1 202 ? 146.466 105.975 111.070 1.00 83.91 202 GLU E C 1
ATOM 12890 O O . GLU E 1 202 ? 146.555 106.701 110.099 1.00 83.91 202 GLU E O 1
ATOM 12896 N N . LYS E 1 203 ? 147.480 105.807 111.911 1.00 86.49 203 LYS E N 1
ATOM 12897 C CA . LYS E 1 203 ? 148.740 106.556 111.733 1.00 86.49 203 LYS E CA 1
ATOM 12898 C C . LYS E 1 203 ? 149.984 105.756 111.334 1.00 86.49 203 LYS E C 1
ATOM 12899 O O . LYS E 1 203 ? 151.048 106.327 111.185 1.00 86.49 203 LYS E O 1
ATOM 12905 N N . GLU E 1 204 ? 149.863 104.447 111.197 1.00 86.44 204 GLU E N 1
ATOM 12906 C CA . GLU E 1 204 ? 150.991 103.629 110.769 1.00 86.44 204 GLU E CA 1
ATOM 12907 C C . GLU E 1 204 ? 150.700 102.818 109.518 1.00 86.44 204 GLU E C 1
ATOM 12908 O O . GLU E 1 204 ? 151.466 102.888 108.549 1.00 86.44 204 GLU E O 1
ATOM 12914 N N . ILE E 1 205 ? 149.613 102.048 109.505 1.00 85.57 205 ILE E N 1
ATOM 12915 C CA . ILE E 1 205 ? 149.351 101.147 108.388 1.00 85.57 205 ILE E CA 1
ATOM 12916 C C . ILE E 1 205 ? 148.711 101.893 107.225 1.00 85.57 205 ILE E C 1
ATOM 12917 O O . ILE E 1 205 ? 149.105 101.720 106.065 1.00 85.57 205 ILE E O 1
ATOM 12922 N N . PHE E 1 206 ? 147.710 102.722 107.516 1.00 86.02 206 PHE E N 1
ATOM 12923 C CA . PHE E 1 206 ? 146.987 103.412 106.451 1.00 86.02 206 PHE E CA 1
ATOM 12924 C C . PHE E 1 206 ? 147.859 104.361 105.634 1.00 86.02 206 PHE E C 1
ATOM 12925 O O . PHE E 1 206 ? 147.700 104.382 104.401 1.00 86.02 206 PHE E O 1
ATOM 12933 N N . PRO E 1 207 ? 148.745 105.180 106.219 1.00 87.94 207 PRO E N 1
ATOM 12934 C CA . PRO E 1 207 ? 149.675 105.941 105.365 1.00 87.94 207 PRO E CA 1
ATOM 12935 C C . PRO E 1 207 ? 150.527 105.053 104.474 1.00 87.94 207 PRO E C 1
ATOM 12936 O O . PRO E 1 207 ? 150.797 105.413 103.321 1.00 87.94 207 PRO E O 1
ATOM 12940 N N . ALA E 1 208 ? 150.957 103.894 104.979 1.00 89.59 208 ALA E N 1
ATOM 12941 C CA . ALA E 1 208 ? 151.749 102.980 104.162 1.00 89.59 208 ALA E CA 1
ATOM 12942 C C . ALA E 1 208 ? 150.943 102.453 102.983 1.00 89.59 208 ALA E C 1
ATOM 12943 O O . ALA E 1 208 ? 151.449 102.381 101.857 1.00 89.59 208 ALA E O 1
ATOM 12945 N N . MET E 1 209 ? 149.683 102.080 103.221 1.00 91.73 209 MET E N 1
ATOM 12946 C CA . MET E 1 209 ? 148.835 101.621 102.124 1.00 91.73 209 MET E CA 1
ATOM 12947 C C . MET E 1 209 ? 148.572 102.738 101.123 1.00 91.73 209 MET E C 1
ATOM 12948 O O . MET E 1 209 ? 148.535 102.499 99.910 1.00 91.73 209 MET E O 1
ATOM 12953 N N . ALA E 1 210 ? 148.373 103.965 101.613 1.00 94.46 210 ALA E N 1
ATOM 12954 C CA . ALA E 1 210 ? 148.158 105.093 100.713 1.00 94.46 210 ALA E CA 1
ATOM 12955 C C . ALA E 1 210 ? 149.380 105.341 99.839 1.00 94.46 210 ALA E C 1
ATOM 12956 O O . ALA E 1 210 ? 149.252 105.610 98.639 1.00 94.46 210 ALA E O 1
ATOM 12958 N N . ALA E 1 211 ? 150.576 105.262 100.427 1.00 94.35 211 ALA E N 1
ATOM 12959 C CA . ALA E 1 211 ? 151.798 105.403 99.641 1.00 94.35 211 ALA E CA 1
ATOM 12960 C C . ALA E 1 211 ? 151.931 104.277 98.623 1.00 94.35 211 ALA E C 1
ATOM 12961 O O . ALA E 1 211 ? 152.313 104.512 97.471 1.00 94.35 211 ALA E O 1
ATOM 12963 N N . GLU E 1 212 ? 151.616 103.044 99.029 1.00 95.25 212 GLU E N 1
ATOM 12964 C CA . GLU E 1 212 ? 151.716 101.907 98.121 1.00 95.25 212 GLU E CA 1
ATOM 12965 C C . GLU E 1 212 ? 150.636 101.918 97.048 1.00 95.25 212 GLU E C 1
ATOM 12966 O O . GLU E 1 212 ? 150.757 101.187 96.059 1.00 95.25 212 GLU E O 1
ATOM 12972 N N . GLY E 1 213 ? 149.589 102.722 97.215 1.00 97.40 213 GLY E N 1
ATOM 12973 C CA . GLY E 1 213 ? 148.523 102.773 96.236 1.00 97.40 213 GLY E CA 1
ATOM 12974 C C . GLY E 1 213 ? 147.521 101.646 96.316 1.00 97.40 213 GLY E C 1
ATOM 12975 O O . GLY E 1 213 ? 146.766 101.436 95.363 1.00 97.40 213 GLY E O 1
ATOM 12976 N N . GLN E 1 214 ? 147.493 100.906 97.423 1.00 97.39 214 GLN E N 1
ATOM 12977 C CA . GLN E 1 214 ? 146.538 99.826 97.625 1.00 97.39 214 GLN E CA 1
ATOM 12978 C C . GLN E 1 214 ? 145.362 100.241 98.498 1.00 97.39 214 GLN E C 1
ATOM 12979 O O . GLN E 1 214 ? 144.580 99.383 98.917 1.00 97.39 214 GLN E O 1
ATOM 12985 N N . LEU E 1 215 ? 145.220 101.533 98.780 1.00 96.55 215 LEU E N 1
ATOM 12986 C CA . LEU E 1 215 ? 144.187 102.047 99.668 1.00 96.55 215 LEU E CA 1
ATOM 12987 C C . LEU E 1 215 ? 143.145 102.788 98.841 1.00 96.55 215 LEU E C 1
ATOM 12988 O O . LEU E 1 215 ? 143.480 103.738 98.125 1.00 96.55 215 LEU E O 1
ATOM 12993 N N . TYR E 1 216 ? 141.887 102.358 98.940 1.00 96.97 216 TYR E N 1
ATOM 12994 C CA . TYR E 1 216 ? 140.806 102.915 98.138 1.00 96.97 216 TYR E CA 1
ATOM 12995 C C . TYR E 1 216 ? 139.683 103.404 99.040 1.00 96.97 216 TYR E C 1
ATOM 12996 O O . TYR E 1 216 ? 139.327 102.741 100.017 1.00 96.97 216 TYR E O 1
ATOM 13005 N N . ALA E 1 217 ? 139.118 104.561 98.696 1.00 93.66 217 ALA E N 1
ATOM 13006 C CA . ALA E 1 217 ? 138.086 105.193 99.505 1.00 93.66 217 ALA E CA 1
ATOM 13007 C C . ALA E 1 217 ? 136.694 104.798 99.034 1.00 93.66 217 ALA E C 1
ATOM 13008 O O . ALA E 1 217 ? 136.448 104.647 97.834 1.00 93.66 217 ALA E O 1
ATOM 13010 N N . PHE E 1 218 ? 135.786 104.635 99.992 1.00 89.69 218 PHE E N 1
ATOM 13011 C CA . PHE E 1 218 ? 134.382 104.355 99.724 1.00 89.69 218 PHE E CA 1
ATOM 13012 C C . PHE E 1 218 ? 133.553 105.500 100.285 1.00 89.69 218 PHE E C 1
ATOM 13013 O O . PHE E 1 218 ? 133.621 105.789 101.485 1.00 89.69 218 PHE E O 1
ATOM 13021 N N . ASN E 1 219 ? 132.774 106.146 99.425 1.00 87.34 219 ASN E N 1
ATOM 13022 C CA . ASN E 1 219 ? 131.953 107.268 99.851 1.00 87.34 219 ASN E CA 1
ATOM 13023 C C . ASN E 1 219 ? 130.714 106.778 100.591 1.00 87.34 219 ASN E C 1
ATOM 13024 O O . ASN E 1 219 ? 130.169 105.710 100.299 1.00 87.34 219 ASN E O 1
ATOM 13029 N N . LEU E 1 220 ? 130.271 107.576 101.559 1.00 82.02 220 LEU E N 1
ATOM 13030 C CA . LEU E 1 220 ? 129.112 107.258 102.387 1.00 82.02 220 LEU E CA 1
ATOM 13031 C C . LEU E 1 220 ? 128.017 108.278 102.098 1.00 82.02 220 LEU E C 1
ATOM 13032 O O . LEU E 1 220 ? 128.151 109.457 102.443 1.00 82.02 220 LEU E O 1
ATOM 13037 N N . GLU E 1 221 ? 126.934 107.818 101.469 1.00 80.85 221 GLU E N 1
ATOM 13038 C CA . GLU E 1 221 ? 125.852 108.719 101.084 1.00 80.85 221 GLU E CA 1
ATOM 13039 C C . GLU E 1 221 ? 124.979 109.103 102.274 1.00 80.85 221 GLU E C 1
ATOM 13040 O O . GLU E 1 221 ? 124.550 110.257 102.382 1.00 80.85 221 GLU E O 1
ATOM 13046 N N . GLY E 1 222 ? 124.708 108.160 103.170 1.00 72.85 222 GLY E N 1
ATOM 13047 C CA . GLY E 1 222 ? 123.807 108.395 104.277 1.00 72.85 222 GLY E CA 1
ATOM 13048 C C . GLY E 1 222 ? 124.464 109.156 105.412 1.00 72.85 222 GLY E C 1
ATOM 13049 O O . GLY E 1 222 ? 125.605 109.613 105.329 1.00 72.85 222 GLY E O 1
ATOM 13050 N N . PHE E 1 223 ? 123.708 109.295 106.498 1.00 60.68 223 PHE E N 1
ATOM 13051 C CA . PHE E 1 223 ? 124.214 109.972 107.681 1.00 60.68 223 PHE E CA 1
ATOM 13052 C C . PHE E 1 223 ? 125.292 109.130 108.356 1.00 60.68 223 PHE E C 1
ATOM 13053 O O . PHE E 1 223 ? 125.336 107.905 108.227 1.00 60.68 223 PHE E O 1
ATOM 13061 N N . TRP E 1 224 ? 126.175 109.810 109.083 1.00 62.36 224 TRP E N 1
ATOM 13062 C CA . TRP E 1 224 ? 127.247 109.146 109.808 1.00 62.36 224 TRP E CA 1
ATOM 13063 C C . TRP E 1 224 ? 127.632 110.002 111.001 1.00 62.36 224 TRP E C 1
ATOM 13064 O O . TRP E 1 224 ? 127.609 111.233 110.919 1.00 62.36 224 TRP E O 1
ATOM 13075 N N . MET E 1 225 ? 127.991 109.347 112.102 1.00 56.18 225 MET E N 1
ATOM 13076 C CA . MET E 1 225 ? 128.469 110.075 113.267 1.00 56.18 225 MET E CA 1
ATOM 13077 C C . MET E 1 225 ? 129.219 109.133 114.190 1.00 56.18 225 MET E C 1
ATOM 13078 O O . MET E 1 225 ? 128.740 108.038 114.490 1.00 56.18 225 MET E O 1
ATOM 13083 N N . ASP E 1 226 ? 130.395 109.562 114.634 1.00 53.18 226 ASP E N 1
ATOM 13084 C CA . ASP E 1 226 ? 131.029 108.895 115.756 1.00 53.18 226 ASP E CA 1
ATOM 13085 C C . ASP E 1 226 ? 130.421 109.395 117.063 1.00 53.18 226 ASP E C 1
ATOM 13086 O O . ASP E 1 226 ? 130.065 110.567 117.202 1.00 53.18 226 ASP E O 1
ATOM 13091 N N . VAL E 1 227 ? 130.219 108.470 117.995 1.00 42.07 227 VAL E N 1
ATOM 13092 C CA . VAL E 1 227 ? 129.523 108.794 119.234 1.00 42.07 227 VAL E CA 1
ATOM 13093 C C . VAL E 1 227 ? 130.457 108.570 120.414 1.00 42.07 227 VAL E C 1
ATOM 13094 O O . VAL E 1 227 ? 130.017 108.223 121.515 1.00 42.07 227 VAL E O 1
ATOM 13098 N N . GLY E 1 228 ? 131.753 108.768 120.188 1.00 38.54 228 GLY E N 1
ATOM 13099 C CA . GLY E 1 228 ? 132.732 108.637 121.248 1.00 38.54 228 GLY E CA 1
ATOM 13100 C C . GLY E 1 228 ? 132.791 109.797 122.213 1.00 38.54 228 GLY E C 1
ATOM 13101 O O . GLY E 1 228 ? 133.466 109.695 123.241 1.00 38.54 228 GLY E O 1
ATOM 13102 N N . GLN E 1 229 ? 132.097 110.890 121.913 1.00 35.58 229 GLN E N 1
ATOM 13103 C CA . GLN E 1 229 ? 132.049 112.063 122.765 1.00 35.58 229 GLN E CA 1
ATOM 13104 C C . GLN E 1 229 ? 130.604 112.374 123.132 1.00 35.58 229 GLN E C 1
ATOM 13105 O O . GLN E 1 229 ? 129.693 112.112 122.342 1.00 35.58 229 GLN E O 1
ATOM 13111 N N . PRO E 1 230 ? 130.360 112.926 124.325 1.00 32.92 230 PRO E N 1
ATOM 13112 C CA . PRO E 1 230 ? 128.969 113.193 124.730 1.00 32.92 230 PRO E CA 1
ATOM 13113 C C . PRO E 1 230 ? 128.220 114.127 123.793 1.00 32.92 230 PRO E C 1
ATOM 13114 O O . PRO E 1 230 ? 127.041 113.886 123.507 1.00 32.92 230 PRO E O 1
ATOM 13118 N N . LYS E 1 231 ? 128.868 115.185 123.300 1.00 33.40 231 LYS E N 1
ATOM 13119 C CA . LYS E 1 231 ? 128.218 116.060 122.328 1.00 33.40 231 LYS E CA 1
ATOM 13120 C C . LYS E 1 231 ? 127.921 115.307 121.040 1.00 33.40 231 LYS E C 1
ATOM 13121 O O . LYS E 1 231 ? 126.807 115.372 120.501 1.00 33.40 231 LYS E O 1
ATOM 13127 N N . ASP E 1 232 ? 128.914 114.571 120.539 1.00 38.29 232 ASP E N 1
ATOM 13128 C CA . ASP E 1 232 ? 128.697 113.725 119.376 1.00 38.29 232 ASP E CA 1
ATOM 13129 C C . ASP E 1 232 ? 127.700 112.618 119.675 1.00 38.29 232 ASP E C 1
ATOM 13130 O O . ASP E 1 232 ? 126.927 112.239 118.795 1.00 38.29 232 ASP E O 1
ATOM 13135 N N . TYR E 1 233 ? 127.691 112.100 120.906 1.00 32.57 233 TYR E N 1
ATOM 13136 C CA . TYR E 1 233 ? 126.690 111.108 121.290 1.00 32.57 233 TYR E CA 1
ATOM 13137 C C . TYR E 1 233 ? 125.282 111.665 121.128 1.00 32.57 233 TYR E C 1
ATOM 13138 O O . TYR E 1 233 ? 124.419 111.037 120.504 1.00 32.57 233 TYR E O 1
ATOM 13147 N N . ILE E 1 234 ? 125.041 112.861 121.669 1.00 31.52 234 ILE E N 1
ATOM 13148 C CA . ILE E 1 234 ? 123.709 113.458 121.612 1.00 31.52 234 ILE E CA 1
ATOM 13149 C C . ILE E 1 234 ? 123.316 113.755 120.170 1.00 31.52 234 ILE E C 1
ATOM 13150 O O . ILE E 1 234 ? 122.199 113.445 119.734 1.00 31.52 234 ILE E O 1
ATOM 13155 N N . LEU E 1 235 ? 124.228 114.360 119.405 1.00 36.58 235 LEU E N 1
ATOM 13156 C CA . LEU E 1 235 ? 123.875 114.739 118.041 1.00 36.58 235 LEU E CA 1
ATOM 13157 C C . LEU E 1 235 ? 123.690 113.516 117.146 1.00 36.58 235 LEU E C 1
ATOM 13158 O O . LEU E 1 235 ? 122.792 113.501 116.293 1.00 36.58 235 LEU E O 1
ATOM 13163 N N . GLY E 1 236 ? 124.500 112.473 117.338 1.00 38.33 236 GLY E N 1
ATOM 13164 C CA . GLY E 1 236 ? 124.294 111.237 116.608 1.00 38.33 236 GLY E CA 1
ATOM 13165 C C . GLY E 1 236 ? 123.010 110.535 116.985 1.00 38.33 236 GLY E C 1
ATOM 13166 O O . GLY E 1 236 ? 122.366 109.923 116.133 1.00 38.33 236 GLY E O 1
ATOM 13167 N N . MET E 1 237 ? 122.618 110.606 118.258 1.00 34.67 237 MET E N 1
ATOM 13168 C CA . MET E 1 237 ? 121.316 110.080 118.657 1.00 34.67 237 MET E CA 1
ATOM 13169 C C . MET E 1 237 ? 120.190 110.833 117.962 1.00 34.67 237 MET E C 1
ATOM 13170 O O . MET E 1 237 ? 119.217 110.225 117.493 1.00 34.67 237 MET E O 1
ATOM 13175 N N . THR E 1 238 ? 120.320 112.159 117.872 1.00 36.54 238 THR E N 1
ATOM 13176 C CA . THR E 1 238 ? 119.341 112.962 117.146 1.00 36.54 238 THR E CA 1
ATOM 13177 C C . THR E 1 238 ? 119.259 112.540 115.684 1.00 36.54 238 THR E C 1
ATOM 13178 O O . THR E 1 238 ? 118.165 112.433 115.119 1.00 36.54 238 THR E O 1
ATOM 13182 N N . LYS E 1 239 ? 120.409 112.295 115.055 1.00 41.40 239 LYS E N 1
ATOM 13183 C CA . LYS E 1 239 ? 120.411 111.858 113.660 1.00 41.40 239 LYS E CA 1
ATOM 13184 C C . LYS E 1 239 ? 119.852 110.446 113.509 1.00 41.40 239 LYS E C 1
ATOM 13185 O O . LYS E 1 239 ? 119.234 110.124 112.489 1.00 41.40 239 LYS E O 1
ATOM 13191 N N . PHE E 1 240 ? 120.061 109.591 114.512 1.00 44.15 240 PHE E N 1
ATOM 13192 C CA . PHE E 1 240 ? 119.821 108.161 114.354 1.00 44.15 240 PHE E CA 1
ATOM 13193 C C . PHE E 1 240 ? 118.383 107.766 114.658 1.00 44.15 240 PHE E C 1
ATOM 13194 O O . PHE E 1 240 ? 117.818 106.919 113.956 1.00 44.15 240 PHE E O 1
ATOM 13202 N N . ILE E 1 241 ? 117.782 108.337 115.700 1.00 42.95 241 ILE E N 1
ATOM 13203 C CA . ILE E 1 241 ? 116.465 107.892 116.162 1.00 42.95 241 ILE E CA 1
ATOM 13204 C C . ILE E 1 241 ? 115.410 107.910 115.054 1.00 42.95 241 ILE E C 1
ATOM 13205 O O . ILE E 1 241 ? 114.641 106.940 114.949 1.00 42.95 241 ILE E O 1
ATOM 13210 N N . PRO E 1 242 ? 115.323 108.951 114.210 1.00 45.96 242 PRO E N 1
ATOM 13211 C CA . PRO E 1 242 ? 114.302 108.928 113.145 1.00 45.96 242 PRO E CA 1
ATOM 13212 C C . PRO E 1 242 ? 114.396 107.725 112.226 1.00 45.96 242 PRO E C 1
ATOM 13213 O O . PRO E 1 242 ? 113.365 107.252 111.733 1.00 45.96 242 PRO E O 1
ATOM 13217 N N . SER E 1 243 ? 115.602 107.221 111.965 1.00 51.22 243 SER E N 1
ATOM 13218 C CA . SER E 1 243 ? 115.730 106.016 111.153 1.00 51.22 243 SER E CA 1
ATOM 13219 C C . SER E 1 243 ? 115.163 104.801 111.876 1.00 51.22 243 SER E C 1
ATOM 13220 O O . SER E 1 243 ? 114.573 103.915 111.246 1.00 51.22 243 SER E O 1
ATOM 13223 N N . LEU E 1 244 ? 115.327 104.743 113.197 1.00 55.08 244 LEU E N 1
ATOM 13224 C CA . LEU E 1 244 ? 114.987 103.559 113.973 1.00 55.08 244 LEU E CA 1
ATOM 13225 C C . LEU E 1 244 ? 113.564 103.571 114.521 1.00 55.08 244 LEU E C 1
ATOM 13226 O O . LEU E 1 244 ? 113.127 102.553 115.070 1.00 55.08 244 LEU E O 1
ATOM 13231 N N . VAL E 1 245 ? 112.825 104.678 114.389 1.00 58.47 245 VAL E N 1
ATOM 13232 C CA . VAL E 1 245 ? 111.480 104.725 114.967 1.00 58.47 245 VAL E CA 1
ATOM 13233 C C . VAL E 1 245 ? 110.580 103.657 114.350 1.00 58.47 245 VAL E C 1
ATOM 13234 O O . VAL E 1 245 ? 109.837 102.970 115.062 1.00 58.47 245 VAL E O 1
ATOM 13238 N N . HIS E 1 246 ? 110.625 103.496 113.025 1.00 62.67 246 HIS E N 1
ATOM 13239 C CA . HIS E 1 246 ? 109.775 102.496 112.388 1.00 62.67 246 HIS E CA 1
ATOM 13240 C C . HIS E 1 246 ? 110.355 101.092 112.506 1.00 62.67 246 HIS E C 1
ATOM 13241 O O . HIS E 1 246 ? 109.621 100.109 112.350 1.00 62.67 246 HIS E O 1
ATOM 13248 N N . GLY E 1 247 ? 111.657 100.977 112.772 1.00 62.04 247 GLY E N 1
ATOM 13249 C CA . GLY E 1 247 ? 112.260 99.663 112.911 1.00 62.04 247 GLY E CA 1
ATOM 13250 C C . GLY E 1 247 ? 111.803 98.925 114.156 1.00 62.04 247 GLY E C 1
ATOM 13251 O O . GLY E 1 247 ? 111.584 97.711 114.123 1.00 62.04 247 GLY E O 1
ATOM 13252 N N . ASN E 1 248 ? 111.652 99.641 115.265 1.00 61.34 248 ASN E N 1
ATOM 13253 C CA . ASN E 1 248 ? 111.356 99.042 116.558 1.00 61.34 248 ASN E CA 1
ATOM 13254 C C . ASN E 1 248 ? 109.954 99.420 117.021 1.00 61.34 248 ASN E C 1
ATOM 13255 O O . ASN E 1 248 ? 109.260 100.232 116.404 1.00 61.34 248 ASN E O 1
ATOM 13260 N N . ARG E 1 249 ? 109.545 98.806 118.134 1.00 59.99 249 ARG E N 1
ATOM 13261 C CA . ARG E 1 249 ? 108.249 99.058 118.753 1.00 59.99 249 ARG E CA 1
ATOM 13262 C C . ARG E 1 249 ? 108.321 100.105 119.858 1.00 59.99 249 ARG E C 1
ATOM 13263 O O . ARG E 1 249 ? 107.470 100.115 120.758 1.00 59.99 249 ARG E O 1
ATOM 13271 N N . GLU E 1 250 ? 109.310 100.991 119.812 1.00 50.06 250 GLU E N 1
ATOM 13272 C CA . GLU E 1 250 ? 109.482 102.004 120.844 1.00 50.06 250 GLU E CA 1
ATOM 13273 C C . GLU E 1 250 ? 109.364 103.406 120.258 1.00 50.06 250 GLU E C 1
ATOM 13274 O O . GLU E 1 250 ? 109.146 103.570 119.059 1.00 50.06 250 GLU E O 1
ATOM 13280 N N . THR E 1 256 ? 100.260 109.449 116.079 1.00 60.77 256 THR E N 1
ATOM 13281 C CA . THR E 1 256 ? 100.454 110.799 115.562 1.00 60.77 256 THR E CA 1
ATOM 13282 C C . THR E 1 256 ? 101.933 111.166 115.543 1.00 60.77 256 THR E C 1
ATOM 13283 O O . THR E 1 256 ? 102.760 110.428 115.008 1.00 60.77 256 THR E O 1
ATOM 13287 N N . GLU E 1 257 ? 102.258 112.318 116.132 1.00 55.25 257 GLU E N 1
ATOM 13288 C CA . GLU E 1 257 ? 103.640 112.785 116.234 1.00 55.25 257 GLU E CA 1
ATOM 13289 C C . GLU E 1 257 ? 104.280 112.165 117.476 1.00 55.25 257 GLU E C 1
ATOM 13290 O O . GLU E 1 257 ? 104.598 112.833 118.462 1.00 55.25 257 GLU E O 1
ATOM 13296 N N . ALA E 1 258 ? 104.465 110.849 117.413 1.00 53.46 258 ALA E N 1
ATOM 13297 C CA . ALA E 1 258 ? 104.930 110.102 118.572 1.00 53.46 258 ALA E CA 1
ATOM 13298 C C . ALA E 1 258 ? 105.492 108.763 118.119 1.00 53.46 258 ALA E C 1
ATOM 13299 O O . ALA E 1 258 ? 105.374 108.373 116.955 1.00 53.46 258 ALA E O 1
ATOM 13301 N N . VAL E 1 259 ? 106.122 108.071 119.067 1.00 50.85 259 VAL E N 1
ATOM 13302 C CA . VAL E 1 259 ? 106.621 106.716 118.868 1.00 50.85 259 VAL E CA 1
ATOM 13303 C C . VAL E 1 259 ? 106.026 105.810 119.940 1.00 50.85 259 VAL E C 1
ATOM 13304 O O . VAL E 1 259 ? 105.641 104.668 119.664 1.00 50.85 259 VAL E O 1
ATOM 13308 N N . GLU E 1 260 ? 105.958 106.316 121.174 1.00 50.19 260 GLU E N 1
ATOM 13309 C CA . GLU E 1 260 ? 105.402 105.598 122.323 1.00 50.19 260 GLU E CA 1
ATOM 13310 C C . GLU E 1 260 ? 104.640 106.644 123.134 1.00 50.19 260 GLU E C 1
ATOM 13311 O O . GLU E 1 260 ? 105.227 107.354 123.954 1.00 50.19 260 GLU E O 1
ATOM 13317 N N . HIS E 1 261 ? 103.332 106.740 122.896 1.00 50.09 261 HIS E N 1
ATOM 13318 C CA . HIS E 1 261 ? 102.533 107.841 123.412 1.00 50.09 261 HIS E CA 1
ATOM 13319 C C . HIS E 1 261 ? 101.568 107.449 124.523 1.00 50.09 261 HIS E C 1
ATOM 13320 O O . HIS E 1 261 ? 100.967 108.340 125.135 1.00 50.09 261 HIS E O 1
ATOM 13327 N N . GLN E 1 262 ? 101.400 106.157 124.808 1.00 52.50 262 GLN E N 1
ATOM 13328 C CA . GLN E 1 262 ? 100.449 105.721 125.825 1.00 52.50 262 GLN E CA 1
ATOM 13329 C C . GLN E 1 262 ? 101.061 104.679 126.755 1.00 52.50 262 GLN E C 1
ATOM 13330 O O . GLN E 1 262 ? 100.359 103.794 127.249 1.00 52.50 262 GLN E O 1
ATOM 13336 N N . ARG E 1 263 ? 102.369 104.769 127.002 1.00 49.72 263 ARG E N 1
ATOM 13337 C CA . ARG E 1 263 ? 103.031 103.767 127.833 1.00 49.72 263 ARG E CA 1
ATOM 13338 C C . ARG E 1 263 ? 102.617 103.893 129.295 1.00 49.72 263 ARG E C 1
ATOM 13339 O O . ARG E 1 263 ? 102.254 102.898 129.934 1.00 49.72 263 ARG E O 1
ATOM 13347 N N . GLY E 1 264 ? 102.662 105.104 129.844 1.00 45.76 264 GLY E N 1
ATOM 13348 C CA . GLY E 1 264 ? 102.292 105.303 131.232 1.00 45.76 264 GLY E CA 1
ATOM 13349 C C . GLY E 1 264 ? 101.421 106.519 131.467 1.00 45.76 264 GLY E C 1
ATOM 13350 O O . GLY E 1 264 ? 101.848 107.650 131.219 1.00 45.76 264 GLY E O 1
ATOM 13351 N N . GLY E 1 265 ? 100.209 106.299 131.964 1.00 47.78 265 GLY E N 1
ATOM 13352 C CA . GLY E 1 265 ? 99.302 107.405 132.231 1.00 47.78 265 GLY E CA 1
ATOM 13353 C C . GLY E 1 265 ? 99.029 108.199 130.969 1.00 47.78 265 GLY E C 1
ATOM 13354 O O . GLY E 1 265 ? 98.661 107.648 129.924 1.00 47.78 265 GLY E O 1
ATOM 13355 N N . ARG E 1 266 ? 99.207 109.514 131.058 1.00 44.23 266 ARG E N 1
ATOM 13356 C CA . ARG E 1 266 ? 99.079 110.409 129.917 1.00 44.23 266 ARG E CA 1
ATOM 13357 C C . ARG E 1 266 ? 100.316 111.289 129.850 1.00 44.23 266 ARG E C 1
ATOM 13358 O O . ARG E 1 266 ? 100.681 111.924 130.843 1.00 44.23 266 ARG E O 1
ATOM 13366 N N . PHE E 1 267 ? 100.957 111.325 128.686 1.00 40.01 267 PHE E N 1
ATOM 13367 C CA . PHE E 1 267 ? 102.130 112.165 128.493 1.00 40.01 267 PHE E CA 1
ATOM 13368 C C . PHE E 1 267 ? 102.220 112.530 127.019 1.00 40.01 267 PHE E C 1
ATOM 13369 O O . PHE E 1 267 ? 101.603 111.895 126.163 1.00 40.01 267 PHE E O 1
ATOM 13377 N N . THR E 1 268 ? 103.000 113.569 126.735 1.00 37.20 268 THR E N 1
ATOM 13378 C CA . THR E 1 268 ? 103.084 114.151 125.405 1.00 37.20 268 THR E CA 1
ATOM 13379 C C . THR E 1 268 ? 104.458 113.885 124.807 1.00 37.20 268 THR E C 1
ATOM 13380 O O . THR E 1 268 ? 105.473 113.953 125.505 1.00 37.20 268 THR E O 1
ATOM 13384 N N . VAL E 1 269 ? 104.481 113.577 123.513 1.00 39.15 269 VAL E N 1
ATOM 13385 C CA . VAL E 1 269 ? 105.713 113.357 122.765 1.00 39.15 269 VAL E CA 1
ATOM 13386 C C . VAL E 1 269 ? 105.763 114.376 121.637 1.00 39.15 269 VAL E C 1
ATOM 13387 O O . VAL E 1 269 ? 104.805 114.500 120.865 1.00 39.15 26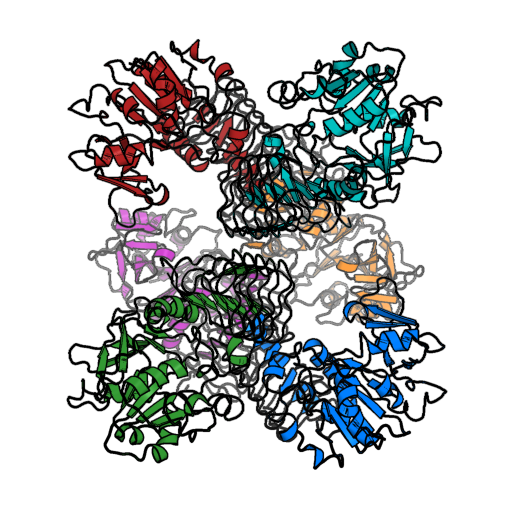9 VAL E O 1
ATOM 13391 N N . ILE E 1 270 ? 106.879 115.108 121.541 1.00 37.16 270 ILE E N 1
ATOM 13392 C CA . ILE E 1 270 ? 107.000 116.183 120.562 1.00 37.16 270 ILE E CA 1
ATOM 13393 C C . ILE E 1 270 ? 107.648 115.720 119.261 1.00 37.16 270 ILE E C 1
ATOM 13394 O O . ILE E 1 270 ? 107.551 116.419 118.243 1.00 37.16 270 ILE E O 1
ATOM 13399 N N . GLY E 1 271 ? 108.259 114.541 119.242 1.00 39.61 271 GLY E N 1
ATOM 13400 C CA . GLY E 1 271 ? 108.889 114.067 118.025 1.00 39.61 271 GLY E CA 1
ATOM 13401 C C . GLY E 1 271 ? 109.252 112.602 118.142 1.00 39.61 271 GLY E C 1
ATOM 13402 O O . GLY E 1 271 ? 108.540 111.821 118.773 1.00 39.61 271 GLY E O 1
ATOM 13403 N N . ALA E 1 272 ? 110.361 112.242 117.506 1.00 38.02 272 ALA E N 1
ATOM 13404 C CA . ALA E 1 272 ? 110.861 110.880 117.604 1.00 38.02 272 ALA E CA 1
ATOM 13405 C C . ALA E 1 272 ? 111.453 110.636 118.987 1.00 38.02 272 ALA E C 1
ATOM 13406 O O . ALA E 1 272 ? 112.009 111.541 119.612 1.00 38.02 272 ALA E O 1
ATOM 13408 N N . SER E 1 273 ? 111.318 109.405 119.469 1.00 37.91 273 SER E N 1
ATOM 13409 C CA . SER E 1 273 ? 111.868 109.016 120.761 1.00 37.91 273 SER E CA 1
ATOM 13410 C C . SER E 1 273 ? 112.010 107.500 120.783 1.00 37.91 273 SER E C 1
ATOM 13411 O O . SER E 1 273 ? 111.730 106.817 119.795 1.00 37.91 273 SER E O 1
ATOM 13414 N N . LEU E 1 274 ? 112.465 106.978 121.920 1.00 36.44 274 LEU E N 1
ATOM 13415 C CA . LEU E 1 274 ? 112.603 105.536 122.124 1.00 36.44 274 LEU E CA 1
ATOM 13416 C C . LEU E 1 274 ? 112.349 105.254 123.600 1.00 36.44 274 LEU E C 1
ATOM 13417 O O . LEU E 1 274 ? 113.250 105.409 124.429 1.00 36.44 274 LEU E O 1
ATOM 13422 N N . ILE E 1 275 ? 111.127 104.844 123.922 1.00 37.86 275 ILE E N 1
ATOM 13423 C CA . ILE E 1 275 ? 110.723 104.549 125.292 1.00 37.86 275 ILE E CA 1
ATOM 13424 C C . ILE E 1 275 ? 110.559 103.042 125.418 1.00 37.86 275 ILE E C 1
ATOM 13425 O O . ILE E 1 275 ? 109.765 102.433 124.690 1.00 37.86 275 ILE E O 1
ATOM 13430 N N . ASP E 1 276 ? 111.310 102.442 126.338 1.00 36.85 276 ASP E N 1
ATOM 13431 C CA . ASP E 1 276 ? 111.257 101.003 126.524 1.00 36.85 276 ASP E CA 1
ATOM 13432 C C . ASP E 1 276 ? 109.882 100.588 127.049 1.00 36.85 276 ASP E C 1
ATOM 13433 O O . ASP E 1 276 ? 109.245 101.334 127.799 1.00 36.85 276 ASP E O 1
ATOM 13438 N N . PRO E 1 277 ? 109.393 99.411 126.653 1.00 38.20 277 PRO E N 1
ATOM 13439 C CA . PRO E 1 277 ? 108.085 98.955 127.156 1.00 38.20 277 PRO E CA 1
ATOM 13440 C C . PRO E 1 277 ? 108.008 98.862 128.670 1.00 38.20 277 PRO E C 1
ATOM 13441 O O . PRO E 1 277 ? 106.932 99.086 129.238 1.00 38.20 277 PRO E O 1
ATOM 13445 N N . SER E 1 278 ? 109.107 98.532 129.342 1.00 34.25 278 SER E N 1
ATOM 13446 C CA . SER E 1 278 ? 109.106 98.361 130.788 1.00 34.25 278 SER E CA 1
ATOM 13447 C C . SER E 1 278 ? 109.258 99.672 131.549 1.00 34.25 278 SER E C 1
ATOM 13448 O O . SER E 1 278 ? 109.139 99.672 132.778 1.00 34.25 278 SER E O 1
ATOM 13451 N N . ALA E 1 279 ? 109.518 100.779 130.860 1.00 32.10 279 ALA E N 1
ATOM 13452 C CA . ALA E 1 279 ? 109.656 102.067 131.522 1.00 32.10 279 ALA E CA 1
ATOM 13453 C C . ALA E 1 279 ? 108.290 102.684 131.781 1.00 32.10 279 ALA E C 1
ATOM 13454 O O . ALA E 1 279 ? 107.416 102.681 130.911 1.00 32.10 279 ALA E O 1
ATOM 13456 N N . LYS E 1 280 ? 108.108 103.213 132.987 1.00 32.41 280 LYS E N 1
ATOM 13457 C CA . LYS E 1 280 ? 106.883 103.905 133.368 1.00 32.41 280 LYS E CA 1
ATOM 13458 C C . LYS E 1 280 ? 107.108 105.403 133.215 1.00 32.41 280 LYS E C 1
ATOM 13459 O O . LYS E 1 280 ? 108.019 105.961 133.835 1.00 32.41 280 LYS E O 1
ATOM 13465 N N . ILE E 1 281 ? 106.285 106.052 132.393 1.00 34.08 281 ILE E N 1
ATOM 13466 C CA . ILE E 1 281 ? 106.506 107.463 132.098 1.00 34.08 281 ILE E CA 1
ATOM 13467 C C . ILE E 1 281 ? 105.386 108.311 132.686 1.00 34.08 281 ILE E C 1
ATOM 13468 O O . ILE E 1 281 ? 104.404 108.621 132.004 1.00 34.08 281 ILE E O 1
ATOM 13473 N N . GLY E 1 282 ? 105.534 108.685 133.953 1.00 33.43 282 GLY E N 1
ATOM 13474 C CA . GLY E 1 282 ? 104.857 109.729 134.698 1.00 33.43 282 GLY E CA 1
ATOM 13475 C C . GLY E 1 282 ? 103.381 109.865 134.392 1.00 33.43 282 GLY E C 1
ATOM 13476 O O . GLY E 1 282 ? 102.665 108.897 134.120 1.00 33.43 282 GLY E O 1
ATOM 13477 N N . ASP E 1 283 ? 102.920 111.112 134.452 1.00 34.16 283 ASP E N 1
ATOM 13478 C CA . ASP E 1 283 ? 101.568 111.487 134.063 1.00 34.16 283 ASP E CA 1
ATOM 13479 C C . ASP E 1 283 ? 101.581 112.973 133.746 1.00 34.16 283 ASP E C 1
ATOM 13480 O O . ASP E 1 283 ? 101.650 113.799 134.660 1.00 34.16 283 ASP E O 1
ATOM 13485 N N . GLY E 1 284 ? 101.505 113.311 132.461 1.00 31.84 284 GLY E N 1
ATOM 13486 C CA . GLY E 1 284 ? 101.667 114.680 132.025 1.00 31.84 284 GLY E CA 1
ATOM 13487 C C . GLY E 1 284 ? 103.072 115.060 131.616 1.00 31.84 284 GLY E C 1
ATOM 13488 O O . GLY E 1 284 ? 103.310 116.233 131.304 1.00 31.84 284 GLY E O 1
ATOM 13489 N N . ALA E 1 285 ? 104.009 114.115 131.608 1.00 28.42 285 ALA E N 1
ATOM 13490 C CA . ALA E 1 285 ? 105.377 114.400 131.211 1.00 28.42 285 ALA E CA 1
ATOM 13491 C C . ALA E 1 285 ? 105.445 114.721 129.719 1.00 28.42 285 ALA E C 1
ATOM 13492 O O . ALA E 1 285 ? 104.510 114.472 128.954 1.00 28.42 285 ALA E O 1
ATOM 13494 N N . VAL E 1 286 ? 106.575 115.289 129.306 1.00 27.28 286 VAL E N 1
ATOM 13495 C CA . VAL E 1 286 ? 106.794 115.705 127.921 1.00 27.28 286 VAL E CA 1
ATOM 13496 C C . VAL E 1 286 ? 108.094 115.052 127.460 1.00 27.28 286 VAL E C 1
ATOM 13497 O O . VAL E 1 286 ? 109.189 115.565 127.711 1.00 27.28 286 VAL E O 1
ATOM 13501 N N . ILE E 1 287 ? 107.981 113.914 126.778 1.00 29.01 287 ILE E N 1
ATOM 13502 C CA . ILE E 1 287 ? 109.140 113.217 126.221 1.00 29.01 287 ILE E CA 1
ATOM 13503 C C . ILE E 1 287 ? 109.461 113.884 124.887 1.00 29.01 287 ILE E C 1
ATOM 13504 O O . ILE E 1 287 ? 108.781 113.656 123.887 1.00 29.01 287 ILE E O 1
ATOM 13509 N N . GLY E 1 288 ? 110.510 114.699 124.866 1.00 28.19 288 GLY E N 1
ATOM 13510 C CA . GLY E 1 288 ? 110.788 115.556 123.740 1.00 28.19 288 GLY E CA 1
ATOM 13511 C C . GLY E 1 288 ? 111.328 114.825 122.532 1.00 28.19 288 GLY E C 1
ATOM 13512 O O . GLY E 1 288 ? 111.329 113.593 122.464 1.00 28.19 288 GLY E O 1
ATOM 13513 N N . PRO E 1 289 ? 111.798 115.586 121.543 1.00 29.64 289 PRO E N 1
ATOM 13514 C CA . PRO E 1 289 ? 112.273 114.975 120.295 1.00 29.64 289 PRO E CA 1
ATOM 13515 C C . PRO E 1 289 ? 113.648 114.349 120.478 1.00 29.64 289 PRO E C 1
ATOM 13516 O O . PRO E 1 289 ? 114.548 114.954 121.064 1.00 29.64 289 PRO E O 1
ATOM 13520 N N . TYR E 1 290 ? 113.802 113.128 119.965 1.00 32.50 290 TYR E N 1
ATOM 13521 C CA . TYR E 1 290 ? 115.069 112.400 119.989 1.00 32.50 290 TYR E CA 1
ATOM 13522 C C . TYR E 1 290 ? 115.551 112.185 121.425 1.00 32.50 290 TYR E C 1
ATOM 13523 O O . TYR E 1 290 ? 116.637 112.610 121.820 1.00 32.50 290 TYR E O 1
ATOM 13532 N N . ALA E 1 291 ? 114.713 111.507 122.203 1.00 30.84 291 ALA E N 1
ATOM 13533 C CA . ALA E 1 291 ? 115.018 111.157 123.581 1.00 30.84 291 ALA E CA 1
ATOM 13534 C C . ALA E 1 291 ? 114.877 109.654 123.770 1.00 30.84 291 ALA E C 1
ATOM 13535 O O . ALA E 1 291 ? 113.986 109.021 123.198 1.00 30.84 291 ALA E O 1
ATOM 13537 N N . SER E 1 292 ? 115.766 109.085 124.579 1.00 29.76 292 SER E N 1
ATOM 13538 C CA . SER E 1 292 ? 115.796 107.651 124.831 1.00 29.76 292 SER E CA 1
ATOM 13539 C C . SER E 1 292 ? 115.565 107.387 126.311 1.00 29.76 292 SER E C 1
ATOM 13540 O O . SER E 1 292 ? 116.221 107.993 127.163 1.00 29.76 292 SER E O 1
ATOM 13543 N N . ILE E 1 293 ? 114.634 106.485 126.610 1.00 28.32 293 ILE E N 1
ATOM 13544 C CA . ILE E 1 293 ? 114.330 106.072 127.975 1.00 28.32 293 ILE E CA 1
ATOM 13545 C C . ILE E 1 293 ? 114.640 104.586 128.089 1.00 28.32 293 ILE E C 1
ATOM 13546 O O . ILE E 1 293 ? 114.104 103.774 127.325 1.00 28.32 293 ILE E O 1
ATOM 13551 N N . GLY E 1 294 ? 115.500 104.231 129.042 1.00 27.92 294 GLY E N 1
ATOM 13552 C CA . GLY E 1 294 ? 115.941 102.863 129.193 1.00 27.92 294 GLY E CA 1
ATOM 13553 C C . GLY E 1 294 ? 114.910 101.977 129.863 1.00 27.92 294 GLY E C 1
ATOM 13554 O O . GLY E 1 294 ? 113.826 102.404 130.257 1.00 27.92 294 GLY E O 1
ATOM 13555 N N . ALA E 1 295 ? 115.267 100.702 129.985 1.00 26.35 295 ALA E N 1
ATOM 13556 C CA . ALA E 1 295 ? 114.379 99.726 130.596 1.00 26.35 295 ALA E CA 1
ATOM 13557 C C . ALA E 1 295 ? 114.282 99.944 132.101 1.00 26.35 295 ALA E C 1
ATOM 13558 O O . ALA E 1 295 ? 115.240 100.365 132.754 1.00 26.35 295 ALA E O 1
ATOM 13560 N N . ASN E 1 296 ? 113.093 99.670 132.644 1.00 25.74 296 ASN E N 1
ATOM 13561 C CA . ASN E 1 296 ? 112.815 99.744 134.076 1.00 25.74 296 ASN E CA 1
ATOM 13562 C C . ASN E 1 296 ? 112.968 101.158 134.625 1.00 25.74 296 ASN E C 1
ATOM 13563 O O . ASN E 1 296 ? 112.918 101.362 135.842 1.00 25.74 296 ASN E O 1
ATOM 13568 N N . CYS E 1 297 ? 113.154 102.137 133.746 1.00 25.85 297 CYS E N 1
ATOM 13569 C CA . CYS E 1 297 ? 113.251 103.522 134.176 1.00 25.85 297 CYS E CA 1
ATOM 13570 C C . CYS E 1 297 ? 111.903 104.036 134.667 1.00 25.85 297 CYS E C 1
ATOM 13571 O O . CYS E 1 297 ? 110.843 103.601 134.211 1.00 25.85 297 CYS E O 1
ATOM 13574 N N . VAL E 1 298 ? 111.954 104.972 135.609 1.00 25.13 298 VAL E N 1
ATOM 13575 C CA . VAL E 1 298 ? 110.769 105.635 136.139 1.00 25.13 298 VAL E CA 1
ATOM 13576 C C . VAL E 1 298 ? 110.921 107.132 135.910 1.00 25.13 298 VAL E C 1
ATOM 13577 O O . VAL E 1 298 ? 111.951 107.717 136.263 1.00 25.13 298 VAL E O 1
ATOM 13581 N N . ILE E 1 299 ? 109.900 107.744 135.320 1.00 26.75 299 ILE E N 1
ATOM 13582 C CA . ILE E 1 299 ? 109.893 109.164 134.996 1.00 26.75 299 ILE E CA 1
ATOM 13583 C C . ILE E 1 299 ? 108.787 109.832 135.799 1.00 26.75 299 ILE E C 1
ATOM 13584 O O . ILE E 1 299 ? 107.687 109.285 135.928 1.00 26.75 299 ILE E O 1
ATOM 13589 N N . GLY E 1 300 ? 109.082 111.006 136.350 1.00 25.90 300 GLY E N 1
ATOM 13590 C CA . GLY E 1 300 ? 108.138 111.706 137.194 1.00 25.90 300 GLY E CA 1
ATOM 13591 C C . GLY E 1 300 ? 106.962 112.266 136.414 1.00 25.90 300 GLY E C 1
ATOM 13592 O O . GLY E 1 300 ? 106.835 112.110 135.200 1.00 25.90 300 GLY E O 1
ATOM 13593 N N . GLU E 1 301 ? 106.081 112.950 137.149 1.00 28.40 301 GLU E N 1
ATOM 13594 C CA . GLU E 1 301 ? 104.800 113.362 136.584 1.00 28.40 301 GLU E CA 1
ATOM 13595 C C . GLU E 1 301 ? 104.970 114.371 135.455 1.00 28.40 301 GLU E C 1
ATOM 13596 O O . GLU E 1 301 ? 104.412 114.192 134.367 1.00 28.40 301 GLU E O 1
ATOM 13602 N N . SER E 1 302 ? 105.731 115.436 135.687 1.00 23.33 302 SER E N 1
ATOM 13603 C CA . SER E 1 302 ? 105.837 116.524 134.722 1.00 23.33 302 SER E CA 1
ATOM 13604 C C . SER E 1 302 ? 107.277 116.732 134.286 1.00 23.33 302 SER E C 1
ATOM 13605 O O . SER E 1 302 ? 107.768 117.862 134.219 1.00 23.33 302 SER E O 1
ATOM 13608 N N . CYS E 1 303 ? 107.977 115.645 133.976 1.00 22.11 303 CYS E N 1
ATOM 13609 C CA . CYS E 1 303 ? 109.348 115.757 133.510 1.00 22.11 303 CYS E CA 1
ATOM 13610 C C . CYS E 1 303 ? 109.388 116.286 132.079 1.00 22.11 303 CYS E C 1
ATOM 13611 O O . CYS E 1 303 ? 108.380 116.339 131.371 1.00 22.11 303 CYS E O 1
ATOM 13614 N N . ARG E 1 304 ? 110.585 116.683 131.659 1.00 21.77 304 ARG E N 1
ATOM 13615 C CA . ARG E 1 304 ? 110.823 117.172 130.305 1.00 21.77 304 ARG E CA 1
ATOM 13616 C C . ARG E 1 304 ? 112.122 116.559 129.807 1.00 21.77 304 ARG E C 1
ATOM 13617 O O . ARG E 1 304 ? 113.207 117.026 130.166 1.00 21.77 304 ARG E O 1
ATOM 13625 N N . ILE E 1 305 ? 112.015 115.517 128.991 1.00 22.60 305 ILE E N 1
ATOM 13626 C CA . ILE E 1 305 ? 113.178 114.832 128.434 1.00 22.60 305 ILE E CA 1
ATOM 13627 C C . ILE E 1 305 ? 113.350 115.402 127.030 1.00 22.60 305 ILE E C 1
ATOM 13628 O O . ILE E 1 305 ? 112.811 114.882 126.054 1.00 22.60 305 ILE E O 1
ATOM 13633 N N . ASP E 1 306 ? 114.122 116.484 126.924 1.00 24.17 306 ASP E N 1
ATOM 13634 C CA . ASP E 1 306 ? 114.192 117.231 125.668 1.00 24.17 306 ASP E CA 1
ATOM 13635 C C . ASP E 1 306 ? 115.015 116.484 124.623 1.00 24.17 306 ASP E C 1
ATOM 13636 O O . ASP E 1 306 ? 114.499 116.091 123.573 1.00 24.17 306 ASP E O 1
ATOM 13641 N N . ASN E 1 307 ? 116.300 116.278 124.900 1.00 25.27 307 ASN E N 1
ATOM 13642 C CA . ASN E 1 307 ? 117.193 115.544 124.012 1.00 25.27 307 ASN E CA 1
ATOM 13643 C C . ASN E 1 307 ? 118.085 114.613 124.822 1.00 25.27 307 ASN E C 1
ATOM 13644 O O . ASN E 1 307 ? 119.232 114.355 124.453 1.00 25.27 307 ASN E O 1
ATOM 13649 N N . ALA E 1 308 ? 117.568 114.110 125.933 1.00 22.82 308 ALA E N 1
ATOM 13650 C CA . ALA E 1 308 ? 118.350 113.347 126.889 1.00 22.82 308 ALA E CA 1
ATOM 13651 C C . ALA E 1 308 ? 118.221 111.852 126.639 1.00 22.82 308 ALA E C 1
ATOM 13652 O O . ALA E 1 308 ? 117.249 111.372 126.053 1.00 22.82 308 ALA E O 1
ATOM 13654 N N . ALA E 1 309 ? 119.228 111.116 127.102 1.00 21.64 309 ALA E N 1
ATOM 13655 C CA . ALA E 1 309 ? 119.218 109.661 127.091 1.00 21.64 309 ALA E CA 1
ATOM 13656 C C . ALA E 1 309 ? 119.185 109.184 128.533 1.00 21.64 309 ALA E C 1
ATOM 13657 O O . ALA E 1 309 ? 120.088 109.499 129.314 1.00 21.64 309 ALA E O 1
ATOM 13659 N N . ILE E 1 310 ? 118.149 108.431 128.884 1.00 22.68 310 ILE E N 1
ATOM 13660 C CA . ILE E 1 310 ? 117.965 107.918 130.235 1.00 22.68 310 ILE E CA 1
ATOM 13661 C C . ILE E 1 310 ? 118.288 106.431 130.194 1.00 22.68 310 ILE E C 1
ATOM 13662 O O . ILE E 1 310 ? 117.635 105.669 129.470 1.00 22.68 310 ILE E O 1
ATOM 13667 N N . LEU E 1 311 ? 119.287 106.016 130.965 1.00 20.71 311 LEU E N 1
ATOM 13668 C CA . LEU E 1 311 ? 119.858 104.680 130.857 1.00 20.71 311 LEU E CA 1
ATOM 13669 C C . LEU E 1 311 ? 119.411 103.810 132.024 1.00 20.71 311 LEU E C 1
ATOM 13670 O O . LEU E 1 311 ? 119.531 104.212 133.185 1.00 20.71 311 LEU E O 1
ATOM 13675 N N . GLU E 1 312 ? 118.900 102.620 131.702 1.00 23.38 312 GLU E N 1
ATOM 13676 C CA . GLU E 1 312 ? 118.580 101.570 132.666 1.00 23.38 312 GLU E CA 1
ATOM 13677 C C . GLU E 1 312 ? 117.759 102.053 133.857 1.00 23.38 312 GLU E C 1
ATOM 13678 O O . GLU E 1 312 ? 116.876 102.903 133.709 1.00 23.38 312 GLU E O 1
ATOM 13684 N N . ASN E 1 313 ? 118.052 101.515 135.043 1.00 22.02 313 ASN E N 1
ATOM 13685 C CA . ASN E 1 313 ? 117.219 101.707 136.232 1.00 22.02 313 ASN E CA 1
ATOM 13686 C C . ASN E 1 313 ? 117.458 103.095 136.827 1.00 22.02 313 ASN E C 1
ATOM 13687 O O . ASN E 1 313 ? 117.946 103.261 137.946 1.00 22.02 313 ASN E O 1
ATOM 13692 N N . SER E 1 314 ? 117.090 104.109 136.053 1.00 21.28 314 SER E N 1
ATOM 13693 C CA . SER E 1 314 ? 117.205 105.498 136.471 1.00 21.28 314 SER E CA 1
ATOM 13694 C C . SER E 1 314 ? 115.832 106.030 136.855 1.00 21.28 314 SER E C 1
ATOM 13695 O O . SER E 1 314 ? 114.835 105.740 136.188 1.00 21.28 314 SER E O 1
ATOM 13698 N N . LYS E 1 315 ? 115.781 106.804 137.936 1.00 22.51 315 LYS E N 1
ATOM 13699 C CA . LYS E 1 315 ? 114.542 107.393 138.426 1.00 22.51 315 LYS E CA 1
ATOM 13700 C C . LYS E 1 315 ? 114.653 108.908 138.378 1.00 22.51 315 LYS E C 1
ATOM 13701 O O . LYS E 1 315 ? 115.654 109.476 138.825 1.00 22.51 315 LYS E O 1
ATOM 13707 N N . VAL E 1 316 ? 113.626 109.556 137.835 1.00 22.36 316 VAL E N 1
ATOM 13708 C CA . VAL E 1 316 ? 113.590 111.003 137.666 1.00 22.36 316 VAL E CA 1
ATOM 13709 C C . VAL E 1 316 ? 112.339 111.533 138.354 1.00 22.36 316 VAL E C 1
ATOM 13710 O O . VAL E 1 316 ? 111.234 111.033 138.114 1.00 22.36 316 VAL E O 1
ATOM 13714 N N . GLY E 1 317 ? 112.513 112.543 139.209 1.00 21.87 317 GLY E N 1
ATOM 13715 C CA . GLY E 1 317 ? 111.406 113.077 139.972 1.00 21.87 317 GLY E CA 1
ATOM 13716 C C . GLY E 1 317 ? 110.543 114.042 139.182 1.00 21.87 317 GLY E C 1
ATOM 13717 O O . GLY E 1 317 ? 110.891 114.483 138.089 1.00 21.87 317 GLY E O 1
ATOM 13718 N N . LYS E 1 318 ? 109.399 114.385 139.771 1.00 21.74 318 LYS E N 1
ATOM 13719 C CA . LYS E 1 318 ? 108.417 115.220 139.090 1.00 21.74 318 LYS E CA 1
ATOM 13720 C C . LYS E 1 318 ? 108.939 116.640 138.910 1.00 21.74 318 LYS E C 1
ATOM 13721 O O . LYS E 1 318 ? 109.417 117.264 139.860 1.00 21.74 318 LYS E O 1
ATOM 13727 N N . GLY E 1 319 ? 108.823 117.159 137.688 1.00 19.99 319 GLY E N 1
ATOM 13728 C CA . GLY E 1 319 ? 109.250 118.504 137.374 1.00 19.99 319 GLY E CA 1
ATOM 13729 C C . GLY E 1 319 ? 110.671 118.637 136.872 1.00 19.99 319 GLY E C 1
ATOM 13730 O O . GLY E 1 319 ? 111.066 119.738 136.471 1.00 19.99 319 GLY E O 1
ATOM 13731 N N . THR E 1 320 ? 111.452 117.560 136.880 1.00 20.06 320 THR E N 1
ATOM 13732 C CA . THR E 1 320 ? 112.830 117.626 136.415 1.00 20.06 320 THR E CA 1
ATOM 13733 C C . THR E 1 320 ? 112.877 117.855 134.909 1.00 20.06 320 THR E C 1
ATOM 13734 O O . THR E 1 320 ? 112.042 117.342 134.162 1.00 20.06 320 THR E O 1
ATOM 13738 N N . MET E 1 321 ? 113.861 118.633 134.464 1.00 19.57 321 MET E N 1
ATOM 13739 C CA . MET E 1 321 ? 114.071 118.895 133.044 1.00 19.57 321 MET E CA 1
ATOM 13740 C C . MET E 1 321 ? 115.515 118.567 132.698 1.00 19.57 321 MET E C 1
ATOM 13741 O O . MET E 1 321 ? 116.428 119.317 133.057 1.00 19.57 321 MET E O 1
ATOM 13746 N N . VAL E 1 322 ? 115.723 117.454 132.001 1.00 19.90 322 VAL E N 1
ATOM 13747 C CA . VAL E 1 322 ? 117.036 117.067 131.499 1.00 19.90 322 VAL E CA 1
ATOM 13748 C C . VAL E 1 322 ? 117.021 117.220 129.983 1.00 19.90 322 VAL E C 1
ATOM 13749 O O . VAL E 1 322 ? 116.150 116.668 129.299 1.00 19.90 322 VAL E O 1
ATOM 13753 N N . SER E 1 323 ? 117.960 118.005 129.460 1.00 21.40 323 SER E N 1
ATOM 13754 C CA . SER E 1 323 ? 117.993 118.339 128.043 1.00 21.40 323 SER E CA 1
ATOM 13755 C C . SER E 1 323 ? 119.404 118.166 127.508 1.00 21.40 323 SER E C 1
ATOM 13756 O O . SER E 1 323 ? 120.356 118.694 128.089 1.00 21.40 323 SER E O 1
ATOM 13759 N N . ARG E 1 324 ? 119.530 117.430 126.402 1.00 23.11 324 ARG E N 1
ATOM 13760 C CA . ARG E 1 324 ? 120.811 117.230 125.722 1.00 23.11 324 ARG E CA 1
ATOM 13761 C C . ARG E 1 324 ? 121.860 116.632 126.654 1.00 23.11 324 ARG E C 1
ATOM 13762 O O . ARG E 1 324 ? 123.060 116.847 126.481 1.00 23.11 324 ARG E O 1
ATOM 13770 N N . SER E 1 325 ? 121.417 115.859 127.640 1.00 19.77 325 SER E N 1
ATOM 13771 C CA . SER E 1 325 ? 122.299 115.323 128.663 1.00 19.77 325 SER E CA 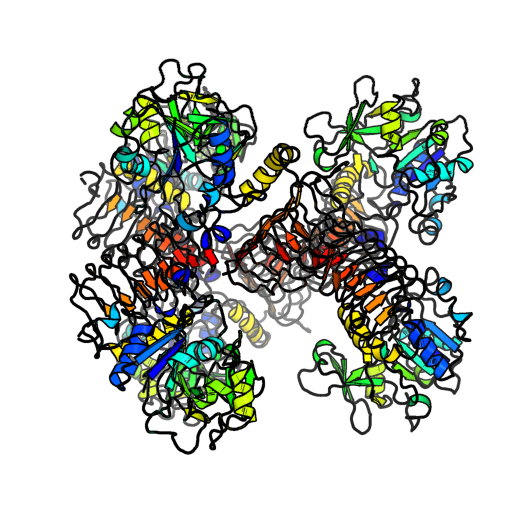1
ATOM 13772 C C . SER E 1 325 ? 122.095 113.821 128.792 1.00 19.77 325 SER E C 1
ATOM 13773 O O . SER E 1 325 ? 121.059 113.278 128.410 1.00 19.77 325 SER E O 1
ATOM 13776 N N . ILE E 1 326 ? 123.107 113.150 129.333 1.00 18.74 326 ILE E N 1
ATOM 13777 C CA . ILE E 1 326 ? 123.084 111.708 129.536 1.00 18.74 326 ILE E CA 1
ATOM 13778 C C . ILE E 1 326 ? 123.140 111.426 131.029 1.00 18.74 326 ILE E C 1
ATOM 13779 O O . ILE E 1 326 ? 123.963 112.003 131.748 1.00 18.74 326 ILE E O 1
ATOM 13784 N N . VAL E 1 327 ? 122.264 110.542 131.494 1.00 18.44 327 VAL E N 1
ATOM 13785 C CA . VAL E 1 327 ? 122.289 110.083 132.876 1.00 18.44 327 VAL E CA 1
ATOM 13786 C C . VAL E 1 327 ? 122.769 108.640 132.885 1.00 18.44 327 VAL E C 1
ATOM 13787 O O . VAL E 1 327 ? 122.650 107.918 131.890 1.00 18.44 327 VAL E O 1
ATOM 13791 N N . GLY E 1 328 ? 123.324 108.224 134.015 1.00 18.13 328 GLY E N 1
ATOM 13792 C CA . GLY E 1 328 ? 123.921 106.913 134.117 1.00 18.13 328 GLY E CA 1
ATOM 13793 C C . GLY E 1 328 ? 122.887 105.804 134.188 1.00 18.13 328 GLY E C 1
ATOM 13794 O O . GLY E 1 328 ? 121.731 105.941 133.785 1.00 18.13 328 GLY E O 1
ATOM 13795 N N . TRP E 1 329 ? 123.332 104.671 134.730 1.00 19.22 329 TRP E N 1
ATOM 13796 C CA . TRP E 1 329 ? 122.516 103.464 134.706 1.00 19.22 329 TRP E CA 1
ATOM 13797 C C . TRP E 1 329 ? 121.555 103.395 135.887 1.00 19.22 329 TRP E C 1
ATOM 13798 O O . TRP E 1 329 ? 120.382 103.049 135.711 1.00 19.22 329 TRP E O 1
ATOM 13809 N N . ASN E 1 330 ? 122.024 103.709 137.090 1.00 18.14 330 ASN E N 1
ATOM 13810 C CA . ASN E 1 330 ? 121.227 103.553 138.301 1.00 18.14 330 ASN E CA 1
ATOM 13811 C C . ASN E 1 330 ? 121.102 104.872 139.044 1.00 18.14 330 ASN E C 1
ATOM 13812 O O . ASN E 1 330 ? 121.199 104.926 140.272 1.00 18.14 330 ASN E O 1
ATOM 13817 N N . ASN E 1 331 ? 120.880 105.959 138.312 1.00 17.69 331 ASN E N 1
ATOM 13818 C CA . ASN E 1 331 ? 120.775 107.267 138.935 1.00 17.69 331 ASN E CA 1
ATOM 13819 C C . ASN E 1 331 ? 119.460 107.413 139.694 1.00 17.69 331 ASN E C 1
ATOM 13820 O O . ASN E 1 331 ? 118.499 106.669 139.485 1.00 17.69 331 ASN E O 1
ATOM 13825 N N . ARG E 1 332 ? 119.434 108.396 140.595 1.00 19.26 332 ARG E N 1
ATOM 13826 C CA . ARG E 1 332 ? 118.215 108.813 141.291 1.00 19.26 332 ARG E CA 1
ATOM 13827 C C . ARG E 1 332 ? 118.195 110.339 141.249 1.00 19.26 332 ARG E C 1
ATOM 13828 O O . ARG E 1 332 ? 118.700 111.003 142.157 1.00 19.26 332 ARG E O 1
ATOM 13836 N N . ILE E 1 333 ? 117.613 110.885 140.190 1.00 18.54 333 ILE E N 1
ATOM 13837 C CA . ILE E 1 333 ? 117.560 112.329 140.002 1.00 18.54 333 ILE E CA 1
ATOM 13838 C C . ILE E 1 333 ? 116.459 112.910 140.878 1.00 18.54 333 ILE E C 1
ATOM 13839 O O . ILE E 1 333 ? 115.419 112.284 141.108 1.00 18.54 333 ILE E O 1
ATOM 13844 N N . GLY E 1 334 ? 116.692 114.118 141.381 1.00 20.34 334 GLY E N 1
ATOM 13845 C CA . GLY E 1 334 ? 115.736 114.777 142.241 1.00 20.34 334 GLY E CA 1
ATOM 13846 C C . GLY E 1 334 ? 114.469 115.169 141.505 1.00 20.34 334 GLY E C 1
ATOM 13847 O O . GLY E 1 334 ? 114.227 114.806 140.354 1.00 20.34 334 GLY E O 1
ATOM 13848 N N . SER E 1 335 ? 113.636 115.937 142.202 1.00 20.50 335 SER E N 1
ATOM 13849 C CA . SER E 1 335 ? 112.329 116.296 141.672 1.00 20.50 335 SER E CA 1
ATOM 13850 C C . SER E 1 335 ? 112.400 117.454 140.685 1.00 20.50 335 SER E C 1
ATOM 13851 O O . SER E 1 335 ? 112.049 117.291 139.513 1.00 20.50 335 SER E O 1
ATOM 13854 N N . TRP E 1 336 ? 112.875 118.617 141.126 1.00 19.38 336 TRP E N 1
ATOM 13855 C CA . TRP E 1 336 ? 112.781 119.846 140.340 1.00 19.38 336 TRP E CA 1
ATOM 13856 C C . TRP E 1 336 ? 114.132 120.297 139.802 1.00 19.38 336 TRP E C 1
ATOM 13857 O O . TRP E 1 336 ? 114.454 121.486 139.831 1.00 19.38 336 TRP E O 1
ATOM 13868 N N . CYS E 1 337 ? 114.948 119.367 139.320 1.00 19.51 337 CYS E N 1
ATOM 13869 C CA . CYS E 1 337 ? 116.289 119.668 138.847 1.00 19.51 337 CYS E CA 1
ATOM 13870 C C . CYS E 1 337 ? 116.295 120.044 137.366 1.00 19.51 337 CYS E C 1
ATOM 13871 O O . CYS E 1 337 ? 115.385 119.704 136.608 1.00 19.51 337 CYS E O 1
ATOM 13874 N N . HIS E 1 338 ? 117.343 120.763 136.965 1.00 19.26 338 HIS E N 1
ATOM 13875 C CA . HIS E 1 338 ? 117.745 120.883 135.568 1.00 19.26 338 HIS E CA 1
ATOM 13876 C C . HIS E 1 338 ? 119.077 120.189 135.351 1.00 19.26 338 HIS E C 1
ATOM 13877 O O . HIS E 1 338 ? 120.008 120.356 136.144 1.00 19.26 338 HIS E O 1
ATOM 13884 N N . ILE E 1 339 ? 119.160 119.417 134.272 1.00 18.80 339 ILE E N 1
ATOM 13885 C CA . ILE E 1 339 ? 120.420 118.858 133.806 1.00 18.80 339 ILE E CA 1
ATOM 13886 C C . ILE E 1 339 ? 120.574 119.283 132.353 1.00 18.80 339 ILE E C 1
ATOM 13887 O O . ILE E 1 339 ? 120.118 118.589 131.438 1.00 18.80 339 ILE E O 1
ATOM 13892 N N . LYS E 1 340 ? 121.215 120.427 132.132 1.00 20.86 340 LYS E N 1
ATOM 13893 C CA . LYS E 1 340 ? 121.202 121.094 130.842 1.00 20.86 340 LYS E CA 1
ATOM 13894 C C . LYS E 1 340 ? 122.545 120.943 130.135 1.00 20.86 340 LYS E C 1
ATOM 13895 O O . LYS E 1 340 ? 123.457 120.263 130.609 1.00 20.86 340 LYS E O 1
ATOM 13901 N N . ASP E 1 341 ? 122.656 121.609 128.983 1.00 24.10 341 ASP E N 1
ATOM 13902 C CA . ASP E 1 341 ? 123.844 121.574 128.138 1.00 24.10 341 ASP E CA 1
ATOM 13903 C C . ASP E 1 341 ? 124.270 120.141 127.861 1.00 24.10 341 ASP E C 1
ATOM 13904 O O . ASP E 1 341 ? 123.423 119.255 127.715 1.00 24.10 341 ASP E O 1
ATOM 13909 N N . ILE E 1 342 ? 125.577 119.902 127.792 1.00 23.14 342 ILE E N 1
ATOM 13910 C CA . ILE E 1 342 ? 126.089 118.550 127.615 1.00 23.14 342 ILE E CA 1
ATOM 13911 C C . ILE E 1 342 ? 126.614 118.074 128.962 1.00 23.14 342 ILE E C 1
ATOM 13912 O O . ILE E 1 342 ? 127.769 118.326 129.321 1.00 23.14 342 ILE E O 1
ATOM 13917 N N . SER E 1 343 ? 125.758 117.402 129.723 1.00 20.13 343 SER E N 1
ATOM 13918 C CA . SER E 1 343 ? 126.084 116.920 131.056 1.00 20.13 343 SER E CA 1
ATOM 13919 C C . SER E 1 343 ? 125.973 115.404 131.077 1.00 20.13 343 SER E C 1
ATOM 13920 O O . SER E 1 343 ? 124.984 114.844 130.595 1.00 20.13 343 SER E O 1
ATOM 13923 N N . VAL E 1 344 ? 126.987 114.744 131.625 1.00 17.98 344 VAL E N 1
ATOM 13924 C CA . VAL E 1 344 ? 127.040 113.290 131.688 1.00 17.98 344 VAL E CA 1
ATOM 13925 C C . VAL E 1 344 ? 127.114 112.881 133.150 1.00 17.98 344 VAL E C 1
ATOM 13926 O O . VAL E 1 344 ? 127.930 113.416 133.908 1.00 17.98 344 VAL E O 1
ATOM 13930 N N . LEU E 1 345 ? 126.260 111.944 133.548 1.00 17.26 345 LEU E N 1
ATOM 13931 C CA . LEU E 1 345 ? 126.199 111.469 134.922 1.00 17.26 345 LEU E CA 1
ATOM 13932 C C . LEU E 1 345 ? 126.669 110.023 134.985 1.00 17.26 345 LEU E C 1
ATOM 13933 O O . LEU E 1 345 ? 126.392 109.229 134.082 1.00 17.26 345 LEU E O 1
ATOM 13938 N N . GLY E 1 346 ? 127.374 109.685 136.060 1.00 17.76 346 GLY E N 1
ATOM 13939 C CA . GLY E 1 346 ? 127.968 108.376 136.211 1.00 17.76 346 GLY E CA 1
ATOM 13940 C C . GLY E 1 346 ? 126.955 107.309 136.577 1.00 17.76 346 GLY E C 1
ATOM 13941 O O . GLY E 1 346 ? 125.741 107.511 136.544 1.00 17.76 346 GLY E O 1
ATOM 13942 N N . ASP E 1 347 ? 127.487 106.145 136.957 1.00 18.45 347 ASP E N 1
ATOM 13943 C CA . ASP E 1 347 ? 126.658 104.952 137.103 1.00 18.45 347 ASP E CA 1
ATOM 13944 C C . ASP E 1 347 ? 125.623 105.102 138.210 1.00 18.45 347 ASP E C 1
ATOM 13945 O O . ASP E 1 347 ? 124.469 104.692 138.045 1.00 18.45 347 ASP E O 1
ATOM 13950 N N . ASP E 1 348 ? 126.007 105.679 139.345 1.00 18.48 348 ASP E N 1
ATOM 13951 C CA . ASP E 1 348 ? 125.142 105.694 140.520 1.00 18.48 348 ASP E CA 1
ATOM 13952 C C . ASP E 1 348 ? 125.090 107.077 141.148 1.00 18.48 348 ASP E C 1
ATOM 13953 O O . ASP E 1 348 ? 125.167 107.228 142.370 1.00 18.48 348 ASP E O 1
ATOM 13958 N N . VAL E 1 349 ? 124.953 108.108 140.326 1.00 18.27 349 VAL E N 1
ATOM 13959 C CA . VAL E 1 349 ? 124.854 109.474 140.823 1.00 18.27 349 VAL E CA 1
ATOM 13960 C C . VAL E 1 349 ? 123.444 109.730 141.334 1.00 18.27 349 VAL E C 1
ATOM 13961 O O . VAL E 1 349 ? 122.456 109.334 140.706 1.00 18.27 349 VAL E O 1
ATOM 13965 N N . GLU E 1 350 ? 123.346 110.395 142.482 1.00 21.64 350 GLU E N 1
ATOM 13966 C CA . GLU E 1 350 ? 122.074 110.826 143.043 1.00 21.64 350 GLU E CA 1
ATOM 13967 C C . GLU E 1 350 ? 122.091 112.340 143.181 1.00 21.64 350 GLU E C 1
ATOM 13968 O O . GLU E 1 350 ? 123.043 112.906 143.725 1.00 21.64 350 GLU E O 1
ATOM 13974 N N . VAL E 1 351 ? 121.040 112.991 142.691 1.00 20.47 351 VAL E N 1
ATOM 13975 C CA . VAL E 1 351 ? 120.951 114.445 142.659 1.00 20.47 351 VAL E CA 1
ATOM 13976 C C . VAL E 1 351 ? 119.789 114.877 143.540 1.00 20.47 351 VAL E C 1
ATOM 13977 O O . VAL E 1 351 ? 118.673 114.364 143.399 1.00 20.47 351 VAL E O 1
ATOM 13981 N N . LYS E 1 352 ? 120.053 115.811 144.450 1.00 22.67 352 LYS E N 1
ATOM 13982 C CA . LYS E 1 352 ? 119.027 116.318 145.345 1.00 22.67 352 LYS E CA 1
ATOM 13983 C C . LYS E 1 352 ? 118.088 117.265 144.602 1.00 22.67 352 LYS E C 1
ATOM 13984 O O . LYS E 1 352 ? 118.384 117.747 143.507 1.00 22.67 352 LYS E O 1
ATOM 13990 N N . ASP E 1 353 ? 116.939 117.532 145.217 1.00 22.30 353 ASP E N 1
ATOM 13991 C CA . ASP E 1 353 ? 115.919 118.356 144.583 1.00 22.30 353 ASP E CA 1
ATOM 13992 C C . ASP E 1 353 ? 116.406 119.788 144.401 1.00 22.30 353 ASP E C 1
ATOM 13993 O O . ASP E 1 353 ? 117.080 120.348 145.269 1.00 22.30 353 ASP E O 1
ATOM 13998 N N . GLY E 1 354 ? 116.060 120.380 143.260 1.00 20.40 354 GLY E N 1
ATOM 13999 C CA . GLY E 1 354 ? 116.379 121.763 142.979 1.00 20.40 354 GLY E CA 1
ATOM 14000 C C . GLY E 1 354 ? 117.775 122.021 142.459 1.00 20.40 354 GLY E C 1
ATOM 14001 O O . GLY E 1 354 ? 118.124 123.186 142.231 1.00 20.40 354 GLY E O 1
ATOM 14002 N N . VAL E 1 355 ? 118.582 120.986 142.263 1.00 19.08 355 VAL E N 1
ATOM 14003 C CA . VAL E 1 355 ? 119.964 121.157 141.828 1.00 19.08 355 VAL E CA 1
ATOM 14004 C C . VAL E 1 355 ? 119.998 121.403 140.326 1.00 19.08 355 VAL E C 1
ATOM 14005 O O . VAL E 1 355 ? 119.287 120.750 139.557 1.00 19.08 355 VAL E O 1
ATOM 14009 N N . ILE E 1 356 ? 120.828 122.353 139.902 1.00 19.12 356 ILE E N 1
ATOM 14010 C CA . ILE E 1 356 ? 120.964 122.723 138.497 1.00 19.12 356 ILE E CA 1
ATOM 14011 C C . ILE E 1 356 ? 122.381 122.387 138.055 1.00 19.12 356 ILE E C 1
ATOM 14012 O O . ILE E 1 356 ? 123.351 122.914 138.613 1.00 19.12 356 ILE E O 1
ATOM 14017 N N . LEU E 1 357 ? 122.500 121.517 137.055 1.00 19.16 357 LEU E N 1
ATOM 14018 C CA . LEU E 1 357 ? 123.787 121.100 136.507 1.00 19.16 357 LEU E CA 1
ATOM 14019 C C . LEU E 1 357 ? 123.850 121.533 135.049 1.00 19.16 357 LEU E C 1
ATOM 14020 O O . LEU E 1 357 ? 123.214 120.918 134.187 1.00 19.16 357 LEU E O 1
ATOM 14025 N N . ILE E 1 358 ? 124.616 122.582 134.776 1.00 20.67 358 ILE E N 1
ATOM 14026 C CA . ILE E 1 358 ? 124.756 123.123 133.426 1.00 20.67 358 ILE E CA 1
ATOM 14027 C C . ILE E 1 358 ? 126.020 122.504 132.839 1.00 20.67 358 ILE E C 1
ATOM 14028 O O . ILE E 1 358 ? 127.123 123.033 132.977 1.00 20.67 358 ILE E O 1
ATOM 14033 N N . GLY E 1 359 ? 125.857 121.364 132.178 1.00 21.40 359 GLY E N 1
ATOM 14034 C CA . GLY E 1 359 ? 126.964 120.723 131.488 1.00 21.40 359 GLY E CA 1
ATOM 14035 C C . GLY E 1 359 ? 128.093 120.245 132.374 1.00 21.40 359 GLY E C 1
ATOM 14036 O O . GLY E 1 359 ? 129.265 120.460 132.043 1.00 21.40 359 GLY E O 1
ATOM 14037 N N . THR E 1 360 ? 127.774 119.596 133.489 1.00 21.02 360 THR E N 1
ATOM 14038 C CA . THR E 1 360 ? 128.776 119.084 134.413 1.00 21.02 360 THR E CA 1
ATOM 14039 C C . THR E 1 360 ? 128.818 117.565 134.347 1.00 21.02 360 THR E C 1
ATOM 14040 O O . THR E 1 360 ? 127.775 116.907 134.283 1.00 21.02 360 THR E O 1
ATOM 14044 N N . LYS E 1 361 ? 130.028 117.014 134.364 1.00 20.27 361 LYS E N 1
ATOM 14045 C CA . LYS E 1 361 ? 130.241 115.574 134.319 1.00 20.27 361 LYS E CA 1
ATOM 14046 C C . LYS E 1 361 ? 130.469 115.067 135.736 1.00 20.27 361 LYS E C 1
ATOM 14047 O O . LYS E 1 361 ? 131.407 115.502 136.410 1.00 20.27 361 LYS E O 1
ATOM 14053 N N . VAL E 1 362 ? 129.619 114.148 136.183 1.00 18.50 362 VAL E N 1
ATOM 14054 C CA . VAL E 1 362 ? 129.661 113.623 137.541 1.00 18.50 362 VAL E CA 1
ATOM 14055 C C . VAL E 1 362 ? 130.189 112.197 137.496 1.00 18.50 362 VAL E C 1
ATOM 14056 O O . VAL E 1 362 ? 129.682 111.363 136.736 1.00 18.50 362 VAL E O 1
ATOM 14060 N N . LEU E 1 363 ? 131.205 111.922 138.307 1.00 17.63 363 LEU E N 1
ATOM 14061 C CA . LEU E 1 363 ? 131.794 110.598 138.367 1.00 17.63 363 LEU E CA 1
ATOM 14062 C C . LEU E 1 363 ? 130.840 109.623 139.056 1.00 17.63 363 LEU E C 1
ATOM 14063 O O . LEU E 1 363 ? 129.926 110.037 139.771 1.00 17.63 363 LEU E O 1
ATOM 14068 N N . PRO E 1 364 ? 131.024 108.318 138.844 1.00 17.93 364 PRO E N 1
ATOM 14069 C CA . PRO E 1 364 ? 130.081 107.343 139.405 1.00 17.93 364 PRO E CA 1
ATOM 14070 C C . PRO E 1 364 ? 130.067 107.359 140.926 1.00 17.93 364 PRO E C 1
ATOM 14071 O O . PRO E 1 364 ? 131.057 107.699 141.578 1.00 17.93 364 PRO E O 1
ATOM 14075 N N . ASN E 1 365 ? 128.911 106.992 141.483 1.00 20.80 365 ASN E N 1
ATOM 14076 C CA . ASN E 1 365 ? 128.731 106.829 142.927 1.00 20.80 365 ASN E CA 1
ATOM 14077 C C . ASN E 1 365 ? 128.958 108.138 143.677 1.00 20.80 365 ASN E C 1
ATOM 14078 O O . ASN E 1 365 ? 129.625 108.175 144.712 1.00 20.80 365 ASN E O 1
ATOM 14083 N N . LYS E 1 366 ? 128.395 109.222 143.155 1.00 20.51 366 LYS E N 1
ATOM 14084 C CA . LYS E 1 366 ? 128.462 110.528 143.789 1.00 20.51 366 LYS E CA 1
ATOM 14085 C C . LYS E 1 366 ? 127.073 110.988 144.210 1.00 20.51 366 LYS E C 1
ATOM 14086 O O . LYS E 1 366 ? 126.053 110.484 143.734 1.00 20.51 366 LYS E O 1
ATOM 14092 N N . ASP E 1 367 ? 127.050 111.957 145.120 1.00 22.72 367 ASP E N 1
ATOM 14093 C CA . ASP E 1 367 ? 125.829 112.640 145.528 1.00 22.72 367 ASP E CA 1
ATOM 14094 C C . ASP E 1 367 ? 126.011 114.124 145.251 1.00 22.72 367 ASP E C 1
ATOM 14095 O O . ASP E 1 367 ? 126.974 114.732 145.730 1.00 22.72 367 ASP E O 1
ATOM 14100 N N . VAL E 1 368 ? 125.094 114.702 144.482 1.00 21.70 368 VAL E N 1
ATOM 14101 C CA . VAL E 1 368 ? 125.163 116.101 144.081 1.00 21.70 368 VAL E CA 1
ATOM 14102 C C . VAL E 1 368 ? 124.093 116.872 144.838 1.00 21.70 368 VAL E C 1
ATOM 14103 O O . VAL E 1 368 ? 122.913 116.502 144.808 1.00 21.70 368 VAL E O 1
ATOM 14107 N N . GLY E 1 369 ? 124.504 117.938 145.517 1.00 22.72 369 GLY E N 1
ATOM 14108 C CA . GLY E 1 369 ? 123.575 118.763 146.260 1.00 22.72 369 GLY E CA 1
ATOM 14109 C C . GLY E 1 369 ? 123.838 120.243 146.089 1.00 22.72 369 GLY E C 1
ATOM 14110 O O . GLY E 1 369 ? 123.217 121.072 146.760 1.00 22.72 369 GLY E O 1
ATOM 14111 N N . GLU E 1 370 ? 124.756 120.589 145.192 1.00 23.23 370 GLU E N 1
ATOM 14112 C CA . GLU E 1 370 ? 125.139 121.972 144.952 1.00 23.23 370 GLU E CA 1
ATOM 14113 C C . GLU E 1 370 ? 124.846 122.345 143.506 1.00 23.23 370 GLU E C 1
ATOM 14114 O O . GLU E 1 370 ? 125.011 121.526 142.595 1.00 23.23 370 GLU E O 1
ATOM 14120 N N . HIS E 1 371 ? 124.383 123.574 143.304 1.00 21.38 371 HIS E N 1
ATOM 14121 C CA . HIS E 1 371 ? 124.167 124.077 141.956 1.00 21.38 371 HIS E CA 1
ATOM 14122 C C . HIS E 1 371 ? 125.501 124.306 141.260 1.00 21.38 371 HIS E C 1
ATOM 14123 O O . HIS E 1 371 ? 126.454 124.809 141.859 1.00 21.38 371 HIS E O 1
ATOM 14130 N N . ARG E 1 372 ? 125.566 123.934 139.985 1.00 22.73 372 ARG E N 1
ATOM 14131 C CA . ARG E 1 372 ? 126.764 124.122 139.169 1.00 22.73 372 ARG E CA 1
ATOM 14132 C C . ARG E 1 372 ? 126.333 124.771 137.859 1.00 22.73 372 ARG E C 1
ATOM 14133 O O . ARG E 1 372 ? 125.770 124.107 136.985 1.00 22.73 372 ARG E O 1
ATOM 14141 N N . PHE E 1 373 ? 126.599 126.067 137.727 1.00 20.85 373 PHE E N 1
ATOM 14142 C CA . PHE E 1 373 ? 126.144 126.847 136.586 1.00 20.85 373 PHE E CA 1
ATOM 14143 C C . PHE E 1 373 ? 127.167 126.921 135.461 1.00 20.85 373 PHE E C 1
ATOM 14144 O O . PHE E 1 373 ? 126.887 127.543 134.432 1.00 20.85 373 PHE E O 1
ATOM 14152 N N . GLU E 1 374 ? 128.333 126.309 135.626 1.00 25.35 374 GLU E N 1
ATOM 14153 C CA . GLU E 1 374 ? 129.365 126.317 134.604 1.00 25.35 374 GLU E CA 1
ATOM 14154 C C . GLU E 1 374 ? 129.838 124.898 134.338 1.00 25.35 374 GLU E C 1
ATOM 14155 O O . GLU E 1 374 ? 129.772 124.041 135.226 1.00 25.35 374 GLU E O 1
ATOM 14161 N N . PRO E 1 375 ? 130.301 124.616 133.121 1.00 23.08 375 PRO E N 1
ATOM 14162 C CA . PRO E 1 375 ? 130.815 123.274 132.824 1.00 23.08 375 PRO E CA 1
ATOM 14163 C C . PRO E 1 375 ? 131.970 122.906 133.743 1.00 23.08 375 PRO E C 1
ATOM 14164 O O . PRO E 1 375 ? 132.814 123.739 134.079 1.00 23.08 375 PRO E O 1
ATOM 14168 N N . GLY E 1 376 ? 131.997 121.643 134.146 1.00 22.63 376 GLY E N 1
ATOM 14169 C CA . GLY E 1 376 ? 133.027 121.177 135.050 1.00 22.63 376 GLY E CA 1
ATOM 14170 C C . GLY E 1 376 ? 132.858 119.701 135.325 1.00 22.63 376 GLY E C 1
ATOM 14171 O O . GLY E 1 376 ? 132.020 119.030 134.720 1.00 22.63 376 GLY E O 1
ATOM 14172 N N . ILE E 1 377 ? 133.674 119.199 136.247 1.00 20.01 377 ILE E N 1
ATOM 14173 C CA . ILE E 1 377 ? 133.665 117.793 136.628 1.00 20.01 377 ILE E CA 1
ATOM 14174 C C . ILE E 1 377 ? 133.433 117.701 138.128 1.00 20.01 377 ILE E C 1
ATOM 14175 O O . ILE E 1 377 ? 134.105 118.385 138.908 1.00 20.01 377 ILE E O 1
ATOM 14180 N N . ILE E 1 378 ? 132.479 116.867 138.527 1.00 20.24 378 ILE E N 1
ATOM 14181 C CA . ILE E 1 378 ? 132.256 116.549 139.932 1.00 20.24 378 ILE E CA 1
ATOM 14182 C C . ILE E 1 378 ? 132.965 115.236 140.227 1.00 20.24 378 ILE E C 1
ATOM 14183 O O . ILE E 1 378 ? 132.632 114.198 139.645 1.00 20.24 378 ILE E O 1
ATOM 14188 N N . MET E 1 379 ? 133.941 115.277 141.125 1.00 22.09 379 MET E N 1
ATOM 14189 C CA . MET E 1 379 ? 134.780 114.116 141.380 1.00 22.09 379 MET E CA 1
ATOM 14190 C C . MET E 1 379 ? 133.995 113.022 142.098 1.00 22.09 379 MET E C 1
ATOM 14191 O O . MET E 1 379 ? 134.416 112.518 143.138 1.00 22.09 379 MET E O 1
ATOM 14196 N N . MET F 1 9 ? 179.814 167.229 168.468 1.00 81.82 9 MET F N 1
ATOM 14197 C CA . MET F 1 9 ? 179.151 165.950 168.247 1.00 81.82 9 MET F CA 1
ATOM 14198 C C . MET F 1 9 ? 178.654 165.863 166.807 1.00 81.82 9 MET F C 1
ATOM 14199 O O . MET F 1 9 ? 178.207 166.859 166.239 1.00 81.82 9 MET F O 1
ATOM 14204 N N . ARG F 1 10 ? 178.733 164.672 166.219 1.00 77.51 10 ARG F N 1
ATOM 14205 C CA . ARG F 1 10 ? 178.419 164.479 164.813 1.00 77.51 10 ARG F CA 1
ATOM 14206 C C . ARG F 1 10 ? 177.336 163.420 164.648 1.00 77.51 10 ARG F C 1
ATOM 14207 O O . ARG F 1 10 ? 177.049 162.633 165.557 1.00 77.51 10 ARG F O 1
ATOM 14215 N N . ALA F 1 11 ? 176.733 163.416 163.465 1.00 67.69 11 ALA F N 1
ATOM 14216 C CA . ALA F 1 11 ? 175.691 162.462 163.126 1.00 67.69 11 ALA F CA 1
ATOM 14217 C C . ALA F 1 11 ? 176.077 161.700 161.867 1.00 67.69 11 ALA F C 1
ATOM 14218 O O . ALA F 1 11 ? 176.941 162.126 161.101 1.00 67.69 11 ALA F O 1
ATOM 14220 N N . VAL F 1 12 ? 175.433 160.553 161.669 1.00 62.61 12 VAL F N 1
ATOM 14221 C CA . VAL F 1 12 ? 175.597 159.737 160.472 1.00 62.61 12 VAL F CA 1
ATOM 14222 C C . VAL F 1 12 ? 174.208 159.371 159.973 1.00 62.61 12 VAL F C 1
ATOM 14223 O O . VAL F 1 12 ? 173.428 158.749 160.703 1.00 62.61 12 VAL F O 1
ATOM 14227 N N . ILE F 1 13 ? 173.901 159.744 158.736 1.00 56.48 13 ILE F N 1
ATOM 14228 C CA . ILE F 1 13 ? 172.607 159.461 158.125 1.00 56.48 13 ILE F CA 1
ATOM 14229 C C . ILE F 1 13 ? 172.807 158.403 157.052 1.00 56.48 13 ILE F C 1
ATOM 14230 O O . ILE F 1 13 ? 173.661 158.558 156.171 1.00 56.48 13 ILE F O 1
ATOM 14235 N N . LEU F 1 14 ? 172.026 157.329 157.127 1.00 53.25 14 LEU F N 1
ATOM 14236 C CA . LEU F 1 14 ? 172.118 156.237 156.161 1.00 53.25 14 LEU F CA 1
ATOM 14237 C C . LEU F 1 14 ? 171.357 156.644 154.907 1.00 53.25 14 LEU F C 1
ATOM 14238 O O . LEU F 1 14 ? 170.143 156.457 154.812 1.00 53.25 14 LEU F O 1
ATOM 14243 N N . VAL F 1 15 ? 172.079 157.196 153.934 1.00 52.29 15 VAL F N 1
ATOM 14244 C CA . VAL F 1 15 ? 171.483 157.777 152.739 1.00 52.29 15 VAL F CA 1
ATOM 14245 C C . VAL F 1 15 ? 171.583 156.844 151.541 1.00 52.29 15 VAL F C 1
ATOM 14246 O O . VAL F 1 15 ? 171.185 157.220 150.434 1.00 52.29 15 VAL F O 1
ATOM 14250 N N . GLY F 1 16 ? 172.103 155.632 151.730 1.00 50.56 16 GLY F N 1
ATOM 14251 C CA . GLY F 1 16 ? 172.141 154.649 150.671 1.00 50.56 16 GLY F CA 1
ATOM 14252 C C . GLY F 1 16 ? 170.779 154.023 150.430 1.00 50.56 16 GLY F C 1
ATOM 14253 O O . GLY F 1 16 ? 169.729 154.613 150.682 1.00 50.56 16 GLY F O 1
ATOM 14254 N N . GLY F 1 17 ? 170.808 152.801 149.916 1.00 44.93 17 GLY F N 1
ATOM 14255 C CA . GLY F 1 17 ? 169.606 152.023 149.704 1.00 44.93 17 GLY F CA 1
ATOM 14256 C C . GLY F 1 17 ? 168.962 152.340 148.371 1.00 44.93 17 GLY F C 1
ATOM 14257 O O . GLY F 1 17 ? 169.068 153.441 147.835 1.00 44.93 17 GLY F O 1
ATOM 14258 N N . PHE F 1 18 ? 168.260 151.336 147.849 1.00 35.71 18 PHE F N 1
ATOM 14259 C CA . PHE F 1 18 ? 167.680 151.416 146.518 1.00 35.71 18 PHE F CA 1
ATOM 14260 C C . PHE F 1 18 ? 166.283 152.017 146.489 1.00 35.71 18 PHE F C 1
ATOM 14261 O O . PHE F 1 18 ? 165.764 152.265 145.396 1.00 35.71 18 PHE F O 1
ATOM 14269 N N . GLY F 1 19 ? 165.669 152.266 147.641 1.00 32.40 19 GLY F N 1
ATOM 14270 C CA . GLY F 1 19 ? 164.324 152.824 147.655 1.00 32.40 19 GLY F CA 1
ATOM 14271 C C . GLY F 1 19 ? 163.303 151.953 146.957 1.00 32.40 19 GLY F C 1
ATOM 14272 O O . GLY F 1 19 ? 162.514 152.452 146.147 1.00 32.40 19 GLY F O 1
ATOM 14273 N N . THR F 1 20 ? 163.305 150.652 147.254 1.00 29.33 20 THR F N 1
ATOM 14274 C CA . THR F 1 20 ? 162.464 149.711 146.521 1.00 29.33 20 THR F CA 1
ATOM 14275 C C . THR F 1 20 ? 160.977 149.998 146.702 1.00 29.33 20 THR F C 1
ATOM 14276 O O . THR F 1 20 ? 160.206 149.884 145.743 1.00 29.33 20 THR F O 1
ATOM 14280 N N . ARG F 1 21 ? 160.550 150.366 147.910 1.00 32.31 21 ARG F N 1
ATOM 14281 C CA . ARG F 1 21 ? 159.124 150.588 148.133 1.00 32.31 21 ARG F CA 1
ATOM 14282 C C . ARG F 1 21 ? 158.646 151.899 147.518 1.00 32.31 21 ARG F C 1
ATOM 14283 O O . ARG F 1 21 ? 157.513 151.978 147.031 1.00 32.31 21 ARG F O 1
ATOM 14291 N N . LEU F 1 22 ? 159.479 152.936 147.532 1.00 28.20 22 LEU F N 1
ATOM 14292 C CA . LEU F 1 22 ? 159.181 154.164 146.792 1.00 28.20 22 LEU F CA 1
ATOM 14293 C C . LEU F 1 22 ? 159.789 154.122 145.394 1.00 28.20 22 LEU F C 1
ATOM 14294 O O . LEU F 1 22 ? 160.466 155.053 144.966 1.00 28.20 22 LEU F O 1
ATOM 14299 N N . ARG F 1 23 ? 159.538 153.031 144.663 1.00 25.25 23 ARG F N 1
ATOM 14300 C CA . ARG F 1 23 ? 160.279 152.805 143.422 1.00 25.25 23 ARG F CA 1
ATOM 14301 C C . ARG F 1 23 ? 159.942 153.801 142.319 1.00 25.25 23 ARG F C 1
ATOM 14302 O O . ARG F 1 23 ? 160.880 154.319 141.688 1.00 25.25 23 ARG F O 1
ATOM 14310 N N . PRO F 1 24 ? 158.673 154.110 142.016 1.00 22.00 24 PRO F N 1
ATOM 14311 C CA . PRO F 1 24 ? 158.415 155.007 140.874 1.00 22.00 24 PRO F CA 1
ATOM 14312 C C . PRO F 1 24 ? 159.066 156.370 141.014 1.00 22.00 24 PRO F C 1
ATOM 14313 O O . PRO F 1 24 ? 159.363 157.011 139.998 1.00 22.00 24 PRO F O 1
ATOM 14317 N N . LEU F 1 25 ? 159.306 156.832 142.239 1.00 21.63 25 LEU F N 1
ATOM 14318 C CA . LEU F 1 25 ? 159.982 158.102 142.466 1.00 21.63 25 LEU F CA 1
ATOM 14319 C C . LEU F 1 25 ? 161.480 157.959 142.677 1.00 21.63 25 LEU F C 1
ATOM 14320 O O . LEU F 1 25 ? 162.224 158.897 142.376 1.00 21.63 25 LEU F O 1
ATOM 14325 N N . THR F 1 26 ? 161.946 156.820 143.183 1.00 26.34 26 THR F N 1
ATOM 14326 C CA . THR F 1 26 ? 163.367 156.626 143.440 1.00 26.34 26 THR F CA 1
ATOM 14327 C C . THR F 1 26 ? 164.128 156.098 142.231 1.00 26.34 26 THR F C 1
ATOM 14328 O O . THR F 1 26 ? 165.340 155.882 142.329 1.00 26.34 26 THR F O 1
ATOM 14332 N N . LEU F 1 27 ? 163.455 155.875 141.102 1.00 24.62 27 LEU F N 1
ATOM 14333 C CA . LEU F 1 27 ? 164.168 155.565 139.871 1.00 24.62 27 LEU F CA 1
ATOM 14334 C C . LEU F 1 27 ? 164.840 156.789 139.270 1.00 24.62 27 LEU F C 1
ATOM 14335 O O . LEU F 1 27 ? 165.656 156.641 138.355 1.00 24.62 27 LEU F O 1
ATOM 14340 N N . THR F 1 28 ? 164.522 157.983 139.764 1.00 28.59 28 THR F N 1
ATOM 14341 C CA . THR F 1 28 ? 165.118 159.229 139.305 1.00 28.59 28 THR F CA 1
ATOM 14342 C C . THR F 1 28 ? 166.069 159.832 140.326 1.00 28.59 28 THR F C 1
ATOM 14343 O O . THR F 1 28 ? 167.206 160.174 139.989 1.00 28.59 28 THR F O 1
ATOM 14347 N N . THR F 1 29 ? 165.632 159.966 141.576 1.00 30.93 29 THR F N 1
ATOM 14348 C CA . THR F 1 29 ? 166.439 160.522 142.646 1.00 30.93 29 THR F CA 1
ATOM 14349 C C . THR F 1 29 ? 166.531 159.529 143.798 1.00 30.93 29 THR F C 1
ATOM 14350 O O . THR F 1 29 ? 165.634 158.703 143.980 1.00 30.93 29 THR F O 1
ATOM 14354 N N . PRO F 1 30 ? 167.601 159.580 144.590 1.00 36.84 30 PRO F N 1
ATOM 14355 C CA . PRO F 1 30 ? 167.694 158.690 145.750 1.00 36.84 30 PRO F CA 1
ATOM 14356 C C . PRO F 1 30 ? 166.593 158.979 146.758 1.00 36.84 30 PRO F C 1
ATOM 14357 O O . PRO F 1 30 ? 166.011 160.065 146.792 1.00 36.84 30 PRO F O 1
ATOM 14361 N N . LYS F 1 31 ? 166.303 157.973 147.578 1.00 38.99 31 LYS F N 1
ATOM 14362 C CA . LYS F 1 31 ? 165.265 158.106 148.597 1.00 38.99 31 LYS F CA 1
ATOM 14363 C C . LYS F 1 31 ? 165.458 159.299 149.528 1.00 38.99 31 LYS F C 1
ATOM 14364 O O . LYS F 1 31 ? 164.456 159.966 149.836 1.00 38.99 31 LYS F O 1
ATOM 14370 N N . PRO F 1 32 ? 166.662 159.616 150.022 1.00 39.82 32 PRO F N 1
ATOM 14371 C CA . PRO F 1 32 ? 166.796 160.812 150.870 1.00 39.82 32 PRO F CA 1
ATOM 14372 C C . PRO F 1 32 ? 166.395 162.104 150.183 1.00 39.82 32 PRO F C 1
ATOM 14373 O O . PRO F 1 32 ? 165.905 163.020 150.854 1.00 39.82 32 PRO F O 1
ATOM 14377 N N . LEU F 1 33 ? 166.585 162.213 148.872 1.00 38.37 33 LEU F N 1
ATOM 14378 C CA . LEU F 1 33 ? 166.331 163.457 148.159 1.00 38.37 33 LEU F CA 1
ATOM 14379 C C . LEU F 1 33 ? 164.915 163.560 147.610 1.00 38.37 33 LEU F C 1
ATOM 14380 O O . LEU F 1 33 ? 164.596 164.558 146.956 1.00 38.37 33 LEU F O 1
ATOM 14385 N N . VAL F 1 34 ? 164.065 162.567 147.848 1.00 33.56 34 VAL F N 1
ATOM 14386 C CA . VAL F 1 34 ? 162.674 162.637 147.407 1.00 33.56 34 VAL F CA 1
ATOM 14387 C C . VAL F 1 34 ? 161.970 163.702 148.237 1.00 33.56 34 VAL F C 1
ATOM 14388 O O . VAL F 1 34 ? 161.966 163.618 149.474 1.00 33.56 34 VAL F O 1
ATOM 14392 N N . PRO F 1 35 ? 161.379 164.718 147.613 1.00 32.03 35 PRO F N 1
ATOM 14393 C CA . PRO F 1 35 ? 160.769 165.804 148.389 1.00 32.03 35 PRO F CA 1
ATOM 14394 C C . PRO F 1 35 ? 159.579 165.321 149.204 1.00 32.03 35 PRO F C 1
ATOM 14395 O O . PRO F 1 35 ? 158.611 164.780 148.666 1.00 32.03 35 PRO F O 1
ATOM 14399 N N . PHE F 1 36 ? 159.663 165.520 150.514 1.00 36.84 36 PHE F N 1
ATOM 14400 C CA . PHE F 1 36 ? 158.543 165.329 151.423 1.00 36.84 36 PHE F CA 1
ATOM 14401 C C . PHE F 1 36 ? 158.034 166.702 151.830 1.00 36.84 36 PHE F C 1
ATOM 14402 O O . PHE F 1 36 ? 158.816 167.544 152.283 1.00 36.84 36 PHE F O 1
ATOM 14410 N N . CYS F 1 37 ? 156.731 166.925 151.670 1.00 38.85 37 CYS F N 1
ATOM 14411 C CA . CYS F 1 37 ? 156.144 168.266 151.758 1.00 38.85 37 CYS F CA 1
ATOM 14412 C C . CYS F 1 37 ? 156.834 169.109 150.685 1.00 38.85 37 CYS F C 1
ATOM 14413 O O . CYS F 1 37 ? 156.658 168.826 149.491 1.00 38.85 37 CYS F O 1
ATOM 14416 N N . ASN F 1 38 ? 157.604 170.137 151.043 1.00 36.21 38 ASN F N 1
ATOM 14417 C CA . ASN F 1 38 ? 158.309 170.953 150.061 1.00 36.21 38 ASN F CA 1
ATOM 14418 C C . ASN F 1 38 ? 159.824 170.912 150.239 1.00 36.21 38 ASN F C 1
ATOM 14419 O O . ASN F 1 38 ? 160.528 171.802 149.751 1.00 36.21 38 ASN F O 1
ATOM 14424 N N . LYS F 1 39 ? 160.342 169.901 150.922 1.00 40.69 39 LYS F N 1
ATOM 14425 C CA . LYS F 1 39 ? 161.771 169.760 151.149 1.00 40.69 39 LYS F CA 1
ATOM 14426 C C . LYS F 1 39 ? 162.149 168.290 151.077 1.00 40.69 39 LYS F C 1
ATOM 14427 O O . LYS F 1 39 ? 161.300 167.414 151.270 1.00 40.69 39 LYS F O 1
ATOM 14433 N N . PRO F 1 40 ? 163.412 167.988 150.785 1.00 41.57 40 PRO F N 1
ATOM 14434 C CA . PRO F 1 40 ? 163.873 166.600 150.891 1.00 41.57 40 PRO F CA 1
ATOM 14435 C C . PRO F 1 40 ? 163.830 166.111 152.332 1.00 41.57 40 PRO F C 1
ATOM 14436 O O . PRO F 1 40 ? 163.955 166.886 153.281 1.00 41.57 40 PRO F O 1
ATOM 14440 N N . MET F 1 41 ? 163.639 164.799 152.481 1.00 43.27 41 MET F N 1
ATOM 14441 C CA . MET F 1 41 ? 163.537 164.191 153.806 1.00 43.27 41 MET F CA 1
ATOM 14442 C C . MET F 1 41 ? 164.812 164.425 154.611 1.00 43.27 41 MET F C 1
ATOM 14443 O O . MET F 1 41 ? 164.773 164.835 155.785 1.00 43.27 41 MET F O 1
ATOM 14448 N N . ILE F 1 42 ? 165.960 164.178 153.977 1.00 46.23 42 ILE F N 1
ATOM 14449 C CA . ILE F 1 42 ? 167.243 164.381 154.632 1.00 46.23 42 ILE F CA 1
ATOM 14450 C C . ILE F 1 42 ? 167.413 165.837 155.033 1.00 46.23 42 ILE F C 1
ATOM 14451 O O . ILE F 1 42 ? 168.105 166.138 156.008 1.00 46.23 42 ILE F O 1
ATOM 14456 N N . ILE F 1 43 ? 166.773 166.761 154.314 1.00 47.52 43 ILE F N 1
ATOM 14457 C CA . ILE F 1 43 ? 166.863 168.168 154.690 1.00 47.52 43 ILE F CA 1
ATOM 14458 C C . ILE F 1 43 ? 166.109 168.425 155.988 1.00 47.52 43 ILE F C 1
ATOM 14459 O O . ILE F 1 43 ? 166.573 169.185 156.845 1.00 47.52 43 ILE F O 1
ATOM 14464 N N . HIS F 1 44 ? 164.946 167.795 156.165 1.00 45.64 44 HIS F N 1
ATOM 14465 C CA . HIS F 1 44 ? 164.247 167.892 157.443 1.00 45.64 44 HIS F CA 1
ATOM 14466 C C . HIS F 1 44 ? 165.112 167.352 158.575 1.00 45.64 44 HIS F C 1
ATOM 14467 O O . HIS F 1 44 ? 165.239 167.979 159.637 1.00 45.64 44 HIS F O 1
ATOM 14474 N N . GLN F 1 45 ? 165.726 166.185 158.358 1.00 50.43 45 GLN F N 1
ATOM 14475 C CA . GLN F 1 45 ? 166.552 165.601 159.413 1.00 50.43 45 GLN F CA 1
ATOM 14476 C C . GLN F 1 45 ? 167.769 166.471 159.719 1.00 50.43 45 GLN F C 1
ATOM 14477 O O . GLN F 1 45 ? 168.147 166.637 160.886 1.00 50.43 45 GLN F O 1
ATOM 14483 N N . ILE F 1 46 ? 168.390 167.043 158.686 1.00 50.37 46 ILE F N 1
ATOM 14484 C CA . ILE F 1 46 ? 169.556 167.897 158.887 1.00 50.37 46 ILE F CA 1
ATOM 14485 C C . ILE F 1 46 ? 169.162 169.182 159.603 1.00 50.37 46 ILE F C 1
ATOM 14486 O O . ILE F 1 46 ? 169.915 169.696 160.435 1.00 50.37 46 ILE F O 1
ATOM 14491 N N . GLU F 1 47 ? 167.984 169.727 159.290 1.00 53.76 47 GLU F N 1
ATOM 14492 C CA . GLU F 1 47 ? 167.510 170.909 160.002 1.00 53.76 47 GLU F CA 1
ATOM 14493 C C . GLU F 1 47 ? 167.292 170.606 161.477 1.00 53.76 47 GLU F C 1
ATOM 14494 O O . GLU F 1 47 ? 167.651 171.412 162.344 1.00 53.76 47 GLU F O 1
ATOM 14500 N N . ALA F 1 48 ? 166.712 169.442 161.784 1.00 55.29 48 ALA F N 1
ATOM 14501 C CA . ALA F 1 48 ? 166.557 169.055 163.184 1.00 55.29 48 ALA F CA 1
ATOM 14502 C C . ALA F 1 48 ? 167.911 168.918 163.873 1.00 55.29 48 ALA F C 1
ATOM 14503 O O . ALA F 1 48 ? 168.101 169.402 164.997 1.00 55.29 48 ALA F O 1
ATOM 14505 N N . LEU F 1 49 ? 168.871 168.272 163.205 1.00 57.88 49 LEU F N 1
ATOM 14506 C CA . LEU F 1 49 ? 170.194 168.090 163.797 1.00 57.88 49 LEU F CA 1
ATOM 14507 C C . LEU F 1 49 ? 170.890 169.428 164.025 1.00 57.88 49 LEU F C 1
ATOM 14508 O O . LEU F 1 49 ? 171.559 169.622 165.046 1.00 57.88 49 LEU F O 1
ATOM 14513 N N . LYS F 1 50 ? 170.757 170.358 163.077 1.00 59.20 50 LYS F N 1
ATOM 14514 C CA . LYS F 1 50 ? 171.340 171.684 163.246 1.00 59.20 50 LYS F CA 1
ATOM 14515 C C . LYS F 1 50 ? 170.683 172.432 164.397 1.00 59.20 50 LYS F C 1
ATOM 14516 O O . LYS F 1 50 ? 171.364 173.111 165.175 1.00 59.20 50 LYS F O 1
ATOM 14522 N N . ALA F 1 51 ? 169.357 172.322 164.521 1.00 60.54 51 ALA F N 1
ATOM 14523 C CA . ALA F 1 51 ? 168.675 172.911 165.668 1.00 60.54 51 ALA F CA 1
ATOM 14524 C C . ALA F 1 51 ? 169.206 172.330 166.970 1.00 60.54 51 ALA F C 1
ATOM 14525 O O . ALA F 1 51 ? 169.279 173.028 167.988 1.00 60.54 51 ALA F O 1
ATOM 14527 N N . VAL F 1 52 ? 169.578 171.049 166.957 1.00 62.22 52 VAL F N 1
ATOM 14528 C CA . VAL F 1 52 ? 170.224 170.455 168.125 1.00 62.22 52 VAL F CA 1
ATOM 14529 C C . VAL F 1 52 ? 171.582 171.099 168.369 1.00 62.22 52 VAL F C 1
ATOM 14530 O O . VAL F 1 52 ? 171.932 171.436 169.507 1.00 62.22 52 VAL F O 1
ATOM 14534 N N . GLY F 1 53 ? 172.362 171.286 167.309 1.00 63.19 53 GLY F N 1
ATOM 14535 C CA . GLY F 1 53 ? 173.720 171.791 167.416 1.00 63.19 53 GLY F CA 1
ATOM 14536 C C . GLY F 1 53 ? 174.758 170.950 166.703 1.00 63.19 53 GLY F C 1
ATOM 14537 O O . GLY F 1 53 ? 175.956 171.244 166.824 1.00 63.19 53 GLY F O 1
ATOM 14538 N N . VAL F 1 54 ? 174.359 169.914 165.965 1.00 67.14 54 VAL F N 1
ATOM 14539 C CA . VAL F 1 54 ? 175.317 169.083 165.248 1.00 67.14 54 VAL F CA 1
ATOM 14540 C C . VAL F 1 54 ? 175.802 169.825 164.012 1.00 67.14 54 VAL F C 1
ATOM 14541 O O . VAL F 1 54 ? 175.002 170.269 163.178 1.00 67.14 54 VAL F O 1
ATOM 14545 N N . THR F 1 55 ? 177.122 169.963 163.886 1.00 71.42 55 THR F N 1
ATOM 14546 C CA . THR F 1 55 ? 177.718 170.651 162.751 1.00 71.42 55 THR F CA 1
ATOM 14547 C C . THR F 1 55 ? 178.258 169.699 161.693 1.00 71.42 55 THR F C 1
ATOM 14548 O O . THR F 1 55 ? 178.426 170.109 160.539 1.00 71.42 55 THR F O 1
ATOM 14552 N N . GLU F 1 56 ? 178.511 168.441 162.045 1.00 72.82 56 GLU F N 1
ATOM 14553 C CA . GLU F 1 56 ? 179.114 167.475 161.135 1.00 72.82 56 GLU F CA 1
ATOM 14554 C C . GLU F 1 56 ? 178.138 166.332 160.896 1.00 72.82 56 GLU F C 1
ATOM 14555 O O . GLU F 1 56 ? 177.698 165.674 161.847 1.00 72.82 56 GLU F O 1
ATOM 14561 N N . VAL F 1 57 ? 177.806 166.099 159.629 1.00 66.49 57 VAL F N 1
ATOM 14562 C CA . VAL F 1 57 ? 176.916 165.021 159.219 1.00 66.49 57 VAL F CA 1
ATOM 14563 C C . VAL F 1 57 ? 177.660 164.152 158.217 1.00 66.49 57 VAL F C 1
ATOM 14564 O O . VAL F 1 57 ? 178.285 164.667 157.283 1.00 66.49 57 VAL F O 1
ATOM 14568 N N . ILE F 1 58 ? 177.599 162.840 158.416 1.00 65.09 58 ILE F N 1
ATOM 14569 C CA . ILE F 1 58 ? 178.298 161.867 157.589 1.00 65.09 58 ILE F CA 1
ATOM 14570 C C . ILE F 1 58 ? 177.253 161.091 156.802 1.00 65.09 58 ILE F C 1
ATOM 14571 O O . ILE F 1 58 ? 176.377 160.444 157.389 1.00 65.09 58 ILE F O 1
ATOM 14576 N N . LEU F 1 59 ? 177.347 161.145 155.478 1.00 63.32 59 LEU F N 1
ATOM 14577 C CA . LEU F 1 59 ? 176.360 160.542 154.595 1.00 63.32 59 LEU F CA 1
ATOM 14578 C C . LEU F 1 59 ? 176.943 159.273 153.988 1.00 63.32 59 LEU F C 1
ATOM 14579 O O . LEU F 1 59 ? 178.022 159.306 153.388 1.00 63.32 59 LEU F O 1
ATOM 14584 N N . ALA F 1 60 ? 176.228 158.160 154.146 1.00 58.41 60 ALA F N 1
ATOM 14585 C CA . ALA F 1 60 ? 176.664 156.861 153.633 1.00 58.41 60 ALA F CA 1
ATOM 14586 C C . ALA F 1 60 ? 176.047 156.657 152.257 1.00 58.41 60 ALA F C 1
ATOM 14587 O O . ALA F 1 60 ? 174.965 156.087 152.115 1.00 58.41 60 ALA F O 1
ATOM 14589 N N . VAL F 1 61 ? 176.753 157.112 151.226 1.00 60.93 61 VAL F N 1
ATOM 14590 C CA . VAL F 1 61 ? 176.225 157.162 149.868 1.00 60.93 61 VAL F CA 1
ATOM 14591 C C . VAL F 1 61 ? 176.619 155.887 149.136 1.00 60.93 61 VAL F C 1
ATOM 14592 O O . VAL F 1 61 ? 177.809 155.629 148.915 1.00 60.93 61 VAL F O 1
ATOM 14596 N N . ALA F 1 62 ? 175.622 155.089 148.761 1.00 57.50 62 ALA F N 1
ATOM 14597 C CA . ALA F 1 62 ? 175.815 153.936 147.891 1.00 57.50 62 ALA F CA 1
ATOM 14598 C C . ALA F 1 62 ? 175.006 154.044 146.609 1.00 57.50 62 ALA F C 1
ATOM 14599 O O . ALA F 1 62 ? 175.545 153.822 145.518 1.00 57.50 62 ALA F O 1
ATOM 14601 N N . TYR F 1 63 ? 173.723 154.379 146.713 1.00 48.13 63 TYR F N 1
ATOM 14602 C CA . TYR F 1 63 ? 172.878 154.586 145.545 1.00 48.13 63 TYR F CA 1
ATOM 14603 C C . TYR F 1 63 ? 173.114 155.981 144.981 1.00 48.13 63 TYR F C 1
ATOM 14604 O O . TYR F 1 63 ? 173.088 156.968 145.723 1.00 48.13 63 TYR F O 1
ATOM 14613 N N . ARG F 1 64 ? 173.331 156.059 143.665 1.00 51.05 64 ARG F N 1
ATOM 14614 C CA . ARG F 1 64 ? 173.688 157.300 142.986 1.00 51.05 64 ARG F CA 1
ATOM 14615 C C . ARG F 1 64 ? 174.875 157.949 143.687 1.00 51.05 64 ARG F C 1
ATOM 14616 O O . ARG F 1 64 ? 174.708 158.957 144.385 1.00 51.05 64 ARG F O 1
ATOM 14624 N N . PRO F 1 65 ? 176.080 157.388 143.538 1.00 61.77 65 PRO F N 1
ATOM 14625 C CA . PRO F 1 65 ? 177.225 157.878 144.331 1.00 61.77 65 PRO F CA 1
ATOM 14626 C C . PRO F 1 65 ? 177.486 159.370 144.194 1.00 61.77 65 PRO F C 1
ATOM 14627 O O . PRO F 1 65 ? 177.477 160.094 145.197 1.00 61.77 65 PRO F O 1
ATOM 14631 N N . GLU F 1 66 ? 177.717 159.852 142.973 1.00 68.44 66 GLU F N 1
ATOM 14632 C CA . GLU F 1 66 ? 178.037 161.252 142.744 1.00 68.44 66 GLU F CA 1
ATOM 14633 C C . GLU F 1 66 ? 177.099 161.951 141.775 1.00 68.44 66 GLU F C 1
ATOM 14634 O O . GLU F 1 66 ? 177.102 163.185 141.728 1.00 68.44 66 GLU F O 1
ATOM 14640 N N . ALA F 1 67 ? 176.306 161.207 141.002 1.00 68.66 67 ALA F N 1
ATOM 14641 C CA . ALA F 1 67 ? 175.417 161.836 140.033 1.00 68.66 67 ALA F CA 1
ATOM 14642 C C . ALA F 1 67 ? 174.356 162.686 140.720 1.00 68.66 67 ALA F C 1
ATOM 14643 O O . ALA F 1 67 ? 174.013 163.771 140.238 1.00 68.66 67 ALA F O 1
ATOM 14645 N N . MET F 1 68 ? 173.827 162.213 141.846 1.00 63.08 68 MET F N 1
ATOM 14646 C CA . MET F 1 68 ? 172.705 162.878 142.495 1.00 63.08 68 MET F CA 1
ATOM 14647 C C . MET F 1 68 ? 173.037 163.410 143.879 1.00 63.08 68 MET F C 1
ATOM 14648 O O . MET F 1 68 ? 172.812 164.595 144.147 1.00 63.08 68 MET F O 1
ATOM 14653 N N . LYS F 1 69 ? 173.569 162.573 144.773 1.00 60.16 69 LYS F N 1
ATOM 14654 C CA . LYS F 1 69 ? 173.712 162.984 146.167 1.00 60.16 69 LYS F CA 1
ATOM 14655 C C . LYS F 1 69 ? 174.693 164.140 146.315 1.00 60.16 69 LYS F C 1
ATOM 14656 O O . LYS F 1 69 ? 174.378 165.156 146.944 1.00 60.16 69 LYS F O 1
ATOM 14662 N N . GLU F 1 70 ? 175.892 164.007 145.746 1.00 67.21 70 GLU F N 1
ATOM 14663 C CA . GLU F 1 70 ? 176.900 165.051 145.910 1.00 67.21 70 GLU F CA 1
ATOM 14664 C C . GLU F 1 70 ? 176.482 166.341 145.214 1.00 67.21 70 GLU F C 1
ATOM 14665 O O . GLU F 1 70 ? 176.682 167.438 145.748 1.00 67.21 70 GLU F O 1
ATOM 14671 N N . GLN F 1 71 ? 175.904 166.232 144.016 1.00 67.01 71 GLN F N 1
ATOM 14672 C CA . GLN F 1 71 ? 175.529 167.429 143.271 1.00 67.01 71 GLN F CA 1
ATOM 14673 C C . GLN F 1 71 ? 174.341 168.139 143.911 1.00 67.01 71 GLN F C 1
ATOM 14674 O O . GLN F 1 71 ? 174.370 169.361 144.097 1.00 67.01 71 GLN F O 1
ATOM 14680 N N . MET F 1 72 ? 173.289 167.394 144.258 1.00 64.73 72 MET F N 1
ATOM 14681 C CA . MET F 1 72 ? 172.087 168.022 144.797 1.00 64.73 72 MET F CA 1
ATOM 14682 C C . MET F 1 72 ? 172.253 168.465 146.243 1.00 64.73 72 MET F C 1
ATOM 14683 O O . MET F 1 72 ? 171.445 169.267 146.723 1.00 64.73 72 MET F O 1
ATOM 14688 N N . ASP F 1 73 ? 173.268 167.971 146.949 1.00 65.36 73 ASP F N 1
ATOM 14689 C CA . ASP F 1 73 ? 173.491 168.416 148.318 1.00 65.36 73 ASP F CA 1
ATOM 14690 C C . ASP F 1 73 ? 174.319 169.693 148.341 1.00 65.36 73 ASP F C 1
ATOM 14691 O O . ASP F 1 73 ? 175.341 169.770 149.031 1.00 65.36 73 ASP F O 1
ATOM 14696 N N . GLU F 1 74 ? 173.882 170.698 147.585 1.00 68.53 74 GLU F N 1
ATOM 14697 C CA . GLU F 1 74 ? 174.391 172.054 147.725 1.00 68.53 74 GLU F CA 1
ATOM 14698 C C . GLU F 1 74 ? 173.805 172.754 148.941 1.00 68.53 74 GLU F C 1
ATOM 14699 O O . GLU F 1 74 ? 174.191 173.891 149.235 1.00 68.53 74 GLU F O 1
ATOM 14705 N N . TRP F 1 75 ? 172.893 172.088 149.654 1.00 62.17 75 TRP F N 1
ATOM 14706 C CA . TRP F 1 75 ? 172.350 172.622 150.895 1.00 62.17 75 TRP F CA 1
ATOM 14707 C C . TRP F 1 75 ? 173.431 172.829 151.943 1.00 62.17 75 TRP F C 1
ATOM 14708 O O . TRP F 1 75 ? 173.197 173.541 152.923 1.00 62.17 75 TRP F O 1
ATOM 14719 N N . SER F 1 76 ? 174.599 172.203 151.771 1.00 68.21 76 SER F N 1
ATOM 14720 C CA . SER F 1 76 ? 175.727 172.477 152.654 1.00 68.21 76 SER F CA 1
ATOM 14721 C C . SER F 1 76 ? 176.117 173.947 152.620 1.00 68.21 76 SER F C 1
ATOM 14722 O O . SER F 1 76 ? 176.624 174.477 153.615 1.00 68.21 76 SER F O 1
ATOM 14725 N N . ARG F 1 77 ? 175.900 174.620 151.486 1.00 70.51 77 ARG F N 1
ATOM 14726 C CA . ARG F 1 77 ? 176.110 176.063 151.441 1.00 70.51 77 ARG F CA 1
ATOM 14727 C C . ARG F 1 77 ? 175.160 176.779 152.392 1.00 70.51 77 ARG F C 1
ATOM 14728 O O . ARG F 1 77 ? 175.552 177.731 153.076 1.00 70.51 77 ARG F O 1
ATOM 14736 N N . LYS F 1 78 ? 173.908 176.334 152.446 1.00 67.91 78 LYS F N 1
ATOM 14737 C CA . LYS F 1 78 ? 172.945 176.836 153.408 1.00 67.91 78 LYS F CA 1
ATOM 14738 C C . LYS F 1 78 ? 173.048 176.035 154.705 1.00 67.91 78 LYS F C 1
ATOM 14739 O O . LYS F 1 78 ? 173.941 175.204 154.884 1.00 67.91 78 LYS F O 1
ATOM 14745 N N . LEU F 1 79 ? 172.152 176.332 155.647 1.00 65.54 79 LEU F N 1
ATOM 14746 C CA . LEU F 1 79 ? 171.958 175.531 156.853 1.00 65.54 79 LEU F CA 1
ATOM 14747 C C . LEU F 1 79 ? 173.167 175.557 157.782 1.00 65.54 79 LEU F C 1
ATOM 14748 O O . LEU F 1 79 ? 173.114 174.996 158.881 1.00 65.54 79 LEU F O 1
ATOM 14753 N N . GLY F 1 80 ? 174.252 176.204 157.362 1.00 67.28 80 GLY F N 1
ATOM 14754 C CA . GLY F 1 80 ? 175.458 176.261 158.174 1.00 67.28 80 GLY F CA 1
ATOM 14755 C C . GLY F 1 80 ? 176.008 174.911 158.576 1.00 67.28 80 GLY F C 1
ATOM 14756 O O . GLY F 1 80 ? 176.569 174.779 159.669 1.00 67.28 80 GLY F O 1
ATOM 14757 N N . VAL F 1 81 ? 175.865 173.899 157.722 1.00 68.55 81 VAL F N 1
ATOM 14758 C CA . VAL F 1 81 ? 176.279 172.540 158.042 1.00 68.55 81 VAL F CA 1
ATOM 14759 C C . VAL F 1 81 ? 177.135 172.005 156.902 1.00 68.55 81 VAL F C 1
ATOM 14760 O O . VAL F 1 81 ? 177.043 172.465 155.760 1.00 68.55 81 VAL F O 1
ATOM 14764 N N . SER F 1 82 ? 177.985 171.031 157.223 1.00 69.23 82 SER F N 1
ATOM 14765 C CA . SER F 1 82 ? 178.902 170.428 156.266 1.00 69.23 82 SER F CA 1
ATOM 14766 C C . SER F 1 82 ? 178.751 168.913 156.284 1.00 69.23 82 SER F C 1
ATOM 14767 O O . SER F 1 82 ? 178.531 168.314 157.341 1.00 69.23 82 SER F O 1
ATOM 14770 N N . PHE F 1 83 ? 178.872 168.300 155.109 1.00 67.86 83 PHE F N 1
ATOM 14771 C CA . PHE F 1 83 ? 178.760 166.857 154.950 1.00 67.86 83 PHE F CA 1
ATOM 14772 C C . PHE F 1 83 ? 180.103 166.288 154.515 1.00 67.86 83 PHE F C 1
ATOM 14773 O O . PHE F 1 83 ? 180.782 166.872 153.663 1.00 67.86 83 PHE F O 1
ATOM 14781 N N . VAL F 1 84 ? 180.484 165.152 155.103 1.00 70.86 84 VAL F N 1
ATOM 14782 C CA . VAL F 1 84 ? 181.791 164.568 154.816 1.00 70.86 84 VAL F CA 1
ATOM 14783 C C . VAL F 1 84 ? 181.803 163.932 153.431 1.00 70.86 84 VAL F C 1
ATOM 14784 O O . VAL F 1 84 ? 182.742 164.130 152.650 1.00 70.86 84 VAL F O 1
ATOM 14788 N N . PHE F 1 85 ? 180.767 163.152 153.111 1.00 70.04 85 PHE F N 1
ATOM 14789 C CA . PHE F 1 85 ? 180.641 162.485 151.812 1.00 70.04 85 PHE F CA 1
ATOM 14790 C C . PHE F 1 85 ? 181.814 161.543 151.544 1.00 70.04 85 PHE F C 1
ATOM 14791 O O . PHE F 1 85 ? 182.228 161.350 150.399 1.00 70.04 85 PHE F O 1
ATOM 14799 N N . SER F 1 86 ? 182.357 160.948 152.606 1.00 75.13 86 SER F N 1
ATOM 14800 C CA . SER F 1 86 ? 183.497 160.046 152.497 1.00 75.13 86 SER F CA 1
ATOM 14801 C C . SER F 1 86 ? 183.123 158.604 152.826 1.00 75.13 86 SER F C 1
ATOM 14802 O O . SER F 1 86 ? 183.952 157.839 153.325 1.00 75.13 86 SER F O 1
ATOM 14805 N N . VAL F 1 87 ? 181.876 158.220 152.558 1.00 72.08 87 VAL F N 1
ATOM 14806 C CA . VAL F 1 87 ? 181.431 156.852 152.790 1.00 72.08 87 VAL F CA 1
ATOM 14807 C C . VAL F 1 87 ? 180.943 156.296 151.456 1.00 72.08 87 VAL F C 1
ATOM 14808 O O . VAL F 1 87 ? 180.002 155.497 151.399 1.00 72.08 87 VAL F O 1
ATOM 14812 N N . GLU F 1 88 ? 181.564 156.744 150.368 1.00 70.11 88 GLU F N 1
ATOM 14813 C CA . GLU F 1 88 ? 181.261 156.185 149.058 1.00 70.11 88 GLU F CA 1
ATOM 14814 C C . GLU F 1 88 ? 181.611 154.703 149.052 1.00 70.11 88 GLU F C 1
ATOM 14815 O O . GLU F 1 88 ? 182.697 154.312 149.489 1.00 70.11 88 GLU F O 1
ATOM 14821 N N . GLU F 1 89 ? 180.696 153.876 148.555 1.00 72.28 89 GLU F N 1
ATOM 14822 C CA . GLU F 1 89 ? 180.846 152.442 148.759 1.00 72.28 89 GLU F CA 1
ATOM 14823 C C . GLU F 1 89 ? 179.962 151.679 147.787 1.00 72.28 89 GLU F C 1
ATOM 14824 O O . GLU F 1 89 ? 179.110 152.253 147.103 1.00 72.28 89 GLU F O 1
ATOM 14830 N N . GLU F 1 90 ? 180.187 150.370 147.740 1.00 75.04 90 GLU F N 1
ATOM 14831 C CA . GLU F 1 90 ? 179.236 149.422 147.191 1.00 75.04 90 GLU F CA 1
ATOM 14832 C C . GLU F 1 90 ? 178.185 149.106 148.253 1.00 75.04 90 GLU F C 1
ATOM 14833 O O . GLU F 1 90 ? 178.321 149.524 149.406 1.00 75.04 90 GLU F O 1
ATOM 14839 N N . PRO F 1 91 ? 177.108 148.383 147.900 1.00 71.79 91 PRO F N 1
ATOM 14840 C CA . PRO F 1 91 ? 176.090 148.073 148.915 1.00 71.79 91 PRO F CA 1
ATOM 14841 C C . PRO F 1 91 ? 176.642 147.247 150.067 1.00 71.79 91 PRO F C 1
ATOM 14842 O O . PRO F 1 91 ? 177.008 146.081 149.889 1.00 71.79 91 PRO F O 1
ATOM 14846 N N . LEU F 1 92 ? 176.702 147.851 151.256 1.00 72.18 92 LEU F N 1
ATOM 14847 C CA . LEU F 1 92 ? 177.254 147.213 152.444 1.00 72.18 92 LEU F CA 1
ATOM 14848 C C . LEU F 1 92 ? 176.206 147.005 153.531 1.00 72.18 92 LEU F C 1
ATOM 14849 O O . LEU F 1 92 ? 176.558 146.869 154.707 1.00 72.18 92 LEU F O 1
ATOM 14854 N N . GLY F 1 93 ? 174.931 146.979 153.167 1.00 67.39 93 GLY F N 1
ATOM 14855 C CA . GLY F 1 93 ? 173.888 146.783 154.149 1.00 67.39 93 GLY F CA 1
ATOM 14856 C C . GLY F 1 93 ? 173.679 148.010 155.024 1.00 67.39 93 GLY F C 1
ATOM 14857 O O . GLY F 1 93 ? 174.215 149.092 154.789 1.00 67.39 93 GLY F O 1
ATOM 14858 N N . THR F 1 94 ? 172.868 147.811 156.064 1.00 71.10 94 THR F N 1
ATOM 14859 C CA . THR F 1 94 ? 172.518 148.905 156.962 1.00 71.10 94 THR F CA 1
ATOM 14860 C C . THR F 1 94 ? 173.637 149.235 157.944 1.00 71.10 94 THR F C 1
ATOM 14861 O O . THR F 1 94 ? 173.800 150.403 158.315 1.00 71.10 94 THR F O 1
ATOM 14865 N N . ALA F 1 95 ? 174.414 148.238 158.372 1.00 76.46 95 ALA F N 1
ATOM 14866 C CA . ALA F 1 95 ? 175.419 148.433 159.411 1.00 76.46 95 ALA F CA 1
ATOM 14867 C C . ALA F 1 95 ? 176.837 148.592 158.877 1.00 76.46 95 ALA F C 1
ATOM 14868 O O . ALA F 1 95 ? 177.686 149.145 159.584 1.00 76.46 95 ALA F O 1
ATOM 14870 N N . GLY F 1 96 ? 177.114 148.120 157.654 1.00 77.80 96 GLY F N 1
ATOM 14871 C CA . GLY F 1 96 ? 178.427 148.224 157.059 1.00 77.80 96 GLY F CA 1
ATOM 14872 C C . GLY F 1 96 ? 178.994 149.618 156.912 1.00 77.80 96 GLY F C 1
ATOM 14873 O O . GLY F 1 96 ? 180.203 149.806 157.106 1.00 77.80 96 GLY F O 1
ATOM 14874 N N . PRO F 1 97 ? 178.188 150.623 156.543 1.00 75.48 97 PRO F N 1
ATOM 14875 C CA . PRO F 1 97 ? 178.744 151.981 156.421 1.00 75.48 97 PRO F CA 1
ATOM 14876 C C . PRO F 1 97 ? 179.400 152.499 157.688 1.00 75.48 97 PRO F C 1
ATOM 14877 O O . PRO F 1 97 ? 180.366 153.262 157.595 1.00 75.48 97 PRO F O 1
ATOM 14881 N N . LEU F 1 98 ? 178.905 152.123 158.869 1.00 79.97 98 LEU F N 1
ATOM 14882 C CA . LEU F 1 98 ? 179.580 152.521 160.100 1.00 79.97 98 LEU F CA 1
ATOM 14883 C C . LEU F 1 98 ? 180.974 151.910 160.181 1.00 79.97 98 LEU F C 1
ATOM 14884 O O . LEU F 1 98 ? 181.934 152.577 160.589 1.00 79.97 98 LEU F O 1
ATOM 14889 N N . ALA F 1 99 ? 181.106 150.641 159.790 1.00 82.32 99 ALA F N 1
ATOM 14890 C CA . ALA F 1 99 ? 182.422 150.013 159.753 1.00 82.32 99 ALA F CA 1
ATOM 14891 C C . ALA F 1 99 ? 183.334 150.709 158.753 1.00 82.32 99 ALA F C 1
ATOM 14892 O O . ALA F 1 99 ? 184.536 150.858 158.996 1.00 82.32 99 ALA F O 1
ATOM 14894 N N . LEU F 1 100 ? 182.783 151.130 157.612 1.00 80.56 100 LEU F N 1
ATOM 14895 C CA . LEU F 1 100 ? 183.595 151.842 156.629 1.00 80.56 100 LEU F CA 1
ATOM 14896 C C . LEU F 1 100 ? 184.032 153.208 157.153 1.00 80.56 100 LEU F C 1
ATOM 14897 O O . LEU F 1 100 ? 185.167 153.635 156.915 1.00 80.56 100 LEU F O 1
ATOM 14902 N N . ALA F 1 101 ? 183.148 153.903 157.864 1.00 84.61 101 ALA F N 1
ATOM 14903 C CA . ALA F 1 101 ? 183.388 155.267 158.314 1.00 84.61 101 ALA F CA 1
ATOM 14904 C C . ALA F 1 101 ? 183.983 155.342 159.714 1.00 84.61 101 ALA F C 1
ATOM 14905 O O . ALA F 1 101 ? 184.072 156.439 160.275 1.00 84.61 101 ALA F O 1
ATOM 14907 N N . ARG F 1 102 ? 184.351 154.201 160.304 1.00 87.03 102 ARG F N 1
ATOM 14908 C CA . ARG F 1 102 ? 185.040 154.222 161.592 1.00 87.03 102 ARG F CA 1
ATOM 14909 C C . ARG F 1 102 ? 186.268 155.128 161.561 1.00 87.03 102 ARG F C 1
ATOM 14910 O O . ARG F 1 102 ? 186.608 155.758 162.569 1.00 87.03 102 ARG F O 1
ATOM 14918 N N . ASP F 1 103 ? 186.949 155.204 160.415 1.00 88.69 103 ASP F N 1
ATOM 14919 C CA . ASP F 1 103 ? 188.149 156.029 160.320 1.00 88.69 103 ASP F CA 1
ATOM 14920 C C . ASP F 1 103 ? 187.810 157.514 160.386 1.00 88.69 103 ASP F C 1
ATOM 14921 O O . ASP F 1 103 ? 188.453 158.275 161.118 1.00 88.69 103 ASP F O 1
ATOM 14926 N N . ILE F 1 104 ? 186.802 157.947 159.624 1.00 88.01 104 ILE F N 1
ATOM 14927 C CA . ILE F 1 104 ? 186.455 159.365 159.615 1.00 88.01 104 ILE F CA 1
ATOM 14928 C C . ILE F 1 104 ? 185.768 159.760 160.916 1.00 88.01 104 ILE F C 1
ATOM 14929 O O . ILE F 1 104 ? 185.816 160.928 161.322 1.00 88.01 104 ILE F O 1
ATOM 14934 N N . LEU F 1 105 ? 185.131 158.805 161.600 1.00 87.62 105 LEU F N 1
ATOM 14935 C CA . LEU F 1 105 ? 184.551 159.096 162.905 1.00 87.62 105 LEU F CA 1
ATOM 14936 C C . LEU F 1 105 ? 185.617 159.341 163.965 1.00 87.62 105 LEU F C 1
ATOM 14937 O O . LEU F 1 105 ? 185.302 159.887 165.027 1.00 87.62 105 LEU F O 1
ATOM 14942 N N . MET F 1 106 ? 186.860 158.933 163.705 1.00 94.02 106 MET F N 1
ATOM 14943 C CA . MET F 1 106 ? 188.045 159.170 164.526 1.00 94.02 106 MET F CA 1
ATOM 14944 C C . MET F 1 106 ? 188.003 158.452 165.868 1.00 94.02 106 MET F C 1
ATOM 14945 O O . MET F 1 106 ? 188.964 158.565 166.639 1.00 94.02 106 MET F O 1
ATOM 14950 N N . GLN F 1 107 ? 186.935 157.711 166.171 1.00 96.27 107 GLN F N 1
ATOM 14951 C CA . GLN F 1 107 ? 186.801 156.990 167.439 1.00 96.27 107 GLN F CA 1
ATOM 14952 C C . GLN F 1 107 ? 186.998 157.920 168.636 1.00 96.27 107 GLN F C 1
ATOM 14953 O O . GLN F 1 107 ? 187.645 157.571 169.625 1.00 96.27 107 GLN F O 1
ATOM 14959 N N . ASP F 1 108 ? 186.430 159.121 168.542 1.00 95.07 108 ASP F N 1
ATOM 14960 C CA . ASP F 1 108 ? 186.520 160.096 169.618 1.00 95.07 108 ASP F CA 1
ATOM 14961 C C . ASP F 1 108 ? 185.650 159.672 170.801 1.00 95.07 108 ASP F C 1
ATOM 14962 O O . ASP F 1 108 ? 184.806 158.776 170.707 1.00 95.07 108 ASP F O 1
ATOM 14967 N N . ASP F 1 109 ? 185.877 160.332 171.938 1.00 96.56 109 ASP F N 1
ATOM 14968 C CA . ASP F 1 109 ? 185.126 160.013 173.149 1.00 96.56 109 ASP F CA 1
ATOM 14969 C C . ASP F 1 109 ? 183.650 160.365 173.002 1.00 96.56 109 ASP F C 1
ATOM 14970 O O . ASP F 1 109 ? 182.782 159.647 173.516 1.00 96.56 109 ASP F O 1
ATOM 14975 N N . LYS F 1 110 ? 183.351 161.472 172.323 1.00 93.70 110 LYS F N 1
ATOM 14976 C CA . LYS F 1 110 ? 181.970 161.925 172.200 1.00 93.70 110 LYS F CA 1
ATOM 14977 C C . LYS F 1 110 ? 181.147 160.913 171.408 1.00 93.70 110 LYS F C 1
ATOM 14978 O O . LYS F 1 110 ? 181.615 160.393 170.389 1.00 93.70 110 LYS F O 1
ATOM 14984 N N . PRO F 1 111 ? 179.928 160.610 171.848 1.00 88.11 111 PRO F N 1
ATOM 14985 C CA . PRO F 1 111 ? 179.055 159.719 171.067 1.00 88.11 111 PRO F CA 1
ATOM 14986 C C . PRO F 1 111 ? 178.650 160.374 169.754 1.00 88.11 111 PRO F C 1
ATOM 14987 O O . PRO F 1 111 ? 178.930 161.545 169.489 1.00 88.11 111 PRO F O 1
ATOM 14991 N N . PHE F 1 112 ? 177.975 159.586 168.917 1.00 80.27 112 PHE F N 1
ATOM 14992 C CA . PHE F 1 112 ? 177.542 160.060 167.613 1.00 80.27 112 PHE F CA 1
ATOM 14993 C C . PHE F 1 112 ? 176.119 159.599 167.333 1.00 80.27 112 PHE F C 1
ATOM 14994 O O . PHE F 1 112 ? 175.684 158.545 167.808 1.00 80.27 112 PHE F O 1
ATOM 15002 N N . PHE F 1 113 ? 175.407 160.396 166.546 1.00 74.80 113 PHE F N 1
ATOM 15003 C CA . PHE F 1 113 ? 174.034 160.085 166.173 1.00 74.80 113 PHE F CA 1
ATOM 15004 C C . PHE F 1 113 ? 174.004 159.194 164.935 1.00 74.80 113 PHE F C 1
ATOM 15005 O O . PHE F 1 113 ? 174.929 159.189 164.124 1.00 74.80 113 PHE F O 1
ATOM 15013 N N . VAL F 1 114 ? 172.914 158.445 164.792 1.00 68.86 114 VAL F N 1
ATOM 15014 C CA . VAL F 1 114 ? 172.654 157.630 163.609 1.00 68.86 114 VAL F CA 1
ATOM 15015 C C . VAL F 1 114 ? 171.190 157.810 163.236 1.00 68.86 114 VAL F C 1
ATOM 15016 O O . VAL F 1 114 ? 170.314 157.768 164.105 1.00 68.86 114 VAL F O 1
ATOM 15020 N N . LEU F 1 115 ? 170.920 158.033 161.955 1.00 60.00 115 LEU F N 1
ATOM 15021 C CA . LEU F 1 115 ? 169.555 158.267 161.514 1.00 60.00 115 LEU F CA 1
ATOM 15022 C C . LEU F 1 115 ? 169.289 157.546 160.202 1.00 60.00 115 LEU F C 1
ATOM 15023 O O . LEU F 1 115 ? 170.199 157.319 159.399 1.00 60.00 115 LEU F O 1
ATOM 15028 N N . ASN F 1 116 ? 168.031 157.167 160.012 1.00 55.39 116 ASN F N 1
ATOM 15029 C CA . ASN F 1 116 ? 167.527 156.736 158.720 1.00 55.39 116 ASN F CA 1
ATOM 15030 C C . ASN F 1 116 ? 166.892 157.922 158.009 1.00 55.39 116 ASN F C 1
ATOM 15031 O O . ASN F 1 116 ? 166.280 158.790 158.636 1.00 55.39 116 ASN F O 1
ATOM 15036 N N . SER F 1 117 ? 167.038 157.952 156.686 1.00 49.01 117 SER F N 1
ATOM 15037 C CA . SER F 1 117 ? 166.535 159.052 155.878 1.00 49.01 117 SER F CA 1
ATOM 15038 C C . SER F 1 117 ? 165.071 158.878 155.490 1.00 49.01 117 SER F C 1
ATOM 15039 O O . SER F 1 117 ? 164.616 159.509 154.530 1.00 49.01 117 SER F O 1
ATOM 15042 N N . ASP F 1 118 ? 164.325 158.041 156.210 1.00 49.39 118 ASP F N 1
ATOM 15043 C CA . ASP F 1 118 ? 162.936 157.764 155.880 1.00 49.39 118 ASP F CA 1
ATOM 15044 C C . ASP F 1 118 ? 161.965 158.043 157.018 1.00 49.39 118 ASP F C 1
ATOM 15045 O O . ASP F 1 118 ? 160.764 157.798 156.857 1.00 49.39 118 ASP F O 1
ATOM 15050 N N . VAL F 1 119 ? 162.437 158.535 158.158 1.00 55.15 119 VAL F N 1
ATOM 15051 C CA . VAL F 1 119 ? 161.600 158.722 159.337 1.00 55.15 119 VAL F CA 1
ATOM 15052 C C . VAL F 1 119 ? 161.279 160.199 159.502 1.00 55.15 119 VAL F C 1
ATOM 15053 O O . VAL F 1 119 ? 162.154 161.062 159.353 1.00 55.15 119 VAL F O 1
ATOM 15057 N N . THR F 1 120 ? 160.013 160.495 159.784 1.00 57.60 120 THR F N 1
ATOM 15058 C CA . THR F 1 120 ? 159.570 161.843 160.099 1.00 57.60 120 THR F CA 1
ATOM 15059 C C . THR F 1 120 ? 158.875 161.829 161.452 1.00 57.60 120 THR F C 1
ATOM 15060 O O . THR F 1 120 ? 158.130 160.896 161.772 1.00 57.60 120 THR F O 1
ATOM 15064 N N . CYS F 1 121 ? 159.144 162.853 162.252 1.00 64.62 121 CYS F N 1
ATOM 15065 C CA . CYS F 1 121 ? 158.594 162.963 163.599 1.00 64.62 121 CYS F CA 1
ATOM 15066 C C . CYS F 1 121 ? 158.847 164.383 164.090 1.00 64.62 121 CYS F C 1
ATOM 15067 O O . CYS F 1 121 ? 159.343 165.238 163.351 1.00 64.62 121 CYS F O 1
ATOM 15070 N N . THR F 1 122 ? 158.496 164.628 165.354 1.00 67.71 122 THR F N 1
ATOM 15071 C CA . THR F 1 122 ? 158.862 165.883 165.998 1.00 67.71 122 THR F CA 1
ATOM 15072 C C . THR F 1 122 ? 160.356 165.975 166.267 1.00 67.71 122 THR F C 1
ATOM 15073 O O . THR F 1 122 ? 160.836 167.052 166.637 1.00 67.71 122 THR F O 1
ATOM 15077 N N . PHE F 1 123 ? 161.085 164.879 166.086 1.00 67.78 123 PHE F N 1
ATOM 15078 C CA . PHE F 1 123 ? 162.518 164.810 166.348 1.00 67.78 123 PHE F CA 1
ATOM 15079 C C . PHE F 1 123 ? 162.875 165.282 167.760 1.00 67.78 123 PHE F C 1
ATOM 15080 O O . PHE F 1 123 ? 163.596 166.270 167.925 1.00 67.78 123 PHE F O 1
ATOM 15088 N N . PRO F 1 124 ? 162.381 164.600 168.802 1.00 77.73 124 PRO F N 1
ATOM 15089 C CA . PRO F 1 124 ? 162.847 164.925 170.153 1.00 77.73 124 PRO F CA 1
ATOM 15090 C C . PRO F 1 124 ? 164.254 164.399 170.355 1.00 77.73 124 PRO F C 1
ATOM 15091 O O . PRO F 1 124 ? 164.454 163.196 170.551 1.00 77.73 124 PRO F O 1
ATOM 15095 N N . MET F 1 125 ? 165.235 165.292 170.306 1.00 80.96 125 MET F N 1
ATOM 15096 C CA . MET F 1 125 ? 166.632 164.908 170.411 1.00 80.96 125 MET F CA 1
ATOM 15097 C C . MET F 1 125 ? 167.225 165.252 171.767 1.00 80.96 125 MET F C 1
ATOM 15098 O O . MET F 1 125 ? 168.451 165.295 171.907 1.00 80.96 125 MET F O 1
ATOM 15103 N N . GLN F 1 126 ? 166.381 165.499 172.769 1.00 89.01 126 GLN F N 1
ATOM 15104 C CA . GLN F 1 126 ? 166.839 165.602 174.147 1.00 89.01 126 GLN F CA 1
ATOM 15105 C C . GLN F 1 126 ? 167.339 164.274 174.697 1.00 89.01 126 GLN F C 1
ATOM 15106 O O . GLN F 1 126 ? 167.716 164.211 175.872 1.00 89.01 126 GLN F O 1
ATOM 15112 N N . GLU F 1 127 ? 167.350 163.219 173.877 1.00 88.85 127 GLU F N 1
ATOM 15113 C CA . GLU F 1 127 ? 168.029 161.977 174.219 1.00 88.85 127 GLU F CA 1
ATOM 15114 C C . GLU F 1 127 ? 169.539 162.145 174.278 1.00 88.85 127 GLU F C 1
ATOM 15115 O O . GLU F 1 127 ? 170.232 161.229 174.731 1.00 88.85 127 GLU F O 1
ATOM 15121 N N . LEU F 1 128 ? 170.063 163.277 173.806 1.00 90.28 128 LEU F N 1
ATOM 15122 C CA . LEU F 1 128 ? 171.475 163.586 173.998 1.00 90.28 128 LEU F CA 1
ATOM 15123 C C . LEU F 1 128 ? 171.779 163.801 175.475 1.00 90.28 128 LEU F C 1
ATOM 15124 O O . LEU F 1 128 ? 172.562 163.058 176.076 1.00 90.28 128 LEU F O 1
ATOM 15129 N N . LEU F 1 129 ? 171.152 164.813 176.080 1.00 93.38 129 LEU F N 1
ATOM 15130 C CA . LEU F 1 129 ? 171.382 165.091 177.495 1.00 93.38 129 LEU F CA 1
ATOM 15131 C C . LEU F 1 129 ? 170.795 163.997 178.379 1.00 93.38 129 LEU F C 1
ATOM 15132 O O . LEU F 1 129 ? 171.372 163.655 179.418 1.00 93.38 129 LEU F O 1
ATOM 15137 N N . ASP F 1 130 ? 169.655 163.438 177.988 1.00 94.33 130 ASP F N 1
ATOM 15138 C CA . ASP F 1 130 ? 169.029 162.363 178.740 1.00 94.33 130 ASP F CA 1
ATOM 15139 C C . ASP F 1 130 ? 169.649 161.018 178.373 1.00 94.33 130 ASP F C 1
ATOM 15140 O O . ASP F 1 130 ? 170.428 160.896 177.426 1.00 94.33 130 ASP F O 1
ATOM 15145 N N . PHE F 1 131 ? 169.304 160.002 179.160 1.00 95.15 131 PHE F N 1
ATOM 15146 C CA . PHE F 1 131 ? 169.669 158.607 178.927 1.00 95.15 131 PHE F CA 1
ATOM 15147 C C . PHE F 1 131 ? 171.176 158.372 178.907 1.00 95.15 131 PHE F C 1
ATOM 15148 O O . PHE F 1 131 ? 171.629 157.352 178.376 1.00 95.15 131 PHE F O 1
ATOM 15156 N N . HIS F 1 132 ? 171.968 159.283 179.476 1.00 96.83 132 HIS F N 1
ATOM 15157 C CA . HIS F 1 132 ? 173.399 159.045 179.634 1.00 96.83 132 HIS F CA 1
ATOM 15158 C C . HIS F 1 132 ? 173.718 158.098 180.782 1.00 96.83 132 HIS F C 1
ATOM 15159 O O . HIS F 1 132 ? 174.901 157.877 181.063 1.00 96.83 132 HIS F O 1
ATOM 15166 N N . LYS F 1 133 ? 172.708 157.539 181.446 1.00 98.66 133 LYS F N 1
ATOM 15167 C CA . LYS F 1 133 ? 172.931 156.716 182.627 1.00 98.66 133 LYS F CA 1
ATOM 15168 C C . LYS F 1 133 ? 173.462 155.332 182.269 1.00 98.66 133 LYS F C 1
ATOM 15169 O O . LYS F 1 133 ? 172.711 154.351 182.268 1.00 98.66 133 LYS F O 1
ATOM 15175 N N . ALA F 1 134 ? 174.759 155.253 181.973 1.00 100.46 134 ALA F N 1
ATOM 15176 C CA . ALA F 1 134 ? 175.471 153.991 181.775 1.00 100.46 134 ALA F CA 1
ATOM 15177 C C . ALA F 1 134 ? 174.817 153.138 180.687 1.00 100.46 134 ALA F C 1
ATOM 15178 O O . ALA F 1 134 ? 174.311 152.041 180.932 1.00 100.46 134 ALA F O 1
ATOM 15180 N N . HIS F 1 135 ? 174.834 153.666 179.466 1.00 98.15 135 HIS F N 1
ATOM 15181 C CA . HIS F 1 135 ? 174.310 152.959 178.307 1.00 98.15 135 HIS F CA 1
ATOM 15182 C C . HIS F 1 135 ? 175.386 152.854 177.238 1.00 98.15 135 HIS F C 1
ATOM 15183 O O . HIS F 1 135 ? 176.109 153.820 176.977 1.00 98.15 135 HIS F O 1
ATOM 15190 N N . GLY F 1 136 ? 175.492 151.674 176.624 1.00 95.31 136 GLY F N 1
ATOM 15191 C CA . GLY F 1 136 ? 176.277 151.565 175.405 1.00 95.31 136 GLY F CA 1
ATOM 15192 C C . GLY F 1 136 ? 175.696 152.412 174.291 1.00 95.31 136 GLY F C 1
ATOM 15193 O O . GLY F 1 136 ? 176.428 153.066 173.544 1.00 95.31 136 GLY F O 1
ATOM 15194 N N . GLY F 1 137 ? 174.372 152.410 174.168 1.00 93.38 137 GLY F N 1
ATOM 15195 C CA . GLY F 1 137 ? 173.659 153.371 173.354 1.00 93.38 137 GLY F CA 1
ATOM 15196 C C . GLY F 1 137 ? 172.654 154.115 174.210 1.00 93.38 137 GLY F C 1
ATOM 15197 O O . GLY F 1 137 ? 171.757 153.498 174.792 1.00 93.38 137 GLY F O 1
ATOM 15198 N N . GLU F 1 138 ? 172.782 155.439 174.287 1.00 91.74 138 GLU F N 1
ATOM 15199 C CA . GLU F 1 138 ? 172.029 156.243 175.251 1.00 91.74 138 GLU F CA 1
ATOM 15200 C C . GLU F 1 138 ? 170.569 156.307 174.812 1.00 91.74 138 GLU F C 1
ATOM 15201 O O . GLU F 1 138 ? 170.092 157.291 174.243 1.00 91.74 138 GLU F O 1
ATOM 15207 N N . GLY F 1 139 ? 169.838 155.241 175.121 1.00 91.79 139 GLY F N 1
ATOM 15208 C CA . GLY F 1 139 ? 168.499 155.093 174.576 1.00 91.79 139 GLY F CA 1
ATOM 15209 C C . GLY F 1 139 ? 168.524 154.971 173.070 1.00 91.79 139 GLY F C 1
ATOM 15210 O O . GLY F 1 139 ? 167.706 155.592 172.380 1.00 91.79 139 GLY F O 1
ATOM 15211 N N . THR F 1 140 ? 169.461 154.181 172.543 1.00 88.46 140 THR F N 1
ATOM 15212 C CA . THR F 1 140 ? 169.721 154.186 171.108 1.00 88.46 140 THR F CA 1
ATOM 15213 C C . THR F 1 140 ? 168.532 153.660 170.311 1.00 88.46 140 THR F C 1
ATOM 15214 O O . THR F 1 140 ? 168.151 154.248 169.294 1.00 88.46 140 THR F O 1
ATOM 15218 N N . ILE F 1 141 ? 167.911 152.575 170.762 1.00 88.40 141 ILE F N 1
ATOM 15219 C CA . ILE F 1 141 ? 166.819 151.958 169.993 1.00 88.40 141 ILE F CA 1
ATOM 15220 C C . ILE F 1 141 ? 165.557 152.729 170.362 1.00 88.40 141 ILE F C 1
ATOM 15221 O O . ILE F 1 141 ? 164.738 152.325 171.190 1.00 88.40 141 ILE F O 1
ATOM 15226 N N . MET F 1 142 ? 165.394 153.876 169.710 1.00 83.83 142 MET F N 1
ATOM 15227 C CA . MET F 1 142 ? 164.235 154.723 169.935 1.00 83.83 142 MET F CA 1
ATOM 15228 C C . MET F 1 142 ? 162.996 154.057 169.354 1.00 83.83 142 MET F C 1
ATOM 15229 O O . MET F 1 142 ? 163.018 153.539 168.234 1.00 83.83 142 MET F O 1
ATOM 15234 N N . VAL F 1 143 ? 161.913 154.055 170.126 1.00 86.81 143 VAL F N 1
ATOM 15235 C CA . VAL F 1 143 ? 160.737 153.266 169.790 1.00 86.81 143 VAL F CA 1
ATOM 15236 C C . VAL F 1 143 ? 159.502 154.154 169.794 1.00 86.81 143 VAL F C 1
ATOM 15237 O O . VAL F 1 143 ? 159.426 155.154 170.514 1.00 86.81 143 VAL F O 1
ATOM 15241 N N . SER F 1 144 ? 158.526 153.767 168.977 1.00 89.66 144 SER F N 1
ATOM 15242 C CA . SER F 1 144 ? 157.280 154.499 168.809 1.00 89.66 144 SER F CA 1
ATOM 15243 C C . SER F 1 144 ? 156.103 153.546 168.950 1.00 89.66 144 SER F C 1
ATOM 15244 O O . SER F 1 144 ? 156.208 152.364 168.610 1.00 89.66 144 SER F O 1
ATOM 15247 N N . GLN F 1 145 ? 154.983 154.066 169.448 1.00 95.21 145 GLN F N 1
ATOM 15248 C CA . GLN F 1 145 ? 153.796 153.254 169.689 1.00 95.21 145 GLN F CA 1
ATOM 15249 C C . GLN F 1 145 ? 152.955 153.186 168.421 1.00 95.21 145 GLN F C 1
ATOM 15250 O O . GLN F 1 145 ? 152.489 154.217 167.923 1.00 95.21 145 GLN F O 1
ATOM 15256 N N . VAL F 1 146 ? 152.758 151.979 167.898 1.00 100.23 146 VAL F N 1
ATOM 15257 C CA . VAL F 1 146 ? 151.931 151.758 166.718 1.00 100.23 146 VAL F CA 1
ATOM 15258 C C . VAL F 1 146 ? 150.989 150.598 167.005 1.00 100.23 146 VAL F C 1
ATOM 15259 O O . VAL F 1 146 ? 151.438 149.507 167.376 1.00 100.23 146 VAL F O 1
ATOM 15263 N N . THR F 1 147 ? 149.686 150.832 166.832 1.00 106.62 147 THR F N 1
ATOM 15264 C CA . THR F 1 147 ? 148.695 149.786 167.062 1.00 106.62 147 THR F CA 1
ATOM 15265 C C . THR F 1 147 ? 148.693 148.734 165.962 1.00 106.62 147 THR F C 1
ATOM 15266 O O . THR F 1 147 ? 148.103 147.664 166.146 1.00 106.62 147 THR F O 1
ATOM 15270 N N . GLN F 1 148 ? 149.333 149.013 164.829 1.00 109.29 148 GLN F N 1
ATOM 15271 C CA . GLN F 1 148 ? 149.413 148.087 163.701 1.00 109.29 148 GLN F CA 1
ATOM 15272 C C . GLN F 1 148 ? 150.750 147.360 163.668 1.00 109.29 148 GLN F C 1
ATOM 15273 O O . GLN F 1 148 ? 151.313 147.122 162.596 1.00 109.29 148 GLN F O 1
ATOM 15279 N N . TRP F 1 149 ? 151.285 147.002 164.839 1.00 109.79 149 TRP F N 1
ATOM 15280 C CA . TRP F 1 149 ? 152.625 146.429 164.910 1.00 109.79 149 TRP F CA 1
ATOM 15281 C C . TRP F 1 149 ? 152.711 145.042 164.283 1.00 109.79 149 TRP F C 1
ATOM 15282 O O . TRP F 1 149 ? 153.821 144.530 164.098 1.00 109.79 149 TRP F O 1
ATOM 15293 N N . GLU F 1 150 ? 151.575 144.421 163.960 1.00 110.23 150 GLU F N 1
ATOM 15294 C CA . GLU F 1 150 ? 151.604 143.142 163.256 1.00 110.23 150 GLU F CA 1
ATOM 15295 C C . GLU F 1 150 ? 152.254 143.286 161.884 1.00 110.23 150 GLU F C 1
ATOM 15296 O O . GLU F 1 150 ? 153.181 142.545 161.537 1.00 110.23 150 GLU F O 1
ATOM 15302 N N . LYS F 1 151 ? 151.778 144.246 161.088 1.00 109.40 151 LYS F N 1
ATOM 15303 C CA . LYS F 1 151 ? 152.288 144.396 159.728 1.00 109.40 151 LYS F CA 1
ATOM 15304 C C . LYS F 1 151 ? 153.659 145.061 159.713 1.00 109.40 151 LYS F C 1
ATOM 15305 O O . LYS F 1 151 ? 154.482 144.771 158.837 1.00 109.40 151 LYS F O 1
ATOM 15311 N N . TYR F 1 152 ? 153.923 145.961 160.664 1.00 103.35 152 TYR F N 1
ATOM 15312 C CA . TYR F 1 152 ? 155.249 146.566 160.749 1.00 103.35 152 TYR F CA 1
ATOM 15313 C C . TYR F 1 152 ? 156.307 145.513 161.054 1.00 103.35 152 TYR F C 1
ATOM 15314 O O . TYR F 1 152 ? 157.400 145.532 160.476 1.00 103.35 152 TYR F O 1
ATOM 15323 N N . GLY F 1 153 ? 156.001 144.589 161.962 1.00 106.92 153 GLY F N 1
ATOM 15324 C CA . GLY F 1 153 ? 156.788 143.383 162.119 1.00 106.92 153 GLY F CA 1
ATOM 15325 C C . GLY F 1 153 ? 158.117 143.528 162.821 1.00 106.92 153 GLY F C 1
ATOM 15326 O O . GLY F 1 153 ? 158.907 142.580 162.805 1.00 106.92 153 GLY F O 1
ATOM 15327 N N . VAL F 1 154 ? 158.403 144.674 163.430 1.00 104.50 154 VAL F N 1
ATOM 15328 C CA . VAL F 1 154 ? 159.624 144.868 164.207 1.00 104.50 154 VAL F CA 1
ATOM 15329 C C . VAL F 1 154 ? 159.190 145.395 165.568 1.00 104.50 154 VAL F C 1
ATOM 15330 O O . VAL F 1 154 ? 159.057 146.608 165.757 1.00 104.50 154 VAL F O 1
ATOM 15334 N N . VAL F 1 155 ? 158.975 144.492 166.520 1.00 103.33 155 VAL F N 1
ATOM 15335 C CA . VAL F 1 155 ? 158.493 144.847 167.849 1.00 103.33 155 VAL F CA 1
ATOM 15336 C C . VAL F 1 155 ? 159.660 144.801 168.822 1.00 103.33 155 VAL F C 1
ATOM 15337 O O . VAL F 1 155 ? 160.418 143.823 168.852 1.00 103.33 155 VAL F O 1
ATOM 15341 N N . VAL F 1 156 ? 159.807 145.856 169.616 1.00 100.61 156 VAL F N 1
ATOM 15342 C CA . VAL F 1 156 ? 160.873 145.964 170.604 1.00 100.61 156 VAL F CA 1
ATOM 15343 C C . VAL F 1 156 ? 160.266 145.789 171.987 1.00 100.61 156 VAL F C 1
ATOM 15344 O O . VAL F 1 156 ? 159.351 146.529 172.371 1.00 100.61 156 VAL F O 1
ATOM 15348 N N . TYR F 1 157 ? 160.772 144.812 172.738 1.00 105.90 157 TYR F N 1
ATOM 15349 C CA . TYR F 1 157 ? 160.270 144.520 174.079 1.00 105.90 157 TYR F CA 1
ATOM 15350 C C . TYR F 1 157 ? 161.018 145.404 175.068 1.00 105.90 157 TYR F C 1
ATOM 15351 O O . TYR F 1 157 ? 162.110 145.059 175.527 1.00 105.90 157 TYR F O 1
ATOM 15360 N N . SER F 1 158 ? 160.427 146.549 175.401 1.00 104.89 158 SER F N 1
ATOM 15361 C CA . SER F 1 158 ? 161.060 147.514 176.292 1.00 104.89 158 SER F CA 1
ATOM 15362 C C . SER F 1 158 ? 160.404 147.464 177.664 1.00 104.89 158 SER F C 1
ATOM 15363 O O . SER F 1 158 ? 159.248 147.895 177.807 1.00 104.89 158 SER F O 1
ATOM 15366 N N . PRO F 1 159 ? 161.080 146.959 178.686 1.00 107.04 159 PRO F N 1
ATOM 15367 C CA . PRO F 1 159 ? 160.520 146.958 180.039 1.00 107.04 159 PRO F CA 1
ATOM 15368 C C . PRO F 1 159 ? 160.789 148.292 180.729 1.00 107.04 159 PRO F C 1
ATOM 15369 O O . PRO F 1 159 ? 161.320 149.232 180.141 1.00 107.04 159 PRO F O 1
ATOM 15373 N N . GLN F 1 160 ? 160.408 148.358 182.007 1.00 106.28 160 GLN F N 1
ATOM 15374 C CA . GLN F 1 160 ? 160.647 149.571 182.782 1.00 106.28 160 GLN F CA 1
ATOM 15375 C C . GLN F 1 160 ? 162.135 149.814 183.002 1.00 106.28 160 GLN F C 1
ATOM 15376 O O . GLN F 1 160 ? 162.548 150.959 183.219 1.00 106.28 160 GLN F O 1
ATOM 15382 N N . ASN F 1 161 ? 162.949 148.758 182.954 1.00 105.32 161 ASN F N 1
ATOM 15383 C CA . ASN F 1 161 ? 164.396 148.916 183.020 1.00 105.32 161 ASN F CA 1
ATOM 15384 C C . ASN F 1 161 ? 164.996 149.333 181.684 1.00 105.32 161 ASN F C 1
ATOM 15385 O O . ASN F 1 161 ? 166.184 149.670 181.637 1.00 105.32 161 ASN F O 1
ATOM 15390 N N . TYR F 1 162 ? 164.208 149.309 180.608 1.00 103.50 162 TYR F N 1
ATOM 15391 C CA . TYR F 1 162 ? 164.605 149.689 179.255 1.00 103.50 162 TYR F CA 1
ATOM 15392 C C . TYR F 1 162 ? 165.651 148.759 178.657 1.00 103.50 162 TYR F C 1
ATOM 15393 O O . TYR F 1 162 ? 166.275 149.110 177.650 1.00 103.50 162 TYR F O 1
ATOM 15402 N N . GLN F 1 163 ? 165.863 147.583 179.241 1.00 103.16 163 GLN F N 1
ATOM 15403 C CA . GLN F 1 163 ? 166.824 146.627 178.705 1.00 103.16 163 GLN F CA 1
ATOM 15404 C C . GLN F 1 163 ? 166.138 145.753 177.662 1.00 103.16 163 GLN F C 1
ATOM 15405 O O . GLN F 1 163 ? 165.207 145.008 177.984 1.00 103.16 163 GLN F O 1
ATOM 15411 N N . ILE F 1 164 ? 166.604 145.837 176.417 1.00 100.12 164 ILE F N 1
ATOM 15412 C CA . ILE F 1 164 ? 165.960 145.139 175.307 1.00 100.12 164 ILE F CA 1
ATOM 15413 C C . ILE F 1 164 ? 166.190 143.641 175.478 1.00 100.12 164 ILE F C 1
ATOM 15414 O O . ILE F 1 164 ? 167.323 143.161 175.382 1.00 100.12 164 ILE F O 1
ATOM 15419 N N . GLU F 1 165 ? 165.112 142.899 175.736 1.00 102.35 165 GLU F N 1
ATOM 15420 C CA . GLU F 1 165 ? 165.232 141.455 175.900 1.00 102.35 165 GLU F CA 1
ATOM 15421 C C . GLU F 1 165 ? 165.478 140.763 174.564 1.00 102.35 165 GLU F C 1
ATOM 15422 O O . GLU F 1 165 ? 166.353 139.896 174.456 1.00 102.35 165 GLU F O 1
ATOM 15428 N N . ARG F 1 166 ? 164.723 141.138 173.534 1.00 102.35 166 ARG F N 1
ATOM 15429 C CA . ARG F 1 166 ? 164.808 140.464 172.244 1.00 102.35 166 ARG F CA 1
ATOM 15430 C C . ARG F 1 166 ? 164.077 141.296 171.199 1.00 102.35 166 ARG F C 1
ATOM 15431 O O . ARG F 1 166 ? 163.343 142.234 171.521 1.00 102.35 166 ARG F O 1
ATOM 15439 N N . PHE F 1 167 ? 164.294 140.933 169.938 1.00 99.99 167 PHE F N 1
ATOM 15440 C CA . PHE F 1 167 ? 163.558 141.475 168.804 1.00 99.99 167 PHE F CA 1
ATOM 15441 C C . PHE F 1 167 ? 162.711 140.364 168.203 1.00 99.99 167 PHE F C 1
ATOM 15442 O O . PHE F 1 167 ? 163.223 139.277 167.915 1.00 99.99 167 PHE F O 1
ATOM 15450 N N . VAL F 1 168 ? 161.423 140.633 168.013 1.00 104.90 168 VAL F N 1
ATOM 15451 C CA . VAL F 1 168 ? 160.477 139.641 167.518 1.00 104.90 168 VAL F CA 1
ATOM 15452 C C . VAL F 1 168 ? 159.861 140.149 166.222 1.00 104.90 168 VAL F C 1
ATOM 15453 O O . VAL F 1 168 ? 159.429 141.305 166.141 1.00 104.90 168 VAL F O 1
ATOM 15457 N N . GLU F 1 169 ? 159.840 139.290 165.206 1.00 108.64 169 GLU F N 1
ATOM 15458 C CA . GLU F 1 169 ? 159.261 139.611 163.909 1.00 108.64 169 GLU F CA 1
ATOM 15459 C C . GLU F 1 169 ? 157.903 138.929 163.795 1.00 108.64 169 GLU F C 1
ATOM 15460 O O . GLU F 1 169 ? 157.817 137.698 163.854 1.00 108.64 169 GLU F O 1
ATOM 15466 N N . LYS F 1 170 ? 156.854 139.730 163.624 1.00 111.00 170 LYS F N 1
ATOM 15467 C CA . LYS F 1 170 ? 155.480 139.246 163.560 1.00 111.00 170 LYS F CA 1
ATOM 15468 C C . LYS F 1 170 ? 155.126 138.360 164.760 1.00 111.00 170 LYS F C 1
ATOM 15469 O O . LYS F 1 170 ? 154.805 137.181 164.593 1.00 111.00 170 LYS F O 1
ATOM 15475 N N . PRO F 1 171 ? 155.176 138.899 165.979 1.00 113.00 171 PRO F N 1
ATOM 15476 C CA . PRO F 1 171 ? 154.876 138.068 167.151 1.00 113.00 171 PRO F CA 1
ATOM 15477 C C . PRO F 1 171 ? 153.383 137.816 167.286 1.00 113.00 171 PRO F C 1
ATOM 15478 O O . PRO F 1 171 ? 152.560 138.715 167.093 1.00 113.00 171 PRO F O 1
ATOM 15482 N N . SER F 1 172 ? 153.037 136.572 167.621 1.00 114.04 172 SER F N 1
ATOM 15483 C CA . SER F 1 172 ? 151.636 136.214 167.807 1.00 114.04 172 SER F CA 1
ATOM 15484 C C . SER F 1 172 ? 151.087 136.757 169.122 1.00 114.04 172 SER F C 1
ATOM 15485 O O . SER F 1 172 ? 149.949 137.239 169.171 1.00 114.04 172 SER F O 1
ATOM 15488 N N . ARG F 1 173 ? 151.875 136.688 170.190 1.00 115.19 173 ARG F N 1
ATOM 15489 C CA . ARG F 1 173 ? 151.445 137.141 171.503 1.00 115.19 173 ARG F CA 1
ATOM 15490 C C . ARG F 1 173 ? 151.707 138.634 171.663 1.00 115.19 173 ARG F C 1
ATOM 15491 O O . ARG F 1 173 ? 152.628 139.192 171.059 1.00 115.19 173 ARG F O 1
ATOM 15499 N N . PHE F 1 174 ? 150.883 139.280 172.488 1.00 112.96 174 PHE F N 1
ATOM 15500 C CA . PHE F 1 174 ? 151.016 140.711 172.732 1.00 112.96 174 PHE F CA 1
ATOM 15501 C C . PHE F 1 174 ? 152.220 140.991 173.623 1.00 112.96 174 PHE F C 1
ATOM 15502 O O . PHE F 1 174 ? 152.068 141.306 174.808 1.00 112.96 174 PHE F O 1
ATOM 15510 N N . LEU F 1 175 ? 153.424 140.860 173.062 1.00 112.00 175 LEU F N 1
ATOM 15511 C CA . LEU F 1 175 ? 154.631 141.177 173.818 1.00 112.00 175 LEU F CA 1
ATOM 15512 C C . LEU F 1 175 ? 154.747 142.676 174.064 1.00 112.00 175 LEU F C 1
ATOM 15513 O O . LEU F 1 175 ? 155.141 143.105 175.154 1.00 112.00 175 LEU F O 1
ATOM 15518 N N . GLY F 1 176 ? 154.412 143.483 173.064 1.00 109.49 176 GLY F N 1
ATOM 15519 C CA . GLY F 1 176 ? 154.466 144.927 173.203 1.00 109.49 176 GLY F CA 1
ATOM 15520 C C . GLY F 1 176 ? 153.979 145.591 171.937 1.00 109.49 176 GLY F C 1
ATOM 15521 O O . GLY F 1 176 ? 153.755 144.942 170.911 1.00 109.49 176 GLY F O 1
ATOM 15522 N N . ASP F 1 177 ? 153.811 146.912 172.026 1.00 103.60 177 ASP F N 1
ATOM 15523 C CA . ASP F 1 177 ? 153.369 147.711 170.893 1.00 103.60 177 ASP F CA 1
ATOM 15524 C C . ASP F 1 177 ? 154.456 148.603 170.313 1.00 103.60 177 ASP F C 1
ATOM 15525 O O . ASP F 1 177 ? 154.286 149.105 169.198 1.00 103.60 177 ASP F O 1
ATOM 15530 N N . ARG F 1 178 ? 155.554 148.811 171.032 1.00 96.68 178 ARG F N 1
ATOM 15531 C CA . ARG F 1 178 ? 156.617 149.681 170.549 1.00 96.68 178 ARG F CA 1
ATOM 15532 C C . ARG F 1 178 ? 157.335 149.051 169.363 1.00 96.68 178 ARG F C 1
ATOM 15533 O O . ARG F 1 178 ? 157.565 147.839 169.325 1.00 96.68 178 ARG F O 1
ATOM 15541 N N . ILE F 1 179 ? 157.690 149.886 168.385 1.00 91.29 179 ILE F N 1
ATOM 15542 C CA . ILE F 1 179 ? 158.451 149.451 167.222 1.00 91.29 179 ILE F CA 1
ATOM 15543 C C . ILE F 1 179 ? 159.633 150.392 167.039 1.00 91.29 179 ILE F C 1
ATOM 15544 O O . ILE F 1 179 ? 159.642 151.521 167.533 1.00 91.29 179 ILE F O 1
ATOM 15549 N N . ASN F 1 180 ? 160.636 149.908 166.309 1.00 82.25 180 ASN F N 1
ATOM 15550 C CA . ASN F 1 180 ? 161.837 150.696 166.061 1.00 82.25 180 ASN F CA 1
ATOM 15551 C C . ASN F 1 180 ? 161.495 151.957 165.275 1.00 82.25 180 ASN F C 1
ATOM 15552 O O . ASN F 1 180 ? 160.672 151.932 164.356 1.00 82.25 180 ASN F O 1
ATOM 15557 N N . ALA F 1 181 ? 162.133 153.068 165.644 1.00 75.54 181 ALA F N 1
ATOM 15558 C CA . ALA F 1 181 ? 161.839 154.368 165.054 1.00 75.54 181 ALA F CA 1
ATOM 15559 C C . ALA F 1 181 ? 162.958 154.889 164.162 1.00 75.54 181 ALA F C 1
ATOM 15560 O O . ALA F 1 181 ? 162.818 155.970 163.581 1.00 75.54 181 ALA F O 1
ATOM 15562 N N . GLY F 1 182 ? 164.068 154.165 164.047 1.00 71.45 182 GLY F N 1
ATOM 15563 C CA . GLY F 1 182 ? 165.105 154.519 163.101 1.00 71.45 182 GLY F CA 1
ATOM 15564 C C . GLY F 1 182 ? 166.028 155.645 163.513 1.00 71.45 182 GLY F C 1
ATOM 15565 O O . GLY F 1 182 ? 166.808 156.115 162.675 1.00 71.45 182 GLY F O 1
ATOM 15566 N N . ILE F 1 183 ? 165.970 156.101 164.760 1.00 74.01 183 ILE F N 1
ATOM 15567 C CA . ILE F 1 183 ? 166.875 157.122 165.275 1.00 74.01 183 ILE F CA 1
ATOM 15568 C C . ILE F 1 183 ? 167.665 156.510 166.421 1.00 74.01 183 ILE F C 1
ATOM 15569 O O . ILE F 1 183 ? 167.082 155.898 167.323 1.00 74.01 183 ILE F O 1
ATOM 15574 N N . TYR F 1 184 ? 168.987 156.670 166.388 1.00 76.15 184 TYR F N 1
ATOM 15575 C CA . TYR F 1 184 ? 169.879 155.966 167.290 1.00 76.15 184 TYR F CA 1
ATOM 15576 C C . TYR F 1 184 ? 170.965 156.922 167.763 1.00 76.15 184 TYR F C 1
ATOM 15577 O O . TYR F 1 184 ? 171.290 157.900 167.090 1.00 76.15 184 TYR F O 1
ATOM 15586 N N . ILE F 1 185 ? 171.538 156.627 168.924 1.00 82.16 185 ILE F N 1
ATOM 15587 C CA . ILE F 1 185 ? 172.718 157.334 169.409 1.00 82.16 185 ILE F CA 1
ATOM 15588 C C . ILE F 1 185 ? 173.678 156.308 169.997 1.00 82.16 185 ILE F C 1
ATOM 15589 O O . ILE F 1 185 ? 173.295 155.518 170.866 1.00 82.16 185 ILE F O 1
ATOM 15594 N N . PHE F 1 186 ? 174.921 156.313 169.520 1.00 82.75 186 PHE F N 1
ATOM 15595 C CA . PHE F 1 186 ? 175.879 155.270 169.852 1.00 82.75 186 PHE F CA 1
ATOM 15596 C C . PHE F 1 186 ? 177.139 155.868 170.455 1.00 82.75 186 PHE F C 1
ATOM 15597 O O . PHE F 1 186 ? 177.608 156.924 170.020 1.00 82.75 186 PHE F O 1
ATOM 15605 N N . ASN F 1 187 ? 177.682 155.184 171.458 1.00 87.85 187 ASN F N 1
ATOM 15606 C CA . ASN F 1 187 ? 179.065 155.411 171.844 1.00 87.85 187 ASN F CA 1
ATOM 15607 C C . ASN F 1 187 ? 179.974 154.787 170.796 1.00 87.85 187 ASN F C 1
ATOM 15608 O O . ASN F 1 187 ? 179.669 153.726 170.244 1.00 87.85 187 ASN F O 1
ATOM 15613 N N . LYS F 1 188 ? 181.100 155.446 170.519 1.00 89.76 188 LYS F N 1
ATOM 15614 C CA . LYS F 1 188 ? 181.928 155.043 169.388 1.00 89.76 188 LYS F CA 1
ATOM 15615 C C . LYS F 1 188 ? 182.541 153.657 169.556 1.00 89.76 188 LYS F C 1
ATOM 15616 O O . LYS F 1 188 ? 183.022 153.090 168.568 1.00 89.76 188 LYS F O 1
ATOM 15622 N N . SER F 1 189 ? 182.513 153.090 170.766 1.00 90.22 189 SER F N 1
ATOM 15623 C CA . SER F 1 189 ? 183.014 151.735 170.965 1.00 90.22 189 SER F CA 1
ATOM 15624 C C . SER F 1 189 ? 182.274 150.716 170.108 1.00 90.22 189 SER F C 1
ATOM 15625 O O . SER F 1 189 ? 182.839 149.662 169.793 1.00 90.22 189 SER F O 1
ATOM 15628 N N . ILE F 1 190 ? 181.034 151.014 169.709 1.00 90.44 190 ILE F N 1
ATOM 15629 C CA . ILE F 1 190 ? 180.281 150.117 168.841 1.00 90.44 190 ILE F CA 1
ATOM 15630 C C . ILE F 1 190 ? 181.004 149.882 167.524 1.00 90.44 190 ILE F C 1
ATOM 15631 O O . ILE F 1 190 ? 180.776 148.860 166.868 1.00 90.44 190 ILE F O 1
ATOM 15636 N N . LEU F 1 191 ? 181.888 150.801 167.121 1.00 90.12 191 LEU F N 1
ATOM 15637 C CA . LEU F 1 191 ? 182.636 150.600 165.886 1.00 90.12 191 LEU F CA 1
ATOM 15638 C C . LEU F 1 191 ? 183.494 149.343 165.950 1.00 90.12 191 LEU F C 1
ATOM 15639 O O . LEU F 1 191 ? 183.831 148.769 164.908 1.00 90.12 191 LEU F O 1
ATOM 15644 N N . ASP F 1 192 ? 183.855 148.898 167.156 1.00 91.66 192 ASP F N 1
ATOM 15645 C CA . ASP F 1 192 ? 184.594 147.647 167.283 1.00 91.66 192 ASP F CA 1
ATOM 15646 C C . ASP F 1 192 ? 183.703 146.447 166.984 1.00 91.66 192 ASP F C 1
ATOM 15647 O O . ASP F 1 192 ? 184.162 145.452 166.412 1.00 91.66 192 ASP F O 1
ATOM 15652 N N . ARG F 1 193 ? 182.425 146.524 167.364 1.00 90.26 193 ARG F N 1
ATOM 15653 C CA . ARG F 1 193 ? 181.525 145.390 167.178 1.00 90.26 193 ARG F CA 1
ATOM 15654 C C . ARG F 1 193 ? 181.172 145.187 165.709 1.00 90.26 193 ARG F C 1
ATOM 15655 O O . ARG F 1 193 ? 181.020 144.047 165.254 1.00 90.26 193 ARG F O 1
ATOM 15663 N N . ILE F 1 194 ? 181.038 146.270 164.957 1.00 88.95 194 ILE F N 1
ATOM 15664 C CA . ILE F 1 194 ? 180.579 146.165 163.566 1.00 88.95 194 ILE F CA 1
ATOM 15665 C C . ILE F 1 194 ? 181.718 145.649 162.694 1.00 88.95 194 ILE F C 1
ATOM 15666 O O . ILE F 1 194 ? 182.808 146.250 162.682 1.00 88.95 194 ILE F O 1
ATOM 15671 N N . PRO F 1 195 ? 181.525 144.560 161.956 1.00 89.22 195 PRO F N 1
ATOM 15672 C CA . PRO F 1 195 ? 182.595 144.033 161.110 1.00 89.22 195 PRO F CA 1
ATOM 15673 C C . PRO F 1 195 ? 182.652 144.768 159.784 1.00 89.22 195 PRO F C 1
ATOM 15674 O O . PRO F 1 195 ? 181.637 145.307 159.319 1.00 89.22 195 PRO F O 1
ATOM 15678 N N . PRO F 1 196 ? 183.820 144.809 159.137 1.00 88.77 196 PRO F N 1
ATOM 15679 C CA . PRO F 1 196 ? 183.936 145.492 157.831 1.00 88.77 196 PRO F CA 1
ATOM 15680 C C . PRO F 1 196 ? 183.431 144.631 156.674 1.00 88.77 196 PRO F C 1
ATOM 15681 O O . PRO F 1 196 ? 184.178 144.109 155.846 1.00 88.77 196 PRO F O 1
ATOM 15685 N N . ARG F 1 197 ? 182.112 144.481 156.616 1.00 85.99 197 ARG F N 1
ATOM 15686 C CA . ARG F 1 197 ? 181.454 143.678 155.593 1.00 85.99 197 ARG F CA 1
ATOM 15687 C C . ARG F 1 197 ? 179.987 144.083 155.554 1.00 85.99 197 ARG F C 1
ATOM 15688 O O . ARG F 1 197 ? 179.538 144.933 156.327 1.00 85.99 197 ARG F O 1
ATOM 15696 N N . ARG F 1 198 ? 179.245 143.464 154.640 1.00 80.08 198 ARG F N 1
ATOM 15697 C CA . ARG F 1 198 ? 177.814 143.718 154.540 1.00 80.08 198 ARG F CA 1
ATOM 15698 C C . ARG F 1 198 ? 177.104 143.139 155.757 1.00 80.08 198 ARG F C 1
ATOM 15699 O O . ARG F 1 198 ? 177.217 141.941 156.039 1.00 80.08 198 ARG F O 1
ATOM 15707 N N . ALA F 1 199 ? 176.371 143.986 156.477 1.00 78.58 199 ALA F N 1
ATOM 15708 C CA . ALA F 1 199 ? 175.662 143.556 157.671 1.00 78.58 199 ALA F CA 1
ATOM 15709 C C . ALA F 1 199 ? 174.428 144.425 157.858 1.00 78.58 199 ALA F C 1
ATOM 15710 O O . ALA F 1 199 ? 174.342 145.538 157.333 1.00 78.58 199 ALA F O 1
ATOM 15712 N N . SER F 1 200 ? 173.513 144.039 158.721 1.00 81.58 200 SER F N 1
ATOM 15713 C CA . SER F 1 200 ? 172.362 144.868 159.032 1.00 81.58 200 SER F CA 1
ATOM 15714 C C . SER F 1 200 ? 172.278 145.251 160.502 1.00 81.58 200 SER F C 1
ATOM 15715 O O . SER F 1 200 ? 172.235 144.385 161.338 1.00 81.58 200 SER F O 1
ATOM 15718 N N . ILE F 1 201 ? 172.195 146.532 160.832 1.00 82.64 201 ILE F N 1
ATOM 15719 C CA . ILE F 1 201 ? 172.102 146.977 162.215 1.00 82.64 201 ILE F CA 1
ATOM 15720 C C . ILE F 1 201 ? 170.851 146.408 162.814 1.00 82.64 201 ILE F C 1
ATOM 15721 O O . ILE F 1 201 ? 170.877 145.982 163.937 1.00 82.64 201 ILE F O 1
ATOM 15726 N N . GLU F 1 202 ? 169.752 146.354 162.090 1.00 84.88 202 GLU F N 1
ATOM 15727 C CA . GLU F 1 202 ? 168.544 145.721 162.609 1.00 84.88 202 GLU F CA 1
ATOM 15728 C C . GLU F 1 202 ? 168.570 144.219 162.875 1.00 84.88 202 GLU F C 1
ATOM 15729 O O . GLU F 1 202 ? 167.955 143.781 163.829 1.00 84.88 202 GLU F O 1
ATOM 15735 N N . LYS F 1 203 ? 169.225 143.419 162.037 1.00 87.48 203 LYS F N 1
ATOM 15736 C CA . LYS F 1 203 ? 169.204 141.944 162.195 1.00 87.48 203 LYS F CA 1
ATOM 15737 C C . LYS F 1 203 ? 170.518 141.258 162.595 1.00 87.48 203 LYS F C 1
ATOM 15738 O O . LYS F 1 203 ? 170.542 140.051 162.753 1.00 87.48 203 LYS F O 1
ATOM 15744 N N . GLU F 1 204 ? 171.602 142.003 162.717 1.00 88.06 204 GLU F N 1
ATOM 15745 C CA . GLU F 1 204 ? 172.869 141.430 163.161 1.00 88.06 204 GLU F CA 1
ATOM 15746 C C . GLU F 1 204 ? 173.405 142.103 164.417 1.00 88.06 204 GLU F C 1
ATOM 15747 O O . GLU F 1 204 ? 173.623 141.424 165.425 1.00 88.06 204 GLU F O 1
ATOM 15753 N N . ILE F 1 205 ? 173.626 143.417 164.390 1.00 88.26 205 ILE F N 1
ATOM 15754 C CA . ILE F 1 205 ? 174.230 144.096 165.533 1.00 88.26 205 ILE F CA 1
ATOM 15755 C C . ILE F 1 205 ? 173.245 144.205 166.691 1.00 88.26 205 ILE F C 1
ATOM 15756 O O . ILE F 1 205 ? 173.603 143.963 167.850 1.00 88.26 205 ILE F O 1
ATOM 15761 N N . PHE F 1 206 ? 172.002 144.583 166.398 1.00 88.25 206 PHE F N 1
ATOM 15762 C CA . PHE F 1 206 ? 171.037 144.845 167.462 1.00 88.25 206 PHE F CA 1
ATOM 15763 C C . PHE F 1 206 ? 170.675 143.615 168.287 1.00 88.25 206 PHE F C 1
ATOM 15764 O O . PHE F 1 206 ? 170.563 143.753 169.518 1.00 88.25 206 PHE F O 1
ATOM 15772 N N . PRO F 1 207 ? 170.428 142.430 167.712 1.00 89.97 207 PRO F N 1
ATOM 15773 C CA . PRO F 1 207 ? 170.231 141.253 168.579 1.00 89.97 207 PRO F CA 1
ATOM 15774 C C . PRO F 1 207 ? 171.410 140.988 169.499 1.00 89.97 207 PRO F C 1
ATOM 15775 O O . PRO F 1 207 ? 171.212 140.630 170.667 1.00 89.97 207 PRO F O 1
ATOM 15779 N N . ALA F 1 208 ? 172.637 141.168 169.006 1.00 91.51 208 ALA F N 1
ATOM 15780 C CA . ALA F 1 208 ? 173.811 140.975 169.851 1.00 91.51 208 ALA F CA 1
ATOM 15781 C C . ALA F 1 208 ? 173.847 141.989 170.987 1.00 91.51 208 ALA F C 1
ATOM 15782 O O . ALA F 1 208 ? 174.144 141.638 172.136 1.00 91.51 208 ALA F O 1
ATOM 15784 N N . MET F 1 209 ? 173.548 143.255 170.685 1.00 94.18 209 MET F N 1
ATOM 15785 C CA . MET F 1 209 ? 173.535 144.278 171.726 1.00 94.18 209 MET F CA 1
ATOM 15786 C C . MET F 1 209 ? 172.449 144.001 172.758 1.00 94.18 209 MET F C 1
ATOM 15787 O O . MET F 1 209 ? 172.652 144.217 173.958 1.00 94.18 209 MET F O 1
ATOM 15792 N N . ALA F 1 210 ? 171.283 143.533 172.306 1.00 96.45 210 ALA F N 1
ATOM 15793 C CA . ALA F 1 210 ? 170.212 143.189 173.235 1.00 96.45 210 ALA F CA 1
ATOM 15794 C C . ALA F 1 210 ? 170.608 142.016 174.122 1.00 96.45 210 ALA F C 1
ATOM 15795 O O . ALA F 1 210 ? 170.307 142.004 175.321 1.00 96.45 210 ALA F O 1
ATOM 15797 N N . ALA F 1 211 ? 171.275 141.013 173.546 1.00 96.11 211 ALA F N 1
ATOM 15798 C CA . ALA F 1 211 ? 171.744 139.884 174.341 1.00 96.11 211 ALA F CA 1
ATOM 15799 C C . ALA F 1 211 ? 172.767 140.328 175.378 1.00 96.11 211 ALA F C 1
ATOM 15800 O O . ALA F 1 211 ? 172.733 139.875 176.528 1.00 96.11 211 ALA F O 1
ATOM 15802 N N . GLU F 1 212 ? 173.686 141.215 174.992 1.00 96.78 212 GLU F N 1
ATOM 15803 C CA . GLU F 1 212 ? 174.693 141.705 175.926 1.00 96.78 212 GLU F CA 1
ATOM 15804 C C . GLU F 1 212 ? 174.133 142.692 176.942 1.00 96.78 212 GLU F C 1
ATOM 15805 O O . GLU F 1 212 ? 174.834 143.028 177.902 1.00 96.78 212 GLU F O 1
ATOM 15811 N N . GLY F 1 213 ? 172.901 143.160 176.760 1.00 98.91 213 GLY F N 1
ATOM 15812 C CA . GLY F 1 213 ? 172.309 144.087 177.703 1.00 98.91 213 GLY F CA 1
ATOM 15813 C C . GLY F 1 213 ? 172.801 145.512 177.602 1.00 98.91 213 GLY F C 1
ATOM 15814 O O . GLY F 1 213 ? 172.631 146.281 178.553 1.00 98.91 213 GLY F O 1
ATOM 15815 N N . GLN F 1 214 ? 173.410 145.891 176.480 1.00 98.53 214 GLN F N 1
ATOM 15816 C CA . GLN F 1 214 ? 173.879 147.251 176.261 1.00 98.53 214 GLN F CA 1
ATOM 15817 C C . GLN F 1 214 ? 172.936 148.061 175.380 1.00 98.53 214 GLN F C 1
ATOM 15818 O O . GLN F 1 214 ? 173.291 149.169 174.965 1.00 98.53 214 GLN F O 1
ATOM 15824 N N . LEU F 1 215 ? 171.750 147.538 175.089 1.00 97.99 215 LEU F N 1
ATOM 15825 C CA . LEU F 1 215 ? 170.784 148.192 174.218 1.00 97.99 215 LEU F CA 1
ATOM 15826 C C . LEU F 1 215 ? 169.633 148.719 175.064 1.00 97.99 215 LEU F C 1
ATOM 15827 O O . LEU F 1 215 ? 169.004 147.955 175.804 1.00 97.99 215 LEU F O 1
ATOM 15832 N N . TYR F 1 216 ? 169.360 150.019 174.957 1.00 97.90 216 TYR F N 1
ATOM 15833 C CA . TYR F 1 216 ? 168.339 150.671 175.765 1.00 97.90 216 TYR F CA 1
ATOM 15834 C C . TYR F 1 216 ? 167.347 151.395 174.869 1.00 97.90 216 TYR F C 1
ATOM 15835 O O . TYR F 1 216 ? 167.737 152.053 173.900 1.00 97.90 216 TYR F O 1
ATOM 15844 N N . ALA F 1 217 ? 166.063 151.281 175.204 1.00 93.12 217 ALA F N 1
ATOM 15845 C CA . ALA F 1 217 ? 164.995 151.859 174.401 1.00 93.12 217 ALA F CA 1
ATOM 15846 C C . ALA F 1 217 ? 164.669 153.274 174.858 1.00 93.12 217 ALA F C 1
ATOM 15847 O O . ALA F 1 217 ? 164.784 153.602 176.042 1.00 93.12 217 ALA F O 1
ATOM 15849 N N . PHE F 1 218 ? 164.259 154.108 173.906 1.00 88.72 218 PHE F N 1
ATOM 15850 C CA . PHE F 1 218 ? 163.826 155.474 174.172 1.00 88.72 218 PHE F CA 1
ATOM 15851 C C . PHE F 1 218 ? 162.402 155.631 173.659 1.00 88.72 218 PHE F C 1
ATOM 15852 O O . PHE F 1 218 ? 162.134 155.381 172.479 1.00 88.72 218 PHE F O 1
ATOM 15860 N N . ASN F 1 219 ? 161.499 156.052 174.539 1.00 87.59 219 ASN F N 1
ATOM 15861 C CA . ASN F 1 219 ? 160.095 156.194 174.182 1.00 87.59 219 ASN F CA 1
ATOM 15862 C C . ASN F 1 219 ? 159.857 157.498 173.431 1.00 87.59 219 ASN F C 1
ATOM 15863 O O . ASN F 1 219 ? 160.404 158.546 173.785 1.00 87.59 219 ASN F O 1
ATOM 15868 N N . LEU F 1 220 ? 159.030 157.429 172.390 1.00 83.08 220 LEU F N 1
ATOM 15869 C CA . LEU F 1 220 ? 158.708 158.577 171.548 1.00 83.08 220 LEU F CA 1
ATOM 15870 C C . LEU F 1 220 ? 157.292 159.037 171.870 1.00 83.08 220 LEU F C 1
ATOM 15871 O O . LEU F 1 220 ? 156.322 158.328 171.583 1.00 83.08 220 LEU F O 1
ATOM 15876 N N . GLU F 1 221 ? 157.173 160.228 172.459 1.00 81.70 221 GLU F N 1
ATOM 15877 C CA . GLU F 1 221 ? 155.860 160.741 172.832 1.00 81.70 221 GLU F CA 1
ATOM 15878 C C . GLU F 1 221 ? 155.096 161.281 171.628 1.00 81.70 221 GLU F C 1
ATOM 15879 O O . GLU F 1 221 ? 153.877 161.100 171.533 1.00 81.70 221 GLU F O 1
ATOM 15885 N N . GLY F 1 222 ? 155.787 161.942 170.704 1.00 74.10 222 GLY F N 1
ATOM 15886 C CA . GLY F 1 222 ? 155.143 162.589 169.582 1.00 74.10 222 GLY F CA 1
ATOM 15887 C C . GLY F 1 222 ? 154.822 161.628 168.452 1.00 74.10 222 GLY F C 1
ATOM 15888 O O . GLY F 1 222 ? 155.018 160.415 168.537 1.00 74.10 222 GLY F O 1
ATOM 15889 N N . PHE F 1 223 ? 154.309 162.202 167.366 1.00 61.54 223 PHE F N 1
ATOM 15890 C CA . PHE F 1 223 ? 153.978 161.424 166.181 1.00 61.54 223 PHE F CA 1
ATOM 15891 C C . PHE F 1 223 ? 155.243 160.923 165.495 1.00 61.54 223 PHE F C 1
ATOM 15892 O O . PHE F 1 223 ? 156.329 161.486 165.655 1.00 61.54 223 PHE F O 1
ATOM 15900 N N . TRP F 1 224 ? 155.094 159.846 164.728 1.00 62.63 224 TRP F N 1
ATOM 15901 C CA . TRP F 1 224 ? 156.207 159.253 164.003 1.00 62.63 224 TRP F CA 1
ATOM 15902 C C . TRP F 1 224 ? 155.669 158.500 162.798 1.00 62.63 224 TRP F C 1
ATOM 15903 O O . TRP F 1 224 ? 154.598 157.892 162.868 1.00 62.63 224 TRP F O 1
ATOM 15914 N N . MET F 1 225 ? 156.417 158.542 161.698 1.00 53.66 225 MET F N 1
ATOM 15915 C CA . MET F 1 225 ? 156.027 157.796 160.511 1.00 53.66 225 MET F CA 1
ATOM 15916 C C . MET F 1 225 ? 157.254 157.502 159.661 1.00 53.66 225 MET F C 1
ATOM 15917 O O . MET F 1 225 ? 158.060 158.395 159.393 1.00 53.66 225 MET F O 1
ATOM 15922 N N . ASP F 1 226 ? 157.382 156.248 159.241 1.00 50.77 226 ASP F N 1
ATOM 15923 C CA . ASP F 1 226 ? 158.417 155.847 158.298 1.00 50.77 226 ASP F CA 1
ATOM 15924 C C . ASP F 1 226 ? 157.885 156.048 156.886 1.00 50.77 226 ASP F C 1
ATOM 15925 O O . ASP F 1 226 ? 157.222 155.163 156.336 1.00 50.77 226 ASP F O 1
ATOM 15930 N N . VAL F 1 227 ? 158.177 157.203 156.304 1.00 43.47 227 VAL F N 1
ATOM 15931 C CA . VAL F 1 227 ? 157.656 157.579 154.992 1.00 43.47 227 VAL F CA 1
ATOM 15932 C C . VAL F 1 227 ? 158.605 156.993 153.950 1.00 43.47 227 VAL F C 1
ATOM 15933 O O . VAL F 1 227 ? 159.482 157.666 153.403 1.00 43.47 227 VAL F O 1
ATOM 15937 N N . GLY F 1 228 ? 158.414 155.712 153.653 1.00 38.15 228 GLY F N 1
ATOM 15938 C CA . GLY F 1 228 ? 159.217 155.017 152.671 1.00 38.15 228 GLY F CA 1
ATOM 15939 C C . GLY F 1 228 ? 158.343 154.201 151.747 1.00 38.15 228 GLY F C 1
ATOM 15940 O O . GLY F 1 228 ? 158.834 153.472 150.882 1.00 38.15 228 GLY F O 1
ATOM 15941 N N . GLN F 1 229 ? 157.035 154.319 151.939 1.00 35.12 229 GLN F N 1
ATOM 15942 C CA . GLN F 1 229 ? 156.024 153.743 151.071 1.00 35.12 229 GLN F CA 1
ATOM 15943 C C . GLN F 1 229 ? 155.038 154.842 150.712 1.00 35.12 229 GLN F C 1
ATOM 15944 O O . GLN F 1 229 ? 154.823 155.764 151.507 1.00 35.12 229 GLN F O 1
ATOM 15950 N N . PRO F 1 230 ? 154.434 154.781 149.523 1.00 32.32 230 PRO F N 1
ATOM 15951 C CA . PRO F 1 230 ? 153.496 155.849 149.135 1.00 32.32 230 PRO F CA 1
ATOM 15952 C C . PRO F 1 230 ? 152.335 156.026 150.099 1.00 32.32 230 PRO F C 1
ATOM 15953 O O . PRO F 1 230 ? 151.945 157.165 150.386 1.00 32.32 230 PRO F O 1
ATOM 15957 N N . LYS F 1 231 ? 151.774 154.933 150.620 1.00 31.90 231 LYS F N 1
ATOM 15958 C CA . LYS F 1 231 ? 150.709 155.053 151.612 1.00 31.90 231 LYS F CA 1
ATOM 15959 C C . LYS F 1 231 ? 151.233 155.685 152.893 1.00 31.90 231 LYS F C 1
ATOM 15960 O O . LYS F 1 231 ? 150.614 156.603 153.450 1.00 31.90 231 LYS F O 1
ATOM 15966 N N . ASP F 1 232 ? 152.384 155.208 153.371 1.00 36.69 232 ASP F N 1
ATOM 15967 C CA . ASP F 1 232 ? 153.019 155.834 154.522 1.00 36.69 232 ASP F CA 1
ATOM 15968 C C . ASP F 1 232 ? 153.450 157.257 154.207 1.00 36.69 232 ASP F C 1
ATOM 15969 O O . ASP F 1 232 ? 153.424 158.114 155.090 1.00 36.69 232 ASP F O 1
ATOM 15974 N N . TYR F 1 233 ? 153.831 157.531 152.958 1.00 32.36 233 TYR F N 1
ATOM 15975 C CA . TYR F 1 233 ? 154.160 158.898 152.562 1.00 32.36 233 TYR F CA 1
ATOM 15976 C C . TYR F 1 233 ? 152.961 159.820 152.745 1.00 32.36 233 TYR F C 1
ATOM 15977 O O . TYR F 1 233 ? 153.073 160.897 153.344 1.00 32.36 233 TYR F O 1
ATOM 15986 N N . ILE F 1 234 ? 151.796 159.401 152.248 1.00 31.30 234 ILE F N 1
ATOM 15987 C CA . ILE F 1 234 ? 150.595 160.227 152.346 1.00 31.30 234 ILE F CA 1
ATOM 15988 C C . ILE F 1 234 ? 150.191 160.411 153.804 1.00 31.30 234 ILE F C 1
ATOM 15989 O O . ILE F 1 234 ? 149.876 161.524 154.248 1.00 31.30 234 ILE F O 1
ATOM 15994 N N . LEU F 1 235 ? 150.191 159.320 154.573 1.00 35.26 235 LEU F N 1
ATOM 15995 C CA . LEU F 1 235 ? 149.766 159.420 155.966 1.00 35.26 235 LEU F CA 1
ATOM 15996 C C . LEU F 1 235 ? 150.744 160.249 156.794 1.00 35.26 235 LEU F C 1
ATOM 15997 O O . LEU F 1 235 ? 150.321 161.010 157.673 1.00 35.26 235 LEU F O 1
ATOM 16002 N N . GLY F 1 236 ? 152.045 160.134 156.521 1.00 37.80 236 GLY F N 1
ATOM 16003 C CA . GLY F 1 236 ? 153.014 160.980 157.189 1.00 37.80 236 GLY F CA 1
ATOM 16004 C C . GLY F 1 236 ? 152.880 162.438 156.815 1.00 37.80 236 GLY F C 1
ATOM 16005 O O . GLY F 1 236 ? 153.088 163.312 157.655 1.00 37.80 236 GLY F O 1
ATOM 16006 N N . MET F 1 237 ? 152.535 162.726 155.558 1.00 34.84 237 MET F N 1
ATOM 16007 C CA . MET F 1 237 ? 152.237 164.105 155.182 1.00 34.84 237 MET F CA 1
ATOM 16008 C C . MET F 1 237 ? 151.053 164.636 155.977 1.00 34.84 237 MET F C 1
ATOM 16009 O O . MET F 1 237 ? 151.085 165.767 156.483 1.00 34.84 237 MET F O 1
ATOM 16014 N N . THR F 1 238 ? 150.006 163.817 156.111 1.00 36.49 238 THR F N 1
ATOM 16015 C CA . THR F 1 238 ? 148.839 164.210 156.897 1.00 36.49 238 THR F CA 1
ATOM 16016 C C . THR F 1 238 ? 149.218 164.489 158.347 1.00 36.49 238 THR F C 1
ATOM 16017 O O . THR F 1 238 ? 148.747 165.463 158.945 1.00 36.49 238 THR F O 1
ATOM 16021 N N . LYS F 1 239 ? 150.072 163.645 158.927 1.00 41.47 239 LYS F N 1
ATOM 16022 C CA . LYS F 1 239 ? 150.480 163.846 160.315 1.00 41.47 239 LYS F CA 1
ATOM 16023 C C . LYS F 1 239 ? 151.432 165.028 160.473 1.00 41.47 239 LYS F C 1
ATOM 16024 O O . LYS F 1 239 ? 151.459 165.659 161.534 1.00 41.47 239 LYS F O 1
ATOM 16030 N N . PHE F 1 240 ? 152.215 165.342 159.441 1.00 44.97 240 PHE F N 1
ATOM 16031 C CA . PHE F 1 240 ? 153.325 166.278 159.568 1.00 44.97 240 PHE F CA 1
ATOM 16032 C C . PHE F 1 240 ? 152.954 167.717 159.238 1.00 44.97 240 PHE F C 1
ATOM 16033 O O . PHE F 1 240 ? 153.428 168.636 159.914 1.00 44.97 240 PHE F O 1
ATOM 16041 N N . ILE F 1 241 ? 152.143 167.942 158.206 1.00 44.21 241 ILE F N 1
ATOM 16042 C CA . ILE F 1 241 ? 151.851 169.302 157.747 1.00 44.21 241 ILE F CA 1
ATOM 16043 C C . ILE F 1 241 ? 151.292 170.189 158.862 1.00 44.21 241 ILE F C 1
ATOM 16044 O O . ILE F 1 241 ? 151.716 171.351 158.969 1.00 44.21 241 ILE F O 1
ATOM 16049 N N . PRO F 1 242 ? 150.358 169.719 159.705 1.00 47.46 242 PRO F N 1
ATOM 16050 C CA . PRO F 1 242 ? 149.869 170.590 160.790 1.00 47.46 242 PRO F CA 1
ATOM 16051 C C . PRO F 1 242 ? 150.964 171.100 161.708 1.00 47.46 242 PRO F C 1
ATOM 16052 O O . PRO F 1 242 ? 150.850 172.213 162.234 1.00 47.46 242 PRO F O 1
ATOM 16056 N N . SER F 1 243 ? 152.018 170.316 161.931 1.00 52.79 243 SER F N 1
ATOM 16057 C CA . SER F 1 243 ? 153.129 170.797 162.743 1.00 52.79 243 SER F CA 1
ATOM 16058 C C . SER F 1 243 ? 153.897 171.905 162.031 1.00 52.79 243 SER F C 1
ATOM 16059 O O . SER F 1 243 ? 154.384 172.843 162.674 1.00 52.79 243 SER F O 1
ATOM 16062 N N . LEU F 1 244 ? 154.013 171.816 160.707 1.00 57.55 244 LEU F N 1
ATOM 16063 C CA . LEU F 1 244 ? 154.872 172.710 159.942 1.00 57.55 244 LEU F CA 1
ATOM 16064 C C . LEU F 1 244 ? 154.148 173.931 159.383 1.00 57.55 244 LEU F C 1
ATOM 16065 O O . LEU F 1 244 ? 154.808 174.803 158.807 1.00 57.55 244 LEU F O 1
ATOM 16070 N N . VAL F 1 245 ? 152.823 174.027 159.534 1.00 62.71 245 VAL F N 1
ATOM 16071 C CA . VAL F 1 245 ? 152.110 175.173 158.964 1.00 62.71 245 VAL F CA 1
ATOM 16072 C C . VAL F 1 245 ? 152.605 176.483 159.571 1.00 62.71 245 VAL F C 1
ATOM 16073 O O . VAL F 1 245 ? 152.825 177.467 158.854 1.00 62.71 245 VAL F O 1
ATOM 16077 N N . HIS F 1 246 ? 152.786 176.525 160.894 1.00 67.54 246 HIS F N 1
ATOM 16078 C CA . HIS F 1 246 ? 153.251 177.758 161.521 1.00 67.54 246 HIS F CA 1
ATOM 16079 C C . HIS F 1 246 ? 154.761 177.925 161.407 1.00 67.54 246 HIS F C 1
ATOM 16080 O O . HIS F 1 246 ? 155.271 179.037 161.579 1.00 67.54 246 HIS F O 1
ATOM 16087 N N . GLY F 1 247 ? 155.486 176.841 161.126 1.00 67.38 247 GLY F N 1
ATOM 16088 C CA . GLY F 1 247 ? 156.929 176.945 160.987 1.00 67.38 247 GLY F CA 1
ATOM 16089 C C . GLY F 1 247 ? 157.354 177.716 159.751 1.00 67.38 247 GLY F C 1
ATOM 16090 O O . GLY F 1 247 ? 158.313 178.492 159.793 1.00 67.38 247 GLY F O 1
ATOM 16091 N N . ASN F 1 248 ? 156.652 177.519 158.641 1.00 65.03 248 ASN F N 1
ATOM 16092 C CA . ASN F 1 248 ? 157.027 178.090 157.356 1.00 65.03 248 ASN F CA 1
ATOM 16093 C C . ASN F 1 248 ? 155.987 179.100 156.890 1.00 65.03 248 ASN F C 1
ATOM 16094 O O . ASN F 1 248 ? 154.934 179.284 157.506 1.00 65.03 248 ASN F O 1
ATOM 16099 N N . ARG F 1 249 ? 156.305 179.763 155.775 1.00 61.04 249 ARG F N 1
ATOM 16100 C CA . ARG F 1 249 ? 155.431 180.756 155.160 1.00 61.04 249 ARG F CA 1
ATOM 16101 C C . ARG F 1 249 ? 154.557 180.167 154.059 1.00 61.04 249 ARG F C 1
ATOM 16102 O O . ARG F 1 249 ? 154.095 180.903 153.177 1.00 61.04 249 ARG F O 1
ATOM 16110 N N . GLU F 1 250 ? 154.314 178.861 154.089 1.00 51.64 250 GLU F N 1
ATOM 16111 C CA . GLU F 1 250 ? 153.522 178.206 153.056 1.00 51.64 250 GLU F CA 1
ATOM 16112 C C . GLU F 1 250 ? 152.238 177.620 153.635 1.00 51.64 250 GLU F C 1
ATOM 16113 O O . GLU F 1 250 ? 152.036 177.621 154.849 1.00 51.64 250 GLU F O 1
ATOM 16119 N N . THR F 1 256 ? 142.240 182.492 158.221 1.00 59.27 256 THR F N 1
ATOM 16120 C CA . THR F 1 256 ? 141.170 181.575 158.593 1.00 59.27 256 THR F CA 1
ATOM 16121 C C . THR F 1 256 ? 141.650 180.131 158.525 1.00 59.27 256 THR F C 1
ATOM 16122 O O . THR F 1 256 ? 142.741 179.805 158.993 1.00 59.27 256 THR F O 1
ATOM 16126 N N . GLU F 1 257 ? 140.822 179.265 157.938 1.00 54.46 257 GLU F N 1
ATOM 16127 C CA . GLU F 1 257 ? 141.184 177.867 157.709 1.00 54.46 257 GLU F CA 1
ATOM 16128 C C . GLU F 1 257 ? 142.060 177.792 156.459 1.00 54.46 257 GLU F C 1
ATOM 16129 O O . GLU F 1 257 ? 141.652 177.335 155.389 1.00 54.46 257 GLU F O 1
ATOM 16135 N N . ALA F 1 258 ? 143.294 178.264 156.611 1.00 55.32 258 ALA F N 1
ATOM 16136 C CA . ALA F 1 258 ? 144.154 178.451 155.454 1.00 55.32 258 ALA F CA 1
ATOM 16137 C C . ALA F 1 258 ? 145.615 178.402 155.870 1.00 55.32 258 ALA F C 1
ATOM 16138 O O . ALA F 1 258 ? 145.959 178.553 157.045 1.00 55.32 258 ALA F O 1
ATOM 16140 N N . VAL F 1 259 ? 146.468 178.179 154.870 1.00 52.80 259 VAL F N 1
ATOM 16141 C CA . VAL F 1 259 ? 147.914 178.313 154.992 1.00 52.80 259 VAL F CA 1
ATOM 16142 C C . VAL F 1 259 ? 148.471 179.264 153.937 1.00 52.80 259 VAL F C 1
ATOM 16143 O O . VAL F 1 259 ? 149.279 180.146 154.244 1.00 52.80 259 VAL F O 1
ATOM 16147 N N . GLU F 1 260 ? 148.053 179.092 152.682 1.00 51.04 260 GLU F N 1
ATOM 16148 C CA . GLU F 1 260 ? 148.412 179.983 151.580 1.00 51.04 260 GLU F CA 1
ATOM 16149 C C . GLU F 1 260 ? 147.146 180.139 150.742 1.00 51.04 260 GLU F C 1
ATOM 16150 O O . GLU F 1 260 ? 146.906 179.350 149.825 1.00 51.04 260 GLU F O 1
ATOM 16156 N N . HIS F 1 261 ? 146.336 181.149 151.065 1.00 49.19 261 HIS F N 1
ATOM 16157 C CA . HIS F 1 261 ? 144.989 181.273 150.523 1.00 49.19 261 HIS F CA 1
ATOM 16158 C C . HIS F 1 261 ? 144.833 182.339 149.447 1.00 49.19 261 HIS F C 1
ATOM 16159 O O . HIS F 1 261 ? 143.727 182.495 148.919 1.00 49.19 261 HIS F O 1
ATOM 16166 N N . GLN F 1 262 ? 145.892 183.072 149.103 1.00 52.87 262 GLN F N 1
ATOM 16167 C CA . GLN F 1 262 ? 145.791 184.137 148.112 1.00 52.87 262 GLN F CA 1
ATOM 16168 C C . GLN F 1 262 ? 146.978 184.127 147.157 1.00 52.87 262 GLN F C 1
ATOM 16169 O O . GLN F 1 262 ? 147.360 185.173 146.625 1.00 52.87 262 GLN F O 1
ATOM 16175 N N . ARG F 1 263 ? 147.575 182.956 146.930 1.00 50.99 263 ARG F N 1
ATOM 16176 C CA . ARG F 1 263 ? 148.751 182.882 146.069 1.00 50.99 263 ARG F CA 1
ATOM 16177 C C . ARG F 1 263 ? 148.402 183.202 144.619 1.00 50.99 263 ARG F C 1
ATOM 16178 O O . ARG F 1 263 ? 149.047 184.048 143.988 1.00 50.99 263 ARG F O 1
ATOM 16186 N N . GLY F 1 264 ? 147.385 182.541 144.073 1.00 46.85 264 GLY F N 1
ATOM 16187 C CA . GLY F 1 264 ? 146.987 182.793 142.702 1.00 46.85 264 GLY F CA 1
ATOM 16188 C C . GLY F 1 264 ? 145.496 182.978 142.519 1.00 46.85 264 GLY F C 1
ATOM 16189 O O . GLY F 1 264 ? 144.719 182.043 142.739 1.00 46.85 264 GLY F O 1
ATOM 16190 N N . GLY F 1 265 ? 145.088 184.169 142.097 1.00 48.83 265 GLY F N 1
ATOM 16191 C CA . GLY F 1 265 ? 143.677 184.431 141.861 1.00 48.83 265 GLY F CA 1
ATOM 16192 C C . GLY F 1 265 ? 142.858 184.219 143.120 1.00 48.83 265 GLY F C 1
ATOM 16193 O O . GLY F 1 265 ? 143.129 184.806 144.174 1.00 48.83 265 GLY F O 1
ATOM 16194 N N . ARG F 1 266 ? 141.839 183.370 143.016 1.00 45.28 266 ARG F N 1
ATOM 16195 C CA . ARG F 1 266 ? 140.982 183.025 144.141 1.00 45.28 266 ARG F CA 1
ATOM 16196 C C . ARG F 1 266 ? 140.812 181.515 144.188 1.00 45.28 266 ARG F C 1
ATOM 16197 O O . ARG F 1 266 ? 140.303 180.915 143.237 1.00 45.28 266 ARG F O 1
ATOM 16205 N N . PHE F 1 267 ? 141.234 180.907 145.293 1.00 39.91 267 PHE F N 1
ATOM 16206 C CA . PHE F 1 267 ? 141.093 179.469 145.470 1.00 39.91 267 PHE F CA 1
ATOM 16207 C C . PHE F 1 267 ? 140.844 179.189 146.943 1.00 39.91 267 PHE F C 1
ATOM 16208 O O . PHE F 1 267 ? 141.133 180.019 147.807 1.00 39.91 267 PHE F O 1
ATOM 16216 N N . THR F 1 268 ? 140.303 178.006 147.218 1.00 36.97 268 THR F N 1
ATOM 16217 C CA . THR F 1 268 ? 139.842 177.638 148.548 1.00 36.97 268 THR F CA 1
ATOM 16218 C C . THR F 1 268 ? 140.754 176.578 149.151 1.00 36.97 268 THR F C 1
ATOM 16219 O O . THR F 1 268 ? 141.222 175.676 148.451 1.00 36.97 268 THR F O 1
ATOM 16223 N N . VAL F 1 269 ? 141.010 176.699 150.452 1.00 39.17 269 VAL F N 1
ATOM 16224 C CA . VAL F 1 269 ? 141.809 175.740 151.206 1.00 39.17 269 VAL F CA 1
ATOM 16225 C C . VAL F 1 269 ? 140.946 175.201 152.339 1.00 39.17 269 VAL F C 1
ATOM 16226 O O . VAL F 1 269 ? 140.313 175.978 153.063 1.00 39.17 269 VAL F O 1
ATOM 16230 N N . ILE F 1 270 ? 140.917 173.877 152.490 1.00 37.82 270 ILE F N 1
ATOM 16231 C CA . ILE F 1 270 ? 140.015 173.240 153.445 1.00 37.82 270 ILE F CA 1
ATOM 16232 C C . ILE F 1 270 ? 140.792 172.816 154.688 1.00 37.82 270 ILE F C 1
ATOM 16233 O O . ILE F 1 270 ? 140.306 172.023 155.502 1.00 37.82 270 ILE F O 1
ATOM 16238 N N . GLY F 1 271 ? 141.995 173.340 154.858 1.00 43.06 271 GLY F N 1
ATOM 16239 C CA . GLY F 1 271 ? 142.759 173.036 156.049 1.00 43.06 271 GLY F CA 1
ATOM 16240 C C . GLY F 1 271 ? 144.228 173.350 155.857 1.00 43.06 271 GLY F C 1
ATOM 16241 O O . GLY F 1 271 ? 144.599 174.319 155.198 1.00 43.06 271 GLY F O 1
ATOM 16242 N N . ALA F 1 272 ? 145.054 172.512 156.476 1.00 40.13 272 ALA F N 1
ATOM 16243 C CA . ALA F 1 272 ? 146.496 172.663 156.363 1.00 40.13 272 ALA F CA 1
ATOM 16244 C C . ALA F 1 272 ? 146.972 172.236 154.981 1.00 40.13 272 ALA F C 1
ATOM 16245 O O . ALA F 1 272 ? 146.457 171.280 154.397 1.00 40.13 272 ALA F O 1
ATOM 16247 N N . SER F 1 273 ? 147.954 172.961 154.457 1.00 39.15 273 SER F N 1
ATOM 16248 C CA . SER F 1 273 ? 148.562 172.642 153.172 1.00 39.15 273 SER F CA 1
ATOM 16249 C C . SER F 1 273 ? 149.932 173.305 153.121 1.00 39.15 273 SER F C 1
ATOM 16250 O O . SER F 1 273 ? 150.361 173.962 154.073 1.00 39.15 273 SER F O 1
ATOM 16253 N N . LEU F 1 274 ? 150.625 173.118 152.001 1.00 38.20 274 LEU F N 1
ATOM 16254 C CA . LEU F 1 274 ? 151.939 173.724 151.786 1.00 38.20 274 LEU F CA 1
ATOM 16255 C C . LEU F 1 274 ? 152.045 174.082 150.309 1.00 38.20 274 LEU F C 1
ATOM 16256 O O . LEU F 1 274 ? 152.279 173.210 149.468 1.00 38.20 274 LEU F O 1
ATOM 16261 N N . ILE F 1 275 ? 151.871 175.363 149.999 1.00 38.07 275 ILE F N 1
ATOM 16262 C CA . ILE F 1 275 ? 151.924 175.865 148.631 1.00 38.07 275 ILE F CA 1
ATOM 16263 C C . ILE F 1 275 ? 153.149 176.759 148.509 1.00 38.07 275 ILE F C 1
ATOM 16264 O O . ILE F 1 275 ? 153.284 177.744 149.245 1.00 38.07 275 ILE F O 1
ATOM 16269 N N . ASP F 1 276 ? 154.041 176.414 147.584 1.00 38.91 276 ASP F N 1
ATOM 16270 C CA . ASP F 1 276 ? 155.256 177.186 147.394 1.00 38.91 276 ASP F CA 1
ATOM 16271 C C . ASP F 1 276 ? 154.917 178.582 146.871 1.00 38.91 276 ASP F C 1
ATOM 16272 O O . ASP F 1 276 ? 153.948 178.755 146.127 1.00 38.91 276 ASP F O 1
ATOM 16277 N N . PRO F 1 277 ? 155.686 179.599 147.266 1.00 39.70 277 PRO F N 1
ATOM 16278 C CA . PRO F 1 277 ? 155.415 180.958 146.764 1.00 39.70 277 PRO F CA 1
ATOM 16279 C C . PRO F 1 277 ? 155.457 181.073 145.251 1.00 39.70 277 PRO F C 1
ATOM 16280 O O . PRO F 1 277 ? 154.730 181.898 144.684 1.00 39.70 277 PRO F O 1
ATOM 16284 N N . SER F 1 278 ? 156.286 180.280 144.576 1.00 34.86 278 SER F N 1
ATOM 16285 C CA . SER F 1 278 ? 156.409 180.360 143.127 1.00 34.86 278 SER F CA 1
ATOM 16286 C C . SER F 1 278 ? 155.342 179.563 142.388 1.00 34.86 278 SER F C 1
ATOM 16287 O O . SER F 1 278 ? 155.225 179.705 141.166 1.00 34.86 278 SER F O 1
ATOM 16290 N N . ALA F 1 279 ? 154.569 178.738 143.087 1.00 32.92 279 ALA F N 1
ATOM 16291 C CA . ALA F 1 279 ? 153.507 177.972 142.451 1.00 32.92 279 ALA F CA 1
ATOM 16292 C C . ALA F 1 279 ? 152.347 178.883 142.076 1.00 32.92 279 ALA F C 1
ATOM 16293 O O . ALA F 1 279 ? 152.018 179.824 142.802 1.00 32.92 279 ALA F O 1
ATOM 16295 N N . LYS F 1 280 ? 151.731 178.601 140.931 1.00 31.66 280 LYS F N 1
ATOM 16296 C CA . LYS F 1 280 ? 150.576 179.352 140.456 1.00 31.66 280 LYS F CA 1
ATOM 16297 C C . LYS F 1 280 ? 149.328 178.492 140.601 1.00 31.66 280 LYS F C 1
ATOM 16298 O O . LYS F 1 280 ? 149.292 177.356 140.117 1.00 31.66 280 LYS F O 1
ATOM 16304 N N . ILE F 1 281 ? 148.313 179.033 141.268 1.00 34.32 281 ILE F N 1
ATOM 16305 C CA . ILE F 1 281 ? 147.056 178.334 141.496 1.00 34.32 281 ILE F CA 1
ATOM 16306 C C . ILE F 1 281 ? 145.952 179.061 140.742 1.00 34.32 281 ILE F C 1
ATOM 16307 O O . ILE F 1 281 ? 145.846 180.291 140.786 1.00 34.32 281 ILE F O 1
ATOM 16312 N N . GLY F 1 282 ? 145.123 178.287 140.045 1.00 34.61 282 GLY F N 1
ATOM 16313 C CA . GLY F 1 282 ? 144.074 178.835 139.212 1.00 34.61 282 GLY F CA 1
ATOM 16314 C C . GLY F 1 282 ? 142.904 179.364 140.018 1.00 34.61 282 GLY F C 1
ATOM 16315 O O . GLY F 1 282 ? 142.856 179.271 141.246 1.00 34.61 282 GLY F O 1
ATOM 16316 N N . ASP F 1 283 ? 141.939 179.929 139.298 1.00 36.56 283 ASP F N 1
ATOM 16317 C CA . ASP F 1 283 ? 140.774 180.550 139.911 1.00 36.56 283 ASP F CA 1
ATOM 16318 C C . ASP F 1 283 ? 139.751 179.489 140.292 1.00 36.56 283 ASP F C 1
ATOM 16319 O O . ASP F 1 283 ? 139.306 178.712 139.442 1.00 36.56 283 ASP F O 1
ATOM 16324 N N . GLY F 1 284 ? 139.364 179.477 141.563 1.00 31.72 284 GLY F N 1
ATOM 16325 C CA . GLY F 1 284 ? 138.361 178.533 142.026 1.00 31.72 284 GLY F CA 1
ATOM 16326 C C . GLY F 1 284 ? 138.885 177.135 142.268 1.00 31.72 284 GLY F C 1
ATOM 16327 O O . GLY F 1 284 ? 138.101 176.179 142.303 1.00 31.72 284 GLY F O 1
ATOM 16328 N N . ALA F 1 285 ? 140.193 176.993 142.449 1.00 28.32 285 ALA F N 1
ATOM 16329 C CA . ALA F 1 285 ? 140.790 175.718 142.811 1.00 28.32 285 ALA F CA 1
ATOM 16330 C C . ALA F 1 285 ? 140.534 175.438 144.285 1.00 28.32 285 ALA F C 1
ATOM 16331 O O . ALA F 1 285 ? 140.256 176.348 145.068 1.00 28.32 285 ALA F O 1
ATOM 16333 N N . VAL F 1 286 ? 140.615 174.164 144.658 1.00 26.86 286 VAL F N 1
ATOM 16334 C CA . VAL F 1 286 ? 140.354 173.726 146.028 1.00 26.86 286 VAL F CA 1
ATOM 16335 C C . VAL F 1 286 ? 141.570 172.921 146.479 1.00 26.86 286 VAL F C 1
ATOM 16336 O O . VAL F 1 286 ? 141.665 171.715 146.228 1.00 26.86 286 VAL F O 1
ATOM 16340 N N . ILE F 1 287 ? 142.508 173.584 147.152 1.00 28.65 287 ILE F N 1
ATOM 16341 C CA . ILE F 1 287 ? 143.692 172.927 147.701 1.00 28.65 287 ILE F CA 1
ATOM 16342 C C . ILE F 1 287 ? 143.282 172.325 149.042 1.00 28.65 287 ILE F C 1
ATOM 16343 O O . ILE F 1 287 ? 143.187 173.029 150.047 1.00 28.65 287 ILE F O 1
ATOM 16348 N N . GLY F 1 288 ? 143.052 171.017 149.064 1.00 28.67 288 GLY F N 1
ATOM 16349 C CA . GLY F 1 288 ? 142.446 170.369 150.201 1.00 28.67 288 GLY F CA 1
ATOM 16350 C C . GLY F 1 288 ? 143.363 170.238 151.396 1.00 28.67 288 GLY F C 1
ATOM 16351 O O . GLY F 1 288 ? 144.458 170.807 151.441 1.00 28.67 288 GLY F O 1
ATOM 16352 N N . PRO F 1 289 ? 142.922 169.478 152.398 1.00 30.31 289 PRO F N 1
ATOM 16353 C CA . PRO F 1 289 ? 143.696 169.358 153.640 1.00 30.31 289 PRO F CA 1
ATOM 16354 C C . PRO F 1 289 ? 144.920 168.476 153.439 1.00 30.31 289 PRO F C 1
ATOM 16355 O O . PRO F 1 289 ? 144.838 167.405 152.835 1.00 30.31 289 PRO F O 1
ATOM 16359 N N . TYR F 1 290 ? 146.058 168.935 153.960 1.00 32.48 290 TYR F N 1
ATOM 16360 C CA . TYR F 1 290 ? 147.320 168.199 153.904 1.00 32.48 290 TYR F CA 1
ATOM 16361 C C . TYR F 1 290 ? 147.720 167.907 152.456 1.00 32.48 290 TYR F C 1
ATOM 16362 O O . TYR F 1 290 ? 147.848 166.758 152.034 1.00 32.48 290 TYR F O 1
ATOM 16371 N N . ALA F 1 291 ? 147.914 168.981 151.696 1.00 32.36 291 ALA F N 1
ATOM 16372 C CA . ALA F 1 291 ? 148.354 168.898 150.312 1.00 32.36 291 ALA F CA 1
ATOM 16373 C C . ALA F 1 291 ? 149.605 169.741 150.132 1.00 32.36 291 ALA F C 1
ATOM 16374 O O . ALA F 1 291 ? 149.725 170.820 150.720 1.00 32.36 291 ALA F O 1
ATOM 16376 N N . SER F 1 292 ? 150.534 169.247 149.320 1.00 31.74 292 SER F N 1
ATOM 16377 C CA . SER F 1 292 ? 151.804 169.917 149.074 1.00 31.74 292 SER F CA 1
ATOM 16378 C C . SER F 1 292 ? 151.920 170.265 147.598 1.00 31.74 292 SER F C 1
ATOM 16379 O O . SER F 1 292 ? 151.743 169.398 146.737 1.00 31.74 292 SER F O 1
ATOM 16382 N N . ILE F 1 293 ? 152.219 171.529 147.313 1.00 29.08 293 ILE F N 1
ATOM 16383 C CA . ILE F 1 293 ? 152.410 172.018 145.952 1.00 29.08 293 ILE F CA 1
ATOM 16384 C C . ILE F 1 293 ? 153.850 172.495 145.831 1.00 29.08 293 ILE F C 1
ATOM 16385 O O . ILE F 1 293 ? 154.290 173.357 146.601 1.00 29.08 293 ILE F O 1
ATOM 16390 N N . GLY F 1 294 ? 154.580 171.941 144.866 1.00 28.55 294 GLY F N 1
ATOM 16391 C CA . GLY F 1 294 ? 155.984 172.249 144.706 1.00 28.55 294 GLY F CA 1
ATOM 16392 C C . GLY F 1 294 ? 156.223 173.595 144.053 1.00 28.55 294 GLY F C 1
ATOM 16393 O O . GLY F 1 294 ? 155.303 174.317 143.670 1.00 28.55 294 GLY F O 1
ATOM 16394 N N . ALA F 1 295 ? 157.502 173.935 143.931 1.00 27.42 295 ALA F N 1
ATOM 16395 C CA . ALA F 1 295 ? 157.890 175.203 143.334 1.00 27.42 295 ALA F CA 1
ATOM 16396 C C . ALA F 1 295 ? 157.677 175.184 141.825 1.00 27.42 295 ALA F C 1
ATOM 16397 O O . ALA F 1 295 ? 157.832 174.153 141.166 1.00 27.42 295 ALA F O 1
ATOM 16399 N N . ASN F 1 296 ? 157.293 176.343 141.286 1.00 26.82 296 ASN F N 1
ATOM 16400 C CA . ASN F 1 296 ? 157.090 176.547 139.854 1.00 26.82 296 ASN F CA 1
ATOM 16401 C C . ASN F 1 296 ? 155.965 175.680 139.301 1.00 26.82 296 ASN F C 1
ATOM 16402 O O . ASN F 1 296 ? 155.750 175.637 138.086 1.00 26.82 296 ASN F O 1
ATOM 16407 N N . CYS F 1 297 ? 155.244 174.988 140.177 1.00 26.23 297 CYS F N 1
ATOM 16408 C CA . CYS F 1 297 ? 154.107 174.188 139.751 1.00 26.23 297 CYS F CA 1
ATOM 16409 C C . CYS F 1 297 ? 152.961 175.081 139.293 1.00 26.23 297 CYS F C 1
ATOM 16410 O O . CYS F 1 297 ? 152.783 176.201 139.779 1.00 26.23 297 CYS F O 1
ATOM 16413 N N . VAL F 1 298 ? 152.179 174.574 138.345 1.00 25.38 298 VAL F N 1
ATOM 16414 C CA . VAL F 1 298 ? 151.016 175.275 137.815 1.00 25.38 298 VAL F CA 1
ATOM 16415 C C . VAL F 1 298 ? 149.788 174.413 138.062 1.00 25.38 298 VAL F C 1
ATOM 16416 O O . VAL F 1 298 ? 149.774 173.228 137.712 1.00 25.38 298 VAL F O 1
ATOM 16420 N N . ILE F 1 299 ? 148.763 175.008 138.665 1.00 26.53 299 ILE F N 1
ATOM 16421 C CA . ILE F 1 299 ? 147.517 174.324 138.984 1.00 26.53 299 ILE F CA 1
ATOM 16422 C C . ILE F 1 299 ? 146.392 174.992 138.208 1.00 26.53 299 ILE F C 1
ATOM 16423 O O . ILE F 1 299 ? 146.280 176.223 138.196 1.00 26.53 299 ILE F O 1
ATOM 16428 N N . GLY F 1 300 ? 145.565 174.180 137.557 1.00 26.13 300 GLY F N 1
ATOM 16429 C CA . GLY F 1 300 ? 144.498 174.689 136.722 1.00 26.13 300 GLY F CA 1
ATOM 16430 C C . GLY F 1 300 ? 143.424 175.414 137.513 1.00 26.13 300 GLY F C 1
ATOM 16431 O O . GLY F 1 300 ? 143.556 175.708 138.701 1.00 26.13 300 GLY F O 1
ATOM 16432 N N . GLU F 1 301 ? 142.319 175.697 136.822 1.00 30.05 301 GLU F N 1
ATOM 16433 C CA . GLU F 1 301 ? 141.289 176.554 137.400 1.00 30.05 301 GLU F CA 1
ATOM 16434 C C . GLU F 1 301 ? 140.559 175.870 138.548 1.00 30.05 301 GLU F C 1
ATOM 16435 O O . GLU F 1 301 ? 140.613 176.341 139.689 1.00 30.05 301 GLU F O 1
ATOM 16441 N N . SER F 1 302 ? 139.881 174.758 138.279 1.00 23.92 302 SER F N 1
ATOM 16442 C CA . SER F 1 302 ? 138.987 174.139 139.254 1.00 23.92 302 SER F CA 1
ATOM 16443 C C . SER F 1 302 ? 139.521 172.784 139.692 1.00 23.92 302 SER F C 1
ATOM 16444 O O . SER F 1 302 ? 138.786 171.800 139.796 1.00 23.92 302 SER F O 1
ATOM 16447 N N . CYS F 1 303 ? 140.821 172.720 139.962 1.00 22.81 303 CYS F N 1
ATOM 16448 C CA . CYS F 1 303 ? 141.429 171.489 140.434 1.00 22.81 303 CYS F CA 1
ATOM 16449 C C . CYS F 1 303 ? 141.040 171.211 141.881 1.00 22.81 303 CYS F C 1
ATOM 16450 O O . CYS F 1 303 ? 140.576 172.090 142.611 1.00 22.81 303 CYS F O 1
ATOM 16453 N N . ARG F 1 304 ? 141.240 169.962 142.291 1.00 22.07 304 ARG F N 1
ATOM 16454 C CA . ARG F 1 304 ? 140.976 169.518 143.655 1.00 22.07 304 ARG F CA 1
ATOM 16455 C C . ARG F 1 304 ? 142.168 168.701 144.128 1.00 22.07 304 ARG F C 1
ATOM 16456 O O . ARG F 1 304 ? 142.306 167.531 143.759 1.00 22.07 304 ARG F O 1
ATOM 16464 N N . ILE F 1 305 ? 143.023 169.313 144.939 1.00 22.70 305 ILE F N 1
ATOM 16465 C CA . ILE F 1 305 ? 144.202 168.646 145.485 1.00 22.70 305 ILE F CA 1
ATOM 16466 C C . ILE F 1 305 ? 143.809 168.215 146.894 1.00 22.70 305 ILE F C 1
ATOM 16467 O O . ILE F 1 305 ? 144.001 168.942 147.867 1.00 22.70 305 ILE F O 1
ATOM 16472 N N . ASP F 1 306 ? 143.259 167.007 147.006 1.00 24.41 306 ASP F N 1
ATOM 16473 C CA . ASP F 1 306 ? 142.653 166.562 148.256 1.00 24.41 306 ASP F CA 1
ATOM 16474 C C . ASP F 1 306 ? 143.715 166.215 149.291 1.00 24.41 306 ASP F C 1
ATOM 16475 O O . ASP F 1 306 ? 143.784 166.844 150.350 1.00 24.41 306 ASP F O 1
ATOM 16480 N N . ASN F 1 307 ? 144.545 165.218 148.994 1.00 24.51 307 ASN F N 1
ATOM 16481 C CA . ASN F 1 307 ? 145.625 164.812 149.884 1.00 24.51 307 ASN F CA 1
ATOM 16482 C C . ASN F 1 307 ? 146.880 164.501 149.081 1.00 24.51 307 ASN F C 1
ATOM 16483 O O . ASN F 1 307 ? 147.678 163.641 149.468 1.00 24.51 307 ASN F O 1
ATOM 16488 N N . ALA F 1 308 ? 147.063 165.187 147.962 1.00 23.51 308 ALA F N 1
ATOM 16489 C CA . ALA F 1 308 ? 148.112 164.862 147.015 1.00 23.51 308 ALA F CA 1
ATOM 16490 C C . ALA F 1 308 ? 149.349 165.720 147.241 1.00 23.51 308 ALA F C 1
ATOM 16491 O O . ALA F 1 308 ? 149.293 166.798 147.836 1.00 23.51 308 ALA F O 1
ATOM 16493 N N . ALA F 1 309 ? 150.478 165.219 146.751 1.00 22.97 309 ALA F N 1
ATOM 16494 C CA . ALA F 1 309 ? 151.731 165.957 146.729 1.00 22.97 309 ALA F CA 1
ATOM 16495 C C . ALA F 1 309 ? 152.099 166.235 145.281 1.00 22.97 309 ALA F C 1
ATOM 16496 O O . ALA F 1 309 ? 152.198 165.306 144.474 1.00 22.97 309 ALA F O 1
ATOM 16498 N N . ILE F 1 310 ? 152.296 167.508 144.955 1.00 23.67 310 ILE F N 1
ATOM 16499 C CA . ILE F 1 310 ? 152.671 167.933 143.613 1.00 23.67 310 ILE F CA 1
ATOM 16500 C C . ILE F 1 310 ? 154.113 168.413 143.677 1.00 23.67 310 ILE F C 1
ATOM 16501 O O . ILE F 1 310 ? 154.424 169.372 144.394 1.00 23.67 310 ILE F O 1
ATOM 16506 N N . LEU F 1 311 ? 154.993 167.750 142.933 1.00 20.99 311 LEU F N 1
ATOM 16507 C CA . LEU F 1 311 ? 156.432 167.942 143.056 1.00 20.99 311 LEU F CA 1
ATOM 16508 C C . LEU F 1 311 ? 156.959 168.772 141.893 1.00 20.99 311 LEU F C 1
ATOM 16509 O O . LEU F 1 311 ? 156.657 168.483 140.731 1.00 20.99 311 LEU F O 1
ATOM 16514 N N . GLU F 1 312 ? 157.749 169.798 142.219 1.00 23.53 312 GLU F N 1
ATOM 16515 C CA . GLU F 1 312 ? 158.479 170.619 141.256 1.00 23.53 312 GLU F CA 1
ATOM 16516 C C . GLU F 1 312 ? 157.632 171.091 140.080 1.00 23.53 312 GLU F C 1
ATOM 16517 O O . GLU F 1 312 ? 156.450 171.409 140.243 1.00 23.53 312 GLU F O 1
ATOM 16523 N N . ASN F 1 313 ? 158.233 171.134 138.889 1.00 21.73 313 ASN F N 1
ATOM 16524 C CA . ASN F 1 313 ? 157.620 171.757 137.715 1.00 21.73 313 ASN F CA 1
ATOM 16525 C C . ASN F 1 313 ? 156.546 170.854 137.103 1.00 21.73 313 ASN F C 1
ATOM 16526 O O . ASN F 1 313 ? 156.636 170.409 135.959 1.00 21.73 313 ASN F O 1
ATOM 16531 N N . SER F 1 314 ? 155.511 170.591 137.890 1.00 20.79 314 SER F N 1
ATOM 16532 C CA . SER F 1 314 ? 154.380 169.789 137.448 1.00 20.79 314 SER F CA 1
ATOM 16533 C C . SER F 1 314 ? 153.220 170.700 137.070 1.00 20.79 314 SER F C 1
ATOM 16534 O O . SER F 1 314 ? 152.969 171.709 137.734 1.00 20.79 314 SER F O 1
ATOM 16537 N N . LYS F 1 315 ? 152.519 170.345 135.997 1.00 23.11 315 LYS F N 1
ATOM 16538 C CA . LYS F 1 315 ? 151.387 171.117 135.505 1.00 23.11 315 LYS F CA 1
ATOM 16539 C C . LYS F 1 315 ? 150.131 170.263 135.565 1.00 23.11 315 LYS F C 1
ATOM 16540 O O . LYS F 1 315 ? 150.131 169.118 135.103 1.00 23.11 315 LYS F O 1
ATOM 16546 N N . VAL F 1 316 ? 149.066 170.822 136.133 1.00 22.62 316 VAL F N 1
ATOM 16547 C CA . VAL F 1 316 ? 147.796 170.130 136.311 1.00 22.62 316 VAL F CA 1
ATOM 16548 C C . VAL F 1 316 ? 146.707 170.948 135.630 1.00 22.62 316 VAL F C 1
ATOM 16549 O O . VAL F 1 316 ? 146.582 172.152 135.880 1.00 22.62 316 VAL F O 1
ATOM 16553 N N . GLY F 1 317 ? 145.922 170.294 134.770 1.00 21.80 317 GLY F N 1
ATOM 16554 C CA . GLY F 1 317 ? 144.913 170.990 134.000 1.00 21.80 317 GLY F CA 1
ATOM 16555 C C . GLY F 1 317 ? 143.643 171.267 134.784 1.00 21.80 317 GLY F C 1
ATOM 16556 O O . GLY F 1 317 ? 143.435 170.770 135.888 1.00 21.80 317 GLY F O 1
ATOM 16557 N N . LYS F 1 318 ? 142.773 172.072 134.175 1.00 20.78 318 LYS F N 1
ATOM 16558 C CA . LYS F 1 318 ? 141.560 172.524 134.846 1.00 20.78 318 LYS F CA 1
ATOM 16559 C C . LYS F 1 318 ? 140.574 171.376 135.030 1.00 20.78 318 LYS F C 1
ATOM 16560 O O . LYS F 1 318 ? 140.270 170.645 134.085 1.00 20.78 318 LYS F O 1
ATOM 16566 N N . GLY F 1 319 ? 140.057 171.236 136.250 1.00 18.82 319 GLY F N 1
ATOM 16567 C CA . GLY F 1 319 ? 139.100 170.202 136.571 1.00 18.82 319 GLY F CA 1
ATOM 16568 C C . GLY F 1 319 ? 139.690 168.904 137.079 1.00 18.82 319 GLY F C 1
ATOM 16569 O O . GLY F 1 319 ? 138.929 168.008 137.464 1.00 18.82 319 GLY F O 1
ATOM 16570 N N . THR F 1 320 ? 141.012 168.772 137.094 1.00 19.50 320 THR F N 1
ATOM 16571 C CA . THR F 1 320 ? 141.646 167.549 137.563 1.00 19.50 320 THR F CA 1
ATOM 16572 C C . THR F 1 320 ? 141.459 167.388 139.068 1.00 19.50 320 THR F C 1
ATOM 16573 O O . THR F 1 320 ? 141.444 168.363 139.822 1.00 19.50 320 THR F O 1
ATOM 16577 N N . MET F 1 321 ? 141.313 166.139 139.505 1.00 18.94 321 MET F N 1
ATOM 16578 C CA . MET F 1 321 ? 141.215 165.810 140.924 1.00 18.94 321 MET F CA 1
ATOM 16579 C C . MET F 1 321 ? 142.230 164.723 141.241 1.00 18.94 321 MET F C 1
ATOM 16580 O O . MET F 1 321 ? 142.040 163.564 140.862 1.00 18.94 321 MET F O 1
ATOM 16585 N N . VAL F 1 322 ? 143.299 165.091 141.939 1.00 19.38 322 VAL F N 1
ATOM 16586 C CA . VAL F 1 322 ? 144.297 164.141 142.414 1.00 19.38 322 VAL F CA 1
ATOM 16587 C C . VAL F 1 322 ? 144.190 164.075 143.933 1.00 19.38 322 VAL F C 1
ATOM 16588 O O . VAL F 1 322 ? 144.316 165.095 144.621 1.00 19.38 322 VAL F O 1
ATOM 16592 N N . SER F 1 323 ? 143.918 162.880 144.454 1.00 19.95 323 SER F N 1
ATOM 16593 C CA . SER F 1 323 ? 143.646 162.689 145.872 1.00 19.95 323 SER F CA 1
ATOM 16594 C C . SER F 1 323 ? 144.489 161.543 146.410 1.00 19.95 323 SER F C 1
ATOM 16595 O O . SER F 1 323 ? 144.495 160.451 145.833 1.00 19.95 323 SER F O 1
ATOM 16598 N N . ARG F 1 324 ? 145.193 161.798 147.514 1.00 21.84 324 ARG F N 1
ATOM 16599 C CA . ARG F 1 324 ? 145.998 160.784 148.197 1.00 21.84 324 ARG F CA 1
ATOM 16600 C C . ARG F 1 324 ? 147.030 160.165 147.259 1.00 21.84 324 ARG F C 1
ATOM 16601 O O . ARG F 1 324 ? 147.428 159.009 147.413 1.00 21.84 324 ARG F O 1
ATOM 16609 N N . SER F 1 325 ? 147.485 160.949 146.288 1.00 19.43 325 SER F N 1
ATOM 16610 C CA . SER F 1 325 ? 148.380 160.463 145.252 1.00 19.43 325 SER F CA 1
ATOM 16611 C C . SER F 1 325 ? 149.589 161.379 145.137 1.00 19.43 325 SER F C 1
ATOM 16612 O O . SER F 1 325 ? 149.548 162.548 145.520 1.00 19.43 325 SER F O 1
ATOM 16615 N N . ILE F 1 326 ? 150.677 160.830 144.607 1.00 19.20 326 ILE F N 1
ATOM 16616 C CA . ILE F 1 326 ? 151.916 161.567 144.401 1.00 19.20 326 ILE F CA 1
ATOM 16617 C C . ILE F 1 326 ? 152.174 161.671 142.907 1.00 19.20 326 ILE F C 1
ATOM 16618 O O . ILE F 1 326 ? 152.015 160.691 142.171 1.00 19.20 326 ILE F O 1
ATOM 16623 N N . VAL F 1 327 ? 152.566 162.859 142.458 1.00 18.33 327 VAL F N 1
ATOM 16624 C CA . VAL F 1 327 ? 152.949 163.088 141.072 1.00 18.33 327 VAL F CA 1
ATOM 16625 C C . VAL F 1 327 ? 154.413 163.504 141.044 1.00 18.33 327 VAL F C 1
ATOM 16626 O O . VAL F 1 327 ? 154.906 164.145 141.978 1.00 18.33 327 VAL F O 1
ATOM 16630 N N . GLY F 1 328 ? 155.111 163.113 139.982 1.00 18.57 328 GLY F N 1
ATOM 16631 C CA . GLY F 1 328 ? 156.538 163.316 139.885 1.00 18.57 328 GLY F CA 1
ATOM 16632 C C . GLY F 1 328 ? 156.941 164.767 139.718 1.00 18.57 328 GLY F C 1
ATOM 16633 O O . GLY F 1 328 ? 156.177 165.701 139.956 1.00 18.57 328 GLY F O 1
ATOM 16634 N N . TRP F 1 329 ? 158.191 164.945 139.290 1.00 18.87 329 TRP F N 1
ATOM 16635 C CA . TRP F 1 329 ? 158.798 166.271 139.295 1.00 18.87 329 TRP F CA 1
ATOM 16636 C C . TRP F 1 329 ? 158.338 167.108 138.108 1.00 18.87 329 TRP F C 1
ATOM 16637 O O . TRP F 1 329 ? 158.031 168.296 138.257 1.00 18.87 329 TRP F O 1
ATOM 16648 N N . ASN F 1 330 ? 158.290 166.515 136.920 1.00 17.81 330 ASN F N 1
ATOM 16649 C CA . ASN F 1 330 ? 158.039 167.257 135.692 1.00 17.81 330 ASN F CA 1
ATOM 16650 C C . ASN F 1 330 ? 156.862 166.682 134.914 1.00 17.81 330 ASN F C 1
ATOM 16651 O O . ASN F 1 330 ? 156.928 166.511 133.697 1.00 17.81 330 ASN F O 1
ATOM 16656 N N . ASN F 1 331 ? 155.766 166.380 135.603 1.00 17.41 331 ASN F N 1
ATOM 16657 C CA . ASN F 1 331 ? 154.607 165.830 134.922 1.00 17.41 331 ASN F CA 1
ATOM 16658 C C . ASN F 1 331 ? 153.846 166.919 134.169 1.00 17.41 331 ASN F C 1
ATOM 16659 O O . ASN F 1 331 ? 154.036 168.119 134.381 1.00 17.41 331 ASN F O 1
ATOM 16664 N N . ARG F 1 332 ? 152.972 166.472 133.267 1.00 17.93 332 ARG F N 1
ATOM 16665 C CA . ARG F 1 332 ? 152.007 167.335 132.582 1.00 17.93 332 ARG F CA 1
ATOM 16666 C C . ARG F 1 332 ? 150.669 166.602 132.628 1.00 17.93 332 ARG F C 1
ATOM 16667 O O . ARG F 1 332 ? 150.332 165.843 131.715 1.00 17.93 332 ARG F O 1
ATOM 16675 N N . ILE F 1 333 ? 149.914 166.831 133.694 1.00 18.18 333 ILE F N 1
ATOM 16676 C CA . ILE F 1 333 ? 148.641 166.149 133.895 1.00 18.18 333 ILE F CA 1
ATOM 16677 C C . ILE F 1 333 ? 147.585 166.785 133.004 1.00 18.18 333 ILE F C 1
ATOM 16678 O O . ILE F 1 333 ? 147.603 167.996 132.756 1.00 18.18 333 ILE F O 1
ATOM 16683 N N . GLY F 1 334 ? 146.663 165.965 132.511 1.00 18.70 334 GLY F N 1
ATOM 16684 C CA . GLY F 1 334 ? 145.600 166.446 131.659 1.00 18.70 334 GLY F CA 1
ATOM 16685 C C . GLY F 1 334 ? 144.642 167.361 132.397 1.00 18.70 334 GLY F C 1
ATOM 16686 O O . GLY F 1 334 ? 144.852 167.763 133.542 1.00 18.70 334 GLY F O 1
ATOM 16687 N N . SER F 1 335 ? 143.552 167.693 131.711 1.00 19.37 335 SER F N 1
ATOM 16688 C CA . SER F 1 335 ? 142.594 168.646 132.252 1.00 19.37 335 SER F CA 1
ATOM 16689 C C . SER F 1 335 ? 141.634 167.991 133.237 1.00 19.37 335 SER F C 1
ATOM 16690 O O . SER F 1 335 ? 141.595 168.369 134.411 1.00 19.37 335 SER F O 1
ATOM 16693 N N . TRP F 1 336 ? 140.882 166.994 132.789 1.00 18.35 336 TRP F N 1
ATOM 16694 C CA . TRP F 1 336 ? 139.767 166.452 133.569 1.00 18.35 336 TRP F CA 1
ATOM 16695 C C . TRP F 1 336 ? 140.073 165.061 134.111 1.00 18.35 336 TRP F C 1
ATOM 16696 O O . TRP F 1 336 ? 139.243 164.162 134.044 1.00 18.35 336 TRP F O 1
ATOM 16707 N N . CYS F 1 337 ? 141.280 164.855 134.625 1.00 17.88 337 CYS F N 1
ATOM 16708 C CA . CYS F 1 337 ? 141.687 163.554 135.132 1.00 17.88 337 CYS F CA 1
ATOM 16709 C C . CYS F 1 337 ? 141.318 163.379 136.605 1.00 17.88 337 CYS F C 1
ATOM 16710 O O . CYS F 1 337 ? 141.139 164.345 137.349 1.00 17.88 337 CYS F O 1
ATOM 16713 N N . HIS F 1 338 ? 141.201 162.115 137.015 1.00 17.59 338 HIS F N 1
ATOM 16714 C CA . HIS F 1 338 ? 141.182 161.719 138.421 1.00 17.59 338 HIS F CA 1
ATOM 16715 C C . HIS F 1 338 ? 142.325 160.762 138.703 1.00 17.59 338 HIS F C 1
ATOM 16716 O O . HIS F 1 338 ? 142.316 159.624 138.227 1.00 17.59 338 HIS F O 1
ATOM 16723 N N . ILE F 1 339 ? 143.286 161.218 139.500 1.00 18.35 339 ILE F N 1
ATOM 16724 C CA . ILE F 1 339 ? 144.354 160.367 140.003 1.00 18.35 339 ILE F CA 1
ATOM 16725 C C . ILE F 1 339 ? 144.034 160.043 141.455 1.00 18.35 339 ILE F C 1
ATOM 16726 O O . ILE F 1 339 ? 144.420 160.780 142.368 1.00 18.35 339 ILE F O 1
ATOM 16731 N N . LYS F 1 340 ? 143.330 158.938 141.678 1.00 19.66 340 LYS F N 1
ATOM 16732 C CA . LYS F 1 340 ? 142.769 158.622 142.981 1.00 19.66 340 LYS F CA 1
ATOM 16733 C C . LYS F 1 340 ? 143.588 157.540 143.678 1.00 19.66 340 LYS F C 1
ATOM 16734 O O . LYS F 1 340 ? 144.613 157.075 143.177 1.00 19.66 340 LYS F O 1
ATOM 16740 N N . ASP F 1 341 ? 143.105 157.134 144.855 1.00 22.05 341 ASP F N 1
ATOM 16741 C CA . ASP F 1 341 ? 143.756 156.142 145.704 1.00 22.05 341 ASP F CA 1
ATOM 16742 C C . ASP F 1 341 ? 145.221 156.485 145.930 1.00 22.05 341 ASP F C 1
ATOM 16743 O O . ASP F 1 341 ? 145.600 157.659 145.907 1.00 22.05 341 ASP F O 1
ATOM 16748 N N . ILE F 1 342 ? 146.049 155.470 146.145 1.00 22.74 342 ILE F N 1
ATOM 16749 C CA . ILE F 1 342 ? 147.481 155.650 146.339 1.00 22.74 342 ILE F CA 1
ATOM 16750 C C . ILE F 1 342 ? 148.152 155.428 144.990 1.00 22.74 342 ILE F C 1
ATOM 16751 O O . ILE F 1 342 ? 148.545 154.305 144.654 1.00 22.74 342 ILE F O 1
ATOM 16756 N N . SER F 1 343 ? 148.277 156.499 144.211 1.00 19.75 343 SER F N 1
ATOM 16757 C CA . SER F 1 343 ? 148.849 156.437 142.874 1.00 19.75 343 SER F CA 1
ATOM 16758 C C . SER F 1 343 ? 150.107 157.287 142.839 1.00 19.75 343 SER F C 1
ATOM 16759 O O . SER F 1 343 ? 150.107 158.417 143.335 1.00 19.75 343 SER F O 1
ATOM 16762 N N . VAL F 1 344 ? 151.175 156.745 142.263 1.00 17.66 344 VAL F N 1
ATOM 16763 C CA . VAL F 1 344 ? 152.463 157.423 142.192 1.00 17.66 344 VAL F CA 1
ATOM 16764 C C . VAL F 1 344 ? 152.840 157.581 140.727 1.00 17.66 344 VAL F C 1
ATOM 16765 O O . VAL F 1 344 ? 152.773 156.617 139.957 1.00 17.66 344 VAL F O 1
ATOM 16769 N N . LEU F 1 345 ? 153.230 158.791 140.343 1.00 16.83 345 LEU F N 1
ATOM 16770 C CA . LEU F 1 345 ? 153.633 159.089 138.977 1.00 16.83 345 LEU F CA 1
ATOM 16771 C C . LEU F 1 345 ? 155.130 159.363 138.928 1.00 16.83 345 LEU F C 1
ATOM 16772 O O . LEU F 1 345 ? 155.702 159.916 139.871 1.00 16.83 345 LEU F O 1
ATOM 16777 N N . GLY F 1 346 ? 155.758 158.974 137.824 1.00 16.96 346 GLY F N 1
ATOM 16778 C CA . GLY F 1 346 ? 157.191 159.090 137.671 1.00 16.96 346 GLY F CA 1
ATOM 16779 C C . GLY F 1 346 ? 157.636 160.496 137.325 1.00 16.96 346 GLY F C 1
ATOM 16780 O O . GLY F 1 346 ? 156.874 161.462 137.407 1.00 16.96 346 GLY F O 1
ATOM 16781 N N . ASP F 1 347 ? 158.901 160.600 136.913 1.00 18.13 347 ASP F N 1
ATOM 16782 C CA . ASP F 1 347 ? 159.537 161.904 136.758 1.00 18.13 347 ASP F CA 1
ATOM 16783 C C . ASP F 1 347 ? 158.888 162.736 135.658 1.00 18.13 347 ASP F C 1
ATOM 16784 O O . ASP F 1 347 ? 158.691 163.944 135.826 1.00 18.13 347 ASP F O 1
ATOM 16789 N N . ASP F 1 348 ? 158.553 162.122 134.527 1.00 17.91 348 ASP F N 1
ATOM 16790 C CA . ASP F 1 348 ? 158.118 162.873 133.353 1.00 17.91 348 ASP F CA 1
ATOM 16791 C C . ASP F 1 348 ? 156.873 162.258 132.734 1.00 17.91 348 ASP F C 1
ATOM 16792 O O . ASP F 1 348 ? 156.723 162.212 131.510 1.00 17.91 348 ASP F O 1
ATOM 16797 N N . VAL F 1 349 ? 155.953 161.780 133.571 1.00 17.61 349 VAL F N 1
ATOM 16798 C CA . VAL F 1 349 ? 154.722 161.184 133.070 1.00 17.61 349 VAL F CA 1
ATOM 16799 C C . VAL F 1 349 ? 153.782 162.272 132.572 1.00 17.61 349 VAL F C 1
ATOM 16800 O O . VAL F 1 349 ? 153.623 163.322 133.207 1.00 17.61 349 VAL F O 1
ATOM 16804 N N . GLU F 1 350 ? 153.152 162.027 131.427 1.00 20.99 350 GLU F N 1
ATOM 16805 C CA . GLU F 1 350 ? 152.135 162.912 130.878 1.00 20.99 350 GLU F CA 1
ATOM 16806 C C . GLU F 1 350 ? 150.832 162.140 130.746 1.00 20.99 350 GLU F C 1
ATOM 16807 O O . GLU F 1 350 ? 150.815 161.033 130.199 1.00 20.99 350 GLU F O 1
ATOM 16813 N N . VAL F 1 351 ? 149.746 162.724 131.243 1.00 20.47 351 VAL F N 1
ATOM 16814 C CA . VAL F 1 351 ? 148.437 162.083 131.271 1.00 20.47 351 VAL F CA 1
ATOM 16815 C C . VAL F 1 351 ? 147.497 162.868 130.369 1.00 20.47 351 VAL F C 1
ATOM 16816 O O . VAL F 1 351 ? 147.397 164.095 130.483 1.00 20.47 351 VAL F O 1
ATOM 16820 N N . LYS F 1 352 ? 146.817 162.164 129.469 1.00 22.51 352 LYS F N 1
ATOM 16821 C CA . LYS F 1 352 ? 145.868 162.798 128.569 1.00 22.51 352 LYS F CA 1
ATOM 16822 C C . LYS F 1 352 ? 144.581 163.152 129.309 1.00 22.51 352 LYS F C 1
ATOM 16823 O O . LYS F 1 352 ? 144.308 162.658 130.406 1.00 22.51 352 LYS F O 1
ATOM 16829 N N . ASP F 1 353 ? 143.784 164.018 128.688 1.00 21.23 353 ASP F N 1
ATOM 16830 C CA . ASP F 1 353 ? 142.567 164.505 129.323 1.00 21.23 353 ASP F CA 1
ATOM 16831 C C . ASP F 1 353 ? 141.560 163.378 129.513 1.00 21.23 353 ASP F C 1
ATOM 16832 O O . ASP F 1 353 ? 141.397 162.513 128.648 1.00 21.23 353 ASP F O 1
ATOM 16837 N N . GLY F 1 354 ? 140.880 163.392 130.658 1.00 18.79 354 GLY F N 1
ATOM 16838 C CA . GLY F 1 354 ? 139.833 162.436 130.945 1.00 18.79 354 GLY F CA 1
ATOM 16839 C C . GLY F 1 354 ? 140.296 161.089 131.454 1.00 18.79 354 GLY F C 1
ATOM 16840 O O . GLY F 1 354 ? 139.456 160.205 131.660 1.00 18.79 354 GLY F O 1
ATOM 16841 N N . VAL F 1 355 ? 141.593 160.901 131.666 1.00 18.37 355 VAL F N 1
ATOM 16842 C CA . VAL F 1 355 ? 142.128 159.612 132.089 1.00 18.37 355 VAL F CA 1
ATOM 16843 C C . VAL F 1 355 ? 141.947 159.453 133.591 1.00 18.37 355 VAL F C 1
ATOM 16844 O O . VAL F 1 355 ? 142.194 160.384 134.366 1.00 18.37 355 VAL F O 1
ATOM 16848 N N . ILE F 1 356 ? 141.511 158.268 134.010 1.00 18.34 356 ILE F N 1
ATOM 16849 C CA . ILE F 1 356 ? 141.274 157.955 135.415 1.00 18.34 356 ILE F CA 1
ATOM 16850 C C . ILE F 1 356 ? 142.284 156.899 135.841 1.00 18.34 356 ILE F C 1
ATOM 16851 O O . ILE F 1 356 ? 142.310 155.796 135.282 1.00 18.34 356 ILE F O 1
ATOM 16856 N N . LEU F 1 357 ? 143.110 157.235 136.828 1.00 18.81 357 LEU F N 1
ATOM 16857 C CA . LEU F 1 357 ? 144.124 156.334 137.371 1.00 18.81 357 LEU F CA 1
ATOM 16858 C C . LEU F 1 357 ? 143.771 156.054 138.828 1.00 18.81 357 LEU F C 1
ATOM 16859 O O . LEU F 1 357 ? 143.966 156.910 139.696 1.00 18.81 357 LEU F O 1
ATOM 16864 N N . ILE F 1 358 ? 143.260 154.858 139.097 1.00 20.49 358 ILE F N 1
ATOM 16865 C CA . ILE F 1 358 ? 142.854 154.462 140.444 1.00 20.49 358 ILE F CA 1
ATOM 16866 C C . ILE F 1 358 ? 144.020 153.679 141.038 1.00 20.49 358 ILE F C 1
ATOM 16867 O O . ILE F 1 358 ? 144.118 152.459 140.897 1.00 20.49 358 ILE F O 1
ATOM 16872 N N . GLY F 1 359 ? 144.918 154.391 141.710 1.00 21.16 359 GLY F N 1
ATOM 16873 C CA . GLY F 1 359 ? 146.016 153.745 142.412 1.00 21.16 359 GLY F CA 1
ATOM 16874 C C . GLY F 1 359 ? 146.991 153.003 141.524 1.00 21.16 359 GLY F C 1
ATOM 16875 O O . GLY F 1 359 ? 147.403 151.886 141.859 1.00 21.16 359 GLY F O 1
ATOM 16876 N N . THR F 1 360 ? 147.375 153.599 140.400 1.00 21.29 360 THR F N 1
ATOM 16877 C CA . THR F 1 360 ? 148.314 152.991 139.470 1.00 21.29 360 THR F CA 1
ATOM 16878 C C . THR F 1 360 ? 149.641 153.734 139.514 1.00 21.29 360 THR F C 1
ATOM 16879 O O . THR F 1 360 ? 149.672 154.968 139.541 1.00 21.29 360 THR F O 1
ATOM 16883 N N . LYS F 1 361 ? 150.734 152.977 139.520 1.00 19.59 361 LYS F N 1
ATOM 16884 C CA . LYS F 1 361 ? 152.079 153.534 139.565 1.00 19.59 361 LYS F CA 1
ATOM 16885 C C . LYS F 1 361 ? 152.647 153.576 138.153 1.00 19.59 361 LYS F C 1
ATOM 16886 O O . LYS F 1 361 ? 152.756 152.538 137.492 1.00 19.59 361 LYS F O 1
ATOM 16892 N N . VAL F 1 362 ? 153.010 154.770 137.696 1.00 18.21 362 VAL F N 1
ATOM 16893 C CA . VAL F 1 362 ? 153.514 154.986 136.346 1.00 18.21 362 VAL F CA 1
ATOM 16894 C C . VAL F 1 362 ? 155.012 155.241 136.425 1.00 18.21 362 VAL F C 1
ATOM 16895 O O . VAL F 1 362 ? 155.460 156.127 137.162 1.00 18.21 362 VAL F O 1
ATOM 16899 N N . LEU F 1 363 ? 155.781 154.464 135.668 1.00 17.24 363 LEU F N 1
ATOM 16900 C CA . LEU F 1 363 ? 157.223 154.625 135.646 1.00 17.24 363 LEU F CA 1
ATOM 16901 C C . LEU F 1 363 ? 157.598 155.908 134.904 1.00 17.24 363 LEU F C 1
ATOM 16902 O O . LEU F 1 363 ? 156.797 156.448 134.140 1.00 17.24 363 LEU F O 1
ATOM 16907 N N . PRO F 1 364 ? 158.810 156.425 135.126 1.00 18.45 364 PRO F N 1
ATOM 16908 C CA . PRO F 1 364 ? 159.169 157.726 134.548 1.00 18.45 364 PRO F CA 1
ATOM 16909 C C . PRO F 1 364 ? 159.161 157.713 133.027 1.00 18.45 364 PRO F C 1
ATOM 16910 O O . PRO F 1 364 ? 159.383 156.683 132.388 1.00 18.45 364 PRO F O 1
ATOM 16914 N N . ASN F 1 365 ? 158.884 158.887 132.455 1.00 21.19 365 ASN F N 1
ATOM 16915 C CA . ASN F 1 365 ? 158.953 159.117 131.011 1.00 21.19 365 ASN F CA 1
ATOM 16916 C C . ASN F 1 365 ? 157.930 158.274 130.255 1.00 21.19 365 ASN F C 1
ATOM 16917 O O . ASN F 1 365 ? 158.237 157.663 129.231 1.00 21.19 365 ASN F O 1
ATOM 16922 N N . LYS F 1 366 ? 156.703 158.242 130.761 1.00 20.72 366 LYS F N 1
ATOM 16923 C CA . LYS F 1 366 ? 155.602 157.540 130.120 1.00 20.72 366 LYS F CA 1
ATOM 16924 C C . LYS F 1 366 ? 154.519 158.523 129.697 1.00 20.72 366 LYS F C 1
ATOM 16925 O O . LYS F 1 366 ? 154.458 159.663 130.161 1.00 20.72 366 LYS F O 1
ATOM 16931 N N . ASP F 1 367 ? 153.657 158.058 128.797 1.00 22.81 367 ASP F N 1
ATOM 16932 C CA . ASP F 1 367 ? 152.458 158.779 128.390 1.00 22.81 367 ASP F CA 1
ATOM 16933 C C . ASP F 1 367 ? 151.260 157.881 128.655 1.00 22.81 367 ASP F C 1
ATOM 16934 O O . ASP F 1 367 ? 151.197 156.760 128.139 1.00 22.81 367 ASP F O 1
ATOM 16939 N N . VAL F 1 368 ? 150.317 158.367 129.455 1.00 21.74 368 VAL F N 1
ATOM 16940 C CA . VAL F 1 368 ? 149.131 157.609 129.835 1.00 21.74 368 VAL F CA 1
ATOM 16941 C C . VAL F 1 368 ? 147.938 158.173 129.079 1.00 21.74 368 VAL F C 1
ATOM 16942 O O . VAL F 1 368 ? 147.670 159.378 129.139 1.00 21.74 368 VAL F O 1
ATOM 16946 N N . GLY F 1 369 ? 147.226 157.303 128.370 1.00 23.94 369 GLY F N 1
ATOM 16947 C CA . GLY F 1 369 ? 146.064 157.721 127.615 1.00 23.94 369 GLY F CA 1
ATOM 16948 C C . GLY F 1 369 ? 144.889 156.782 127.774 1.00 23.94 369 GLY F C 1
ATOM 16949 O O . GLY F 1 369 ? 143.867 156.935 127.099 1.00 23.94 369 GLY F O 1
ATOM 16950 N N . GLU F 1 370 ? 145.019 155.806 128.667 1.00 23.78 370 GLU F N 1
ATOM 16951 C CA . GLU F 1 370 ? 143.982 154.816 128.900 1.00 23.78 370 GLU F CA 1
ATOM 16952 C C . GLU F 1 370 ? 143.562 154.839 130.363 1.00 23.78 370 GLU F C 1
ATOM 16953 O O . GLU F 1 370 ? 144.370 155.112 131.256 1.00 23.78 370 GLU F O 1
ATOM 16959 N N . HIS F 1 371 ? 142.281 154.573 130.598 1.00 20.60 371 HIS F N 1
ATOM 16960 C CA . HIS F 1 371 ? 141.774 154.488 131.958 1.00 20.60 371 HIS F CA 1
ATOM 16961 C C . HIS F 1 371 ? 142.256 153.205 132.620 1.00 20.60 371 HIS F C 1
ATOM 16962 O O . HIS F 1 371 ? 142.310 152.145 131.991 1.00 20.60 371 HIS F O 1
ATOM 16969 N N . ARG F 1 372 ? 142.605 153.302 133.900 1.00 22.57 372 ARG F N 1
ATOM 16970 C CA . ARG F 1 372 ? 143.025 152.149 134.693 1.00 22.57 372 ARG F CA 1
ATOM 16971 C C . ARG F 1 372 ? 142.263 152.199 136.012 1.00 22.57 372 ARG F C 1
ATOM 16972 O O . ARG F 1 372 ? 142.606 152.976 136.907 1.00 22.57 372 ARG F O 1
ATOM 16980 N N . PHE F 1 373 ? 141.230 151.369 136.127 1.00 21.40 373 PHE F N 1
ATOM 16981 C CA . PHE F 1 373 ? 140.336 151.382 137.276 1.00 21.40 373 PHE F CA 1
ATOM 16982 C C . PHE F 1 373 ? 140.772 150.440 138.389 1.00 21.40 373 PHE F C 1
ATOM 16983 O O . PHE F 1 373 ? 140.103 150.380 139.425 1.00 21.40 373 PHE F O 1
ATOM 16991 N N . GLU F 1 374 ? 141.865 149.707 138.205 1.00 26.33 374 GLU F N 1
ATOM 16992 C CA . GLU F 1 374 ? 142.370 148.785 139.207 1.00 26.33 374 GLU F CA 1
ATOM 16993 C C . GLU F 1 374 ? 143.826 149.097 139.509 1.00 26.33 374 GLU F C 1
ATOM 16994 O O . GLU F 1 374 ? 144.558 149.572 138.635 1.00 26.33 374 GLU F O 1
ATOM 17000 N N . PRO F 1 375 ? 144.265 148.862 140.745 1.00 23.37 375 PRO F N 1
ATOM 17001 C CA . PRO F 1 375 ? 145.676 149.088 141.077 1.00 23.37 375 PRO F CA 1
ATOM 17002 C C . PRO F 1 375 ? 146.589 148.265 140.182 1.00 23.37 375 PRO F C 1
ATOM 17003 O O . PRO F 1 375 ? 146.300 147.113 139.856 1.00 23.37 375 PRO F O 1
ATOM 17007 N N . GLY F 1 376 ? 147.700 148.872 139.787 1.00 22.55 376 GLY F N 1
ATOM 17008 C CA . GLY F 1 376 ? 148.620 148.211 138.885 1.00 22.55 376 GLY F CA 1
ATOM 17009 C C . GLY F 1 376 ? 149.810 149.097 138.602 1.00 22.55 376 GLY F C 1
ATOM 17010 O O . GLY F 1 376 ? 149.994 150.142 139.228 1.00 22.55 376 GLY F O 1
ATOM 17011 N N . ILE F 1 377 ? 150.623 148.659 137.646 1.00 19.49 377 ILE F N 1
ATOM 17012 C CA . ILE F 1 377 ? 151.847 149.353 137.266 1.00 19.49 377 ILE F CA 1
ATOM 17013 C C . ILE F 1 377 ? 151.813 149.599 135.766 1.00 19.49 377 ILE F C 1
ATOM 17014 O O . ILE F 1 377 ? 151.487 148.692 134.993 1.00 19.49 377 ILE F O 1
ATOM 17019 N N . ILE F 1 378 ? 152.139 150.821 135.357 1.00 20.25 378 ILE F N 1
ATOM 17020 C CA . ILE F 1 378 ? 152.282 151.169 133.949 1.00 20.25 378 ILE F CA 1
ATOM 17021 C C . ILE F 1 378 ? 153.768 151.183 133.623 1.00 20.25 378 ILE F C 1
ATOM 17022 O O . ILE F 1 378 ? 154.517 152.022 134.136 1.00 20.25 378 ILE F O 1
ATOM 17027 N N . MET F 1 379 ? 154.196 150.258 132.771 1.00 21.90 379 MET F N 1
ATOM 17028 C CA . MET F 1 379 ? 155.603 150.143 132.409 1.00 21.90 379 MET F CA 1
ATOM 17029 C C . MET F 1 379 ? 156.033 151.291 131.505 1.00 21.90 379 MET F C 1
ATOM 17030 O O . MET F 1 379 ? 157.158 151.781 131.600 1.00 21.90 379 MET F O 1
#

Solvent-accessible surface area: 83516 Å² total; per-residue (Å²): 61,47,0,1,0,24,0,20,48,77,7,33,124,0,8,0,0,0,22,32,10,0,15,1,2,0,22,1,5,37,40,10,7,0,0,19,1,0,72,19,0,98,90,54,52,1,81,49,0,0,0,3,0,24,38,49,64,94,49,50,0,76,126,62,7,92,53,40,176,91,41,52,6,49,19,34,39,55,1,66,24,128,75,34,31,42,0,0,4,0,9,66,1,52,125,54,0,115,100,61,140,100,15,0,0,0,1,32,4,26,8,7,3,76,26,20,18,68,0,41,128,62,36,91,121,90,14,16,0,7,0,0,0,0,2,4,74,27,107,78,25,72,139,73,0,44,0,1,75,38,41,162,102,74,50,3,114,122,38,20,86,130,16,122,172,134,27,13,38,70,3,20,0,4,0,1,0,0,38,12,78,3,0,105,82,1,39,116,125,144,6,27,0,55,148,68,6,0,56,48,5,8,90,106,20,73,0,27,2,8,57,0,129,30,45,20,12,44,1,1,68,10,95,28,0,2,75,0,0,31,83,16,0,61,56,40,40,164,52,60,192,28,170,117,34,36,22,47,108,98,14,48,138,2,53,6,70,12,19,0,1,0,26,44,54,1,143,0,24,78,14,0,15,0,0,38,70,0,0,0,8,32,87,0,55,5,12,67,0,0,40,0,42,21,0,0,2,4,72,57,0,99,7,18,50,0,0,12,1,11,81,0,1,0,0,20,62,0,104,12,8,24,20,0,0,1,31,63,31,0,0,0,0,30,35,0,51,3,88,94,6,3,0,0,14,8,0,41,0,0,10,40,44,90,0,49,88,64,78,51,130,102,18,34,13,27,64,47,0,2,0,25,0,19,47,70,5,34,119,0,7,0,0,0,22,34,12,0,17,1,2,0,23,1,5,38,54,12,8,0,0,20,1,0,70,18,0,99,90,51,53,2,82,47,0,0,0,3,0,24,34,47,61,98,47,53,0,76,129,59,8,65,46,40,186,92,42,53,6,48,23,30,36,59,1,67,24,134,72,43,27,41,0,0,7,0,7,70,1,51,122,53,0,114,96,63,137,98,19,0,0,0,1,32,4,19,8,6,2,76,25,33,15,80,0,45,127,60,35,98,119,91,16,16,0,7,0,0,0,1,1,4,70,27,110,80,21,76,138,70,0,44,0,1,76,37,41,164,104,76,50,3,119,122,37,20,81,128,16,124,170,136,27,14,37,69,3,22,0,4,1,0,0,1,37,13,79,4,0,112,80,1,38,115,122,148,8,30,0,50,154,70,5,0,52,42,7,9,90,112,19,74,0,27,2,12,47,0,151,31,46,22,13,33,2,0,68,12,116,27,0,2,80,0,0,31,82,17,0,56,52,39,39,157,55,54,193,28,174,119,28,40,21,58,105,102,14,52,140,4,72,7,70,14,18,0,0,0,26,45,54,1,144,1,22,92,11,0,16,0,0,36,69,0,0,0,7,31,88,1,55,5,12,70,1,0,37,0,46,22,0,1,2,6,69,58,0,100,6,18,48,1,0,11,1,9,90,0,0,0,0,21,61,0,103,12,7,24,19,0,0,1,32,64,27,0,0,0,0,28,35,0,52,3,88,96,6,3,0,0,13,8,0,44,0,0,9,40,42,88,0,50,88,65,78,55,129,98,19,36,11,27,62,47,0,2,0,25,0,20,45,70,6,34,131,0,8,0,0,0,23,31,10,0,15,0,3,0,23,1,5,38,55,13,7,0,0,18,1,0,71,17,0,97,90,51,54,4,81,45,0,0,0,2,0,24,35,49,60,94,51,50,0,68,123,57,7,88,53,40,181,96,40,53,6,51,20,34,41,58,1,70,23,126,76,35,29,42,0,0,6,0,6,67,2,51,118,53,0,115,97,62,139,98,17,0,0,0,1,32,5,29,11,6,2,76,24,32,17,77,0,45,128,61,37,96,121,92,16,17,0,6,0,0,0,0,2,6,69,24,114,84,19,83,140,63,0,46,0,1,76,37,41,162,102,73,50,3,115,123,39,20,77,128,15,122,172,138,26,13,36,70,3,20,0,3,1,1,0,0,39,13,80,3,0,106,80,3,41,122,126,148,7,29,1,54,149,67,6,0,57,42,4,8,87,112,20,74,0,27,2,10,51,1,156,30,46,17,13,42,2,4,68,11,103,27,0,3,74,0,0,33,85,16,0,58,53,40,41,156,53,62,195,28,175,110,33,39,20,54,110,103,14,46,132,3,70,6,72,14,17,0,0,0,27,41,53,1,145,1,24,78,15,0,15,0,0,36,67,0,0,0,8,31,90,1,57,5,12,68,0,0,36,0,47,21,0,0,2,4,70,61,0,100,6,18,49,0,0,12,1,9,86,0,0,0,0,21,61,1,104,12,8,24,19,0,0,0,32,65,28,0,0,0,0,30,36,0,51,4,89,95,6,3,0,0,12,9,0,44,0,0,10,40,44,90,1,50,87,64,78,49,129,98,18,36,12,29,61,45,0,1,0,24,0,20,44,74,5,35,120,0,7,0,0,0,23,33,10,0,15,1,2,0,22,1,5,38,35,11,8,0,0,18,2,0,67,18,1,98,90,53,54,1,80,50,0,0,0,3,0,22,36,48,65,92,49,49,0,70,127,60,7,92,58,40,175,93,40,53,6,47,19,34,40,55,0,70,24,134,71,42,30,42,0,1,6,0,9,68,1,50,124,57,0,117,100,61,142,98,15,0,0,0,0,30,4,22,8,7,3,76,24,31,19,80,0,41,127,61,35,94,121,92,14,15,0,7,0,0,0,0,2,4,71,27,107,76,24,72,138,72,1,44,0,1,76,37,42,163,102,74,51,3,116,123,37,18,81,130,16,125,171,134,26,14,38,69,2,20,0,4,1,2,0,0,38,11,78,2,0,105,84,2,38,121,123,142,7,31,2,52,157,69,5,0,56,49,4,9,91,109,19,71,0,28,2,11,48,0,152,30,44,21,12,33,2,0,65,10,96,25,0,3,73,0,0,30,81,16,0,61,56,34,39,163,53,56,196,28,171,116,33,35,23,49,109,99,13,48,141,1,54,6,68,12,20,0,0,0,26,43,53,1,142,0,23,78,13,0,16,0,0,37,69,0,0,0,7,31,88,0,55,4,12,70,0,0,42,0,45,22,0,0,1,6,72,56,0,99,7,18,53,0,0,11,1,10,84,0,0,0,0,21,59,0,104,12,8,24,22,0,1,0,32,64,31,0,0,0,0,29,35,0,51,3,88,94,6,2,0,0,13,9,0,43,0,0,10,40,42,89,0,50,88,63,78,52,130,102,18,36,12,27,63,48,0,1,0,26,0,20,46,72,6,34,124,0,6,0,0,0,24,33,12,0,19,1,2,0,23,1,5,38,54,12,8,0,0,18,1,0,70,17,1,98,89,50,52,3,79,48,0,0,0,3,0,23,36,47,61,95,47,54,0,75,128,59,8,66,47,40,186,93,42,51,6,48,23,31,35,59,0,66,23,133,72,45,27,40,0,1,6,0,7,71,1,51,124,56,0,114,95,63,138,98,18,0,0,0,0,32,4,28,10,5,3,77,26,32,16,78,0,45,127,59,36,98,121,91,16,16,1,7,0,0,0,1,2,4,72,27,112,80,21,77,140,64,0,44,0,1,77,37,40,163,103,75,51,3,118,121,38,20,82,131,15,124,170,136,27,13,37,68,3,23,0,4,0,0,0,1,38,13,78,4,0,111,83,1,39,113,121,148,7,30,0,50,153,68,5,1,51,41,6,8,92,112,20,74,0,26,2,13,48,0,151,32,46,22,15,36,1,2,68,11,90,25,0,2,65,0,0,31,82,17,0,56,53,40,39,156,54,53,195,28,172,117,30,39,20,50,109,104,15,47,139,4,70,6,70,15,18,0,0,0,27,44,55,1,146,0,23,78,13,0,16,0,0,36,67,0,0,0,8,31,87,0,56,4,12,69,0,0,38,0,46,22,0,1,2,4,69,58,0,101,8,19,49,1,0,10,2,9,87,0,1,0,0,20,60,0,104,12,7,24,18,0,0,0,31,62,31,0,0,0,0,27,36,0,52,3,88,95,6,3,0,0,13,8,0,45,0,0,10,39,41,89,0,50,89,66,76,55,129,97,20,36,12,27,62,43,0,2,0,25,0,20,44,69,7,33,123,0,8,0,0,0,24,32,9,0,16,0,2,0,24,1,4,40,57,14,7,0,0,20,1,0,70,20,1,96,92,58,53,2,81,54,0,0,0,3,0,23,34,48,67,92,48,49,0,71,126,59,8,93,52,40,177,96,41,51,6,50,24,37,38,62,1,64,22,129,71,43,29,36,0,1,6,0,7,68,2,59,117,53,0,113,96,62,141,97,17,0,0,0,1,37,6,23,6,6,3,77,26,28,14,71,0,46,129,61,38,95,119,92,15,16,0,7,0,0,0,1,2,6,69,26,114,86,20,83,139,71,0,43,0,1,77,37,41,164,103,73,50,3,117,120,36,20,86,127,15,123,169,141,26,13,37,71,3,26,0,3,0,1,0,0,39,13,79,4,0,107,82,4,39,124,124,149,8,28,0,56,149,69,5,0,56,42,4,8,89,109,19,74,0,27,2,8,57,0,142,31,46,19,13,35,1,0,69,10,105,28,0,3,75,0,0,32,82,17,0,57,54,39,40,159,53,60,193,27,174,109,36,36,24,46,111,100,14,49,139,2,67,5,72,14,16,0,0,0,26,42,52,2,141,8,16,87,15,0,15,0,0,36,68,0,0,0,8,31,90,0,53,5,14,66,0,0,35,0,47,20,0,1,2,5,72,61,0,100,6,18,52,0,0,11,1,9,86,0,0,0,0,20,60,0,105,12,7,24,19,0,0,1,31,62,28,0,0,0,0,28,36,0,52,3,89,96,5,2,0,0,14,9,0,42,0,0,10,39,44,90,0,50,88,63,78,49,129,95,19,35,12,29

Secondary structure (DSSP, 8-state):
-EEEEE--S--STTHHHHTTS-GGGSEETTEEHHHHHHHHHHHHT--EEEE---SSTTTTHHHH-GGGTSTT-EE------S--BTTHHHHHTHHHHTT-SS-EEEEETTEEE----TTTTSS-SS-SSTT-EEEEE-TTHHHH--EE---TT-B---EESS-SS----EEE-SEEEE-TTHHHHS-SSSB-IIIIIHHHHHHHT--BEEEE-S-EEE--SHHHHHHHHHHHHHHHTTTS-----SS-SSSSS-EE-S-EEE-TT-EE-SS-EE-SSEEE-TT-EE-TT-EESS-EE-SS-B--TT-EE-S-EE-SS-B--SS-EEESS-BB-TT-EE-TT-EEESEEE-SS-EE-S-B-S-EEE-/-EEEEE--S--STTHHHHTTS-GGGSEETTEEHHHHHHHHHHHHT--EEEE---SSTTTTHHHH-GGGTSTT-EE------S--BTTHHHHHTHHHHTT-SS-EEEEETTEEE----TTTTTT-SS-SSTT-EEEEE-TTHHHH--EE---TT-B---EESS-SS----EEE-SEEEE-TTHHHHS-SSSB-IIIIIHHHHHHHT--BEEEE-S-EEE-SSHHHHHHHHHHHHHHHTTTS-----SS-SSSSS-EE-S-EEE-TT-EE-SS-EE-TTEEE-TT-EE-TT-EESS-EE-SS-EE-TT-EE-S-B--SS-B--SS-EEESS-BB-TT-EE-TT-EEESEEE-SS-EE-S-B-S-EEE-/-EEEEE--S--STTHHHHTTS-GGGSEETTEEHHHHHHHHHHHHT--EEEE---SSIIIIIIHH-GGGTSTT-EE------S--TTTHHHHHTHHHHTT-SS-EEEEETTEEE----TTTTTT-SS-SSTT-EEEEE-TTHHHH--EE---TT-B---EESS-SS---SEEE-SEEEE-TTHHHHS-SSS--TTTSHHHHHHHHT--BEEE--S-EEE-SSHHHHHHHHHHHHHHHTTTS-----SS-SSSSS-EE-S-EEE-TT-EE-SS-EE-SSEEE-TT-EE-TT-EESS-EE-SS-EE-TT-EE-S-EE-SS-B--SS-EEESS-BB-TT-EE-TT-EEESEEE-SS-EE-S-B-S-EEE-/-EEEEE--S--STTHHHHTTS-GGGSEETTEEHHHHHHHHHHHHT--EEEE---SSTTTTHHHH-GGGTSTT-EE------S--BTTHHHHHTHHHHTT-SS-EEEEETTEEE----TTTTSS-SS-SSTT-EEEEE-TTHHHH--EE---TT-B---EESS-SS---SEEE-SEEEE-TTHHHHS-SSSB-IIIIIHHHHHHHT--BEEEE-S-EEE-SSHHHHHHHHHHHHHHHTTTS-----SS-SSSSS-EE-S-EEE-TT-EE-SS-EE-SSEEE-TT-EE-TT-EESS-EE-SS-B--TT-EE-S-EE-SS-B--SS-EEESS-BB-TT-EE-TT-EEESEEE-SS-EE-S-B-S-EEE-/-EEEEE--S--STTHHHHTTS-GGGSEETTEEHHHHHHHHHHHHT--EEEE---SSTTTTHHHH-GGGTSTT-EE------S--BTTHHHHHTHHHHTT-SS-EEEEETTEEE----TTTTTT-SS-SSTT-EEEEE-TTHHHH--EE---TT-B---EESS-SS----EEE-SEEEE-TTHHHHS-SSSB-IIIIIHHHHHHHT--BEEEE-S-EEE-SSHHHHHHHHHHHHHHHTTTS-----SS-SSSSS-EE-S-EEE-TT-EE-SS-EE-TTEEE-TT-EE-TT-EESS-EE-SS-EE-TT-EE-S-B--SS-EE-SS-EEESS-BB-TT-EE-TT-EEESEEE-SS-EE-S-B-S-EEE-/-EEEEE--S--STTHHHHTTS-GGGSEETTEEHHHHHHHHHHHHT--EEEE---SSTTTTHHHH-GGGTSTT-EE------S--TTTHHHHHTHHHHTT-SS-EEEEETTEEE----TTTTSS-SS-SSTT-EEEEE-TTHHHH--EE---TT-B---EESS-SS---SEEE-SEEEE-TTHHHHS-SSS--IIIIIHHHHHHHT--BEEE--S-EEE--SHHHHHHHHHHHHHHHTTTS-----SS-SSSSS-EE-S-EEE-TT-EE-TT-EE-TTEEE-TT-EE-SS-EESS-EE-SS-EE-TT-EE-S-EE-SS-B--SS-EEESS-BB-TT-EE-TT-EEESEEE-SS-EE-S-B-S-EEE-

Organism: Leishmania donovani (NCBI:txid5661)

Foldseek 3Di:
DEAEEEQADQLVQVNQASVVPGQQQRDQQAGGLVVVVLLLCVVVVHAEYEYQYEPPLCVHPVVVVPCCVPSNHDYDSPNHDHAQEAQQSLLVCLVVVVLDQQKYKYAYSQKDWPPPPCLRVAQPPQAQWSQFQEWEFDPPCQVVQWDFQQDPVQQTQATGGNDPDCSDRIGGQGIGIGRSVCSVVGDNGRDYCRPPVVRVCSVVRRHGHHYDPTDMFRRSHLLRSLVVLLRCQVVCLVVDCQVQDRDQPLAAGEAEAHGGGADNQEHAAHHAYQAHSEHAYHCEYHYHHEYRHREYHAAHEYEAAQEYEHSEYEAHNEDEEHNEYNEDYEYYHHYEYEYPPEYHHQEYEHPPYYHDHHDNDYYYHD/DEAEEAQADQLVQVNQASVVAGQQQRDAQAGGLVVVVLLLVVVVPHAEYEYQYADPLCVHPVVVVPCCVPPNHDYPSPNHDHQQEAQQSLLVCLVVVVLDQQKYKYAYSFKDWPPPPCLRVAQPPQAQWSQFQEWEFDPPCQVVQWDFQQDPVQQTQATGGNDPDCSDRIGGQGIGIGRSVCSVVGDNGRDYCRPPVVRVCSVVRRHGHHYDPTDMFRCSHLLSSLVVLLRCQVVCLVVDCQVQERPQPLAAGEAEAHGGGEDNQEHAANYDYQYHSEHAYHCEYHYHHEYRHREYHAAHEYEAAQEYEYSEYEAHNEYEEHNEYHEDYEYYHHYEYEYPPEYHHQEYEHPPYYHDHHDNDYYYHD/DEAEEEQEDQLVQVNQASVVAGQQQRDQQAGGLVVVVLLLVVVVPHAEYEYQYEDPLCPHDVVVVPCCVPSNHDYDSPNHDHAQEAQQSLLVCLVVVVLDQQKYKYFYSFKDWPPPPCLRVAQPPDAQWSQFQEWEFDPPCQVVQWDFQQDPVQQTQATGGNDPDCSDRIGGQGIGIGRSVCSVVRDNGRDYPSPPSVRVCSVVRRHGHHYDPTDMFGLSHLLSSLVVLLRPQVVCLVVDCQVQDRPQPLAAGEAEAHGGGADNQEHAAHHAYQYHSEHAYHCEYHYHHEARHREYHAAHEYEAACEYEYSEYAAHNEYEEHNEYNEDYEYYHHYEYEYPPEYHHQEYEHPPYYHDHHDNDYYYHD/DEAEEAQEDQLVQVNQASVVPGQQQRDQQAGGLVVVVLLLCVVVVHAEYEYQYEPPLCVHDVVVVPCCVPSNHDYDSPNHDHQQEAQQSLLVCLVVVVLDQQKYKYAYSQKDWPPPPCLRVAQPPQAQWSQFQEWEFDPPCQVVQWDFQQDPVQQTQATGGNDPDCSDRIGGQGIGIGRSVCSVVGDNGRDYCRPPVVRVCSVVRRHGHHYDPTDMFRLSHLLRSLVVLLRCQVVCLVVDCQVQDRDQPLAAGEAEAHGGGADNQEHAAHHAYQAHSEHAYHCEYHYHHEYRHREYHAAHEYEAAQEYEHSEYEAHNEDEEHNEYNEDYEYEHHYEYEYPPEYHHQEYEHPPYYHDHHDNDYYYHD/DEAEEAQEDQLVQVNQASVVAGQQQRDAQAGGLVVVVLLLVVVVPHAEYEYQYADPLCVHPVVVVPCCVPPNHDYPSPNHDHQQEAQQSLLVCLVVVVLDQQKYKYAYSFKDWPPPPCLRVAQPPQAQWSQFQEWEFDPPCQVVQWDFQQDPVQQTQATGGNDPDCSDGIGGQGIGIGRSVCSVVGDNGRDYCRPPVVRVCSVVRRHGHHYDPTDMFGLSHLLRSLVVLLRCQVVCLVVDCQVQESPQPLAAGEAEAHGGGEDNQEHAAHHAYQYHSEHAYHCEYHYHHEARHREYHAAHEYEAAQEYEYSEYEAHNEYEEHNEYNEDYEYYHHYEYEYPPEYHHQEYEHPPYYHDHHDNDYYYHD/DEAEEEQEDQLVQVNQASVVAGQQQRDQQAGGLVVVVLLLVVVVPHAEYEYQYAPPLCVHDVVVVPCCVPSNHDYPSPNYDHQQAAQQSLLVCLVVVVLDQQKYKYAYSQKDWPPPPCLRVAQPPDAQWSQFQEWEFDPPCQVVQWDFQQDPVQQTQATGGNDPDCSDRIGGQGIGIGRSVCSVVGDNGRDYCRPPVVRVCSVVRRHGHHYDPTDMFRRSHLLSSLVVLLRPQVVCLVVDCQVQDRPQPLEAGEAEAHGGGADNQEHAAAHDYQYHSEHAYHCEYYEHHEYRHREYHAAHEYEAACEYEYSEYAAHNEDEEHNEYNEDYEYEHHYEYEYPPEYHHQEYEHPPYYHDHHDNDYYYHD

Radius of gyration: 43.44 Å; Cα contacts (8 Å, |Δi|>4): 5953; chains: 6; bounding box: 107×103×92 Å

CATH classification: 3.90.550.10 (+1 more: 2.160.10.10)